Protein 2JN6 (pdb70)

Structure (mmCIF, N/CA/C/O backbone):
data_2JN6
#
_entry.id   2JN6
#
loop_
_atom_site.group_PDB
_atom_site.id
_atom_site.type_symbol
_atom_site.label_atom_id
_atom_site.label_alt_id
_atom_site.label_comp_id
_atom_site.label_asym_id
_atom_site.label_entity_id
_atom_site.label_seq_id
_atom_site.pdbx_PDB_ins_code
_atom_site.Cartn_x
_atom_site.Cartn_y
_atom_site.Cartn_z
_atom_site.occupancy
_atom_site.B_iso_or_equiv
_atom_site.auth_seq_id
_atom_site.auth_comp_id
_atom_site.auth_asym_id
_atom_site.auth_atom_id
_atom_site.pdbx_PDB_model_num
ATOM 1 N N . MET A 1 1 ? 8.479 21.056 -7.990 1.00 0.00 1 MET A N 1
ATOM 2 C CA . MET A 1 1 ? 7.772 19.763 -8.134 1.00 0.00 1 MET A CA 1
ATOM 3 C C . MET A 1 1 ? 7.710 19.036 -6.795 1.00 0.00 1 MET A C 1
ATOM 4 O O . MET A 1 1 ? 8.745 18.734 -6.197 1.00 0.00 1 MET A O 1
ATOM 20 N N . PRO A 1 2 ? 6.495 18.769 -6.292 1.00 0.00 2 PRO A N 1
ATOM 21 C CA . PRO A 1 2 ? 6.296 17.985 -5.071 1.00 0.00 2 PRO A CA 1
ATOM 22 C C . PRO A 1 2 ? 6.608 16.507 -5.298 1.00 0.00 2 PRO A C 1
ATOM 23 O O . PRO A 1 2 ? 6.467 15.999 -6.413 1.00 0.00 2 PRO A O 1
ATOM 34 N N . THR A 1 3 ? 7.025 15.823 -4.248 1.00 0.00 3 THR A N 1
ATOM 35 C CA . THR A 1 3 ? 7.408 14.428 -4.361 1.00 0.00 3 THR A CA 1
ATOM 36 C C . THR A 1 3 ? 6.214 13.502 -4.160 1.00 0.00 3 THR A C 1
ATOM 37 O O . THR A 1 3 ? 5.529 13.565 -3.136 1.00 0.00 3 THR A O 1
ATOM 48 N N . LYS A 1 4 ? 5.969 12.656 -5.145 1.00 0.00 4 LYS A N 1
ATOM 49 C CA . LYS A 1 4 ? 4.970 11.611 -5.026 1.00 0.00 4 LYS A CA 1
ATOM 50 C C . LYS A 1 4 ? 5.579 10.481 -4.204 1.00 0.00 4 LYS A C 1
ATOM 51 O O . LYS A 1 4 ? 6.155 9.538 -4.745 1.00 0.00 4 LYS A O 1
ATOM 70 N N . THR A 1 5 ? 5.495 10.624 -2.896 1.00 0.00 5 THR A N 1
ATOM 71 C CA . THR A 1 5 ? 6.155 9.711 -1.979 1.00 0.00 5 THR A CA 1
ATOM 72 C C . THR A 1 5 ? 5.440 8.377 -1.845 1.00 0.00 5 THR A C 1
ATOM 73 O O . THR A 1 5 ? 4.220 8.273 -1.982 1.00 0.00 5 THR A O 1
ATOM 84 N N . TYR A 1 6 ? 6.246 7.368 -1.577 1.00 0.00 6 TYR A N 1
ATOM 85 C CA . TYR A 1 6 ? 5.789 6.019 -1.326 1.00 0.00 6 TYR A CA 1
ATOM 86 C C . TYR A 1 6 ? 6.756 5.340 -0.362 1.00 0.00 6 TYR A C 1
ATOM 87 O O . TYR A 1 6 ? 7.934 5.165 -0.669 1.00 0.00 6 TYR A O 1
ATOM 105 N N . SER A 1 7 ? 6.265 4.998 0.818 1.00 0.00 7 SER A N 1
ATOM 106 C CA . SER A 1 7 ? 7.107 4.414 1.854 1.00 0.00 7 SER A CA 1
ATOM 107 C C . SER A 1 7 ? 7.512 2.985 1.500 1.00 0.00 7 SER A C 1
ATOM 108 O O . SER A 1 7 ? 6.866 2.325 0.678 1.00 0.00 7 SER A O 1
ATOM 116 N N . GLU A 1 8 ? 8.586 2.516 2.132 1.00 0.00 8 GLU A N 1
ATOM 117 C CA . GLU A 1 8 ? 9.069 1.151 1.943 1.00 0.00 8 GLU A CA 1
ATOM 118 C C . GLU A 1 8 ? 7.990 0.160 2.353 1.00 0.00 8 GLU A C 1
ATOM 119 O O . GLU A 1 8 ? 7.944 -0.959 1.854 1.00 0.00 8 GLU A O 1
ATOM 131 N N . GLU A 1 9 ? 7.126 0.601 3.264 1.00 0.00 9 GLU A N 1
ATOM 132 C CA . GLU A 1 9 ? 6.019 -0.208 3.757 1.00 0.00 9 GLU A CA 1
ATOM 133 C C . GLU A 1 9 ? 5.186 -0.757 2.601 1.00 0.00 9 GLU A C 1
ATOM 134 O O . GLU A 1 9 ? 4.754 -1.902 2.632 1.00 0.00 9 GLU A O 1
ATOM 146 N N . PHE A 1 10 ? 4.986 0.064 1.574 1.00 0.00 10 PHE A N 1
ATOM 147 C CA . PHE A 1 10 ? 4.170 -0.328 0.430 1.00 0.00 10 PHE A CA 1
ATOM 148 C C . PHE A 1 10 ? 4.860 -1.433 -0.369 1.00 0.00 10 PHE A C 1
ATOM 149 O O . PHE A 1 10 ? 4.243 -2.437 -0.718 1.00 0.00 10 PHE A O 1
ATOM 166 N N . LYS A 1 11 ? 6.149 -1.248 -0.638 1.00 0.00 11 LYS A N 1
ATOM 167 C CA . LYS A 1 11 ? 6.944 -2.269 -1.317 1.00 0.00 11 LYS A CA 1
ATOM 168 C C . LYS A 1 11 ? 6.963 -3.548 -0.479 1.00 0.00 11 LYS A C 1
ATOM 169 O O . LYS A 1 11 ? 6.801 -4.656 -0.991 1.00 0.00 11 LYS A O 1
ATOM 188 N N . ARG A 1 12 ? 7.161 -3.356 0.819 1.00 0.00 12 ARG A N 1
ATOM 189 C CA . ARG A 1 12 ? 7.201 -4.437 1.800 1.00 0.00 12 ARG A CA 1
ATOM 190 C C . ARG A 1 12 ? 5.901 -5.238 1.790 1.00 0.00 12 ARG A C 1
ATOM 191 O O . ARG A 1 12 ? 5.914 -6.465 1.700 1.00 0.00 12 ARG A O 1
ATOM 212 N N . ASP A 1 13 ? 4.786 -4.526 1.870 1.00 0.00 13 ASP A N 1
ATOM 213 C CA . ASP A 1 13 ? 3.469 -5.151 1.928 1.00 0.00 13 ASP A CA 1
ATOM 214 C C . ASP A 1 13 ? 3.155 -5.876 0.624 1.00 0.00 13 ASP A C 1
ATOM 215 O O . ASP A 1 13 ? 2.552 -6.949 0.628 1.00 0.00 13 ASP A O 1
ATOM 224 N N . ALA A 1 14 ? 3.599 -5.290 -0.485 1.00 0.00 14 ALA A N 1
ATOM 225 C CA . ALA A 1 14 ? 3.402 -5.877 -1.806 1.00 0.00 14 ALA A CA 1
ATOM 226 C C . ALA A 1 14 ? 4.066 -7.250 -1.900 1.00 0.00 14 ALA A C 1
ATOM 227 O O . ALA A 1 14 ? 3.465 -8.209 -2.386 1.00 0.00 14 ALA A O 1
ATOM 234 N N . VAL A 1 15 ? 5.300 -7.344 -1.418 1.00 0.00 15 VAL A N 1
ATOM 235 C CA . VAL A 1 15 ? 6.023 -8.609 -1.426 1.00 0.00 15 VAL A CA 1
ATOM 236 C C . VAL A 1 15 ? 5.418 -9.580 -0.412 1.00 0.00 15 VAL A C 1
ATOM 237 O O . VAL A 1 15 ? 5.353 -10.785 -0.654 1.00 0.00 15 VAL A O 1
ATOM 250 N N . ALA A 1 16 ? 4.956 -9.046 0.715 1.00 0.00 16 ALA A N 1
ATOM 251 C CA . ALA A 1 16 ? 4.322 -9.861 1.748 1.00 0.00 16 ALA A CA 1
ATOM 252 C C . ALA A 1 16 ? 3.028 -10.485 1.236 1.00 0.00 16 ALA A C 1
ATOM 253 O O . ALA A 1 16 ? 2.663 -11.597 1.618 1.00 0.00 16 ALA A O 1
ATOM 260 N N . LEU A 1 17 ? 2.335 -9.763 0.368 1.00 0.00 17 LEU A N 1
ATOM 261 C CA . LEU A 1 17 ? 1.122 -10.272 -0.256 1.00 0.00 17 LEU A CA 1
ATOM 262 C C . LEU A 1 17 ? 1.468 -11.426 -1.195 1.00 0.00 17 LEU A C 1
ATOM 263 O O . LEU A 1 17 ? 0.708 -12.383 -1.327 1.00 0.00 17 LEU A O 1
ATOM 279 N N . TYR A 1 18 ? 2.639 -11.342 -1.817 1.00 0.00 18 TYR A N 1
ATOM 280 C CA . TYR A 1 18 ? 3.100 -12.380 -2.734 1.00 0.00 18 TYR A CA 1
ATOM 281 C C . TYR A 1 18 ? 3.374 -13.686 -1.987 1.00 0.00 18 TYR A C 1
ATOM 282 O O . TYR A 1 18 ? 3.334 -14.772 -2.570 1.00 0.00 18 TYR A O 1
ATOM 300 N N . GLU A 1 19 ? 3.647 -13.580 -0.692 1.00 0.00 19 GLU A N 1
ATOM 301 C CA . GLU A 1 19 ? 3.825 -14.760 0.151 1.00 0.00 19 GLU A CA 1
ATOM 302 C C . GLU A 1 19 ? 2.513 -15.528 0.250 1.00 0.00 19 GLU A C 1
ATOM 303 O O . GLU A 1 19 ? 2.497 -16.731 0.493 1.00 0.00 19 GLU A O 1
ATOM 315 N N . ASN A 1 20 ? 1.414 -14.819 0.039 1.00 0.00 20 ASN A N 1
ATOM 316 C CA . ASN A 1 20 ? 0.083 -15.391 0.157 1.00 0.00 20 ASN A CA 1
ATOM 317 C C . ASN A 1 20 ? -0.488 -15.705 -1.221 1.00 0.00 20 ASN A C 1
ATOM 318 O O . ASN A 1 20 ? -1.702 -15.821 -1.392 1.00 0.00 20 ASN A O 1
ATOM 329 N N . SER A 1 21 ? 0.403 -15.874 -2.194 1.00 0.00 21 SER A N 1
ATOM 330 C CA . SER A 1 21 ? 0.012 -16.123 -3.579 1.00 0.00 21 SER A CA 1
ATOM 331 C C . SER A 1 21 ? -0.736 -17.443 -3.731 1.00 0.00 21 SER A C 1
ATOM 332 O O . SER A 1 21 ? -1.407 -17.671 -4.739 1.00 0.00 21 SER A O 1
ATOM 340 N N . ASP A 1 22 ? -0.617 -18.306 -2.730 1.00 0.00 22 ASP A N 1
ATOM 341 C CA . ASP A 1 22 ? -1.356 -19.568 -2.697 1.00 0.00 22 ASP A CA 1
ATOM 342 C C . ASP A 1 22 ? -2.835 -19.331 -2.984 1.00 0.00 22 ASP A C 1
ATOM 343 O O . ASP A 1 22 ? -3.476 -20.091 -3.713 1.00 0.00 22 ASP A O 1
ATOM 352 N N . GLY A 1 23 ? -3.358 -18.255 -2.421 1.00 0.00 23 GLY A N 1
ATOM 353 C CA . GLY A 1 23 ? -4.743 -17.894 -2.638 1.00 0.00 23 GLY A CA 1
ATOM 354 C C . GLY A 1 23 ? -4.890 -16.524 -3.269 1.00 0.00 23 GLY A C 1
ATOM 355 O O . GLY A 1 23 ? -5.974 -15.936 -3.252 1.00 0.00 23 GLY A O 1
ATOM 359 N N . ALA A 1 24 ? -3.806 -16.013 -3.834 1.00 0.00 24 ALA A N 1
ATOM 360 C CA . ALA A 1 24 ? -3.814 -14.692 -4.446 1.00 0.00 24 ALA A CA 1
ATOM 361 C C . ALA A 1 24 ? -3.019 -14.696 -5.744 1.00 0.00 24 ALA A C 1
ATOM 362 O O . ALA A 1 24 ? -1.808 -14.913 -5.743 1.00 0.00 24 ALA A O 1
ATOM 369 N N . SER A 1 25 ? -3.709 -14.474 -6.849 1.00 0.00 25 SER A N 1
ATOM 370 C CA . SER A 1 25 ? -3.068 -14.432 -8.154 1.00 0.00 25 SER A CA 1
ATOM 371 C C . SER A 1 25 ? -2.208 -13.177 -8.289 1.00 0.00 25 SER A C 1
ATOM 372 O O . SER A 1 25 ? -2.447 -12.178 -7.607 1.00 0.00 25 SER A O 1
ATOM 380 N N . LEU A 1 26 ? -1.210 -13.240 -9.167 1.00 0.00 26 LEU A N 1
ATOM 381 C CA . LEU A 1 26 ? -0.331 -12.106 -9.428 1.00 0.00 26 LEU A CA 1
ATOM 382 C C . LEU A 1 26 ? -1.160 -10.884 -9.817 1.00 0.00 26 LEU A C 1
ATOM 383 O O . LEU A 1 26 ? -0.917 -9.776 -9.338 1.00 0.00 26 LEU A O 1
ATOM 399 N N . GLN A 1 27 ? -2.156 -11.101 -10.668 1.00 0.00 27 GLN A N 1
ATOM 400 C CA . GLN A 1 27 ? -3.060 -10.032 -11.061 1.00 0.00 27 GLN A CA 1
ATOM 401 C C . GLN A 1 27 ? -3.903 -9.580 -9.876 1.00 0.00 27 GLN A C 1
ATOM 402 O O . GLN A 1 27 ? -4.032 -8.387 -9.631 1.00 0.00 27 GLN A O 1
ATOM 416 N N . GLN A 1 28 ? -4.453 -10.546 -9.141 1.00 0.00 28 GLN A N 1
ATOM 417 C CA . GLN A 1 28 ? -5.354 -10.268 -8.021 1.00 0.00 28 GLN A CA 1
ATOM 418 C C . GLN A 1 28 ? -4.711 -9.295 -7.036 1.00 0.00 28 GLN A C 1
ATOM 419 O O . GLN A 1 28 ? -5.336 -8.329 -6.612 1.00 0.00 28 GLN A O 1
ATOM 433 N N . ILE A 1 29 ? -3.451 -9.545 -6.698 1.00 0.00 29 ILE A N 1
ATOM 434 C CA . ILE A 1 29 ? -2.719 -8.685 -5.772 1.00 0.00 29 ILE A CA 1
ATOM 435 C C . ILE A 1 29 ? -2.664 -7.244 -6.278 1.00 0.00 29 ILE A C 1
ATOM 436 O O . ILE A 1 29 ? -3.110 -6.320 -5.596 1.00 0.00 29 ILE A O 1
ATOM 452 N N . ALA A 1 30 ? -2.134 -7.062 -7.480 1.00 0.00 30 ALA A N 1
ATOM 453 C CA . ALA A 1 30 ? -1.990 -5.731 -8.056 1.00 0.00 30 ALA A CA 1
ATOM 454 C C . ALA A 1 30 ? -3.354 -5.094 -8.308 1.00 0.00 30 ALA A C 1
ATOM 455 O O . ALA A 1 30 ? -3.540 -3.893 -8.110 1.00 0.00 30 ALA A O 1
ATOM 462 N N . ASN A 1 31 ? -4.301 -5.920 -8.726 1.00 0.00 31 ASN A N 1
ATOM 463 C CA . ASN A 1 31 ? -5.651 -5.474 -9.053 1.00 0.00 31 ASN A CA 1
ATOM 464 C C . ASN A 1 31 ? -6.384 -4.991 -7.803 1.00 0.00 31 ASN A C 1
ATOM 465 O O . ASN A 1 31 ? -7.148 -4.026 -7.852 1.00 0.00 31 ASN A O 1
ATOM 476 N N . ASP A 1 32 ? -6.131 -5.658 -6.680 1.00 0.00 32 ASP A N 1
ATOM 477 C CA . ASP A 1 32 ? -6.779 -5.310 -5.418 1.00 0.00 32 ASP A CA 1
ATOM 478 C C . ASP A 1 32 ? -6.247 -3.985 -4.894 1.00 0.00 32 ASP A C 1
ATOM 479 O O . ASP A 1 32 ? -7.007 -3.151 -4.396 1.00 0.00 32 ASP A O 1
ATOM 488 N N . LEU A 1 33 ? -4.939 -3.789 -5.017 1.00 0.00 33 LEU A N 1
ATOM 489 C CA . LEU A 1 33 ? -4.302 -2.553 -4.579 1.00 0.00 33 LEU A CA 1
ATOM 490 C C . LEU A 1 33 ? -4.598 -1.414 -5.551 1.00 0.00 33 LEU A C 1
ATOM 491 O O . LEU A 1 33 ? -4.849 -0.283 -5.138 1.00 0.00 33 LEU A O 1
ATOM 507 N N . GLY A 1 34 ? -4.589 -1.729 -6.837 1.00 0.00 34 GLY A N 1
ATOM 508 C CA . GLY A 1 34 ? -4.841 -0.722 -7.856 1.00 0.00 34 GLY A CA 1
ATOM 509 C C . GLY A 1 34 ? -3.578 -0.337 -8.597 1.00 0.00 34 GLY A C 1
ATOM 510 O O . GLY A 1 34 ? -3.538 0.673 -9.302 1.00 0.00 34 GLY A O 1
ATOM 514 N N . ILE A 1 35 ? -2.548 -1.154 -8.446 1.00 0.00 35 ILE A N 1
ATOM 515 C CA . ILE A 1 35 ? -1.260 -0.881 -9.064 1.00 0.00 35 ILE A CA 1
ATOM 516 C C . ILE A 1 35 ? -1.027 -1.795 -10.260 1.00 0.00 35 ILE A C 1
ATOM 517 O O . ILE A 1 35 ? -1.814 -2.709 -10.516 1.00 0.00 35 ILE A O 1
ATOM 533 N N . ASN A 1 36 ? 0.050 -1.547 -10.993 1.00 0.00 36 ASN A N 1
ATOM 534 C CA . ASN A 1 36 ? 0.394 -2.369 -12.136 1.00 0.00 36 ASN A CA 1
ATOM 535 C C . ASN A 1 36 ? 1.044 -3.668 -11.683 1.00 0.00 36 ASN A C 1
ATOM 536 O O . ASN A 1 36 ? 1.824 -3.684 -10.726 1.00 0.00 36 ASN A O 1
ATOM 547 N N . ARG A 1 37 ? 0.744 -4.748 -12.391 1.00 0.00 37 ARG A N 1
ATOM 548 C CA . ARG A 1 37 ? 1.252 -6.061 -12.047 1.00 0.00 37 ARG A CA 1
ATOM 549 C C . ARG A 1 37 ? 2.744 -6.177 -12.340 1.00 0.00 37 ARG A C 1
ATOM 550 O O . ARG A 1 37 ? 3.457 -6.925 -11.679 1.00 0.00 37 ARG A O 1
ATOM 571 N N . VAL A 1 38 ? 3.211 -5.421 -13.324 1.00 0.00 38 VAL A N 1
ATOM 572 C CA . VAL A 1 38 ? 4.628 -5.405 -13.664 1.00 0.00 38 VAL A CA 1
ATOM 573 C C . VAL A 1 38 ? 5.412 -4.631 -12.608 1.00 0.00 38 VAL A C 1
ATOM 574 O O . VAL A 1 38 ? 6.460 -5.081 -12.150 1.00 0.00 38 VAL A O 1
ATOM 587 N N . THR A 1 39 ? 4.882 -3.478 -12.206 1.00 0.00 39 THR A N 1
ATOM 588 C CA . THR A 1 39 ? 5.503 -2.677 -11.161 1.00 0.00 39 THR A CA 1
ATOM 589 C C . THR A 1 39 ? 5.557 -3.467 -9.849 1.00 0.00 39 THR A C 1
ATOM 590 O O . THR A 1 39 ? 6.528 -3.382 -9.094 1.00 0.00 39 THR A O 1
ATOM 601 N N . LEU A 1 40 ? 4.505 -4.239 -9.600 1.00 0.00 40 LEU A N 1
ATOM 602 C CA . LEU A 1 40 ? 4.459 -5.148 -8.463 1.00 0.00 40 LEU A CA 1
ATOM 603 C C . LEU A 1 40 ? 5.555 -6.206 -8.590 1.00 0.00 40 LEU A C 1
ATOM 604 O O . LEU A 1 40 ? 6.322 -6.444 -7.655 1.00 0.00 40 LEU A O 1
ATOM 620 N N . LYS A 1 41 ? 5.619 -6.816 -9.772 1.00 0.00 41 LYS A N 1
ATOM 621 C CA . LYS A 1 41 ? 6.586 -7.867 -10.076 1.00 0.00 41 LYS A CA 1
ATOM 622 C C . LYS A 1 41 ? 8.010 -7.378 -9.828 1.00 0.00 41 LYS A C 1
ATOM 623 O O . LYS A 1 41 ? 8.854 -8.121 -9.324 1.00 0.00 41 LYS A O 1
ATOM 642 N N . ASN A 1 42 ? 8.257 -6.123 -10.185 1.00 0.00 42 ASN A N 1
ATOM 643 C CA . ASN A 1 42 ? 9.556 -5.493 -9.959 1.00 0.00 42 ASN A CA 1
ATOM 644 C C . ASN A 1 42 ? 9.959 -5.546 -8.489 1.00 0.00 42 ASN A C 1
ATOM 645 O O . ASN A 1 42 ? 11.047 -6.017 -8.164 1.00 0.00 42 ASN A O 1
ATOM 656 N N . TRP A 1 43 ? 9.086 -5.066 -7.603 1.00 0.00 43 TRP A N 1
ATOM 657 C CA . TRP A 1 43 ? 9.391 -5.047 -6.172 1.00 0.00 43 TRP A CA 1
ATOM 658 C C . TRP A 1 43 ? 9.560 -6.461 -5.628 1.00 0.00 43 TRP A C 1
ATOM 659 O O . TRP A 1 43 ? 10.411 -6.704 -4.771 1.00 0.00 43 TRP A O 1
ATOM 680 N N . ILE A 1 44 ? 8.749 -7.385 -6.137 1.00 0.00 44 ILE A N 1
ATOM 681 C CA . ILE A 1 44 ? 8.814 -8.784 -5.723 1.00 0.00 44 ILE A CA 1
ATOM 682 C C . ILE A 1 44 ? 10.210 -9.360 -5.949 1.00 0.00 44 ILE A C 1
ATOM 683 O O . ILE A 1 44 ? 10.774 -9.999 -5.066 1.00 0.00 44 ILE A O 1
ATOM 699 N N . ILE A 1 45 ? 10.765 -9.111 -7.128 1.00 0.00 45 ILE A N 1
ATOM 700 C CA . ILE A 1 45 ? 12.097 -9.603 -7.463 1.00 0.00 45 ILE A CA 1
ATOM 701 C C . ILE A 1 45 ? 13.169 -8.779 -6.749 1.00 0.00 45 ILE A C 1
ATOM 702 O O . ILE A 1 45 ? 14.208 -9.299 -6.340 1.00 0.00 45 ILE A O 1
ATOM 718 N N . LYS A 1 46 ? 12.893 -7.494 -6.591 1.00 0.00 46 LYS A N 1
ATOM 719 C CA . LYS A 1 46 ? 13.848 -6.556 -6.014 1.00 0.00 46 LYS A CA 1
ATOM 720 C C . LYS A 1 46 ? 14.115 -6.837 -4.535 1.00 0.00 46 LYS A C 1
ATOM 721 O O . LYS A 1 46 ? 15.245 -6.697 -4.069 1.00 0.00 46 LYS A O 1
ATOM 740 N N . TYR A 1 47 ? 13.078 -7.197 -3.794 1.00 0.00 47 TYR A N 1
ATOM 741 C CA . TYR A 1 47 ? 13.232 -7.466 -2.369 1.00 0.00 47 TYR A CA 1
ATOM 742 C C . TYR A 1 47 ? 13.278 -8.962 -2.089 1.00 0.00 47 TYR A C 1
ATOM 743 O O . TYR A 1 47 ? 14.037 -9.417 -1.233 1.00 0.00 47 TYR A O 1
ATOM 761 N N . GLY A 1 48 ? 12.483 -9.728 -2.821 1.00 0.00 48 GLY A N 1
ATOM 762 C CA . GLY A 1 48 ? 12.527 -11.170 -2.688 1.00 0.00 48 GLY A CA 1
ATOM 763 C C . GLY A 1 48 ? 13.551 -11.784 -3.620 1.00 0.00 48 GLY A C 1
ATOM 764 O O . GLY A 1 48 ? 13.259 -12.745 -4.334 1.00 0.00 48 GLY A O 1
ATOM 768 N N . SER A 1 49 ? 14.752 -11.223 -3.613 1.00 0.00 49 SER A N 1
ATOM 769 C CA . SER A 1 49 ? 15.822 -11.675 -4.490 1.00 0.00 49 SER A CA 1
ATOM 770 C C . SER A 1 49 ? 16.320 -13.060 -4.090 1.00 0.00 49 SER A C 1
ATOM 771 O O . SER A 1 49 ? 16.634 -13.884 -4.948 1.00 0.00 49 SER A O 1
ATOM 779 N N . ASN A 1 50 ? 16.381 -13.319 -2.787 1.00 0.00 50 ASN A N 1
ATOM 780 C CA . ASN A 1 50 ? 16.865 -14.604 -2.301 1.00 0.00 50 ASN A CA 1
ATOM 781 C C . ASN A 1 50 ? 15.876 -15.700 -2.655 1.00 0.00 50 ASN A C 1
ATOM 782 O O . ASN A 1 50 ? 14.759 -15.737 -2.142 1.00 0.00 50 ASN A O 1
ATOM 793 N N . HIS A 1 51 ? 16.322 -16.588 -3.522 1.00 0.00 51 HIS A N 1
ATOM 794 C CA . HIS A 1 51 ? 15.510 -17.670 -4.081 1.00 0.00 51 HIS A CA 1
ATOM 795 C C . HIS A 1 51 ? 16.381 -18.510 -5.005 1.00 0.00 51 HIS A C 1
ATOM 796 O O . HIS A 1 51 ? 17.590 -18.301 -5.078 1.00 0.00 51 HIS A O 1
ATOM 811 N N . ASN A 1 52 ? 15.764 -19.434 -5.730 1.00 0.00 52 ASN A N 1
ATOM 812 C CA . ASN A 1 52 ? 16.479 -20.243 -6.716 1.00 0.00 52 ASN A CA 1
ATOM 813 C C . ASN A 1 52 ? 16.513 -19.488 -8.050 1.00 0.00 52 ASN A C 1
ATOM 814 O O . ASN A 1 52 ? 16.303 -20.058 -9.118 1.00 0.00 52 ASN A O 1
ATOM 825 N N . VAL A 1 53 ? 16.764 -18.188 -7.974 1.00 0.00 53 VAL A N 1
ATOM 826 C CA . VAL A 1 53 ? 16.768 -17.339 -9.158 1.00 0.00 53 VAL A CA 1
ATOM 827 C C . VAL A 1 53 ? 18.095 -17.414 -9.911 1.00 0.00 53 VAL A C 1
ATOM 828 O O . VAL A 1 53 ? 18.108 -17.533 -11.138 1.00 0.00 53 VAL A O 1
ATOM 841 N N . GLN A 1 54 ? 19.206 -17.367 -9.176 1.00 0.00 54 GLN A N 1
ATOM 842 C CA . GLN A 1 54 ? 20.531 -17.342 -9.782 1.00 0.00 54 GLN A CA 1
ATOM 843 C C . GLN A 1 54 ? 21.598 -17.407 -8.685 1.00 0.00 54 GLN A C 1
ATOM 844 O O . GLN A 1 54 ? 21.289 -17.744 -7.545 1.00 0.00 54 GLN A O 1
ATOM 858 N N . GLY A 1 55 ? 22.844 -17.091 -9.037 1.00 0.00 55 GLY A N 1
ATOM 859 C CA . GLY A 1 55 ? 23.936 -17.147 -8.082 1.00 0.00 55 GLY A CA 1
ATOM 860 C C . GLY A 1 55 ? 23.877 -16.038 -7.053 1.00 0.00 55 GLY A C 1
ATOM 861 O O . GLY A 1 55 ? 23.256 -16.188 -6.005 1.00 0.00 55 GLY A O 1
ATOM 865 N N . THR A 1 56 ? 24.544 -14.932 -7.344 1.00 0.00 56 THR A N 1
ATOM 866 C CA . THR A 1 56 ? 24.580 -13.795 -6.434 1.00 0.00 56 THR A CA 1
ATOM 867 C C . THR A 1 56 ? 24.814 -12.487 -7.179 1.00 0.00 56 THR A C 1
ATOM 868 O O . THR A 1 56 ? 25.944 -12.161 -7.548 1.00 0.00 56 THR A O 1
ATOM 879 N N . THR A 1 57 ? 23.735 -11.765 -7.425 1.00 0.00 57 THR A N 1
ATOM 880 C CA . THR A 1 57 ? 23.807 -10.445 -8.031 1.00 0.00 57 THR A CA 1
ATOM 881 C C . THR A 1 57 ? 22.992 -9.445 -7.214 1.00 0.00 57 THR A C 1
ATOM 882 O O . THR A 1 57 ? 21.788 -9.633 -7.024 1.00 0.00 57 THR A O 1
ATOM 893 N N . PRO A 1 58 ? 23.639 -8.380 -6.703 1.00 0.00 58 PRO A N 1
ATOM 894 C CA . PRO A 1 58 ? 22.968 -7.358 -5.890 1.00 0.00 58 PRO A CA 1
ATOM 895 C C . PRO A 1 58 ? 21.944 -6.563 -6.697 1.00 0.00 58 PRO A C 1
ATOM 896 O O . PRO A 1 58 ? 22.240 -5.494 -7.232 1.00 0.00 58 PRO A O 1
ATOM 907 N N . SER A 1 59 ? 20.739 -7.106 -6.784 1.00 0.00 59 SER A N 1
ATOM 908 C CA . SER A 1 59 ? 19.683 -6.526 -7.596 1.00 0.00 59 SER A CA 1
ATOM 909 C C . SER A 1 59 ? 18.858 -5.532 -6.784 1.00 0.00 59 SER A C 1
ATOM 910 O O . SER A 1 59 ? 18.262 -4.602 -7.333 1.00 0.00 59 SER A O 1
ATOM 918 N N . ALA A 1 60 ? 18.845 -5.723 -5.471 1.00 0.00 60 ALA A N 1
ATOM 919 C CA . ALA A 1 60 ? 18.063 -4.879 -4.580 1.00 0.00 60 ALA A CA 1
ATOM 920 C C . ALA A 1 60 ? 18.499 -3.422 -4.663 1.00 0.00 60 ALA A C 1
ATOM 921 O O . ALA A 1 60 ? 17.685 -2.511 -4.510 1.00 0.00 60 ALA A O 1
ATOM 928 N N . ALA A 1 61 ? 19.776 -3.211 -4.938 1.00 0.00 61 ALA A N 1
ATOM 929 C CA . ALA A 1 61 ? 20.341 -1.871 -4.949 1.00 0.00 61 ALA A CA 1
ATOM 930 C C . ALA A 1 61 ? 20.326 -1.248 -6.341 1.00 0.00 61 ALA A C 1
ATOM 931 O O . ALA A 1 61 ? 20.783 -0.122 -6.526 1.00 0.00 61 ALA A O 1
ATOM 938 N N . VAL A 1 62 ? 19.795 -1.976 -7.317 1.00 0.00 62 VAL A N 1
ATOM 939 C CA . VAL A 1 62 ? 19.751 -1.481 -8.693 1.00 0.00 62 VAL A CA 1
ATOM 940 C C . VAL A 1 62 ? 18.581 -0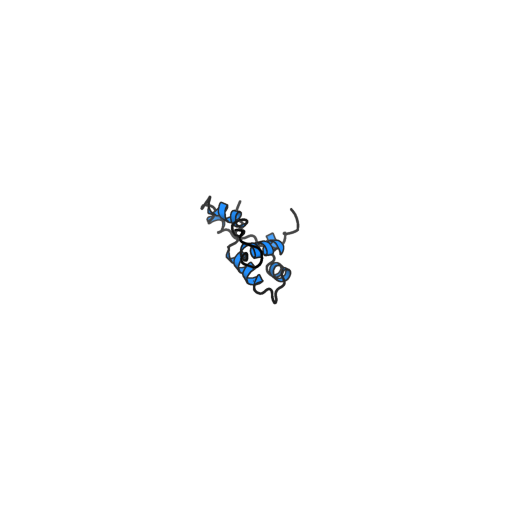.528 -8.887 1.00 0.00 62 VAL A C 1
ATOM 941 O O . VAL A 1 62 ? 18.750 0.623 -9.289 1.00 0.00 62 VAL A O 1
ATOM 954 N N . SER A 1 63 ? 17.397 -1.008 -8.571 1.00 0.00 63 SER A N 1
ATOM 955 C CA . SER A 1 63 ? 16.188 -0.213 -8.719 1.00 0.00 63 SER A CA 1
ATOM 956 C C . SER A 1 63 ? 16.020 0.771 -7.566 1.00 0.00 63 SER A C 1
ATOM 957 O O . SER A 1 63 ? 15.271 1.742 -7.663 1.00 0.00 63 SER A O 1
ATOM 965 N N . GLU A 1 64 ? 16.712 0.505 -6.471 1.00 0.00 64 GLU A N 1
ATOM 966 C CA . GLU A 1 64 ? 16.626 1.348 -5.281 1.00 0.00 64 GLU A CA 1
ATOM 967 C C . GLU A 1 64 ? 17.364 2.667 -5.494 1.00 0.00 64 GLU A C 1
ATOM 968 O O . GLU A 1 64 ? 17.170 3.621 -4.744 1.00 0.00 64 GLU A O 1
ATOM 980 N N . ALA A 1 65 ? 18.223 2.700 -6.513 1.00 0.00 65 ALA A N 1
ATOM 981 C CA . ALA A 1 65 ? 19.037 3.878 -6.824 1.00 0.00 65 ALA A CA 1
ATOM 982 C C . ALA A 1 65 ? 18.198 5.159 -6.886 1.00 0.00 65 ALA A C 1
ATOM 983 O O . ALA A 1 65 ? 18.676 6.235 -6.526 1.00 0.00 65 ALA A O 1
ATOM 990 N N . GLU A 1 66 ? 16.949 5.024 -7.324 1.00 0.00 66 GLU A N 1
ATOM 991 C CA . GLU A 1 66 ? 16.019 6.150 -7.383 1.00 0.00 66 GLU A CA 1
ATOM 992 C C . GLU A 1 66 ? 15.840 6.766 -5.997 1.00 0.00 66 GLU A C 1
ATOM 993 O O . GLU A 1 66 ? 15.897 7.983 -5.829 1.00 0.00 66 GLU A O 1
ATOM 1005 N N . GLN A 1 67 ? 15.662 5.905 -5.005 1.00 0.00 67 GLN A N 1
ATOM 1006 C CA . GLN A 1 67 ? 15.447 6.345 -3.635 1.00 0.00 67 GLN A CA 1
ATOM 1007 C C . GLN A 1 67 ? 16.771 6.799 -3.038 1.00 0.00 67 GLN A C 1
ATOM 1008 O O . GLN A 1 67 ? 16.831 7.755 -2.264 1.00 0.00 67 GLN A O 1
ATOM 1022 N N . ILE A 1 68 ? 17.835 6.095 -3.423 1.00 0.00 68 ILE A N 1
ATOM 1023 C CA . ILE A 1 68 ? 19.174 6.383 -2.939 1.00 0.00 68 ILE A CA 1
ATOM 1024 C C . ILE A 1 68 ? 19.579 7.813 -3.270 1.00 0.00 68 ILE A C 1
ATOM 1025 O O . ILE A 1 68 ? 19.916 8.579 -2.379 1.00 0.00 68 ILE A O 1
ATOM 1041 N N . ARG A 1 69 ? 19.490 8.185 -4.544 1.00 0.00 69 ARG A N 1
ATOM 1042 C CA . ARG A 1 69 ? 19.932 9.509 -4.980 1.00 0.00 69 ARG A CA 1
ATOM 1043 C C . ARG A 1 69 ? 19.086 10.618 -4.360 1.00 0.00 69 ARG A C 1
ATOM 1044 O O . ARG A 1 69 ? 19.567 11.731 -4.155 1.00 0.00 69 ARG A O 1
ATOM 1065 N N . GLN A 1 70 ? 17.834 10.310 -4.046 1.00 0.00 70 GLN A N 1
ATOM 1066 C CA . GLN A 1 70 ? 16.937 11.277 -3.444 1.00 0.00 70 GLN A CA 1
ATOM 1067 C C . GLN A 1 70 ? 17.366 11.577 -2.008 1.00 0.00 70 GLN A C 1
ATOM 1068 O O . GLN A 1 70 ? 17.570 12.733 -1.633 1.00 0.00 70 GLN A O 1
ATOM 1082 N N . LEU A 1 71 ? 17.546 10.520 -1.232 1.00 0.00 71 LEU A N 1
ATOM 1083 C CA . LEU A 1 71 ? 17.880 10.645 0.185 1.00 0.00 71 LEU A CA 1
ATOM 1084 C C . LEU A 1 71 ? 19.349 11.019 0.385 1.00 0.00 71 LEU A C 1
ATOM 1085 O O . LEU A 1 71 ? 19.711 11.689 1.353 1.00 0.00 71 LEU A O 1
ATOM 1101 N N . LYS A 1 72 ? 20.187 10.573 -0.535 1.00 0.00 72 LYS A N 1
ATOM 1102 C CA . LYS A 1 72 ? 21.625 10.798 -0.452 1.00 0.00 72 LYS A CA 1
ATOM 1103 C C . LYS A 1 72 ? 21.981 12.261 -0.699 1.00 0.00 72 LYS A C 1
ATOM 1104 O O . LYS A 1 72 ? 22.922 12.789 -0.101 1.00 0.00 72 LYS A O 1
ATOM 1123 N N . LYS A 1 73 ? 21.225 12.921 -1.565 1.00 0.00 73 LYS A N 1
ATOM 1124 C CA . LYS A 1 73 ? 21.566 14.272 -1.971 1.00 0.00 73 LYS A CA 1
ATOM 1125 C C . LYS A 1 73 ? 20.963 15.322 -1.038 1.00 0.00 73 LYS A C 1
ATOM 1126 O O . LYS A 1 73 ? 21.669 15.889 -0.201 1.00 0.00 73 LYS A O 1
ATOM 1145 N N . GLU A 1 74 ? 19.665 15.561 -1.164 1.00 0.00 74 GLU A N 1
ATOM 1146 C CA . GLU A 1 74 ? 19.037 16.687 -0.489 1.00 0.00 74 GLU A CA 1
ATOM 1147 C C . GLU A 1 74 ? 18.072 16.244 0.598 1.00 0.00 74 GLU A C 1
ATOM 1148 O O . GLU A 1 74 ? 17.066 15.591 0.324 1.00 0.00 74 GLU A O 1
ATOM 1160 N N . ASN A 1 75 ? 18.369 16.637 1.831 1.00 0.00 75 ASN A N 1
ATOM 1161 C CA . ASN A 1 75 ? 17.471 16.376 2.949 1.00 0.00 75 ASN A CA 1
ATOM 1162 C C . ASN A 1 75 ? 16.248 17.276 2.872 1.00 0.00 75 ASN A C 1
ATOM 1163 O O . ASN A 1 75 ? 15.223 16.990 3.477 1.00 0.00 75 ASN A O 1
ATOM 1174 N N . ALA A 1 76 ? 16.357 18.361 2.107 1.00 0.00 76 ALA A N 1
ATOM 1175 C CA . ALA A 1 76 ? 15.256 19.310 1.948 1.00 0.00 76 ALA A CA 1
ATOM 1176 C C . ALA A 1 76 ? 14.021 18.628 1.364 1.00 0.00 76 ALA A C 1
ATOM 1177 O O . ALA A 1 76 ? 12.896 19.071 1.572 1.00 0.00 76 ALA A O 1
ATOM 1184 N N . LEU A 1 77 ? 14.252 17.531 0.658 1.00 0.00 77 LEU A N 1
ATOM 1185 C CA . LEU A 1 77 ? 13.194 16.779 0.009 1.00 0.00 77 LEU A CA 1
ATOM 1186 C C . LEU A 1 77 ? 12.262 16.113 1.026 1.00 0.00 77 LEU A C 1
ATOM 1187 O O . LEU A 1 77 ? 11.106 15.826 0.715 1.00 0.00 77 LEU A O 1
ATOM 1203 N N . GLN A 1 78 ? 12.766 15.863 2.236 1.00 0.00 78 GLN A N 1
ATOM 1204 C CA . GLN A 1 78 ? 11.998 15.151 3.261 1.00 0.00 78 GLN A CA 1
ATOM 1205 C C . GLN A 1 78 ? 10.699 15.886 3.604 1.00 0.00 78 GLN A C 1
ATOM 1206 O O . GLN A 1 78 ? 9.700 15.260 3.952 1.00 0.00 78 GLN A O 1
ATOM 1220 N N . ARG A 1 79 ? 10.706 17.211 3.474 1.00 0.00 79 ARG A N 1
ATOM 1221 C CA . ARG A 1 79 ? 9.540 18.017 3.823 1.00 0.00 79 ARG A CA 1
ATOM 1222 C C . ARG A 1 79 ? 8.464 17.932 2.748 1.00 0.00 79 ARG A C 1
ATOM 1223 O O . ARG A 1 79 ? 7.315 18.315 2.970 1.00 0.00 79 ARG A O 1
ATOM 1244 N N . ALA A 1 80 ? 8.843 17.427 1.586 1.00 0.00 80 ALA A N 1
ATOM 1245 C CA . ALA A 1 80 ? 7.911 17.269 0.481 1.00 0.00 80 ALA A CA 1
ATOM 1246 C C . ALA A 1 80 ? 7.051 16.022 0.672 1.00 0.00 80 ALA A C 1
ATOM 1247 O O . ALA A 1 80 ? 5.982 15.897 0.074 1.00 0.00 80 ALA A O 1
ATOM 1254 N N . ARG A 1 81 ? 7.527 15.105 1.512 1.00 0.00 81 ARG A N 1
ATOM 1255 C CA . ARG A 1 81 ? 6.786 13.882 1.821 1.00 0.00 81 ARG A CA 1
ATOM 1256 C C . ARG A 1 81 ? 5.554 14.195 2.660 1.00 0.00 81 ARG A C 1
ATOM 1257 O O . ARG A 1 81 ? 4.613 13.406 2.729 1.00 0.00 81 ARG A O 1
ATOM 1278 N N . THR A 1 82 ? 5.588 15.344 3.305 1.00 0.00 82 THR A N 1
ATOM 1279 C CA . THR A 1 82 ? 4.505 15.782 4.173 1.00 0.00 82 THR A CA 1
ATOM 1280 C C . THR A 1 82 ? 3.260 16.175 3.370 1.00 0.00 82 THR A C 1
ATOM 1281 O O . THR A 1 82 ? 2.169 16.326 3.927 1.00 0.00 82 THR A O 1
ATOM 1292 N N . ARG A 1 83 ? 3.417 16.330 2.061 1.00 0.00 83 ARG A N 1
ATOM 1293 C CA . ARG A 1 83 ? 2.300 16.714 1.210 1.00 0.00 83 ARG A CA 1
ATOM 1294 C C . ARG A 1 83 ? 1.367 15.526 1.020 1.00 0.00 83 ARG A C 1
ATOM 1295 O O . ARG A 1 83 ? 1.811 14.379 0.986 1.00 0.00 83 ARG A O 1
ATOM 1316 N N . HIS A 1 84 ? 0.078 15.801 0.899 1.00 0.00 84 HIS A N 1
ATOM 1317 C CA . HIS A 1 84 ? -0.905 14.748 0.685 1.00 0.00 84 HIS A CA 1
ATOM 1318 C C . HIS A 1 84 ? -0.676 14.089 -0.671 1.00 0.00 84 HIS A C 1
ATOM 1319 O O . HIS A 1 84 ? -0.423 14.778 -1.663 1.00 0.00 84 HIS A O 1
ATOM 1334 N N . PRO A 1 85 ? -0.743 12.752 -0.734 1.00 0.00 85 PRO A N 1
ATOM 1335 C CA . PRO A 1 85 ? -0.496 12.012 -1.974 1.00 0.00 85 PRO A CA 1
ATOM 1336 C C . PRO A 1 85 ? -1.583 12.256 -3.018 1.00 0.00 85 PRO A C 1
ATOM 1337 O O . PRO A 1 85 ? -2.591 12.906 -2.747 1.00 0.00 85 PRO A O 1
ATOM 1348 N N . ALA A 1 86 ? -1.377 11.728 -4.212 1.00 0.00 86 ALA A N 1
ATOM 1349 C CA . ALA A 1 86 ? -2.325 11.921 -5.296 1.00 0.00 86 ALA A CA 1
ATOM 1350 C C . ALA A 1 86 ? -3.040 10.620 -5.629 1.00 0.00 86 ALA A C 1
ATOM 1351 O O . ALA A 1 86 ? -2.552 9.812 -6.415 1.00 0.00 86 ALA A O 1
ATOM 1358 N N . GLU A 1 87 ? -4.188 10.417 -5.004 1.00 0.00 87 GLU A N 1
ATOM 1359 C CA . GLU A 1 87 ? -4.985 9.218 -5.233 1.00 0.00 87 GLU A CA 1
ATOM 1360 C C . GLU A 1 87 ? -5.738 9.308 -6.560 1.00 0.00 87 GLU A C 1
ATOM 1361 O O . GLU A 1 87 ? -6.098 8.296 -7.151 1.00 0.00 87 GLU A O 1
ATOM 1373 N N . SER A 1 88 ? -5.952 10.531 -7.031 1.00 0.00 88 SER A N 1
ATOM 1374 C CA . SER A 1 88 ? -6.653 10.767 -8.289 1.00 0.00 88 SER A CA 1
ATOM 1375 C C . SER A 1 88 ? -5.928 10.108 -9.465 1.00 0.00 88 SER A C 1
ATOM 1376 O O . SER A 1 88 ? -6.538 9.798 -10.491 1.00 0.00 88 SER A O 1
ATOM 1384 N N . CYS A 1 89 ? -4.626 9.888 -9.303 1.00 0.00 89 CYS A N 1
ATOM 1385 C CA . CYS A 1 89 ? -3.791 9.348 -10.366 1.00 0.00 89 CYS A CA 1
ATOM 1386 C C . CYS A 1 89 ? -4.247 7.963 -10.820 1.00 0.00 89 CYS A C 1
ATOM 1387 O O . CYS A 1 89 ? -3.985 7.571 -11.951 1.00 0.00 89 CYS A O 1
ATOM 1395 N N . LEU A 1 90 ? -4.938 7.231 -9.952 1.00 0.00 90 LEU A N 1
ATOM 1396 C CA . LEU A 1 90 ? -5.376 5.879 -10.292 1.00 0.00 90 LEU A CA 1
ATOM 1397 C C . LEU A 1 90 ? -6.573 5.909 -11.242 1.00 0.00 90 LEU A C 1
ATOM 1398 O O . LEU A 1 90 ? -6.875 4.917 -11.905 1.00 0.00 90 LEU A O 1
ATOM 1414 N N . GLU A 1 91 ? -7.242 7.053 -11.313 1.00 0.00 91 GLU A N 1
ATOM 1415 C CA . GLU A 1 91 ? -8.395 7.208 -12.189 1.00 0.00 91 GLU A CA 1
ATOM 1416 C C . GLU A 1 91 ? -7.917 7.512 -13.606 1.00 0.00 91 GLU A C 1
ATOM 1417 O O . GLU A 1 91 ? -8.268 6.819 -14.559 1.00 0.00 91 GLU A O 1
ATOM 1429 N N . HIS A 1 92 ? -7.072 8.528 -13.724 1.00 0.00 92 HIS A N 1
ATOM 1430 C CA . HIS A 1 92 ? -6.589 8.988 -15.025 1.00 0.00 92 HIS A CA 1
ATOM 1431 C C . HIS A 1 92 ? -5.373 8.201 -15.496 1.00 0.00 92 HIS A C 1
ATOM 1432 O O . HIS A 1 92 ? -4.658 8.636 -16.400 1.00 0.00 92 HIS A O 1
ATOM 1447 N N . HIS A 1 93 ? -5.163 7.035 -14.913 1.00 0.00 93 HIS A N 1
ATOM 1448 C CA . HIS A 1 93 ? -3.992 6.233 -15.234 1.00 0.00 93 HIS A CA 1
ATOM 1449 C C . HIS A 1 93 ? -4.295 5.271 -16.378 1.00 0.00 93 HIS A C 1
ATOM 1450 O O . HIS A 1 93 ? -4.774 4.158 -16.160 1.00 0.00 93 HIS A O 1
ATOM 1465 N N . HIS A 1 94 ? -4.038 5.723 -17.596 1.00 0.00 94 HIS A N 1
ATOM 1466 C CA . HIS A 1 94 ? -4.229 4.894 -18.776 1.00 0.00 94 HIS A CA 1
ATOM 1467 C C . HIS A 1 94 ? -2.878 4.640 -19.434 1.00 0.00 94 HIS A C 1
ATOM 1468 O O . HIS A 1 94 ? -1.948 5.420 -19.251 1.00 0.00 94 HIS A O 1
ATOM 1483 N N . HIS A 1 95 ? -2.763 3.536 -20.167 1.00 0.00 95 HIS A N 1
ATOM 1484 C CA . HIS A 1 95 ? -1.502 3.151 -20.802 1.00 0.00 95 HIS A CA 1
ATOM 1485 C C . HIS A 1 95 ? -0.981 4.259 -21.724 1.00 0.00 95 HIS A C 1
ATOM 1486 O O . HIS A 1 95 ? -1.601 4.583 -22.735 1.00 0.00 95 HIS A O 1
ATOM 1501 N N . HIS A 1 96 ? 0.153 4.839 -21.352 1.00 0.00 96 HIS A N 1
ATOM 1502 C CA . HIS A 1 96 ? 0.811 5.851 -22.168 1.00 0.00 96 HIS A CA 1
ATOM 1503 C C . HIS A 1 96 ? 2.265 5.999 -21.741 1.00 0.00 96 HIS A C 1
ATOM 1504 O O . HIS A 1 96 ? 2.551 6.268 -20.574 1.00 0.00 96 HIS A O 1
ATOM 1519 N N . HIS A 1 97 ? 3.181 5.819 -22.679 1.00 0.00 97 HIS A N 1
ATOM 1520 C CA . HIS A 1 97 ? 4.599 5.992 -22.382 1.00 0.00 97 HIS A CA 1
ATOM 1521 C C . HIS A 1 97 ? 5.074 7.369 -22.836 1.00 0.00 97 HIS A C 1
ATOM 1522 O O . HIS A 1 97 ? 5.316 7.560 -24.043 1.00 0.00 97 HIS A O 1
ATOM 1538 N N . MET A 1 1 ? 8.647 11.946 -17.252 1.00 0.00 1 MET A N 2
ATOM 1539 C CA . MET A 1 1 ? 8.658 11.060 -16.070 1.00 0.00 1 MET A CA 2
ATOM 1540 C C . MET A 1 1 ? 7.983 11.749 -14.896 1.00 0.00 1 MET A C 2
ATOM 1541 O O . MET A 1 1 ? 8.442 12.796 -14.441 1.00 0.00 1 MET A O 2
ATOM 1557 N N . PRO A 1 2 ? 6.873 11.185 -14.404 1.00 0.00 2 PRO A N 2
ATOM 1558 C CA . PRO A 1 2 ? 6.144 11.747 -13.267 1.00 0.00 2 PRO A CA 2
ATOM 1559 C C . PRO A 1 2 ? 6.872 11.512 -11.946 1.00 0.00 2 PRO A C 2
ATOM 1560 O O . PRO A 1 2 ? 7.570 10.510 -11.779 1.00 0.00 2 PRO A O 2
ATOM 1571 N N . THR A 1 3 ? 6.719 12.442 -11.017 1.00 0.00 3 THR A N 2
ATOM 1572 C CA . THR A 1 3 ? 7.331 12.314 -9.706 1.00 0.00 3 THR A CA 2
ATOM 1573 C C . THR A 1 3 ? 6.363 11.672 -8.715 1.00 0.00 3 THR A C 2
ATOM 1574 O O . THR A 1 3 ? 5.375 12.281 -8.303 1.00 0.00 3 THR A O 2
ATOM 1585 N N . LYS A 1 4 ? 6.649 10.434 -8.347 1.00 0.00 4 LYS A N 2
ATOM 1586 C CA . LYS A 1 4 ? 5.790 9.691 -7.443 1.00 0.00 4 LYS A CA 2
ATOM 1587 C C . LYS A 1 4 ? 6.625 8.782 -6.557 1.00 0.00 4 LYS A C 2
ATOM 1588 O O . LYS A 1 4 ? 7.211 7.808 -7.028 1.00 0.00 4 LYS A O 2
ATOM 1607 N N . THR A 1 5 ? 6.689 9.113 -5.282 1.00 0.00 5 THR A N 2
ATOM 1608 C CA . THR A 1 5 ? 7.452 8.321 -4.332 1.00 0.00 5 THR A CA 2
ATOM 1609 C C . THR A 1 5 ? 6.598 7.183 -3.777 1.00 0.00 5 THR A C 2
ATOM 1610 O O . THR A 1 5 ? 5.363 7.247 -3.813 1.00 0.00 5 THR A O 2
ATOM 1621 N N . TYR A 1 6 ? 7.258 6.146 -3.284 1.00 0.00 6 TYR A N 2
ATOM 1622 C CA . TYR A 1 6 ? 6.585 5.027 -2.642 1.00 0.00 6 TYR A CA 2
ATOM 1623 C C . TYR A 1 6 ? 7.400 4.523 -1.460 1.00 0.00 6 TYR A C 2
ATOM 1624 O O . TYR A 1 6 ? 8.600 4.269 -1.582 1.00 0.00 6 TYR A O 2
ATOM 1642 N N . SER A 1 7 ? 6.743 4.396 -0.317 1.00 0.00 7 SER A N 2
ATOM 1643 C CA . SER A 1 7 ? 7.391 3.930 0.895 1.00 0.00 7 SER A CA 2
ATOM 1644 C C . SER A 1 7 ? 7.765 2.455 0.785 1.00 0.00 7 SER A C 2
ATOM 1645 O O . SER A 1 7 ? 7.035 1.661 0.186 1.00 0.00 7 SER A O 2
ATOM 1653 N N . GLU A 1 8 ? 8.904 2.098 1.370 1.00 0.00 8 GLU A N 2
ATOM 1654 C CA . GLU A 1 8 ? 9.388 0.725 1.334 1.00 0.00 8 GLU A CA 2
ATOM 1655 C C . GLU A 1 8 ? 8.372 -0.210 1.970 1.00 0.00 8 GLU A C 2
ATOM 1656 O O . GLU A 1 8 ? 8.133 -1.308 1.476 1.00 0.00 8 GLU A O 2
ATOM 1668 N N . GLU A 1 9 ? 7.765 0.254 3.054 1.00 0.00 9 GLU A N 2
ATOM 1669 C CA . GLU A 1 9 ? 6.812 -0.528 3.817 1.00 0.00 9 GLU A CA 2
ATOM 1670 C C . GLU A 1 9 ? 5.658 -1.014 2.945 1.00 0.00 9 GLU A C 2
ATOM 1671 O O . GLU A 1 9 ? 5.241 -2.169 3.041 1.00 0.00 9 GLU A O 2
ATOM 1683 N N . PHE A 1 10 ? 5.165 -0.129 2.083 1.00 0.00 10 PHE A N 2
ATOM 1684 C CA . PHE A 1 10 ? 4.058 -0.456 1.193 1.00 0.00 10 PHE A CA 2
ATOM 1685 C C . PHE A 1 10 ? 4.501 -1.479 0.151 1.00 0.00 10 PHE A C 2
ATOM 1686 O O . PHE A 1 10 ? 3.812 -2.465 -0.108 1.00 0.00 10 PHE A O 2
ATOM 1703 N N . LYS A 1 11 ? 5.675 -1.241 -0.416 1.00 0.00 11 LYS A N 2
ATOM 1704 C CA . LYS A 1 11 ? 6.226 -2.105 -1.449 1.00 0.00 11 LYS A CA 2
ATOM 1705 C C . LYS A 1 11 ? 6.561 -3.483 -0.882 1.00 0.00 11 LYS A C 2
ATOM 1706 O O . LYS A 1 11 ? 6.363 -4.497 -1.541 1.00 0.00 11 LYS A O 2
ATOM 1725 N N . ARG A 1 12 ? 7.052 -3.506 0.354 1.00 0.00 12 ARG A N 2
ATOM 1726 C CA . ARG A 1 12 ? 7.380 -4.756 1.036 1.00 0.00 12 ARG A CA 2
ATOM 1727 C C . ARG A 1 12 ? 6.127 -5.559 1.350 1.00 0.00 12 ARG A C 2
ATOM 1728 O O . ARG A 1 12 ? 6.126 -6.786 1.258 1.00 0.00 12 ARG A O 2
ATOM 1749 N N . ASP A 1 13 ? 5.057 -4.864 1.717 1.00 0.00 13 ASP A N 2
ATOM 1750 C CA . ASP A 1 13 ? 3.797 -5.521 2.053 1.00 0.00 13 ASP A CA 2
ATOM 1751 C C . ASP A 1 13 ? 3.228 -6.216 0.821 1.00 0.00 13 ASP A C 2
ATOM 1752 O O . ASP A 1 13 ? 2.683 -7.315 0.909 1.00 0.00 13 ASP A O 2
ATOM 1761 N N . ALA A 1 14 ? 3.397 -5.574 -0.331 1.00 0.00 14 ALA A N 2
ATOM 1762 C CA . ALA A 1 14 ? 2.968 -6.141 -1.602 1.00 0.00 14 ALA A CA 2
ATOM 1763 C C . ALA A 1 14 ? 3.743 -7.418 -1.925 1.00 0.00 14 ALA A C 2
ATOM 1764 O O . ALA A 1 14 ? 3.193 -8.362 -2.496 1.00 0.00 14 ALA A O 2
ATOM 1771 N N . VAL A 1 15 ? 5.018 -7.449 -1.545 1.00 0.00 15 VAL A N 2
ATOM 1772 C CA . VAL A 1 15 ? 5.844 -8.636 -1.746 1.00 0.00 15 VAL A CA 2
ATOM 1773 C C . VAL A 1 15 ? 5.333 -9.784 -0.875 1.00 0.00 15 VAL A C 2
ATOM 1774 O O . VAL A 1 15 ? 5.345 -10.947 -1.285 1.00 0.00 15 VAL A O 2
ATOM 1787 N N . ALA A 1 16 ? 4.855 -9.441 0.320 1.00 0.00 16 ALA A N 2
ATOM 1788 C CA . ALA A 1 16 ? 4.297 -10.426 1.239 1.00 0.00 16 ALA A CA 2
ATOM 1789 C C . ALA A 1 16 ? 3.016 -11.025 0.669 1.00 0.00 16 ALA A C 2
ATOM 1790 O O . ALA A 1 16 ? 2.730 -12.209 0.864 1.00 0.00 16 ALA A O 2
ATOM 1797 N N . LEU A 1 17 ? 2.249 -10.203 -0.043 1.00 0.00 17 LEU A N 2
ATOM 1798 C CA . LEU A 1 17 ? 1.046 -10.666 -0.727 1.00 0.00 17 LEU A CA 2
ATOM 1799 C C . LEU A 1 17 ? 1.400 -11.696 -1.796 1.00 0.00 17 LEU A C 2
ATOM 1800 O O . LEU A 1 17 ? 0.673 -12.668 -2.001 1.00 0.00 17 LEU A O 2
ATOM 1816 N N . TYR A 1 18 ? 2.531 -11.484 -2.461 1.00 0.00 18 TYR A N 2
ATOM 1817 C CA . TYR A 1 18 ? 3.020 -12.411 -3.477 1.00 0.00 18 TYR A CA 2
ATOM 1818 C C . TYR A 1 18 ? 3.351 -13.771 -2.867 1.00 0.00 18 TYR A C 2
ATOM 1819 O O . TYR A 1 18 ? 3.078 -14.813 -3.464 1.00 0.00 18 TYR A O 2
ATOM 1837 N N . GLU A 1 19 ? 3.938 -13.754 -1.679 1.00 0.00 19 GLU A N 2
ATOM 1838 C CA . GLU A 1 19 ? 4.250 -14.987 -0.969 1.00 0.00 19 GLU A CA 2
ATOM 1839 C C . GLU A 1 19 ? 2.967 -15.717 -0.574 1.00 0.00 19 GLU A C 2
ATOM 1840 O O . GLU A 1 19 ? 2.919 -16.944 -0.552 1.00 0.00 19 GLU A O 2
ATOM 1852 N N . ASN A 1 20 ? 1.922 -14.952 -0.289 1.00 0.00 20 ASN A N 2
ATOM 1853 C CA . ASN A 1 20 ? 0.631 -15.507 0.114 1.00 0.00 20 ASN A CA 2
ATOM 1854 C C . ASN A 1 20 ? -0.298 -15.632 -1.091 1.00 0.00 20 ASN A C 2
ATOM 1855 O O . ASN A 1 20 ? -1.508 -15.414 -0.994 1.00 0.00 20 ASN A O 2
ATOM 1866 N N . SER A 1 21 ? 0.277 -16.022 -2.216 1.00 0.00 21 SER A N 2
ATOM 1867 C CA . SER A 1 21 ? -0.451 -16.115 -3.472 1.00 0.00 21 SER A CA 2
ATOM 1868 C C . SER A 1 21 ? -1.297 -17.384 -3.547 1.00 0.00 21 SER A C 2
ATOM 1869 O O . SER A 1 21 ? -2.122 -17.536 -4.448 1.00 0.00 21 SER A O 2
ATOM 1877 N N . ASP A 1 22 ? -1.057 -18.304 -2.618 1.00 0.00 22 ASP A N 2
ATOM 1878 C CA . ASP A 1 22 ? -1.783 -19.581 -2.575 1.00 0.00 22 ASP A CA 2
ATOM 1879 C C . ASP A 1 22 ? -3.281 -19.364 -2.740 1.00 0.00 22 ASP A C 2
ATOM 1880 O O . ASP A 1 22 ? -3.944 -20.059 -3.511 1.00 0.00 22 ASP A O 2
ATOM 1889 N N . GLY A 1 23 ? -3.801 -18.382 -2.028 1.00 0.00 23 GLY A N 2
ATOM 1890 C CA . GLY A 1 23 ? -5.210 -18.067 -2.119 1.00 0.00 23 GLY A CA 2
ATOM 1891 C C . GLY A 1 23 ? -5.485 -16.778 -2.876 1.00 0.00 23 GLY A C 2
ATOM 1892 O O . GLY A 1 23 ? -6.641 -16.437 -3.122 1.00 0.00 23 GLY A O 2
ATOM 1896 N N . ALA A 1 24 ? -4.430 -16.078 -3.273 1.00 0.00 24 ALA A N 2
ATOM 1897 C CA . ALA A 1 24 ? -4.572 -14.782 -3.919 1.00 0.00 24 ALA A CA 2
ATOM 1898 C C . ALA A 1 24 ? -3.759 -14.736 -5.205 1.00 0.00 24 ALA A C 2
ATOM 1899 O O . ALA A 1 24 ? -2.535 -14.833 -5.179 1.00 0.00 24 ALA A O 2
ATOM 1906 N N . SER A 1 25 ? -4.453 -14.592 -6.323 1.00 0.00 25 SER A N 2
ATOM 1907 C CA . SER A 1 25 ? -3.818 -14.579 -7.635 1.00 0.00 25 SER A CA 2
ATOM 1908 C C . SER A 1 25 ? -2.839 -13.415 -7.764 1.00 0.00 25 SER A C 2
ATOM 1909 O O . SER A 1 25 ? -3.064 -12.344 -7.204 1.00 0.00 25 SER A O 2
ATOM 1917 N N . LEU A 1 26 ? -1.764 -13.634 -8.520 1.00 0.00 26 LEU A N 2
ATOM 1918 C CA . LEU A 1 26 ? -0.735 -12.615 -8.729 1.00 0.00 26 LEU A CA 2
ATOM 1919 C C . LEU A 1 26 ? -1.369 -11.359 -9.324 1.00 0.00 26 LEU A C 2
ATOM 1920 O O . LEU A 1 26 ? -1.041 -10.235 -8.936 1.00 0.00 26 LEU A O 2
ATOM 1936 N N . GLN A 1 27 ? -2.283 -11.563 -10.268 1.00 0.00 27 GLN A N 2
ATOM 1937 C CA . GLN A 1 27 ? -3.062 -10.469 -10.836 1.00 0.00 27 GLN A CA 2
ATOM 1938 C C . GLN A 1 27 ? -3.819 -9.731 -9.739 1.00 0.00 27 GLN A C 2
ATOM 1939 O O . GLN A 1 27 ? -3.776 -8.505 -9.667 1.00 0.00 27 GLN A O 2
ATOM 1953 N N . GLN A 1 28 ? -4.486 -10.494 -8.879 1.00 0.00 28 GLN A N 2
ATOM 1954 C CA . GLN A 1 28 ? -5.330 -9.933 -7.830 1.00 0.00 28 GLN A CA 2
ATOM 1955 C C . GLN A 1 28 ? -4.516 -9.092 -6.850 1.00 0.00 28 GLN A C 2
ATOM 1956 O O . GLN A 1 28 ? -5.018 -8.119 -6.299 1.00 0.00 28 GLN A O 2
ATOM 1970 N N . ILE A 1 29 ? -3.262 -9.468 -6.644 1.00 0.00 29 ILE A N 2
ATOM 1971 C CA . ILE A 1 29 ? -2.377 -8.719 -5.757 1.00 0.00 29 ILE A CA 2
ATOM 1972 C C . ILE A 1 29 ? -2.243 -7.273 -6.234 1.00 0.00 29 ILE A C 2
ATOM 1973 O O . ILE A 1 29 ? -2.521 -6.331 -5.492 1.00 0.00 29 ILE A O 2
ATOM 1989 N N . ALA A 1 30 ? -1.833 -7.107 -7.485 1.00 0.00 30 ALA A N 2
ATOM 1990 C CA . ALA A 1 30 ? -1.678 -5.782 -8.066 1.00 0.00 30 ALA A CA 2
ATOM 1991 C C . ALA A 1 30 ? -3.037 -5.137 -8.314 1.00 0.00 30 ALA A C 2
ATOM 1992 O O . ALA A 1 30 ? -3.195 -3.926 -8.184 1.00 0.00 30 ALA A O 2
ATOM 1999 N N . ASN A 1 31 ? -4.014 -5.966 -8.653 1.00 0.00 31 ASN A N 2
ATOM 2000 C CA . ASN A 1 31 ? -5.362 -5.506 -8.973 1.00 0.00 31 ASN A CA 2
ATOM 2001 C C . ASN A 1 31 ? -6.062 -4.950 -7.736 1.00 0.00 31 ASN A C 2
ATOM 2002 O O . ASN A 1 31 ? -6.890 -4.042 -7.829 1.00 0.00 31 ASN A O 2
ATOM 2013 N N . ASP A 1 32 ? -5.717 -5.490 -6.575 1.00 0.00 32 ASP A N 2
ATOM 2014 C CA . ASP A 1 32 ? -6.290 -5.027 -5.317 1.00 0.00 32 ASP A CA 2
ATOM 2015 C C . ASP A 1 32 ? -5.704 -3.675 -4.937 1.00 0.00 32 ASP A C 2
ATOM 2016 O O . ASP A 1 32 ? -6.422 -2.768 -4.518 1.00 0.00 32 ASP A O 2
ATOM 2025 N N . LEU A 1 33 ? -4.393 -3.544 -5.103 1.00 0.00 33 LEU A N 2
ATOM 2026 C CA . LEU A 1 33 ? -3.688 -2.319 -4.746 1.00 0.00 33 LEU A CA 2
ATOM 2027 C C . LEU A 1 33 ? -3.899 -1.229 -5.796 1.00 0.00 33 LEU A C 2
ATOM 2028 O O . LEU A 1 33 ? -3.657 -0.050 -5.534 1.00 0.00 33 LEU A O 2
ATOM 2044 N N . GLY A 1 34 ? -4.353 -1.629 -6.974 1.00 0.00 34 GLY A N 2
ATOM 2045 C CA . GLY A 1 34 ? -4.606 -0.675 -8.035 1.00 0.00 34 GLY A CA 2
ATOM 2046 C C . GLY A 1 34 ? -3.331 -0.248 -8.730 1.00 0.00 34 GLY A C 2
ATOM 2047 O O . GLY A 1 34 ? -3.157 0.925 -9.068 1.00 0.00 34 GLY A O 2
ATOM 2051 N N . ILE A 1 35 ? -2.432 -1.200 -8.935 1.00 0.00 35 ILE A N 2
ATOM 2052 C CA . ILE A 1 35 ? -1.154 -0.928 -9.566 1.00 0.00 35 ILE A CA 2
ATOM 2053 C C . ILE A 1 35 ? -0.907 -1.900 -10.711 1.00 0.00 35 ILE A C 2
ATOM 2054 O O . ILE A 1 35 ? -1.634 -2.880 -10.875 1.00 0.00 35 ILE A O 2
ATOM 2070 N N . ASN A 1 36 ? 0.119 -1.619 -11.502 1.00 0.00 36 ASN A N 2
ATOM 2071 C CA . ASN A 1 36 ? 0.513 -2.491 -12.591 1.00 0.00 36 ASN A CA 2
ATOM 2072 C C . ASN A 1 36 ? 1.129 -3.774 -12.042 1.00 0.00 36 ASN A C 2
ATOM 2073 O O . ASN A 1 36 ? 1.853 -3.745 -11.046 1.00 0.00 36 ASN A O 2
ATOM 2084 N N . ARG A 1 37 ? 0.865 -4.891 -12.706 1.00 0.00 37 ARG A N 2
ATOM 2085 C CA . ARG A 1 37 ? 1.359 -6.179 -12.245 1.00 0.00 37 ARG A CA 2
ATOM 2086 C C . ARG A 1 37 ? 2.866 -6.280 -12.447 1.00 0.00 37 ARG A C 2
ATOM 2087 O O . ARG A 1 37 ? 3.571 -6.913 -11.661 1.00 0.00 37 ARG A O 2
ATOM 2108 N N . VAL A 1 38 ? 3.358 -5.636 -13.497 1.00 0.00 38 VAL A N 2
ATOM 2109 C CA . VAL A 1 38 ? 4.790 -5.607 -13.761 1.00 0.00 38 VAL A CA 2
ATOM 2110 C C . VAL A 1 38 ? 5.489 -4.756 -12.708 1.00 0.00 38 VAL A C 2
ATOM 2111 O O . VAL A 1 38 ? 6.547 -5.123 -12.197 1.00 0.00 38 VAL A O 2
ATOM 2124 N N . THR A 1 39 ? 4.875 -3.627 -12.367 1.00 0.00 39 THR A N 2
ATOM 2125 C CA . THR A 1 39 ? 5.404 -2.758 -11.327 1.00 0.00 39 THR A CA 2
ATOM 2126 C C . THR A 1 39 ? 5.404 -3.481 -9.978 1.00 0.00 39 THR A C 2
ATOM 2127 O O . THR A 1 39 ? 6.313 -3.303 -9.165 1.00 0.00 39 THR A O 2
ATOM 2138 N N . LEU A 1 40 ? 4.386 -4.306 -9.759 1.00 0.00 40 LEU A N 2
ATOM 2139 C CA . LEU A 1 40 ? 4.316 -5.143 -8.568 1.00 0.00 40 LEU A CA 2
ATOM 2140 C C . LEU A 1 40 ? 5.502 -6.102 -8.524 1.00 0.00 40 LEU A C 2
ATOM 2141 O O . LEU A 1 40 ? 6.239 -6.154 -7.539 1.00 0.00 40 LEU A O 2
ATOM 2157 N N . LYS A 1 41 ? 5.685 -6.842 -9.614 1.00 0.00 41 LYS A N 2
ATOM 2158 C CA . LYS A 1 41 ? 6.740 -7.845 -9.711 1.00 0.00 41 LYS A CA 2
ATOM 2159 C C . LYS A 1 41 ? 8.114 -7.204 -9.560 1.00 0.00 41 LYS A C 2
ATOM 2160 O O . LYS A 1 41 ? 9.032 -7.805 -9.009 1.00 0.00 41 LYS A O 2
ATOM 2179 N N . ASN A 1 42 ? 8.225 -5.979 -10.052 1.00 0.00 42 ASN A N 2
ATOM 2180 C CA . ASN A 1 42 ? 9.449 -5.184 -9.928 1.00 0.00 42 ASN A CA 2
ATOM 2181 C C . ASN A 1 42 ? 9.885 -5.103 -8.476 1.00 0.00 42 ASN A C 2
ATOM 2182 O O . ASN A 1 42 ? 10.999 -5.488 -8.115 1.00 0.00 42 ASN A O 2
ATOM 2193 N N . TRP A 1 43 ? 8.980 -4.598 -7.655 1.00 0.00 43 TRP A N 2
ATOM 2194 C CA . TRP A 1 43 ? 9.216 -4.475 -6.218 1.00 0.00 43 TRP A CA 2
ATOM 2195 C C . TRP A 1 43 ? 9.535 -5.836 -5.596 1.00 0.00 43 TRP A C 2
ATOM 2196 O O . TRP A 1 43 ? 10.444 -5.956 -4.771 1.00 0.00 43 TRP A O 2
ATOM 2217 N N . ILE A 1 44 ? 8.787 -6.853 -6.011 1.00 0.00 44 ILE A N 2
ATOM 2218 C CA . ILE A 1 44 ? 8.963 -8.211 -5.500 1.00 0.00 44 ILE A CA 2
ATOM 2219 C C . ILE A 1 44 ? 10.381 -8.715 -5.744 1.00 0.00 44 ILE A C 2
ATOM 2220 O O . ILE A 1 44 ? 10.966 -9.375 -4.890 1.00 0.00 44 ILE A O 2
ATOM 2236 N N . ILE A 1 45 ? 10.939 -8.388 -6.900 1.00 0.00 45 ILE A N 2
ATOM 2237 C CA . ILE A 1 45 ? 12.296 -8.804 -7.234 1.00 0.00 45 ILE A CA 2
ATOM 2238 C C . ILE A 1 45 ? 13.317 -8.103 -6.338 1.00 0.00 45 ILE A C 2
ATOM 2239 O O . ILE A 1 45 ? 14.206 -8.742 -5.777 1.00 0.00 45 ILE A O 2
ATOM 2255 N N . LYS A 1 46 ? 13.171 -6.789 -6.196 1.00 0.00 46 LYS A N 2
ATOM 2256 C CA . LYS A 1 46 ? 14.131 -5.987 -5.444 1.00 0.00 46 LYS A CA 2
ATOM 2257 C C . LYS A 1 46 ? 14.114 -6.354 -3.960 1.00 0.00 46 LYS A C 2
ATOM 2258 O O . LYS A 1 46 ? 15.159 -6.628 -3.371 1.00 0.00 46 LYS A O 2
ATOM 2277 N N . TYR A 1 47 ? 12.931 -6.372 -3.357 1.00 0.00 47 TYR A N 2
ATOM 2278 C CA . TYR A 1 47 ? 12.823 -6.650 -1.927 1.00 0.00 47 TYR A CA 2
ATOM 2279 C C . TYR A 1 47 ? 12.938 -8.143 -1.644 1.00 0.00 47 TYR A C 2
ATOM 2280 O O . TYR A 1 47 ? 13.452 -8.546 -0.601 1.00 0.00 47 TYR A O 2
ATOM 2298 N N . GLY A 1 48 ? 12.488 -8.958 -2.589 1.00 0.00 48 GLY A N 2
ATOM 2299 C CA . GLY A 1 48 ? 12.605 -10.401 -2.454 1.00 0.00 48 GLY A CA 2
ATOM 2300 C C . GLY A 1 48 ? 14.024 -10.893 -2.679 1.00 0.00 48 GLY A C 2
ATOM 2301 O O . GLY A 1 48 ? 14.311 -12.083 -2.548 1.00 0.00 48 GLY A O 2
ATOM 2305 N N . SER A 1 49 ? 14.911 -9.971 -3.035 1.00 0.00 49 SER A N 2
ATOM 2306 C CA . SER A 1 49 ? 16.319 -10.285 -3.217 1.00 0.00 49 SER A CA 2
ATOM 2307 C C . SER A 1 49 ? 16.979 -10.517 -1.861 1.00 0.00 49 SER A C 2
ATOM 2308 O O . SER A 1 49 ? 18.022 -11.168 -1.778 1.00 0.00 49 SER A O 2
ATOM 2316 N N . ASN A 1 50 ? 16.366 -9.950 -0.813 1.00 0.00 50 ASN A N 2
ATOM 2317 C CA . ASN A 1 50 ? 16.816 -10.116 0.575 1.00 0.00 50 ASN A CA 2
ATOM 2318 C C . ASN A 1 50 ? 18.071 -9.298 0.867 1.00 0.00 50 ASN A C 2
ATOM 2319 O O . ASN A 1 50 ? 18.035 -8.355 1.658 1.00 0.00 50 ASN A O 2
ATOM 2330 N N . HIS A 1 51 ? 19.172 -9.647 0.220 1.00 0.00 51 HIS A N 2
ATOM 2331 C CA . HIS A 1 51 ? 20.436 -8.967 0.449 1.00 0.00 51 HIS A CA 2
ATOM 2332 C C . HIS A 1 51 ? 21.171 -8.763 -0.870 1.00 0.00 51 HIS A C 2
ATOM 2333 O O . HIS A 1 51 ? 21.703 -9.710 -1.448 1.00 0.00 51 HIS A O 2
ATOM 2348 N N . ASN A 1 52 ? 21.184 -7.520 -1.329 1.00 0.00 52 ASN A N 2
ATOM 2349 C CA . ASN A 1 52 ? 21.795 -7.152 -2.603 1.00 0.00 52 ASN A CA 2
ATOM 2350 C C . ASN A 1 52 ? 21.700 -5.644 -2.794 1.00 0.00 52 ASN A C 2
ATOM 2351 O O . ASN A 1 52 ? 20.610 -5.107 -2.993 1.00 0.00 52 ASN A O 2
ATOM 2362 N N . VAL A 1 53 ? 22.840 -4.965 -2.715 1.00 0.00 53 VAL A N 2
ATOM 2363 C CA . VAL A 1 53 ? 22.865 -3.507 -2.746 1.00 0.00 53 VAL A CA 2
ATOM 2364 C C . VAL A 1 53 ? 22.785 -2.948 -4.174 1.00 0.00 53 VAL A C 2
ATOM 2365 O O . VAL A 1 53 ? 21.804 -2.294 -4.532 1.00 0.00 53 VAL A O 2
ATOM 2378 N N . GLN A 1 54 ? 23.803 -3.208 -4.988 1.00 0.00 54 GLN A N 2
ATOM 2379 C CA . GLN A 1 54 ? 23.867 -2.651 -6.337 1.00 0.00 54 GLN A CA 2
ATOM 2380 C C . GLN A 1 54 ? 23.331 -3.626 -7.377 1.00 0.00 54 GLN A C 2
ATOM 2381 O O . GLN A 1 54 ? 23.150 -4.812 -7.102 1.00 0.00 54 GLN A O 2
ATOM 2395 N N . GLY A 1 55 ? 23.084 -3.112 -8.574 1.00 0.00 55 GLY A N 2
ATOM 2396 C CA . GLY A 1 55 ? 22.596 -3.932 -9.661 1.00 0.00 55 GLY A CA 2
ATOM 2397 C C . GLY A 1 55 ? 22.258 -3.094 -10.873 1.00 0.00 55 GLY A C 2
ATOM 2398 O O . GLY A 1 55 ? 21.314 -2.308 -10.831 1.00 0.00 55 GLY A O 2
ATOM 2402 N N . THR A 1 56 ? 23.041 -3.267 -11.943 1.00 0.00 56 THR A N 2
ATOM 2403 C CA . THR A 1 56 ? 22.903 -2.507 -13.186 1.00 0.00 56 THR A CA 2
ATOM 2404 C C . THR A 1 56 ? 22.807 -0.998 -12.944 1.00 0.00 56 THR A C 2
ATOM 2405 O O . THR A 1 56 ? 21.731 -0.450 -12.706 1.00 0.00 56 THR A O 2
ATOM 2416 N N . THR A 1 57 ? 23.945 -0.325 -13.008 1.00 0.00 57 THR A N 2
ATOM 2417 C CA . THR A 1 57 ? 23.995 1.108 -12.770 1.00 0.00 57 THR A CA 2
ATOM 2418 C C . THR A 1 57 ? 25.060 1.770 -13.649 1.00 0.00 57 THR A C 2
ATOM 2419 O O . THR A 1 57 ? 26.254 1.717 -13.344 1.00 0.00 57 THR A O 2
ATOM 2430 N N . PRO A 1 58 ? 24.642 2.376 -14.769 1.00 0.00 58 PRO A N 2
ATOM 2431 C CA . PRO A 1 58 ? 25.536 3.082 -15.680 1.00 0.00 58 PRO A CA 2
ATOM 2432 C C . PRO A 1 58 ? 25.798 4.518 -15.229 1.00 0.00 58 PRO A C 2
ATOM 2433 O O . PRO A 1 58 ? 24.921 5.381 -15.321 1.00 0.00 58 PRO A O 2
ATOM 2444 N N . SER A 1 59 ? 27.008 4.768 -14.749 1.00 0.00 59 SER A N 2
ATOM 2445 C CA . SER A 1 59 ? 27.381 6.084 -14.248 1.00 0.00 59 SER A CA 2
ATOM 2446 C C . SER A 1 59 ? 27.517 7.092 -15.386 1.00 0.00 59 SER A C 2
ATOM 2447 O O . SER A 1 59 ? 27.276 8.287 -15.211 1.00 0.00 59 SER A O 2
ATOM 2455 N N . ALA A 1 60 ? 27.885 6.599 -16.565 1.00 0.00 60 ALA A N 2
ATOM 2456 C CA . ALA A 1 60 ? 28.077 7.454 -17.732 1.00 0.00 60 ALA A CA 2
ATOM 2457 C C . ALA A 1 60 ? 26.766 8.080 -18.192 1.00 0.00 60 ALA A C 2
ATOM 2458 O O . ALA A 1 60 ? 26.762 9.100 -18.887 1.00 0.00 60 ALA A O 2
ATOM 2465 N N . ALA A 1 61 ? 25.654 7.482 -17.787 1.00 0.00 61 ALA A N 2
ATOM 2466 C CA . ALA A 1 61 ? 24.342 7.931 -18.229 1.00 0.00 61 ALA A CA 2
ATOM 2467 C C . ALA A 1 61 ? 23.919 9.215 -17.533 1.00 0.00 61 ALA A C 2
ATOM 2468 O O . ALA A 1 61 ? 22.906 9.814 -17.883 1.00 0.00 61 ALA A O 2
ATOM 2475 N N . VAL A 1 62 ? 24.712 9.651 -16.571 1.00 0.00 62 VAL A N 2
ATOM 2476 C CA . VAL A 1 62 ? 24.441 10.900 -15.872 1.00 0.00 62 VAL A CA 2
ATOM 2477 C C . VAL A 1 62 ? 24.830 12.080 -16.753 1.00 0.00 62 VAL A C 2
ATOM 2478 O O . VAL A 1 62 ? 24.106 13.073 -16.854 1.00 0.00 62 VAL A O 2
ATOM 2491 N N . SER A 1 63 ? 25.966 11.945 -17.407 1.00 0.00 63 SER A N 2
ATOM 2492 C CA . SER A 1 63 ? 26.453 12.957 -18.327 1.00 0.00 63 SER A CA 2
ATOM 2493 C C . SER A 1 63 ? 25.568 13.013 -19.569 1.00 0.00 63 SER A C 2
ATOM 2494 O O . SER A 1 63 ? 25.311 14.085 -20.123 1.00 0.00 63 SER A O 2
ATOM 2502 N N . GLU A 1 64 ? 25.084 11.846 -19.977 1.00 0.00 64 GLU A N 2
ATOM 2503 C CA . GLU A 1 64 ? 24.254 11.724 -21.166 1.00 0.00 64 GLU A CA 2
ATOM 2504 C C . GLU A 1 64 ? 22.856 12.273 -20.908 1.00 0.00 64 GLU A C 2
ATOM 2505 O O . GLU A 1 64 ? 22.254 12.902 -21.778 1.00 0.00 64 GLU A O 2
ATOM 2517 N N . ALA A 1 65 ? 22.372 12.068 -19.695 1.00 0.00 65 ALA A N 2
ATOM 2518 C CA . ALA A 1 65 ? 21.045 12.521 -19.299 1.00 0.00 65 ALA A CA 2
ATOM 2519 C C . ALA A 1 65 ? 20.911 14.031 -19.417 1.00 0.00 65 ALA A C 2
ATOM 2520 O O . ALA A 1 65 ? 19.866 14.530 -19.824 1.00 0.00 65 ALA A O 2
ATOM 2527 N N . GLU A 1 66 ? 21.969 14.755 -19.065 1.00 0.00 66 GLU A N 2
ATOM 2528 C CA . GLU A 1 66 ? 21.953 16.215 -19.141 1.00 0.00 66 GLU A CA 2
ATOM 2529 C C . GLU A 1 66 ? 21.704 16.670 -20.574 1.00 0.00 66 GLU A C 2
ATOM 2530 O O . GLU A 1 66 ? 20.855 17.521 -20.835 1.00 0.00 66 GLU A O 2
ATOM 2542 N N . GLN A 1 67 ? 22.451 16.079 -21.496 1.00 0.00 67 GLN A N 2
ATOM 2543 C CA . GLN A 1 67 ? 22.346 16.413 -22.909 1.00 0.00 67 GLN A CA 2
ATOM 2544 C C . GLN A 1 67 ? 20.979 16.004 -23.444 1.00 0.00 67 GLN A C 2
ATOM 2545 O O . GLN A 1 67 ? 20.377 16.712 -24.251 1.00 0.00 67 GLN A O 2
ATOM 2559 N N . ILE A 1 68 ? 20.488 14.871 -22.959 1.00 0.00 68 ILE A N 2
ATOM 2560 C CA . ILE A 1 68 ? 19.152 14.393 -23.297 1.00 0.00 68 ILE A CA 2
ATOM 2561 C C . ILE A 1 68 ? 18.079 15.366 -22.792 1.00 0.00 68 ILE A C 2
ATOM 2562 O O . ILE A 1 68 ? 17.097 15.642 -23.484 1.00 0.00 68 ILE A O 2
ATOM 2578 N N . ARG A 1 69 ? 18.287 15.892 -21.587 1.00 0.00 69 ARG A N 2
ATOM 2579 C CA . ARG A 1 69 ? 17.364 16.847 -20.985 1.00 0.00 69 ARG A CA 2
ATOM 2580 C C . ARG A 1 69 ? 17.283 18.130 -21.802 1.00 0.00 69 ARG A C 2
ATOM 2581 O O . ARG A 1 69 ? 16.205 18.689 -21.973 1.00 0.00 69 ARG A O 2
ATOM 2602 N N . GLN A 1 70 ? 18.419 18.581 -22.315 1.00 0.00 70 GLN A N 2
ATOM 2603 C CA . GLN A 1 70 ? 18.468 19.783 -23.127 1.00 0.00 70 GLN A CA 2
ATOM 2604 C C . GLN A 1 70 ? 17.916 19.497 -24.524 1.00 0.00 70 GLN A C 2
ATOM 2605 O O . GLN A 1 70 ? 17.273 20.344 -25.142 1.00 0.00 70 GLN A O 2
ATOM 2619 N N . LEU A 1 71 ? 18.159 18.288 -25.007 1.00 0.00 71 LEU A N 2
ATOM 2620 C CA . LEU A 1 71 ? 17.707 17.885 -26.331 1.00 0.00 71 LEU A CA 2
ATOM 2621 C C . LEU A 1 71 ? 16.182 17.913 -26.400 1.00 0.00 71 LEU A C 2
ATOM 2622 O O . LEU A 1 71 ? 15.603 18.608 -27.236 1.00 0.00 71 LEU A O 2
ATOM 2638 N N . LYS A 1 72 ? 15.533 17.174 -25.513 1.00 0.00 72 LYS A N 2
ATOM 2639 C CA . LYS A 1 72 ? 14.079 17.068 -25.539 1.00 0.00 72 LYS A CA 2
ATOM 2640 C C . LYS A 1 72 ? 13.429 18.248 -24.814 1.00 0.00 72 LYS A C 2
ATOM 2641 O O . LYS A 1 72 ? 12.340 18.691 -25.189 1.00 0.00 72 LYS A O 2
ATOM 2660 N N . LYS A 1 73 ? 14.118 18.754 -23.789 1.00 0.00 73 LYS A N 2
ATOM 2661 C CA . LYS A 1 73 ? 13.654 19.901 -23.003 1.00 0.00 73 LYS A CA 2
ATOM 2662 C C . LYS A 1 73 ? 12.397 19.581 -22.197 1.00 0.00 73 LYS A C 2
ATOM 2663 O O . LYS A 1 73 ? 11.828 18.496 -22.301 1.00 0.00 73 LYS A O 2
ATOM 2682 N N . GLU A 1 74 ? 11.993 20.532 -21.369 1.00 0.00 74 GLU A N 2
ATOM 2683 C CA . GLU A 1 74 ? 10.768 20.419 -20.599 1.00 0.00 74 GLU A CA 2
ATOM 2684 C C . GLU A 1 74 ? 9.608 21.019 -21.380 1.00 0.00 74 GLU A C 2
ATOM 2685 O O . GLU A 1 74 ? 9.574 22.229 -21.616 1.00 0.00 74 GLU A O 2
ATOM 2697 N N . ASN A 1 75 ? 8.664 20.183 -21.774 1.00 0.00 75 ASN A N 2
ATOM 2698 C CA . ASN A 1 75 ? 7.509 20.652 -22.527 1.00 0.00 75 ASN A CA 2
ATOM 2699 C C . ASN A 1 75 ? 6.226 20.109 -21.901 1.00 0.00 75 ASN A C 2
ATOM 2700 O O . ASN A 1 75 ? 6.282 19.344 -20.933 1.00 0.00 75 ASN A O 2
ATOM 2711 N N . ALA A 1 76 ? 5.082 20.490 -22.458 1.00 0.00 76 ALA A N 2
ATOM 2712 C CA . ALA A 1 76 ? 3.784 20.112 -21.909 1.00 0.00 76 ALA A CA 2
ATOM 2713 C C . ALA A 1 76 ? 3.603 18.599 -21.883 1.00 0.00 76 ALA A C 2
ATOM 2714 O O . ALA A 1 76 ? 2.944 18.069 -20.996 1.00 0.00 76 ALA A O 2
ATOM 2721 N N . LEU A 1 77 ? 4.231 17.922 -22.838 1.00 0.00 77 LEU A N 2
ATOM 2722 C CA . LEU A 1 77 ? 4.106 16.476 -23.004 1.00 0.00 77 LEU A CA 2
ATOM 2723 C C . LEU A 1 77 ? 4.263 15.724 -21.681 1.00 0.00 77 LEU A C 2
ATOM 2724 O O . LEU A 1 77 ? 3.526 14.778 -21.401 1.00 0.00 77 LEU A O 2
ATOM 2740 N N . GLN A 1 78 ? 5.215 16.153 -20.868 1.00 0.00 78 GLN A N 2
ATOM 2741 C CA . GLN A 1 78 ? 5.489 15.482 -19.607 1.00 0.00 78 GLN A CA 2
ATOM 2742 C C . GLN A 1 78 ? 4.508 15.910 -18.519 1.00 0.00 78 GLN A C 2
ATOM 2743 O O . GLN A 1 78 ? 3.900 15.069 -17.858 1.00 0.00 78 GLN A O 2
ATOM 2757 N N . ARG A 1 79 ? 4.345 17.215 -18.345 1.00 0.00 79 ARG A N 2
ATOM 2758 C CA . ARG A 1 79 ? 3.619 17.737 -17.194 1.00 0.00 79 ARG A CA 2
ATOM 2759 C C . ARG A 1 79 ? 2.106 17.685 -17.383 1.00 0.00 79 ARG A C 2
ATOM 2760 O O . ARG A 1 79 ? 1.360 17.738 -16.409 1.00 0.00 79 ARG A O 2
ATOM 2781 N N . ALA A 1 80 ? 1.661 17.568 -18.624 1.00 0.00 80 ALA A N 2
ATOM 2782 C CA . ALA A 1 80 ? 0.231 17.481 -18.923 1.00 0.00 80 ALA A CA 2
ATOM 2783 C C . ALA A 1 80 ? -0.300 16.077 -18.661 1.00 0.00 80 ALA A C 2
ATOM 2784 O O . ALA A 1 80 ? -1.502 15.869 -18.495 1.00 0.00 80 ALA A O 2
ATOM 2791 N N . ARG A 1 81 ? 0.603 15.108 -18.636 1.00 0.00 81 ARG A N 2
ATOM 2792 C CA . ARG A 1 81 ? 0.237 13.734 -18.316 1.00 0.00 81 ARG A CA 2
ATOM 2793 C C . ARG A 1 81 ? 0.076 13.575 -16.813 1.00 0.00 81 ARG A C 2
ATOM 2794 O O . ARG A 1 81 ? -0.528 12.618 -16.326 1.00 0.00 81 ARG A O 2
ATOM 2815 N N . THR A 1 82 ? 0.643 14.514 -16.090 1.00 0.00 82 THR A N 2
ATOM 2816 C CA . THR A 1 82 ? 0.503 14.578 -14.650 1.00 0.00 82 THR A CA 2
ATOM 2817 C C . THR A 1 82 ? -0.601 15.563 -14.280 1.00 0.00 82 THR A C 2
ATOM 2818 O O . THR A 1 82 ? -1.739 15.171 -14.011 1.00 0.00 82 THR A O 2
ATOM 2829 N N . ARG A 1 83 ? -0.257 16.839 -14.269 1.00 0.00 83 ARG A N 2
ATOM 2830 C CA . ARG A 1 83 ? -1.225 17.891 -14.004 1.00 0.00 83 ARG A CA 2
ATOM 2831 C C . ARG A 1 83 ? -2.177 18.033 -15.183 1.00 0.00 83 ARG A C 2
ATOM 2832 O O . ARG A 1 83 ? -1.753 18.210 -16.325 1.00 0.00 83 ARG A O 2
ATOM 2853 N N . HIS A 1 84 ? -3.463 17.961 -14.898 1.00 0.00 84 HIS A N 2
ATOM 2854 C CA . HIS A 1 84 ? -4.477 17.986 -15.942 1.00 0.00 84 HIS A CA 2
ATOM 2855 C C . HIS A 1 84 ? -4.934 19.416 -16.216 1.00 0.00 84 HIS A C 2
ATOM 2856 O O . HIS A 1 84 ? -4.847 20.279 -15.335 1.00 0.00 84 HIS A O 2
ATOM 2871 N N . PRO A 1 85 ? -5.405 19.687 -17.444 1.00 0.00 85 PRO A N 2
ATOM 2872 C CA . PRO A 1 85 ? -5.943 20.995 -17.820 1.00 0.00 85 PRO A CA 2
ATOM 2873 C C . PRO A 1 85 ? -7.115 21.423 -16.939 1.00 0.00 85 PRO A C 2
ATOM 2874 O O . PRO A 1 85 ? -7.607 20.658 -16.109 1.00 0.00 85 PRO A O 2
ATOM 2885 N N . ALA A 1 86 ? -7.584 22.634 -17.149 1.00 0.00 86 ALA A N 2
ATOM 2886 C CA . ALA A 1 86 ? -8.601 23.206 -16.280 1.00 0.00 86 ALA A CA 2
ATOM 2887 C C . ALA A 1 86 ? -9.719 23.858 -17.077 1.00 0.00 86 ALA A C 2
ATOM 2888 O O . ALA A 1 86 ? -10.419 24.735 -16.579 1.00 0.00 86 ALA A O 2
ATOM 2895 N N . GLU A 1 87 ? -9.911 23.394 -18.299 1.00 0.00 87 GLU A N 2
ATOM 2896 C CA . GLU A 1 87 ? -10.972 23.910 -19.164 1.00 0.00 87 GLU A CA 2
ATOM 2897 C C . GLU A 1 87 ? -12.354 23.673 -18.547 1.00 0.00 87 GLU A C 2
ATOM 2898 O O . GLU A 1 87 ? -13.323 24.347 -18.883 1.00 0.00 87 GLU A O 2
ATOM 2910 N N . SER A 1 88 ? -12.430 22.709 -17.642 1.00 0.00 88 SER A N 2
ATOM 2911 C CA . SER A 1 88 ? -13.674 22.369 -16.962 1.00 0.00 88 SER A CA 2
ATOM 2912 C C . SER A 1 88 ? -14.137 23.491 -16.021 1.00 0.00 88 SER A C 2
ATOM 2913 O O . SER A 1 88 ? -15.336 23.686 -15.819 1.00 0.00 88 SER A O 2
ATOM 2921 N N . CYS A 1 89 ? -13.187 24.249 -15.475 1.00 0.00 89 CYS A N 2
ATOM 2922 C CA . CYS A 1 89 ? -13.488 25.181 -14.387 1.00 0.00 89 CYS A CA 2
ATOM 2923 C C . CYS A 1 89 ? -14.357 26.350 -14.842 1.00 0.00 89 CYS A C 2
ATOM 2924 O O . CYS A 1 89 ? -15.074 26.935 -14.035 1.00 0.00 89 CYS A O 2
ATOM 2932 N N . LEU A 1 90 ? -14.316 26.670 -16.129 1.00 0.00 90 LEU A N 2
ATOM 2933 C CA . LEU A 1 90 ? -14.995 27.861 -16.639 1.00 0.00 90 LEU A CA 2
ATOM 2934 C C . LEU A 1 90 ? -16.515 27.692 -16.642 1.00 0.00 90 LEU A C 2
ATOM 2935 O O . LEU A 1 90 ? -17.257 28.672 -16.755 1.00 0.00 90 LEU A O 2
ATOM 2951 N N . GLU A 1 91 ? -16.976 26.455 -16.517 1.00 0.00 91 GLU A N 2
ATOM 2952 C CA . GLU A 1 91 ? -18.404 26.176 -16.520 1.00 0.00 91 GLU A CA 2
ATOM 2953 C C . GLU A 1 91 ? -19.043 26.479 -15.170 1.00 0.00 91 GLU A C 2
ATOM 2954 O O . GLU A 1 91 ? -20.056 27.177 -15.106 1.00 0.00 91 GLU A O 2
ATOM 2966 N N . HIS A 1 92 ? -18.432 25.972 -14.095 1.00 0.00 92 HIS A N 2
ATOM 2967 C CA . HIS A 1 92 ? -19.019 26.055 -12.752 1.00 0.00 92 HIS A CA 2
ATOM 2968 C C . HIS A 1 92 ? -20.347 25.299 -12.720 1.00 0.00 92 HIS A C 2
ATOM 2969 O O . HIS A 1 92 ? -20.699 24.603 -13.673 1.00 0.00 92 HIS A O 2
ATOM 2984 N N . HIS A 1 93 ? -21.075 25.408 -11.619 1.00 0.00 93 HIS A N 2
ATOM 2985 C CA . HIS A 1 93 ? -22.422 24.846 -11.558 1.00 0.00 93 HIS A CA 2
ATOM 2986 C C . HIS A 1 93 ? -23.454 25.927 -11.256 1.00 0.00 93 HIS A C 2
ATOM 2987 O O . HIS A 1 93 ? -24.653 25.700 -11.403 1.00 0.00 93 HIS A O 2
ATOM 3002 N N . HIS A 1 94 ? -22.961 27.096 -10.838 1.00 0.00 94 HIS A N 2
ATOM 3003 C CA . HIS A 1 94 ? -23.778 28.305 -10.676 1.00 0.00 94 HIS A CA 2
ATOM 3004 C C . HIS A 1 94 ? -25.021 28.096 -9.815 1.00 0.00 94 HIS A C 2
ATOM 3005 O O . HIS A 1 94 ? -26.077 27.706 -10.310 1.00 0.00 94 HIS A O 2
ATOM 3020 N N . HIS A 1 95 ? -24.901 28.381 -8.527 1.00 0.00 95 HIS A N 2
ATOM 3021 C CA . HIS A 1 95 ? -26.056 28.332 -7.644 1.00 0.00 95 HIS A CA 2
ATOM 3022 C C . HIS A 1 95 ? -26.879 29.601 -7.822 1.00 0.00 95 HIS A C 2
ATOM 3023 O O . HIS A 1 95 ? -26.394 30.706 -7.573 1.00 0.00 95 HIS A O 2
ATOM 3038 N N . HIS A 1 96 ? -28.114 29.441 -8.273 1.00 0.00 96 HIS A N 2
ATOM 3039 C CA . HIS A 1 96 ? -28.984 30.583 -8.546 1.00 0.00 96 HIS A CA 2
ATOM 3040 C C . HIS A 1 96 ? -29.367 31.310 -7.259 1.00 0.00 96 HIS A C 2
ATOM 3041 O O . HIS A 1 96 ? -29.782 30.683 -6.282 1.00 0.00 96 HIS A O 2
ATOM 3056 N N . HIS A 1 97 ? -29.208 32.631 -7.280 1.00 0.00 97 HIS A N 2
ATOM 3057 C CA . HIS A 1 97 ? -29.555 33.499 -6.155 1.00 0.00 97 HIS A CA 2
ATOM 3058 C C . HIS A 1 97 ? -28.714 33.157 -4.925 1.00 0.00 97 HIS A C 2
ATOM 3059 O O . HIS A 1 97 ? -29.179 32.370 -4.074 1.00 0.00 97 HIS A O 2
ATOM 3075 N N . MET A 1 1 ? 6.615 18.897 -13.551 1.00 0.00 1 MET A N 3
ATOM 3076 C CA . MET A 1 1 ? 7.045 17.704 -12.790 1.00 0.00 1 MET A CA 3
ATOM 3077 C C . MET A 1 1 ? 5.881 17.130 -11.993 1.00 0.00 1 MET A C 3
ATOM 3078 O O . MET A 1 1 ? 5.437 17.723 -11.011 1.00 0.00 1 MET A O 3
ATOM 3094 N N . PRO A 1 2 ? 5.356 15.972 -12.420 1.00 0.00 2 PRO A N 3
ATOM 3095 C CA . PRO A 1 2 ? 4.310 15.266 -11.687 1.00 0.00 2 PRO A CA 3
ATOM 3096 C C . PRO A 1 2 ? 4.885 14.443 -10.537 1.00 0.00 2 PRO A C 3
ATOM 3097 O O . PRO A 1 2 ? 6.100 14.269 -10.432 1.00 0.00 2 PRO A O 3
ATOM 3108 N N . THR A 1 3 ? 4.015 13.940 -9.675 1.00 0.00 3 THR A N 3
ATOM 3109 C CA . THR A 1 3 ? 4.452 13.122 -8.562 1.00 0.00 3 THR A CA 3
ATOM 3110 C C . THR A 1 3 ? 3.637 11.844 -8.480 1.00 0.00 3 THR A C 3
ATOM 3111 O O . THR A 1 3 ? 2.446 11.820 -8.800 1.00 0.00 3 THR A O 3
ATOM 3122 N N . LYS A 1 4 ? 4.304 10.789 -8.064 1.00 0.00 4 LYS A N 3
ATOM 3123 C CA . LYS A 1 4 ? 3.698 9.475 -7.947 1.00 0.00 4 LYS A CA 3
ATOM 3124 C C . LYS A 1 4 ? 4.447 8.696 -6.870 1.00 0.00 4 LYS A C 3
ATOM 3125 O O . LYS A 1 4 ? 5.471 8.073 -7.140 1.00 0.00 4 LYS A O 3
ATOM 3144 N N . THR A 1 5 ? 3.952 8.765 -5.642 1.00 0.00 5 THR A N 3
ATOM 3145 C CA . THR A 1 5 ? 4.660 8.188 -4.511 1.00 0.00 5 THR A CA 3
ATOM 3146 C C . THR A 1 5 ? 3.910 6.990 -3.926 1.00 0.00 5 THR A C 3
ATOM 3147 O O . THR A 1 5 ? 2.697 6.852 -4.089 1.00 0.00 5 THR A O 3
ATOM 3158 N N . TYR A 1 6 ? 4.661 6.132 -3.251 1.00 0.00 6 TYR A N 3
ATOM 3159 C CA . TYR A 1 6 ? 4.121 4.997 -2.520 1.00 0.00 6 TYR A CA 3
ATOM 3160 C C . TYR A 1 6 ? 4.946 4.785 -1.263 1.00 0.00 6 TYR A C 3
ATOM 3161 O O . TYR A 1 6 ? 6.135 5.105 -1.243 1.00 0.00 6 TYR A O 3
ATOM 3179 N N . SER A 1 7 ? 4.329 4.256 -0.222 1.00 0.00 7 SER A N 3
ATOM 3180 C CA . SER A 1 7 ? 5.039 3.986 1.013 1.00 0.00 7 SER A CA 3
ATOM 3181 C C . SER A 1 7 ? 5.880 2.720 0.883 1.00 0.00 7 SER A C 3
ATOM 3182 O O . SER A 1 7 ? 5.537 1.804 0.128 1.00 0.00 7 SER A O 3
ATOM 3190 N N . GLU A 1 8 ? 6.985 2.683 1.608 1.00 0.00 8 GLU A N 3
ATOM 3191 C CA . GLU A 1 8 ? 7.900 1.553 1.562 1.00 0.00 8 GLU A CA 3
ATOM 3192 C C . GLU A 1 8 ? 7.261 0.298 2.151 1.00 0.00 8 GLU A C 3
ATOM 3193 O O . GLU A 1 8 ? 7.387 -0.788 1.590 1.00 0.00 8 GLU A O 3
ATOM 3205 N N . GLU A 1 9 ? 6.550 0.462 3.260 1.00 0.00 9 GLU A N 3
ATOM 3206 C CA . GLU A 1 9 ? 5.901 -0.657 3.934 1.00 0.00 9 GLU A CA 3
ATOM 3207 C C . GLU A 1 9 ? 4.799 -1.243 3.056 1.00 0.00 9 GLU A C 3
ATOM 3208 O O . GLU A 1 9 ? 4.520 -2.440 3.106 1.00 0.00 9 GLU A O 3
ATOM 3220 N N . PHE A 1 10 ? 4.185 -0.388 2.248 1.00 0.00 10 PHE A N 3
ATOM 3221 C CA . PHE A 1 10 ? 3.145 -0.807 1.314 1.00 0.00 10 PHE A CA 3
ATOM 3222 C C . PHE A 1 10 ? 3.717 -1.792 0.296 1.00 0.00 10 PHE A C 3
ATOM 3223 O O . PHE A 1 10 ? 3.181 -2.884 0.096 1.00 0.00 10 PHE A O 3
ATOM 3240 N N . LYS A 1 11 ? 4.824 -1.400 -0.328 1.00 0.00 11 LYS A N 3
ATOM 3241 C CA . LYS A 1 11 ? 5.484 -2.225 -1.333 1.00 0.00 11 LYS A CA 3
ATOM 3242 C C . LYS A 1 11 ? 6.167 -3.421 -0.672 1.00 0.00 11 LYS A C 3
ATOM 3243 O O . LYS A 1 11 ? 6.290 -4.490 -1.266 1.00 0.00 11 LYS A O 3
ATOM 3262 N N . ARG A 1 12 ? 6.600 -3.222 0.565 1.00 0.00 12 ARG A N 3
ATOM 3263 C CA . ARG A 1 12 ? 7.224 -4.275 1.359 1.00 0.00 12 ARG A CA 3
ATOM 3264 C C . ARG A 1 12 ? 6.215 -5.375 1.663 1.00 0.00 12 ARG A C 3
ATOM 3265 O O . ARG A 1 12 ? 6.516 -6.563 1.535 1.00 0.00 12 ARG A O 3
ATOM 3286 N N . ASP A 1 13 ? 5.013 -4.974 2.055 1.00 0.00 13 ASP A N 3
ATOM 3287 C CA . ASP A 1 13 ? 3.944 -5.926 2.333 1.00 0.00 13 ASP A CA 3
ATOM 3288 C C . ASP A 1 13 ? 3.475 -6.580 1.041 1.00 0.00 13 ASP A C 3
ATOM 3289 O O . ASP A 1 13 ? 3.030 -7.724 1.037 1.00 0.00 13 ASP A O 3
ATOM 3298 N N . ALA A 1 14 ? 3.598 -5.847 -0.059 1.00 0.00 14 ALA A N 3
ATOM 3299 C CA . ALA A 1 14 ? 3.271 -6.381 -1.372 1.00 0.00 14 ALA A CA 3
ATOM 3300 C C . ALA A 1 14 ? 4.177 -7.558 -1.720 1.00 0.00 14 ALA A C 3
ATOM 3301 O O . ALA A 1 14 ? 3.749 -8.515 -2.367 1.00 0.00 14 ALA A O 3
ATOM 3308 N N . VAL A 1 15 ? 5.434 -7.483 -1.279 1.00 0.00 15 VAL A N 3
ATOM 3309 C CA . VAL A 1 15 ? 6.374 -8.585 -1.448 1.00 0.00 15 VAL A CA 3
ATOM 3310 C C . VAL A 1 15 ? 5.860 -9.821 -0.717 1.00 0.00 15 VAL A C 3
ATOM 3311 O O . VAL A 1 15 ? 5.947 -10.943 -1.224 1.00 0.00 15 VAL A O 3
ATOM 3324 N N . ALA A 1 16 ? 5.297 -9.601 0.468 1.00 0.00 16 ALA A N 3
ATOM 3325 C CA . ALA A 1 16 ? 4.705 -10.684 1.247 1.00 0.00 16 ALA A CA 3
ATOM 3326 C C . ALA A 1 16 ? 3.432 -11.207 0.584 1.00 0.00 16 ALA A C 3
ATOM 3327 O O . ALA A 1 16 ? 3.179 -12.409 0.565 1.00 0.00 16 ALA A O 3
ATOM 3334 N N . LEU A 1 17 ? 2.634 -10.304 0.035 1.00 0.00 17 LEU A N 3
ATOM 3335 C CA . LEU A 1 17 ? 1.416 -10.684 -0.679 1.00 0.00 17 LEU A CA 3
ATOM 3336 C C . LEU A 1 17 ? 1.740 -11.587 -1.870 1.00 0.00 17 LEU A C 3
ATOM 3337 O O . LEU A 1 17 ? 0.980 -12.492 -2.205 1.00 0.00 17 LEU A O 3
ATOM 3353 N N . TYR A 1 18 ? 2.888 -11.331 -2.483 1.00 0.00 18 TYR A N 3
ATOM 3354 C CA . TYR A 1 18 ? 3.331 -12.058 -3.669 1.00 0.00 18 TYR A CA 3
ATOM 3355 C C . TYR A 1 18 ? 3.559 -13.541 -3.372 1.00 0.00 18 TYR A C 3
ATOM 3356 O O . TYR A 1 18 ? 3.214 -14.400 -4.183 1.00 0.00 18 TYR A O 3
ATOM 3374 N N . GLU A 1 19 ? 4.133 -13.847 -2.213 1.00 0.00 19 GLU A N 3
ATOM 3375 C CA . GLU A 1 19 ? 4.391 -15.238 -1.852 1.00 0.00 19 GLU A CA 3
ATOM 3376 C C . GLU A 1 19 ? 3.096 -15.927 -1.427 1.00 0.00 19 GLU A C 3
ATOM 3377 O O . GLU A 1 19 ? 2.969 -17.146 -1.511 1.00 0.00 19 GLU A O 3
ATOM 3389 N N . ASN A 1 20 ? 2.126 -15.132 -0.993 1.00 0.00 20 ASN A N 3
ATOM 3390 C CA . ASN A 1 20 ? 0.849 -15.654 -0.526 1.00 0.00 20 ASN A CA 3
ATOM 3391 C C . ASN A 1 20 ? -0.162 -15.707 -1.662 1.00 0.00 20 ASN A C 3
ATOM 3392 O O . ASN A 1 20 ? -1.374 -15.733 -1.436 1.00 0.00 20 ASN A O 3
ATOM 3403 N N . SER A 1 21 ? 0.353 -15.779 -2.882 1.00 0.00 21 SER A N 3
ATOM 3404 C CA . SER A 1 21 ? -0.470 -15.745 -4.080 1.00 0.00 21 SER A CA 3
ATOM 3405 C C . SER A 1 21 ? -1.278 -17.020 -4.277 1.00 0.00 21 SER A C 3
ATOM 3406 O O . SER A 1 21 ? -2.201 -17.059 -5.092 1.00 0.00 21 SER A O 3
ATOM 3414 N N . ASP A 1 22 ? -0.928 -18.065 -3.553 1.00 0.00 22 ASP A N 3
ATOM 3415 C CA . ASP A 1 22 ? -1.692 -19.306 -3.611 1.00 0.00 22 ASP A CA 3
ATOM 3416 C C . ASP A 1 22 ? -3.115 -19.063 -3.123 1.00 0.00 22 ASP A C 3
ATOM 3417 O O . ASP A 1 22 ? -4.073 -19.666 -3.611 1.00 0.00 22 ASP A O 3
ATOM 3426 N N . GLY A 1 23 ? -3.236 -18.149 -2.174 1.00 0.00 23 GLY A N 3
ATOM 3427 C CA . GLY A 1 23 ? -4.531 -17.802 -1.636 1.00 0.00 23 GLY A CA 3
ATOM 3428 C C . GLY A 1 23 ? -5.023 -16.468 -2.162 1.00 0.00 23 GLY A C 3
ATOM 3429 O O . GLY A 1 23 ? -6.086 -15.995 -1.767 1.00 0.00 23 GLY A O 3
ATOM 3433 N N . ALA A 1 24 ? -4.254 -15.865 -3.063 1.00 0.00 24 ALA A N 3
ATOM 3434 C CA . ALA A 1 24 ? -4.613 -14.573 -3.630 1.00 0.00 24 ALA A CA 3
ATOM 3435 C C . ALA A 1 24 ? -4.012 -14.431 -5.017 1.00 0.00 24 ALA A C 3
ATOM 3436 O O . ALA A 1 24 ? -2.795 -14.384 -5.173 1.00 0.00 24 ALA A O 3
ATOM 3443 N N . SER A 1 25 ? -4.868 -14.352 -6.020 1.00 0.00 25 SER A N 3
ATOM 3444 C CA . SER A 1 25 ? -4.416 -14.309 -7.400 1.00 0.00 25 SER A CA 3
ATOM 3445 C C . SER A 1 25 ? -3.536 -13.084 -7.632 1.00 0.00 25 SER A C 3
ATOM 3446 O O . SER A 1 25 ? -3.839 -11.994 -7.154 1.00 0.00 25 SER A O 3
ATOM 3454 N N . LEU A 1 26 ? -2.436 -13.285 -8.350 1.00 0.00 26 LEU A N 3
ATOM 3455 C CA . LEU A 1 26 ? -1.453 -12.231 -8.598 1.00 0.00 26 LEU A CA 3
ATOM 3456 C C . LEU A 1 26 ? -2.105 -10.978 -9.174 1.00 0.00 26 LEU A C 3
ATOM 3457 O O . LEU A 1 26 ? -1.741 -9.854 -8.824 1.00 0.00 26 LEU A O 3
ATOM 3473 N N . GLN A 1 27 ? -3.079 -11.176 -10.050 1.00 0.00 27 GLN A N 3
ATOM 3474 C CA . GLN A 1 27 ? -3.789 -10.060 -10.658 1.00 0.00 27 GLN A CA 3
ATOM 3475 C C . GLN A 1 27 ? -4.704 -9.388 -9.635 1.00 0.00 27 GLN A C 3
ATOM 3476 O O . GLN A 1 27 ? -4.942 -8.187 -9.706 1.00 0.00 27 GLN A O 3
ATOM 3490 N N . GLN A 1 28 ? -5.194 -10.164 -8.674 1.00 0.00 28 GLN A N 3
ATOM 3491 C CA . GLN A 1 28 ? -6.035 -9.625 -7.608 1.00 0.00 28 GLN A CA 3
ATOM 3492 C C . GLN A 1 28 ? -5.216 -8.676 -6.742 1.00 0.00 28 GLN A C 3
ATOM 3493 O O . GLN A 1 28 ? -5.679 -7.593 -6.395 1.00 0.00 28 GLN A O 3
ATOM 3507 N N . ILE A 1 29 ? -3.993 -9.086 -6.411 1.00 0.00 29 ILE A N 3
ATOM 3508 C CA . ILE A 1 29 ? -3.071 -8.234 -5.667 1.00 0.00 29 ILE A CA 3
ATOM 3509 C C . ILE A 1 29 ? -2.845 -6.928 -6.426 1.00 0.00 29 ILE A C 3
ATOM 3510 O O . ILE A 1 29 ? -2.948 -5.839 -5.859 1.00 0.00 29 ILE A O 3
ATOM 3526 N N . ALA A 1 30 ? -2.565 -7.053 -7.719 1.00 0.00 30 ALA A N 3
ATOM 3527 C CA . ALA A 1 30 ? -2.344 -5.897 -8.576 1.00 0.00 30 ALA A CA 3
ATOM 3528 C C . ALA A 1 30 ? -3.593 -5.019 -8.656 1.00 0.00 30 ALA A C 3
ATOM 3529 O O . ALA A 1 30 ? -3.497 -3.794 -8.637 1.00 0.00 30 ALA A O 3
ATOM 3536 N N . ASN A 1 31 ? -4.760 -5.652 -8.731 1.00 0.00 31 ASN A N 3
ATOM 3537 C CA . ASN A 1 31 ? -6.030 -4.942 -8.806 1.00 0.00 31 ASN A CA 3
ATOM 3538 C C . ASN A 1 31 ? -6.340 -4.221 -7.501 1.00 0.00 31 ASN A C 3
ATOM 3539 O O . ASN A 1 31 ? -6.738 -3.055 -7.501 1.00 0.00 31 ASN A O 3
ATOM 3550 N N . ASP A 1 32 ? -6.140 -4.924 -6.393 1.00 0.00 32 ASP A N 3
ATOM 3551 C CA . ASP A 1 32 ? -6.470 -4.401 -5.072 1.00 0.00 32 ASP A CA 3
ATOM 3552 C C . ASP A 1 32 ? -5.582 -3.216 -4.715 1.00 0.00 32 ASP A C 3
ATOM 3553 O O . ASP A 1 32 ? -6.042 -2.231 -4.132 1.00 0.00 32 ASP A O 3
ATOM 3562 N N . LEU A 1 33 ? -4.307 -3.318 -5.066 1.00 0.00 33 LEU A N 3
ATOM 3563 C CA . LEU A 1 33 ? -3.344 -2.258 -4.799 1.00 0.00 33 LEU A CA 3
ATOM 3564 C C . LEU A 1 33 ? -3.409 -1.175 -5.874 1.00 0.00 33 LEU A C 3
ATOM 3565 O O . LEU A 1 33 ? -3.035 -0.024 -5.639 1.00 0.00 33 LEU A O 3
ATOM 3581 N N . GLY A 1 34 ? -3.889 -1.547 -7.053 1.00 0.00 34 GLY A N 3
ATOM 3582 C CA . GLY A 1 34 ? -4.003 -0.601 -8.146 1.00 0.00 34 GLY A CA 3
ATOM 3583 C C . GLY A 1 34 ? -2.689 -0.402 -8.871 1.00 0.00 34 GLY A C 3
ATOM 3584 O O . GLY A 1 34 ? -2.363 0.707 -9.302 1.00 0.00 34 GLY A O 3
ATOM 3588 N N . ILE A 1 35 ? -1.936 -1.482 -9.016 1.00 0.00 35 ILE A N 3
ATOM 3589 C CA . ILE A 1 35 ? -0.619 -1.430 -9.626 1.00 0.00 35 ILE A CA 3
ATOM 3590 C C . ILE A 1 35 ? -0.531 -2.410 -10.787 1.00 0.00 35 ILE A C 3
ATOM 3591 O O . ILE A 1 35 ? -1.370 -3.298 -10.923 1.00 0.00 35 ILE A O 3
ATOM 3607 N N . ASN A 1 36 ? 0.477 -2.239 -11.628 1.00 0.00 36 ASN A N 3
ATOM 3608 C CA . ASN A 1 36 ? 0.726 -3.165 -12.711 1.00 0.00 36 ASN A CA 3
ATOM 3609 C C . ASN A 1 36 ? 1.309 -4.459 -12.157 1.00 0.00 36 ASN A C 3
ATOM 3610 O O . ASN A 1 36 ? 2.089 -4.438 -11.204 1.00 0.00 36 ASN A O 3
ATOM 3621 N N . ARG A 1 37 ? 0.929 -5.571 -12.766 1.00 0.00 37 ARG A N 3
ATOM 3622 C CA . ARG A 1 37 ? 1.399 -6.888 -12.356 1.00 0.00 37 ARG A CA 3
ATOM 3623 C C . ARG A 1 37 ? 2.926 -6.969 -12.443 1.00 0.00 37 ARG A C 3
ATOM 3624 O O . ARG A 1 37 ? 3.579 -7.596 -11.607 1.00 0.00 37 ARG A O 3
ATOM 3645 N N . VAL A 1 38 ? 3.484 -6.311 -13.452 1.00 0.00 38 VAL A N 3
ATOM 3646 C CA . VAL A 1 38 ? 4.928 -6.287 -13.653 1.00 0.00 38 VAL A CA 3
ATOM 3647 C C . VAL A 1 38 ? 5.606 -5.428 -12.587 1.00 0.00 38 VAL A C 3
ATOM 3648 O O . VAL A 1 38 ? 6.645 -5.801 -12.044 1.00 0.00 38 VAL A O 3
ATOM 3661 N N . THR A 1 39 ? 5.000 -4.285 -12.281 1.00 0.00 39 THR A N 3
ATOM 3662 C CA . THR A 1 39 ? 5.524 -3.391 -11.257 1.00 0.00 39 THR A CA 3
ATOM 3663 C C . THR A 1 39 ? 5.568 -4.104 -9.909 1.00 0.00 39 THR A C 3
ATOM 3664 O O . THR A 1 39 ? 6.531 -3.969 -9.153 1.00 0.00 39 THR A O 3
ATOM 3675 N N . LEU A 1 40 ? 4.522 -4.878 -9.628 1.00 0.00 40 LEU A N 3
ATOM 3676 C CA . LEU A 1 40 ? 4.459 -5.687 -8.419 1.00 0.00 40 LEU A CA 3
ATOM 3677 C C . LEU A 1 40 ? 5.619 -6.674 -8.381 1.00 0.00 40 LEU A C 3
ATOM 3678 O O . LEU A 1 40 ? 6.351 -6.746 -7.398 1.00 0.00 40 LEU A O 3
ATOM 3694 N N . LYS A 1 41 ? 5.792 -7.407 -9.475 1.00 0.00 41 LYS A N 3
ATOM 3695 C CA . LYS A 1 41 ? 6.841 -8.405 -9.590 1.00 0.00 41 LYS A CA 3
ATOM 3696 C C . LYS A 1 41 ? 8.219 -7.784 -9.364 1.00 0.00 41 LYS A C 3
ATOM 3697 O O . LYS A 1 41 ? 9.083 -8.376 -8.714 1.00 0.00 41 LYS A O 3
ATOM 3716 N N . ASN A 1 42 ? 8.404 -6.579 -9.890 1.00 0.00 42 ASN A N 3
ATOM 3717 C CA . ASN A 1 42 ? 9.675 -5.869 -9.772 1.00 0.00 42 ASN A CA 3
ATOM 3718 C C . ASN A 1 42 ? 9.995 -5.512 -8.322 1.00 0.00 42 ASN A C 3
ATOM 3719 O O . ASN A 1 42 ? 11.160 -5.497 -7.926 1.00 0.00 42 ASN A O 3
ATOM 3730 N N . TRP A 1 43 ? 8.963 -5.233 -7.529 1.00 0.00 43 TRP A N 3
ATOM 3731 C CA . TRP A 1 43 ? 9.158 -4.868 -6.127 1.00 0.00 43 TRP A CA 3
ATOM 3732 C C . TRP A 1 43 ? 9.776 -6.022 -5.347 1.00 0.00 43 TRP A C 3
ATOM 3733 O O . TRP A 1 43 ? 10.691 -5.820 -4.550 1.00 0.00 43 TRP A O 3
ATOM 3754 N N . ILE A 1 44 ? 9.282 -7.228 -5.595 1.00 0.00 44 ILE A N 3
ATOM 3755 C CA . ILE A 1 44 ? 9.772 -8.418 -4.908 1.00 0.00 44 ILE A CA 3
ATOM 3756 C C . ILE A 1 44 ? 11.241 -8.662 -5.237 1.00 0.00 44 ILE A C 3
ATOM 3757 O O . ILE A 1 44 ? 12.058 -8.894 -4.347 1.00 0.00 44 ILE A O 3
ATOM 3773 N N . ILE A 1 45 ? 11.569 -8.570 -6.517 1.00 0.00 45 ILE A N 3
ATOM 3774 C CA . ILE A 1 45 ? 12.911 -8.873 -6.994 1.00 0.00 45 ILE A CA 3
ATOM 3775 C C . ILE A 1 45 ? 13.923 -7.822 -6.535 1.00 0.00 45 ILE A C 3
ATOM 3776 O O . ILE A 1 45 ? 15.086 -8.135 -6.294 1.00 0.00 45 ILE A O 3
ATOM 3792 N N . LYS A 1 46 ? 13.488 -6.576 -6.418 1.00 0.00 46 LYS A N 3
ATOM 3793 C CA . LYS A 1 46 ? 14.399 -5.501 -6.048 1.00 0.00 46 LYS A CA 3
ATOM 3794 C C . LYS A 1 46 ? 14.504 -5.333 -4.530 1.00 0.00 46 LYS A C 3
ATOM 3795 O O . LYS A 1 46 ? 15.602 -5.231 -3.988 1.00 0.00 46 LYS A O 3
ATOM 3814 N N . TYR A 1 47 ? 13.365 -5.307 -3.850 1.00 0.00 47 TYR A N 3
ATOM 3815 C CA . TYR A 1 47 ? 13.339 -4.951 -2.433 1.00 0.00 47 TYR A CA 3
ATOM 3816 C C . TYR A 1 47 ? 13.473 -6.154 -1.500 1.00 0.00 47 TYR A C 3
ATOM 3817 O O . TYR A 1 47 ? 14.142 -6.067 -0.469 1.00 0.00 47 TYR A O 3
ATOM 3835 N N . GLY A 1 48 ? 12.855 -7.276 -1.847 1.00 0.00 48 GLY A N 3
ATOM 3836 C CA . GLY A 1 48 ? 12.806 -8.393 -0.918 1.00 0.00 48 GLY A CA 3
ATOM 3837 C C . GLY A 1 48 ? 13.729 -9.534 -1.290 1.00 0.00 48 GLY A C 3
ATOM 3838 O O . GLY A 1 48 ? 13.548 -10.658 -0.820 1.00 0.00 48 GLY A O 3
ATOM 3842 N N . SER A 1 49 ? 14.720 -9.258 -2.122 1.00 0.00 49 SER A N 3
ATOM 3843 C CA . SER A 1 49 ? 15.606 -10.306 -2.603 1.00 0.00 49 SER A CA 3
ATOM 3844 C C . SER A 1 49 ? 16.797 -10.537 -1.671 1.00 0.00 49 SER A C 3
ATOM 3845 O O . SER A 1 49 ? 16.955 -11.636 -1.132 1.00 0.00 49 SER A O 3
ATOM 3853 N N . ASN A 1 50 ? 17.601 -9.489 -1.462 1.00 0.00 50 ASN A N 3
ATOM 3854 C CA . ASN A 1 50 ? 18.892 -9.601 -0.758 1.00 0.00 50 ASN A CA 3
ATOM 3855 C C . ASN A 1 50 ? 19.845 -10.500 -1.550 1.00 0.00 50 ASN A C 3
ATOM 3856 O O . ASN A 1 50 ? 20.801 -10.024 -2.160 1.00 0.00 50 ASN A O 3
ATOM 3867 N N . HIS A 1 51 ? 19.565 -11.797 -1.525 1.00 0.00 51 HIS A N 3
ATOM 3868 C CA . HIS A 1 51 ? 20.268 -12.791 -2.328 1.00 0.00 51 HIS A CA 3
ATOM 3869 C C . HIS A 1 51 ? 21.738 -12.912 -1.926 1.00 0.00 51 HIS A C 3
ATOM 3870 O O . HIS A 1 51 ? 22.100 -13.795 -1.151 1.00 0.00 51 HIS A O 3
ATOM 3885 N N . ASN A 1 52 ? 22.580 -12.027 -2.446 1.00 0.00 52 ASN A N 3
ATOM 3886 C CA . ASN A 1 52 ? 24.005 -12.106 -2.218 1.00 0.00 52 ASN A CA 3
ATOM 3887 C C . ASN A 1 52 ? 24.568 -10.794 -1.687 1.00 0.00 52 ASN A C 3
ATOM 3888 O O . ASN A 1 52 ? 25.784 -10.602 -1.660 1.00 0.00 52 ASN A O 3
ATOM 3899 N N . VAL A 1 53 ? 23.691 -9.894 -1.267 1.00 0.00 53 VAL A N 3
ATOM 3900 C CA . VAL A 1 53 ? 24.129 -8.610 -0.721 1.00 0.00 53 VAL A CA 3
ATOM 3901 C C . VAL A 1 53 ? 24.752 -8.806 0.659 1.00 0.00 53 VAL A C 3
ATOM 3902 O O . VAL A 1 53 ? 25.874 -8.357 0.914 1.00 0.00 53 VAL A O 3
ATOM 3915 N N . GLN A 1 54 ? 24.015 -9.494 1.530 1.00 0.00 54 GLN A N 3
ATOM 3916 C CA . GLN A 1 54 ? 24.481 -9.837 2.872 1.00 0.00 54 GLN A CA 3
ATOM 3917 C C . GLN A 1 54 ? 24.930 -8.604 3.665 1.00 0.00 54 GLN A C 3
ATOM 3918 O O . GLN A 1 54 ? 24.648 -7.461 3.292 1.00 0.00 54 GLN A O 3
ATOM 3932 N N . GLY A 1 55 ? 25.603 -8.852 4.780 1.00 0.00 55 GLY A N 3
ATOM 3933 C CA . GLY A 1 55 ? 26.154 -7.775 5.579 1.00 0.00 55 GLY A CA 3
ATOM 3934 C C . GLY A 1 55 ? 27.589 -8.049 5.972 1.00 0.00 55 GLY A C 3
ATOM 3935 O O . GLY A 1 55 ? 28.102 -7.478 6.934 1.00 0.00 55 GLY A O 3
ATOM 3939 N N . THR A 1 56 ? 28.231 -8.921 5.215 1.00 0.00 56 THR A N 3
ATOM 3940 C CA . THR A 1 56 ? 29.596 -9.334 5.487 1.00 0.00 56 THR A CA 3
ATOM 3941 C C . THR A 1 56 ? 30.349 -9.548 4.181 1.00 0.00 56 THR A C 3
ATOM 3942 O O . THR A 1 56 ? 30.262 -10.612 3.567 1.00 0.00 56 THR A O 3
ATOM 3953 N N . THR A 1 57 ? 31.050 -8.517 3.745 1.00 0.00 57 THR A N 3
ATOM 3954 C CA . THR A 1 57 ? 31.807 -8.569 2.505 1.00 0.00 57 THR A CA 3
ATOM 3955 C C . THR A 1 57 ? 33.138 -9.300 2.698 1.00 0.00 57 THR A C 3
ATOM 3956 O O . THR A 1 57 ? 33.989 -8.864 3.476 1.00 0.00 57 THR A O 3
ATOM 3967 N N . PRO A 1 58 ? 33.318 -10.439 2.011 1.00 0.00 58 PRO A N 3
ATOM 3968 C CA . PRO A 1 58 ? 34.568 -11.203 2.045 1.00 0.00 58 PRO A CA 3
ATOM 3969 C C . PRO A 1 58 ? 35.684 -10.478 1.299 1.00 0.00 58 PRO A C 3
ATOM 3970 O O . PRO A 1 58 ? 35.424 -9.735 0.354 1.00 0.00 58 PRO A O 3
ATOM 3981 N N . SER A 1 59 ? 36.925 -10.714 1.713 1.00 0.00 59 SER A N 3
ATOM 3982 C CA . SER A 1 59 ? 38.073 -10.025 1.134 1.00 0.00 59 SER A CA 3
ATOM 3983 C C . SER A 1 59 ? 38.211 -10.335 -0.354 1.00 0.00 59 SER A C 3
ATOM 3984 O O . SER A 1 59 ? 38.565 -9.469 -1.148 1.00 0.00 59 SER A O 3
ATOM 3992 N N . ALA A 1 60 ? 37.906 -11.570 -0.733 1.00 0.00 60 ALA A N 3
ATOM 3993 C CA . ALA A 1 60 ? 38.002 -11.987 -2.128 1.00 0.00 60 ALA A CA 3
ATOM 3994 C C . ALA A 1 60 ? 36.905 -11.338 -2.971 1.00 0.00 60 ALA A C 3
ATOM 3995 O O . ALA A 1 60 ? 37.024 -11.226 -4.190 1.00 0.00 60 ALA A O 3
ATOM 4002 N N . ALA A 1 61 ? 35.844 -10.898 -2.310 1.00 0.00 61 ALA A N 3
ATOM 4003 C CA . ALA A 1 61 ? 34.713 -10.301 -3.001 1.00 0.00 61 ALA A CA 3
ATOM 4004 C C . ALA A 1 61 ? 34.839 -8.784 -3.064 1.00 0.00 61 ALA A C 3
ATOM 4005 O O . ALA A 1 61 ? 33.933 -8.098 -3.530 1.00 0.00 61 ALA A O 3
ATOM 4012 N N . VAL A 1 62 ? 35.977 -8.260 -2.620 1.00 0.00 62 VAL A N 3
ATOM 4013 C CA . VAL A 1 62 ? 36.190 -6.818 -2.614 1.00 0.00 62 VAL A CA 3
ATOM 4014 C C . VAL A 1 62 ? 36.248 -6.289 -4.046 1.00 0.00 62 VAL A C 3
ATOM 4015 O O . VAL A 1 62 ? 35.783 -5.188 -4.345 1.00 0.00 62 VAL A O 3
ATOM 4028 N N . SER A 1 63 ? 36.814 -7.097 -4.926 1.00 0.00 63 SER A N 3
ATOM 4029 C CA . SER A 1 63 ? 36.863 -6.784 -6.344 1.00 0.00 63 SER A CA 3
ATOM 4030 C C . SER A 1 63 ? 35.467 -6.887 -6.948 1.00 0.00 63 SER A C 3
ATOM 4031 O O . SER A 1 63 ? 35.080 -6.075 -7.786 1.00 0.00 63 SER A O 3
ATOM 4039 N N . GLU A 1 64 ? 34.705 -7.870 -6.475 1.00 0.00 64 GLU A N 3
ATOM 4040 C CA . GLU A 1 64 ? 33.346 -8.100 -6.951 1.00 0.00 64 GLU A CA 3
ATOM 4041 C C . GLU A 1 64 ? 32.467 -6.900 -6.624 1.00 0.00 64 GLU A C 3
ATOM 4042 O O . GLU A 1 64 ? 31.619 -6.493 -7.418 1.00 0.00 64 GLU A O 3
ATOM 4054 N N . ALA A 1 65 ? 32.721 -6.313 -5.467 1.00 0.00 65 ALA A N 3
ATOM 4055 C CA . ALA A 1 65 ? 31.960 -5.165 -4.994 1.00 0.00 65 ALA A CA 3
ATOM 4056 C C . ALA A 1 65 ? 32.210 -3.937 -5.861 1.00 0.00 65 ALA A C 3
ATOM 4057 O O . ALA A 1 65 ? 31.363 -3.044 -5.946 1.00 0.00 65 ALA A O 3
ATOM 4064 N N . GLU A 1 66 ? 33.363 -3.906 -6.519 1.00 0.00 66 GLU A N 3
ATOM 4065 C CA . GLU A 1 66 ? 33.717 -2.790 -7.382 1.00 0.00 66 GLU A CA 3
ATOM 4066 C C . GLU A 1 66 ? 32.768 -2.741 -8.575 1.00 0.00 66 GLU A C 3
ATOM 4067 O O . GLU A 1 66 ? 32.336 -1.670 -8.994 1.00 0.00 66 GLU A O 3
ATOM 4079 N N . GLN A 1 67 ? 32.426 -3.907 -9.110 1.00 0.00 67 GLN A N 3
ATOM 4080 C CA . GLN A 1 67 ? 31.461 -3.974 -10.197 1.00 0.00 67 GLN A CA 3
ATOM 4081 C C . GLN A 1 67 ? 30.042 -3.855 -9.660 1.00 0.00 67 GLN A C 3
ATOM 4082 O O . GLN A 1 67 ? 29.165 -3.338 -10.339 1.00 0.00 67 GLN A O 3
ATOM 4096 N N . ILE A 1 68 ? 29.823 -4.324 -8.437 1.00 0.00 68 ILE A N 3
ATOM 4097 C CA . ILE A 1 68 ? 28.504 -4.251 -7.809 1.00 0.00 68 ILE A CA 3
ATOM 4098 C C . ILE A 1 68 ? 28.086 -2.801 -7.569 1.00 0.00 68 ILE A C 3
ATOM 4099 O O . ILE A 1 68 ? 26.914 -2.447 -7.731 1.00 0.00 68 ILE A O 3
ATOM 4115 N N . ARG A 1 69 ? 29.035 -1.955 -7.199 1.00 0.00 69 ARG A N 3
ATOM 4116 C CA . ARG A 1 69 ? 28.741 -0.544 -6.990 1.00 0.00 69 ARG A CA 3
ATOM 4117 C C . ARG A 1 69 ? 28.508 0.149 -8.334 1.00 0.00 69 ARG A C 3
ATOM 4118 O O . ARG A 1 69 ? 27.683 1.055 -8.442 1.00 0.00 69 ARG A O 3
ATOM 4139 N N . GLN A 1 70 ? 29.215 -0.313 -9.361 1.00 0.00 70 GLN A N 3
ATOM 4140 C CA . GLN A 1 70 ? 29.084 0.231 -10.705 1.00 0.00 70 GLN A CA 3
ATOM 4141 C C . GLN A 1 70 ? 27.773 -0.231 -11.339 1.00 0.00 70 GLN A C 3
ATOM 4142 O O . GLN A 1 70 ? 27.003 0.578 -11.841 1.00 0.00 70 GLN A O 3
ATOM 4156 N N . LEU A 1 71 ? 27.528 -1.536 -11.283 1.00 0.00 71 LEU A N 3
ATOM 4157 C CA . LEU A 1 71 ? 26.359 -2.154 -11.912 1.00 0.00 71 LEU A CA 3
ATOM 4158 C C . LEU A 1 71 ? 25.061 -1.493 -11.448 1.00 0.00 71 LEU A C 3
ATOM 4159 O O . LEU A 1 71 ? 24.134 -1.305 -12.241 1.00 0.00 71 LEU A O 3
ATOM 4175 N N . LYS A 1 72 ? 24.991 -1.140 -10.172 1.00 0.00 72 LYS A N 3
ATOM 4176 C CA . LYS A 1 72 ? 23.796 -0.494 -9.636 1.00 0.00 72 LYS A CA 3
ATOM 4177 C C . LYS A 1 72 ? 23.718 0.973 -10.050 1.00 0.00 72 LYS A C 3
ATOM 4178 O O . LYS A 1 72 ? 22.626 1.516 -10.195 1.00 0.00 72 LYS A O 3
ATOM 4197 N N . LYS A 1 73 ? 24.880 1.591 -10.265 1.00 0.00 73 LYS A N 3
ATOM 4198 C CA . LYS A 1 73 ? 24.979 3.042 -10.435 1.00 0.00 73 LYS A CA 3
ATOM 4199 C C . LYS A 1 73 ? 24.412 3.742 -9.200 1.00 0.00 73 LYS A C 3
ATOM 4200 O O . LYS A 1 73 ? 25.046 3.767 -8.141 1.00 0.00 73 LYS A O 3
ATOM 4219 N N . GLU A 1 74 ? 23.213 4.287 -9.346 1.00 0.00 74 GLU A N 3
ATOM 4220 C CA . GLU A 1 74 ? 22.457 4.854 -8.242 1.00 0.00 74 GLU A CA 3
ATOM 4221 C C . GLU A 1 74 ? 21.020 5.089 -8.684 1.00 0.00 74 GLU A C 3
ATOM 4222 O O . GLU A 1 74 ? 20.757 5.299 -9.870 1.00 0.00 74 GLU A O 3
ATOM 4234 N N . ASN A 1 75 ? 20.093 5.008 -7.744 1.00 0.00 75 ASN A N 3
ATOM 4235 C CA . ASN A 1 75 ? 18.683 5.170 -8.064 1.00 0.00 75 ASN A CA 3
ATOM 4236 C C . ASN A 1 75 ? 18.205 6.564 -7.692 1.00 0.00 75 ASN A C 3
ATOM 4237 O O . ASN A 1 75 ? 18.694 7.160 -6.732 1.00 0.00 75 ASN A O 3
ATOM 4248 N N . ALA A 1 76 ? 17.226 7.059 -8.437 1.00 0.00 76 ALA A N 3
ATOM 4249 C CA . ALA A 1 76 ? 16.676 8.388 -8.211 1.00 0.00 76 ALA A CA 3
ATOM 4250 C C . ALA A 1 76 ? 15.988 8.464 -6.856 1.00 0.00 76 ALA A C 3
ATOM 4251 O O . ALA A 1 76 ? 15.915 9.523 -6.239 1.00 0.00 76 ALA A O 3
ATOM 4258 N N . LEU A 1 77 ? 15.499 7.323 -6.399 1.00 0.00 77 LEU A N 3
ATOM 4259 C CA . LEU A 1 77 ? 14.869 7.218 -5.091 1.00 0.00 77 LEU A CA 3
ATOM 4260 C C . LEU A 1 77 ? 15.898 7.425 -3.985 1.00 0.00 77 LEU A C 3
ATOM 4261 O O . LEU A 1 77 ? 15.592 7.974 -2.930 1.00 0.00 77 LEU A O 3
ATOM 4277 N N . GLN A 1 78 ? 17.123 6.999 -4.248 1.00 0.00 78 GLN A N 3
ATOM 4278 C CA . GLN A 1 78 ? 18.209 7.145 -3.291 1.00 0.00 78 GLN A CA 3
ATOM 4279 C C . GLN A 1 78 ? 18.704 8.587 -3.289 1.00 0.00 78 GLN A C 3
ATOM 4280 O O . GLN A 1 78 ? 19.237 9.080 -2.294 1.00 0.00 78 GLN A O 3
ATOM 4294 N N . ARG A 1 79 ? 18.497 9.267 -4.411 1.00 0.00 79 ARG A N 3
ATOM 4295 C CA . ARG A 1 79 ? 18.930 10.649 -4.563 1.00 0.00 79 ARG A CA 3
ATOM 4296 C C . ARG A 1 79 ? 18.093 11.573 -3.686 1.00 0.00 79 ARG A C 3
ATOM 4297 O O . ARG A 1 79 ? 18.553 12.642 -3.278 1.00 0.00 79 ARG A O 3
ATOM 4318 N N . ALA A 1 80 ? 16.881 11.137 -3.378 1.00 0.00 80 ALA A N 3
ATOM 4319 C CA . ALA A 1 80 ? 15.965 11.917 -2.550 1.00 0.00 80 ALA A CA 3
ATOM 4320 C C . ALA A 1 80 ? 16.468 11.998 -1.113 1.00 0.00 80 ALA A C 3
ATOM 4321 O O . ALA A 1 80 ? 16.095 12.891 -0.353 1.00 0.00 80 ALA A O 3
ATOM 4328 N N . ARG A 1 81 ? 17.321 11.046 -0.751 1.00 0.00 81 ARG A N 3
ATOM 4329 C CA . ARG A 1 81 ? 17.969 11.031 0.554 1.00 0.00 81 ARG A CA 3
ATOM 4330 C C . ARG A 1 81 ? 19.147 11.994 0.578 1.00 0.00 81 ARG A C 3
ATOM 4331 O O . ARG A 1 81 ? 19.704 12.293 1.632 1.00 0.00 81 ARG A O 3
ATOM 4352 N N . THR A 1 82 ? 19.520 12.465 -0.598 1.00 0.00 82 THR A N 3
ATOM 4353 C CA . THR A 1 82 ? 20.649 13.361 -0.744 1.00 0.00 82 THR A CA 3
ATOM 4354 C C . THR A 1 82 ? 20.201 14.819 -0.710 1.00 0.00 82 THR A C 3
ATOM 4355 O O . THR A 1 82 ? 20.263 15.478 0.330 1.00 0.00 82 THR A O 3
ATOM 4366 N N . ARG A 1 83 ? 19.746 15.317 -1.845 1.00 0.00 83 ARG A N 3
ATOM 4367 C CA . ARG A 1 83 ? 19.390 16.715 -1.975 1.00 0.00 83 ARG A CA 3
ATOM 4368 C C . ARG A 1 83 ? 17.978 16.890 -2.509 1.00 0.00 83 ARG A C 3
ATOM 4369 O O . ARG A 1 83 ? 17.633 16.352 -3.560 1.00 0.00 83 ARG A O 3
ATOM 4390 N N . HIS A 1 84 ? 17.190 17.659 -1.767 1.00 0.00 84 HIS A N 3
ATOM 4391 C CA . HIS A 1 84 ? 15.833 18.055 -2.160 1.00 0.00 84 HIS A CA 3
ATOM 4392 C C . HIS A 1 84 ? 14.878 16.867 -2.264 1.00 0.00 84 HIS A C 3
ATOM 4393 O O . HIS A 1 84 ? 14.896 16.116 -3.241 1.00 0.00 84 HIS A O 3
ATOM 4408 N N . PRO A 1 85 ? 14.027 16.686 -1.245 1.00 0.00 85 PRO A N 3
ATOM 4409 C CA . PRO A 1 85 ? 12.986 15.665 -1.257 1.00 0.00 85 PRO A CA 3
ATOM 4410 C C . PRO A 1 85 ? 11.769 16.113 -2.068 1.00 0.00 85 PRO A C 3
ATOM 4411 O O . PRO A 1 85 ? 11.837 17.081 -2.833 1.00 0.00 85 PRO A O 3
ATOM 4422 N N . ALA A 1 86 ? 10.655 15.416 -1.896 1.00 0.00 86 ALA A N 3
ATOM 4423 C CA . ALA A 1 86 ? 9.435 15.739 -2.623 1.00 0.00 86 ALA A CA 3
ATOM 4424 C C . ALA A 1 86 ? 8.727 16.936 -1.990 1.00 0.00 86 ALA A C 3
ATOM 4425 O O . ALA A 1 86 ? 7.875 16.777 -1.116 1.00 0.00 86 ALA A O 3
ATOM 4432 N N . GLU A 1 87 ? 9.092 18.133 -2.432 1.00 0.00 87 GLU A N 3
ATOM 4433 C CA . GLU A 1 87 ? 8.551 19.365 -1.867 1.00 0.00 87 GLU A CA 3
ATOM 4434 C C . GLU A 1 87 ? 7.079 19.539 -2.243 1.00 0.00 87 GLU A C 3
ATOM 4435 O O . GLU A 1 87 ? 6.302 20.123 -1.490 1.00 0.00 87 GLU A O 3
ATOM 4447 N N . SER A 1 88 ? 6.695 18.999 -3.394 1.00 0.00 88 SER A N 3
ATOM 4448 C CA . SER A 1 88 ? 5.320 19.120 -3.870 1.00 0.00 88 SER A CA 3
ATOM 4449 C C . SER A 1 88 ? 4.366 18.317 -2.980 1.00 0.00 88 SER A C 3
ATOM 4450 O O . SER A 1 88 ? 3.176 18.626 -2.879 1.00 0.00 88 SER A O 3
ATOM 4458 N N . CYS A 1 89 ? 4.898 17.296 -2.320 1.00 0.00 89 CYS A N 3
ATOM 4459 C CA . CYS A 1 89 ? 4.112 16.507 -1.385 1.00 0.00 89 CYS A CA 3
ATOM 4460 C C . CYS A 1 89 ? 3.907 17.286 -0.089 1.00 0.00 89 CYS A C 3
ATOM 4461 O O . CYS A 1 89 ? 2.934 17.076 0.635 1.00 0.00 89 CYS A O 3
ATOM 4469 N N . LEU A 1 90 ? 4.819 18.210 0.176 1.00 0.00 90 LEU A N 3
ATOM 4470 C CA . LEU A 1 90 ? 4.705 19.089 1.331 1.00 0.00 90 LEU A CA 3
ATOM 4471 C C . LEU A 1 90 ? 3.641 20.135 1.052 1.00 0.00 90 LEU A C 3
ATOM 4472 O O . LEU A 1 90 ? 2.899 20.541 1.944 1.00 0.00 90 LEU A O 3
ATOM 4488 N N . GLU A 1 91 ? 3.580 20.566 -0.207 1.00 0.00 91 GLU A N 3
ATOM 4489 C CA . GLU A 1 91 ? 2.521 21.464 -0.665 1.00 0.00 91 GLU A CA 3
ATOM 4490 C C . GLU A 1 91 ? 1.164 20.818 -0.444 1.00 0.00 91 GLU A C 3
ATOM 4491 O O . GLU A 1 91 ? 0.180 21.496 -0.136 1.00 0.00 91 GLU A O 3
ATOM 4503 N N . HIS A 1 92 ? 1.143 19.493 -0.603 1.00 0.00 92 HIS A N 3
ATOM 4504 C CA . HIS A 1 92 ? -0.094 18.727 -0.673 1.00 0.00 92 HIS A CA 3
ATOM 4505 C C . HIS A 1 92 ? -0.847 19.164 -1.926 1.00 0.00 92 HIS A C 3
ATOM 4506 O O . HIS A 1 92 ? -2.055 19.394 -1.906 1.00 0.00 92 HIS A O 3
ATOM 4521 N N . HIS A 1 93 ? -0.081 19.275 -3.014 1.00 0.00 93 HIS A N 3
ATOM 4522 C CA . HIS A 1 93 ? -0.572 19.749 -4.307 1.00 0.00 93 HIS A CA 3
ATOM 4523 C C . HIS A 1 93 ? -1.801 18.949 -4.741 1.00 0.00 93 HIS A C 3
ATOM 4524 O O . HIS A 1 93 ? -1.705 17.750 -5.008 1.00 0.00 93 HIS A O 3
ATOM 4539 N N . HIS A 1 94 ? -2.944 19.615 -4.809 1.00 0.00 94 HIS A N 3
ATOM 4540 C CA . HIS A 1 94 ? -4.210 18.941 -5.080 1.00 0.00 94 HIS A CA 3
ATOM 4541 C C . HIS A 1 94 ? -4.457 18.791 -6.579 1.00 0.00 94 HIS A C 3
ATOM 4542 O O . HIS A 1 94 ? -4.808 17.712 -7.049 1.00 0.00 94 HIS A O 3
ATOM 4557 N N . HIS A 1 95 ? -4.279 19.873 -7.326 1.00 0.00 95 HIS A N 3
ATOM 4558 C CA . HIS A 1 95 ? -4.637 19.878 -8.740 1.00 0.00 95 HIS A CA 3
ATOM 4559 C C . HIS A 1 95 ? -3.629 19.096 -9.571 1.00 0.00 95 HIS A C 3
ATOM 4560 O O . HIS A 1 95 ? -2.431 19.384 -9.552 1.00 0.00 95 HIS A O 3
ATOM 4575 N N . HIS A 1 96 ? -4.130 18.092 -10.278 1.00 0.00 96 HIS A N 3
ATOM 4576 C CA . HIS A 1 96 ? -3.335 17.318 -11.224 1.00 0.00 96 HIS A CA 3
ATOM 4577 C C . HIS A 1 96 ? -4.206 16.906 -12.401 1.00 0.00 96 HIS A C 3
ATOM 4578 O O . HIS A 1 96 ? -5.409 16.690 -12.238 1.00 0.00 96 HIS A O 3
ATOM 4593 N N . HIS A 1 97 ? -3.607 16.813 -13.578 1.00 0.00 97 HIS A N 3
ATOM 4594 C CA . HIS A 1 97 ? -4.315 16.363 -14.769 1.00 0.00 97 HIS A CA 3
ATOM 4595 C C . HIS A 1 97 ? -3.305 16.019 -15.853 1.00 0.00 97 HIS A C 3
ATOM 4596 O O . HIS A 1 97 ? -2.719 14.925 -15.789 1.00 0.00 97 HIS A O 3
ATOM 4612 N N . MET A 1 1 ? 6.335 21.894 -2.979 1.00 0.00 1 MET A N 4
ATOM 4613 C CA . MET A 1 1 ? 5.338 21.437 -1.991 1.00 0.00 1 MET A CA 4
ATOM 4614 C C . MET A 1 1 ? 5.703 20.050 -1.475 1.00 0.00 1 MET A C 4
ATOM 4615 O O . MET A 1 1 ? 5.915 19.123 -2.262 1.00 0.00 1 MET A O 4
ATOM 4631 N N . PRO A 1 2 ? 5.805 19.893 -0.147 1.00 0.00 2 PRO A N 4
ATOM 4632 C CA . PRO A 1 2 ? 6.107 18.604 0.473 1.00 0.00 2 PRO A CA 4
ATOM 4633 C C . PRO A 1 2 ? 4.938 17.632 0.365 1.00 0.00 2 PRO A C 4
ATOM 4634 O O . PRO A 1 2 ? 3.776 18.033 0.450 1.00 0.00 2 PRO A O 4
ATOM 4645 N N . THR A 1 3 ? 5.250 16.359 0.164 1.00 0.00 3 THR A N 4
ATOM 4646 C CA . THR A 1 3 ? 4.225 15.335 0.060 1.00 0.00 3 THR A CA 4
ATOM 4647 C C . THR A 1 3 ? 4.784 13.973 0.473 1.00 0.00 3 THR A C 4
ATOM 4648 O O . THR A 1 3 ? 5.994 13.815 0.647 1.00 0.00 3 THR A O 4
ATOM 4659 N N . LYS A 1 4 ? 3.899 13.003 0.632 1.00 0.00 4 LYS A N 4
ATOM 4660 C CA . LYS A 1 4 ? 4.288 11.660 1.027 1.00 0.00 4 LYS A CA 4
ATOM 4661 C C . LYS A 1 4 ? 3.287 10.640 0.494 1.00 0.00 4 LYS A C 4
ATOM 4662 O O . LYS A 1 4 ? 2.134 10.594 0.921 1.00 0.00 4 LYS A O 4
ATOM 4681 N N . THR A 1 5 ? 3.739 9.849 -0.465 1.00 0.00 5 THR A N 4
ATOM 4682 C CA . THR A 1 5 ? 2.925 8.806 -1.060 1.00 0.00 5 THR A CA 4
ATOM 4683 C C . THR A 1 5 ? 3.248 7.455 -0.399 1.00 0.00 5 THR A C 4
ATOM 4684 O O . THR A 1 5 ? 3.408 7.390 0.820 1.00 0.00 5 THR A O 4
ATOM 4695 N N . TYR A 1 6 ? 3.335 6.396 -1.195 1.00 0.00 6 TYR A N 4
ATOM 4696 C CA . TYR A 1 6 ? 3.618 5.051 -0.696 1.00 0.00 6 TYR A CA 4
ATOM 4697 C C . TYR A 1 6 ? 4.875 5.013 0.178 1.00 0.00 6 TYR A C 4
ATOM 4698 O O . TYR A 1 6 ? 5.743 5.888 0.095 1.00 0.00 6 TYR A O 4
ATOM 4716 N N . SER A 1 7 ? 4.963 3.992 1.012 1.00 0.00 7 SER A N 4
ATOM 4717 C CA . SER A 1 7 ? 6.120 3.793 1.868 1.00 0.00 7 SER A CA 4
ATOM 4718 C C . SER A 1 7 ? 6.903 2.563 1.416 1.00 0.00 7 SER A C 4
ATOM 4719 O O . SER A 1 7 ? 6.372 1.716 0.689 1.00 0.00 7 SER A O 4
ATOM 4727 N N . GLU A 1 8 ? 8.158 2.460 1.843 1.00 0.00 8 GLU A N 4
ATOM 4728 C CA . GLU A 1 8 ? 8.960 1.276 1.560 1.00 0.00 8 GLU A CA 4
ATOM 4729 C C . GLU A 1 8 ? 8.333 0.061 2.233 1.00 0.00 8 GLU A C 4
ATOM 4730 O O . GLU A 1 8 ? 8.337 -1.041 1.684 1.00 0.00 8 GLU A O 4
ATOM 4742 N N . GLU A 1 9 ? 7.768 0.290 3.415 1.00 0.00 9 GLU A N 4
ATOM 4743 C CA . GLU A 1 9 ? 7.056 -0.741 4.157 1.00 0.00 9 GLU A CA 4
ATOM 4744 C C . GLU A 1 9 ? 5.893 -1.287 3.332 1.00 0.00 9 GLU A C 4
ATOM 4745 O O . GLU A 1 9 ? 5.625 -2.484 3.335 1.00 0.00 9 GLU A O 4
ATOM 4757 N N . PHE A 1 10 ? 5.223 -0.397 2.611 1.00 0.00 10 PHE A N 4
ATOM 4758 C CA . PHE A 1 10 ? 4.064 -0.772 1.801 1.00 0.00 10 PHE A CA 4
ATOM 4759 C C . PHE A 1 10 ? 4.483 -1.665 0.632 1.00 0.00 10 PHE A C 4
ATOM 4760 O O . PHE A 1 10 ? 3.879 -2.707 0.386 1.00 0.00 10 PHE A O 4
ATOM 4777 N N . LYS A 1 11 ? 5.524 -1.251 -0.082 1.00 0.00 11 LYS A N 4
ATOM 4778 C CA . LYS A 1 11 ? 6.061 -2.036 -1.188 1.00 0.00 11 LYS A CA 4
ATOM 4779 C C . LYS A 1 11 ? 6.587 -3.378 -0.687 1.00 0.00 11 LYS A C 4
ATOM 4780 O O . LYS A 1 11 ? 6.521 -4.388 -1.388 1.00 0.00 11 LYS A O 4
ATOM 4799 N N . ARG A 1 12 ? 7.090 -3.378 0.537 1.00 0.00 12 ARG A N 4
ATOM 4800 C CA . ARG A 1 12 ? 7.588 -4.589 1.167 1.00 0.00 12 ARG A CA 4
ATOM 4801 C C . ARG A 1 12 ? 6.419 -5.509 1.518 1.00 0.00 12 ARG A C 4
ATOM 4802 O O . ARG A 1 12 ? 6.481 -6.723 1.326 1.00 0.00 12 ARG A O 4
ATOM 4823 N N . ASP A 1 13 ? 5.349 -4.904 2.028 1.00 0.00 13 ASP A N 4
ATOM 4824 C CA . ASP A 1 13 ? 4.141 -5.630 2.416 1.00 0.00 13 ASP A CA 4
ATOM 4825 C C . ASP A 1 13 ? 3.480 -6.267 1.198 1.00 0.00 13 ASP A C 4
ATOM 4826 O O . ASP A 1 13 ? 2.960 -7.380 1.270 1.00 0.00 13 ASP A O 4
ATOM 4835 N N . ALA A 1 14 ? 3.523 -5.556 0.076 1.00 0.00 14 ALA A N 4
ATOM 4836 C CA . ALA A 1 14 ? 2.979 -6.057 -1.178 1.00 0.00 14 ALA A CA 4
ATOM 4837 C C . ALA A 1 14 ? 3.658 -7.357 -1.585 1.00 0.00 14 ALA A C 4
ATOM 4838 O O . ALA A 1 14 ? 3.023 -8.262 -2.130 1.00 0.00 14 ALA A O 4
ATOM 4845 N N . VAL A 1 15 ? 4.954 -7.449 -1.312 1.00 0.00 15 VAL A N 4
ATOM 4846 C CA . VAL A 1 15 ? 5.701 -8.669 -1.592 1.00 0.00 15 VAL A CA 4
ATOM 4847 C C . VAL A 1 15 ? 5.213 -9.813 -0.704 1.00 0.00 15 VAL A C 4
ATOM 4848 O O . VAL A 1 15 ? 5.027 -10.940 -1.168 1.00 0.00 15 VAL A O 4
ATOM 4861 N N . ALA A 1 16 ? 4.991 -9.505 0.571 1.00 0.00 16 ALA A N 4
ATOM 4862 C CA . ALA A 1 16 ? 4.508 -10.492 1.534 1.00 0.00 16 ALA A CA 4
ATOM 4863 C C . ALA A 1 16 ? 3.098 -10.953 1.174 1.00 0.00 16 ALA A C 4
ATOM 4864 O O . ALA A 1 16 ? 2.744 -12.118 1.356 1.00 0.00 16 ALA A O 4
ATOM 4871 N N . LEU A 1 17 ? 2.303 -10.035 0.654 1.00 0.00 17 LEU A N 4
ATOM 4872 C CA . LEU A 1 17 ? 0.959 -10.351 0.209 1.00 0.00 17 LEU A CA 4
ATOM 4873 C C . LEU A 1 17 ? 1.010 -11.300 -0.984 1.00 0.00 17 LEU A C 4
ATOM 4874 O O . LEU A 1 17 ? 0.269 -12.278 -1.041 1.00 0.00 17 LEU A O 4
ATOM 4890 N N . TYR A 1 18 ? 1.905 -11.010 -1.925 1.00 0.00 18 TYR A N 4
ATOM 4891 C CA . TYR A 1 18 ? 2.047 -11.826 -3.128 1.00 0.00 18 TYR A CA 4
ATOM 4892 C C . TYR A 1 18 ? 2.544 -13.238 -2.812 1.00 0.00 18 TYR A C 4
ATOM 4893 O O . TYR A 1 18 ? 2.048 -14.213 -3.377 1.00 0.00 18 TYR A O 4
ATOM 4911 N N . GLU A 1 19 ? 3.532 -13.349 -1.921 1.00 0.00 19 GLU A N 4
ATOM 4912 C CA . GLU A 1 19 ? 4.125 -14.651 -1.609 1.00 0.00 19 GLU A CA 4
ATOM 4913 C C . GLU A 1 19 ? 3.102 -15.570 -0.951 1.00 0.00 19 GLU A C 4
ATOM 4914 O O . GLU A 1 19 ? 3.288 -16.784 -0.895 1.00 0.00 19 GLU A O 4
ATOM 4926 N N . ASN A 1 20 ? 2.029 -14.978 -0.446 1.00 0.00 20 ASN A N 4
ATOM 4927 C CA . ASN A 1 20 ? 0.901 -15.737 0.089 1.00 0.00 20 ASN A CA 4
ATOM 4928 C C . ASN A 1 20 ? -0.015 -16.171 -1.054 1.00 0.00 20 ASN A C 4
ATOM 4929 O O . ASN A 1 20 ? -1.239 -16.219 -0.915 1.00 0.00 20 ASN A O 4
ATOM 4940 N N . SER A 1 21 ? 0.607 -16.532 -2.172 1.00 0.00 21 SER A N 4
ATOM 4941 C CA . SER A 1 21 ? -0.093 -16.877 -3.404 1.00 0.00 21 SER A CA 4
ATOM 4942 C C . SER A 1 21 ? -0.929 -18.141 -3.247 1.00 0.00 21 SER A C 4
ATOM 4943 O O . SER A 1 21 ? -1.761 -18.463 -4.101 1.00 0.00 21 SER A O 4
ATOM 4951 N N . ASP A 1 22 ? -0.687 -18.867 -2.162 1.00 0.00 22 ASP A N 4
ATOM 4952 C CA . ASP A 1 22 ? -1.493 -20.039 -1.818 1.00 0.00 22 ASP A CA 4
ATOM 4953 C C . ASP A 1 22 ? -2.977 -19.679 -1.804 1.00 0.00 22 ASP A C 4
ATOM 4954 O O . ASP A 1 22 ? -3.843 -20.526 -2.039 1.00 0.00 22 ASP A O 4
ATOM 4963 N N . GLY A 1 23 ? -3.259 -18.414 -1.531 1.00 0.00 23 GLY A N 4
ATOM 4964 C CA . GLY A 1 23 ? -4.616 -17.920 -1.586 1.00 0.00 23 GLY A CA 4
ATOM 4965 C C . GLY A 1 23 ? -4.687 -16.550 -2.225 1.00 0.00 23 GLY A C 4
ATOM 4966 O O . GLY A 1 23 ? -5.427 -15.681 -1.761 1.00 0.00 23 GLY A O 4
ATOM 4970 N N . ALA A 1 24 ? -3.922 -16.361 -3.297 1.00 0.00 24 ALA A N 4
ATOM 4971 C CA . ALA A 1 24 ? -3.849 -15.077 -3.969 1.00 0.00 24 ALA A CA 4
ATOM 4972 C C . ALA A 1 24 ? -3.278 -15.230 -5.374 1.00 0.00 24 ALA A C 4
ATOM 4973 O O . ALA A 1 24 ? -2.335 -15.987 -5.593 1.00 0.00 24 ALA A O 4
ATOM 4980 N N . SER A 1 25 ? -3.867 -14.518 -6.315 1.00 0.00 25 SER A N 4
ATOM 4981 C CA . SER A 1 25 ? -3.394 -14.510 -7.692 1.00 0.00 25 SER A CA 4
ATOM 4982 C C . SER A 1 25 ? -2.500 -13.291 -7.925 1.00 0.00 25 SER A C 4
ATOM 4983 O O . SER A 1 25 ? -2.665 -12.266 -7.265 1.00 0.00 25 SER A O 4
ATOM 4991 N N . LEU A 1 26 ? -1.565 -13.399 -8.867 1.00 0.00 26 LEU A N 4
ATOM 4992 C CA . LEU A 1 26 ? -0.631 -12.309 -9.155 1.00 0.00 26 LEU A CA 4
ATOM 4993 C C . LEU A 1 26 ? -1.393 -11.075 -9.643 1.00 0.00 26 LEU A C 4
ATOM 4994 O O . LEU A 1 26 ? -1.218 -9.972 -9.116 1.00 0.00 26 LEU A O 4
ATOM 5010 N N . GLN A 1 27 ? -2.247 -11.273 -10.646 1.00 0.00 27 GLN A N 4
ATOM 5011 C CA . GLN A 1 27 ? -3.079 -10.199 -11.178 1.00 0.00 27 GLN A CA 4
ATOM 5012 C C . GLN A 1 27 ? -3.957 -9.621 -10.072 1.00 0.00 27 GLN A C 4
ATOM 5013 O O . GLN A 1 27 ? -4.134 -8.410 -9.978 1.00 0.00 27 GLN A O 4
ATOM 5027 N N . GLN A 1 28 ? -4.469 -10.508 -9.222 1.00 0.00 28 GLN A N 4
ATOM 5028 C CA . GLN A 1 28 ? -5.355 -10.130 -8.126 1.00 0.00 28 GLN A CA 4
ATOM 5029 C C . GLN A 1 28 ? -4.678 -9.127 -7.192 1.00 0.00 28 GLN A C 4
ATOM 5030 O O . GLN A 1 28 ? -5.292 -8.144 -6.779 1.00 0.00 28 GLN A O 4
ATOM 5044 N N . ILE A 1 29 ? -3.406 -9.369 -6.880 1.00 0.00 29 ILE A N 4
ATOM 5045 C CA . ILE A 1 29 ? -2.651 -8.488 -5.995 1.00 0.00 29 ILE A CA 4
ATOM 5046 C C . ILE A 1 29 ? -2.484 -7.108 -6.625 1.00 0.00 29 ILE A C 4
ATOM 5047 O O . ILE A 1 29 ? -2.831 -6.095 -6.020 1.00 0.00 29 ILE A O 4
ATOM 5063 N N . ALA A 1 30 ? -1.969 -7.083 -7.851 1.00 0.00 30 ALA A N 4
ATOM 5064 C CA . ALA A 1 30 ? -1.730 -5.828 -8.557 1.00 0.00 30 ALA A CA 4
ATOM 5065 C C . ALA A 1 30 ? -3.028 -5.055 -8.756 1.00 0.00 30 ALA A C 4
ATOM 5066 O O . ALA A 1 30 ? -3.069 -3.835 -8.600 1.00 0.00 30 ALA A O 4
ATOM 5073 N N . ASN A 1 31 ? -4.081 -5.784 -9.091 1.00 0.00 31 ASN A N 4
ATOM 5074 C CA . ASN A 1 31 ? -5.397 -5.202 -9.321 1.00 0.00 31 ASN A CA 4
ATOM 5075 C C . ASN A 1 31 ? -5.937 -4.573 -8.040 1.00 0.00 31 ASN A C 4
ATOM 5076 O O . ASN A 1 31 ? -6.403 -3.433 -8.043 1.00 0.00 31 ASN A O 4
ATOM 5087 N N . ASP A 1 32 ? -5.840 -5.317 -6.944 1.00 0.00 32 ASP A N 4
ATOM 5088 C CA . ASP A 1 32 ? -6.391 -4.888 -5.662 1.00 0.00 32 ASP A CA 4
ATOM 5089 C C . ASP A 1 32 ? -5.673 -3.655 -5.128 1.00 0.00 32 ASP A C 4
ATOM 5090 O O . ASP A 1 32 ? -6.304 -2.753 -4.574 1.00 0.00 32 ASP A O 4
ATOM 5099 N N . LEU A 1 33 ? -4.356 -3.616 -5.292 1.00 0.00 33 LEU A N 4
ATOM 5100 C CA . LEU A 1 33 ? -3.570 -2.466 -4.854 1.00 0.00 33 LEU A CA 4
ATOM 5101 C C . LEU A 1 33 ? -3.825 -1.262 -5.750 1.00 0.00 33 LEU A C 4
ATOM 5102 O O . LEU A 1 33 ? -3.839 -0.119 -5.289 1.00 0.00 33 LEU A O 4
ATOM 5118 N N . GLY A 1 34 ? -4.046 -1.528 -7.029 1.00 0.00 34 GLY A N 4
ATOM 5119 C CA . GLY A 1 34 ? -4.305 -0.464 -7.980 1.00 0.00 34 GLY A CA 4
ATOM 5120 C C . GLY A 1 34 ? -3.059 -0.049 -8.733 1.00 0.00 34 GLY A C 4
ATOM 5121 O O . GLY A 1 34 ? -2.875 1.126 -9.050 1.00 0.00 34 GLY A O 4
ATOM 5125 N N . ILE A 1 35 ? -2.199 -1.017 -9.017 1.00 0.00 35 ILE A N 4
ATOM 5126 C CA . ILE A 1 35 ? -0.952 -0.757 -9.719 1.00 0.00 35 ILE A CA 4
ATOM 5127 C C . ILE A 1 35 ? -0.813 -1.686 -10.916 1.00 0.00 35 ILE A C 4
ATOM 5128 O O . ILE A 1 35 ? -1.664 -2.549 -11.143 1.00 0.00 35 ILE A O 4
ATOM 5144 N N . ASN A 1 36 ? 0.241 -1.495 -11.695 1.00 0.00 36 ASN A N 4
ATOM 5145 C CA . ASN A 1 36 ? 0.519 -2.360 -12.821 1.00 0.00 36 ASN A CA 4
ATOM 5146 C C . ASN A 1 36 ? 1.135 -3.667 -12.344 1.00 0.00 36 ASN A C 4
ATOM 5147 O O . ASN A 1 36 ? 1.908 -3.682 -11.382 1.00 0.00 36 ASN A O 4
ATOM 5158 N N . ARG A 1 37 ? 0.790 -4.751 -13.023 1.00 0.00 37 ARG A N 4
ATOM 5159 C CA . ARG A 1 37 ? 1.281 -6.081 -12.677 1.00 0.00 37 ARG A CA 4
ATOM 5160 C C . ARG A 1 37 ? 2.806 -6.134 -12.760 1.00 0.00 37 ARG A C 4
ATOM 5161 O O . ARG A 1 37 ? 3.459 -6.802 -11.958 1.00 0.00 37 ARG A O 4
ATOM 5182 N N . VAL A 1 38 ? 3.365 -5.410 -13.722 1.00 0.00 38 VAL A N 4
ATOM 5183 C CA . VAL A 1 38 ? 4.811 -5.356 -13.898 1.00 0.00 38 VAL A CA 4
ATOM 5184 C C . VAL A 1 38 ? 5.449 -4.557 -12.768 1.00 0.00 38 VAL A C 4
ATOM 5185 O O . VAL A 1 38 ? 6.466 -4.962 -12.208 1.00 0.00 38 VAL A O 4
ATOM 5198 N N . THR A 1 39 ? 4.832 -3.430 -12.418 1.00 0.00 39 THR A N 4
ATOM 5199 C CA . THR A 1 39 ? 5.317 -2.604 -11.317 1.00 0.00 39 THR A CA 4
ATOM 5200 C C . THR A 1 39 ? 5.354 -3.407 -10.018 1.00 0.00 39 THR A C 4
ATOM 5201 O O . THR A 1 39 ? 6.305 -3.309 -9.242 1.00 0.00 39 THR A O 4
ATOM 5212 N N . LEU A 1 40 ? 4.319 -4.212 -9.802 1.00 0.00 40 LEU A N 4
ATOM 5213 C CA . LEU A 1 40 ? 4.254 -5.090 -8.639 1.00 0.00 40 LEU A CA 4
ATOM 5214 C C . LEU A 1 40 ? 5.383 -6.111 -8.683 1.00 0.00 40 LEU A C 4
ATOM 5215 O O . LEU A 1 40 ? 6.102 -6.302 -7.701 1.00 0.00 40 LEU A O 4
ATOM 5231 N N . LYS A 1 41 ? 5.535 -6.750 -9.841 1.00 0.00 41 LYS A N 4
ATOM 5232 C CA . LYS A 1 41 ? 6.554 -7.775 -10.044 1.00 0.00 41 LYS A CA 4
ATOM 5233 C C . LYS A 1 41 ? 7.944 -7.220 -9.747 1.00 0.00 41 LYS A C 4
ATOM 5234 O O . LYS A 1 41 ? 8.771 -7.884 -9.118 1.00 0.00 41 LYS A O 4
ATOM 5253 N N . ASN A 1 42 ? 8.182 -5.999 -10.207 1.00 0.00 42 ASN A N 4
ATOM 5254 C CA . ASN A 1 42 ? 9.442 -5.304 -9.970 1.00 0.00 42 ASN A CA 4
ATOM 5255 C C . ASN A 1 42 ? 9.757 -5.226 -8.481 1.00 0.00 42 ASN A C 4
ATOM 5256 O O . ASN A 1 42 ? 10.882 -5.508 -8.068 1.00 0.00 42 ASN A O 4
ATOM 5267 N N . TRP A 1 43 ? 8.760 -4.857 -7.683 1.00 0.00 43 TRP A N 4
ATOM 5268 C CA . TRP A 1 43 ? 8.928 -4.776 -6.235 1.00 0.00 43 TRP A CA 4
ATOM 5269 C C . TRP A 1 43 ? 9.202 -6.157 -5.647 1.00 0.00 43 TRP A C 4
ATOM 5270 O O . TRP A 1 43 ? 10.103 -6.323 -4.824 1.00 0.00 43 TRP A O 4
ATOM 5291 N N . ILE A 1 44 ? 8.427 -7.143 -6.090 1.00 0.00 44 ILE A N 4
ATOM 5292 C CA . ILE A 1 44 ? 8.554 -8.514 -5.602 1.00 0.00 44 ILE A CA 4
ATOM 5293 C C . ILE A 1 44 ? 9.978 -9.037 -5.777 1.00 0.00 44 ILE A C 4
ATOM 5294 O O . ILE A 1 44 ? 10.571 -9.576 -4.844 1.00 0.00 44 ILE A O 4
ATOM 5310 N N . ILE A 1 45 ? 10.524 -8.857 -6.969 1.00 0.00 45 ILE A N 4
ATOM 5311 C CA . ILE A 1 45 ? 11.861 -9.350 -7.283 1.00 0.00 45 ILE A CA 4
ATOM 5312 C C . ILE A 1 45 ? 12.933 -8.527 -6.565 1.00 0.00 45 ILE A C 4
ATOM 5313 O O . ILE A 1 45 ? 13.976 -9.051 -6.170 1.00 0.00 45 ILE A O 4
ATOM 5329 N N . LYS A 1 46 ? 12.660 -7.242 -6.386 1.00 0.00 46 LYS A N 4
ATOM 5330 C CA . LYS A 1 46 ? 13.640 -6.323 -5.829 1.00 0.00 46 LYS A CA 4
ATOM 5331 C C . LYS A 1 46 ? 13.743 -6.470 -4.313 1.00 0.00 46 LYS A C 4
ATOM 5332 O O . LYS A 1 46 ? 14.833 -6.650 -3.771 1.00 0.00 46 LYS A O 4
ATOM 5351 N N . TYR A 1 47 ? 12.607 -6.397 -3.634 1.00 0.00 47 TYR A N 4
ATOM 5352 C CA . TYR A 1 47 ? 12.590 -6.389 -2.179 1.00 0.00 47 TYR A CA 4
ATOM 5353 C C . TYR A 1 47 ? 12.430 -7.798 -1.616 1.00 0.00 47 TYR A C 4
ATOM 5354 O O . TYR A 1 47 ? 12.794 -8.067 -0.471 1.00 0.00 47 TYR A O 4
ATOM 5372 N N . GLY A 1 48 ? 11.889 -8.698 -2.422 1.00 0.00 48 GLY A N 4
ATOM 5373 C CA . GLY A 1 48 ? 11.691 -10.064 -1.985 1.00 0.00 48 GLY A CA 4
ATOM 5374 C C . GLY A 1 48 ? 12.692 -11.009 -2.609 1.00 0.00 48 GLY A C 4
ATOM 5375 O O . GLY A 1 48 ? 12.327 -12.088 -3.082 1.00 0.00 48 GLY A O 4
ATOM 5379 N N . SER A 1 49 ? 13.958 -10.607 -2.585 1.00 0.00 49 SER A N 4
ATOM 5380 C CA . SER A 1 49 ? 15.036 -11.368 -3.205 1.00 0.00 49 SER A CA 4
ATOM 5381 C C . SER A 1 49 ? 15.192 -12.745 -2.565 1.00 0.00 49 SER A C 4
ATOM 5382 O O . SER A 1 49 ? 15.493 -13.726 -3.247 1.00 0.00 49 SER A O 4
ATOM 5390 N N . ASN A 1 50 ? 14.981 -12.817 -1.257 1.00 0.00 50 ASN A N 4
ATOM 5391 C CA . ASN A 1 50 ? 15.121 -14.071 -0.535 1.00 0.00 50 ASN A CA 4
ATOM 5392 C C . ASN A 1 50 ? 13.780 -14.764 -0.401 1.00 0.00 50 ASN A C 4
ATOM 5393 O O . ASN A 1 50 ? 12.862 -14.261 0.247 1.00 0.00 50 ASN A O 4
ATOM 5404 N N . HIS A 1 51 ? 13.686 -15.914 -1.031 1.00 0.00 51 HIS A N 4
ATOM 5405 C CA . HIS A 1 51 ? 12.492 -16.754 -0.985 1.00 0.00 51 HIS A CA 4
ATOM 5406 C C . HIS A 1 51 ? 12.865 -18.198 -1.294 1.00 0.00 51 HIS A C 4
ATOM 5407 O O . HIS A 1 51 ? 12.307 -19.131 -0.719 1.00 0.00 51 HIS A O 4
ATOM 5422 N N . ASN A 1 52 ? 13.811 -18.365 -2.212 1.00 0.00 52 ASN A N 4
ATOM 5423 C CA . ASN A 1 52 ? 14.349 -19.679 -2.553 1.00 0.00 52 ASN A CA 4
ATOM 5424 C C . ASN A 1 52 ? 15.744 -19.517 -3.146 1.00 0.00 52 ASN A C 4
ATOM 5425 O O . ASN A 1 52 ? 15.923 -19.517 -4.365 1.00 0.00 52 ASN A O 4
ATOM 5436 N N . VAL A 1 53 ? 16.724 -19.309 -2.282 1.00 0.00 53 VAL A N 4
ATOM 5437 C CA . VAL A 1 53 ? 18.092 -19.103 -2.733 1.00 0.00 53 VAL A CA 4
ATOM 5438 C C . VAL A 1 53 ? 18.802 -20.429 -3.015 1.00 0.00 53 VAL A C 4
ATOM 5439 O O . VAL A 1 53 ? 19.314 -20.646 -4.114 1.00 0.00 53 VAL A O 4
ATOM 5452 N N . GLN A 1 54 ? 18.820 -21.320 -2.030 1.00 0.00 54 GLN A N 4
ATOM 5453 C CA . GLN A 1 54 ? 19.547 -22.576 -2.157 1.00 0.00 54 GLN A CA 4
ATOM 5454 C C . GLN A 1 54 ? 18.648 -23.770 -1.870 1.00 0.00 54 GLN A C 4
ATOM 5455 O O . GLN A 1 54 ? 18.053 -23.872 -0.794 1.00 0.00 54 GLN A O 4
ATOM 5469 N N . GLY A 1 55 ? 18.550 -24.658 -2.842 1.00 0.00 55 GLY A N 4
ATOM 5470 C CA . GLY A 1 55 ? 17.839 -25.907 -2.663 1.00 0.00 55 GLY A CA 4
ATOM 5471 C C . GLY A 1 55 ? 18.656 -27.058 -3.202 1.00 0.00 55 GLY A C 4
ATOM 5472 O O . GLY A 1 55 ? 18.116 -28.091 -3.603 1.00 0.00 55 GLY A O 4
ATOM 5476 N N . THR A 1 56 ? 19.969 -26.849 -3.188 1.00 0.00 56 THR A N 4
ATOM 5477 C CA . THR A 1 56 ? 20.960 -27.752 -3.767 1.00 0.00 56 THR A CA 4
ATOM 5478 C C . THR A 1 56 ? 20.605 -28.147 -5.202 1.00 0.00 56 THR A C 4
ATOM 5479 O O . THR A 1 56 ? 19.880 -29.112 -5.447 1.00 0.00 56 THR A O 4
ATOM 5490 N N . THR A 1 57 ? 21.143 -27.392 -6.148 1.00 0.00 57 THR A N 4
ATOM 5491 C CA . THR A 1 57 ? 20.874 -27.610 -7.558 1.00 0.00 57 THR A CA 4
ATOM 5492 C C . THR A 1 57 ? 21.781 -28.707 -8.119 1.00 0.00 57 THR A C 4
ATOM 5493 O O . THR A 1 57 ? 23.005 -28.573 -8.106 1.00 0.00 57 THR A O 4
ATOM 5504 N N . PRO A 1 58 ? 21.190 -29.805 -8.614 1.00 0.00 58 PRO A N 4
ATOM 5505 C CA . PRO A 1 58 ? 21.946 -30.930 -9.181 1.00 0.00 58 PRO A CA 4
ATOM 5506 C C . PRO A 1 58 ? 22.838 -30.508 -10.346 1.00 0.00 58 PRO A C 4
ATOM 5507 O O . PRO A 1 58 ? 23.940 -31.027 -10.517 1.00 0.00 58 PRO A O 4
ATOM 5518 N N . SER A 1 59 ? 22.351 -29.562 -11.133 1.00 0.00 59 SER A N 4
ATOM 5519 C CA . SER A 1 59 ? 23.102 -29.036 -12.269 1.00 0.00 59 SER A CA 4
ATOM 5520 C C . SER A 1 59 ? 24.288 -28.188 -11.796 1.00 0.00 59 SER A C 4
ATOM 5521 O O . SER A 1 59 ? 25.314 -28.094 -12.474 1.00 0.00 59 SER A O 4
ATOM 5529 N N . ALA A 1 60 ? 24.160 -27.598 -10.614 1.00 0.00 60 ALA A N 4
ATOM 5530 C CA . ALA A 1 60 ? 25.197 -26.726 -10.085 1.00 0.00 60 ALA A CA 4
ATOM 5531 C C . ALA A 1 60 ? 26.325 -27.537 -9.469 1.00 0.00 60 ALA A C 4
ATOM 5532 O O . ALA A 1 60 ? 27.469 -27.082 -9.395 1.00 0.00 60 ALA A O 4
ATOM 5539 N N . ALA A 1 61 ? 26.004 -28.760 -9.060 1.00 0.00 61 ALA A N 4
ATOM 5540 C CA . ALA A 1 61 ? 26.974 -29.615 -8.390 1.00 0.00 61 ALA A CA 4
ATOM 5541 C C . ALA A 1 61 ? 27.988 -30.182 -9.374 1.00 0.00 61 ALA A C 4
ATOM 5542 O O . ALA A 1 61 ? 28.969 -30.812 -8.981 1.00 0.00 61 ALA A O 4
ATOM 5549 N N . VAL A 1 62 ? 27.761 -29.927 -10.653 1.00 0.00 62 VAL A N 4
ATOM 5550 C CA . VAL A 1 62 ? 28.678 -30.358 -11.701 1.00 0.00 62 VAL A CA 4
ATOM 5551 C C . VAL A 1 62 ? 29.957 -29.537 -11.638 1.00 0.00 62 VAL A C 4
ATOM 5552 O O . VAL A 1 62 ? 31.050 -30.036 -11.906 1.00 0.00 62 VAL A O 4
ATOM 5565 N N . SER A 1 63 ? 29.805 -28.284 -11.237 1.00 0.00 63 SER A N 4
ATOM 5566 C CA . SER A 1 63 ? 30.931 -27.376 -11.092 1.00 0.00 63 SER A CA 4
ATOM 5567 C C . SER A 1 63 ? 31.893 -27.891 -10.029 1.00 0.00 63 SER A C 4
ATOM 5568 O O . SER A 1 63 ? 33.110 -27.746 -10.143 1.00 0.00 63 SER A O 4
ATOM 5576 N N . GLU A 1 64 ? 31.334 -28.512 -8.999 1.00 0.00 64 GLU A N 4
ATOM 5577 C CA . GLU A 1 64 ? 32.134 -29.051 -7.916 1.00 0.00 64 GLU A CA 4
ATOM 5578 C C . GLU A 1 64 ? 32.766 -30.371 -8.336 1.00 0.00 64 GLU A C 4
ATOM 5579 O O . GLU A 1 64 ? 33.911 -30.657 -7.998 1.00 0.00 64 GLU A O 4
ATOM 5591 N N . ALA A 1 65 ? 32.018 -31.143 -9.115 1.00 0.00 65 ALA A N 4
ATOM 5592 C CA . ALA A 1 65 ? 32.469 -32.449 -9.582 1.00 0.00 65 ALA A CA 4
ATOM 5593 C C . ALA A 1 65 ? 33.700 -32.322 -10.473 1.00 0.00 65 ALA A C 4
ATOM 5594 O O . ALA A 1 65 ? 34.585 -33.177 -10.446 1.00 0.00 65 ALA A O 4
ATOM 5601 N N . GLU A 1 66 ? 33.746 -31.248 -11.252 1.00 0.00 66 GLU A N 4
ATOM 5602 C CA . GLU A 1 66 ? 34.897 -30.955 -12.104 1.00 0.00 66 GLU A CA 4
ATOM 5603 C C . GLU A 1 66 ? 36.166 -30.830 -11.259 1.00 0.00 66 GLU A C 4
ATOM 5604 O O . GLU A 1 66 ? 37.188 -31.463 -11.543 1.00 0.00 66 GLU A O 4
ATOM 5616 N N . GLN A 1 67 ? 36.078 -30.018 -10.215 1.00 0.00 67 GLN A N 4
ATOM 5617 C CA . GLN A 1 67 ? 37.191 -29.804 -9.299 1.00 0.00 67 GLN A CA 4
ATOM 5618 C C . GLN A 1 67 ? 37.494 -31.079 -8.522 1.00 0.00 67 GLN A C 4
ATOM 5619 O O . GLN A 1 67 ? 38.653 -31.396 -8.267 1.00 0.00 67 GLN A O 4
ATOM 5633 N N . ILE A 1 68 ? 36.445 -31.817 -8.171 1.00 0.00 68 ILE A N 4
ATOM 5634 C CA . ILE A 1 68 ? 36.594 -33.091 -7.473 1.00 0.00 68 ILE A CA 4
ATOM 5635 C C . ILE A 1 68 ? 37.445 -34.067 -8.285 1.00 0.00 68 ILE A C 4
ATOM 5636 O O . ILE A 1 68 ? 38.383 -34.669 -7.756 1.00 0.00 68 ILE A O 4
ATOM 5652 N N . ARG A 1 69 ? 37.125 -34.213 -9.571 1.00 0.00 69 ARG A N 4
ATOM 5653 C CA . ARG A 1 69 ? 37.904 -35.080 -10.455 1.00 0.00 69 ARG A CA 4
ATOM 5654 C C . ARG A 1 69 ? 39.359 -34.632 -10.490 1.00 0.00 69 ARG A C 4
ATOM 5655 O O . ARG A 1 69 ? 40.279 -35.441 -10.352 1.00 0.00 69 ARG A O 4
ATOM 5676 N N . GLN A 1 70 ? 39.547 -33.332 -10.664 1.00 0.00 70 GLN A N 4
ATOM 5677 C CA . GLN A 1 70 ? 40.865 -32.745 -10.807 1.00 0.00 70 GLN A CA 4
ATOM 5678 C C . GLN A 1 70 ? 41.694 -32.932 -9.535 1.00 0.00 70 GLN A C 4
ATOM 5679 O O . GLN A 1 70 ? 42.875 -33.267 -9.597 1.00 0.00 70 GLN A O 4
ATOM 5693 N N . LEU A 1 71 ? 41.069 -32.720 -8.386 1.00 0.00 71 LEU A N 4
ATOM 5694 C CA . LEU A 1 71 ? 41.763 -32.811 -7.109 1.00 0.00 71 LEU A CA 4
ATOM 5695 C C . LEU A 1 71 ? 42.126 -34.261 -6.794 1.00 0.00 71 LEU A C 4
ATOM 5696 O O . LEU A 1 71 ? 43.259 -34.558 -6.411 1.00 0.00 71 LEU A O 4
ATOM 5712 N N . LYS A 1 72 ? 41.169 -35.160 -6.977 1.00 0.00 72 LYS A N 4
ATOM 5713 C CA . LYS A 1 72 ? 41.349 -36.553 -6.583 1.00 0.00 72 LYS A CA 4
ATOM 5714 C C . LYS A 1 72 ? 42.243 -37.313 -7.561 1.00 0.00 72 LYS A C 4
ATOM 5715 O O . LYS A 1 72 ? 43.127 -38.064 -7.152 1.00 0.00 72 LYS A O 4
ATOM 5734 N N . LYS A 1 73 ? 42.028 -37.110 -8.851 1.00 0.00 73 LYS A N 4
ATOM 5735 C CA . LYS A 1 73 ? 42.748 -37.878 -9.859 1.00 0.00 73 LYS A CA 4
ATOM 5736 C C . LYS A 1 73 ? 43.880 -37.066 -10.481 1.00 0.00 73 LYS A C 4
ATOM 5737 O O . LYS A 1 73 ? 44.301 -37.337 -11.607 1.00 0.00 73 LYS A O 4
ATOM 5756 N N . GLU A 1 74 ? 44.385 -36.088 -9.739 1.00 0.00 74 GLU A N 4
ATOM 5757 C CA . GLU A 1 74 ? 45.513 -35.283 -10.197 1.00 0.00 74 GLU A CA 4
ATOM 5758 C C . GLU A 1 74 ? 46.757 -36.152 -10.360 1.00 0.00 74 GLU A C 4
ATOM 5759 O O . GLU A 1 74 ? 47.316 -36.258 -11.452 1.00 0.00 74 GLU A O 4
ATOM 5771 N N . ASN A 1 75 ? 47.170 -36.785 -9.270 1.00 0.00 75 ASN A N 4
ATOM 5772 C CA . ASN A 1 75 ? 48.378 -37.600 -9.265 1.00 0.00 75 ASN A CA 4
ATOM 5773 C C . ASN A 1 75 ? 48.257 -38.697 -8.203 1.00 0.00 75 ASN A C 4
ATOM 5774 O O . ASN A 1 75 ? 47.193 -38.871 -7.606 1.00 0.00 75 ASN A O 4
ATOM 5785 N N . ALA A 1 76 ? 49.342 -39.420 -7.968 1.00 0.00 76 ALA A N 4
ATOM 5786 C CA . ALA A 1 76 ? 49.352 -40.538 -7.041 1.00 0.00 76 ALA A CA 4
ATOM 5787 C C . ALA A 1 76 ? 49.496 -40.079 -5.591 1.00 0.00 76 ALA A C 4
ATOM 5788 O O . ALA A 1 76 ? 49.326 -40.873 -4.674 1.00 0.00 76 ALA A O 4
ATOM 5795 N N . LEU A 1 77 ? 49.820 -38.799 -5.405 1.00 0.00 77 LEU A N 4
ATOM 5796 C CA . LEU A 1 77 ? 50.137 -38.234 -4.093 1.00 0.00 77 LEU A CA 4
ATOM 5797 C C . LEU A 1 77 ? 49.169 -38.688 -2.993 1.00 0.00 77 LEU A C 4
ATOM 5798 O O . LEU A 1 77 ? 49.598 -39.207 -1.962 1.00 0.00 77 LEU A O 4
ATOM 5814 N N . GLN A 1 78 ? 47.874 -38.503 -3.215 1.00 0.00 78 GLN A N 4
ATOM 5815 C CA . GLN A 1 78 ? 46.872 -38.877 -2.220 1.00 0.00 78 GLN A CA 4
ATOM 5816 C C . GLN A 1 78 ? 46.661 -40.392 -2.201 1.00 0.00 78 GLN A C 4
ATOM 5817 O O . GLN A 1 78 ? 46.506 -40.996 -1.136 1.00 0.00 78 GLN A O 4
ATOM 5831 N N . ARG A 1 79 ? 46.689 -41.001 -3.381 1.00 0.00 79 ARG A N 4
ATOM 5832 C CA . ARG A 1 79 ? 46.423 -42.430 -3.530 1.00 0.00 79 ARG A CA 4
ATOM 5833 C C . ARG A 1 79 ? 47.523 -43.251 -2.860 1.00 0.00 79 ARG A C 4
ATOM 5834 O O . ARG A 1 79 ? 47.302 -44.386 -2.429 1.00 0.00 79 ARG A O 4
ATOM 5855 N N . ALA A 1 80 ? 48.700 -42.655 -2.751 1.00 0.00 80 ALA A N 4
ATOM 5856 C CA . ALA A 1 80 ? 49.854 -43.316 -2.152 1.00 0.00 80 ALA A CA 4
ATOM 5857 C C . ALA A 1 80 ? 49.604 -43.652 -0.689 1.00 0.00 80 ALA A C 4
ATOM 5858 O O . ALA A 1 80 ? 50.087 -44.665 -0.181 1.00 0.00 80 ALA A O 4
ATOM 5865 N N . ARG A 1 81 ? 48.840 -42.802 -0.021 1.00 0.00 81 ARG A N 4
ATOM 5866 C CA . ARG A 1 81 ? 48.503 -43.020 1.382 1.00 0.00 81 ARG A CA 4
ATOM 5867 C C . ARG A 1 81 ? 47.353 -44.002 1.513 1.00 0.00 81 ARG A C 4
ATOM 5868 O O . ARG A 1 81 ? 47.196 -44.663 2.539 1.00 0.00 81 ARG A O 4
ATOM 5889 N N . THR A 1 82 ? 46.563 -44.102 0.460 1.00 0.00 82 THR A N 4
ATOM 5890 C CA . THR A 1 82 ? 45.441 -45.027 0.427 1.00 0.00 82 THR A CA 4
ATOM 5891 C C . THR A 1 82 ? 45.951 -46.464 0.280 1.00 0.00 82 THR A C 4
ATOM 5892 O O . THR A 1 82 ? 45.228 -47.430 0.528 1.00 0.00 82 THR A O 4
ATOM 5903 N N . ARG A 1 83 ? 47.210 -46.586 -0.121 1.00 0.00 83 ARG A N 4
ATOM 5904 C CA . ARG A 1 83 ? 47.851 -47.882 -0.265 1.00 0.00 83 ARG A CA 4
ATOM 5905 C C . ARG A 1 83 ? 48.576 -48.233 1.028 1.00 0.00 83 ARG A C 4
ATOM 5906 O O . ARG A 1 83 ? 49.119 -47.353 1.696 1.00 0.00 83 ARG A O 4
ATOM 5927 N N . HIS A 1 84 ? 48.586 -49.509 1.380 1.00 0.00 84 HIS A N 4
ATOM 5928 C CA . HIS A 1 84 ? 49.225 -49.949 2.608 1.00 0.00 84 HIS A CA 4
ATOM 5929 C C . HIS A 1 84 ? 50.205 -51.085 2.328 1.00 0.00 84 HIS A C 4
ATOM 5930 O O . HIS A 1 84 ? 49.807 -52.249 2.252 1.00 0.00 84 HIS A O 4
ATOM 5945 N N . PRO A 1 85 ? 51.493 -50.758 2.138 1.00 0.00 85 PRO A N 4
ATOM 5946 C CA . PRO A 1 85 ? 52.537 -51.756 1.900 1.00 0.00 85 PRO A CA 4
ATOM 5947 C C . PRO A 1 85 ? 53.023 -52.401 3.199 1.00 0.00 85 PRO A C 4
ATOM 5948 O O . PRO A 1 85 ? 52.547 -52.057 4.286 1.00 0.00 85 PRO A O 4
ATOM 5959 N N . ALA A 1 86 ? 53.968 -53.328 3.083 1.00 0.00 86 ALA A N 4
ATOM 5960 C CA . ALA A 1 86 ? 54.509 -54.023 4.247 1.00 0.00 86 ALA A CA 4
ATOM 5961 C C . ALA A 1 86 ? 55.801 -54.759 3.906 1.00 0.00 86 ALA A C 4
ATOM 5962 O O . ALA A 1 86 ? 55.830 -55.616 3.024 1.00 0.00 86 ALA A O 4
ATOM 5969 N N . GLU A 1 87 ? 56.873 -54.417 4.605 1.00 0.00 87 GLU A N 4
ATOM 5970 C CA . GLU A 1 87 ? 58.139 -55.121 4.458 1.00 0.00 87 GLU A CA 4
ATOM 5971 C C . GLU A 1 87 ? 58.089 -56.437 5.234 1.00 0.00 87 GLU A C 4
ATOM 5972 O O . GLU A 1 87 ? 58.812 -57.388 4.928 1.00 0.00 87 GLU A O 4
ATOM 5984 N N . SER A 1 88 ? 57.201 -56.489 6.222 1.00 0.00 88 SER A N 4
ATOM 5985 C CA . SER A 1 88 ? 57.083 -57.641 7.105 1.00 0.00 88 SER A CA 4
ATOM 5986 C C . SER A 1 88 ? 56.553 -58.870 6.368 1.00 0.00 88 SER A C 4
ATOM 5987 O O . SER A 1 88 ? 56.945 -59.999 6.671 1.00 0.00 88 SER A O 4
ATOM 5995 N N . CYS A 1 89 ? 55.676 -58.655 5.391 1.00 0.00 89 CYS A N 4
ATOM 5996 C CA . CYS A 1 89 ? 55.113 -59.766 4.632 1.00 0.00 89 CYS A CA 4
ATOM 5997 C C . CYS A 1 89 ? 56.114 -60.290 3.610 1.00 0.00 89 CYS A C 4
ATOM 5998 O O . CYS A 1 89 ? 56.063 -61.453 3.213 1.00 0.00 89 CYS A O 4
ATOM 6006 N N . LEU A 1 90 ? 57.028 -59.426 3.199 1.00 0.00 90 LEU A N 4
ATOM 6007 C CA . LEU A 1 90 ? 58.095 -59.821 2.291 1.00 0.00 90 LEU A CA 4
ATOM 6008 C C . LEU A 1 90 ? 59.041 -60.779 3.007 1.00 0.00 90 LEU A C 4
ATOM 6009 O O . LEU A 1 90 ? 59.497 -61.770 2.434 1.00 0.00 90 LEU A O 4
ATOM 6025 N N . GLU A 1 91 ? 59.314 -60.474 4.269 1.00 0.00 91 GLU A N 4
ATOM 6026 C CA . GLU A 1 91 ? 60.128 -61.336 5.118 1.00 0.00 91 GLU A CA 4
ATOM 6027 C C . GLU A 1 91 ? 59.362 -62.625 5.417 1.00 0.00 91 GLU A C 4
ATOM 6028 O O . GLU A 1 91 ? 59.880 -63.724 5.222 1.00 0.00 91 GLU A O 4
ATOM 6040 N N . HIS A 1 92 ? 58.122 -62.458 5.890 1.00 0.00 92 HIS A N 4
ATOM 6041 C CA . HIS A 1 92 ? 57.180 -63.564 6.182 1.00 0.00 92 HIS A CA 4
ATOM 6042 C C . HIS A 1 92 ? 57.806 -64.683 7.024 1.00 0.00 92 HIS A C 4
ATOM 6043 O O . HIS A 1 92 ? 57.334 -65.820 7.011 1.00 0.00 92 HIS A O 4
ATOM 6058 N N . HIS A 1 93 ? 58.843 -64.331 7.773 1.00 0.00 93 HIS A N 4
ATOM 6059 C CA . HIS A 1 93 ? 59.505 -65.233 8.715 1.00 0.00 93 HIS A CA 4
ATOM 6060 C C . HIS A 1 93 ? 60.181 -66.406 8.025 1.00 0.00 93 HIS A C 4
ATOM 6061 O O . HIS A 1 93 ? 59.558 -67.427 7.730 1.00 0.00 93 HIS A O 4
ATOM 6076 N N . HIS A 1 94 ? 61.469 -66.237 7.762 1.00 0.00 94 HIS A N 4
ATOM 6077 C CA . HIS A 1 94 ? 62.299 -67.320 7.245 1.00 0.00 94 HIS A CA 4
ATOM 6078 C C . HIS A 1 94 ? 62.672 -68.269 8.378 1.00 0.00 94 HIS A C 4
ATOM 6079 O O . HIS A 1 94 ? 63.004 -69.432 8.154 1.00 0.00 94 HIS A O 4
ATOM 6094 N N . HIS A 1 95 ? 62.619 -67.752 9.599 1.00 0.00 95 HIS A N 4
ATOM 6095 C CA . HIS A 1 95 ? 62.799 -68.565 10.793 1.00 0.00 95 HIS A CA 4
ATOM 6096 C C . HIS A 1 95 ? 61.471 -69.242 11.134 1.00 0.00 95 HIS A C 4
ATOM 6097 O O . HIS A 1 95 ? 60.411 -68.693 10.825 1.00 0.00 95 HIS A O 4
ATOM 6112 N N . HIS A 1 96 ? 61.542 -70.420 11.761 1.00 0.00 96 HIS A N 4
ATOM 6113 C CA . HIS A 1 96 ? 60.357 -71.217 12.086 1.00 0.00 96 HIS A CA 4
ATOM 6114 C C . HIS A 1 96 ? 59.812 -71.876 10.823 1.00 0.00 96 HIS A C 4
ATOM 6115 O O . HIS A 1 96 ? 59.097 -71.262 10.029 1.00 0.00 96 HIS A O 4
ATOM 6130 N N . HIS A 1 97 ? 60.190 -73.128 10.643 1.00 0.00 97 HIS A N 4
ATOM 6131 C CA . HIS A 1 97 ? 59.802 -73.892 9.473 1.00 0.00 97 HIS A CA 4
ATOM 6132 C C . HIS A 1 97 ? 59.213 -75.227 9.897 1.00 0.00 97 HIS A C 4
ATOM 6133 O O . HIS A 1 97 ? 57.986 -75.397 9.797 1.00 0.00 97 HIS A O 4
ATOM 6149 N N . MET A 1 1 ? -9.193 10.352 -1.061 1.00 0.00 1 MET A N 5
ATOM 6150 C CA . MET A 1 1 ? -8.068 10.727 -1.948 1.00 0.00 1 MET A CA 5
ATOM 6151 C C . MET A 1 1 ? -7.562 9.503 -2.705 1.00 0.00 1 MET A C 5
ATOM 6152 O O . MET A 1 1 ? -7.500 8.407 -2.152 1.00 0.00 1 MET A O 5
ATOM 6168 N N . PRO A 1 2 ? -7.213 9.667 -3.986 1.00 0.00 2 PRO A N 5
ATOM 6169 C CA . PRO A 1 2 ? -6.692 8.575 -4.806 1.00 0.00 2 PRO A CA 5
ATOM 6170 C C . PRO A 1 2 ? -5.295 8.159 -4.367 1.00 0.00 2 PRO A C 5
ATOM 6171 O O . PRO A 1 2 ? -4.386 8.986 -4.260 1.00 0.00 2 PRO A O 5
ATOM 6182 N N . THR A 1 3 ? -5.137 6.876 -4.117 1.00 0.00 3 THR A N 5
ATOM 6183 C CA . THR A 1 3 ? -3.880 6.338 -3.627 1.00 0.00 3 THR A CA 5
ATOM 6184 C C . THR A 1 3 ? -2.821 6.280 -4.723 1.00 0.00 3 THR A C 5
ATOM 6185 O O . THR A 1 3 ? -2.946 5.530 -5.692 1.00 0.00 3 THR A O 5
ATOM 6196 N N . LYS A 1 4 ? -1.790 7.098 -4.565 1.00 0.00 4 LYS A N 5
ATOM 6197 C CA . LYS A 1 4 ? -0.653 7.110 -5.476 1.00 0.00 4 LYS A CA 5
ATOM 6198 C C . LYS A 1 4 ? 0.558 7.686 -4.757 1.00 0.00 4 LYS A C 5
ATOM 6199 O O . LYS A 1 4 ? 0.819 8.891 -4.809 1.00 0.00 4 LYS A O 5
ATOM 6218 N N . THR A 1 5 ? 1.259 6.829 -4.035 1.00 0.00 5 THR A N 5
ATOM 6219 C CA . THR A 1 5 ? 2.412 7.245 -3.253 1.00 0.00 5 THR A CA 5
ATOM 6220 C C . THR A 1 5 ? 3.370 6.065 -3.080 1.00 0.00 5 THR A C 5
ATOM 6221 O O . THR A 1 5 ? 2.985 4.908 -3.276 1.00 0.00 5 THR A O 5
ATOM 6232 N N . TYR A 1 6 ? 4.611 6.351 -2.715 1.00 0.00 6 TYR A N 5
ATOM 6233 C CA . TYR A 1 6 ? 5.612 5.318 -2.533 1.00 0.00 6 TYR A CA 5
ATOM 6234 C C . TYR A 1 6 ? 6.223 5.402 -1.149 1.00 0.00 6 TYR A C 5
ATOM 6235 O O . TYR A 1 6 ? 6.616 6.478 -0.694 1.00 0.00 6 TYR A O 5
ATOM 6253 N N . SER A 1 7 ? 6.283 4.268 -0.482 1.00 0.00 7 SER A N 5
ATOM 6254 C CA . SER A 1 7 ? 6.914 4.165 0.819 1.00 0.00 7 SER A CA 5
ATOM 6255 C C . SER A 1 7 ? 7.469 2.750 0.991 1.00 0.00 7 SER A C 5
ATOM 6256 O O . SER A 1 7 ? 7.047 1.828 0.288 1.00 0.00 7 SER A O 5
ATOM 6264 N N . GLU A 1 8 ? 8.410 2.584 1.908 1.00 0.00 8 GLU A N 5
ATOM 6265 C CA . GLU A 1 8 ? 9.165 1.338 2.015 1.00 0.00 8 GLU A CA 5
ATOM 6266 C C . GLU A 1 8 ? 8.309 0.181 2.519 1.00 0.00 8 GLU A C 5
ATOM 6267 O O . GLU A 1 8 ? 8.283 -0.885 1.906 1.00 0.00 8 GLU A O 5
ATOM 6279 N N . GLU A 1 9 ? 7.607 0.384 3.629 1.00 0.00 9 GLU A N 5
ATOM 6280 C CA . GLU A 1 9 ? 6.769 -0.655 4.195 1.00 0.00 9 GLU A CA 5
ATOM 6281 C C . GLU A 1 9 ? 5.626 -1.006 3.247 1.00 0.00 9 GLU A C 5
ATOM 6282 O O . GLU A 1 9 ? 5.160 -2.145 3.209 1.00 0.00 9 GLU A O 5
ATOM 6294 N N . PHE A 1 10 ? 5.193 -0.008 2.492 1.00 0.00 10 PHE A N 5
ATOM 6295 C CA . PHE A 1 10 ? 4.209 -0.196 1.428 1.00 0.00 10 PHE A CA 5
ATOM 6296 C C . PHE A 1 10 ? 4.653 -1.315 0.483 1.00 0.00 10 PHE A C 5
ATOM 6297 O O . PHE A 1 10 ? 3.878 -2.217 0.160 1.00 0.00 10 PHE A O 5
ATOM 6314 N N . LYS A 1 11 ? 5.911 -1.254 0.059 1.00 0.00 11 LYS A N 5
ATOM 6315 C CA . LYS A 1 11 ? 6.478 -2.251 -0.841 1.00 0.00 11 LYS A CA 5
ATOM 6316 C C . LYS A 1 11 ? 6.700 -3.577 -0.110 1.00 0.00 11 LYS A C 5
ATOM 6317 O O . LYS A 1 11 ? 6.508 -4.648 -0.688 1.00 0.00 11 LYS A O 5
ATOM 6336 N N . ARG A 1 12 ? 7.107 -3.499 1.161 1.00 0.00 12 ARG A N 5
ATOM 6337 C CA . ARG A 1 12 ? 7.332 -4.699 1.972 1.00 0.00 12 ARG A CA 5
ATOM 6338 C C . ARG A 1 12 ? 6.069 -5.552 2.017 1.00 0.00 12 ARG A C 5
ATOM 6339 O O . ARG A 1 12 ? 6.116 -6.771 1.838 1.00 0.00 12 ARG A O 5
ATOM 6360 N N . ASP A 1 13 ? 4.938 -4.893 2.250 1.00 0.00 13 ASP A N 5
ATOM 6361 C CA . ASP A 1 13 ? 3.654 -5.577 2.338 1.00 0.00 13 ASP A CA 5
ATOM 6362 C C . ASP A 1 13 ? 3.302 -6.247 1.017 1.00 0.00 13 ASP A C 5
ATOM 6363 O O . ASP A 1 13 ? 2.740 -7.339 1.001 1.00 0.00 13 ASP A O 5
ATOM 6372 N N . ALA A 1 14 ? 3.657 -5.598 -0.087 1.00 0.00 14 ALA A N 5
ATOM 6373 C CA . ALA A 1 14 ? 3.400 -6.142 -1.417 1.00 0.00 14 ALA A CA 5
ATOM 6374 C C . ALA A 1 14 ? 4.168 -7.442 -1.633 1.00 0.00 14 ALA A C 5
ATOM 6375 O O . ALA A 1 14 ? 3.654 -8.385 -2.233 1.00 0.00 14 ALA A O 5
ATOM 6382 N N . VAL A 1 15 ? 5.393 -7.495 -1.129 1.00 0.00 15 VAL A N 5
ATOM 6383 C CA . VAL A 1 15 ? 6.196 -8.704 -1.215 1.00 0.00 15 VAL A CA 5
ATOM 6384 C C . VAL A 1 15 ? 5.598 -9.796 -0.330 1.00 0.00 15 VAL A C 5
ATOM 6385 O O . VAL A 1 15 ? 5.535 -10.963 -0.716 1.00 0.00 15 VAL A O 5
ATOM 6398 N N . ALA A 1 16 ? 5.121 -9.399 0.846 1.00 0.00 16 ALA A N 5
ATOM 6399 C CA . ALA A 1 16 ? 4.469 -10.329 1.761 1.00 0.00 16 ALA A CA 5
ATOM 6400 C C . ALA A 1 16 ? 3.142 -10.811 1.181 1.00 0.00 16 ALA A C 5
ATOM 6401 O O . ALA A 1 16 ? 2.677 -11.908 1.483 1.00 0.00 16 ALA A O 5
ATOM 6408 N N . LEU A 1 17 ? 2.537 -9.979 0.342 1.00 0.00 17 LEU A N 5
ATOM 6409 C CA . LEU A 1 17 ? 1.325 -10.360 -0.371 1.00 0.00 17 LEU A CA 5
ATOM 6410 C C . LEU A 1 17 ? 1.614 -11.506 -1.327 1.00 0.00 17 LEU A C 5
ATOM 6411 O O . LEU A 1 17 ? 0.770 -12.373 -1.546 1.00 0.00 17 LEU A O 5
ATOM 6427 N N . TYR A 1 18 ? 2.824 -11.520 -1.873 1.00 0.00 18 TYR A N 5
ATOM 6428 C CA . TYR A 1 18 ? 3.236 -12.574 -2.786 1.00 0.00 18 TYR A CA 5
ATOM 6429 C C . TYR A 1 18 ? 3.403 -13.890 -2.027 1.00 0.00 18 TYR A C 5
ATOM 6430 O O . TYR A 1 18 ? 3.239 -14.972 -2.591 1.00 0.00 18 TYR A O 5
ATOM 6448 N N . GLU A 1 19 ? 3.717 -13.791 -0.739 1.00 0.00 19 GLU A N 5
ATOM 6449 C CA . GLU A 1 19 ? 3.830 -14.972 0.111 1.00 0.00 19 GLU A CA 5
ATOM 6450 C C . GLU A 1 19 ? 2.449 -15.562 0.377 1.00 0.00 19 GLU A C 5
ATOM 6451 O O . GLU A 1 19 ? 2.313 -16.737 0.707 1.00 0.00 19 GLU A O 5
ATOM 6463 N N . ASN A 1 20 ? 1.425 -14.736 0.206 1.00 0.00 20 ASN A N 5
ATOM 6464 C CA . ASN A 1 20 ? 0.044 -15.143 0.437 1.00 0.00 20 ASN A CA 5
ATOM 6465 C C . ASN A 1 20 ? -0.654 -15.448 -0.887 1.00 0.00 20 ASN A C 5
ATOM 6466 O O . ASN A 1 20 ? -1.880 -15.461 -0.968 1.00 0.00 20 ASN A O 5
ATOM 6477 N N . SER A 1 21 ? 0.143 -15.727 -1.911 1.00 0.00 21 SER A N 5
ATOM 6478 C CA . SER A 1 21 ? -0.371 -16.039 -3.243 1.00 0.00 21 SER A CA 5
ATOM 6479 C C . SER A 1 21 ? -1.152 -17.352 -3.258 1.00 0.00 21 SER A C 5
ATOM 6480 O O . SER A 1 21 ? -1.816 -17.676 -4.243 1.00 0.00 21 SER A O 5
ATOM 6488 N N . ASP A 1 22 ? -1.043 -18.102 -2.167 1.00 0.00 22 ASP A N 5
ATOM 6489 C CA . ASP A 1 22 ? -1.730 -19.389 -2.005 1.00 0.00 22 ASP A CA 5
ATOM 6490 C C . ASP A 1 22 ? -3.176 -19.328 -2.485 1.00 0.00 22 ASP A C 5
ATOM 6491 O O . ASP A 1 22 ? -3.649 -20.227 -3.178 1.00 0.00 22 ASP A O 5
ATOM 6500 N N . GLY A 1 23 ? -3.861 -18.253 -2.141 1.00 0.00 23 GLY A N 5
ATOM 6501 C CA . GLY A 1 23 ? -5.243 -18.097 -2.540 1.00 0.00 23 GLY A CA 5
ATOM 6502 C C . GLY A 1 23 ? -5.479 -16.806 -3.295 1.00 0.00 23 GLY A C 5
ATOM 6503 O O . GLY A 1 23 ? -6.551 -16.209 -3.184 1.00 0.00 23 GLY A O 5
ATOM 6507 N N . ALA A 1 24 ? -4.480 -16.368 -4.055 1.00 0.00 24 ALA A N 5
ATOM 6508 C CA . ALA A 1 24 ? -4.588 -15.126 -4.807 1.00 0.00 24 ALA A CA 5
ATOM 6509 C C . ALA A 1 24 ? -3.608 -15.106 -5.975 1.00 0.00 24 ALA A C 5
ATOM 6510 O O . ALA A 1 24 ? -2.422 -15.397 -5.815 1.00 0.00 24 ALA A O 5
ATOM 6517 N N . SER A 1 25 ? -4.118 -14.789 -7.151 1.00 0.00 25 SER A N 5
ATOM 6518 C CA . SER A 1 25 ? -3.288 -14.638 -8.337 1.00 0.00 25 SER A CA 5
ATOM 6519 C C . SER A 1 25 ? -2.446 -13.366 -8.248 1.00 0.00 25 SER A C 5
ATOM 6520 O O . SER A 1 25 ? -2.811 -12.415 -7.548 1.00 0.00 25 SER A O 5
ATOM 6528 N N . LEU A 1 26 ? -1.324 -13.347 -8.965 1.00 0.00 26 LEU A N 5
ATOM 6529 C CA . LEU A 1 26 ? -0.460 -12.172 -8.998 1.00 0.00 26 LEU A CA 5
ATOM 6530 C C . LEU A 1 26 ? -1.242 -10.981 -9.544 1.00 0.00 26 LEU A C 5
ATOM 6531 O O . LEU A 1 26 ? -1.121 -9.859 -9.047 1.00 0.00 26 LEU A O 5
ATOM 6547 N N . GLN A 1 27 ? -2.068 -11.246 -10.551 1.00 0.00 27 GLN A N 5
ATOM 6548 C CA . GLN A 1 27 ? -2.910 -10.215 -11.134 1.00 0.00 27 GLN A CA 5
ATOM 6549 C C . GLN A 1 27 ? -3.826 -9.636 -10.070 1.00 0.00 27 GLN A C 5
ATOM 6550 O O . GLN A 1 27 ? -3.980 -8.425 -9.968 1.00 0.00 27 GLN A O 5
ATOM 6564 N N . GLN A 1 28 ? -4.405 -10.517 -9.258 1.00 0.00 28 GLN A N 5
ATOM 6565 C CA . GLN A 1 28 ? -5.332 -10.111 -8.209 1.00 0.00 28 GLN A CA 5
ATOM 6566 C C . GLN A 1 28 ? -4.636 -9.235 -7.172 1.00 0.00 28 GLN A C 5
ATOM 6567 O O . GLN A 1 28 ? -5.222 -8.277 -6.670 1.00 0.00 28 GLN A O 5
ATOM 6581 N N . ILE A 1 29 ? -3.391 -9.567 -6.853 1.00 0.00 29 ILE A N 5
ATOM 6582 C CA . ILE A 1 29 ? -2.617 -8.782 -5.898 1.00 0.00 29 ILE A CA 5
ATOM 6583 C C . ILE A 1 29 ? -2.424 -7.356 -6.408 1.00 0.00 29 ILE A C 5
ATOM 6584 O O . ILE A 1 29 ? -2.722 -6.389 -5.706 1.00 0.00 29 ILE A O 5
ATOM 6600 N N . ALA A 1 30 ? -1.951 -7.235 -7.642 1.00 0.00 30 ALA A N 5
ATOM 6601 C CA . ALA A 1 30 ? -1.746 -5.929 -8.260 1.00 0.00 30 ALA A CA 5
ATOM 6602 C C . ALA A 1 30 ? -3.076 -5.219 -8.492 1.00 0.00 30 ALA A C 5
ATOM 6603 O O . ALA A 1 30 ? -3.180 -4.002 -8.359 1.00 0.00 30 ALA A O 5
ATOM 6610 N N . ASN A 1 31 ? -4.089 -6.006 -8.814 1.00 0.00 31 ASN A N 5
ATOM 6611 C CA . ASN A 1 31 ? -5.433 -5.501 -9.089 1.00 0.00 31 ASN A CA 5
ATOM 6612 C C . ASN A 1 31 ? -6.056 -4.914 -7.825 1.00 0.00 31 ASN A C 5
ATOM 6613 O O . ASN A 1 31 ? -6.781 -3.919 -7.875 1.00 0.00 31 ASN A O 5
ATOM 6624 N N . ASP A 1 32 ? -5.755 -5.535 -6.690 1.00 0.00 32 ASP A N 5
ATOM 6625 C CA . ASP A 1 32 ? -6.302 -5.104 -5.403 1.00 0.00 32 ASP A CA 5
ATOM 6626 C C . ASP A 1 32 ? -5.601 -3.843 -4.914 1.00 0.00 32 ASP A C 5
ATOM 6627 O O . ASP A 1 32 ? -6.219 -2.980 -4.285 1.00 0.00 32 ASP A O 5
ATOM 6636 N N . LEU A 1 33 ? -4.315 -3.740 -5.218 1.00 0.00 33 LEU A N 5
ATOM 6637 C CA . LEU A 1 33 ? -3.528 -2.585 -4.836 1.00 0.00 33 LEU A CA 5
ATOM 6638 C C . LEU A 1 33 ? -3.745 -1.446 -5.832 1.00 0.00 33 LEU A C 5
ATOM 6639 O O . LEU A 1 33 ? -3.555 -0.275 -5.505 1.00 0.00 33 LEU A O 5
ATOM 6655 N N . GLY A 1 34 ? -4.134 -1.805 -7.050 1.00 0.00 34 GLY A N 5
ATOM 6656 C CA . GLY A 1 34 ? -4.489 -0.811 -8.047 1.00 0.00 34 GLY A CA 5
ATOM 6657 C C . GLY A 1 34 ? -3.339 -0.461 -8.972 1.00 0.00 34 GLY A C 5
ATOM 6658 O O . GLY A 1 34 ? -3.432 0.486 -9.754 1.00 0.00 34 GLY A O 5
ATOM 6662 N N . ILE A 1 35 ? -2.258 -1.225 -8.901 1.00 0.00 35 ILE A N 5
ATOM 6663 C CA . ILE A 1 35 ? -1.079 -0.935 -9.706 1.00 0.00 35 ILE A CA 5
ATOM 6664 C C . ILE A 1 35 ? -0.892 -1.974 -10.804 1.00 0.00 35 ILE A C 5
ATOM 6665 O O . ILE A 1 35 ? -1.573 -3.000 -10.825 1.00 0.00 35 ILE A O 5
ATOM 6681 N N . ASN A 1 36 ? 0.029 -1.696 -11.715 1.00 0.00 36 ASN A N 5
ATOM 6682 C CA . ASN A 1 36 ? 0.334 -2.599 -12.807 1.00 0.00 36 ASN A CA 5
ATOM 6683 C C . ASN A 1 36 ? 0.980 -3.877 -12.283 1.00 0.00 36 ASN A C 5
ATOM 6684 O O . ASN A 1 36 ? 1.761 -3.842 -11.329 1.00 0.00 36 ASN A O 5
ATOM 6695 N N . ARG A 1 37 ? 0.657 -4.998 -12.920 1.00 0.00 37 ARG A N 5
ATOM 6696 C CA . ARG A 1 37 ? 1.186 -6.289 -12.531 1.00 0.00 37 ARG A CA 5
ATOM 6697 C C . ARG A 1 37 ? 2.707 -6.311 -12.639 1.00 0.00 37 ARG A C 5
ATOM 6698 O O . ARG A 1 37 ? 3.390 -6.924 -11.819 1.00 0.00 37 ARG A O 5
ATOM 6719 N N . VAL A 1 38 ? 3.232 -5.615 -13.640 1.00 0.00 38 VAL A N 5
ATOM 6720 C CA . VAL A 1 38 ? 4.670 -5.560 -13.861 1.00 0.00 38 VAL A CA 5
ATOM 6721 C C . VAL A 1 38 ? 5.331 -4.670 -12.812 1.00 0.00 38 VAL A C 5
ATOM 6722 O O . VAL A 1 38 ? 6.395 -4.998 -12.292 1.00 0.00 38 VAL A O 5
ATOM 6735 N N . THR A 1 39 ? 4.677 -3.563 -12.482 1.00 0.00 39 THR A N 5
ATOM 6736 C CA . THR A 1 39 ? 5.184 -2.655 -11.463 1.00 0.00 39 THR A CA 5
ATOM 6737 C C . THR A 1 39 ? 5.236 -3.352 -10.104 1.00 0.00 39 THR A C 5
ATOM 6738 O O . THR A 1 39 ? 6.193 -3.185 -9.348 1.00 0.00 39 THR A O 5
ATOM 6749 N N . LEU A 1 40 ? 4.206 -4.144 -9.810 1.00 0.00 40 LEU A N 5
ATOM 6750 C CA . LEU A 1 40 ? 4.184 -4.952 -8.597 1.00 0.00 40 LEU A CA 5
ATOM 6751 C C . LEU A 1 40 ? 5.337 -5.946 -8.616 1.00 0.00 40 LEU A C 5
ATOM 6752 O O . LEU A 1 40 ? 6.075 -6.084 -7.640 1.00 0.00 40 LEU A O 5
ATOM 6768 N N . LYS A 1 41 ? 5.483 -6.617 -9.754 1.00 0.00 41 LYS A N 5
ATOM 6769 C CA . LYS A 1 41 ? 6.520 -7.620 -9.944 1.00 0.00 41 LYS A CA 5
ATOM 6770 C C . LYS A 1 41 ? 7.901 -7.023 -9.712 1.00 0.00 41 LYS A C 5
ATOM 6771 O O . LYS A 1 41 ? 8.760 -7.645 -9.093 1.00 0.00 41 LYS A O 5
ATOM 6790 N N . ASN A 1 42 ? 8.097 -5.811 -10.214 1.00 0.00 42 ASN A N 5
ATOM 6791 C CA . ASN A 1 42 ? 9.370 -5.105 -10.076 1.00 0.00 42 ASN A CA 5
ATOM 6792 C C . ASN A 1 42 ? 9.796 -4.994 -8.612 1.00 0.00 42 ASN A C 5
ATOM 6793 O O . ASN A 1 42 ? 10.956 -5.251 -8.279 1.00 0.00 42 ASN A O 5
ATOM 6804 N N . TRP A 1 43 ? 8.862 -4.632 -7.736 1.00 0.00 43 TRP A N 5
ATOM 6805 C CA . TRP A 1 43 ? 9.160 -4.557 -6.307 1.00 0.00 43 TRP A CA 5
ATOM 6806 C C . TRP A 1 43 ? 9.474 -5.942 -5.753 1.00 0.00 43 TRP A C 5
ATOM 6807 O O . TRP A 1 43 ? 10.424 -6.118 -4.986 1.00 0.00 43 TRP A O 5
ATOM 6828 N N . ILE A 1 44 ? 8.681 -6.924 -6.165 1.00 0.00 44 ILE A N 5
ATOM 6829 C CA . ILE A 1 44 ? 8.841 -8.289 -5.693 1.00 0.00 44 ILE A CA 5
ATOM 6830 C C . ILE A 1 44 ? 10.209 -8.845 -6.088 1.00 0.00 44 ILE A C 5
ATOM 6831 O O . ILE A 1 44 ? 10.869 -9.498 -5.290 1.00 0.00 44 ILE A O 5
ATOM 6847 N N . ILE A 1 45 ? 10.641 -8.555 -7.310 1.00 0.00 45 ILE A N 5
ATOM 6848 C CA . ILE A 1 45 ? 11.913 -9.067 -7.816 1.00 0.00 45 ILE A CA 5
ATOM 6849 C C . ILE A 1 45 ? 13.110 -8.381 -7.150 1.00 0.00 45 ILE A C 5
ATOM 6850 O O . ILE A 1 45 ? 14.158 -8.997 -6.952 1.00 0.00 45 ILE A O 5
ATOM 6866 N N . LYS A 1 46 ? 12.959 -7.108 -6.807 1.00 0.00 46 LYS A N 5
ATOM 6867 C CA . LYS A 1 46 ? 14.067 -6.352 -6.233 1.00 0.00 46 LYS A CA 5
ATOM 6868 C C . LYS A 1 46 ? 14.181 -6.569 -4.723 1.00 0.00 46 LYS A C 5
ATOM 6869 O O . LYS A 1 46 ? 15.276 -6.803 -4.202 1.00 0.00 46 LYS A O 5
ATOM 6888 N N . TYR A 1 47 ? 13.060 -6.475 -4.023 1.00 0.00 47 TYR A N 5
ATOM 6889 C CA . TYR A 1 47 ? 13.056 -6.595 -2.567 1.00 0.00 47 TYR A CA 5
ATOM 6890 C C . TYR A 1 47 ? 12.959 -8.056 -2.129 1.00 0.00 47 TYR A C 5
ATOM 6891 O O . TYR A 1 47 ? 13.604 -8.467 -1.168 1.00 0.00 47 TYR A O 5
ATOM 6909 N N . GLY A 1 48 ? 12.174 -8.839 -2.853 1.00 0.00 48 GLY A N 5
ATOM 6910 C CA . GLY A 1 48 ? 12.059 -10.254 -2.557 1.00 0.00 48 GLY A CA 5
ATOM 6911 C C . GLY A 1 48 ? 12.741 -11.093 -3.616 1.00 0.00 48 GLY A C 5
ATOM 6912 O O . GLY A 1 48 ? 12.138 -12.001 -4.184 1.00 0.00 48 GLY A O 5
ATOM 6916 N N . SER A 1 49 ? 14.008 -10.777 -3.862 1.00 0.00 49 SER A N 5
ATOM 6917 C CA . SER A 1 49 ? 14.788 -11.388 -4.936 1.00 0.00 49 SER A CA 5
ATOM 6918 C C . SER A 1 49 ? 14.823 -12.913 -4.842 1.00 0.00 49 SER A C 5
ATOM 6919 O O . SER A 1 49 ? 15.078 -13.582 -5.843 1.00 0.00 49 SER A O 5
ATOM 6927 N N . ASN A 1 50 ? 14.616 -13.445 -3.632 1.00 0.00 50 ASN A N 5
ATOM 6928 C CA . ASN A 1 50 ? 14.688 -14.891 -3.369 1.00 0.00 50 ASN A CA 5
ATOM 6929 C C . ASN A 1 50 ? 16.144 -15.340 -3.298 1.00 0.00 50 ASN A C 5
ATOM 6930 O O . ASN A 1 50 ? 16.499 -16.227 -2.523 1.00 0.00 50 ASN A O 5
ATOM 6941 N N . HIS A 1 51 ? 16.983 -14.704 -4.099 1.00 0.00 51 HIS A N 5
ATOM 6942 C CA . HIS A 1 51 ? 18.413 -14.969 -4.093 1.00 0.00 51 HIS A CA 5
ATOM 6943 C C . HIS A 1 51 ? 19.058 -14.308 -2.881 1.00 0.00 51 HIS A C 5
ATOM 6944 O O . HIS A 1 51 ? 19.406 -13.129 -2.918 1.00 0.00 51 HIS A O 5
ATOM 6959 N N . ASN A 1 52 ? 19.191 -15.057 -1.799 1.00 0.00 52 ASN A N 5
ATOM 6960 C CA . ASN A 1 52 ? 19.762 -14.534 -0.576 1.00 0.00 52 ASN A CA 5
ATOM 6961 C C . ASN A 1 52 ? 21.286 -14.577 -0.625 1.00 0.00 52 ASN A C 5
ATOM 6962 O O . ASN A 1 52 ? 21.933 -15.392 0.031 1.00 0.00 52 ASN A O 5
ATOM 6973 N N . VAL A 1 53 ? 21.847 -13.702 -1.441 1.00 0.00 53 VAL A N 5
ATOM 6974 C CA . VAL A 1 53 ? 23.288 -13.612 -1.602 1.00 0.00 53 VAL A CA 5
ATOM 6975 C C . VAL A 1 53 ? 23.929 -13.000 -0.354 1.00 0.00 53 VAL A C 5
ATOM 6976 O O . VAL A 1 53 ? 24.962 -13.472 0.127 1.00 0.00 53 VAL A O 5
ATOM 6989 N N . GLN A 1 54 ? 23.300 -11.957 0.172 1.00 0.00 54 GLN A N 5
ATOM 6990 C CA . GLN A 1 54 ? 23.682 -11.401 1.466 1.00 0.00 54 GLN A CA 5
ATOM 6991 C C . GLN A 1 54 ? 22.529 -11.549 2.452 1.00 0.00 54 GLN A C 5
ATOM 6992 O O . GLN A 1 54 ? 21.552 -10.797 2.393 1.00 0.00 54 GLN A O 5
ATOM 7006 N N . GLY A 1 55 ? 22.643 -12.524 3.346 1.00 0.00 55 GLY A N 5
ATOM 7007 C CA . GLY A 1 55 ? 21.591 -12.787 4.312 1.00 0.00 55 GLY A CA 5
ATOM 7008 C C . GLY A 1 55 ? 21.586 -11.779 5.443 1.00 0.00 55 GLY A C 5
ATOM 7009 O O . GLY A 1 55 ? 20.955 -10.726 5.331 1.00 0.00 55 GLY A O 5
ATOM 7013 N N . THR A 1 56 ? 22.301 -12.111 6.516 1.00 0.00 56 THR A N 5
ATOM 7014 C CA . THR A 1 56 ? 22.438 -11.269 7.709 1.00 0.00 56 THR A CA 5
ATOM 7015 C C . THR A 1 56 ? 21.092 -10.834 8.295 1.00 0.00 56 THR A C 5
ATOM 7016 O O . THR A 1 56 ? 20.431 -9.927 7.784 1.00 0.00 56 THR A O 5
ATOM 7027 N N . THR A 1 57 ? 20.694 -11.498 9.372 1.00 0.00 57 THR A N 5
ATOM 7028 C CA . THR A 1 57 ? 19.495 -11.125 10.106 1.00 0.00 57 THR A CA 5
ATOM 7029 C C . THR A 1 57 ? 19.652 -9.715 10.682 1.00 0.00 57 THR A C 5
ATOM 7030 O O . THR A 1 57 ? 20.604 -9.446 11.419 1.00 0.00 57 THR A O 5
ATOM 7041 N N . PRO A 1 58 ? 18.737 -8.792 10.333 1.00 0.00 58 PRO A N 5
ATOM 7042 C CA . PRO A 1 58 ? 18.810 -7.395 10.773 1.00 0.00 58 PRO A CA 5
ATOM 7043 C C . PRO A 1 58 ? 18.885 -7.263 12.291 1.00 0.00 58 PRO A C 5
ATOM 7044 O O . PRO A 1 58 ? 18.054 -7.809 13.017 1.00 0.00 58 PRO A O 5
ATOM 7055 N N . SER A 1 59 ? 19.883 -6.522 12.759 1.00 0.00 59 SER A N 5
ATOM 7056 C CA . SER A 1 59 ? 20.116 -6.344 14.189 1.00 0.00 59 SER A CA 5
ATOM 7057 C C . SER A 1 59 ? 18.951 -5.612 14.862 1.00 0.00 59 SER A C 5
ATOM 7058 O O . SER A 1 59 ? 18.759 -5.708 16.072 1.00 0.00 59 SER A O 5
ATOM 7066 N N . ALA A 1 60 ? 18.167 -4.890 14.066 1.00 0.00 60 ALA A N 5
ATOM 7067 C CA . ALA A 1 60 ? 17.015 -4.162 14.582 1.00 0.00 60 ALA A CA 5
ATOM 7068 C C . ALA A 1 60 ? 15.894 -5.113 14.980 1.00 0.00 60 ALA A C 5
ATOM 7069 O O . ALA A 1 60 ? 15.036 -4.770 15.794 1.00 0.00 60 ALA A O 5
ATOM 7076 N N . ALA A 1 61 ? 15.929 -6.330 14.444 1.00 0.00 61 ALA A N 5
ATOM 7077 C CA . ALA A 1 61 ? 14.850 -7.285 14.654 1.00 0.00 61 ALA A CA 5
ATOM 7078 C C . ALA A 1 61 ? 14.866 -7.867 16.061 1.00 0.00 61 ALA A C 5
ATOM 7079 O O . ALA A 1 61 ? 13.952 -8.591 16.453 1.00 0.00 61 ALA A O 5
ATOM 7086 N N . VAL A 1 62 ? 15.888 -7.526 16.827 1.00 0.00 62 VAL A N 5
ATOM 7087 C CA . VAL A 1 62 ? 15.978 -7.968 18.212 1.00 0.00 62 VAL A CA 5
ATOM 7088 C C . VAL A 1 62 ? 14.904 -7.274 19.043 1.00 0.00 62 VAL A C 5
ATOM 7089 O O . VAL A 1 62 ? 14.190 -7.901 19.829 1.00 0.00 62 VAL A O 5
ATOM 7102 N N . SER A 1 63 ? 14.782 -5.974 18.834 1.00 0.00 63 SER A N 5
ATOM 7103 C CA . SER A 1 63 ? 13.773 -5.178 19.511 1.00 0.00 63 SER A CA 5
ATOM 7104 C C . SER A 1 63 ? 12.471 -5.191 18.717 1.00 0.00 63 SER A C 5
ATOM 7105 O O . SER A 1 63 ? 11.377 -5.181 19.285 1.00 0.00 63 SER A O 5
ATOM 7113 N N . GLU A 1 64 ? 12.609 -5.246 17.394 1.00 0.00 64 GLU A N 5
ATOM 7114 C CA . GLU A 1 64 ? 11.469 -5.217 16.484 1.00 0.00 64 GLU A CA 5
ATOM 7115 C C . GLU A 1 64 ? 10.536 -6.401 16.740 1.00 0.00 64 GLU A C 5
ATOM 7116 O O . GLU A 1 64 ? 9.321 -6.300 16.582 1.00 0.00 64 GLU A O 5
ATOM 7128 N N . ALA A 1 65 ? 11.121 -7.515 17.163 1.00 0.00 65 ALA A N 5
ATOM 7129 C CA . ALA A 1 65 ? 10.386 -8.760 17.384 1.00 0.00 65 ALA A CA 5
ATOM 7130 C C . ALA A 1 65 ? 9.231 -8.586 18.366 1.00 0.00 65 ALA A C 5
ATOM 7131 O O . ALA A 1 65 ? 8.258 -9.339 18.325 1.00 0.00 65 ALA A O 5
ATOM 7138 N N . GLU A 1 66 ? 9.335 -7.591 19.241 1.00 0.00 66 GLU A N 5
ATOM 7139 C CA . GLU A 1 66 ? 8.305 -7.353 20.241 1.00 0.00 66 GLU A CA 5
ATOM 7140 C C . GLU A 1 66 ? 7.041 -6.811 19.570 1.00 0.00 66 GLU A C 5
ATOM 7141 O O . GLU A 1 66 ? 5.953 -7.376 19.709 1.00 0.00 66 GLU A O 5
ATOM 7153 N N . GLN A 1 67 ? 7.204 -5.736 18.807 1.00 0.00 67 GLN A N 5
ATOM 7154 C CA . GLN A 1 67 ? 6.078 -5.109 18.122 1.00 0.00 67 GLN A CA 5
ATOM 7155 C C . GLN A 1 67 ? 5.595 -5.971 16.961 1.00 0.00 67 GLN A C 5
ATOM 7156 O O . GLN A 1 67 ? 4.406 -5.983 16.644 1.00 0.00 67 GLN A O 5
ATOM 7170 N N . ILE A 1 68 ? 6.512 -6.700 16.334 1.00 0.00 68 ILE A N 5
ATOM 7171 C CA . ILE A 1 68 ? 6.143 -7.629 15.273 1.00 0.00 68 ILE A CA 5
ATOM 7172 C C . ILE A 1 68 ? 5.219 -8.719 15.813 1.00 0.00 68 ILE A C 5
ATOM 7173 O O . ILE A 1 68 ? 4.220 -9.067 15.185 1.00 0.00 68 ILE A O 5
ATOM 7189 N N . ARG A 1 69 ? 5.545 -9.235 16.992 1.00 0.00 69 ARG A N 5
ATOM 7190 C CA . ARG A 1 69 ? 4.740 -10.276 17.624 1.00 0.00 69 ARG A CA 5
ATOM 7191 C C . ARG A 1 69 ? 3.351 -9.741 17.967 1.00 0.00 69 ARG A C 5
ATOM 7192 O O . ARG A 1 69 ? 2.368 -10.486 17.963 1.00 0.00 69 ARG A O 5
ATOM 7213 N N . GLN A 1 70 ? 3.278 -8.446 18.254 1.00 0.00 70 GLN A N 5
ATOM 7214 C CA . GLN A 1 70 ? 2.009 -7.783 18.521 1.00 0.00 70 GLN A CA 5
ATOM 7215 C C . GLN A 1 70 ? 1.166 -7.760 17.247 1.00 0.00 70 GLN A C 5
ATOM 7216 O O . GLN A 1 70 ? 0.001 -8.151 17.259 1.00 0.00 70 GLN A O 5
ATOM 7230 N N . LEU A 1 71 ? 1.781 -7.324 16.150 1.00 0.00 71 LEU A N 5
ATOM 7231 C CA . LEU A 1 71 ? 1.117 -7.269 14.848 1.00 0.00 71 LEU A CA 5
ATOM 7232 C C . LEU A 1 71 ? 0.701 -8.677 14.412 1.00 0.00 71 LEU A C 5
ATOM 7233 O O . LEU A 1 71 ? -0.382 -8.874 13.857 1.00 0.00 71 LEU A O 5
ATOM 7249 N N . LYS A 1 72 ? 1.564 -9.649 14.682 1.00 0.00 72 LYS A N 5
ATOM 7250 C CA . LYS A 1 72 ? 1.270 -11.049 14.394 1.00 0.00 72 LYS A CA 5
ATOM 7251 C C . LYS A 1 72 ? 0.102 -11.553 15.233 1.00 0.00 72 LYS A C 5
ATOM 7252 O O . LYS A 1 72 ? -0.589 -12.492 14.838 1.00 0.00 72 LYS A O 5
ATOM 7271 N N . LYS A 1 73 ? -0.092 -10.928 16.397 1.00 0.00 73 LYS A N 5
ATOM 7272 C CA . LYS A 1 73 ? -1.159 -11.301 17.325 1.00 0.00 73 LYS A CA 5
ATOM 7273 C C . LYS A 1 73 ? -0.897 -12.682 17.927 1.00 0.00 73 LYS A C 5
ATOM 7274 O O . LYS A 1 73 ? -1.813 -13.349 18.415 1.00 0.00 73 LYS A O 5
ATOM 7293 N N . GLU A 1 74 ? 0.373 -13.077 17.937 1.00 0.00 74 GLU A N 5
ATOM 7294 C CA . GLU A 1 74 ? 0.769 -14.374 18.469 1.00 0.00 74 GLU A CA 5
ATOM 7295 C C . GLU A 1 74 ? 0.800 -14.360 19.990 1.00 0.00 74 GLU A C 5
ATOM 7296 O O . GLU A 1 74 ? 1.601 -13.649 20.598 1.00 0.00 74 GLU A O 5
ATOM 7308 N N . ASN A 1 75 ? -0.074 -15.142 20.598 1.00 0.00 75 ASN A N 5
ATOM 7309 C CA . ASN A 1 75 ? -0.060 -15.325 22.041 1.00 0.00 75 ASN A CA 5
ATOM 7310 C C . ASN A 1 75 ? 0.299 -16.768 22.377 1.00 0.00 75 ASN A C 5
ATOM 7311 O O . ASN A 1 75 ? 0.508 -17.588 21.478 1.00 0.00 75 ASN A O 5
ATOM 7322 N N . ALA A 1 76 ? 0.380 -17.075 23.662 1.00 0.00 76 ALA A N 5
ATOM 7323 C CA . ALA A 1 76 ? 0.705 -18.421 24.101 1.00 0.00 76 ALA A CA 5
ATOM 7324 C C . ALA A 1 76 ? -0.474 -19.374 23.892 1.00 0.00 76 ALA A C 5
ATOM 7325 O O . ALA A 1 76 ? -0.289 -20.575 23.670 1.00 0.00 76 ALA A O 5
ATOM 7332 N N . LEU A 1 77 ? -1.680 -18.821 23.935 1.00 0.00 77 LEU A N 5
ATOM 7333 C CA . LEU A 1 77 ? -2.905 -19.599 23.815 1.00 0.00 77 LEU A CA 5
ATOM 7334 C C . LEU A 1 77 ? -3.031 -20.269 22.451 1.00 0.00 77 LEU A C 5
ATOM 7335 O O . LEU A 1 77 ? -3.711 -21.285 22.319 1.00 0.00 77 LEU A O 5
ATOM 7351 N N . GLN A 1 78 ? -2.390 -19.688 21.440 1.00 0.00 78 GLN A N 5
ATOM 7352 C CA . GLN A 1 78 ? -2.430 -20.222 20.080 1.00 0.00 78 GLN A CA 5
ATOM 7353 C C . GLN A 1 78 ? -2.089 -21.712 20.068 1.00 0.00 78 GLN A C 5
ATOM 7354 O O . GLN A 1 78 ? -2.880 -22.538 19.616 1.00 0.00 78 GLN A O 5
ATOM 7368 N N . ARG A 1 79 ? -0.927 -22.053 20.603 1.00 0.00 79 ARG A N 5
ATOM 7369 C CA . ARG A 1 79 ? -0.465 -23.435 20.593 1.00 0.00 79 ARG A CA 5
ATOM 7370 C C . ARG A 1 79 ? -1.016 -24.201 21.788 1.00 0.00 79 ARG A C 5
ATOM 7371 O O . ARG A 1 79 ? -0.994 -25.431 21.823 1.00 0.00 79 ARG A O 5
ATOM 7392 N N . ALA A 1 80 ? -1.527 -23.464 22.758 1.00 0.00 80 ALA A N 5
ATOM 7393 C CA . ALA A 1 80 ? -2.167 -24.066 23.921 1.00 0.00 80 ALA A CA 5
ATOM 7394 C C . ALA A 1 80 ? -3.494 -24.709 23.523 1.00 0.00 80 ALA A C 5
ATOM 7395 O O . ALA A 1 80 ? -4.021 -25.565 24.231 1.00 0.00 80 ALA A O 5
ATOM 7402 N N . ARG A 1 81 ? -4.026 -24.279 22.385 1.00 0.00 81 ARG A N 5
ATOM 7403 C CA . ARG A 1 81 ? -5.264 -24.835 21.845 1.00 0.00 81 ARG A CA 5
ATOM 7404 C C . ARG A 1 81 ? -5.043 -26.208 21.222 1.00 0.00 81 ARG A C 5
ATOM 7405 O O . ARG A 1 81 ? -5.985 -26.966 21.011 1.00 0.00 81 ARG A O 5
ATOM 7426 N N . THR A 1 82 ? -3.794 -26.513 20.929 1.00 0.00 82 THR A N 5
ATOM 7427 C CA . THR A 1 82 ? -3.447 -27.721 20.190 1.00 0.00 82 THR A CA 5
ATOM 7428 C C . THR A 1 82 ? -3.341 -28.954 21.099 1.00 0.00 82 THR A C 5
ATOM 7429 O O . THR A 1 82 ? -3.117 -30.069 20.626 1.00 0.00 82 THR A O 5
ATOM 7440 N N . ARG A 1 83 ? -3.507 -28.766 22.401 1.00 0.00 83 ARG A N 5
ATOM 7441 C CA . ARG A 1 83 ? -3.433 -29.879 23.329 1.00 0.00 83 ARG A CA 5
ATOM 7442 C C . ARG A 1 83 ? -4.831 -30.347 23.723 1.00 0.00 83 ARG A C 5
ATOM 7443 O O . ARG A 1 83 ? -5.786 -29.567 23.708 1.00 0.00 83 ARG A O 5
ATOM 7464 N N . HIS A 1 84 ? -4.950 -31.622 24.058 1.00 0.00 84 HIS A N 5
ATOM 7465 C CA . HIS A 1 84 ? -6.222 -32.182 24.495 1.00 0.00 84 HIS A CA 5
ATOM 7466 C C . HIS A 1 84 ? -6.303 -32.177 26.019 1.00 0.00 84 HIS A C 5
ATOM 7467 O O . HIS A 1 84 ? -5.276 -32.179 26.697 1.00 0.00 84 HIS A O 5
ATOM 7482 N N . PRO A 1 85 ? -7.521 -32.134 26.581 1.00 0.00 85 PRO A N 5
ATOM 7483 C CA . PRO A 1 85 ? -7.714 -32.131 28.027 1.00 0.00 85 PRO A CA 5
ATOM 7484 C C . PRO A 1 85 ? -7.618 -33.529 28.636 1.00 0.00 85 PRO A C 5
ATOM 7485 O O . PRO A 1 85 ? -7.507 -34.530 27.928 1.00 0.00 85 PRO A O 5
ATOM 7496 N N . ALA A 1 86 ? -7.669 -33.583 29.957 1.00 0.00 86 ALA A N 5
ATOM 7497 C CA . ALA A 1 86 ? -7.639 -34.845 30.677 1.00 0.00 86 ALA A CA 5
ATOM 7498 C C . ALA A 1 86 ? -8.809 -34.914 31.649 1.00 0.00 86 ALA A C 5
ATOM 7499 O O . ALA A 1 86 ? -8.633 -34.864 32.867 1.00 0.00 86 ALA A O 5
ATOM 7506 N N . GLU A 1 87 ? -10.010 -35.012 31.093 1.00 0.00 87 GLU A N 5
ATOM 7507 C CA . GLU A 1 87 ? -11.240 -34.994 31.882 1.00 0.00 87 GLU A CA 5
ATOM 7508 C C . GLU A 1 87 ? -11.290 -36.163 32.863 1.00 0.00 87 GLU A C 5
ATOM 7509 O O . GLU A 1 87 ? -11.759 -36.018 33.992 1.00 0.00 87 GLU A O 5
ATOM 7521 N N . SER A 1 88 ? -10.786 -37.310 32.434 1.00 0.00 88 SER A N 5
ATOM 7522 C CA . SER A 1 88 ? -10.794 -38.503 33.268 1.00 0.00 88 SER A CA 5
ATOM 7523 C C . SER A 1 88 ? -9.854 -38.337 34.461 1.00 0.00 88 SER A C 5
ATOM 7524 O O . SER A 1 88 ? -10.187 -38.729 35.583 1.00 0.00 88 SER A O 5
ATOM 7532 N N . CYS A 1 89 ? -8.698 -37.728 34.219 1.00 0.00 89 CYS A N 5
ATOM 7533 C CA . CYS A 1 89 ? -7.688 -37.553 35.256 1.00 0.00 89 CYS A CA 5
ATOM 7534 C C . CYS A 1 89 ? -8.110 -36.478 36.250 1.00 0.00 89 CYS A C 5
ATOM 7535 O O . CYS A 1 89 ? -7.676 -36.470 37.404 1.00 0.00 89 CYS A O 5
ATOM 7543 N N . LEU A 1 90 ? -8.955 -35.570 35.788 1.00 0.00 90 LEU A N 5
ATOM 7544 C CA . LEU A 1 90 ? -9.499 -34.521 36.637 1.00 0.00 90 LEU A CA 5
ATOM 7545 C C . LEU A 1 90 ? -10.493 -35.114 37.630 1.00 0.00 90 LEU A C 5
ATOM 7546 O O . LEU A 1 90 ? -10.583 -34.681 38.780 1.00 0.00 90 LEU A O 5
ATOM 7562 N N . GLU A 1 91 ? -11.236 -36.110 37.170 1.00 0.00 91 GLU A N 5
ATOM 7563 C CA . GLU A 1 91 ? -12.209 -36.789 38.006 1.00 0.00 91 GLU A CA 5
ATOM 7564 C C . GLU A 1 91 ? -11.495 -37.767 38.940 1.00 0.00 91 GLU A C 5
ATOM 7565 O O . GLU A 1 91 ? -11.730 -37.768 40.148 1.00 0.00 91 GLU A O 5
ATOM 7577 N N . HIS A 1 92 ? -10.607 -38.583 38.382 1.00 0.00 92 HIS A N 5
ATOM 7578 C CA . HIS A 1 92 ? -9.837 -39.533 39.178 1.00 0.00 92 HIS A CA 5
ATOM 7579 C C . HIS A 1 92 ? -8.425 -39.692 38.633 1.00 0.00 92 HIS A C 5
ATOM 7580 O O . HIS A 1 92 ? -8.226 -39.905 37.438 1.00 0.00 92 HIS A O 5
ATOM 7595 N N . HIS A 1 93 ? -7.453 -39.596 39.521 1.00 0.00 93 HIS A N 5
ATOM 7596 C CA . HIS A 1 93 ? -6.053 -39.744 39.155 1.00 0.00 93 HIS A CA 5
ATOM 7597 C C . HIS A 1 93 ? -5.382 -40.733 40.103 1.00 0.00 93 HIS A C 5
ATOM 7598 O O . HIS A 1 93 ? -5.955 -41.102 41.126 1.00 0.00 93 HIS A O 5
ATOM 7613 N N . HIS A 1 94 ? -4.171 -41.151 39.771 1.00 0.00 94 HIS A N 5
ATOM 7614 C CA . HIS A 1 94 ? -3.486 -42.181 40.540 1.00 0.00 94 HIS A CA 5
ATOM 7615 C C . HIS A 1 94 ? -2.827 -41.583 41.778 1.00 0.00 94 HIS A C 5
ATOM 7616 O O . HIS A 1 94 ? -2.024 -40.659 41.681 1.00 0.00 94 HIS A O 5
ATOM 7631 N N . HIS A 1 95 ? -3.180 -42.117 42.938 1.00 0.00 95 HIS A N 5
ATOM 7632 C CA . HIS A 1 95 ? -2.600 -41.683 44.203 1.00 0.00 95 HIS A CA 5
ATOM 7633 C C . HIS A 1 95 ? -2.107 -42.898 44.978 1.00 0.00 95 HIS A C 5
ATOM 7634 O O . HIS A 1 95 ? -2.866 -43.836 45.221 1.00 0.00 95 HIS A O 5
ATOM 7649 N N . HIS A 1 96 ? -0.842 -42.879 45.355 1.00 0.00 96 HIS A N 5
ATOM 7650 C CA . HIS A 1 96 ? -0.220 -44.025 45.997 1.00 0.00 96 HIS A CA 5
ATOM 7651 C C . HIS A 1 96 ? -0.441 -43.997 47.509 1.00 0.00 96 HIS A C 5
ATOM 7652 O O . HIS A 1 96 ? -0.265 -42.967 48.160 1.00 0.00 96 HIS A O 5
ATOM 7667 N N . HIS A 1 97 ? -0.841 -45.139 48.053 1.00 0.00 97 HIS A N 5
ATOM 7668 C CA . HIS A 1 97 ? -1.061 -45.283 49.487 1.00 0.00 97 HIS A CA 5
ATOM 7669 C C . HIS A 1 97 ? -0.580 -46.654 49.952 1.00 0.00 97 HIS A C 5
ATOM 7670 O O . HIS A 1 97 ? -1.235 -47.659 49.607 1.00 0.00 97 HIS A O 5
ATOM 7686 N N . MET A 1 1 ? 8.239 19.463 -8.098 1.00 0.00 1 MET A N 6
ATOM 7687 C CA . MET A 1 1 ? 8.538 18.016 -8.084 1.00 0.00 1 MET A CA 6
ATOM 7688 C C . MET A 1 1 ? 7.259 17.224 -7.847 1.00 0.00 1 MET A C 6
ATOM 7689 O O . MET A 1 1 ? 6.763 17.154 -6.720 1.00 0.00 1 MET A O 6
ATOM 7705 N N . PRO A 1 2 ? 6.699 16.620 -8.904 1.00 0.00 2 PRO A N 6
ATOM 7706 C CA . PRO A 1 2 ? 5.460 15.857 -8.828 1.00 0.00 2 PRO A CA 6
ATOM 7707 C C . PRO A 1 2 ? 5.712 14.396 -8.462 1.00 0.00 2 PRO A C 6
ATOM 7708 O O . PRO A 1 2 ? 5.133 13.484 -9.053 1.00 0.00 2 PRO A O 6
ATOM 7719 N N . THR A 1 3 ? 6.566 14.182 -7.473 1.00 0.00 3 THR A N 6
ATOM 7720 C CA . THR A 1 3 ? 6.957 12.839 -7.091 1.00 0.00 3 THR A CA 6
ATOM 7721 C C . THR A 1 3 ? 5.914 12.182 -6.186 1.00 0.00 3 THR A C 6
ATOM 7722 O O . THR A 1 3 ? 5.754 12.540 -5.017 1.00 0.00 3 THR A O 6
ATOM 7733 N N . LYS A 1 4 ? 5.197 11.226 -6.753 1.00 0.00 4 LYS A N 6
ATOM 7734 C CA . LYS A 1 4 ? 4.205 10.463 -6.018 1.00 0.00 4 LYS A CA 6
ATOM 7735 C C . LYS A 1 4 ? 4.712 9.041 -5.837 1.00 0.00 4 LYS A C 6
ATOM 7736 O O . LYS A 1 4 ? 4.580 8.197 -6.721 1.00 0.00 4 LYS A O 6
ATOM 7755 N N . THR A 1 5 ? 5.345 8.803 -4.709 1.00 0.00 5 THR A N 6
ATOM 7756 C CA . THR A 1 5 ? 5.976 7.524 -4.441 1.00 0.00 5 THR A CA 6
ATOM 7757 C C . THR A 1 5 ? 5.358 6.861 -3.212 1.00 0.00 5 THR A C 6
ATOM 7758 O O . THR A 1 5 ? 4.692 7.518 -2.406 1.00 0.00 5 THR A O 6
ATOM 7769 N N . TYR A 1 6 ? 5.579 5.561 -3.080 1.00 0.00 6 TYR A N 6
ATOM 7770 C CA . TYR A 1 6 ? 5.039 4.795 -1.973 1.00 0.00 6 TYR A CA 6
ATOM 7771 C C . TYR A 1 6 ? 6.156 4.437 -1.009 1.00 0.00 6 TYR A C 6
ATOM 7772 O O . TYR A 1 6 ? 7.322 4.375 -1.406 1.00 0.00 6 TYR A O 6
ATOM 7790 N N . SER A 1 7 ? 5.807 4.215 0.247 1.00 0.00 7 SER A N 6
ATOM 7791 C CA . SER A 1 7 ? 6.780 3.797 1.242 1.00 0.00 7 SER A CA 6
ATOM 7792 C C . SER A 1 7 ? 7.392 2.453 0.852 1.00 0.00 7 SER A C 6
ATOM 7793 O O . SER A 1 7 ? 6.696 1.571 0.345 1.00 0.00 7 SER A O 6
ATOM 7801 N N . GLU A 1 8 ? 8.692 2.302 1.064 1.00 0.00 8 GLU A N 6
ATOM 7802 C CA . GLU A 1 8 ? 9.371 1.047 0.745 1.00 0.00 8 GLU A CA 6
ATOM 7803 C C . GLU A 1 8 ? 8.812 -0.111 1.578 1.00 0.00 8 GLU A C 6
ATOM 7804 O O . GLU A 1 8 ? 8.731 -1.248 1.110 1.00 0.00 8 GLU A O 6
ATOM 7816 N N . GLU A 1 9 ? 8.402 0.198 2.798 1.00 0.00 9 GLU A N 6
ATOM 7817 C CA . GLU A 1 9 ? 7.710 -0.754 3.659 1.00 0.00 9 GLU A CA 6
ATOM 7818 C C . GLU A 1 9 ? 6.380 -1.166 3.034 1.00 0.00 9 GLU A C 6
ATOM 7819 O O . GLU A 1 9 ? 6.009 -2.338 3.035 1.00 0.00 9 GLU A O 6
ATOM 7831 N N . PHE A 1 10 ? 5.682 -0.190 2.480 1.00 0.00 10 PHE A N 6
ATOM 7832 C CA . PHE A 1 10 ? 4.407 -0.428 1.816 1.00 0.00 10 PHE A CA 6
ATOM 7833 C C . PHE A 1 10 ? 4.587 -1.402 0.652 1.00 0.00 10 PHE A C 6
ATOM 7834 O O . PHE A 1 10 ? 3.727 -2.244 0.390 1.00 0.00 10 PHE A O 6
ATOM 7851 N N . LYS A 1 11 ? 5.725 -1.291 -0.030 1.00 0.00 11 LYS A N 6
ATOM 7852 C CA . LYS A 1 11 ? 6.040 -2.168 -1.149 1.00 0.00 11 LYS A CA 6
ATOM 7853 C C . LYS A 1 11 ? 6.415 -3.562 -0.657 1.00 0.00 11 LYS A C 6
ATOM 7854 O O . LYS A 1 11 ? 6.045 -4.563 -1.266 1.00 0.00 11 LYS A O 6
ATOM 7873 N N . ARG A 1 12 ? 7.150 -3.631 0.454 1.00 0.00 12 ARG A N 6
ATOM 7874 C CA . ARG A 1 12 ? 7.582 -4.918 0.989 1.00 0.00 12 ARG A CA 6
ATOM 7875 C C . ARG A 1 12 ? 6.399 -5.674 1.591 1.00 0.00 12 ARG A C 6
ATOM 7876 O O . ARG A 1 12 ? 6.427 -6.900 1.704 1.00 0.00 12 ARG A O 6
ATOM 7897 N N . ASP A 1 13 ? 5.356 -4.938 1.955 1.00 0.00 13 ASP A N 6
ATOM 7898 C CA . ASP A 1 13 ? 4.094 -5.554 2.359 1.00 0.00 13 ASP A CA 6
ATOM 7899 C C . ASP A 1 13 ? 3.447 -6.259 1.175 1.00 0.00 13 ASP A C 6
ATOM 7900 O O . ASP A 1 13 ? 2.869 -7.335 1.318 1.00 0.00 13 ASP A O 6
ATOM 7909 N N . ALA A 1 14 ? 3.563 -5.651 0.000 1.00 0.00 14 ALA A N 6
ATOM 7910 C CA . ALA A 1 14 ? 3.027 -6.239 -1.225 1.00 0.00 14 ALA A CA 6
ATOM 7911 C C . ALA A 1 14 ? 3.779 -7.516 -1.590 1.00 0.00 14 ALA A C 6
ATOM 7912 O O . ALA A 1 14 ? 3.201 -8.457 -2.134 1.00 0.00 14 ALA A O 6
ATOM 7919 N N . VAL A 1 15 ? 5.067 -7.544 -1.278 1.00 0.00 15 VAL A N 6
ATOM 7920 C CA . VAL A 1 15 ? 5.873 -8.742 -1.479 1.00 0.00 15 VAL A CA 6
ATOM 7921 C C . VAL A 1 15 ? 5.380 -9.861 -0.563 1.00 0.00 15 VAL A C 6
ATOM 7922 O O . VAL A 1 15 ? 5.335 -11.030 -0.952 1.00 0.00 15 VAL A O 6
ATOM 7935 N N . ALA A 1 16 ? 4.975 -9.486 0.648 1.00 0.00 16 ALA A N 6
ATOM 7936 C CA . ALA A 1 16 ? 4.411 -10.434 1.602 1.00 0.00 16 ALA A CA 6
ATOM 7937 C C . ALA A 1 16 ? 3.049 -10.931 1.123 1.00 0.00 16 ALA A C 6
ATOM 7938 O O . ALA A 1 16 ? 2.671 -12.077 1.361 1.00 0.00 16 ALA A O 6
ATOM 7945 N N . LEU A 1 17 ? 2.316 -10.057 0.442 1.00 0.00 17 LEU A N 6
ATOM 7946 C CA . LEU A 1 17 ? 1.055 -10.438 -0.185 1.00 0.00 17 LEU A CA 6
ATOM 7947 C C . LEU A 1 17 ? 1.301 -11.494 -1.258 1.00 0.00 17 LEU A C 6
ATOM 7948 O O . LEU A 1 17 ? 0.514 -12.424 -1.421 1.00 0.00 17 LEU A O 6
ATOM 7964 N N . TYR A 1 18 ? 2.413 -11.350 -1.970 1.00 0.00 18 TYR A N 6
ATOM 7965 C CA . TYR A 1 18 ? 2.775 -12.281 -3.032 1.00 0.00 18 TYR A CA 6
ATOM 7966 C C . TYR A 1 18 ? 3.127 -13.651 -2.451 1.00 0.00 18 TYR A C 6
ATOM 7967 O O . TYR A 1 18 ? 2.957 -14.677 -3.109 1.00 0.00 18 TYR A O 6
ATOM 7985 N N . GLU A 1 19 ? 3.615 -13.658 -1.213 1.00 0.00 19 GLU A N 6
ATOM 7986 C CA . GLU A 1 19 ? 3.894 -14.905 -0.507 1.00 0.00 19 GLU A CA 6
ATOM 7987 C C . GLU A 1 19 ? 2.619 -15.721 -0.348 1.00 0.00 19 GLU A C 6
ATOM 7988 O O . GLU A 1 19 ? 2.661 -16.946 -0.259 1.00 0.00 19 GLU A O 6
ATOM 8000 N N . ASN A 1 20 ? 1.490 -15.029 -0.328 1.00 0.00 20 ASN A N 6
ATOM 8001 C CA . ASN A 1 20 ? 0.202 -15.650 -0.059 1.00 0.00 20 ASN A CA 6
ATOM 8002 C C . ASN A 1 20 ? -0.572 -15.904 -1.350 1.00 0.00 20 ASN A C 6
ATOM 8003 O O . ASN A 1 20 ? -1.802 -15.876 -1.364 1.00 0.00 20 ASN A O 6
ATOM 8014 N N . SER A 1 21 ? 0.156 -16.199 -2.422 1.00 0.00 21 SER A N 6
ATOM 8015 C CA . SER A 1 21 ? -0.448 -16.456 -3.726 1.00 0.00 21 SER A CA 6
ATOM 8016 C C . SER A 1 21 ? -1.302 -17.723 -3.711 1.00 0.00 21 SER A C 6
ATOM 8017 O O . SER A 1 21 ? -2.084 -17.969 -4.634 1.00 0.00 21 SER A O 6
ATOM 8025 N N . ASP A 1 22 ? -1.134 -18.527 -2.664 1.00 0.00 22 ASP A N 6
ATOM 8026 C CA . ASP A 1 22 ? -1.900 -19.761 -2.493 1.00 0.00 22 ASP A CA 6
ATOM 8027 C C . ASP A 1 22 ? -3.388 -19.528 -2.713 1.00 0.00 22 ASP A C 6
ATOM 8028 O O . ASP A 1 22 ? -4.067 -20.327 -3.356 1.00 0.00 22 ASP A O 6
ATOM 8037 N N . GLY A 1 23 ? -3.882 -18.415 -2.208 1.00 0.00 23 GLY A N 6
ATOM 8038 C CA . GLY A 1 23 ? -5.284 -18.101 -2.363 1.00 0.00 23 GLY A CA 6
ATOM 8039 C C . GLY A 1 23 ? -5.499 -16.760 -3.033 1.00 0.00 23 GLY A C 6
ATOM 8040 O O . GLY A 1 23 ? -6.522 -16.112 -2.814 1.00 0.00 23 GLY A O 6
ATOM 8044 N N . ALA A 1 24 ? -4.540 -16.339 -3.854 1.00 0.00 24 ALA A N 6
ATOM 8045 C CA . ALA A 1 24 ? -4.619 -15.046 -4.514 1.00 0.00 24 ALA A CA 6
ATOM 8046 C C . ALA A 1 24 ? -3.885 -15.072 -5.844 1.00 0.00 24 ALA A C 6
ATOM 8047 O O . ALA A 1 24 ? -2.737 -15.506 -5.917 1.00 0.00 24 ALA A O 6
ATOM 8054 N N . SER A 1 25 ? -4.565 -14.626 -6.887 1.00 0.00 25 SER A N 6
ATOM 8055 C CA . SER A 1 25 ? -3.960 -14.502 -8.203 1.00 0.00 25 SER A CA 6
ATOM 8056 C C . SER A 1 25 ? -2.996 -13.316 -8.229 1.00 0.00 25 SER A C 6
ATOM 8057 O O . SER A 1 25 ? -3.203 -12.325 -7.522 1.00 0.00 25 SER A O 6
ATOM 8065 N N . LEU A 1 26 ? -1.945 -13.427 -9.040 1.00 0.00 26 LEU A N 6
ATOM 8066 C CA . LEU A 1 26 ? -0.991 -12.336 -9.220 1.00 0.00 26 LEU A CA 6
ATOM 8067 C C . LEU A 1 26 ? -1.739 -11.092 -9.696 1.00 0.00 26 LEU A C 6
ATOM 8068 O O . LEU A 1 26 ? -1.425 -9.968 -9.297 1.00 0.00 26 LEU A O 6
ATOM 8084 N N . GLN A 1 27 ? -2.750 -11.317 -10.532 1.00 0.00 27 GLN A N 6
ATOM 8085 C CA . GLN A 1 27 ? -3.635 -10.253 -10.988 1.00 0.00 27 GLN A CA 6
ATOM 8086 C C . GLN A 1 27 ? -4.268 -9.546 -9.794 1.00 0.00 27 GLN A C 6
ATOM 8087 O O . GLN A 1 27 ? -4.172 -8.331 -9.663 1.00 0.00 27 GLN A O 6
ATOM 8101 N N . GLN A 1 28 ? -4.884 -10.332 -8.917 1.00 0.00 28 GLN A N 6
ATOM 8102 C CA . GLN A 1 28 ? -5.648 -9.800 -7.787 1.00 0.00 28 GLN A CA 6
ATOM 8103 C C . GLN A 1 28 ? -4.769 -8.971 -6.850 1.00 0.00 28 GLN A C 6
ATOM 8104 O O . GLN A 1 28 ? -5.192 -7.916 -6.374 1.00 0.00 28 GLN A O 6
ATOM 8118 N N . ILE A 1 29 ? -3.555 -9.444 -6.585 1.00 0.00 29 ILE A N 6
ATOM 8119 C CA . ILE A 1 29 ? -2.636 -8.734 -5.694 1.00 0.00 29 ILE A CA 6
ATOM 8120 C C . ILE A 1 29 ? -2.369 -7.316 -6.200 1.00 0.00 29 ILE A C 6
ATOM 8121 O O . ILE A 1 29 ? -2.523 -6.338 -5.467 1.00 0.00 29 ILE A O 6
ATOM 8137 N N . ALA A 1 30 ? -1.989 -7.217 -7.468 1.00 0.00 30 ALA A N 6
ATOM 8138 C CA . ALA A 1 30 ? -1.724 -5.926 -8.086 1.00 0.00 30 ALA A CA 6
ATOM 8139 C C . ALA A 1 30 ? -3.023 -5.145 -8.277 1.00 0.00 30 ALA A C 6
ATOM 8140 O O . ALA A 1 30 ? -3.059 -3.925 -8.120 1.00 0.00 30 ALA A O 6
ATOM 8147 N N . ASN A 1 31 ? -4.087 -5.877 -8.578 1.00 0.00 31 ASN A N 6
ATOM 8148 C CA . ASN A 1 31 ? -5.399 -5.294 -8.861 1.00 0.00 31 ASN A CA 6
ATOM 8149 C C . ASN A 1 31 ? -5.968 -4.590 -7.633 1.00 0.00 31 ASN A C 6
ATOM 8150 O O . ASN A 1 31 ? -6.489 -3.477 -7.732 1.00 0.00 31 ASN A O 6
ATOM 8161 N N . ASP A 1 32 ? -5.853 -5.240 -6.480 1.00 0.00 32 ASP A N 6
ATOM 8162 C CA . ASP A 1 32 ? -6.386 -4.701 -5.229 1.00 0.00 32 ASP A CA 6
ATOM 8163 C C . ASP A 1 32 ? -5.621 -3.455 -4.808 1.00 0.00 32 ASP A C 6
ATOM 8164 O O . ASP A 1 32 ? -6.174 -2.552 -4.177 1.00 0.00 32 ASP A O 6
ATOM 8173 N N . LEU A 1 33 ? -4.343 -3.404 -5.170 1.00 0.00 33 LEU A N 6
ATOM 8174 C CA . LEU A 1 33 ? -3.496 -2.282 -4.821 1.00 0.00 33 LEU A CA 6
ATOM 8175 C C . LEU A 1 33 ? -3.615 -1.165 -5.860 1.00 0.00 33 LEU A C 6
ATOM 8176 O O . LEU A 1 33 ? -3.404 0.010 -5.557 1.00 0.00 33 LEU A O 6
ATOM 8192 N N . GLY A 1 34 ? -3.953 -1.546 -7.086 1.00 0.00 34 GLY A N 6
ATOM 8193 C CA . GLY A 1 34 ? -4.148 -0.573 -8.143 1.00 0.00 34 GLY A CA 6
ATOM 8194 C C . GLY A 1 34 ? -2.919 -0.404 -9.012 1.00 0.00 34 GLY A C 6
ATOM 8195 O O . GLY A 1 34 ? -2.757 0.620 -9.674 1.00 0.00 34 GLY A O 6
ATOM 8199 N N . ILE A 1 35 ? -2.055 -1.409 -9.021 1.00 0.00 35 ILE A N 6
ATOM 8200 C CA . ILE A 1 35 ? -0.838 -1.355 -9.815 1.00 0.00 35 ILE A CA 6
ATOM 8201 C C . ILE A 1 35 ? -0.845 -2.435 -10.887 1.00 0.00 35 ILE A C 6
ATOM 8202 O O . ILE A 1 35 ? -1.717 -3.301 -10.902 1.00 0.00 35 ILE A O 6
ATOM 8218 N N . ASN A 1 36 ? 0.124 -2.374 -11.788 1.00 0.00 36 ASN A N 6
ATOM 8219 C CA . ASN A 1 36 ? 0.257 -3.358 -12.844 1.00 0.00 36 ASN A CA 6
ATOM 8220 C C . ASN A 1 36 ? 0.984 -4.596 -12.333 1.00 0.00 36 ASN A C 6
ATOM 8221 O O . ASN A 1 36 ? 1.736 -4.525 -11.360 1.00 0.00 36 ASN A O 6
ATOM 8232 N N . ARG A 1 37 ? 0.757 -5.730 -12.995 1.00 0.00 37 ARG A N 6
ATOM 8233 C CA . ARG A 1 37 ? 1.431 -6.972 -12.657 1.00 0.00 37 ARG A CA 6
ATOM 8234 C C . ARG A 1 37 ? 2.944 -6.782 -12.686 1.00 0.00 37 ARG A C 6
ATOM 8235 O O . ARG A 1 37 ? 3.671 -7.334 -11.858 1.00 0.00 37 ARG A O 6
ATOM 8256 N N . VAL A 1 38 ? 3.405 -5.985 -13.645 1.00 0.00 38 VAL A N 6
ATOM 8257 C CA . VAL A 1 38 ? 4.831 -5.728 -13.804 1.00 0.00 38 VAL A CA 6
ATOM 8258 C C . VAL A 1 38 ? 5.356 -4.870 -12.657 1.00 0.00 38 VAL A C 6
ATOM 8259 O O . VAL A 1 38 ? 6.437 -5.122 -12.129 1.00 0.00 38 VAL A O 6
ATOM 8272 N N . THR A 1 39 ? 4.569 -3.871 -12.265 1.00 0.00 39 THR A N 6
ATOM 8273 C CA . THR A 1 39 ? 4.926 -2.993 -11.158 1.00 0.00 39 THR A CA 6
ATOM 8274 C C . THR A 1 39 ? 5.147 -3.799 -9.881 1.00 0.00 39 THR A C 6
ATOM 8275 O O . THR A 1 39 ? 6.111 -3.573 -9.149 1.00 0.00 39 THR A O 6
ATOM 8286 N N . LEU A 1 40 ? 4.249 -4.748 -9.639 1.00 0.00 40 LEU A N 6
ATOM 8287 C CA . LEU A 1 40 ? 4.345 -5.627 -8.483 1.00 0.00 40 LEU A CA 6
ATOM 8288 C C . LEU A 1 40 ? 5.641 -6.428 -8.526 1.00 0.00 40 LEU A C 6
ATOM 8289 O O . LEU A 1 40 ? 6.392 -6.461 -7.551 1.00 0.00 40 LEU A O 6
ATOM 8305 N N . LYS A 1 41 ? 5.905 -7.050 -9.671 1.00 0.00 41 LYS A N 6
ATOM 8306 C CA . LYS A 1 41 ? 7.090 -7.880 -9.847 1.00 0.00 41 LYS A CA 6
ATOM 8307 C C . LYS A 1 41 ? 8.359 -7.065 -9.631 1.00 0.00 41 LYS A C 6
ATOM 8308 O O . LYS A 1 41 ? 9.310 -7.533 -9.003 1.00 0.00 41 LYS A O 6
ATOM 8327 N N . ASN A 1 42 ? 8.355 -5.850 -10.162 1.00 0.00 42 ASN A N 6
ATOM 8328 C CA . ASN A 1 42 ? 9.482 -4.930 -10.010 1.00 0.00 42 ASN A CA 6
ATOM 8329 C C . ASN A 1 42 ? 9.835 -4.719 -8.540 1.00 0.00 42 ASN A C 6
ATOM 8330 O O . ASN A 1 42 ? 11.011 -4.723 -8.169 1.00 0.00 42 ASN A O 6
ATOM 8341 N N . TRP A 1 43 ? 8.818 -4.538 -7.703 1.00 0.00 43 TRP A N 6
ATOM 8342 C CA . TRP A 1 43 ? 9.033 -4.352 -6.272 1.00 0.00 43 TRP A CA 6
ATOM 8343 C C . TRP A 1 43 ? 9.515 -5.647 -5.629 1.00 0.00 43 TRP A C 6
ATOM 8344 O O . TRP A 1 43 ? 10.402 -5.635 -4.775 1.00 0.00 43 TRP A O 6
ATOM 8365 N N . ILE A 1 44 ? 8.932 -6.762 -6.054 1.00 0.00 44 ILE A N 6
ATOM 8366 C CA . ILE A 1 44 ? 9.286 -8.074 -5.518 1.00 0.00 44 ILE A CA 6
ATOM 8367 C C . ILE A 1 44 ? 10.772 -8.364 -5.709 1.00 0.00 44 ILE A C 6
ATOM 8368 O O . ILE A 1 44 ? 11.451 -8.782 -4.777 1.00 0.00 44 ILE A O 6
ATOM 8384 N N . ILE A 1 45 ? 11.272 -8.117 -6.912 1.00 0.00 45 ILE A N 6
ATOM 8385 C CA . ILE A 1 45 ? 12.672 -8.377 -7.225 1.00 0.00 45 ILE A CA 6
ATOM 8386 C C . ILE A 1 45 ? 13.591 -7.440 -6.439 1.00 0.00 45 ILE A C 6
ATOM 8387 O O . ILE A 1 45 ? 14.622 -7.859 -5.909 1.00 0.00 45 ILE A O 6
ATOM 8403 N N . LYS A 1 46 ? 13.191 -6.180 -6.340 1.00 0.00 46 LYS A N 6
ATOM 8404 C CA . LYS A 1 46 ? 14.012 -5.161 -5.709 1.00 0.00 46 LYS A CA 6
ATOM 8405 C C . LYS A 1 46 ? 14.063 -5.300 -4.186 1.00 0.00 46 LYS A C 6
ATOM 8406 O O . LYS A 1 46 ? 15.119 -5.125 -3.574 1.00 0.00 46 LYS A O 6
ATOM 8425 N N . TYR A 1 47 ? 12.927 -5.598 -3.575 1.00 0.00 47 TYR A N 6
ATOM 8426 C CA . TYR A 1 47 ? 12.843 -5.637 -2.120 1.00 0.00 47 TYR A CA 6
ATOM 8427 C C . TYR A 1 47 ? 12.913 -7.065 -1.575 1.00 0.00 47 TYR A C 6
ATOM 8428 O O . TYR A 1 47 ? 13.373 -7.282 -0.455 1.00 0.00 47 TYR A O 6
ATOM 8446 N N . GLY A 1 48 ? 12.463 -8.030 -2.362 1.00 0.00 48 GLY A N 6
ATOM 8447 C CA . GLY A 1 48 ? 12.518 -9.419 -1.945 1.00 0.00 48 GLY A CA 6
ATOM 8448 C C . GLY A 1 48 ? 13.444 -10.234 -2.817 1.00 0.00 48 GLY A C 6
ATOM 8449 O O . GLY A 1 48 ? 13.035 -11.230 -3.414 1.00 0.00 48 GLY A O 6
ATOM 8453 N N . SER A 1 49 ? 14.701 -9.817 -2.881 1.00 0.00 49 SER A N 6
ATOM 8454 C CA . SER A 1 49 ? 15.680 -10.452 -3.751 1.00 0.00 49 SER A CA 6
ATOM 8455 C C . SER A 1 49 ? 16.058 -11.846 -3.247 1.00 0.00 49 SER A C 6
ATOM 8456 O O . SER A 1 49 ? 16.505 -12.692 -4.023 1.00 0.00 49 SER A O 6
ATOM 8464 N N . ASN A 1 50 ? 15.891 -12.071 -1.945 1.00 0.00 50 ASN A N 6
ATOM 8465 C CA . ASN A 1 50 ? 16.264 -13.340 -1.330 1.00 0.00 50 ASN A CA 6
ATOM 8466 C C . ASN A 1 50 ? 15.437 -14.487 -1.892 1.00 0.00 50 ASN A C 6
ATOM 8467 O O . ASN A 1 50 ? 15.994 -15.448 -2.426 1.00 0.00 50 ASN A O 6
ATOM 8478 N N . HIS A 1 51 ? 14.110 -14.385 -1.767 1.00 0.00 51 HIS A N 6
ATOM 8479 C CA . HIS A 1 51 ? 13.195 -15.391 -2.315 1.00 0.00 51 HIS A CA 6
ATOM 8480 C C . HIS A 1 51 ? 13.452 -16.751 -1.661 1.00 0.00 51 HIS A C 6
ATOM 8481 O O . HIS A 1 51 ? 13.151 -17.804 -2.220 1.00 0.00 51 HIS A O 6
ATOM 8496 N N . ASN A 1 52 ? 13.986 -16.697 -0.456 1.00 0.00 52 ASN A N 6
ATOM 8497 C CA . ASN A 1 52 ? 14.375 -17.881 0.284 1.00 0.00 52 ASN A CA 6
ATOM 8498 C C . ASN A 1 52 ? 13.160 -18.509 0.947 1.00 0.00 52 ASN A C 6
ATOM 8499 O O . ASN A 1 52 ? 12.841 -18.234 2.107 1.00 0.00 52 ASN A O 6
ATOM 8510 N N . VAL A 1 53 ? 12.437 -19.286 0.163 1.00 0.00 53 VAL A N 6
ATOM 8511 C CA . VAL A 1 53 ? 11.261 -19.996 0.649 1.00 0.00 53 VAL A CA 6
ATOM 8512 C C . VAL A 1 53 ? 11.646 -21.154 1.569 1.00 0.00 53 VAL A C 6
ATOM 8513 O O . VAL A 1 53 ? 10.980 -21.411 2.569 1.00 0.00 53 VAL A O 6
ATOM 8526 N N . GLN A 1 54 ? 12.733 -21.835 1.238 1.00 0.00 54 GLN A N 6
ATOM 8527 C CA . GLN A 1 54 ? 13.206 -22.951 2.043 1.00 0.00 54 GLN A CA 6
ATOM 8528 C C . GLN A 1 54 ? 14.171 -22.459 3.114 1.00 0.00 54 GLN A C 6
ATOM 8529 O O . GLN A 1 54 ? 15.126 -21.747 2.813 1.00 0.00 54 GLN A O 6
ATOM 8543 N N . GLY A 1 55 ? 13.927 -22.870 4.354 1.00 0.00 55 GLY A N 6
ATOM 8544 C CA . GLY A 1 55 ? 14.687 -22.356 5.484 1.00 0.00 55 GLY A CA 6
ATOM 8545 C C . GLY A 1 55 ? 16.104 -22.899 5.564 1.00 0.00 55 GLY A C 6
ATOM 8546 O O . GLY A 1 55 ? 16.782 -22.714 6.577 1.00 0.00 55 GLY A O 6
ATOM 8550 N N . THR A 1 56 ? 16.546 -23.568 4.500 1.00 0.00 56 THR A N 6
ATOM 8551 C CA . THR A 1 56 ? 17.904 -24.084 4.393 1.00 0.00 56 THR A CA 6
ATOM 8552 C C . THR A 1 56 ? 18.109 -25.297 5.296 1.00 0.00 56 THR A C 6
ATOM 8553 O O . THR A 1 56 ? 18.035 -25.212 6.526 1.00 0.00 56 THR A O 6
ATOM 8564 N N . THR A 1 57 ? 18.359 -26.419 4.663 1.00 0.00 57 THR A N 6
ATOM 8565 C CA . THR A 1 57 ? 18.586 -27.673 5.362 1.00 0.00 57 THR A CA 6
ATOM 8566 C C . THR A 1 57 ? 20.083 -27.941 5.491 1.00 0.00 57 THR A C 6
ATOM 8567 O O . THR A 1 57 ? 20.804 -27.937 4.494 1.00 0.00 57 THR A O 6
ATOM 8578 N N . PRO A 1 58 ? 20.571 -28.155 6.724 1.00 0.00 58 PRO A N 6
ATOM 8579 C CA . PRO A 1 58 ? 21.991 -28.428 6.977 1.00 0.00 58 PRO A CA 6
ATOM 8580 C C . PRO A 1 58 ? 22.427 -29.808 6.481 1.00 0.00 58 PRO A C 6
ATOM 8581 O O . PRO A 1 58 ? 21.609 -30.724 6.352 1.00 0.00 58 PRO A O 6
ATOM 8592 N N . SER A 1 59 ? 23.728 -29.955 6.239 1.00 0.00 59 SER A N 6
ATOM 8593 C CA . SER A 1 59 ? 24.292 -31.193 5.704 1.00 0.00 59 SER A CA 6
ATOM 8594 C C . SER A 1 59 ? 24.152 -32.352 6.692 1.00 0.00 59 SER A C 6
ATOM 8595 O O . SER A 1 59 ? 24.149 -33.518 6.299 1.00 0.00 59 SER A O 6
ATOM 8603 N N . ALA A 1 60 ? 24.023 -32.028 7.970 1.00 0.00 60 ALA A N 6
ATOM 8604 C CA . ALA A 1 60 ? 23.895 -33.040 9.012 1.00 0.00 60 ALA A CA 6
ATOM 8605 C C . ALA A 1 60 ? 22.661 -33.915 8.816 1.00 0.00 60 ALA A C 6
ATOM 8606 O O . ALA A 1 60 ? 22.606 -35.040 9.313 1.00 0.00 60 ALA A O 6
ATOM 8613 N N . ALA A 1 61 ? 21.685 -33.409 8.079 1.00 0.00 61 ALA A N 6
ATOM 8614 C CA . ALA A 1 61 ? 20.447 -34.143 7.855 1.00 0.00 61 ALA A CA 6
ATOM 8615 C C . ALA A 1 61 ? 20.587 -35.130 6.697 1.00 0.00 61 ALA A C 6
ATOM 8616 O O . ALA A 1 61 ? 19.688 -35.930 6.436 1.00 0.00 61 ALA A O 6
ATOM 8623 N N . VAL A 1 62 ? 21.728 -35.084 6.026 1.00 0.00 62 VAL A N 6
ATOM 8624 C CA . VAL A 1 62 ? 21.993 -35.969 4.896 1.00 0.00 62 VAL A CA 6
ATOM 8625 C C . VAL A 1 62 ? 22.433 -37.338 5.395 1.00 0.00 62 VAL A C 6
ATOM 8626 O O . VAL A 1 62 ? 22.006 -38.378 4.881 1.00 0.00 62 VAL A O 6
ATOM 8639 N N . SER A 1 63 ? 23.265 -37.331 6.420 1.00 0.00 63 SER A N 6
ATOM 8640 C CA . SER A 1 63 ? 23.755 -38.563 7.014 1.00 0.00 63 SER A CA 6
ATOM 8641 C C . SER A 1 63 ? 22.642 -39.267 7.789 1.00 0.00 63 SER A C 6
ATOM 8642 O O . SER A 1 63 ? 22.583 -40.498 7.830 1.00 0.00 63 SER A O 6
ATOM 8650 N N . GLU A 1 64 ? 21.756 -38.476 8.388 1.00 0.00 64 GLU A N 6
ATOM 8651 C CA . GLU A 1 64 ? 20.628 -39.015 9.131 1.00 0.00 64 GLU A CA 6
ATOM 8652 C C . GLU A 1 64 ? 19.608 -39.623 8.179 1.00 0.00 64 GLU A C 6
ATOM 8653 O O . GLU A 1 64 ? 19.003 -40.652 8.474 1.00 0.00 64 GLU A O 6
ATOM 8665 N N . ALA A 1 65 ? 19.458 -38.996 7.019 1.00 0.00 65 ALA A N 6
ATOM 8666 C CA . ALA A 1 65 ? 18.540 -39.470 5.990 1.00 0.00 65 ALA A CA 6
ATOM 8667 C C . ALA A 1 65 ? 18.880 -40.892 5.570 1.00 0.00 65 ALA A C 6
ATOM 8668 O O . ALA A 1 65 ? 17.989 -41.687 5.284 1.00 0.00 65 ALA A O 6
ATOM 8675 N N . GLU A 1 66 ? 20.172 -41.212 5.554 1.00 0.00 66 GLU A N 6
ATOM 8676 C CA . GLU A 1 66 ? 20.627 -42.563 5.235 1.00 0.00 66 GLU A CA 6
ATOM 8677 C C . GLU A 1 66 ? 20.025 -43.563 6.219 1.00 0.00 66 GLU A C 6
ATOM 8678 O O . GLU A 1 66 ? 19.470 -44.594 5.829 1.00 0.00 66 GLU A O 6
ATOM 8690 N N . GLN A 1 67 ? 20.124 -43.231 7.498 1.00 0.00 67 GLN A N 6
ATOM 8691 C CA . GLN A 1 67 ? 19.626 -44.086 8.563 1.00 0.00 67 GLN A CA 6
ATOM 8692 C C . GLN A 1 67 ? 18.102 -44.131 8.527 1.00 0.00 67 GLN A C 6
ATOM 8693 O O . GLN A 1 67 ? 17.488 -45.153 8.837 1.00 0.00 67 GLN A O 6
ATOM 8707 N N . ILE A 1 68 ? 17.503 -43.020 8.126 1.00 0.00 68 ILE A N 6
ATOM 8708 C CA . ILE A 1 68 ? 16.061 -42.941 7.943 1.00 0.00 68 ILE A CA 6
ATOM 8709 C C . ILE A 1 68 ? 15.599 -43.903 6.843 1.00 0.00 68 ILE A C 6
ATOM 8710 O O . ILE A 1 68 ? 14.566 -44.562 6.977 1.00 0.00 68 ILE A O 6
ATOM 8726 N N . ARG A 1 69 ? 16.379 -43.999 5.768 1.00 0.00 69 ARG A N 6
ATOM 8727 C CA . ARG A 1 69 ? 16.060 -44.917 4.673 1.00 0.00 69 ARG A CA 6
ATOM 8728 C C . ARG A 1 69 ? 16.096 -46.361 5.166 1.00 0.00 69 ARG A C 6
ATOM 8729 O O . ARG A 1 69 ? 15.308 -47.203 4.729 1.00 0.00 69 ARG A O 6
ATOM 8750 N N . GLN A 1 70 ? 17.016 -46.638 6.079 1.00 0.00 70 GLN A N 6
ATOM 8751 C CA . GLN A 1 70 ? 17.150 -47.958 6.666 1.00 0.00 70 GLN A CA 6
ATOM 8752 C C . GLN A 1 70 ? 15.908 -48.298 7.493 1.00 0.00 70 GLN A C 6
ATOM 8753 O O . GLN A 1 70 ? 15.297 -49.352 7.315 1.00 0.00 70 GLN A O 6
ATOM 8767 N N . LEU A 1 71 ? 15.530 -47.379 8.374 1.00 0.00 71 LEU A N 6
ATOM 8768 C CA . LEU A 1 71 ? 14.398 -47.576 9.268 1.00 0.00 71 LEU A CA 6
ATOM 8769 C C . LEU A 1 71 ? 13.069 -47.584 8.513 1.00 0.00 71 LEU A C 6
ATOM 8770 O O . LEU A 1 71 ? 12.093 -48.174 8.974 1.00 0.00 71 LEU A O 6
ATOM 8786 N N . LYS A 1 72 ? 13.042 -46.917 7.363 1.00 0.00 72 LYS A N 6
ATOM 8787 C CA . LYS A 1 72 ? 11.837 -46.844 6.533 1.00 0.00 72 LYS A CA 6
ATOM 8788 C C . LYS A 1 72 ? 11.427 -48.224 6.000 1.00 0.00 72 LYS A C 6
ATOM 8789 O O . LYS A 1 72 ? 10.295 -48.415 5.545 1.00 0.00 72 LYS A O 6
ATOM 8808 N N . LYS A 1 73 ? 12.340 -49.187 6.058 1.00 0.00 73 LYS A N 6
ATOM 8809 C CA . LYS A 1 73 ? 12.049 -50.544 5.602 1.00 0.00 73 LYS A CA 6
ATOM 8810 C C . LYS A 1 73 ? 11.168 -51.285 6.609 1.00 0.00 73 LYS A C 6
ATOM 8811 O O . LYS A 1 73 ? 10.869 -50.764 7.686 1.00 0.00 73 LYS A O 6
ATOM 8830 N N . GLU A 1 74 ? 10.757 -52.502 6.258 1.00 0.00 74 GLU A N 6
ATOM 8831 C CA . GLU A 1 74 ? 9.864 -53.282 7.109 1.00 0.00 74 GLU A CA 6
ATOM 8832 C C . GLU A 1 74 ? 10.531 -53.623 8.435 1.00 0.00 74 GLU A C 6
ATOM 8833 O O . GLU A 1 74 ? 11.601 -54.235 8.468 1.00 0.00 74 GLU A O 6
ATOM 8845 N N . ASN A 1 75 ? 9.893 -53.220 9.525 1.00 0.00 75 ASN A N 6
ATOM 8846 C CA . ASN A 1 75 ? 10.440 -53.442 10.853 1.00 0.00 75 ASN A CA 6
ATOM 8847 C C . ASN A 1 75 ? 9.498 -54.289 11.706 1.00 0.00 75 ASN A C 6
ATOM 8848 O O . ASN A 1 75 ? 8.493 -54.811 11.213 1.00 0.00 75 ASN A O 6
ATOM 8859 N N . ALA A 1 76 ? 9.825 -54.396 12.990 1.00 0.00 76 ALA A N 6
ATOM 8860 C CA . ALA A 1 76 ? 9.123 -55.282 13.918 1.00 0.00 76 ALA A CA 6
ATOM 8861 C C . ALA A 1 76 ? 7.626 -54.985 14.037 1.00 0.00 76 ALA A C 6
ATOM 8862 O O . ALA A 1 76 ? 6.846 -55.883 14.345 1.00 0.00 76 ALA A O 6
ATOM 8869 N N . LEU A 1 77 ? 7.228 -53.743 13.788 1.00 0.00 77 LEU A N 6
ATOM 8870 C CA . LEU A 1 77 ? 5.837 -53.332 13.950 1.00 0.00 77 LEU A CA 6
ATOM 8871 C C . LEU A 1 77 ? 4.886 -54.169 13.090 1.00 0.00 77 LEU A C 6
ATOM 8872 O O . LEU A 1 77 ? 3.762 -54.464 13.499 1.00 0.00 77 LEU A O 6
ATOM 8888 N N . GLN A 1 78 ? 5.341 -54.557 11.904 1.00 0.00 78 GLN A N 6
ATOM 8889 C CA . GLN A 1 78 ? 4.523 -55.348 10.989 1.00 0.00 78 GLN A CA 6
ATOM 8890 C C . GLN A 1 78 ? 4.558 -56.828 11.376 1.00 0.00 78 GLN A C 6
ATOM 8891 O O . GLN A 1 78 ? 3.606 -57.569 11.131 1.00 0.00 78 GLN A O 6
ATOM 8905 N N . ARG A 1 79 ? 5.648 -57.244 12.007 1.00 0.00 79 ARG A N 6
ATOM 8906 C CA . ARG A 1 79 ? 5.838 -58.651 12.356 1.00 0.00 79 ARG A CA 6
ATOM 8907 C C . ARG A 1 79 ? 5.083 -59.008 13.631 1.00 0.00 79 ARG A C 6
ATOM 8908 O O . ARG A 1 79 ? 4.849 -60.183 13.914 1.00 0.00 79 ARG A O 6
ATOM 8929 N N . ALA A 1 80 ? 4.687 -57.981 14.374 1.00 0.00 80 ALA A N 6
ATOM 8930 C CA . ALA A 1 80 ? 4.042 -58.151 15.673 1.00 0.00 80 ALA A CA 6
ATOM 8931 C C . ALA A 1 80 ? 2.723 -58.914 15.571 1.00 0.00 80 ALA A C 6
ATOM 8932 O O . ALA A 1 80 ? 2.232 -59.449 16.562 1.00 0.00 80 ALA A O 6
ATOM 8939 N N . ARG A 1 81 ? 2.145 -58.952 14.380 1.00 0.00 81 ARG A N 6
ATOM 8940 C CA . ARG A 1 81 ? 0.894 -59.675 14.168 1.00 0.00 81 ARG A CA 6
ATOM 8941 C C . ARG A 1 81 ? 1.099 -61.185 14.256 1.00 0.00 81 ARG A C 6
ATOM 8942 O O . ARG A 1 81 ? 0.175 -61.935 14.578 1.00 0.00 81 ARG A O 6
ATOM 8963 N N . THR A 1 82 ? 2.312 -61.613 13.977 1.00 0.00 82 THR A N 6
ATOM 8964 C CA . THR A 1 82 ? 2.639 -63.026 13.939 1.00 0.00 82 THR A CA 6
ATOM 8965 C C . THR A 1 82 ? 3.438 -63.423 15.175 1.00 0.00 82 THR A C 6
ATOM 8966 O O . THR A 1 82 ? 2.883 -63.927 16.152 1.00 0.00 82 THR A O 6
ATOM 8977 N N . ARG A 1 83 ? 4.734 -63.183 15.124 1.00 0.00 83 ARG A N 6
ATOM 8978 C CA . ARG A 1 83 ? 5.619 -63.495 16.230 1.00 0.00 83 ARG A CA 6
ATOM 8979 C C . ARG A 1 83 ? 6.066 -62.200 16.892 1.00 0.00 83 ARG A C 6
ATOM 8980 O O . ARG A 1 83 ? 6.319 -61.210 16.212 1.00 0.00 83 ARG A O 6
ATOM 9001 N N . HIS A 1 84 ? 6.144 -62.205 18.215 1.00 0.00 84 HIS A N 6
ATOM 9002 C CA . HIS A 1 84 ? 6.404 -60.980 18.967 1.00 0.00 84 HIS A CA 6
ATOM 9003 C C . HIS A 1 84 ? 7.893 -60.785 19.250 1.00 0.00 84 HIS A C 6
ATOM 9004 O O . HIS A 1 84 ? 8.478 -61.494 20.075 1.00 0.00 84 HIS A O 6
ATOM 9019 N N . PRO A 1 85 ? 8.525 -59.826 18.554 1.00 0.00 85 PRO A N 6
ATOM 9020 C CA . PRO A 1 85 ? 9.904 -59.444 18.782 1.00 0.00 85 PRO A CA 6
ATOM 9021 C C . PRO A 1 85 ? 10.005 -58.196 19.660 1.00 0.00 85 PRO A C 6
ATOM 9022 O O . PRO A 1 85 ? 8.999 -57.739 20.200 1.00 0.00 85 PRO A O 6
ATOM 9033 N N . ALA A 1 86 ? 11.219 -57.656 19.780 1.00 0.00 86 ALA A N 6
ATOM 9034 C CA . ALA A 1 86 ? 11.476 -56.453 20.574 1.00 0.00 86 ALA A CA 6
ATOM 9035 C C . ALA A 1 86 ? 10.850 -56.558 21.961 1.00 0.00 86 ALA A C 6
ATOM 9036 O O . ALA A 1 86 ? 9.905 -55.841 22.285 1.00 0.00 86 ALA A O 6
ATOM 9043 N N . GLU A 1 87 ? 11.396 -57.457 22.771 1.00 0.00 87 GLU A N 6
ATOM 9044 C CA . GLU A 1 87 ? 10.845 -57.774 24.089 1.00 0.00 87 GLU A CA 6
ATOM 9045 C C . GLU A 1 87 ? 10.730 -56.527 24.983 1.00 0.00 87 GLU A C 6
ATOM 9046 O O . GLU A 1 87 ? 9.885 -56.468 25.878 1.00 0.00 87 GLU A O 6
ATOM 9058 N N . SER A 1 88 ? 11.575 -55.535 24.731 1.00 0.00 88 SER A N 6
ATOM 9059 C CA . SER A 1 88 ? 11.557 -54.296 25.503 1.00 0.00 88 SER A CA 6
ATOM 9060 C C . SER A 1 88 ? 10.553 -53.297 24.921 1.00 0.00 88 SER A C 6
ATOM 9061 O O . SER A 1 88 ? 9.707 -52.762 25.637 1.00 0.00 88 SER A O 6
ATOM 9069 N N . CYS A 1 89 ? 10.641 -53.072 23.615 1.00 0.00 89 CYS A N 6
ATOM 9070 C CA . CYS A 1 89 ? 9.817 -52.071 22.943 1.00 0.00 89 CYS A CA 6
ATOM 9071 C C . CYS A 1 89 ? 8.344 -52.471 22.946 1.00 0.00 89 CYS A C 6
ATOM 9072 O O . CYS A 1 89 ? 7.459 -51.617 23.016 1.00 0.00 89 CYS A O 6
ATOM 9080 N N . LEU A 1 90 ? 8.095 -53.772 22.890 1.00 0.00 90 LEU A N 6
ATOM 9081 C CA . LEU A 1 90 ? 6.734 -54.302 22.850 1.00 0.00 90 LEU A CA 6
ATOM 9082 C C . LEU A 1 90 ? 5.978 -53.986 24.139 1.00 0.00 90 LEU A C 6
ATOM 9083 O O . LEU A 1 90 ? 4.784 -53.689 24.108 1.00 0.00 90 LEU A O 6
ATOM 9099 N N . GLU A 1 91 ? 6.685 -54.032 25.259 1.00 0.00 91 GLU A N 6
ATOM 9100 C CA . GLU A 1 91 ? 6.078 -53.798 26.563 1.00 0.00 91 GLU A CA 6
ATOM 9101 C C . GLU A 1 91 ? 5.592 -52.352 26.675 1.00 0.00 91 GLU A C 6
ATOM 9102 O O . GLU A 1 91 ? 4.510 -52.089 27.205 1.00 0.00 91 GLU A O 6
ATOM 9114 N N . HIS A 1 92 ? 6.404 -51.428 26.158 1.00 0.00 92 HIS A N 6
ATOM 9115 C CA . HIS A 1 92 ? 6.097 -49.991 26.179 1.00 0.00 92 HIS A CA 6
ATOM 9116 C C . HIS A 1 92 ? 6.099 -49.433 27.602 1.00 0.00 92 HIS A C 6
ATOM 9117 O O . HIS A 1 92 ? 6.174 -50.177 28.580 1.00 0.00 92 HIS A O 6
ATOM 9132 N N . HIS A 1 93 ? 6.045 -48.113 27.712 1.00 0.00 93 HIS A N 6
ATOM 9133 C CA . HIS A 1 93 ? 6.008 -47.452 29.012 1.00 0.00 93 HIS A CA 6
ATOM 9134 C C . HIS A 1 93 ? 4.717 -46.658 29.166 1.00 0.00 93 HIS A C 6
ATOM 9135 O O . HIS A 1 93 ? 4.493 -45.683 28.450 1.00 0.00 93 HIS A O 6
ATOM 9150 N N . HIS A 1 94 ? 3.866 -47.080 30.086 1.00 0.00 94 HIS A N 6
ATOM 9151 C CA . HIS A 1 94 ? 2.659 -46.329 30.399 1.00 0.00 94 HIS A CA 6
ATOM 9152 C C . HIS A 1 94 ? 2.953 -45.340 31.517 1.00 0.00 94 HIS A C 6
ATOM 9153 O O . HIS A 1 94 ? 4.004 -45.426 32.151 1.00 0.00 94 HIS A O 6
ATOM 9168 N N . HIS A 1 95 ? 2.020 -44.415 31.753 1.00 0.00 95 HIS A N 6
ATOM 9169 C CA . HIS A 1 95 ? 2.196 -43.343 32.743 1.00 0.00 95 HIS A CA 6
ATOM 9170 C C . HIS A 1 95 ? 3.164 -42.293 32.211 1.00 0.00 95 HIS A C 6
ATOM 9171 O O . HIS A 1 95 ? 4.374 -42.509 32.166 1.00 0.00 95 HIS A O 6
ATOM 9186 N N . HIS A 1 96 ? 2.623 -41.160 31.796 1.00 0.00 96 HIS A N 6
ATOM 9187 C CA . HIS A 1 96 ? 3.419 -40.105 31.195 1.00 0.00 96 HIS A CA 6
ATOM 9188 C C . HIS A 1 96 ? 2.785 -38.754 31.500 1.00 0.00 96 HIS A C 6
ATOM 9189 O O . HIS A 1 96 ? 1.566 -38.653 31.621 1.00 0.00 96 HIS A O 6
ATOM 9204 N N . HIS A 1 97 ? 3.606 -37.728 31.640 1.00 0.00 97 HIS A N 6
ATOM 9205 C CA . HIS A 1 97 ? 3.100 -36.382 31.850 1.00 0.00 97 HIS A CA 6
ATOM 9206 C C . HIS A 1 97 ? 2.970 -35.673 30.514 1.00 0.00 97 HIS A C 6
ATOM 9207 O O . HIS A 1 97 ? 1.850 -35.635 29.966 1.00 0.00 97 HIS A O 6
ATOM 9223 N N . MET A 1 1 ? -4.016 14.874 -4.605 1.00 0.00 1 MET A N 7
ATOM 9224 C CA . MET A 1 1 ? -2.847 15.502 -3.952 1.00 0.00 1 MET A CA 7
ATOM 9225 C C . MET A 1 1 ? -1.704 15.637 -4.948 1.00 0.00 1 MET A C 7
ATOM 9226 O O . MET A 1 1 ? -1.592 14.837 -5.880 1.00 0.00 1 MET A O 7
ATOM 9242 N N . PRO A 1 2 ? -0.848 16.659 -4.782 1.00 0.00 2 PRO A N 7
ATOM 9243 C CA . PRO A 1 2 ? 0.355 16.821 -5.607 1.00 0.00 2 PRO A CA 7
ATOM 9244 C C . PRO A 1 2 ? 1.327 15.670 -5.396 1.00 0.00 2 PRO A C 7
ATOM 9245 O O . PRO A 1 2 ? 2.078 15.288 -6.296 1.00 0.00 2 PRO A O 7
ATOM 9256 N N . THR A 1 3 ? 1.287 15.121 -4.198 1.00 0.00 3 THR A N 7
ATOM 9257 C CA . THR A 1 3 ? 2.114 13.988 -3.829 1.00 0.00 3 THR A CA 7
ATOM 9258 C C . THR A 1 3 ? 1.335 12.685 -3.964 1.00 0.00 3 THR A C 7
ATOM 9259 O O . THR A 1 3 ? 0.283 12.511 -3.345 1.00 0.00 3 THR A O 7
ATOM 9270 N N . LYS A 1 4 ? 1.840 11.782 -4.791 1.00 0.00 4 LYS A N 7
ATOM 9271 C CA . LYS A 1 4 ? 1.221 10.480 -4.972 1.00 0.00 4 LYS A CA 7
ATOM 9272 C C . LYS A 1 4 ? 2.194 9.365 -4.602 1.00 0.00 4 LYS A C 7
ATOM 9273 O O . LYS A 1 4 ? 1.994 8.201 -4.950 1.00 0.00 4 LYS A O 7
ATOM 9292 N N . THR A 1 5 ? 3.235 9.739 -3.877 1.00 0.00 5 THR A N 7
ATOM 9293 C CA . THR A 1 5 ? 4.274 8.812 -3.478 1.00 0.00 5 THR A CA 7
ATOM 9294 C C . THR A 1 5 ? 3.749 7.803 -2.458 1.00 0.00 5 THR A C 7
ATOM 9295 O O . THR A 1 5 ? 2.798 8.078 -1.723 1.00 0.00 5 THR A O 7
ATOM 9306 N N . TYR A 1 6 ? 4.383 6.645 -2.416 1.00 0.00 6 TYR A N 7
ATOM 9307 C CA . TYR A 1 6 ? 3.992 5.586 -1.502 1.00 0.00 6 TYR A CA 7
ATOM 9308 C C . TYR A 1 6 ? 5.099 5.323 -0.489 1.00 0.00 6 TYR A C 7
ATOM 9309 O O . TYR A 1 6 ? 6.263 5.639 -0.739 1.00 0.00 6 TYR A O 7
ATOM 9327 N N . SER A 1 7 ? 4.735 4.759 0.652 1.00 0.00 7 SER A N 7
ATOM 9328 C CA . SER A 1 7 ? 5.708 4.425 1.679 1.00 0.00 7 SER A CA 7
ATOM 9329 C C . SER A 1 7 ? 6.325 3.055 1.395 1.00 0.00 7 SER A C 7
ATOM 9330 O O . SER A 1 7 ? 5.746 2.243 0.668 1.00 0.00 7 SER A O 7
ATOM 9338 N N . GLU A 1 8 ? 7.499 2.799 1.967 1.00 0.00 8 GLU A N 7
ATOM 9339 C CA . GLU A 1 8 ? 8.222 1.561 1.690 1.00 0.00 8 GLU A CA 7
ATOM 9340 C C . GLU A 1 8 ? 7.499 0.346 2.270 1.00 0.00 8 GLU A C 7
ATOM 9341 O O . GLU A 1 8 ? 7.630 -0.763 1.746 1.00 0.00 8 GLU A O 7
ATOM 9353 N N . GLU A 1 9 ? 6.723 0.565 3.331 1.00 0.00 9 GLU A N 7
ATOM 9354 C CA . GLU A 1 9 ? 5.918 -0.494 3.936 1.00 0.00 9 GLU A CA 7
ATOM 9355 C C . GLU A 1 9 ? 4.969 -1.093 2.908 1.00 0.00 9 GLU A C 7
ATOM 9356 O O . GLU A 1 9 ? 4.768 -2.302 2.864 1.00 0.00 9 GLU A O 7
ATOM 9368 N N . PHE A 1 10 ? 4.413 -0.230 2.069 1.00 0.00 10 PHE A N 7
ATOM 9369 C CA . PHE A 1 10 ? 3.469 -0.642 1.034 1.00 0.00 10 PHE A CA 7
ATOM 9370 C C . PHE A 1 10 ? 4.098 -1.683 0.104 1.00 0.00 10 PHE A C 7
ATOM 9371 O O . PHE A 1 10 ? 3.517 -2.738 -0.147 1.00 0.00 10 PHE A O 7
ATOM 9388 N N . LYS A 1 11 ? 5.298 -1.379 -0.380 1.00 0.00 11 LYS A N 7
ATOM 9389 C CA . LYS A 1 11 ? 6.034 -2.283 -1.264 1.00 0.00 11 LYS A CA 7
ATOM 9390 C C . LYS A 1 11 ? 6.483 -3.522 -0.497 1.00 0.00 11 LYS A C 7
ATOM 9391 O O . LYS A 1 11 ? 6.369 -4.647 -0.979 1.00 0.00 11 LYS A O 7
ATOM 9410 N N . ARG A 1 12 ? 6.984 -3.284 0.709 1.00 0.00 12 ARG A N 7
ATOM 9411 C CA . ARG A 1 12 ? 7.536 -4.333 1.558 1.00 0.00 12 ARG A CA 7
ATOM 9412 C C . ARG A 1 12 ? 6.466 -5.362 1.915 1.00 0.00 12 ARG A C 7
ATOM 9413 O O . ARG A 1 12 ? 6.727 -6.565 1.951 1.00 0.00 12 ARG A O 7
ATOM 9434 N N . ASP A 1 13 ? 5.261 -4.876 2.165 1.00 0.00 13 ASP A N 7
ATOM 9435 C CA . ASP A 1 13 ? 4.129 -5.733 2.484 1.00 0.00 13 ASP A CA 7
ATOM 9436 C C . ASP A 1 13 ? 3.639 -6.470 1.245 1.00 0.00 13 ASP A C 7
ATOM 9437 O O . ASP A 1 13 ? 3.256 -7.634 1.316 1.00 0.00 13 ASP A O 7
ATOM 9446 N N . ALA A 1 14 ? 3.677 -5.790 0.105 1.00 0.00 14 ALA A N 7
ATOM 9447 C CA . ALA A 1 14 ? 3.239 -6.377 -1.154 1.00 0.00 14 ALA A CA 7
ATOM 9448 C C . ALA A 1 14 ? 4.071 -7.607 -1.509 1.00 0.00 14 ALA A C 7
ATOM 9449 O O . ALA A 1 14 ? 3.552 -8.579 -2.063 1.00 0.00 14 ALA A O 7
ATOM 9456 N N . VAL A 1 15 ? 5.361 -7.567 -1.176 1.00 0.00 15 VAL A N 7
ATOM 9457 C CA . VAL A 1 15 ? 6.236 -8.714 -1.396 1.00 0.00 15 VAL A CA 7
ATOM 9458 C C . VAL A 1 15 ? 5.790 -9.891 -0.536 1.00 0.00 15 VAL A C 7
ATOM 9459 O O . VAL A 1 15 ? 5.734 -11.032 -1.000 1.00 0.00 15 VAL A O 7
ATOM 9472 N N . ALA A 1 16 ? 5.448 -9.603 0.716 1.00 0.00 16 ALA A N 7
ATOM 9473 C CA . ALA A 1 16 ? 4.994 -10.633 1.643 1.00 0.00 16 ALA A CA 7
ATOM 9474 C C . ALA A 1 16 ? 3.630 -11.171 1.220 1.00 0.00 16 ALA A C 7
ATOM 9475 O O . ALA A 1 16 ? 3.339 -12.361 1.364 1.00 0.00 16 ALA A O 7
ATOM 9482 N N . LEU A 1 17 ? 2.799 -10.283 0.693 1.00 0.00 17 LEU A N 7
ATOM 9483 C CA . LEU A 1 17 ? 1.484 -10.657 0.186 1.00 0.00 17 LEU A CA 7
ATOM 9484 C C . LEU A 1 17 ? 1.626 -11.636 -0.981 1.00 0.00 17 LEU A C 7
ATOM 9485 O O . LEU A 1 17 ? 0.822 -12.553 -1.140 1.00 0.00 17 LEU A O 7
ATOM 9501 N N . TYR A 1 18 ? 2.676 -11.446 -1.771 1.00 0.00 18 TYR A N 7
ATOM 9502 C CA . TYR A 1 18 ? 2.950 -12.311 -2.916 1.00 0.00 18 TYR A CA 7
ATOM 9503 C C . TYR A 1 18 ? 3.318 -13.725 -2.465 1.00 0.00 18 TYR A C 7
ATOM 9504 O O . TYR A 1 18 ? 3.086 -14.695 -3.185 1.00 0.00 18 TYR A O 7
ATOM 9522 N N . GLU A 1 19 ? 3.880 -13.844 -1.268 1.00 0.00 19 GLU A N 7
ATOM 9523 C CA . GLU A 1 19 ? 4.183 -15.156 -0.696 1.00 0.00 19 GLU A CA 7
ATOM 9524 C C . GLU A 1 19 ? 2.892 -15.888 -0.339 1.00 0.00 19 GLU A C 7
ATOM 9525 O O . GLU A 1 19 ? 2.881 -17.103 -0.143 1.00 0.00 19 GLU A O 7
ATOM 9537 N N . ASN A 1 20 ? 1.806 -15.130 -0.249 1.00 0.00 20 ASN A N 7
ATOM 9538 C CA . ASN A 1 20 ? 0.491 -15.674 0.064 1.00 0.00 20 ASN A CA 7
ATOM 9539 C C . ASN A 1 20 ? -0.345 -15.811 -1.206 1.00 0.00 20 ASN A C 7
ATOM 9540 O O . ASN A 1 20 ? -1.576 -15.846 -1.158 1.00 0.00 20 ASN A O 7
ATOM 9551 N N . SER A 1 21 ? 0.341 -15.923 -2.339 1.00 0.00 21 SER A N 7
ATOM 9552 C CA . SER A 1 21 ? -0.310 -16.022 -3.643 1.00 0.00 21 SER A CA 7
ATOM 9553 C C . SER A 1 21 ? -1.059 -17.341 -3.808 1.00 0.00 21 SER A C 7
ATOM 9554 O O . SER A 1 21 ? -1.875 -17.496 -4.715 1.00 0.00 21 SER A O 7
ATOM 9562 N N . ASP A 1 22 ? -0.774 -18.284 -2.921 1.00 0.00 22 ASP A N 7
ATOM 9563 C CA . ASP A 1 22 ? -1.446 -19.586 -2.924 1.00 0.00 22 ASP A CA 7
ATOM 9564 C C . ASP A 1 22 ? -2.954 -19.431 -2.713 1.00 0.00 22 ASP A C 7
ATOM 9565 O O . ASP A 1 22 ? -3.723 -20.371 -2.914 1.00 0.00 22 ASP A O 7
ATOM 9574 N N . GLY A 1 23 ? -3.372 -18.240 -2.291 1.00 0.00 23 GLY A N 7
ATOM 9575 C CA . GLY A 1 23 ? -4.785 -17.953 -2.140 1.00 0.00 23 GLY A CA 7
ATOM 9576 C C . GLY A 1 23 ? -5.169 -16.641 -2.796 1.00 0.00 23 GLY A C 7
ATOM 9577 O O . GLY A 1 23 ? -6.210 -16.058 -2.484 1.00 0.00 23 GLY A O 7
ATOM 9581 N N . ALA A 1 24 ? -4.326 -16.178 -3.714 1.00 0.00 24 ALA A N 7
ATOM 9582 C CA . ALA A 1 24 ? -4.547 -14.910 -4.398 1.00 0.00 24 ALA A CA 7
ATOM 9583 C C . ALA A 1 24 ? -3.666 -14.806 -5.637 1.00 0.00 24 ALA A C 7
ATOM 9584 O O . ALA A 1 24 ? -2.441 -14.851 -5.541 1.00 0.00 24 ALA A O 7
ATOM 9591 N N . SER A 1 25 ? -4.295 -14.669 -6.795 1.00 0.00 25 SER A N 7
ATOM 9592 C CA . SER A 1 25 ? -3.571 -14.569 -8.053 1.00 0.00 25 SER A CA 7
ATOM 9593 C C . SER A 1 25 ? -2.739 -13.285 -8.108 1.00 0.00 25 SER A C 7
ATOM 9594 O O . SER A 1 25 ? -3.067 -12.291 -7.454 1.00 0.00 25 SER A O 7
ATOM 9602 N N . LEU A 1 26 ? -1.663 -13.320 -8.895 1.00 0.00 26 LEU A N 7
ATOM 9603 C CA . LEU A 1 26 ? -0.752 -12.184 -9.035 1.00 0.00 26 LEU A CA 7
ATOM 9604 C C . LEU A 1 26 ? -1.523 -10.934 -9.451 1.00 0.00 26 LEU A C 7
ATOM 9605 O O . LEU A 1 26 ? -1.338 -9.859 -8.870 1.00 0.00 26 LEU A O 7
ATOM 9621 N N . GLN A 1 27 ? -2.397 -11.077 -10.444 1.00 0.00 27 GLN A N 7
ATOM 9622 C CA . GLN A 1 27 ? -3.213 -9.963 -10.905 1.00 0.00 27 GLN A CA 7
ATOM 9623 C C . GLN A 1 27 ? -4.070 -9.418 -9.772 1.00 0.00 27 GLN A C 7
ATOM 9624 O O . GLN A 1 27 ? -4.175 -8.209 -9.603 1.00 0.00 27 GLN A O 7
ATOM 9638 N N . GLN A 1 28 ? -4.657 -10.317 -8.988 1.00 0.00 28 GLN A N 7
ATOM 9639 C CA . GLN A 1 28 ? -5.534 -9.924 -7.888 1.00 0.00 28 GLN A CA 7
ATOM 9640 C C . GLN A 1 28 ? -4.793 -9.027 -6.897 1.00 0.00 28 GLN A C 7
ATOM 9641 O O . GLN A 1 28 ? -5.357 -8.060 -6.380 1.00 0.00 28 GLN A O 7
ATOM 9655 N N . ILE A 1 29 ? -3.528 -9.347 -6.651 1.00 0.00 29 ILE A N 7
ATOM 9656 C CA . ILE A 1 29 ? -2.703 -8.559 -5.743 1.00 0.00 29 ILE A CA 7
ATOM 9657 C C . ILE A 1 29 ? -2.531 -7.140 -6.276 1.00 0.00 29 ILE A C 7
ATOM 9658 O O . ILE A 1 29 ? -2.885 -6.166 -5.609 1.00 0.00 29 ILE A O 7
ATOM 9674 N N . ALA A 1 30 ? -2.016 -7.032 -7.494 1.00 0.00 30 ALA A N 7
ATOM 9675 C CA . ALA A 1 30 ? -1.782 -5.731 -8.118 1.00 0.00 30 ALA A CA 7
ATOM 9676 C C . ALA A 1 30 ? -3.093 -4.994 -8.371 1.00 0.00 30 ALA A C 7
ATOM 9677 O O . ALA A 1 30 ? -3.139 -3.765 -8.368 1.00 0.00 30 ALA A O 7
ATOM 9684 N N . ASN A 1 31 ? -4.155 -5.761 -8.578 1.00 0.00 31 ASN A N 7
ATOM 9685 C CA . ASN A 1 31 ? -5.484 -5.212 -8.830 1.00 0.00 31 ASN A CA 7
ATOM 9686 C C . ASN A 1 31 ? -5.988 -4.449 -7.611 1.00 0.00 31 ASN A C 7
ATOM 9687 O O . ASN A 1 31 ? -6.564 -3.370 -7.737 1.00 0.00 31 ASN A O 7
ATOM 9698 N N . ASP A 1 32 ? -5.753 -5.015 -6.433 1.00 0.00 32 ASP A N 7
ATOM 9699 C CA . ASP A 1 32 ? -6.186 -4.396 -5.183 1.00 0.00 32 ASP A CA 7
ATOM 9700 C C . ASP A 1 32 ? -5.409 -3.106 -4.936 1.00 0.00 32 ASP A C 7
ATOM 9701 O O . ASP A 1 32 ? -5.961 -2.110 -4.470 1.00 0.00 32 ASP A O 7
ATOM 9710 N N . LEU A 1 33 ? -4.128 -3.138 -5.272 1.00 0.00 33 LEU A N 7
ATOM 9711 C CA . LEU A 1 33 ? -3.258 -1.983 -5.105 1.00 0.00 33 LEU A CA 7
ATOM 9712 C C . LEU A 1 33 ? -3.543 -0.927 -6.171 1.00 0.00 33 LEU A C 7
ATOM 9713 O O . LEU A 1 33 ? -3.285 0.259 -5.972 1.00 0.00 33 LEU A O 7
ATOM 9729 N N . GLY A 1 34 ? -4.065 -1.372 -7.305 1.00 0.00 34 GLY A N 7
ATOM 9730 C CA . GLY A 1 34 ? -4.407 -0.460 -8.378 1.00 0.00 34 GLY A CA 7
ATOM 9731 C C . GLY A 1 34 ? -3.233 -0.185 -9.301 1.00 0.00 34 GLY A C 7
ATOM 9732 O O . GLY A 1 34 ? -3.199 0.837 -9.988 1.00 0.00 34 GLY A O 7
ATOM 9736 N N . ILE A 1 35 ? -2.272 -1.100 -9.325 1.00 0.00 35 ILE A N 7
ATOM 9737 C CA . ILE A 1 35 ? -1.077 -0.938 -10.143 1.00 0.00 35 ILE A CA 7
ATOM 9738 C C . ILE A 1 35 ? -0.970 -2.053 -11.171 1.00 0.00 35 ILE A C 7
ATOM 9739 O O . ILE A 1 35 ? -1.755 -3.004 -11.153 1.00 0.00 35 ILE A O 7
ATOM 9755 N N . ASN A 1 36 ? 0.000 -1.935 -12.066 1.00 0.00 36 ASN A N 7
ATOM 9756 C CA . ASN A 1 36 ? 0.259 -2.967 -13.047 1.00 0.00 36 ASN A CA 7
ATOM 9757 C C . ASN A 1 36 ? 0.897 -4.176 -12.376 1.00 0.00 36 ASN A C 7
ATOM 9758 O O . ASN A 1 36 ? 1.593 -4.038 -11.367 1.00 0.00 36 ASN A O 7
ATOM 9769 N N . ARG A 1 37 ? 0.667 -5.356 -12.937 1.00 0.00 37 ARG A N 7
ATOM 9770 C CA . ARG A 1 37 ? 1.205 -6.581 -12.380 1.00 0.00 37 ARG A CA 7
ATOM 9771 C C . ARG A 1 37 ? 2.732 -6.582 -12.450 1.00 0.00 37 ARG A C 7
ATOM 9772 O O . ARG A 1 37 ? 3.401 -7.184 -11.612 1.00 0.00 37 ARG A O 7
ATOM 9793 N N . VAL A 1 38 ? 3.277 -5.891 -13.447 1.00 0.00 38 VAL A N 7
ATOM 9794 C CA . VAL A 1 38 ? 4.721 -5.784 -13.602 1.00 0.00 38 VAL A CA 7
ATOM 9795 C C . VAL A 1 38 ? 5.301 -4.859 -12.537 1.00 0.00 38 VAL A C 7
ATOM 9796 O O . VAL A 1 38 ? 6.362 -5.134 -11.980 1.00 0.00 38 VAL A O 7
ATOM 9809 N N . THR A 1 39 ? 4.585 -3.774 -12.241 1.00 0.00 39 THR A N 7
ATOM 9810 C CA . THR A 1 39 ? 4.988 -2.851 -11.186 1.00 0.00 39 THR A CA 7
ATOM 9811 C C . THR A 1 39 ? 5.134 -3.596 -9.860 1.00 0.00 39 THR A C 7
ATOM 9812 O O . THR A 1 39 ? 6.103 -3.399 -9.122 1.00 0.00 39 THR A O 7
ATOM 9823 N N . LEU A 1 40 ? 4.167 -4.464 -9.580 1.00 0.00 40 LEU A N 7
ATOM 9824 C CA . LEU A 1 40 ? 4.197 -5.302 -8.389 1.00 0.00 40 LEU A CA 7
ATOM 9825 C C . LEU A 1 40 ? 5.408 -6.230 -8.417 1.00 0.00 40 LEU A C 7
ATOM 9826 O O . LEU A 1 40 ? 6.197 -6.268 -7.473 1.00 0.00 40 LEU A O 7
ATOM 9842 N N . LYS A 1 41 ? 5.546 -6.959 -9.522 1.00 0.00 41 LYS A N 7
ATOM 9843 C CA . LYS A 1 41 ? 6.630 -7.922 -9.702 1.00 0.00 41 LYS A CA 7
ATOM 9844 C C . LYS A 1 41 ? 7.990 -7.253 -9.533 1.00 0.00 41 LYS A C 7
ATOM 9845 O O . LYS A 1 41 ? 8.882 -7.789 -8.876 1.00 0.00 41 LYS A O 7
ATOM 9864 N N . ASN A 1 42 ? 8.126 -6.079 -10.126 1.00 0.00 42 ASN A N 7
ATOM 9865 C CA . ASN A 1 42 ? 9.363 -5.301 -10.052 1.00 0.00 42 ASN A CA 7
ATOM 9866 C C . ASN A 1 42 ? 9.760 -4.988 -8.607 1.00 0.00 42 ASN A C 7
ATOM 9867 O O . ASN A 1 42 ? 10.949 -4.961 -8.282 1.00 0.00 42 ASN A O 7
ATOM 9878 N N . TRP A 1 43 ? 8.775 -4.740 -7.741 1.00 0.00 43 TRP A N 7
ATOM 9879 C CA . TRP A 1 43 ? 9.053 -4.539 -6.318 1.00 0.00 43 TRP A CA 7
ATOM 9880 C C . TRP A 1 43 ? 9.518 -5.849 -5.691 1.00 0.00 43 TRP A C 7
ATOM 9881 O O . TRP A 1 43 ? 10.523 -5.897 -4.980 1.00 0.00 43 TRP A O 7
ATOM 9902 N N . ILE A 1 44 ? 8.774 -6.907 -5.980 1.00 0.00 44 ILE A N 7
ATOM 9903 C CA . ILE A 1 44 ? 9.027 -8.227 -5.413 1.00 0.00 44 ILE A CA 7
ATOM 9904 C C . ILE A 1 44 ? 10.433 -8.720 -5.740 1.00 0.00 44 ILE A C 7
ATOM 9905 O O . ILE A 1 44 ? 11.169 -9.148 -4.853 1.00 0.00 44 ILE A O 7
ATOM 9921 N N . ILE A 1 45 ? 10.801 -8.647 -7.014 1.00 0.00 45 ILE A N 7
ATOM 9922 C CA . ILE A 1 45 ? 12.107 -9.119 -7.470 1.00 0.00 45 ILE A CA 7
ATOM 9923 C C . ILE A 1 45 ? 13.244 -8.364 -6.776 1.00 0.00 45 ILE A C 7
ATOM 9924 O O . ILE A 1 45 ? 14.297 -8.927 -6.494 1.00 0.00 45 ILE A O 7
ATOM 9940 N N . LYS A 1 46 ? 13.018 -7.092 -6.489 1.00 0.00 46 LYS A N 7
ATOM 9941 C CA . LYS A 1 46 ? 14.063 -6.247 -5.932 1.00 0.00 46 LYS A CA 7
ATOM 9942 C C . LYS A 1 46 ? 14.174 -6.415 -4.418 1.00 0.00 46 LYS A C 7
ATOM 9943 O O . LYS A 1 46 ? 15.275 -6.531 -3.875 1.00 0.00 46 LYS A O 7
ATOM 9962 N N . TYR A 1 47 ? 13.038 -6.428 -3.737 1.00 0.00 47 TYR A N 7
ATOM 9963 C CA . TYR A 1 47 ? 13.026 -6.495 -2.278 1.00 0.00 47 TYR A CA 7
ATOM 9964 C C . TYR A 1 47 ? 13.093 -7.931 -1.764 1.00 0.00 47 TYR A C 7
ATOM 9965 O O . TYR A 1 47 ? 13.654 -8.188 -0.699 1.00 0.00 47 TYR A O 7
ATOM 9983 N N . GLY A 1 48 ? 12.541 -8.863 -2.525 1.00 0.00 48 GLY A N 7
ATOM 9984 C CA . GLY A 1 48 ? 12.515 -10.247 -2.091 1.00 0.00 48 GLY A CA 7
ATOM 9985 C C . GLY A 1 48 ? 13.527 -11.108 -2.822 1.00 0.00 48 GLY A C 7
ATOM 9986 O O . GLY A 1 48 ? 13.320 -12.311 -2.989 1.00 0.00 48 GLY A O 7
ATOM 9990 N N . SER A 1 49 ? 14.620 -10.491 -3.255 1.00 0.00 49 SER A N 7
ATOM 9991 C CA . SER A 1 49 ? 15.674 -11.203 -3.963 1.00 0.00 49 SER A CA 7
ATOM 9992 C C . SER A 1 49 ? 16.561 -11.953 -2.971 1.00 0.00 49 SER A C 7
ATOM 9993 O O . SER A 1 49 ? 17.014 -13.066 -3.244 1.00 0.00 49 SER A O 7
ATOM 10001 N N . ASN A 1 50 ? 16.780 -11.332 -1.814 1.00 0.00 50 ASN A N 7
ATOM 10002 C CA . ASN A 1 50 ? 17.646 -11.879 -0.773 1.00 0.00 50 ASN A CA 7
ATOM 10003 C C . ASN A 1 50 ? 19.075 -12.047 -1.288 1.00 0.00 50 ASN A C 7
ATOM 10004 O O . ASN A 1 50 ? 19.832 -11.081 -1.324 1.00 0.00 50 ASN A O 7
ATOM 10015 N N . HIS A 1 51 ? 19.439 -13.258 -1.702 1.00 0.00 51 HIS A N 7
ATOM 10016 C CA . HIS A 1 51 ? 20.781 -13.532 -2.211 1.00 0.00 51 HIS A CA 7
ATOM 10017 C C . HIS A 1 51 ? 20.758 -14.718 -3.167 1.00 0.00 51 HIS A C 7
ATOM 10018 O O . HIS A 1 51 ? 21.000 -15.856 -2.767 1.00 0.00 51 HIS A O 7
ATOM 10033 N N . ASN A 1 52 ? 20.458 -14.456 -4.423 1.00 0.00 52 ASN A N 7
ATOM 10034 C CA . ASN A 1 52 ? 20.460 -15.503 -5.438 1.00 0.00 52 ASN A CA 7
ATOM 10035 C C . ASN A 1 52 ? 21.757 -15.434 -6.241 1.00 0.00 52 ASN A C 7
ATOM 10036 O O . ASN A 1 52 ? 21.748 -15.263 -7.460 1.00 0.00 52 ASN A O 7
ATOM 10047 N N . VAL A 1 53 ? 22.880 -15.514 -5.539 1.00 0.00 53 VAL A N 7
ATOM 10048 C CA . VAL A 1 53 ? 24.184 -15.482 -6.181 1.00 0.00 53 VAL A CA 7
ATOM 10049 C C . VAL A 1 53 ? 24.481 -16.824 -6.850 1.00 0.00 53 VAL A C 7
ATOM 10050 O O . VAL A 1 53 ? 24.826 -16.886 -8.028 1.00 0.00 53 VAL A O 7
ATOM 10063 N N . GLN A 1 54 ? 24.315 -17.895 -6.096 1.00 0.00 54 GLN A N 7
ATOM 10064 C CA . GLN A 1 54 ? 24.459 -19.238 -6.628 1.00 0.00 54 GLN A CA 7
ATOM 10065 C C . GLN A 1 54 ? 23.104 -19.924 -6.648 1.00 0.00 54 GLN A C 7
ATOM 10066 O O . GLN A 1 54 ? 22.594 -20.334 -5.604 1.00 0.00 54 GLN A O 7
ATOM 10080 N N . GLY A 1 55 ? 22.509 -20.012 -7.826 1.00 0.00 55 GLY A N 7
ATOM 10081 C CA . GLY A 1 55 ? 21.221 -20.656 -7.956 1.00 0.00 55 GLY A CA 7
ATOM 10082 C C . GLY A 1 55 ? 20.720 -20.639 -9.381 1.00 0.00 55 GLY A C 7
ATOM 10083 O O . GLY A 1 55 ? 20.560 -19.567 -9.962 1.00 0.00 55 GLY A O 7
ATOM 10087 N N . THR A 1 56 ? 20.476 -21.834 -9.925 1.00 0.00 56 THR A N 7
ATOM 10088 C CA . THR A 1 56 ? 20.010 -22.029 -11.298 1.00 0.00 56 THR A CA 7
ATOM 10089 C C . THR A 1 56 ? 20.878 -21.283 -12.321 1.00 0.00 56 THR A C 7
ATOM 10090 O O . THR A 1 56 ? 20.660 -20.106 -12.608 1.00 0.00 56 THR A O 7
ATOM 10101 N N . THR A 1 57 ? 21.861 -21.981 -12.868 1.00 0.00 57 THR A N 7
ATOM 10102 C CA . THR A 1 57 ? 22.762 -21.397 -13.847 1.00 0.00 57 THR A CA 7
ATOM 10103 C C . THR A 1 57 ? 22.494 -21.947 -15.251 1.00 0.00 57 THR A C 7
ATOM 10104 O O . THR A 1 57 ? 22.919 -23.053 -15.589 1.00 0.00 57 THR A O 7
ATOM 10115 N N . PRO A 1 58 ? 21.778 -21.180 -16.090 1.00 0.00 58 PRO A N 7
ATOM 10116 C CA . PRO A 1 58 ? 21.438 -21.594 -17.458 1.00 0.00 58 PRO A CA 7
ATOM 10117 C C . PRO A 1 58 ? 22.666 -21.661 -18.357 1.00 0.00 58 PRO A C 7
ATOM 10118 O O . PRO A 1 58 ? 22.662 -22.325 -19.392 1.00 0.00 58 PRO A O 7
ATOM 10129 N N . SER A 1 59 ? 23.719 -20.986 -17.933 1.00 0.00 59 SER A N 7
ATOM 10130 C CA . SER A 1 59 ? 24.952 -20.906 -18.695 1.00 0.00 59 SER A CA 7
ATOM 10131 C C . SER A 1 59 ? 25.619 -22.277 -18.834 1.00 0.00 59 SER A C 7
ATOM 10132 O O . SER A 1 59 ? 26.232 -22.578 -19.860 1.00 0.00 59 SER A O 7
ATOM 10140 N N . ALA A 1 60 ? 25.483 -23.110 -17.806 1.00 0.00 60 ALA A N 7
ATOM 10141 C CA . ALA A 1 60 ? 26.084 -24.441 -17.816 1.00 0.00 60 ALA A CA 7
ATOM 10142 C C . ALA A 1 60 ? 25.400 -25.345 -18.836 1.00 0.00 60 ALA A C 7
ATOM 10143 O O . ALA A 1 60 ? 26.029 -26.213 -19.445 1.00 0.00 60 ALA A O 7
ATOM 10150 N N . ALA A 1 61 ? 24.118 -25.094 -19.057 1.00 0.00 61 ALA A N 7
ATOM 10151 C CA . ALA A 1 61 ? 23.319 -25.921 -19.951 1.00 0.00 61 ALA A CA 7
ATOM 10152 C C . ALA A 1 61 ? 23.533 -25.525 -21.406 1.00 0.00 61 ALA A C 7
ATOM 10153 O O . ALA A 1 61 ? 22.957 -26.122 -22.312 1.00 0.00 61 ALA A O 7
ATOM 10160 N N . VAL A 1 62 ? 24.366 -24.517 -21.623 1.00 0.00 62 VAL A N 7
ATOM 10161 C CA . VAL A 1 62 ? 24.695 -24.076 -22.972 1.00 0.00 62 VAL A CA 7
ATOM 10162 C C . VAL A 1 62 ? 25.793 -24.957 -23.560 1.00 0.00 62 VAL A C 7
ATOM 10163 O O . VAL A 1 62 ? 25.676 -25.468 -24.677 1.00 0.00 62 VAL A O 7
ATOM 10176 N N . SER A 1 63 ? 26.841 -25.152 -22.780 1.00 0.00 63 SER A N 7
ATOM 10177 C CA . SER A 1 63 ? 27.978 -25.959 -23.199 1.00 0.00 63 SER A CA 7
ATOM 10178 C C . SER A 1 63 ? 27.636 -27.445 -23.137 1.00 0.00 63 SER A C 7
ATOM 10179 O O . SER A 1 63 ? 28.033 -28.223 -24.005 1.00 0.00 63 SER A O 7
ATOM 10187 N N . GLU A 1 64 ? 26.871 -27.824 -22.118 1.00 0.00 64 GLU A N 7
ATOM 10188 C CA . GLU A 1 64 ? 26.502 -29.220 -21.900 1.00 0.00 64 GLU A CA 7
ATOM 10189 C C . GLU A 1 64 ? 25.643 -29.743 -23.054 1.00 0.00 64 GLU A C 7
ATOM 10190 O O . GLU A 1 64 ? 25.580 -30.949 -23.309 1.00 0.00 64 GLU A O 7
ATOM 10202 N N . ALA A 1 65 ? 25.002 -28.818 -23.761 1.00 0.00 65 ALA A N 7
ATOM 10203 C CA . ALA A 1 65 ? 24.094 -29.155 -24.852 1.00 0.00 65 ALA A CA 7
ATOM 10204 C C . ALA A 1 65 ? 24.801 -29.904 -25.982 1.00 0.00 65 ALA A C 7
ATOM 10205 O O . ALA A 1 65 ? 24.195 -30.743 -26.639 1.00 0.00 65 ALA A O 7
ATOM 10212 N N . GLU A 1 66 ? 26.082 -29.606 -26.193 1.00 0.00 66 GLU A N 7
ATOM 10213 C CA . GLU A 1 66 ? 26.844 -30.223 -27.281 1.00 0.00 66 GLU A CA 7
ATOM 10214 C C . GLU A 1 66 ? 27.049 -31.713 -27.019 1.00 0.00 66 GLU A C 7
ATOM 10215 O O . GLU A 1 66 ? 27.000 -32.537 -27.934 1.00 0.00 66 GLU A O 7
ATOM 10227 N N . GLN A 1 67 ? 27.277 -32.048 -25.759 1.00 0.00 67 GLN A N 7
ATOM 10228 C CA . GLN A 1 67 ? 27.519 -33.427 -25.359 1.00 0.00 67 GLN A CA 7
ATOM 10229 C C . GLN A 1 67 ? 26.204 -34.194 -25.262 1.00 0.00 67 GLN A C 7
ATOM 10230 O O . GLN A 1 67 ? 26.107 -35.341 -25.700 1.00 0.00 67 GLN A O 7
ATOM 10244 N N . ILE A 1 68 ? 25.191 -33.540 -24.704 1.00 0.00 68 ILE A N 7
ATOM 10245 C CA . ILE A 1 68 ? 23.846 -34.103 -24.638 1.00 0.00 68 ILE A CA 7
ATOM 10246 C C . ILE A 1 68 ? 23.299 -34.329 -26.051 1.00 0.00 68 ILE A C 7
ATOM 10247 O O . ILE A 1 68 ? 22.558 -35.279 -26.302 1.00 0.00 68 ILE A O 7
ATOM 10263 N N . ARG A 1 69 ? 23.708 -33.455 -26.963 1.00 0.00 69 ARG A N 7
ATOM 10264 C CA . ARG A 1 69 ? 23.346 -33.535 -28.376 1.00 0.00 69 ARG A CA 7
ATOM 10265 C C . ARG A 1 69 ? 23.706 -34.903 -28.959 1.00 0.00 69 ARG A C 7
ATOM 10266 O O . ARG A 1 69 ? 22.991 -35.439 -29.798 1.00 0.00 69 ARG A O 7
ATOM 10287 N N . GLN A 1 70 ? 24.831 -35.439 -28.511 1.00 0.00 70 GLN A N 7
ATOM 10288 C CA . GLN A 1 70 ? 25.337 -36.717 -28.976 1.00 0.00 70 GLN A CA 7
ATOM 10289 C C . GLN A 1 70 ? 24.616 -37.884 -28.304 1.00 0.00 70 GLN A C 7
ATOM 10290 O O . GLN A 1 70 ? 24.161 -38.822 -28.965 1.00 0.00 70 GLN A O 7
ATOM 10304 N N . LEU A 1 71 ? 24.534 -37.809 -26.987 1.00 0.00 71 LEU A N 7
ATOM 10305 C CA . LEU A 1 71 ? 24.071 -38.927 -26.169 1.00 0.00 71 LEU A CA 7
ATOM 10306 C C . LEU A 1 71 ? 22.542 -39.033 -26.125 1.00 0.00 71 LEU A C 7
ATOM 10307 O O . LEU A 1 71 ? 21.986 -40.106 -26.366 1.00 0.00 71 LEU A O 7
ATOM 10323 N N . LYS A 1 72 ? 21.864 -37.927 -25.827 1.00 0.00 72 LYS A N 7
ATOM 10324 C CA . LYS A 1 72 ? 20.422 -37.966 -25.583 1.00 0.00 72 LYS A CA 7
ATOM 10325 C C . LYS A 1 72 ? 19.656 -38.209 -26.884 1.00 0.00 72 LYS A C 7
ATOM 10326 O O . LYS A 1 72 ? 18.585 -38.820 -26.887 1.00 0.00 72 LYS A O 7
ATOM 10345 N N . LYS A 1 73 ? 20.213 -37.740 -27.988 1.00 0.00 73 LYS A N 7
ATOM 10346 C CA . LYS A 1 73 ? 19.654 -38.014 -29.299 1.00 0.00 73 LYS A CA 7
ATOM 10347 C C . LYS A 1 73 ? 20.758 -38.564 -30.184 1.00 0.00 73 LYS A C 7
ATOM 10348 O O . LYS A 1 73 ? 21.645 -37.823 -30.602 1.00 0.00 73 LYS A O 7
ATOM 10367 N N . GLU A 1 74 ? 20.707 -39.869 -30.437 1.00 0.00 74 GLU A N 7
ATOM 10368 C CA . GLU A 1 74 ? 21.806 -40.571 -31.097 1.00 0.00 74 GLU A CA 7
ATOM 10369 C C . GLU A 1 74 ? 22.237 -39.891 -32.398 1.00 0.00 74 GLU A C 7
ATOM 10370 O O . GLU A 1 74 ? 21.503 -39.855 -33.387 1.00 0.00 74 GLU A O 7
ATOM 10382 N N . ASN A 1 75 ? 23.461 -39.371 -32.373 1.00 0.00 75 ASN A N 7
ATOM 10383 C CA . ASN A 1 75 ? 24.052 -38.662 -33.508 1.00 0.00 75 ASN A CA 7
ATOM 10384 C C . ASN A 1 75 ? 24.313 -39.610 -34.667 1.00 0.00 75 ASN A C 7
ATOM 10385 O O . ASN A 1 75 ? 24.540 -39.194 -35.803 1.00 0.00 75 ASN A O 7
ATOM 10396 N N . ALA A 1 76 ? 24.277 -40.894 -34.358 1.00 0.00 76 ALA A N 7
ATOM 10397 C CA . ALA A 1 76 ? 24.460 -41.944 -35.354 1.00 0.00 76 ALA A CA 7
ATOM 10398 C C . ALA A 1 76 ? 23.497 -41.779 -36.531 1.00 0.00 76 ALA A C 7
ATOM 10399 O O . ALA A 1 76 ? 23.855 -42.046 -37.678 1.00 0.00 76 ALA A O 7
ATOM 10406 N N . LEU A 1 77 ? 22.290 -41.308 -36.241 1.00 0.00 77 LEU A N 7
ATOM 10407 C CA . LEU A 1 77 ? 21.283 -41.079 -37.267 1.00 0.00 77 LEU A CA 7
ATOM 10408 C C . LEU A 1 77 ? 21.739 -39.997 -38.242 1.00 0.00 77 LEU A C 7
ATOM 10409 O O . LEU A 1 77 ? 21.527 -40.099 -39.449 1.00 0.00 77 LEU A O 7
ATOM 10425 N N . GLN A 1 78 ? 22.388 -38.971 -37.705 1.00 0.00 78 GLN A N 7
ATOM 10426 C CA . GLN A 1 78 ? 22.911 -37.876 -38.510 1.00 0.00 78 GLN A CA 7
ATOM 10427 C C . GLN A 1 78 ? 24.033 -38.380 -39.409 1.00 0.00 78 GLN A C 7
ATOM 10428 O O . GLN A 1 78 ? 24.123 -38.011 -40.581 1.00 0.00 78 GLN A O 7
ATOM 10442 N N . ARG A 1 79 ? 24.860 -39.259 -38.862 1.00 0.00 79 ARG A N 7
ATOM 10443 C CA . ARG A 1 79 ? 26.015 -39.784 -39.579 1.00 0.00 79 ARG A CA 7
ATOM 10444 C C . ARG A 1 79 ? 25.583 -40.750 -40.678 1.00 0.00 79 ARG A C 7
ATOM 10445 O O . ARG A 1 79 ? 26.315 -40.990 -41.637 1.00 0.00 79 ARG A O 7
ATOM 10466 N N . ALA A 1 80 ? 24.383 -41.286 -40.536 1.00 0.00 80 ALA A N 7
ATOM 10467 C CA . ALA A 1 80 ? 23.825 -42.188 -41.534 1.00 0.00 80 ALA A CA 7
ATOM 10468 C C . ALA A 1 80 ? 23.274 -41.405 -42.722 1.00 0.00 80 ALA A C 7
ATOM 10469 O O . ALA A 1 80 ? 23.246 -41.895 -43.852 1.00 0.00 80 ALA A O 7
ATOM 10476 N N . ARG A 1 81 ? 22.854 -40.177 -42.460 1.00 0.00 81 ARG A N 7
ATOM 10477 C CA . ARG A 1 81 ? 22.294 -39.325 -43.501 1.00 0.00 81 ARG A CA 7
ATOM 10478 C C . ARG A 1 81 ? 23.394 -38.595 -44.249 1.00 0.00 81 ARG A C 7
ATOM 10479 O O . ARG A 1 81 ? 23.253 -38.257 -45.424 1.00 0.00 81 ARG A O 7
ATOM 10500 N N . THR A 1 82 ? 24.496 -38.386 -43.560 1.00 0.00 82 THR A N 7
ATOM 10501 C CA . THR A 1 82 ? 25.626 -37.646 -44.107 1.00 0.00 82 THR A CA 7
ATOM 10502 C C . THR A 1 82 ? 26.603 -38.591 -44.814 1.00 0.00 82 THR A C 7
ATOM 10503 O O . THR A 1 82 ? 27.658 -38.168 -45.291 1.00 0.00 82 THR A O 7
ATOM 10514 N N . ARG A 1 83 ? 26.215 -39.868 -44.905 1.00 0.00 83 ARG A N 7
ATOM 10515 C CA . ARG A 1 83 ? 27.007 -40.901 -45.556 1.00 0.00 83 ARG A CA 7
ATOM 10516 C C . ARG A 1 83 ? 28.310 -41.209 -44.809 1.00 0.00 83 ARG A C 7
ATOM 10517 O O . ARG A 1 83 ? 28.969 -40.326 -44.263 1.00 0.00 83 ARG A O 7
ATOM 10538 N N . HIS A 1 84 ? 28.647 -42.490 -44.771 1.00 0.00 84 HIS A N 7
ATOM 10539 C CA . HIS A 1 84 ? 29.939 -42.938 -44.271 1.00 0.00 84 HIS A CA 7
ATOM 10540 C C . HIS A 1 84 ? 30.956 -42.839 -45.403 1.00 0.00 84 HIS A C 7
ATOM 10541 O O . HIS A 1 84 ? 30.860 -43.577 -46.389 1.00 0.00 84 HIS A O 7
ATOM 10556 N N . PRO A 1 85 ? 31.922 -41.915 -45.300 1.00 0.00 85 PRO A N 7
ATOM 10557 C CA . PRO A 1 85 ? 32.872 -41.650 -46.383 1.00 0.00 85 PRO A CA 7
ATOM 10558 C C . PRO A 1 85 ? 33.931 -42.738 -46.529 1.00 0.00 85 PRO A C 7
ATOM 10559 O O . PRO A 1 85 ? 34.024 -43.656 -45.710 1.00 0.00 85 PRO A O 7
ATOM 10570 N N . ALA A 1 86 ? 34.729 -42.621 -47.581 1.00 0.00 86 ALA A N 7
ATOM 10571 C CA . ALA A 1 86 ? 35.818 -43.550 -47.835 1.00 0.00 86 ALA A CA 7
ATOM 10572 C C . ALA A 1 86 ? 37.105 -43.045 -47.195 1.00 0.00 86 ALA A C 7
ATOM 10573 O O . ALA A 1 86 ? 37.167 -41.903 -46.745 1.00 0.00 86 ALA A O 7
ATOM 10580 N N . GLU A 1 87 ? 38.127 -43.894 -47.176 1.00 0.00 87 GLU A N 7
ATOM 10581 C CA . GLU A 1 87 ? 39.412 -43.569 -46.553 1.00 0.00 87 GLU A CA 7
ATOM 10582 C C . GLU A 1 87 ? 39.970 -42.246 -47.077 1.00 0.00 87 GLU A C 7
ATOM 10583 O O . GLU A 1 87 ? 40.261 -41.334 -46.301 1.00 0.00 87 GLU A O 7
ATOM 10595 N N . SER A 1 88 ? 40.099 -42.142 -48.394 1.00 0.00 88 SER A N 7
ATOM 10596 C CA . SER A 1 88 ? 40.659 -40.949 -49.023 1.00 0.00 88 SER A CA 7
ATOM 10597 C C . SER A 1 88 ? 39.786 -39.720 -48.765 1.00 0.00 88 SER A C 7
ATOM 10598 O O . SER A 1 88 ? 40.292 -38.605 -48.604 1.00 0.00 88 SER A O 7
ATOM 10606 N N . CYS A 1 89 ? 38.475 -39.927 -48.717 1.00 0.00 89 CYS A N 7
ATOM 10607 C CA . CYS A 1 89 ? 37.537 -38.833 -48.514 1.00 0.00 89 CYS A CA 7
ATOM 10608 C C . CYS A 1 89 ? 37.543 -38.383 -47.061 1.00 0.00 89 CYS A C 7
ATOM 10609 O O . CYS A 1 89 ? 37.328 -37.215 -46.759 1.00 0.00 89 CYS A O 7
ATOM 10617 N N . LEU A 1 90 ? 37.808 -39.325 -46.171 1.00 0.00 90 LEU A N 7
ATOM 10618 C CA . LEU A 1 90 ? 37.806 -39.066 -44.739 1.00 0.00 90 LEU A CA 7
ATOM 10619 C C . LEU A 1 90 ? 38.929 -38.109 -44.356 1.00 0.00 90 LEU A C 7
ATOM 10620 O O . LEU A 1 90 ? 38.753 -37.241 -43.499 1.00 0.00 90 LEU A O 7
ATOM 10636 N N . GLU A 1 91 ? 40.082 -38.272 -44.993 1.00 0.00 91 GLU A N 7
ATOM 10637 C CA . GLU A 1 91 ? 41.230 -37.419 -44.713 1.00 0.00 91 GLU A CA 7
ATOM 10638 C C . GLU A 1 91 ? 40.896 -35.957 -45.013 1.00 0.00 91 GLU A C 7
ATOM 10639 O O . GLU A 1 91 ? 41.156 -35.074 -44.193 1.00 0.00 91 GLU A O 7
ATOM 10651 N N . HIS A 1 92 ? 40.295 -35.722 -46.183 1.00 0.00 92 HIS A N 7
ATOM 10652 C CA . HIS A 1 92 ? 39.925 -34.373 -46.626 1.00 0.00 92 HIS A CA 7
ATOM 10653 C C . HIS A 1 92 ? 41.148 -33.462 -46.739 1.00 0.00 92 HIS A C 7
ATOM 10654 O O . HIS A 1 92 ? 42.282 -33.912 -46.583 1.00 0.00 92 HIS A O 7
ATOM 10669 N N . HIS A 1 93 ? 40.897 -32.189 -47.043 1.00 0.00 93 HIS A N 7
ATOM 10670 C CA . HIS A 1 93 ? 41.945 -31.166 -47.107 1.00 0.00 93 HIS A CA 7
ATOM 10671 C C . HIS A 1 93 ? 43.001 -31.524 -48.152 1.00 0.00 93 HIS A C 7
ATOM 10672 O O . HIS A 1 93 ? 43.998 -32.184 -47.854 1.00 0.00 93 HIS A O 7
ATOM 10687 N N . HIS A 1 94 ? 42.771 -31.095 -49.382 1.00 0.00 94 HIS A N 7
ATOM 10688 C CA . HIS A 1 94 ? 43.696 -31.377 -50.474 1.00 0.00 94 HIS A CA 7
ATOM 10689 C C . HIS A 1 94 ? 43.758 -30.206 -51.443 1.00 0.00 94 HIS A C 7
ATOM 10690 O O . HIS A 1 94 ? 44.761 -29.491 -51.484 1.00 0.00 94 HIS A O 7
ATOM 10705 N N . HIS A 1 95 ? 42.665 -30.001 -52.189 1.00 0.00 95 HIS A N 7
ATOM 10706 C CA . HIS A 1 95 ? 42.592 -28.968 -53.225 1.00 0.00 95 HIS A CA 7
ATOM 10707 C C . HIS A 1 95 ? 43.512 -29.317 -54.398 1.00 0.00 95 HIS A C 7
ATOM 10708 O O . HIS A 1 95 ? 44.663 -29.704 -54.206 1.00 0.00 95 HIS A O 7
ATOM 10723 N N . HIS A 1 96 ? 43.001 -29.195 -55.612 1.00 0.00 96 HIS A N 7
ATOM 10724 C CA . HIS A 1 96 ? 43.801 -29.505 -56.790 1.00 0.00 96 HIS A CA 7
ATOM 10725 C C . HIS A 1 96 ? 43.819 -28.333 -57.756 1.00 0.00 96 HIS A C 7
ATOM 10726 O O . HIS A 1 96 ? 43.037 -27.393 -57.624 1.00 0.00 96 HIS A O 7
ATOM 10741 N N . HIS A 1 97 ? 44.711 -28.409 -58.726 1.00 0.00 97 HIS A N 7
ATOM 10742 C CA . HIS A 1 97 ? 44.796 -27.418 -59.775 1.00 0.00 97 HIS A CA 7
ATOM 10743 C C . HIS A 1 97 ? 45.010 -28.144 -61.096 1.00 0.00 97 HIS A C 7
ATOM 10744 O O . HIS A 1 97 ? 46.141 -28.117 -61.628 1.00 0.00 97 HIS A O 7
ATOM 10760 N N . MET A 1 1 ? 2.603 20.788 -8.787 1.00 0.00 1 MET A N 8
ATOM 10761 C CA . MET A 1 1 ? 2.126 19.411 -9.055 1.00 0.00 1 MET A CA 8
ATOM 10762 C C . MET A 1 1 ? 1.656 18.771 -7.757 1.00 0.00 1 MET A C 8
ATOM 10763 O O . MET A 1 1 ? 2.155 19.106 -6.684 1.00 0.00 1 MET A O 8
ATOM 10779 N N . PRO A 1 2 ? 0.693 17.836 -7.833 1.00 0.00 2 PRO A N 8
ATOM 10780 C CA . PRO A 1 2 ? 0.098 17.202 -6.647 1.00 0.00 2 PRO A CA 8
ATOM 10781 C C . PRO A 1 2 ? 1.103 16.389 -5.832 1.00 0.00 2 PRO A C 8
ATOM 10782 O O . PRO A 1 2 ? 0.825 16.017 -4.693 1.00 0.00 2 PRO A O 8
ATOM 10793 N N . THR A 1 3 ? 2.270 16.144 -6.422 1.00 0.00 3 THR A N 8
ATOM 10794 C CA . THR A 1 3 ? 3.329 15.351 -5.804 1.00 0.00 3 THR A CA 8
ATOM 10795 C C . THR A 1 3 ? 2.915 13.881 -5.665 1.00 0.00 3 THR A C 8
ATOM 10796 O O . THR A 1 3 ? 1.750 13.564 -5.430 1.00 0.00 3 THR A O 8
ATOM 10807 N N . LYS A 1 4 ? 3.870 12.984 -5.828 1.00 0.00 4 LYS A N 8
ATOM 10808 C CA . LYS A 1 4 ? 3.567 11.563 -5.844 1.00 0.00 4 LYS A CA 8
ATOM 10809 C C . LYS A 1 4 ? 4.601 10.774 -5.048 1.00 0.00 4 LYS A C 8
ATOM 10810 O O . LYS A 1 4 ? 5.705 10.506 -5.526 1.00 0.00 4 LYS A O 8
ATOM 10829 N N . THR A 1 5 ? 4.241 10.428 -3.823 1.00 0.00 5 THR A N 8
ATOM 10830 C CA . THR A 1 5 ? 5.108 9.632 -2.967 1.00 0.00 5 THR A CA 8
ATOM 10831 C C . THR A 1 5 ? 4.305 8.495 -2.334 1.00 0.00 5 THR A C 8
ATOM 10832 O O . THR A 1 5 ? 3.073 8.514 -2.350 1.00 0.00 5 THR A O 8
ATOM 10843 N N . TYR A 1 6 ? 5.002 7.506 -1.797 1.00 0.00 6 TYR A N 8
ATOM 10844 C CA . TYR A 1 6 ? 4.370 6.356 -1.182 1.00 0.00 6 TYR A CA 8
ATOM 10845 C C . TYR A 1 6 ? 5.241 5.829 -0.044 1.00 0.00 6 TYR A C 8
ATOM 10846 O O . TYR A 1 6 ? 6.341 6.341 0.187 1.00 0.00 6 TYR A O 8
ATOM 10864 N N . SER A 1 7 ? 4.764 4.804 0.646 1.00 0.00 7 SER A N 8
ATOM 10865 C CA . SER A 1 7 ? 5.545 4.168 1.696 1.00 0.00 7 SER A CA 8
ATOM 10866 C C . SER A 1 7 ? 6.250 2.930 1.150 1.00 0.00 7 SER A C 8
ATOM 10867 O O . SER A 1 7 ? 5.654 2.130 0.428 1.00 0.00 7 SER A O 8
ATOM 10875 N N . GLU A 1 8 ? 7.526 2.786 1.475 1.00 0.00 8 GLU A N 8
ATOM 10876 C CA . GLU A 1 8 ? 8.293 1.618 1.057 1.00 0.00 8 GLU A CA 8
ATOM 10877 C C . GLU A 1 8 ? 7.834 0.375 1.812 1.00 0.00 8 GLU A C 8
ATOM 10878 O O . GLU A 1 8 ? 7.960 -0.748 1.321 1.00 0.00 8 GLU A O 8
ATOM 10890 N N . GLU A 1 9 ? 7.294 0.592 3.008 1.00 0.00 9 GLU A N 8
ATOM 10891 C CA . GLU A 1 9 ? 6.707 -0.479 3.811 1.00 0.00 9 GLU A CA 8
ATOM 10892 C C . GLU A 1 9 ? 5.562 -1.143 3.043 1.00 0.00 9 GLU A C 8
ATOM 10893 O O . GLU A 1 9 ? 5.297 -2.337 3.195 1.00 0.00 9 GLU A O 8
ATOM 10905 N N . PHE A 1 10 ? 4.901 -0.350 2.209 1.00 0.00 10 PHE A N 8
ATOM 10906 C CA . PHE A 1 10 ? 3.815 -0.843 1.366 1.00 0.00 10 PHE A CA 8
ATOM 10907 C C . PHE A 1 10 ? 4.333 -1.903 0.393 1.00 0.00 10 PHE A C 8
ATOM 10908 O O . PHE A 1 10 ? 3.696 -2.934 0.185 1.00 0.00 10 PHE A O 8
ATOM 10925 N N . LYS A 1 11 ? 5.504 -1.647 -0.188 1.00 0.00 11 LYS A N 8
ATOM 10926 C CA . LYS A 1 11 ? 6.136 -2.606 -1.094 1.00 0.00 11 LYS A CA 8
ATOM 10927 C C . LYS A 1 11 ? 6.505 -3.873 -0.332 1.00 0.00 11 LYS A C 8
ATOM 10928 O O . LYS A 1 11 ? 6.356 -4.985 -0.832 1.00 0.00 11 LYS A O 8
ATOM 10947 N N . ARG A 1 12 ? 6.983 -3.677 0.888 1.00 0.00 12 ARG A N 8
ATOM 10948 C CA . ARG A 1 12 ? 7.374 -4.773 1.767 1.00 0.00 12 ARG A CA 8
ATOM 10949 C C . ARG A 1 12 ? 6.187 -5.698 2.028 1.00 0.00 12 ARG A C 8
ATOM 10950 O O . ARG A 1 12 ? 6.324 -6.922 2.023 1.00 0.00 12 ARG A O 8
ATOM 10971 N N . ASP A 1 13 ? 5.016 -5.105 2.230 1.00 0.00 13 ASP A N 8
ATOM 10972 C CA . ASP A 1 13 ? 3.795 -5.877 2.438 1.00 0.00 13 ASP A CA 8
ATOM 10973 C C . ASP A 1 13 ? 3.371 -6.561 1.139 1.00 0.00 13 ASP A C 8
ATOM 10974 O O . ASP A 1 13 ? 2.891 -7.696 1.148 1.00 0.00 13 ASP A O 8
ATOM 10983 N N . ALA A 1 14 ? 3.591 -5.867 0.023 1.00 0.00 14 ALA A N 8
ATOM 10984 C CA . ALA A 1 14 ? 3.271 -6.389 -1.304 1.00 0.00 14 ALA A CA 8
ATOM 10985 C C . ALA A 1 14 ? 4.103 -7.632 -1.621 1.00 0.00 14 ALA A C 8
ATOM 10986 O O . ALA A 1 14 ? 3.610 -8.583 -2.231 1.00 0.00 14 ALA A O 8
ATOM 10993 N N . VAL A 1 15 ? 5.362 -7.627 -1.196 1.00 0.00 15 VAL A N 8
ATOM 10994 C CA . VAL A 1 15 ? 6.233 -8.779 -1.399 1.00 0.00 15 VAL A CA 8
ATOM 10995 C C . VAL A 1 15 ? 5.692 -9.992 -0.638 1.00 0.00 15 VAL A C 8
ATOM 10996 O O . VAL A 1 15 ? 5.707 -11.114 -1.147 1.00 0.00 15 VAL A O 8
ATOM 11009 N N . ALA A 1 16 ? 5.187 -9.755 0.572 1.00 0.00 16 ALA A N 8
ATOM 11010 C CA . ALA A 1 16 ? 4.592 -10.819 1.373 1.00 0.00 16 ALA A CA 8
ATOM 11011 C C . ALA A 1 16 ? 3.289 -11.306 0.740 1.00 0.00 16 ALA A C 8
ATOM 11012 O O . ALA A 1 16 ? 2.929 -12.480 0.845 1.00 0.00 16 ALA A O 8
ATOM 11019 N N . LEU A 1 17 ? 2.587 -10.396 0.071 1.00 0.00 17 LEU A N 8
ATOM 11020 C CA . LEU A 1 17 ? 1.348 -10.735 -0.624 1.00 0.00 17 LEU A CA 8
ATOM 11021 C C . LEU A 1 17 ? 1.604 -11.744 -1.738 1.00 0.00 17 LEU A C 8
ATOM 11022 O O . LEU A 1 17 ? 0.772 -12.606 -2.005 1.00 0.00 17 LEU A O 8
ATOM 11038 N N . TYR A 1 18 ? 2.773 -11.647 -2.361 1.00 0.00 18 TYR A N 8
ATOM 11039 C CA . TYR A 1 18 ? 3.137 -12.533 -3.463 1.00 0.00 18 TYR A CA 8
ATOM 11040 C C . TYR A 1 18 ? 3.303 -13.976 -2.981 1.00 0.00 18 TYR A C 8
ATOM 11041 O O . TYR A 1 18 ? 3.057 -14.923 -3.731 1.00 0.00 18 TYR A O 8
ATOM 11059 N N . GLU A 1 19 ? 3.710 -14.143 -1.730 1.00 0.00 19 GLU A N 8
ATOM 11060 C CA . GLU A 1 19 ? 3.869 -15.476 -1.157 1.00 0.00 19 GLU A CA 8
ATOM 11061 C C . GLU A 1 19 ? 2.519 -16.083 -0.804 1.00 0.00 19 GLU A C 8
ATOM 11062 O O . GLU A 1 19 ? 2.362 -17.302 -0.782 1.00 0.00 19 GLU A O 8
ATOM 11074 N N . ASN A 1 20 ? 1.536 -15.231 -0.558 1.00 0.00 20 ASN A N 8
ATOM 11075 C CA . ASN A 1 20 ? 0.202 -15.687 -0.172 1.00 0.00 20 ASN A CA 8
ATOM 11076 C C . ASN A 1 20 ? -0.673 -15.891 -1.403 1.00 0.00 20 ASN A C 8
ATOM 11077 O O . ASN A 1 20 ? -1.901 -15.844 -1.325 1.00 0.00 20 ASN A O 8
ATOM 11088 N N . SER A 1 21 ? -0.029 -16.170 -2.529 1.00 0.00 21 SER A N 8
ATOM 11089 C CA . SER A 1 21 ? -0.710 -16.267 -3.810 1.00 0.00 21 SER A CA 8
ATOM 11090 C C . SER A 1 21 ? -1.564 -17.525 -3.929 1.00 0.00 21 SER A C 8
ATOM 11091 O O . SER A 1 21 ? -2.455 -17.601 -4.777 1.00 0.00 21 SER A O 8
ATOM 11099 N N . ASP A 1 22 ? -1.293 -18.509 -3.084 1.00 0.00 22 ASP A N 8
ATOM 11100 C CA . ASP A 1 22 ? -2.086 -19.739 -3.077 1.00 0.00 22 ASP A CA 8
ATOM 11101 C C . ASP A 1 22 ? -3.524 -19.424 -2.676 1.00 0.00 22 ASP A C 8
ATOM 11102 O O . ASP A 1 22 ? -4.458 -20.148 -3.022 1.00 0.00 22 ASP A O 8
ATOM 11111 N N . GLY A 1 23 ? -3.694 -18.317 -1.969 1.00 0.00 23 GLY A N 8
ATOM 11112 C CA . GLY A 1 23 ? -5.016 -17.879 -1.581 1.00 0.00 23 GLY A CA 8
ATOM 11113 C C . GLY A 1 23 ? -5.395 -16.558 -2.221 1.00 0.00 23 GLY A C 8
ATOM 11114 O O . GLY A 1 23 ? -6.470 -16.019 -1.954 1.00 0.00 23 GLY A O 8
ATOM 11118 N N . ALA A 1 24 ? -4.521 -16.036 -3.073 1.00 0.00 24 ALA A N 8
ATOM 11119 C CA . ALA A 1 24 ? -4.761 -14.754 -3.717 1.00 0.00 24 ALA A CA 8
ATOM 11120 C C . ALA A 1 24 ? -4.031 -14.680 -5.052 1.00 0.00 24 ALA A C 8
ATOM 11121 O O . ALA A 1 24 ? -2.803 -14.692 -5.096 1.00 0.00 24 ALA A O 8
ATOM 11128 N N . SER A 1 25 ? -4.790 -14.610 -6.132 1.00 0.00 25 SER A N 8
ATOM 11129 C CA . SER A 1 25 ? -4.219 -14.586 -7.472 1.00 0.00 25 SER A CA 8
ATOM 11130 C C . SER A 1 25 ? -3.349 -13.344 -7.669 1.00 0.00 25 SER A C 8
ATOM 11131 O O . SER A 1 25 ? -3.645 -12.279 -7.122 1.00 0.00 25 SER A O 8
ATOM 11139 N N . LEU A 1 26 ? -2.284 -13.489 -8.459 1.00 0.00 26 LEU A N 8
ATOM 11140 C CA . LEU A 1 26 ? -1.360 -12.390 -8.728 1.00 0.00 26 LEU A CA 8
ATOM 11141 C C . LEU A 1 26 ? -2.121 -11.201 -9.313 1.00 0.00 26 LEU A C 8
ATOM 11142 O O . LEU A 1 26 ? -1.848 -10.048 -8.976 1.00 0.00 26 LEU A O 8
ATOM 11158 N N . GLN A 1 27 ? -3.088 -11.502 -10.176 1.00 0.00 27 GLN A N 8
ATOM 11159 C CA . GLN A 1 27 ? -3.948 -10.480 -10.763 1.00 0.00 27 GLN A CA 8
ATOM 11160 C C . GLN A 1 27 ? -4.644 -9.704 -9.647 1.00 0.00 27 GLN A C 8
ATOM 11161 O O . GLN A 1 27 ? -4.597 -8.478 -9.606 1.00 0.00 27 GLN A O 8
ATOM 11175 N N . GLN A 1 28 ? -5.255 -10.438 -8.726 1.00 0.00 28 GLN A N 8
ATOM 11176 C CA . GLN A 1 28 ? -6.004 -9.838 -7.628 1.00 0.00 28 GLN A CA 8
ATOM 11177 C C . GLN A 1 28 ? -5.114 -8.976 -6.738 1.00 0.00 28 GLN A C 8
ATOM 11178 O O . GLN A 1 28 ? -5.530 -7.907 -6.293 1.00 0.00 28 GLN A O 8
ATOM 11192 N N . ILE A 1 29 ? -3.894 -9.439 -6.489 1.00 0.00 29 ILE A N 8
ATOM 11193 C CA . ILE A 1 29 ? -2.942 -8.688 -5.679 1.00 0.00 29 ILE A CA 8
ATOM 11194 C C . ILE A 1 29 ? -2.634 -7.338 -6.326 1.00 0.00 29 ILE A C 8
ATOM 11195 O O . ILE A 1 29 ? -2.814 -6.289 -5.708 1.00 0.00 29 ILE A O 8
ATOM 11211 N N . ALA A 1 30 ? -2.199 -7.373 -7.579 1.00 0.00 30 ALA A N 8
ATOM 11212 C CA . ALA A 1 30 ? -1.834 -6.159 -8.298 1.00 0.00 30 ALA A CA 8
ATOM 11213 C C . ALA A 1 30 ? -3.044 -5.251 -8.505 1.00 0.00 30 ALA A C 8
ATOM 11214 O O . ALA A 1 30 ? -2.940 -4.025 -8.403 1.00 0.00 30 ALA A O 8
ATOM 11221 N N . ASN A 1 31 ? -4.191 -5.863 -8.779 1.00 0.00 31 ASN A N 8
ATOM 11222 C CA . ASN A 1 31 ? -5.427 -5.125 -9.034 1.00 0.00 31 ASN A CA 8
ATOM 11223 C C . ASN A 1 31 ? -5.862 -4.357 -7.790 1.00 0.00 31 ASN A C 8
ATOM 11224 O O . ASN A 1 31 ? -6.293 -3.207 -7.870 1.00 0.00 31 ASN A O 8
ATOM 11235 N N . ASP A 1 32 ? -5.728 -5.004 -6.637 1.00 0.00 32 ASP A N 8
ATOM 11236 C CA . ASP A 1 32 ? -6.134 -4.411 -5.368 1.00 0.00 32 ASP A CA 8
ATOM 11237 C C . ASP A 1 32 ? -5.253 -3.220 -5.018 1.00 0.00 32 ASP A C 8
ATOM 11238 O O . ASP A 1 32 ? -5.741 -2.179 -4.571 1.00 0.00 32 ASP A O 8
ATOM 11247 N N . LEU A 1 33 ? -3.952 -3.382 -5.229 1.00 0.00 33 LEU A N 8
ATOM 11248 C CA . LEU A 1 33 ? -2.988 -2.329 -4.943 1.00 0.00 33 LEU A CA 8
ATOM 11249 C C . LEU A 1 33 ? -3.122 -1.181 -5.938 1.00 0.00 33 LEU A C 8
ATOM 11250 O O . LEU A 1 33 ? -2.848 -0.025 -5.609 1.00 0.00 33 LEU A O 8
ATOM 11266 N N . GLY A 1 34 ? -3.548 -1.509 -7.149 1.00 0.00 34 GLY A N 8
ATOM 11267 C CA . GLY A 1 34 ? -3.761 -0.499 -8.163 1.00 0.00 34 GLY A CA 8
ATOM 11268 C C . GLY A 1 34 ? -2.535 -0.274 -9.024 1.00 0.00 34 GLY A C 8
ATOM 11269 O O . GLY A 1 34 ? -2.309 0.836 -9.512 1.00 0.00 34 GLY A O 8
ATOM 11273 N N . ILE A 1 35 ? -1.750 -1.328 -9.215 1.00 0.00 35 ILE A N 8
ATOM 11274 C CA . ILE A 1 35 ? -0.538 -1.254 -10.008 1.00 0.00 35 ILE A CA 8
ATOM 11275 C C . ILE A 1 35 ? -0.486 -2.399 -11.005 1.00 0.00 35 ILE A C 8
ATOM 11276 O O . ILE A 1 35 ? -1.184 -3.402 -10.847 1.00 0.00 35 ILE A O 8
ATOM 11292 N N . ASN A 1 36 ? 0.324 -2.236 -12.036 1.00 0.00 36 ASN A N 8
ATOM 11293 C CA . ASN A 1 36 ? 0.536 -3.282 -13.016 1.00 0.00 36 ASN A CA 8
ATOM 11294 C C . ASN A 1 36 ? 1.248 -4.463 -12.373 1.00 0.00 36 ASN A C 8
ATOM 11295 O O . ASN A 1 36 ? 2.030 -4.295 -11.433 1.00 0.00 36 ASN A O 8
ATOM 11306 N N . ARG A 1 37 ? 0.975 -5.654 -12.884 1.00 0.00 37 ARG A N 8
ATOM 11307 C CA . ARG A 1 37 ? 1.570 -6.869 -12.366 1.00 0.00 37 ARG A CA 8
ATOM 11308 C C . ARG A 1 37 ? 3.086 -6.843 -12.500 1.00 0.00 37 ARG A C 8
ATOM 11309 O O . ARG A 1 37 ? 3.797 -7.425 -11.686 1.00 0.00 37 ARG A O 8
ATOM 11330 N N . VAL A 1 38 ? 3.574 -6.162 -13.527 1.00 0.00 38 VAL A N 8
ATOM 11331 C CA . VAL A 1 38 ? 5.010 -6.031 -13.735 1.00 0.00 38 VAL A CA 8
ATOM 11332 C C . VAL A 1 38 ? 5.594 -5.033 -12.738 1.00 0.00 38 VAL A C 8
ATOM 11333 O O . VAL A 1 38 ? 6.675 -5.248 -12.196 1.00 0.00 38 VAL A O 8
ATOM 11346 N N . THR A 1 39 ? 4.860 -3.953 -12.486 1.00 0.00 39 THR A N 8
ATOM 11347 C CA . THR A 1 39 ? 5.271 -2.963 -11.500 1.00 0.00 39 THR A CA 8
ATOM 11348 C C . THR A 1 39 ? 5.374 -3.608 -10.116 1.00 0.00 39 THR A C 8
ATOM 11349 O O . THR A 1 39 ? 6.315 -3.352 -9.360 1.00 0.00 39 THR A O 8
ATOM 11360 N N . LEU A 1 40 ? 4.396 -4.456 -9.805 1.00 0.00 40 LEU A N 8
ATOM 11361 C CA . LEU A 1 40 ? 4.404 -5.232 -8.574 1.00 0.00 40 LEU A CA 8
ATOM 11362 C C . LEU A 1 40 ? 5.623 -6.150 -8.536 1.00 0.00 40 LEU A C 8
ATOM 11363 O O . LEU A 1 40 ? 6.342 -6.208 -7.540 1.00 0.00 40 LEU A O 8
ATOM 11379 N N . LYS A 1 41 ? 5.845 -6.851 -9.643 1.00 0.00 41 LYS A N 8
ATOM 11380 C CA . LYS A 1 41 ? 6.972 -7.766 -9.777 1.00 0.00 41 LYS A CA 8
ATOM 11381 C C . LYS A 1 41 ? 8.291 -7.042 -9.514 1.00 0.00 41 LYS A C 8
ATOM 11382 O O . LYS A 1 41 ? 9.143 -7.526 -8.768 1.00 0.00 41 LYS A O 8
ATOM 11401 N N . ASN A 1 42 ? 8.443 -5.888 -10.147 1.00 0.00 42 ASN A N 8
ATOM 11402 C CA . ASN A 1 42 ? 9.631 -5.048 -9.986 1.00 0.00 42 ASN A CA 8
ATOM 11403 C C . ASN A 1 42 ? 9.880 -4.700 -8.522 1.00 0.00 42 ASN A C 8
ATOM 11404 O O . ASN A 1 42 ? 11.019 -4.748 -8.051 1.00 0.00 42 ASN A O 8
ATOM 11415 N N . TRP A 1 43 ? 8.815 -4.353 -7.805 1.00 0.00 43 TRP A N 8
ATOM 11416 C CA . TRP A 1 43 ? 8.910 -4.067 -6.377 1.00 0.00 43 TRP A CA 8
ATOM 11417 C C . TRP A 1 43 ? 9.435 -5.282 -5.624 1.00 0.00 43 TRP A C 8
ATOM 11418 O O . TRP A 1 43 ? 10.308 -5.163 -4.761 1.00 0.00 43 TRP A O 8
ATOM 11439 N N . ILE A 1 44 ? 8.903 -6.444 -5.971 1.00 0.00 44 ILE A N 8
ATOM 11440 C CA . ILE A 1 44 ? 9.283 -7.691 -5.330 1.00 0.00 44 ILE A CA 8
ATOM 11441 C C . ILE A 1 44 ? 10.760 -8.002 -5.555 1.00 0.00 44 ILE A C 8
ATOM 11442 O O . ILE A 1 44 ? 11.482 -8.280 -4.611 1.00 0.00 44 ILE A O 8
ATOM 11458 N N . ILE A 1 45 ? 11.200 -7.934 -6.804 1.00 0.00 45 ILE A N 8
ATOM 11459 C CA . ILE A 1 45 ? 12.576 -8.282 -7.151 1.00 0.00 45 ILE A CA 8
ATOM 11460 C C . ILE A 1 45 ? 13.575 -7.316 -6.508 1.00 0.00 45 ILE A C 8
ATOM 11461 O O . ILE A 1 45 ? 14.644 -7.724 -6.046 1.00 0.00 45 ILE A O 8
ATOM 11477 N N . LYS A 1 46 ? 13.213 -6.041 -6.464 1.00 0.00 46 LYS A N 8
ATOM 11478 C CA . LYS A 1 46 ? 14.110 -5.010 -5.958 1.00 0.00 46 LYS A CA 8
ATOM 11479 C C . LYS A 1 46 ? 14.278 -5.109 -4.444 1.00 0.00 46 LYS A C 8
ATOM 11480 O O . LYS A 1 46 ? 15.401 -5.127 -3.941 1.00 0.00 46 LYS A O 8
ATOM 11499 N N . TYR A 1 47 ? 13.168 -5.183 -3.721 1.00 0.00 47 TYR A N 8
ATOM 11500 C CA . TYR A 1 47 ? 13.220 -5.197 -2.261 1.00 0.00 47 TYR A CA 8
ATOM 11501 C C . TYR A 1 47 ? 13.415 -6.611 -1.725 1.00 0.00 47 TYR A C 8
ATOM 11502 O O . TYR A 1 47 ? 14.155 -6.827 -0.767 1.00 0.00 47 TYR A O 8
ATOM 11520 N N . GLY A 1 48 ? 12.769 -7.574 -2.361 1.00 0.00 48 GLY A N 8
ATOM 11521 C CA . GLY A 1 48 ? 12.952 -8.960 -1.995 1.00 0.00 48 GLY A CA 8
ATOM 11522 C C . GLY A 1 48 ? 13.745 -9.698 -3.051 1.00 0.00 48 GLY A C 8
ATOM 11523 O O . GLY A 1 48 ? 13.199 -10.521 -3.788 1.00 0.00 48 GLY A O 8
ATOM 11527 N N . SER A 1 49 ? 15.039 -9.391 -3.120 1.00 0.00 49 SER A N 8
ATOM 11528 C CA . SER A 1 49 ? 15.929 -9.936 -4.143 1.00 0.00 49 SER A CA 8
ATOM 11529 C C . SER A 1 49 ? 15.930 -11.467 -4.154 1.00 0.00 49 SER A C 8
ATOM 11530 O O . SER A 1 49 ? 16.250 -12.083 -5.175 1.00 0.00 49 SER A O 8
ATOM 11538 N N . ASN A 1 50 ? 15.587 -12.063 -3.008 1.00 0.00 50 ASN A N 8
ATOM 11539 C CA . ASN A 1 50 ? 15.428 -13.515 -2.876 1.00 0.00 50 ASN A CA 8
ATOM 11540 C C . ASN A 1 50 ? 16.774 -14.236 -2.875 1.00 0.00 50 ASN A C 8
ATOM 11541 O O . ASN A 1 50 ? 17.127 -14.903 -1.904 1.00 0.00 50 ASN A O 8
ATOM 11552 N N . HIS A 1 51 ? 17.528 -14.086 -3.950 1.00 0.00 51 HIS A N 8
ATOM 11553 C CA . HIS A 1 51 ? 18.797 -14.784 -4.086 1.00 0.00 51 HIS A CA 8
ATOM 11554 C C . HIS A 1 51 ? 19.871 -14.105 -3.249 1.00 0.00 51 HIS A C 8
ATOM 11555 O O . HIS A 1 51 ? 20.675 -14.770 -2.592 1.00 0.00 51 HIS A O 8
ATOM 11570 N N . ASN A 1 52 ? 19.881 -12.779 -3.270 1.00 0.00 52 ASN A N 8
ATOM 11571 C CA . ASN A 1 52 ? 20.804 -12.011 -2.444 1.00 0.00 52 ASN A CA 8
ATOM 11572 C C . ASN A 1 52 ? 20.240 -11.874 -1.030 1.00 0.00 52 ASN A C 8
ATOM 11573 O O . ASN A 1 52 ? 19.890 -10.777 -0.585 1.00 0.00 52 ASN A O 8
ATOM 11584 N N . VAL A 1 53 ? 20.109 -13.007 -0.349 1.00 0.00 53 VAL A N 8
ATOM 11585 C CA . VAL A 1 53 ? 19.590 -13.028 1.010 1.00 0.00 53 VAL A CA 8
ATOM 11586 C C . VAL A 1 53 ? 20.685 -12.678 2.017 1.00 0.00 53 VAL A C 8
ATOM 11587 O O . VAL A 1 53 ? 20.493 -11.823 2.881 1.00 0.00 53 VAL A O 8
ATOM 11600 N N . GLN A 1 54 ? 21.828 -13.352 1.891 1.00 0.00 54 GLN A N 8
ATOM 11601 C CA . GLN A 1 54 ? 23.002 -13.088 2.730 1.00 0.00 54 GLN A CA 8
ATOM 11602 C C . GLN A 1 54 ? 22.686 -13.341 4.215 1.00 0.00 54 GLN A C 8
ATOM 11603 O O . GLN A 1 54 ? 23.354 -12.819 5.110 1.00 0.00 54 GLN A O 8
ATOM 11617 N N . GLY A 1 55 ? 21.676 -14.174 4.464 1.00 0.00 55 GLY A N 8
ATOM 11618 C CA . GLY A 1 55 ? 21.271 -14.475 5.827 1.00 0.00 55 GLY A CA 8
ATOM 11619 C C . GLY A 1 55 ? 22.011 -15.662 6.402 1.00 0.00 55 GLY A C 8
ATOM 11620 O O . GLY A 1 55 ? 23.186 -15.558 6.751 1.00 0.00 55 GLY A O 8
ATOM 11624 N N . THR A 1 56 ? 21.329 -16.794 6.490 1.00 0.00 56 THR A N 8
ATOM 11625 C CA . THR A 1 56 ? 21.914 -18.011 7.024 1.00 0.00 56 THR A CA 8
ATOM 11626 C C . THR A 1 56 ? 21.362 -19.227 6.294 1.00 0.00 56 THR A C 8
ATOM 11627 O O . THR A 1 56 ? 20.228 -19.639 6.526 1.00 0.00 56 THR A O 8
ATOM 11638 N N . THR A 1 57 ? 22.155 -19.751 5.370 1.00 0.00 57 THR A N 8
ATOM 11639 C CA . THR A 1 57 ? 21.822 -20.982 4.663 1.00 0.00 57 THR A CA 8
ATOM 11640 C C . THR A 1 57 ? 21.566 -22.121 5.664 1.00 0.00 57 THR A C 8
ATOM 11641 O O . THR A 1 57 ? 22.465 -22.549 6.388 1.00 0.00 57 THR A O 8
ATOM 11652 N N . PRO A 1 58 ? 20.312 -22.591 5.750 1.00 0.00 58 PRO A N 8
ATOM 11653 C CA . PRO A 1 58 ? 19.915 -23.619 6.714 1.00 0.00 58 PRO A CA 8
ATOM 11654 C C . PRO A 1 58 ? 20.604 -24.961 6.466 1.00 0.00 58 PRO A C 8
ATOM 11655 O O . PRO A 1 58 ? 20.278 -25.674 5.514 1.00 0.00 58 PRO A O 8
ATOM 11666 N N . SER A 1 59 ? 21.557 -25.300 7.328 1.00 0.00 59 SER A N 8
ATOM 11667 C CA . SER A 1 59 ? 22.266 -26.574 7.234 1.00 0.00 59 SER A CA 8
ATOM 11668 C C . SER A 1 59 ? 21.319 -27.738 7.543 1.00 0.00 59 SER A C 8
ATOM 11669 O O . SER A 1 59 ? 21.532 -28.867 7.102 1.00 0.00 59 SER A O 8
ATOM 11677 N N . ALA A 1 60 ? 20.258 -27.444 8.289 1.00 0.00 60 ALA A N 8
ATOM 11678 C CA . ALA A 1 60 ? 19.239 -28.435 8.616 1.00 0.00 60 ALA A CA 8
ATOM 11679 C C . ALA A 1 60 ? 18.403 -28.772 7.388 1.00 0.00 60 ALA A C 8
ATOM 11680 O O . ALA A 1 60 ? 17.778 -29.825 7.315 1.00 0.00 60 ALA A O 8
ATOM 11687 N N . ALA A 1 61 ? 18.417 -27.876 6.408 1.00 0.00 61 ALA A N 8
ATOM 11688 C CA . ALA A 1 61 ? 17.596 -28.044 5.218 1.00 0.00 61 ALA A CA 8
ATOM 11689 C C . ALA A 1 61 ? 18.315 -28.868 4.159 1.00 0.00 61 ALA A C 8
ATOM 11690 O O . ALA A 1 61 ? 17.785 -29.091 3.069 1.00 0.00 61 ALA A O 8
ATOM 11697 N N . VAL A 1 62 ? 19.514 -29.333 4.485 1.00 0.00 62 VAL A N 8
ATOM 11698 C CA . VAL A 1 62 ? 20.278 -30.165 3.561 1.00 0.00 62 VAL A CA 8
ATOM 11699 C C . VAL A 1 62 ? 19.606 -31.523 3.400 1.00 0.00 62 VAL A C 8
ATOM 11700 O O . VAL A 1 62 ? 19.678 -32.145 2.341 1.00 0.00 62 VAL A O 8
ATOM 11713 N N . SER A 1 63 ? 18.940 -31.965 4.455 1.00 0.00 63 SER A N 8
ATOM 11714 C CA . SER A 1 63 ? 18.172 -33.199 4.420 1.00 0.00 63 SER A CA 8
ATOM 11715 C C . SER A 1 63 ? 17.029 -33.077 3.410 1.00 0.00 63 SER A C 8
ATOM 11716 O O . SER A 1 63 ? 16.744 -34.004 2.655 1.00 0.00 63 SER A O 8
ATOM 11724 N N . GLU A 1 64 ? 16.404 -31.903 3.390 1.00 0.00 64 GLU A N 8
ATOM 11725 C CA . GLU A 1 64 ? 15.306 -31.629 2.473 1.00 0.00 64 GLU A CA 8
ATOM 11726 C C . GLU A 1 64 ? 15.830 -31.434 1.054 1.00 0.00 64 GLU A C 8
ATOM 11727 O O . GLU A 1 64 ? 15.104 -31.634 0.084 1.00 0.00 64 GLU A O 8
ATOM 11739 N N . ALA A 1 65 ? 17.099 -31.061 0.941 1.00 0.00 65 ALA A N 8
ATOM 11740 C CA . ALA A 1 65 ? 17.731 -30.844 -0.359 1.00 0.00 65 ALA A CA 8
ATOM 11741 C C . ALA A 1 65 ? 17.702 -32.121 -1.188 1.00 0.00 65 ALA A C 8
ATOM 11742 O O . ALA A 1 65 ? 17.615 -32.074 -2.412 1.00 0.00 65 ALA A O 8
ATOM 11749 N N . GLU A 1 66 ? 17.757 -33.260 -0.507 1.00 0.00 66 GLU A N 8
ATOM 11750 C CA . GLU A 1 66 ? 17.642 -34.558 -1.165 1.00 0.00 66 GLU A CA 8
ATOM 11751 C C . GLU A 1 66 ? 16.247 -34.721 -1.759 1.00 0.00 66 GLU A C 8
ATOM 11752 O O . GLU A 1 66 ? 16.078 -35.254 -2.856 1.00 0.00 66 GLU A O 8
ATOM 11764 N N . GLN A 1 67 ? 15.250 -34.244 -1.023 1.00 0.00 67 GLN A N 8
ATOM 11765 C CA . GLN A 1 67 ? 13.872 -34.271 -1.496 1.00 0.00 67 GLN A CA 8
ATOM 11766 C C . GLN A 1 67 ? 13.699 -33.274 -2.637 1.00 0.00 67 GLN A C 8
ATOM 11767 O O . GLN A 1 67 ? 13.144 -33.596 -3.686 1.00 0.00 67 GLN A O 8
ATOM 11781 N N . ILE A 1 68 ? 14.198 -32.062 -2.413 1.00 0.00 68 ILE A N 8
ATOM 11782 C CA . ILE A 1 68 ? 14.143 -30.982 -3.398 1.00 0.00 68 ILE A CA 8
ATOM 11783 C C . ILE A 1 68 ? 14.867 -31.373 -4.681 1.00 0.00 68 ILE A C 8
ATOM 11784 O O . ILE A 1 68 ? 14.466 -30.981 -5.775 1.00 0.00 68 ILE A O 8
ATOM 11800 N N . ARG A 1 69 ? 15.924 -32.153 -4.522 1.00 0.00 69 ARG A N 8
ATOM 11801 C CA . ARG A 1 69 ? 16.702 -32.684 -5.639 1.00 0.00 69 ARG A CA 8
ATOM 11802 C C . ARG A 1 69 ? 15.790 -33.354 -6.666 1.00 0.00 69 ARG A C 8
ATOM 11803 O O . ARG A 1 69 ? 15.903 -33.112 -7.867 1.00 0.00 69 ARG A O 8
ATOM 11824 N N . GLN A 1 70 ? 14.897 -34.193 -6.170 1.00 0.00 70 GLN A N 8
ATOM 11825 C CA . GLN A 1 70 ? 13.932 -34.886 -6.998 1.00 0.00 70 GLN A CA 8
ATOM 11826 C C . GLN A 1 70 ? 12.751 -33.979 -7.332 1.00 0.00 70 GLN A C 8
ATOM 11827 O O . GLN A 1 70 ? 12.335 -33.868 -8.482 1.00 0.00 70 GLN A O 8
ATOM 11841 N N . LEU A 1 71 ? 12.226 -33.346 -6.296 1.00 0.00 71 LEU A N 8
ATOM 11842 C CA . LEU A 1 71 ? 10.990 -32.573 -6.387 1.00 0.00 71 LEU A CA 8
ATOM 11843 C C . LEU A 1 71 ? 11.129 -31.351 -7.300 1.00 0.00 71 LEU A C 8
ATOM 11844 O O . LEU A 1 71 ? 10.349 -31.187 -8.240 1.00 0.00 71 LEU A O 8
ATOM 11860 N N . LYS A 1 72 ? 12.111 -30.498 -7.029 1.00 0.00 72 LYS A N 8
ATOM 11861 C CA . LYS A 1 72 ? 12.183 -29.194 -7.684 1.00 0.00 72 LYS A CA 8
ATOM 11862 C C . LYS A 1 72 ? 13.031 -29.251 -8.957 1.00 0.00 72 LYS A C 8
ATOM 11863 O O . LYS A 1 72 ? 13.259 -28.232 -9.611 1.00 0.00 72 LYS A O 8
ATOM 11882 N N . LYS A 1 73 ? 13.497 -30.436 -9.308 1.00 0.00 73 LYS A N 8
ATOM 11883 C CA . LYS A 1 73 ? 14.217 -30.625 -10.558 1.00 0.00 73 LYS A CA 8
ATOM 11884 C C . LYS A 1 73 ? 13.536 -31.695 -11.395 1.00 0.00 73 LYS A C 8
ATOM 11885 O O . LYS A 1 73 ? 13.529 -32.872 -11.032 1.00 0.00 73 LYS A O 8
ATOM 11904 N N . GLU A 1 74 ? 12.945 -31.270 -12.504 1.00 0.00 74 GLU A N 8
ATOM 11905 C CA . GLU A 1 74 ? 12.200 -32.168 -13.376 1.00 0.00 74 GLU A CA 8
ATOM 11906 C C . GLU A 1 74 ? 13.091 -33.295 -13.891 1.00 0.00 74 GLU A C 8
ATOM 11907 O O . GLU A 1 74 ? 14.037 -33.063 -14.646 1.00 0.00 74 GLU A O 8
ATOM 11919 N N . ASN A 1 75 ? 12.781 -34.513 -13.478 1.00 0.00 75 ASN A N 8
ATOM 11920 C CA . ASN A 1 75 ? 13.523 -35.685 -13.922 1.00 0.00 75 ASN A CA 8
ATOM 11921 C C . ASN A 1 75 ? 12.566 -36.734 -14.472 1.00 0.00 75 ASN A C 8
ATOM 11922 O O . ASN A 1 75 ? 11.354 -36.498 -14.536 1.00 0.00 75 ASN A O 8
ATOM 11933 N N . ALA A 1 76 ? 13.109 -37.888 -14.842 1.00 0.00 76 ALA A N 8
ATOM 11934 C CA . ALA A 1 76 ? 12.331 -38.943 -15.482 1.00 0.00 76 ALA A CA 8
ATOM 11935 C C . ALA A 1 76 ? 11.162 -39.401 -14.618 1.00 0.00 76 ALA A C 8
ATOM 11936 O O . ALA A 1 76 ? 10.035 -39.504 -15.094 1.00 0.00 76 ALA A O 8
ATOM 11943 N N . LEU A 1 77 ? 11.432 -39.644 -13.347 1.00 0.00 77 LEU A N 8
ATOM 11944 C CA . LEU A 1 77 ? 10.424 -40.161 -12.431 1.00 0.00 77 LEU A CA 8
ATOM 11945 C C . LEU A 1 77 ? 9.305 -39.146 -12.217 1.00 0.00 77 LEU A C 8
ATOM 11946 O O . LEU A 1 77 ? 8.135 -39.509 -12.144 1.00 0.00 77 LEU A O 8
ATOM 11962 N N . GLN A 1 78 ? 9.674 -37.875 -12.138 1.00 0.00 78 GLN A N 8
ATOM 11963 C CA . GLN A 1 78 ? 8.706 -36.807 -11.915 1.00 0.00 78 GLN A CA 8
ATOM 11964 C C . GLN A 1 78 ? 7.793 -36.630 -13.122 1.00 0.00 78 GLN A C 8
ATOM 11965 O O . GLN A 1 78 ? 6.599 -36.366 -12.978 1.00 0.00 78 GLN A O 8
ATOM 11979 N N . ARG A 1 79 ? 8.356 -36.790 -14.309 1.00 0.00 79 ARG A N 8
ATOM 11980 C CA . ARG A 1 79 ? 7.608 -36.578 -15.540 1.00 0.00 79 ARG A CA 8
ATOM 11981 C C . ARG A 1 79 ? 6.790 -37.816 -15.896 1.00 0.00 79 ARG A C 8
ATOM 11982 O O . ARG A 1 79 ? 5.829 -37.744 -16.662 1.00 0.00 79 ARG A O 8
ATOM 12003 N N . ALA A 1 80 ? 7.173 -38.944 -15.319 1.00 0.00 80 ALA A N 8
ATOM 12004 C CA . ALA A 1 80 ? 6.519 -40.216 -15.593 1.00 0.00 80 ALA A CA 8
ATOM 12005 C C . ALA A 1 80 ? 5.191 -40.333 -14.857 1.00 0.00 80 ALA A C 8
ATOM 12006 O O . ALA A 1 80 ? 4.345 -41.139 -15.232 1.00 0.00 80 ALA A O 8
ATOM 12013 N N . ARG A 1 81 ? 5.018 -39.522 -13.812 1.00 0.00 81 ARG A N 8
ATOM 12014 C CA . ARG A 1 81 ? 3.824 -39.572 -12.956 1.00 0.00 81 ARG A CA 8
ATOM 12015 C C . ARG A 1 81 ? 2.523 -39.430 -13.745 1.00 0.00 81 ARG A C 8
ATOM 12016 O O . ARG A 1 81 ? 1.459 -39.849 -13.285 1.00 0.00 81 ARG A O 8
ATOM 12037 N N . THR A 1 82 ? 2.610 -38.848 -14.928 1.00 0.00 82 THR A N 8
ATOM 12038 C CA . THR A 1 82 ? 1.443 -38.651 -15.774 1.00 0.00 82 THR A CA 8
ATOM 12039 C C . THR A 1 82 ? 0.891 -39.991 -16.272 1.00 0.00 82 THR A C 8
ATOM 12040 O O . THR A 1 82 ? -0.268 -40.092 -16.678 1.00 0.00 82 THR A O 8
ATOM 12051 N N . ARG A 1 83 ? 1.724 -41.020 -16.222 1.00 0.00 83 ARG A N 8
ATOM 12052 C CA . ARG A 1 83 ? 1.342 -42.343 -16.671 1.00 0.00 83 ARG A CA 8
ATOM 12053 C C . ARG A 1 83 ? 1.716 -43.403 -15.640 1.00 0.00 83 ARG A C 8
ATOM 12054 O O . ARG A 1 83 ? 2.574 -43.185 -14.784 1.00 0.00 83 ARG A O 8
ATOM 12075 N N . HIS A 1 84 ? 1.056 -44.545 -15.716 1.00 0.00 84 HIS A N 8
ATOM 12076 C CA . HIS A 1 84 ? 1.463 -45.712 -14.951 1.00 0.00 84 HIS A CA 8
ATOM 12077 C C . HIS A 1 84 ? 1.670 -46.887 -15.899 1.00 0.00 84 HIS A C 8
ATOM 12078 O O . HIS A 1 84 ? 0.709 -47.497 -16.360 1.00 0.00 84 HIS A O 8
ATOM 12093 N N . PRO A 1 85 ? 2.931 -47.201 -16.223 1.00 0.00 85 PRO A N 8
ATOM 12094 C CA . PRO A 1 85 ? 3.253 -48.263 -17.176 1.00 0.00 85 PRO A CA 8
ATOM 12095 C C . PRO A 1 85 ? 3.001 -49.660 -16.614 1.00 0.00 85 PRO A C 8
ATOM 12096 O O . PRO A 1 85 ? 2.700 -49.826 -15.430 1.00 0.00 85 PRO A O 8
ATOM 12107 N N . ALA A 1 86 ? 3.151 -50.666 -17.463 1.00 0.00 86 ALA A N 8
ATOM 12108 C CA . ALA A 1 86 ? 2.923 -52.043 -17.057 1.00 0.00 86 ALA A CA 8
ATOM 12109 C C . ALA A 1 86 ? 4.199 -52.668 -16.517 1.00 0.00 86 ALA A C 8
ATOM 12110 O O . ALA A 1 86 ? 4.961 -53.294 -17.254 1.00 0.00 86 ALA A O 8
ATOM 12117 N N . GLU A 1 87 ? 4.429 -52.483 -15.227 1.00 0.00 87 GLU A N 8
ATOM 12118 C CA . GLU A 1 87 ? 5.617 -53.015 -14.572 1.00 0.00 87 GLU A CA 8
ATOM 12119 C C . GLU A 1 87 ? 5.471 -54.521 -14.370 1.00 0.00 87 GLU A C 8
ATOM 12120 O O . GLU A 1 87 ? 6.449 -55.267 -14.402 1.00 0.00 87 GLU A O 8
ATOM 12132 N N . SER A 1 88 ? 4.230 -54.948 -14.184 1.00 0.00 88 SER A N 8
ATOM 12133 C CA . SER A 1 88 ? 3.910 -56.348 -13.978 1.00 0.00 88 SER A CA 8
ATOM 12134 C C . SER A 1 88 ? 4.284 -57.183 -15.202 1.00 0.00 88 SER A C 8
ATOM 12135 O O . SER A 1 88 ? 4.737 -58.321 -15.076 1.00 0.00 88 SER A O 8
ATOM 12143 N N . CYS A 1 89 ? 4.119 -56.602 -16.383 1.00 0.00 89 CYS A N 8
ATOM 12144 C CA . CYS A 1 89 ? 4.337 -57.322 -17.631 1.00 0.00 89 CYS A CA 8
ATOM 12145 C C . CYS A 1 89 ? 5.828 -57.517 -17.901 1.00 0.00 89 CYS A C 8
ATOM 12146 O O . CYS A 1 89 ? 6.223 -58.436 -18.615 1.00 0.00 89 CYS A O 8
ATOM 12154 N N . LEU A 1 90 ? 6.647 -56.648 -17.323 1.00 0.00 90 LEU A N 8
ATOM 12155 C CA . LEU A 1 90 ? 8.092 -56.711 -17.524 1.00 0.00 90 LEU A CA 8
ATOM 12156 C C . LEU A 1 90 ? 8.677 -57.957 -16.867 1.00 0.00 90 LEU A C 8
ATOM 12157 O O . LEU A 1 90 ? 9.425 -58.715 -17.492 1.00 0.00 90 LEU A O 8
ATOM 12173 N N . GLU A 1 91 ? 8.334 -58.169 -15.605 1.00 0.00 91 GLU A N 8
ATOM 12174 C CA . GLU A 1 91 ? 8.823 -59.328 -14.873 1.00 0.00 91 GLU A CA 8
ATOM 12175 C C . GLU A 1 91 ? 8.025 -60.571 -15.237 1.00 0.00 91 GLU A C 8
ATOM 12176 O O . GLU A 1 91 ? 8.588 -61.647 -15.439 1.00 0.00 91 GLU A O 8
ATOM 12188 N N . HIS A 1 92 ? 6.713 -60.417 -15.334 1.00 0.00 92 HIS A N 8
ATOM 12189 C CA . HIS A 1 92 ? 5.842 -61.538 -15.658 1.00 0.00 92 HIS A CA 8
ATOM 12190 C C . HIS A 1 92 ? 5.576 -61.569 -17.156 1.00 0.00 92 HIS A C 8
ATOM 12191 O O . HIS A 1 92 ? 4.459 -61.309 -17.611 1.00 0.00 92 HIS A O 8
ATOM 12206 N N . HIS A 1 93 ? 6.617 -61.856 -17.919 1.00 0.00 93 HIS A N 8
ATOM 12207 C CA . HIS A 1 93 ? 6.509 -61.902 -19.367 1.00 0.00 93 HIS A CA 8
ATOM 12208 C C . HIS A 1 93 ? 6.478 -63.344 -19.852 1.00 0.00 93 HIS A C 8
ATOM 12209 O O . HIS A 1 93 ? 7.054 -64.233 -19.223 1.00 0.00 93 HIS A O 8
ATOM 12224 N N . HIS A 1 94 ? 5.808 -63.572 -20.970 1.00 0.00 94 HIS A N 8
ATOM 12225 C CA . HIS A 1 94 ? 5.667 -64.914 -21.514 1.00 0.00 94 HIS A CA 8
ATOM 12226 C C . HIS A 1 94 ? 5.963 -64.910 -23.006 1.00 0.00 94 HIS A C 8
ATOM 12227 O O . HIS A 1 94 ? 6.111 -63.849 -23.616 1.00 0.00 94 HIS A O 8
ATOM 12242 N N . HIS A 1 95 ? 6.052 -66.097 -23.586 1.00 0.00 95 HIS A N 8
ATOM 12243 C CA . HIS A 1 95 ? 6.310 -66.231 -25.011 1.00 0.00 95 HIS A CA 8
ATOM 12244 C C . HIS A 1 95 ? 4.986 -66.260 -25.762 1.00 0.00 95 HIS A C 8
ATOM 12245 O O . HIS A 1 95 ? 4.336 -67.304 -25.848 1.00 0.00 95 HIS A O 8
ATOM 12260 N N . HIS A 1 96 ? 4.598 -65.100 -26.291 1.00 0.00 96 HIS A N 8
ATOM 12261 C CA . HIS A 1 96 ? 3.280 -64.909 -26.896 1.00 0.00 96 HIS A CA 8
ATOM 12262 C C . HIS A 1 96 ? 2.186 -65.232 -25.877 1.00 0.00 96 HIS A C 8
ATOM 12263 O O . HIS A 1 96 ? 1.863 -64.399 -25.033 1.00 0.00 96 HIS A O 8
ATOM 12278 N N . HIS A 1 97 ? 1.663 -66.451 -25.947 1.00 0.00 97 HIS A N 8
ATOM 12279 C CA . HIS A 1 97 ? 0.631 -66.945 -25.033 1.00 0.00 97 HIS A CA 8
ATOM 12280 C C . HIS A 1 97 ? 0.168 -68.313 -25.493 1.00 0.00 97 HIS A C 8
ATOM 12281 O O . HIS A 1 97 ? -0.618 -68.381 -26.459 1.00 0.00 97 HIS A O 8
ATOM 12297 N N . MET A 1 1 ? -1.979 13.086 3.503 1.00 0.00 1 MET A N 9
ATOM 12298 C CA . MET A 1 1 ? -0.574 12.956 3.045 1.00 0.00 1 MET A CA 9
ATOM 12299 C C . MET A 1 1 ? -0.146 14.199 2.259 1.00 0.00 1 MET A C 9
ATOM 12300 O O . MET A 1 1 ? -0.450 14.337 1.072 1.00 0.00 1 MET A O 9
ATOM 12316 N N . PRO A 1 2 ? 0.534 15.146 2.931 1.00 0.00 2 PRO A N 9
ATOM 12317 C CA . PRO A 1 2 ? 1.011 16.386 2.303 1.00 0.00 2 PRO A CA 9
ATOM 12318 C C . PRO A 1 2 ? 2.156 16.143 1.328 1.00 0.00 2 PRO A C 9
ATOM 12319 O O . PRO A 1 2 ? 2.338 16.887 0.362 1.00 0.00 2 PRO A O 9
ATOM 12330 N N . THR A 1 3 ? 2.914 15.091 1.574 1.00 0.00 3 THR A N 9
ATOM 12331 C CA . THR A 1 3 ? 4.057 14.760 0.739 1.00 0.00 3 THR A CA 9
ATOM 12332 C C . THR A 1 3 ? 4.480 13.313 0.963 1.00 0.00 3 THR A C 9
ATOM 12333 O O . THR A 1 3 ? 4.035 12.673 1.920 1.00 0.00 3 THR A O 9
ATOM 12344 N N . LYS A 1 4 ? 5.333 12.827 0.070 1.00 0.00 4 LYS A N 9
ATOM 12345 C CA . LYS A 1 4 ? 5.845 11.459 0.097 1.00 0.00 4 LYS A CA 9
ATOM 12346 C C . LYS A 1 4 ? 4.749 10.433 -0.177 1.00 0.00 4 LYS A C 9
ATOM 12347 O O . LYS A 1 4 ? 3.809 10.269 0.600 1.00 0.00 4 LYS A O 9
ATOM 12366 N N . THR A 1 5 ? 4.889 9.742 -1.293 1.00 0.00 5 THR A N 9
ATOM 12367 C CA . THR A 1 5 ? 3.980 8.687 -1.670 1.00 0.00 5 THR A CA 9
ATOM 12368 C C . THR A 1 5 ? 4.455 7.341 -1.104 1.00 0.00 5 THR A C 9
ATOM 12369 O O . THR A 1 5 ? 5.147 7.312 -0.086 1.00 0.00 5 THR A O 9
ATOM 12380 N N . TYR A 1 6 ? 4.066 6.242 -1.753 1.00 0.00 6 TYR A N 9
ATOM 12381 C CA . TYR A 1 6 ? 4.442 4.891 -1.328 1.00 0.00 6 TYR A CA 9
ATOM 12382 C C . TYR A 1 6 ? 5.933 4.773 -0.991 1.00 0.00 6 TYR A C 9
ATOM 12383 O O . TYR A 1 6 ? 6.800 5.173 -1.769 1.00 0.00 6 TYR A O 9
ATOM 12401 N N . SER A 1 7 ? 6.209 4.231 0.187 1.00 0.00 7 SER A N 9
ATOM 12402 C CA . SER A 1 7 ? 7.570 4.039 0.660 1.00 0.00 7 SER A CA 9
ATOM 12403 C C . SER A 1 7 ? 8.005 2.588 0.453 1.00 0.00 7 SER A C 9
ATOM 12404 O O . SER A 1 7 ? 7.311 1.816 -0.219 1.00 0.00 7 SER A O 9
ATOM 12412 N N . GLU A 1 8 ? 9.143 2.210 1.032 1.00 0.00 8 GLU A N 9
ATOM 12413 C CA . GLU A 1 8 ? 9.640 0.846 0.894 1.00 0.00 8 GLU A CA 9
ATOM 12414 C C . GLU A 1 8 ? 8.748 -0.134 1.651 1.00 0.00 8 GLU A C 9
ATOM 12415 O O . GLU A 1 8 ? 8.603 -1.288 1.248 1.00 0.00 8 GLU A O 9
ATOM 12427 N N . GLU A 1 9 ? 8.145 0.339 2.740 1.00 0.00 9 GLU A N 9
ATOM 12428 C CA . GLU A 1 9 ? 7.276 -0.496 3.564 1.00 0.00 9 GLU A CA 9
ATOM 12429 C C . GLU A 1 9 ? 6.068 -0.962 2.760 1.00 0.00 9 GLU A C 9
ATOM 12430 O O . GLU A 1 9 ? 5.637 -2.110 2.868 1.00 0.00 9 GLU A O 9
ATOM 12442 N N . PHE A 1 10 ? 5.539 -0.061 1.937 1.00 0.00 10 PHE A N 9
ATOM 12443 C CA . PHE A 1 10 ? 4.396 -0.369 1.091 1.00 0.00 10 PHE A CA 9
ATOM 12444 C C . PHE A 1 10 ? 4.757 -1.469 0.099 1.00 0.00 10 PHE A C 9
ATOM 12445 O O . PHE A 1 10 ? 3.978 -2.395 -0.136 1.00 0.00 10 PHE A O 9
ATOM 12462 N N . LYS A 1 11 ? 5.952 -1.370 -0.463 1.00 0.00 11 LYS A N 9
ATOM 12463 C CA . LYS A 1 11 ? 6.426 -2.354 -1.423 1.00 0.00 11 LYS A CA 9
ATOM 12464 C C . LYS A 1 11 ? 6.713 -3.684 -0.731 1.00 0.00 11 LYS A C 9
ATOM 12465 O O . LYS A 1 11 ? 6.442 -4.752 -1.278 1.00 0.00 11 LYS A O 9
ATOM 12484 N N . ARG A 1 12 ? 7.250 -3.610 0.484 1.00 0.00 12 ARG A N 9
ATOM 12485 C CA . ARG A 1 12 ? 7.539 -4.786 1.276 1.00 0.00 12 ARG A CA 9
ATOM 12486 C C . ARG A 1 12 ? 6.260 -5.553 1.610 1.00 0.00 12 ARG A C 9
ATOM 12487 O O . ARG A 1 12 ? 6.231 -6.783 1.553 1.00 0.00 12 ARG A O 9
ATOM 12508 N N . ASP A 1 13 ? 5.199 -4.818 1.932 1.00 0.00 13 ASP A N 9
ATOM 12509 C CA . ASP A 1 13 ? 3.910 -5.431 2.258 1.00 0.00 13 ASP A CA 9
ATOM 12510 C C . ASP A 1 13 ? 3.329 -6.138 1.036 1.00 0.00 13 ASP A C 9
ATOM 12511 O O . ASP A 1 13 ? 2.718 -7.202 1.149 1.00 0.00 13 ASP A O 9
ATOM 12520 N N . ALA A 1 14 ? 3.553 -5.549 -0.134 1.00 0.00 14 ALA A N 9
ATOM 12521 C CA . ALA A 1 14 ? 3.084 -6.119 -1.389 1.00 0.00 14 ALA A CA 9
ATOM 12522 C C . ALA A 1 14 ? 3.797 -7.434 -1.698 1.00 0.00 14 ALA A C 9
ATOM 12523 O O . ALA A 1 14 ? 3.206 -8.359 -2.253 1.00 0.00 14 ALA A O 9
ATOM 12530 N N . VAL A 1 15 ? 5.068 -7.517 -1.324 1.00 0.00 15 VAL A N 9
ATOM 12531 C CA . VAL A 1 15 ? 5.844 -8.735 -1.522 1.00 0.00 15 VAL A CA 9
ATOM 12532 C C . VAL A 1 15 ? 5.325 -9.848 -0.619 1.00 0.00 15 VAL A C 9
ATOM 12533 O O . VAL A 1 15 ? 5.228 -11.005 -1.032 1.00 0.00 15 VAL A O 9
ATOM 12546 N N . ALA A 1 16 ? 4.968 -9.484 0.611 1.00 0.00 16 ALA A N 9
ATOM 12547 C CA . ALA A 1 16 ? 4.410 -10.440 1.561 1.00 0.00 16 ALA A CA 9
ATOM 12548 C C . ALA A 1 16 ? 3.098 -11.017 1.036 1.00 0.00 16 ALA A C 9
ATOM 12549 O O . ALA A 1 16 ? 2.763 -12.174 1.301 1.00 0.00 16 ALA A O 9
ATOM 12556 N N . LEU A 1 17 ? 2.364 -10.202 0.284 1.00 0.00 17 LEU A N 9
ATOM 12557 C CA . LEU A 1 17 ? 1.124 -10.645 -0.346 1.00 0.00 17 LEU A CA 9
ATOM 12558 C C . LEU A 1 17 ? 1.403 -11.750 -1.364 1.00 0.00 17 LEU A C 9
ATOM 12559 O O . LEU A 1 17 ? 0.643 -12.712 -1.469 1.00 0.00 17 LEU A O 9
ATOM 12575 N N . TYR A 1 18 ? 2.509 -11.617 -2.091 1.00 0.00 18 TYR A N 9
ATOM 12576 C CA . TYR A 1 18 ? 2.838 -12.555 -3.158 1.00 0.00 18 TYR A CA 9
ATOM 12577 C C . TYR A 1 18 ? 3.285 -13.899 -2.590 1.00 0.00 18 TYR A C 9
ATOM 12578 O O . TYR A 1 18 ? 3.161 -14.929 -3.251 1.00 0.00 18 TYR A O 9
ATOM 12596 N N . GLU A 1 19 ? 3.804 -13.895 -1.365 1.00 0.00 19 GLU A N 9
ATOM 12597 C CA . GLU A 1 19 ? 4.146 -15.145 -0.687 1.00 0.00 19 GLU A CA 9
ATOM 12598 C C . GLU A 1 19 ? 2.885 -15.954 -0.405 1.00 0.00 19 GLU A C 9
ATOM 12599 O O . GLU A 1 19 ? 2.900 -17.186 -0.407 1.00 0.00 19 GLU A O 9
ATOM 12611 N N . ASN A 1 20 ? 1.792 -15.243 -0.187 1.00 0.00 20 ASN A N 9
ATOM 12612 C CA . ASN A 1 20 ? 0.504 -15.855 0.103 1.00 0.00 20 ASN A CA 9
ATOM 12613 C C . ASN A 1 20 ? -0.287 -16.038 -1.187 1.00 0.00 20 ASN A C 9
ATOM 12614 O O . ASN A 1 20 ? -1.512 -15.889 -1.212 1.00 0.00 20 ASN A O 9
ATOM 12625 N N . SER A 1 21 ? 0.425 -16.398 -2.249 1.00 0.00 21 SER A N 9
ATOM 12626 C CA . SER A 1 21 ? -0.158 -16.503 -3.579 1.00 0.00 21 SER A CA 9
ATOM 12627 C C . SER A 1 21 ? -1.195 -17.611 -3.670 1.00 0.00 21 SER A C 9
ATOM 12628 O O . SER A 1 21 ? -2.022 -17.614 -4.585 1.00 0.00 21 SER A O 9
ATOM 12636 N N . ASP A 1 22 ? -1.142 -18.551 -2.732 1.00 0.00 22 ASP A N 9
ATOM 12637 C CA . ASP A 1 22 ? -2.091 -19.661 -2.703 1.00 0.00 22 ASP A CA 9
ATOM 12638 C C . ASP A 1 22 ? -3.515 -19.143 -2.795 1.00 0.00 22 ASP A C 9
ATOM 12639 O O . ASP A 1 22 ? -4.325 -19.643 -3.574 1.00 0.00 22 ASP A O 9
ATOM 12648 N N . GLY A 1 23 ? -3.797 -18.115 -2.020 1.00 0.00 23 GLY A N 9
ATOM 12649 C CA . GLY A 1 23 ? -5.104 -17.504 -2.051 1.00 0.00 23 GLY A CA 9
ATOM 12650 C C . GLY A 1 23 ? -5.057 -16.083 -2.565 1.00 0.00 23 GLY A C 9
ATOM 12651 O O . GLY A 1 23 ? -5.988 -15.308 -2.347 1.00 0.00 23 GLY A O 9
ATOM 12655 N N . ALA A 1 24 ? -3.973 -15.733 -3.250 1.00 0.00 24 ALA A N 9
ATOM 12656 C CA . ALA A 1 24 ? -3.806 -14.385 -3.767 1.00 0.00 24 ALA A CA 9
ATOM 12657 C C . ALA A 1 24 ? -2.941 -14.392 -5.021 1.00 0.00 24 ALA A C 9
ATOM 12658 O O . ALA A 1 24 ? -1.714 -14.402 -4.946 1.00 0.00 24 ALA A O 9
ATOM 12665 N N . SER A 1 25 ? -3.593 -14.412 -6.169 1.00 0.00 25 SER A N 9
ATOM 12666 C CA . SER A 1 25 ? -2.905 -14.481 -7.446 1.00 0.00 25 SER A CA 9
ATOM 12667 C C . SER A 1 25 ? -2.291 -13.134 -7.826 1.00 0.00 25 SER A C 9
ATOM 12668 O O . SER A 1 25 ? -2.694 -12.093 -7.312 1.00 0.00 25 SER A O 9
ATOM 12676 N N . LEU A 1 26 ? -1.319 -13.170 -8.737 1.00 0.00 26 LEU A N 9
ATOM 12677 C CA . LEU A 1 26 ? -0.590 -11.972 -9.154 1.00 0.00 26 LEU A CA 9
ATOM 12678 C C . LEU A 1 26 ? -1.559 -10.900 -9.664 1.00 0.00 26 LEU A C 9
ATOM 12679 O O . LEU A 1 26 ? -1.484 -9.737 -9.255 1.00 0.00 26 LEU A O 9
ATOM 12695 N N . GLN A 1 27 ? -2.472 -11.301 -10.551 1.00 0.00 27 GLN A N 9
ATOM 12696 C CA . GLN A 1 27 ? -3.476 -10.388 -11.090 1.00 0.00 27 GLN A CA 9
ATOM 12697 C C . GLN A 1 27 ? -4.284 -9.786 -9.951 1.00 0.00 27 GLN A C 9
ATOM 12698 O O . GLN A 1 27 ? -4.498 -8.578 -9.902 1.00 0.00 27 GLN A O 9
ATOM 12712 N N . GLN A 1 28 ? -4.681 -10.637 -9.017 1.00 0.00 28 GLN A N 9
ATOM 12713 C CA . GLN A 1 28 ? -5.518 -10.233 -7.897 1.00 0.00 28 GLN A CA 9
ATOM 12714 C C . GLN A 1 28 ? -4.791 -9.257 -6.969 1.00 0.00 28 GLN A C 9
ATOM 12715 O O . GLN A 1 28 ? -5.410 -8.352 -6.411 1.00 0.00 28 GLN A O 9
ATOM 12729 N N . ILE A 1 29 ? -3.482 -9.435 -6.806 1.00 0.00 29 ILE A N 9
ATOM 12730 C CA . ILE A 1 29 ? -2.687 -8.527 -5.981 1.00 0.00 29 ILE A CA 9
ATOM 12731 C C . ILE A 1 29 ? -2.699 -7.124 -6.575 1.00 0.00 29 ILE A C 9
ATOM 12732 O O . ILE A 1 29 ? -3.014 -6.145 -5.891 1.00 0.00 29 ILE A O 9
ATOM 12748 N N . ALA A 1 30 ? -2.377 -7.037 -7.857 1.00 0.00 30 ALA A N 9
ATOM 12749 C CA . ALA A 1 30 ? -2.350 -5.758 -8.552 1.00 0.00 30 ALA A CA 9
ATOM 12750 C C . ALA A 1 30 ? -3.758 -5.190 -8.690 1.00 0.00 30 ALA A C 9
ATOM 12751 O O . ALA A 1 30 ? -3.952 -3.977 -8.728 1.00 0.00 30 ALA A O 9
ATOM 12758 N N . ASN A 1 31 ? -4.730 -6.088 -8.748 1.00 0.00 31 ASN A N 9
ATOM 12759 C CA . ASN A 1 31 ? -6.133 -5.719 -8.897 1.00 0.00 31 ASN A CA 9
ATOM 12760 C C . ASN A 1 31 ? -6.646 -5.028 -7.637 1.00 0.00 31 ASN A C 9
ATOM 12761 O O . ASN A 1 31 ? -7.336 -4.012 -7.710 1.00 0.00 31 ASN A O 9
ATOM 12772 N N . ASP A 1 32 ? -6.297 -5.591 -6.483 1.00 0.00 32 ASP A N 9
ATOM 12773 C CA . ASP A 1 32 ? -6.735 -5.056 -5.194 1.00 0.00 32 ASP A CA 9
ATOM 12774 C C . ASP A 1 32 ? -6.128 -3.679 -4.940 1.00 0.00 32 ASP A C 9
ATOM 12775 O O . ASP A 1 32 ? -6.840 -2.718 -4.634 1.00 0.00 32 ASP A O 9
ATOM 12784 N N . LEU A 1 33 ? -4.812 -3.589 -5.089 1.00 0.00 33 LEU A N 9
ATOM 12785 C CA . LEU A 1 33 ? -4.088 -2.352 -4.826 1.00 0.00 33 LEU A CA 9
ATOM 12786 C C . LEU A 1 33 ? -4.335 -1.322 -5.924 1.00 0.00 33 LEU A C 9
ATOM 12787 O O . LEU A 1 33 ? -4.313 -0.116 -5.671 1.00 0.00 33 LEU A O 9
ATOM 12803 N N . GLY A 1 34 ? -4.576 -1.800 -7.135 1.00 0.00 34 GLY A N 9
ATOM 12804 C CA . GLY A 1 34 ? -4.800 -0.911 -8.255 1.00 0.00 34 GLY A CA 9
ATOM 12805 C C . GLY A 1 34 ? -3.501 -0.433 -8.864 1.00 0.00 34 GLY A C 9
ATOM 12806 O O . GLY A 1 34 ? -3.325 0.759 -9.119 1.00 0.00 34 GLY A O 9
ATOM 12810 N N . ILE A 1 35 ? -2.592 -1.364 -9.097 1.00 0.00 35 ILE A N 9
ATOM 12811 C CA . ILE A 1 35 ? -1.282 -1.042 -9.642 1.00 0.00 35 ILE A CA 9
ATOM 12812 C C . ILE A 1 35 ? -0.962 -1.941 -10.827 1.00 0.00 35 ILE A C 9
ATOM 12813 O O . ILE A 1 35 ? -1.701 -2.884 -11.114 1.00 0.00 35 ILE A O 9
ATOM 12829 N N . ASN A 1 36 ? 0.130 -1.651 -11.519 1.00 0.00 36 ASN A N 9
ATOM 12830 C CA . ASN A 1 36 ? 0.557 -2.475 -12.631 1.00 0.00 36 ASN A CA 9
ATOM 12831 C C . ASN A 1 36 ? 1.226 -3.739 -12.121 1.00 0.00 36 ASN A C 9
ATOM 12832 O O . ASN A 1 36 ? 1.941 -3.714 -11.116 1.00 0.00 36 ASN A O 9
ATOM 12843 N N . ARG A 1 37 ? 1.012 -4.835 -12.831 1.00 0.00 37 ARG A N 9
ATOM 12844 C CA . ARG A 1 37 ? 1.534 -6.120 -12.418 1.00 0.00 37 ARG A CA 9
ATOM 12845 C C . ARG A 1 37 ? 3.054 -6.171 -12.578 1.00 0.00 37 ARG A C 9
ATOM 12846 O O . ARG A 1 37 ? 3.744 -6.863 -11.831 1.00 0.00 37 ARG A O 9
ATOM 12867 N N . VAL A 1 38 ? 3.567 -5.424 -13.548 1.00 0.00 38 VAL A N 9
ATOM 12868 C CA . VAL A 1 38 ? 5.001 -5.349 -13.780 1.00 0.00 38 VAL A CA 9
ATOM 12869 C C . VAL A 1 38 ? 5.663 -4.523 -12.687 1.00 0.00 38 VAL A C 9
ATOM 12870 O O . VAL A 1 38 ? 6.721 -4.889 -12.180 1.00 0.00 38 VAL A O 9
ATOM 12883 N N . THR A 1 39 ? 5.022 -3.419 -12.310 1.00 0.00 39 THR A N 9
ATOM 12884 C CA . THR A 1 39 ? 5.512 -2.596 -11.212 1.00 0.00 39 THR A CA 9
ATOM 12885 C C . THR A 1 39 ? 5.581 -3.417 -9.925 1.00 0.00 39 THR A C 9
ATOM 12886 O O . THR A 1 39 ? 6.571 -3.367 -9.194 1.00 0.00 39 THR A O 9
ATOM 12897 N N . LEU A 1 40 ? 4.528 -4.190 -9.676 1.00 0.00 40 LEU A N 9
ATOM 12898 C CA . LEU A 1 40 ? 4.490 -5.110 -8.545 1.00 0.00 40 LEU A CA 9
ATOM 12899 C C . LEU A 1 40 ? 5.647 -6.103 -8.627 1.00 0.00 40 LEU A C 9
ATOM 12900 O O . LEU A 1 40 ? 6.381 -6.302 -7.658 1.00 0.00 40 LEU A O 9
ATOM 12916 N N . LYS A 1 41 ? 5.802 -6.707 -9.802 1.00 0.00 41 LYS A N 9
ATOM 12917 C CA . LYS A 1 41 ? 6.869 -7.671 -10.062 1.00 0.00 41 LYS A CA 9
ATOM 12918 C C . LYS A 1 41 ? 8.236 -7.070 -9.763 1.00 0.00 41 LYS A C 9
ATOM 12919 O O . LYS A 1 41 ? 9.095 -7.711 -9.153 1.00 0.00 41 LYS A O 9
ATOM 12938 N N . ASN A 1 42 ? 8.421 -5.834 -10.201 1.00 0.00 42 ASN A N 9
ATOM 12939 C CA . ASN A 1 42 ? 9.666 -5.106 -9.977 1.00 0.00 42 ASN A CA 9
ATOM 12940 C C . ASN A 1 42 ? 9.989 -5.000 -8.492 1.00 0.00 42 ASN A C 9
ATOM 12941 O O . ASN A 1 42 ? 11.152 -5.096 -8.096 1.00 0.00 42 ASN A O 9
ATOM 12952 N N . TRP A 1 43 ? 8.962 -4.795 -7.676 1.00 0.00 43 TRP A N 9
ATOM 12953 C CA . TRP A 1 43 ? 9.145 -4.700 -6.231 1.00 0.00 43 TRP A CA 9
ATOM 12954 C C . TRP A 1 43 ? 9.471 -6.070 -5.654 1.00 0.00 43 TRP A C 9
ATOM 12955 O O . TRP A 1 43 ? 10.364 -6.204 -4.816 1.00 0.00 43 TRP A O 9
ATOM 12976 N N . ILE A 1 44 ? 8.742 -7.080 -6.121 1.00 0.00 44 ILE A N 9
ATOM 12977 C CA . ILE A 1 44 ? 8.906 -8.452 -5.648 1.00 0.00 44 ILE A CA 9
ATOM 12978 C C . ILE A 1 44 ? 10.354 -8.916 -5.787 1.00 0.00 44 ILE A C 9
ATOM 12979 O O . ILE A 1 44 ? 10.911 -9.518 -4.875 1.00 0.00 44 ILE A O 9
ATOM 12995 N N . ILE A 1 45 ? 10.965 -8.621 -6.928 1.00 0.00 45 ILE A N 9
ATOM 12996 C CA . ILE A 1 45 ? 12.348 -9.015 -7.169 1.00 0.00 45 ILE A CA 9
ATOM 12997 C C . ILE A 1 45 ? 13.303 -8.256 -6.246 1.00 0.00 45 ILE A C 9
ATOM 12998 O O . ILE A 1 45 ? 14.197 -8.846 -5.637 1.00 0.00 45 ILE A O 9
ATOM 13014 N N . LYS A 1 46 ? 13.091 -6.950 -6.130 1.00 0.00 46 LYS A N 9
ATOM 13015 C CA . LYS A 1 46 ? 13.981 -6.089 -5.374 1.00 0.00 46 LYS A CA 9
ATOM 13016 C C . LYS A 1 46 ? 13.901 -6.362 -3.874 1.00 0.00 46 LYS A C 9
ATOM 13017 O O . LYS A 1 46 ? 14.924 -6.572 -3.221 1.00 0.00 46 LYS A O 9
ATOM 13036 N N . TYR A 1 47 ? 12.692 -6.372 -3.332 1.00 0.00 47 TYR A N 9
ATOM 13037 C CA . TYR A 1 47 ? 12.505 -6.553 -1.898 1.00 0.00 47 TYR A CA 9
ATOM 13038 C C . TYR A 1 47 ? 12.522 -8.026 -1.517 1.00 0.00 47 TYR A C 9
ATOM 13039 O O . TYR A 1 47 ? 12.784 -8.372 -0.366 1.00 0.00 47 TYR A O 9
ATOM 13057 N N . GLY A 1 48 ? 12.245 -8.889 -2.488 1.00 0.00 48 GLY A N 9
ATOM 13058 C CA . GLY A 1 48 ? 12.326 -10.319 -2.254 1.00 0.00 48 GLY A CA 9
ATOM 13059 C C . GLY A 1 48 ? 13.756 -10.757 -2.040 1.00 0.00 48 GLY A C 9
ATOM 13060 O O . GLY A 1 48 ? 14.023 -11.712 -1.309 1.00 0.00 48 GLY A O 9
ATOM 13064 N N . SER A 1 49 ? 14.672 -10.055 -2.691 1.00 0.00 49 SER A N 9
ATOM 13065 C CA . SER A 1 49 ? 16.089 -10.285 -2.492 1.00 0.00 49 SER A CA 9
ATOM 13066 C C . SER A 1 49 ? 16.535 -9.661 -1.178 1.00 0.00 49 SER A C 9
ATOM 13067 O O . SER A 1 49 ? 17.070 -10.347 -0.306 1.00 0.00 49 SER A O 9
ATOM 13075 N N . ASN A 1 50 ? 16.280 -8.366 -1.033 1.00 0.00 50 ASN A N 9
ATOM 13076 C CA . ASN A 1 50 ? 16.652 -7.633 0.168 1.00 0.00 50 ASN A CA 9
ATOM 13077 C C . ASN A 1 50 ? 16.158 -6.197 0.074 1.00 0.00 50 ASN A C 9
ATOM 13078 O O . ASN A 1 50 ? 15.233 -5.795 0.775 1.00 0.00 50 ASN A O 9
ATOM 13089 N N . HIS A 1 51 ? 16.760 -5.446 -0.836 1.00 0.00 51 HIS A N 9
ATOM 13090 C CA . HIS A 1 51 ? 16.488 -4.016 -0.982 1.00 0.00 51 HIS A CA 9
ATOM 13091 C C . HIS A 1 51 ? 17.018 -3.510 -2.318 1.00 0.00 51 HIS A C 9
ATOM 13092 O O . HIS A 1 51 ? 17.886 -4.135 -2.924 1.00 0.00 51 HIS A O 9
ATOM 13107 N N . ASN A 1 52 ? 16.492 -2.382 -2.782 1.00 0.00 52 ASN A N 9
ATOM 13108 C CA . ASN A 1 52 ? 16.961 -1.775 -4.013 1.00 0.00 52 ASN A CA 9
ATOM 13109 C C . ASN A 1 52 ? 18.090 -0.793 -3.731 1.00 0.00 52 ASN A C 9
ATOM 13110 O O . ASN A 1 52 ? 17.907 0.424 -3.721 1.00 0.00 52 ASN A O 9
ATOM 13121 N N . VAL A 1 53 ? 19.258 -1.352 -3.460 1.00 0.00 53 VAL A N 9
ATOM 13122 C CA . VAL A 1 53 ? 20.459 -0.572 -3.201 1.00 0.00 53 VAL A CA 9
ATOM 13123 C C . VAL A 1 53 ? 20.993 0.020 -4.502 1.00 0.00 53 VAL A C 9
ATOM 13124 O O . VAL A 1 53 ? 21.727 1.008 -4.498 1.00 0.00 53 VAL A O 9
ATOM 13137 N N . GLN A 1 54 ? 20.598 -0.603 -5.608 1.00 0.00 54 GLN A N 9
ATOM 13138 C CA . GLN A 1 54 ? 21.071 -0.246 -6.939 1.00 0.00 54 GLN A CA 9
ATOM 13139 C C . GLN A 1 54 ? 22.580 -0.438 -7.035 1.00 0.00 54 GLN A C 9
ATOM 13140 O O . GLN A 1 54 ? 23.363 0.509 -6.928 1.00 0.00 54 GLN A O 9
ATOM 13154 N N . GLY A 1 55 ? 22.977 -1.686 -7.215 1.00 0.00 55 GLY A N 9
ATOM 13155 C CA . GLY A 1 55 ? 24.378 -2.014 -7.320 1.00 0.00 55 GLY A CA 9
ATOM 13156 C C . GLY A 1 55 ? 24.607 -3.072 -8.368 1.00 0.00 55 GLY A C 9
ATOM 13157 O O . GLY A 1 55 ? 24.345 -4.255 -8.138 1.00 0.00 55 GLY A O 9
ATOM 13161 N N . THR A 1 56 ? 25.050 -2.641 -9.534 1.00 0.00 56 THR A N 9
ATOM 13162 C CA . THR A 1 56 ? 25.280 -3.535 -10.644 1.00 0.00 56 THR A CA 9
ATOM 13163 C C . THR A 1 56 ? 26.340 -2.957 -11.563 1.00 0.00 56 THR A C 9
ATOM 13164 O O . THR A 1 56 ? 26.137 -1.940 -12.230 1.00 0.00 56 THR A O 9
ATOM 13175 N N . THR A 1 57 ? 27.469 -3.597 -11.549 1.00 0.00 57 THR A N 9
ATOM 13176 C CA . THR A 1 57 ? 28.587 -3.235 -12.396 1.00 0.00 57 THR A CA 9
ATOM 13177 C C . THR A 1 57 ? 29.024 -4.462 -13.194 1.00 0.00 57 THR A C 9
ATOM 13178 O O . THR A 1 57 ? 29.141 -5.548 -12.633 1.00 0.00 57 THR A O 9
ATOM 13189 N N . PRO A 1 58 ? 29.219 -4.320 -14.517 1.00 0.00 58 PRO A N 9
ATOM 13190 C CA . PRO A 1 58 ? 29.601 -5.439 -15.391 1.00 0.00 58 PRO A CA 9
ATOM 13191 C C . PRO A 1 58 ? 30.976 -6.031 -15.063 1.00 0.00 58 PRO A C 9
ATOM 13192 O O . PRO A 1 58 ? 31.954 -5.812 -15.780 1.00 0.00 58 PRO A O 9
ATOM 13203 N N . SER A 1 59 ? 31.039 -6.779 -13.970 1.00 0.00 59 SER A N 9
ATOM 13204 C CA . SER A 1 59 ? 32.235 -7.511 -13.600 1.00 0.00 59 SER A CA 9
ATOM 13205 C C . SER A 1 59 ? 32.391 -8.730 -14.500 1.00 0.00 59 SER A C 9
ATOM 13206 O O . SER A 1 59 ? 33.489 -9.240 -14.706 1.00 0.00 59 SER A O 9
ATOM 13214 N N . ALA A 1 60 ? 31.269 -9.184 -15.046 1.00 0.00 60 ALA A N 9
ATOM 13215 C CA . ALA A 1 60 ? 31.246 -10.333 -15.939 1.00 0.00 60 ALA A CA 9
ATOM 13216 C C . ALA A 1 60 ? 31.915 -10.028 -17.278 1.00 0.00 60 ALA A C 9
ATOM 13217 O O . ALA A 1 60 ? 32.309 -10.941 -18.006 1.00 0.00 60 ALA A O 9
ATOM 13224 N N . ALA A 1 61 ? 32.045 -8.744 -17.594 1.00 0.00 61 ALA A N 9
ATOM 13225 C CA . ALA A 1 61 ? 32.537 -8.315 -18.898 1.00 0.00 61 ALA A CA 9
ATOM 13226 C C . ALA A 1 61 ? 34.051 -8.491 -19.035 1.00 0.00 61 ALA A C 9
ATOM 13227 O O . ALA A 1 61 ? 34.628 -8.161 -20.068 1.00 0.00 61 ALA A O 9
ATOM 13234 N N . VAL A 1 62 ? 34.685 -9.023 -17.999 1.00 0.00 62 VAL A N 9
ATOM 13235 C CA . VAL A 1 62 ? 36.123 -9.263 -18.027 1.00 0.00 62 VAL A CA 9
ATOM 13236 C C . VAL A 1 62 ? 36.466 -10.361 -19.033 1.00 0.00 62 VAL A C 9
ATOM 13237 O O . VAL A 1 62 ? 37.516 -10.330 -19.677 1.00 0.00 62 VAL A O 9
ATOM 13250 N N . SER A 1 63 ? 35.546 -11.301 -19.199 1.00 0.00 63 SER A N 9
ATOM 13251 C CA . SER A 1 63 ? 35.739 -12.410 -20.124 1.00 0.00 63 SER A CA 9
ATOM 13252 C C . SER A 1 63 ? 35.855 -11.905 -21.563 1.00 0.00 63 SER A C 9
ATOM 13253 O O . SER A 1 63 ? 36.676 -12.399 -22.337 1.00 0.00 63 SER A O 9
ATOM 13261 N N . GLU A 1 64 ? 35.037 -10.918 -21.913 1.00 0.00 64 GLU A N 9
ATOM 13262 C CA . GLU A 1 64 ? 35.090 -10.322 -23.239 1.00 0.00 64 GLU A CA 9
ATOM 13263 C C . GLU A 1 64 ? 36.259 -9.354 -23.338 1.00 0.00 64 GLU A C 9
ATOM 13264 O O . GLU A 1 64 ? 36.917 -9.254 -24.373 1.00 0.00 64 GLU A O 9
ATOM 13276 N N . ALA A 1 65 ? 36.529 -8.668 -22.237 1.00 0.00 65 ALA A N 9
ATOM 13277 C CA . ALA A 1 65 ? 37.620 -7.703 -22.173 1.00 0.00 65 ALA A CA 9
ATOM 13278 C C . ALA A 1 65 ? 38.965 -8.373 -22.431 1.00 0.00 65 ALA A C 9
ATOM 13279 O O . ALA A 1 65 ? 39.917 -7.725 -22.869 1.00 0.00 65 ALA A O 9
ATOM 13286 N N . GLU A 1 66 ? 39.032 -9.673 -22.163 1.00 0.00 66 GLU A N 9
ATOM 13287 C CA . GLU A 1 66 ? 40.236 -10.448 -22.412 1.00 0.00 66 GLU A CA 9
ATOM 13288 C C . GLU A 1 66 ? 40.556 -10.477 -23.904 1.00 0.00 66 GLU A C 9
ATOM 13289 O O . GLU A 1 66 ? 41.720 -10.481 -24.302 1.00 0.00 66 GLU A O 9
ATOM 13301 N N . GLN A 1 67 ? 39.519 -10.514 -24.727 1.00 0.00 67 GLN A N 9
ATOM 13302 C CA . GLN A 1 67 ? 39.703 -10.393 -26.173 1.00 0.00 67 GLN A CA 9
ATOM 13303 C C . GLN A 1 67 ? 39.889 -8.931 -26.561 1.00 0.00 67 GLN A C 9
ATOM 13304 O O . GLN A 1 67 ? 40.738 -8.604 -27.389 1.00 0.00 67 GLN A O 9
ATOM 13318 N N . ILE A 1 68 ? 39.101 -8.062 -25.938 1.00 0.00 68 ILE A N 9
ATOM 13319 C CA . ILE A 1 68 ? 39.115 -6.632 -26.238 1.00 0.00 68 ILE A CA 9
ATOM 13320 C C . ILE A 1 68 ? 40.507 -6.022 -26.059 1.00 0.00 68 ILE A C 9
ATOM 13321 O O . ILE A 1 68 ? 40.959 -5.253 -26.903 1.00 0.00 68 ILE A O 9
ATOM 13337 N N . ARG A 1 69 ? 41.187 -6.382 -24.975 1.00 0.00 69 ARG A N 9
ATOM 13338 C CA . ARG A 1 69 ? 42.521 -5.846 -24.696 1.00 0.00 69 ARG A CA 9
ATOM 13339 C C . ARG A 1 69 ? 43.494 -6.136 -25.840 1.00 0.00 69 ARG A C 9
ATOM 13340 O O . ARG A 1 69 ? 44.244 -5.258 -26.261 1.00 0.00 69 ARG A O 9
ATOM 13361 N N . GLN A 1 70 ? 43.463 -7.358 -26.349 1.00 0.00 70 GLN A N 9
ATOM 13362 C CA . GLN A 1 70 ? 44.377 -7.779 -27.394 1.00 0.00 70 GLN A CA 9
ATOM 13363 C C . GLN A 1 70 ? 43.913 -7.289 -28.767 1.00 0.00 70 GLN A C 9
ATOM 13364 O O . GLN A 1 70 ? 44.714 -7.117 -29.683 1.00 0.00 70 GLN A O 9
ATOM 13378 N N . LEU A 1 71 ? 42.610 -7.087 -28.901 1.00 0.00 71 LEU A N 9
ATOM 13379 C CA . LEU A 1 71 ? 42.021 -6.670 -30.166 1.00 0.00 71 LEU A CA 9
ATOM 13380 C C . LEU A 1 71 ? 42.153 -5.163 -30.378 1.00 0.00 71 LEU A C 9
ATOM 13381 O O . LEU A 1 71 ? 42.530 -4.711 -31.457 1.00 0.00 71 LEU A O 9
ATOM 13397 N N . LYS A 1 72 ? 41.838 -4.391 -29.346 1.00 0.00 72 LYS A N 9
ATOM 13398 C CA . LYS A 1 72 ? 41.834 -2.937 -29.457 1.00 0.00 72 LYS A CA 9
ATOM 13399 C C . LYS A 1 72 ? 43.251 -2.385 -29.505 1.00 0.00 72 LYS A C 9
ATOM 13400 O O . LYS A 1 72 ? 43.548 -1.480 -30.284 1.00 0.00 72 LYS A O 9
ATOM 13419 N N . LYS A 1 73 ? 44.120 -2.931 -28.669 1.00 0.00 73 LYS A N 9
ATOM 13420 C CA . LYS A 1 73 ? 45.513 -2.522 -28.659 1.00 0.00 73 LYS A CA 9
ATOM 13421 C C . LYS A 1 73 ? 46.226 -3.150 -29.851 1.00 0.00 73 LYS A C 9
ATOM 13422 O O . LYS A 1 73 ? 46.693 -4.285 -29.793 1.00 0.00 73 LYS A O 9
ATOM 13441 N N . GLU A 1 74 ? 46.279 -2.399 -30.937 1.00 0.00 74 GLU A N 9
ATOM 13442 C CA . GLU A 1 74 ? 46.700 -2.931 -32.224 1.00 0.00 74 GLU A CA 9
ATOM 13443 C C . GLU A 1 74 ? 48.191 -2.734 -32.478 1.00 0.00 74 GLU A C 9
ATOM 13444 O O . GLU A 1 74 ? 48.818 -1.835 -31.918 1.00 0.00 74 GLU A O 9
ATOM 13456 N N . ASN A 1 75 ? 48.736 -3.609 -33.322 1.00 0.00 75 ASN A N 9
ATOM 13457 C CA . ASN A 1 75 ? 50.074 -3.467 -33.887 1.00 0.00 75 ASN A CA 9
ATOM 13458 C C . ASN A 1 75 ? 51.143 -3.192 -32.823 1.00 0.00 75 ASN A C 9
ATOM 13459 O O . ASN A 1 75 ? 51.011 -3.596 -31.666 1.00 0.00 75 ASN A O 9
ATOM 13470 N N . ALA A 1 76 ? 52.215 -2.523 -33.237 1.00 0.00 76 ALA A N 9
ATOM 13471 C CA . ALA A 1 76 ? 53.330 -2.222 -32.358 1.00 0.00 76 ALA A CA 9
ATOM 13472 C C . ALA A 1 76 ? 52.949 -1.222 -31.276 1.00 0.00 76 ALA A C 9
ATOM 13473 O O . ALA A 1 76 ? 53.509 -1.249 -30.179 1.00 0.00 76 ALA A O 9
ATOM 13480 N N . LEU A 1 77 ? 51.981 -0.361 -31.573 1.00 0.00 77 LEU A N 9
ATOM 13481 C CA . LEU A 1 77 ? 51.601 0.697 -30.654 1.00 0.00 77 LEU A CA 9
ATOM 13482 C C . LEU A 1 77 ? 51.072 0.129 -29.335 1.00 0.00 77 LEU A C 9
ATOM 13483 O O . LEU A 1 77 ? 51.167 0.785 -28.299 1.00 0.00 77 LEU A O 9
ATOM 13499 N N . GLN A 1 78 ? 50.528 -1.088 -29.365 1.00 0.00 78 GLN A N 9
ATOM 13500 C CA . GLN A 1 78 ? 50.108 -1.758 -28.136 1.00 0.00 78 GLN A CA 9
ATOM 13501 C C . GLN A 1 78 ? 51.268 -1.842 -27.149 1.00 0.00 78 GLN A C 9
ATOM 13502 O O . GLN A 1 78 ? 51.140 -1.463 -25.987 1.00 0.00 78 GLN A O 9
ATOM 13516 N N . ARG A 1 79 ? 52.402 -2.315 -27.637 1.00 0.00 79 ARG A N 9
ATOM 13517 C CA . ARG A 1 79 ? 53.577 -2.507 -26.801 1.00 0.00 79 ARG A CA 9
ATOM 13518 C C . ARG A 1 79 ? 54.201 -1.170 -26.427 1.00 0.00 79 ARG A C 9
ATOM 13519 O O . ARG A 1 79 ? 54.913 -1.062 -25.432 1.00 0.00 79 ARG A O 9
ATOM 13540 N N . ALA A 1 80 ? 53.907 -0.154 -27.221 1.00 0.00 80 ALA A N 9
ATOM 13541 C CA . ALA A 1 80 ? 54.419 1.186 -26.978 1.00 0.00 80 ALA A CA 9
ATOM 13542 C C . ALA A 1 80 ? 53.610 1.894 -25.892 1.00 0.00 80 ALA A C 9
ATOM 13543 O O . ALA A 1 80 ? 54.161 2.599 -25.053 1.00 0.00 80 ALA A O 9
ATOM 13550 N N . ARG A 1 81 ? 52.302 1.683 -25.910 1.00 0.00 81 ARG A N 9
ATOM 13551 C CA . ARG A 1 81 ? 51.405 2.326 -24.950 1.00 0.00 81 ARG A CA 9
ATOM 13552 C C . ARG A 1 81 ? 51.459 1.633 -23.597 1.00 0.00 81 ARG A C 9
ATOM 13553 O O . ARG A 1 81 ? 51.176 2.233 -22.563 1.00 0.00 81 ARG A O 9
ATOM 13574 N N . THR A 1 82 ? 51.819 0.364 -23.618 1.00 0.00 82 THR A N 9
ATOM 13575 C CA . THR A 1 82 ? 51.973 -0.409 -22.395 1.00 0.00 82 THR A CA 9
ATOM 13576 C C . THR A 1 82 ? 53.292 -0.044 -21.711 1.00 0.00 82 THR A C 9
ATOM 13577 O O . THR A 1 82 ? 53.486 -0.276 -20.515 1.00 0.00 82 THR A O 9
ATOM 13588 N N . ARG A 1 83 ? 54.186 0.551 -22.486 1.00 0.00 83 ARG A N 9
ATOM 13589 C CA . ARG A 1 83 ? 55.475 0.985 -21.979 1.00 0.00 83 ARG A CA 9
ATOM 13590 C C . ARG A 1 83 ? 55.346 2.375 -21.376 1.00 0.00 83 ARG A C 9
ATOM 13591 O O . ARG A 1 83 ? 54.884 3.305 -22.033 1.00 0.00 83 ARG A O 9
ATOM 13612 N N . HIS A 1 84 ? 55.740 2.513 -20.125 1.00 0.00 84 HIS A N 9
ATOM 13613 C CA . HIS A 1 84 ? 55.615 3.791 -19.443 1.00 0.00 84 HIS A CA 9
ATOM 13614 C C . HIS A 1 84 ? 56.923 4.571 -19.509 1.00 0.00 84 HIS A C 9
ATOM 13615 O O . HIS A 1 84 ? 57.971 4.097 -19.065 1.00 0.00 84 HIS A O 9
ATOM 13630 N N . PRO A 1 85 ? 56.888 5.757 -20.121 1.00 0.00 85 PRO A N 9
ATOM 13631 C CA . PRO A 1 85 ? 58.004 6.680 -20.110 1.00 0.00 85 PRO A CA 9
ATOM 13632 C C . PRO A 1 85 ? 57.901 7.647 -18.935 1.00 0.00 85 PRO A C 9
ATOM 13633 O O . PRO A 1 85 ? 57.003 7.531 -18.101 1.00 0.00 85 PRO A O 9
ATOM 13644 N N . ALA A 1 86 ? 58.811 8.594 -18.867 1.00 0.00 86 ALA A N 9
ATOM 13645 C CA . ALA A 1 86 ? 58.725 9.630 -17.859 1.00 0.00 86 ALA A CA 9
ATOM 13646 C C . ALA A 1 86 ? 57.651 10.630 -18.258 1.00 0.00 86 ALA A C 9
ATOM 13647 O O . ALA A 1 86 ? 57.811 11.354 -19.239 1.00 0.00 86 ALA A O 9
ATOM 13654 N N . GLU A 1 87 ? 56.551 10.644 -17.517 1.00 0.00 87 GLU A N 9
ATOM 13655 C CA . GLU A 1 87 ? 55.425 11.516 -17.828 1.00 0.00 87 GLU A CA 9
ATOM 13656 C C . GLU A 1 87 ? 55.884 12.974 -17.882 1.00 0.00 87 GLU A C 9
ATOM 13657 O O . GLU A 1 87 ? 55.548 13.713 -18.807 1.00 0.00 87 GLU A O 9
ATOM 13669 N N . SER A 1 88 ? 56.696 13.365 -16.909 1.00 0.00 88 SER A N 9
ATOM 13670 C CA . SER A 1 88 ? 57.183 14.736 -16.810 1.00 0.00 88 SER A CA 9
ATOM 13671 C C . SER A 1 88 ? 58.127 15.087 -17.960 1.00 0.00 88 SER A C 9
ATOM 13672 O O . SER A 1 88 ? 58.301 16.263 -18.294 1.00 0.00 88 SER A O 9
ATOM 13680 N N . CYS A 1 89 ? 58.729 14.064 -18.563 1.00 0.00 89 CYS A N 9
ATOM 13681 C CA . CYS A 1 89 ? 59.576 14.246 -19.738 1.00 0.00 89 CYS A CA 9
ATOM 13682 C C . CYS A 1 89 ? 58.743 14.775 -20.905 1.00 0.00 89 CYS A C 9
ATOM 13683 O O . CYS A 1 89 ? 59.261 15.404 -21.826 1.00 0.00 89 CYS A O 9
ATOM 13691 N N . LEU A 1 90 ? 57.451 14.501 -20.855 1.00 0.00 90 LEU A N 9
ATOM 13692 C CA . LEU A 1 90 ? 56.511 15.026 -21.836 1.00 0.00 90 LEU A CA 9
ATOM 13693 C C . LEU A 1 90 ? 55.844 16.297 -21.308 1.00 0.00 90 LEU A C 9
ATOM 13694 O O . LEU A 1 90 ? 55.576 17.233 -22.061 1.00 0.00 90 LEU A O 9
ATOM 13710 N N . GLU A 1 91 ? 55.587 16.314 -20.002 1.00 0.00 91 GLU A N 9
ATOM 13711 C CA . GLU A 1 91 ? 54.889 17.422 -19.348 1.00 0.00 91 GLU A CA 9
ATOM 13712 C C . GLU A 1 91 ? 55.619 18.760 -19.494 1.00 0.00 91 GLU A C 9
ATOM 13713 O O . GLU A 1 91 ? 54.975 19.807 -19.566 1.00 0.00 91 GLU A O 9
ATOM 13725 N N . HIS A 1 92 ? 56.950 18.737 -19.519 1.00 0.00 92 HIS A N 9
ATOM 13726 C CA . HIS A 1 92 ? 57.717 19.981 -19.605 1.00 0.00 92 HIS A CA 9
ATOM 13727 C C . HIS A 1 92 ? 57.511 20.634 -20.970 1.00 0.00 92 HIS A C 9
ATOM 13728 O O . HIS A 1 92 ? 57.482 19.953 -21.993 1.00 0.00 92 HIS A O 9
ATOM 13743 N N . HIS A 1 93 ? 57.359 21.948 -20.981 1.00 0.00 93 HIS A N 9
ATOM 13744 C CA . HIS A 1 93 ? 57.098 22.657 -22.223 1.00 0.00 93 HIS A CA 9
ATOM 13745 C C . HIS A 1 93 ? 58.400 23.156 -22.842 1.00 0.00 93 HIS A C 9
ATOM 13746 O O . HIS A 1 93 ? 59.059 22.417 -23.572 1.00 0.00 93 HIS A O 9
ATOM 13761 N N . HIS A 1 94 ? 58.778 24.394 -22.507 1.00 0.00 94 HIS A N 9
ATOM 13762 C CA . HIS A 1 94 ? 59.969 25.043 -23.063 1.00 0.00 94 HIS A CA 9
ATOM 13763 C C . HIS A 1 94 ? 59.838 25.234 -24.577 1.00 0.00 94 HIS A C 9
ATOM 13764 O O . HIS A 1 94 ? 59.771 24.266 -25.330 1.00 0.00 94 HIS A O 9
ATOM 13779 N N . HIS A 1 95 ? 59.787 26.490 -25.016 1.00 0.00 95 HIS A N 9
ATOM 13780 C CA . HIS A 1 95 ? 59.680 26.795 -26.444 1.00 0.00 95 HIS A CA 9
ATOM 13781 C C . HIS A 1 95 ? 60.777 26.091 -27.239 1.00 0.00 95 HIS A C 9
ATOM 13782 O O . HIS A 1 95 ? 61.967 26.230 -26.940 1.00 0.00 95 HIS A O 9
ATOM 13797 N N . HIS A 1 96 ? 60.377 25.311 -28.230 1.00 0.00 96 HIS A N 9
ATOM 13798 C CA . HIS A 1 96 ? 61.343 24.714 -29.133 1.00 0.00 96 HIS A CA 9
ATOM 13799 C C . HIS A 1 96 ? 61.746 25.762 -30.159 1.00 0.00 96 HIS A C 9
ATOM 13800 O O . HIS A 1 96 ? 60.880 26.371 -30.793 1.00 0.00 96 HIS A O 9
ATOM 13815 N N . HIS A 1 97 ? 63.056 25.984 -30.277 1.00 0.00 97 HIS A N 9
ATOM 13816 C CA . HIS A 1 97 ? 63.611 27.093 -31.057 1.00 0.00 97 HIS A CA 9
ATOM 13817 C C . HIS A 1 97 ? 63.455 28.400 -30.278 1.00 0.00 97 HIS A C 9
ATOM 13818 O O . HIS A 1 97 ? 62.308 28.858 -30.089 1.00 0.00 97 HIS A O 9
ATOM 13834 N N . MET A 1 1 ? -6.660 11.725 -4.277 1.00 0.00 1 MET A N 10
ATOM 13835 C CA . MET A 1 1 ? -5.232 11.964 -3.974 1.00 0.00 1 MET A CA 10
ATOM 13836 C C . MET A 1 1 ? -4.409 11.989 -5.255 1.00 0.00 1 MET A C 10
ATOM 13837 O O . MET A 1 1 ? -4.114 10.942 -5.836 1.00 0.00 1 MET A O 10
ATOM 13853 N N . PRO A 1 2 ? -4.040 13.193 -5.724 1.00 0.00 2 PRO A N 10
ATOM 13854 C CA . PRO A 1 2 ? -3.244 13.356 -6.946 1.00 0.00 2 PRO A CA 10
ATOM 13855 C C . PRO A 1 2 ? -1.824 12.846 -6.764 1.00 0.00 2 PRO A C 10
ATOM 13856 O O . PRO A 1 2 ? -1.266 12.172 -7.630 1.00 0.00 2 PRO A O 10
ATOM 13867 N N . THR A 1 3 ? -1.252 13.174 -5.626 1.00 0.00 3 THR A N 10
ATOM 13868 C CA . THR A 1 3 ? 0.081 12.720 -5.278 1.00 0.00 3 THR A CA 10
ATOM 13869 C C . THR A 1 3 ? 0.001 11.465 -4.418 1.00 0.00 3 THR A C 10
ATOM 13870 O O . THR A 1 3 ? -0.373 11.526 -3.243 1.00 0.00 3 THR A O 10
ATOM 13881 N N . LYS A 1 4 ? 0.334 10.335 -5.010 1.00 0.00 4 LYS A N 10
ATOM 13882 C CA . LYS A 1 4 ? 0.263 9.072 -4.343 1.00 0.00 4 LYS A CA 10
ATOM 13883 C C . LYS A 1 4 ? 1.662 8.511 -4.162 1.00 0.00 4 LYS A C 10
ATOM 13884 O O . LYS A 1 4 ? 2.351 8.178 -5.128 1.00 0.00 4 LYS A O 10
ATOM 13903 N N . THR A 1 5 ? 2.073 8.440 -2.924 1.00 0.00 5 THR A N 10
ATOM 13904 C CA . THR A 1 5 ? 3.396 7.952 -2.581 1.00 0.00 5 THR A CA 10
ATOM 13905 C C . THR A 1 5 ? 3.324 6.508 -2.091 1.00 0.00 5 THR A C 10
ATOM 13906 O O . THR A 1 5 ? 2.273 6.043 -1.641 1.00 0.00 5 THR A O 10
ATOM 13917 N N . TYR A 1 6 ? 4.439 5.803 -2.178 1.00 0.00 6 TYR A N 10
ATOM 13918 C CA . TYR A 1 6 ? 4.501 4.412 -1.769 1.00 0.00 6 TYR A CA 10
ATOM 13919 C C . TYR A 1 6 ? 5.736 4.157 -0.912 1.00 0.00 6 TYR A C 10
ATOM 13920 O O . TYR A 1 6 ? 6.862 4.140 -1.409 1.00 0.00 6 TYR A O 10
ATOM 13938 N N . SER A 1 7 ? 5.514 3.987 0.383 1.00 0.00 7 SER A N 10
ATOM 13939 C CA . SER A 1 7 ? 6.593 3.732 1.329 1.00 0.00 7 SER A CA 10
ATOM 13940 C C . SER A 1 7 ? 7.139 2.313 1.163 1.00 0.00 7 SER A C 10
ATOM 13941 O O . SER A 1 7 ? 6.514 1.473 0.512 1.00 0.00 7 SER A O 10
ATOM 13949 N N . GLU A 1 8 ? 8.302 2.047 1.756 1.00 0.00 8 GLU A N 10
ATOM 13950 C CA . GLU A 1 8 ? 8.922 0.722 1.678 1.00 0.00 8 GLU A CA 10
ATOM 13951 C C . GLU A 1 8 ? 7.993 -0.343 2.245 1.00 0.00 8 GLU A C 10
ATOM 13952 O O . GLU A 1 8 ? 7.946 -1.463 1.745 1.00 0.00 8 GLU A O 10
ATOM 13964 N N . GLU A 1 9 ? 7.246 0.022 3.280 1.00 0.00 9 GLU A N 10
ATOM 13965 C CA . GLU A 1 9 ? 6.307 -0.882 3.914 1.00 0.00 9 GLU A CA 10
ATOM 13966 C C . GLU A 1 9 ? 5.214 -1.322 2.947 1.00 0.00 9 GLU A C 10
ATOM 13967 O O . GLU A 1 9 ? 4.707 -2.436 3.041 1.00 0.00 9 GLU A O 10
ATOM 13979 N N . PHE A 1 10 ? 4.866 -0.456 2.008 1.00 0.00 10 PHE A N 10
ATOM 13980 C CA . PHE A 1 10 ? 3.856 -0.785 1.014 1.00 0.00 10 PHE A CA 10
ATOM 13981 C C . PHE A 1 10 ? 4.430 -1.773 0.004 1.00 0.00 10 PHE A C 10
ATOM 13982 O O . PHE A 1 10 ? 3.740 -2.672 -0.470 1.00 0.00 10 PHE A O 10
ATOM 13999 N N . LYS A 1 11 ? 5.714 -1.617 -0.286 1.00 0.00 11 LYS A N 10
ATOM 14000 C CA . LYS A 1 11 ? 6.404 -2.495 -1.220 1.00 0.00 11 LYS A CA 10
ATOM 14001 C C . LYS A 1 11 ? 6.671 -3.851 -0.574 1.00 0.00 11 LYS A C 10
ATOM 14002 O O . LYS A 1 11 ? 6.492 -4.894 -1.201 1.00 0.00 11 LYS A O 10
ATOM 14021 N N . ARG A 1 12 ? 7.088 -3.832 0.690 1.00 0.00 12 ARG A N 10
ATOM 14022 C CA . ARG A 1 12 ? 7.370 -5.066 1.418 1.00 0.00 12 ARG A CA 10
ATOM 14023 C C . ARG A 1 12 ? 6.073 -5.816 1.713 1.00 0.00 12 ARG A C 10
ATOM 14024 O O . ARG A 1 12 ? 6.075 -7.034 1.903 1.00 0.00 12 ARG A O 10
ATOM 14045 N N . ASP A 1 13 ? 4.965 -5.082 1.740 1.00 0.00 13 ASP A N 10
ATOM 14046 C CA . ASP A 1 13 ? 3.656 -5.681 1.966 1.00 0.00 13 ASP A CA 10
ATOM 14047 C C . ASP A 1 13 ? 3.263 -6.509 0.754 1.00 0.00 13 ASP A C 10
ATOM 14048 O O . ASP A 1 13 ? 2.733 -7.609 0.887 1.00 0.00 13 ASP A O 10
ATOM 14057 N N . ALA A 1 14 ? 3.556 -5.973 -0.431 1.00 0.00 14 ALA A N 10
ATOM 14058 C CA . ALA A 1 14 ? 3.326 -6.687 -1.681 1.00 0.00 14 ALA A CA 10
ATOM 14059 C C . ALA A 1 14 ? 4.137 -7.977 -1.729 1.00 0.00 14 ALA A C 10
ATOM 14060 O O . ALA A 1 14 ? 3.666 -9.001 -2.225 1.00 0.00 14 ALA A O 10
ATOM 14067 N N . VAL A 1 15 ? 5.364 -7.914 -1.216 1.00 0.00 15 VAL A N 10
ATOM 14068 C CA . VAL A 1 15 ? 6.229 -9.092 -1.137 1.00 0.00 15 VAL A CA 10
ATOM 14069 C C . VAL A 1 15 ? 5.600 -10.163 -0.246 1.00 0.00 15 VAL A C 10
ATOM 14070 O O . VAL A 1 15 ? 5.550 -11.339 -0.610 1.00 0.00 15 VAL A O 10
ATOM 14083 N N . ALA A 1 16 ? 5.102 -9.743 0.911 1.00 0.00 16 ALA A N 10
ATOM 14084 C CA . ALA A 1 16 ? 4.452 -10.655 1.847 1.00 0.00 16 ALA A CA 10
ATOM 14085 C C . ALA A 1 16 ? 3.167 -11.220 1.251 1.00 0.00 16 ALA A C 10
ATOM 14086 O O . ALA A 1 16 ? 2.779 -12.355 1.545 1.00 0.00 16 ALA A O 10
ATOM 14093 N N . LEU A 1 17 ? 2.514 -10.424 0.414 1.00 0.00 17 LEU A N 10
ATOM 14094 C CA . LEU A 1 17 ? 1.296 -10.852 -0.262 1.00 0.00 17 LEU A CA 10
ATOM 14095 C C . LEU A 1 17 ? 1.584 -11.959 -1.271 1.00 0.00 17 LEU A C 10
ATOM 14096 O O . LEU A 1 17 ? 0.769 -12.858 -1.457 1.00 0.00 17 LEU A O 10
ATOM 14112 N N . TYR A 1 18 ? 2.756 -11.903 -1.898 1.00 0.00 18 TYR A N 10
ATOM 14113 C CA . TYR A 1 18 ? 3.148 -12.913 -2.875 1.00 0.00 18 TYR A CA 10
ATOM 14114 C C . TYR A 1 18 ? 3.432 -14.246 -2.186 1.00 0.00 18 TYR A C 10
ATOM 14115 O O . TYR A 1 18 ? 3.311 -15.313 -2.792 1.00 0.00 18 TYR A O 10
ATOM 14133 N N . GLU A 1 19 ? 3.799 -14.182 -0.913 1.00 0.00 19 GLU A N 10
ATOM 14134 C CA . GLU A 1 19 ? 3.998 -15.387 -0.110 1.00 0.00 19 GLU A CA 10
ATOM 14135 C C . GLU A 1 19 ? 2.660 -16.040 0.211 1.00 0.00 19 GLU A C 10
ATOM 14136 O O . GLU A 1 19 ? 2.587 -17.221 0.551 1.00 0.00 19 GLU A O 10
ATOM 14148 N N . ASN A 1 20 ? 1.602 -15.263 0.085 1.00 0.00 20 ASN A N 10
ATOM 14149 C CA . ASN A 1 20 ? 0.262 -15.749 0.339 1.00 0.00 20 ASN A CA 10
ATOM 14150 C C . ASN A 1 20 ? -0.518 -15.810 -0.965 1.00 0.00 20 ASN A C 10
ATOM 14151 O O . ASN A 1 20 ? -1.740 -15.649 -0.986 1.00 0.00 20 ASN A O 10
ATOM 14162 N N . SER A 1 21 ? 0.207 -16.079 -2.046 1.00 0.00 21 SER A N 10
ATOM 14163 C CA . SER A 1 21 ? -0.360 -16.125 -3.389 1.00 0.00 21 SER A CA 10
ATOM 14164 C C . SER A 1 21 ? -1.336 -17.284 -3.557 1.00 0.00 21 SER A C 10
ATOM 14165 O O . SER A 1 21 ? -2.107 -17.327 -4.518 1.00 0.00 21 SER A O 10
ATOM 14173 N N . ASP A 1 22 ? -1.293 -18.213 -2.612 1.00 0.00 22 ASP A N 10
ATOM 14174 C CA . ASP A 1 22 ? -2.188 -19.372 -2.601 1.00 0.00 22 ASP A CA 10
ATOM 14175 C C . ASP A 1 22 ? -3.649 -18.937 -2.690 1.00 0.00 22 ASP A C 10
ATOM 14176 O O . ASP A 1 22 ? -4.487 -19.641 -3.253 1.00 0.00 22 ASP A O 10
ATOM 14185 N N . GLY A 1 23 ? -3.939 -17.764 -2.142 1.00 0.00 23 GLY A N 10
ATOM 14186 C CA . GLY A 1 23 ? -5.283 -17.220 -2.212 1.00 0.00 23 GLY A CA 10
ATOM 14187 C C . GLY A 1 23 ? -5.318 -15.858 -2.882 1.00 0.00 23 GLY A C 10
ATOM 14188 O O . GLY A 1 23 ? -6.322 -15.145 -2.807 1.00 0.00 23 GLY A O 10
ATOM 14192 N N . ALA A 1 24 ? -4.219 -15.497 -3.542 1.00 0.00 24 ALA A N 10
ATOM 14193 C CA . ALA A 1 24 ? -4.101 -14.195 -4.192 1.00 0.00 24 ALA A CA 10
ATOM 14194 C C . ALA A 1 24 ? -2.882 -14.151 -5.108 1.00 0.00 24 ALA A C 10
ATOM 14195 O O . ALA A 1 24 ? -1.764 -13.887 -4.665 1.00 0.00 24 ALA A O 10
ATOM 14202 N N . SER A 1 25 ? -3.104 -14.425 -6.383 1.00 0.00 25 SER A N 10
ATOM 14203 C CA . SER A 1 25 ? -2.029 -14.452 -7.365 1.00 0.00 25 SER A CA 10
ATOM 14204 C C . SER A 1 25 ? -1.527 -13.042 -7.686 1.00 0.00 25 SER A C 10
ATOM 14205 O O . SER A 1 25 ? -2.061 -12.051 -7.185 1.00 0.00 25 SER A O 10
ATOM 14213 N N . LEU A 1 26 ? -0.511 -12.963 -8.547 1.00 0.00 26 LEU A N 10
ATOM 14214 C CA . LEU A 1 26 ? 0.135 -11.693 -8.893 1.00 0.00 26 LEU A CA 10
ATOM 14215 C C . LEU A 1 26 ? -0.895 -10.655 -9.349 1.00 0.00 26 LEU A C 10
ATOM 14216 O O . LEU A 1 26 ? -0.940 -9.539 -8.828 1.00 0.00 26 LEU A O 10
ATOM 14232 N N . GLN A 1 27 ? -1.737 -11.030 -10.307 1.00 0.00 27 GLN A N 10
ATOM 14233 C CA . GLN A 1 27 ? -2.739 -10.108 -10.837 1.00 0.00 27 GLN A CA 10
ATOM 14234 C C . GLN A 1 27 ? -3.776 -9.758 -9.772 1.00 0.00 27 GLN A C 10
ATOM 14235 O O . GLN A 1 27 ? -4.299 -8.645 -9.743 1.00 0.00 27 GLN A O 10
ATOM 14249 N N . GLN A 1 28 ? -4.055 -10.714 -8.897 1.00 0.00 28 GLN A N 10
ATOM 14250 C CA . GLN A 1 28 ? -5.043 -10.531 -7.839 1.00 0.00 28 GLN A CA 10
ATOM 14251 C C . GLN A 1 28 ? -4.581 -9.430 -6.885 1.00 0.00 28 GLN A C 10
ATOM 14252 O O . GLN A 1 28 ? -5.354 -8.541 -6.520 1.00 0.00 28 GLN A O 10
ATOM 14266 N N . ILE A 1 29 ? -3.304 -9.486 -6.515 1.00 0.00 29 ILE A N 10
ATOM 14267 C CA . ILE A 1 29 ? -2.703 -8.487 -5.637 1.00 0.00 29 ILE A CA 10
ATOM 14268 C C . ILE A 1 29 ? -2.661 -7.120 -6.315 1.00 0.00 29 ILE A C 10
ATOM 14269 O O . ILE A 1 29 ? -3.127 -6.125 -5.758 1.00 0.00 29 ILE A O 10
ATOM 14285 N N . ALA A 1 30 ? -2.117 -7.081 -7.527 1.00 0.00 30 ALA A N 10
ATOM 14286 C CA . ALA A 1 30 ? -1.983 -5.834 -8.277 1.00 0.00 30 ALA A CA 10
ATOM 14287 C C . ALA A 1 30 ? -3.336 -5.166 -8.498 1.00 0.00 30 ALA A C 10
ATOM 14288 O O . ALA A 1 30 ? -3.445 -3.939 -8.505 1.00 0.00 30 ALA A O 10
ATOM 14295 N N . ASN A 1 31 ? -4.363 -5.987 -8.674 1.00 0.00 31 ASN A N 10
ATOM 14296 C CA . ASN A 1 31 ? -5.713 -5.505 -8.948 1.00 0.00 31 ASN A CA 10
ATOM 14297 C C . ASN A 1 31 ? -6.259 -4.728 -7.752 1.00 0.00 31 ASN A C 10
ATOM 14298 O O . ASN A 1 31 ? -6.922 -3.700 -7.912 1.00 0.00 31 ASN A O 10
ATOM 14309 N N . ASP A 1 32 ? -5.958 -5.213 -6.552 1.00 0.00 32 ASP A N 10
ATOM 14310 C CA . ASP A 1 32 ? -6.450 -4.589 -5.328 1.00 0.00 32 ASP A CA 10
ATOM 14311 C C . ASP A 1 32 ? -5.664 -3.324 -5.014 1.00 0.00 32 ASP A C 10
ATOM 14312 O O . ASP A 1 32 ? -6.237 -2.310 -4.613 1.00 0.00 32 ASP A O 10
ATOM 14321 N N . LEU A 1 33 ? -4.352 -3.385 -5.219 1.00 0.00 33 LEU A N 10
ATOM 14322 C CA . LEU A 1 33 ? -3.473 -2.255 -4.933 1.00 0.00 33 LEU A CA 10
ATOM 14323 C C . LEU A 1 33 ? -3.683 -1.124 -5.934 1.00 0.00 33 LEU A C 10
ATOM 14324 O O . LEU A 1 33 ? -3.436 0.042 -5.624 1.00 0.00 33 LEU A O 10
ATOM 14340 N N . GLY A 1 34 ? -4.141 -1.472 -7.129 1.00 0.00 34 GLY A N 10
ATOM 14341 C CA . GLY A 1 34 ? -4.412 -0.470 -8.138 1.00 0.00 34 GLY A CA 10
ATOM 14342 C C . GLY A 1 34 ? -3.174 -0.088 -8.909 1.00 0.00 34 GLY A C 10
ATOM 14343 O O . GLY A 1 34 ? -2.968 1.085 -9.232 1.00 0.00 34 GLY A O 10
ATOM 14347 N N . ILE A 1 35 ? -2.347 -1.078 -9.195 1.00 0.00 35 ILE A N 10
ATOM 14348 C CA . ILE A 1 35 ? -1.129 -0.875 -9.956 1.00 0.00 35 ILE A CA 10
ATOM 14349 C C . ILE A 1 35 ? -0.979 -1.976 -10.985 1.00 0.00 35 ILE A C 10
ATOM 14350 O O . ILE A 1 35 ? -1.525 -3.069 -10.822 1.00 0.00 35 ILE A O 10
ATOM 14366 N N . ASN A 1 36 ? -0.256 -1.682 -12.048 1.00 0.00 36 ASN A N 10
ATOM 14367 C CA . ASN A 1 36 ? -0.004 -2.664 -13.082 1.00 0.00 36 ASN A CA 10
ATOM 14368 C C . ASN A 1 36 ? 0.858 -3.793 -12.549 1.00 0.00 36 ASN A C 10
ATOM 14369 O O . ASN A 1 36 ? 1.755 -3.581 -11.729 1.00 0.00 36 ASN A O 10
ATOM 14380 N N . ARG A 1 37 ? 0.594 -4.991 -13.037 1.00 0.00 37 ARG A N 10
ATOM 14381 C CA . ARG A 1 37 ? 1.224 -6.185 -12.516 1.00 0.00 37 ARG A CA 10
ATOM 14382 C C . ARG A 1 37 ? 2.717 -6.202 -12.814 1.00 0.00 37 ARG A C 10
ATOM 14383 O O . ARG A 1 37 ? 3.494 -6.823 -12.093 1.00 0.00 37 ARG A O 10
ATOM 14404 N N . VAL A 1 38 ? 3.111 -5.502 -13.865 1.00 0.00 38 VAL A N 10
ATOM 14405 C CA . VAL A 1 38 ? 4.522 -5.372 -14.203 1.00 0.00 38 VAL A CA 10
ATOM 14406 C C . VAL A 1 38 ? 5.261 -4.595 -13.113 1.00 0.00 38 VAL A C 10
ATOM 14407 O O . VAL A 1 38 ? 6.341 -4.992 -12.680 1.00 0.00 38 VAL A O 10
ATOM 14420 N N . THR A 1 39 ? 4.661 -3.499 -12.664 1.00 0.00 39 THR A N 10
ATOM 14421 C CA . THR A 1 39 ? 5.258 -2.670 -11.626 1.00 0.00 39 THR A CA 10
ATOM 14422 C C . THR A 1 39 ? 5.322 -3.425 -10.297 1.00 0.00 39 THR A C 10
ATOM 14423 O O . THR A 1 39 ? 6.315 -3.344 -9.570 1.00 0.00 39 THR A O 10
ATOM 14434 N N . LEU A 1 40 ? 4.263 -4.175 -10.003 1.00 0.00 40 LEU A N 10
ATOM 14435 C CA . LEU A 1 40 ? 4.196 -4.977 -8.785 1.00 0.00 40 LEU A CA 10
ATOM 14436 C C . LEU A 1 40 ? 5.294 -6.037 -8.774 1.00 0.00 40 LEU A C 10
ATOM 14437 O O . LEU A 1 40 ? 6.000 -6.204 -7.779 1.00 0.00 40 LEU A O 10
ATOM 14453 N N . LYS A 1 41 ? 5.428 -6.746 -9.896 1.00 0.00 41 LYS A N 10
ATOM 14454 C CA . LYS A 1 41 ? 6.422 -7.805 -10.044 1.00 0.00 41 LYS A CA 10
ATOM 14455 C C . LYS A 1 41 ? 7.821 -7.265 -9.767 1.00 0.00 41 LYS A C 10
ATOM 14456 O O . LYS A 1 41 ? 8.641 -7.923 -9.128 1.00 0.00 41 LYS A O 10
ATOM 14475 N N . ASN A 1 42 ? 8.064 -6.049 -10.241 1.00 0.00 42 ASN A N 10
ATOM 14476 C CA . ASN A 1 42 ? 9.343 -5.371 -10.040 1.00 0.00 42 ASN A CA 10
ATOM 14477 C C . ASN A 1 42 ? 9.666 -5.215 -8.556 1.00 0.00 42 ASN A C 10
ATOM 14478 O O . ASN A 1 42 ? 10.769 -5.549 -8.126 1.00 0.00 42 ASN A O 10
ATOM 14489 N N . TRP A 1 43 ? 8.704 -4.716 -7.779 1.00 0.00 43 TRP A N 10
ATOM 14490 C CA . TRP A 1 43 ? 8.913 -4.502 -6.344 1.00 0.00 43 TRP A CA 10
ATOM 14491 C C . TRP A 1 43 ? 9.294 -5.799 -5.636 1.00 0.00 43 TRP A C 10
ATOM 14492 O O . TRP A 1 43 ? 10.246 -5.835 -4.849 1.00 0.00 43 TRP A O 10
ATOM 14513 N N . ILE A 1 44 ? 8.553 -6.860 -5.927 1.00 0.00 44 ILE A N 10
ATOM 14514 C CA . ILE A 1 44 ? 8.765 -8.146 -5.281 1.00 0.00 44 ILE A CA 10
ATOM 14515 C C . ILE A 1 44 ? 10.181 -8.655 -5.527 1.00 0.00 44 ILE A C 10
ATOM 14516 O O . ILE A 1 44 ? 10.866 -9.080 -4.596 1.00 0.00 44 ILE A O 10
ATOM 14532 N N . ILE A 1 45 ? 10.629 -8.575 -6.775 1.00 0.00 45 ILE A N 10
ATOM 14533 C CA . ILE A 1 45 ? 11.958 -9.050 -7.142 1.00 0.00 45 ILE A CA 10
ATOM 14534 C C . ILE A 1 45 ? 13.052 -8.149 -6.560 1.00 0.00 45 ILE A C 10
ATOM 14535 O O . ILE A 1 45 ? 14.106 -8.631 -6.140 1.00 0.00 45 ILE A O 10
ATOM 14551 N N . LYS A 1 46 ? 12.792 -6.846 -6.523 1.00 0.00 46 LYS A N 10
ATOM 14552 C CA . LYS A 1 46 ? 13.770 -5.878 -6.053 1.00 0.00 46 LYS A CA 10
ATOM 14553 C C . LYS A 1 46 ? 14.047 -6.021 -4.558 1.00 0.00 46 LYS A C 10
ATOM 14554 O O . LYS A 1 46 ? 15.203 -6.017 -4.131 1.00 0.00 46 LYS A O 10
ATOM 14573 N N . TYR A 1 47 ? 12.992 -6.130 -3.765 1.00 0.00 47 TYR A N 10
ATOM 14574 C CA . TYR A 1 47 ? 13.137 -6.110 -2.316 1.00 0.00 47 TYR A CA 10
ATOM 14575 C C . TYR A 1 47 ? 13.143 -7.516 -1.718 1.00 0.00 47 TYR A C 10
ATOM 14576 O O . TYR A 1 47 ? 13.903 -7.799 -0.790 1.00 0.00 47 TYR A O 10
ATOM 14594 N N . GLY A 1 48 ? 12.326 -8.404 -2.268 1.00 0.00 48 GLY A N 10
ATOM 14595 C CA . GLY A 1 48 ? 12.203 -9.738 -1.717 1.00 0.00 48 GLY A CA 10
ATOM 14596 C C . GLY A 1 48 ? 13.143 -10.733 -2.368 1.00 0.00 48 GLY A C 10
ATOM 14597 O O . GLY A 1 48 ? 12.799 -11.900 -2.523 1.00 0.00 48 GLY A O 10
ATOM 14601 N N . SER A 1 49 ? 14.341 -10.276 -2.720 1.00 0.00 49 SER A N 10
ATOM 14602 C CA . SER A 1 49 ? 15.327 -11.108 -3.408 1.00 0.00 49 SER A CA 10
ATOM 14603 C C . SER A 1 49 ? 15.791 -12.276 -2.534 1.00 0.00 49 SER A C 10
ATOM 14604 O O . SER A 1 49 ? 16.250 -13.298 -3.037 1.00 0.00 49 SER A O 10
ATOM 14612 N N . ASN A 1 50 ? 15.677 -12.107 -1.223 1.00 0.00 50 ASN A N 10
ATOM 14613 C CA . ASN A 1 50 ? 16.184 -13.096 -0.271 1.00 0.00 50 ASN A CA 10
ATOM 14614 C C . ASN A 1 50 ? 15.062 -13.983 0.250 1.00 0.00 50 ASN A C 10
ATOM 14615 O O . ASN A 1 50 ? 15.286 -14.883 1.059 1.00 0.00 50 ASN A O 10
ATOM 14626 N N . HIS A 1 51 ? 13.859 -13.715 -0.210 1.00 0.00 51 HIS A N 10
ATOM 14627 C CA . HIS A 1 51 ? 12.679 -14.419 0.288 1.00 0.00 51 HIS A CA 10
ATOM 14628 C C . HIS A 1 51 ? 11.962 -15.161 -0.835 1.00 0.00 51 HIS A C 10
ATOM 14629 O O . HIS A 1 51 ? 12.423 -15.166 -1.974 1.00 0.00 51 HIS A O 10
ATOM 14644 N N . ASN A 1 52 ? 10.829 -15.769 -0.483 1.00 0.00 52 ASN A N 10
ATOM 14645 C CA . ASN A 1 52 ? 10.000 -16.542 -1.405 1.00 0.00 52 ASN A CA 10
ATOM 14646 C C . ASN A 1 52 ? 10.702 -17.800 -1.901 1.00 0.00 52 ASN A C 10
ATOM 14647 O O . ASN A 1 52 ? 11.544 -17.763 -2.795 1.00 0.00 52 ASN A O 10
ATOM 14658 N N . VAL A 1 53 ? 10.342 -18.921 -1.299 1.00 0.00 53 VAL A N 10
ATOM 14659 C CA . VAL A 1 53 ? 10.877 -20.209 -1.700 1.00 0.00 53 VAL A CA 10
ATOM 14660 C C . VAL A 1 53 ? 10.117 -20.736 -2.913 1.00 0.00 53 VAL A C 10
ATOM 14661 O O . VAL A 1 53 ? 10.702 -21.366 -3.795 1.00 0.00 53 VAL A O 10
ATOM 14674 N N . GLN A 1 54 ? 8.814 -20.440 -2.950 1.00 0.00 54 GLN A N 10
ATOM 14675 C CA . GLN A 1 54 ? 7.919 -20.941 -3.992 1.00 0.00 54 GLN A CA 10
ATOM 14676 C C . GLN A 1 54 ? 7.947 -22.466 -3.985 1.00 0.00 54 GLN A C 10
ATOM 14677 O O . GLN A 1 54 ? 8.512 -23.104 -4.877 1.00 0.00 54 GLN A O 10
ATOM 14691 N N . GLY A 1 55 ? 7.354 -23.037 -2.944 1.00 0.00 55 GLY A N 10
ATOM 14692 C CA . GLY A 1 55 ? 7.438 -24.467 -2.724 1.00 0.00 55 GLY A CA 10
ATOM 14693 C C . GLY A 1 55 ? 6.474 -25.275 -3.570 1.00 0.00 55 GLY A C 10
ATOM 14694 O O . GLY A 1 55 ? 6.407 -25.098 -4.788 1.00 0.00 55 GLY A O 10
ATOM 14698 N N . THR A 1 56 ? 5.708 -26.137 -2.906 1.00 0.00 56 THR A N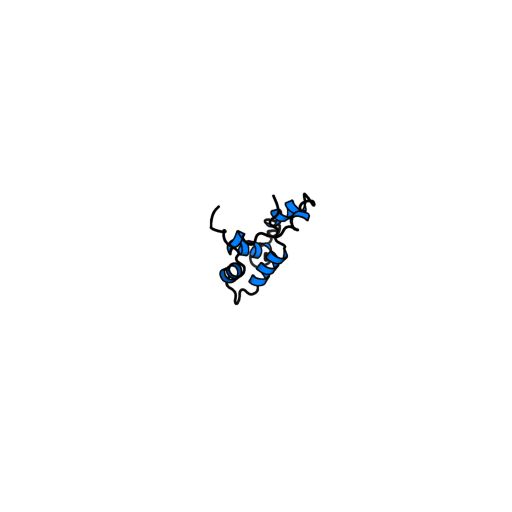 10
ATOM 14699 C CA . THR A 1 56 ? 4.854 -27.117 -3.569 1.00 0.00 56 THR A CA 10
ATOM 14700 C C . THR A 1 56 ? 5.710 -28.167 -4.270 1.00 0.00 56 THR A C 10
ATOM 14701 O O . THR A 1 56 ? 6.359 -27.901 -5.282 1.00 0.00 56 THR A O 10
ATOM 14712 N N . THR A 1 57 ? 5.724 -29.352 -3.710 1.00 0.00 57 THR A N 10
ATOM 14713 C CA . THR A 1 57 ? 6.554 -30.430 -4.221 1.00 0.00 57 THR A CA 10
ATOM 14714 C C . THR A 1 57 ? 5.756 -31.725 -4.347 1.00 0.00 57 THR A C 10
ATOM 14715 O O . THR A 1 57 ? 5.345 -32.311 -3.346 1.00 0.00 57 THR A O 10
ATOM 14726 N N . PRO A 1 58 ? 5.506 -32.166 -5.588 1.00 0.00 58 PRO A N 10
ATOM 14727 C CA . PRO A 1 58 ? 4.789 -33.414 -5.863 1.00 0.00 58 PRO A CA 10
ATOM 14728 C C . PRO A 1 58 ? 5.627 -34.648 -5.534 1.00 0.00 58 PRO A C 10
ATOM 14729 O O . PRO A 1 58 ? 6.848 -34.562 -5.392 1.00 0.00 58 PRO A O 10
ATOM 14740 N N . SER A 1 59 ? 4.970 -35.797 -5.433 1.00 0.00 59 SER A N 10
ATOM 14741 C CA . SER A 1 59 ? 5.648 -37.052 -5.126 1.00 0.00 59 SER A CA 10
ATOM 14742 C C . SER A 1 59 ? 6.618 -37.446 -6.237 1.00 0.00 59 SER A C 10
ATOM 14743 O O . SER A 1 59 ? 7.619 -38.127 -5.996 1.00 0.00 59 SER A O 10
ATOM 14751 N N . ALA A 1 60 ? 6.334 -36.997 -7.448 1.00 0.00 60 ALA A N 10
ATOM 14752 C CA . ALA A 1 60 ? 7.205 -37.267 -8.580 1.00 0.00 60 ALA A CA 10
ATOM 14753 C C . ALA A 1 60 ? 8.527 -36.515 -8.444 1.00 0.00 60 ALA A C 10
ATOM 14754 O O . ALA A 1 60 ? 9.555 -36.942 -8.965 1.00 0.00 60 ALA A O 10
ATOM 14761 N N . ALA A 1 61 ? 8.499 -35.410 -7.709 1.00 0.00 61 ALA A N 10
ATOM 14762 C CA . ALA A 1 61 ? 9.682 -34.576 -7.542 1.00 0.00 61 ALA A CA 10
ATOM 14763 C C . ALA A 1 61 ? 10.577 -35.111 -6.432 1.00 0.00 61 ALA A C 10
ATOM 14764 O O . ALA A 1 61 ? 11.684 -34.623 -6.216 1.00 0.00 61 ALA A O 10
ATOM 14771 N N . VAL A 1 62 ? 10.098 -36.139 -5.751 1.00 0.00 62 VAL A N 10
ATOM 14772 C CA . VAL A 1 62 ? 10.887 -36.806 -4.723 1.00 0.00 62 VAL A CA 10
ATOM 14773 C C . VAL A 1 62 ? 11.941 -37.682 -5.386 1.00 0.00 62 VAL A C 10
ATOM 14774 O O . VAL A 1 62 ? 13.087 -37.760 -4.941 1.00 0.00 62 VAL A O 10
ATOM 14787 N N . SER A 1 63 ? 11.545 -38.306 -6.483 1.00 0.00 63 SER A N 10
ATOM 14788 C CA . SER A 1 63 ? 12.454 -39.108 -7.288 1.00 0.00 63 SER A CA 10
ATOM 14789 C C . SER A 1 63 ? 13.455 -38.200 -7.998 1.00 0.00 63 SER A C 10
ATOM 14790 O O . SER A 1 63 ? 14.588 -38.592 -8.284 1.00 0.00 63 SER A O 10
ATOM 14798 N N . GLU A 1 64 ? 13.014 -36.978 -8.269 1.00 0.00 64 GLU A N 10
ATOM 14799 C CA . GLU A 1 64 ? 13.854 -35.969 -8.903 1.00 0.00 64 GLU A CA 10
ATOM 14800 C C . GLU A 1 64 ? 14.938 -35.501 -7.933 1.00 0.00 64 GLU A C 10
ATOM 14801 O O . GLU A 1 64 ? 16.081 -35.258 -8.322 1.00 0.00 64 GLU A O 10
ATOM 14813 N N . ALA A 1 65 ? 14.565 -35.430 -6.662 1.00 0.00 65 ALA A N 10
ATOM 14814 C CA . ALA A 1 65 ? 15.450 -34.960 -5.597 1.00 0.00 65 ALA A CA 10
ATOM 14815 C C . ALA A 1 65 ? 16.682 -35.849 -5.454 1.00 0.00 65 ALA A C 10
ATOM 14816 O O . ALA A 1 65 ? 17.717 -35.413 -4.946 1.00 0.00 65 ALA A O 10
ATOM 14823 N N . GLU A 1 66 ? 16.557 -37.093 -5.910 1.00 0.00 66 GLU A N 10
ATOM 14824 C CA . GLU A 1 66 ? 17.633 -38.071 -5.813 1.00 0.00 66 GLU A CA 10
ATOM 14825 C C . GLU A 1 66 ? 18.894 -37.547 -6.492 1.00 0.00 66 GLU A C 10
ATOM 14826 O O . GLU A 1 66 ? 19.968 -37.504 -5.892 1.00 0.00 66 GLU A O 10
ATOM 14838 N N . GLN A 1 67 ? 18.750 -37.138 -7.747 1.00 0.00 67 GLN A N 10
ATOM 14839 C CA . GLN A 1 67 ? 19.878 -36.623 -8.511 1.00 0.00 67 GLN A CA 10
ATOM 14840 C C . GLN A 1 67 ? 20.155 -35.164 -8.158 1.00 0.00 67 GLN A C 10
ATOM 14841 O O . GLN A 1 67 ? 21.306 -34.730 -8.159 1.00 0.00 67 GLN A O 10
ATOM 14855 N N . ILE A 1 68 ? 19.102 -34.416 -7.831 1.00 0.00 68 ILE A N 10
ATOM 14856 C CA . ILE A 1 68 ? 19.239 -32.992 -7.521 1.00 0.00 68 ILE A CA 10
ATOM 14857 C C . ILE A 1 68 ? 20.178 -32.764 -6.341 1.00 0.00 68 ILE A C 10
ATOM 14858 O O . ILE A 1 68 ? 21.105 -31.962 -6.434 1.00 0.00 68 ILE A O 10
ATOM 14874 N N . ARG A 1 69 ? 19.953 -33.482 -5.243 1.00 0.00 69 ARG A N 10
ATOM 14875 C CA . ARG A 1 69 ? 20.757 -33.289 -4.039 1.00 0.00 69 ARG A CA 10
ATOM 14876 C C . ARG A 1 69 ? 22.228 -33.590 -4.321 1.00 0.00 69 ARG A C 10
ATOM 14877 O O . ARG A 1 69 ? 23.113 -32.901 -3.816 1.00 0.00 69 ARG A O 10
ATOM 14898 N N . GLN A 1 70 ? 22.470 -34.596 -5.162 1.00 0.00 70 GLN A N 10
ATOM 14899 C CA . GLN A 1 70 ? 23.818 -35.045 -5.471 1.00 0.00 70 GLN A CA 10
ATOM 14900 C C . GLN A 1 70 ? 24.506 -34.074 -6.426 1.00 0.00 70 GLN A C 10
ATOM 14901 O O . GLN A 1 70 ? 25.616 -33.616 -6.165 1.00 0.00 70 GLN A O 10
ATOM 14915 N N . LEU A 1 71 ? 23.831 -33.739 -7.518 1.00 0.00 71 LEU A N 10
ATOM 14916 C CA . LEU A 1 71 ? 24.391 -32.844 -8.528 1.00 0.00 71 LEU A CA 10
ATOM 14917 C C . LEU A 1 71 ? 24.642 -31.453 -7.937 1.00 0.00 71 LEU A C 10
ATOM 14918 O O . LEU A 1 71 ? 25.507 -30.709 -8.400 1.00 0.00 71 LEU A O 10
ATOM 14934 N N . LYS A 1 72 ? 23.880 -31.111 -6.908 1.00 0.00 72 LYS A N 10
ATOM 14935 C CA . LYS A 1 72 ? 24.014 -29.820 -6.247 1.00 0.00 72 LYS A CA 10
ATOM 14936 C C . LYS A 1 72 ? 25.253 -29.798 -5.343 1.00 0.00 72 LYS A C 10
ATOM 14937 O O . LYS A 1 72 ? 25.689 -28.737 -4.894 1.00 0.00 72 LYS A O 10
ATOM 14956 N N . LYS A 1 73 ? 25.838 -30.966 -5.097 1.00 0.00 73 LYS A N 10
ATOM 14957 C CA . LYS A 1 73 ? 27.015 -31.069 -4.234 1.00 0.00 73 LYS A CA 10
ATOM 14958 C C . LYS A 1 73 ? 28.283 -30.653 -4.981 1.00 0.00 73 LYS A C 10
ATOM 14959 O O . LYS A 1 73 ? 29.259 -31.401 -5.037 1.00 0.00 73 LYS A O 10
ATOM 14978 N N . GLU A 1 74 ? 28.262 -29.454 -5.546 1.00 0.00 74 GLU A N 10
ATOM 14979 C CA . GLU A 1 74 ? 29.412 -28.931 -6.267 1.00 0.00 74 GLU A CA 10
ATOM 14980 C C . GLU A 1 74 ? 30.041 -27.753 -5.519 1.00 0.00 74 GLU A C 10
ATOM 14981 O O . GLU A 1 74 ? 31.151 -27.327 -5.847 1.00 0.00 74 GLU A O 10
ATOM 14993 N N . ASN A 1 75 ? 29.304 -27.223 -4.534 1.00 0.00 75 ASN A N 10
ATOM 14994 C CA . ASN A 1 75 ? 29.835 -26.268 -3.538 1.00 0.00 75 ASN A CA 10
ATOM 14995 C C . ASN A 1 75 ? 30.061 -24.859 -4.102 1.00 0.00 75 ASN A C 10
ATOM 14996 O O . ASN A 1 75 ? 29.974 -23.865 -3.374 1.00 0.00 75 ASN A O 10
ATOM 15007 N N . ALA A 1 76 ? 30.348 -24.785 -5.390 1.00 0.00 76 ALA A N 10
ATOM 15008 C CA . ALA A 1 76 ? 30.675 -23.531 -6.060 1.00 0.00 76 ALA A CA 10
ATOM 15009 C C . ALA A 1 76 ? 29.527 -22.524 -5.999 1.00 0.00 76 ALA A C 10
ATOM 15010 O O . ALA A 1 76 ? 29.742 -21.329 -6.176 1.00 0.00 76 ALA A O 10
ATOM 15017 N N . LEU A 1 77 ? 28.313 -23.014 -5.757 1.00 0.00 77 LEU A N 10
ATOM 15018 C CA . LEU A 1 77 ? 27.139 -22.157 -5.617 1.00 0.00 77 LEU A CA 10
ATOM 15019 C C . LEU A 1 77 ? 27.389 -21.008 -4.638 1.00 0.00 77 LEU A C 10
ATOM 15020 O O . LEU A 1 77 ? 27.075 -19.855 -4.930 1.00 0.00 77 LEU A O 10
ATOM 15036 N N . GLN A 1 78 ? 27.969 -21.321 -3.485 1.00 0.00 78 GLN A N 10
ATOM 15037 C CA . GLN A 1 78 ? 28.259 -20.306 -2.476 1.00 0.00 78 GLN A CA 10
ATOM 15038 C C . GLN A 1 78 ? 29.433 -19.437 -2.902 1.00 0.00 78 GLN A C 10
ATOM 15039 O O . GLN A 1 78 ? 29.461 -18.235 -2.633 1.00 0.00 78 GLN A O 10
ATOM 15053 N N . ARG A 1 79 ? 30.387 -20.048 -3.586 1.00 0.00 79 ARG A N 10
ATOM 15054 C CA . ARG A 1 79 ? 31.618 -19.368 -3.957 1.00 0.00 79 ARG A CA 10
ATOM 15055 C C . ARG A 1 79 ? 31.395 -18.427 -5.133 1.00 0.00 79 ARG A C 10
ATOM 15056 O O . ARG A 1 79 ? 32.234 -17.576 -5.429 1.00 0.00 79 ARG A O 10
ATOM 15077 N N . ALA A 1 80 ? 30.254 -18.581 -5.797 1.00 0.00 80 ALA A N 10
ATOM 15078 C CA . ALA A 1 80 ? 29.863 -17.682 -6.877 1.00 0.00 80 ALA A CA 10
ATOM 15079 C C . ALA A 1 80 ? 29.642 -16.270 -6.342 1.00 0.00 80 ALA A C 10
ATOM 15080 O O . ALA A 1 80 ? 29.728 -15.288 -7.080 1.00 0.00 80 ALA A O 10
ATOM 15087 N N . ARG A 1 81 ? 29.372 -16.181 -5.044 1.00 0.00 81 ARG A N 10
ATOM 15088 C CA . ARG A 1 81 ? 29.176 -14.897 -4.381 1.00 0.00 81 ARG A CA 10
ATOM 15089 C C . ARG A 1 81 ? 30.500 -14.174 -4.193 1.00 0.00 81 ARG A C 10
ATOM 15090 O O . ARG A 1 81 ? 30.539 -12.951 -4.073 1.00 0.00 81 ARG A O 10
ATOM 15111 N N . THR A 1 82 ? 31.577 -14.945 -4.166 1.00 0.00 82 THR A N 10
ATOM 15112 C CA . THR A 1 82 ? 32.919 -14.394 -4.020 1.00 0.00 82 THR A CA 10
ATOM 15113 C C . THR A 1 82 ? 33.292 -13.602 -5.271 1.00 0.00 82 THR A C 10
ATOM 15114 O O . THR A 1 82 ? 34.059 -12.641 -5.205 1.00 0.00 82 THR A O 10
ATOM 15125 N N . ARG A 1 83 ? 32.701 -14.014 -6.393 1.00 0.00 83 ARG A N 10
ATOM 15126 C CA . ARG A 1 83 ? 32.806 -13.314 -7.670 1.00 0.00 83 ARG A CA 10
ATOM 15127 C C . ARG A 1 83 ? 34.221 -13.324 -8.252 1.00 0.00 83 ARG A C 10
ATOM 15128 O O . ARG A 1 83 ? 35.202 -13.002 -7.582 1.00 0.00 83 ARG A O 10
ATOM 15149 N N . HIS A 1 84 ? 34.310 -13.698 -9.518 1.00 0.00 84 HIS A N 10
ATOM 15150 C CA . HIS A 1 84 ? 35.555 -13.608 -10.264 1.00 0.00 84 HIS A CA 10
ATOM 15151 C C . HIS A 1 84 ? 35.515 -12.376 -11.162 1.00 0.00 84 HIS A C 10
ATOM 15152 O O . HIS A 1 84 ? 34.434 -11.927 -11.540 1.00 0.00 84 HIS A O 10
ATOM 15167 N N . PRO A 1 85 ? 36.679 -11.800 -11.501 1.00 0.00 85 PRO A N 10
ATOM 15168 C CA . PRO A 1 85 ? 36.742 -10.609 -12.352 1.00 0.00 85 PRO A CA 10
ATOM 15169 C C . PRO A 1 85 ? 36.337 -10.906 -13.796 1.00 0.00 85 PRO A C 10
ATOM 15170 O O . PRO A 1 85 ? 36.121 -12.059 -14.169 1.00 0.00 85 PRO A O 10
ATOM 15181 N N . ALA A 1 86 ? 36.248 -9.863 -14.607 1.00 0.00 86 ALA A N 10
ATOM 15182 C CA . ALA A 1 86 ? 35.843 -10.010 -15.997 1.00 0.00 86 ALA A CA 10
ATOM 15183 C C . ALA A 1 86 ? 36.835 -9.313 -16.913 1.00 0.00 86 ALA A C 10
ATOM 15184 O O . ALA A 1 86 ? 36.518 -8.945 -18.044 1.00 0.00 86 ALA A O 10
ATOM 15191 N N . GLU A 1 87 ? 38.059 -9.179 -16.424 1.00 0.00 87 GLU A N 10
ATOM 15192 C CA . GLU A 1 87 ? 39.115 -8.479 -17.149 1.00 0.00 87 GLU A CA 10
ATOM 15193 C C . GLU A 1 87 ? 39.537 -9.274 -18.382 1.00 0.00 87 GLU A C 10
ATOM 15194 O O . GLU A 1 87 ? 40.058 -8.714 -19.344 1.00 0.00 87 GLU A O 10
ATOM 15206 N N . SER A 1 88 ? 39.280 -10.575 -18.349 1.00 0.00 88 SER A N 10
ATOM 15207 C CA . SER A 1 88 ? 39.599 -11.460 -19.461 1.00 0.00 88 SER A CA 10
ATOM 15208 C C . SER A 1 88 ? 38.678 -11.198 -20.660 1.00 0.00 88 SER A C 10
ATOM 15209 O O . SER A 1 88 ? 39.050 -11.431 -21.812 1.00 0.00 88 SER A O 10
ATOM 15217 N N . CYS A 1 89 ? 37.479 -10.699 -20.381 1.00 0.00 89 CYS A N 10
ATOM 15218 C CA . CYS A 1 89 ? 36.489 -10.439 -21.419 1.00 0.00 89 CYS A CA 10
ATOM 15219 C C . CYS A 1 89 ? 36.877 -9.220 -22.246 1.00 0.00 89 CYS A C 10
ATOM 15220 O O . CYS A 1 89 ? 36.458 -9.077 -23.394 1.00 0.00 89 CYS A O 10
ATOM 15228 N N . LEU A 1 90 ? 37.691 -8.353 -21.656 1.00 0.00 90 LEU A N 10
ATOM 15229 C CA . LEU A 1 90 ? 38.089 -7.099 -22.291 1.00 0.00 90 LEU A CA 10
ATOM 15230 C C . LEU A 1 90 ? 38.766 -7.345 -23.639 1.00 0.00 90 LEU A C 10
ATOM 15231 O O . LEU A 1 90 ? 38.529 -6.613 -24.599 1.00 0.00 90 LEU A O 10
ATOM 15247 N N . GLU A 1 91 ? 39.603 -8.377 -23.712 1.00 0.00 91 GLU A N 10
ATOM 15248 C CA . GLU A 1 91 ? 40.340 -8.666 -24.938 1.00 0.00 91 GLU A CA 10
ATOM 15249 C C . GLU A 1 91 ? 39.414 -9.186 -26.033 1.00 0.00 91 GLU A C 10
ATOM 15250 O O . GLU A 1 91 ? 39.606 -8.884 -27.214 1.00 0.00 91 GLU A O 10
ATOM 15262 N N . HIS A 1 92 ? 38.407 -9.959 -25.647 1.00 0.00 92 HIS A N 10
ATOM 15263 C CA . HIS A 1 92 ? 37.503 -10.563 -26.620 1.00 0.00 92 HIS A CA 10
ATOM 15264 C C . HIS A 1 92 ? 36.093 -10.018 -26.465 1.00 0.00 92 HIS A C 10
ATOM 15265 O O . HIS A 1 92 ? 35.313 -10.513 -25.652 1.00 0.00 92 HIS A O 10
ATOM 15280 N N . HIS A 1 93 ? 35.773 -8.986 -27.232 1.00 0.00 93 HIS A N 10
ATOM 15281 C CA . HIS A 1 93 ? 34.423 -8.448 -27.250 1.00 0.00 93 HIS A CA 10
ATOM 15282 C C . HIS A 1 93 ? 33.485 -9.472 -27.873 1.00 0.00 93 HIS A C 10
ATOM 15283 O O . HIS A 1 93 ? 33.741 -9.972 -28.970 1.00 0.00 93 HIS A O 10
ATOM 15298 N N . HIS A 1 94 ? 32.411 -9.786 -27.164 1.00 0.00 94 HIS A N 10
ATOM 15299 C CA . HIS A 1 94 ? 31.544 -10.894 -27.547 1.00 0.00 94 HIS A CA 10
ATOM 15300 C C . HIS A 1 94 ? 30.666 -10.534 -28.741 1.00 0.00 94 HIS A C 10
ATOM 15301 O O . HIS A 1 94 ? 29.997 -9.497 -28.757 1.00 0.00 94 HIS A O 10
ATOM 15316 N N . HIS A 1 95 ? 30.690 -11.396 -29.739 1.00 0.00 95 HIS A N 10
ATOM 15317 C CA . HIS A 1 95 ? 29.825 -11.265 -30.899 1.00 0.00 95 HIS A CA 10
ATOM 15318 C C . HIS A 1 95 ? 29.033 -12.551 -31.070 1.00 0.00 95 HIS A C 10
ATOM 15319 O O . HIS A 1 95 ? 29.550 -13.561 -31.552 1.00 0.00 95 HIS A O 10
ATOM 15334 N N . HIS A 1 96 ? 27.790 -12.507 -30.615 1.00 0.00 96 HIS A N 10
ATOM 15335 C CA . HIS A 1 96 ? 26.927 -13.684 -30.565 1.00 0.00 96 HIS A CA 10
ATOM 15336 C C . HIS A 1 96 ? 26.674 -14.276 -31.948 1.00 0.00 96 HIS A C 10
ATOM 15337 O O . HIS A 1 96 ? 26.898 -13.628 -32.970 1.00 0.00 96 HIS A O 10
ATOM 15352 N N . HIS A 1 97 ? 26.186 -15.505 -31.959 1.00 0.00 97 HIS A N 10
ATOM 15353 C CA . HIS A 1 97 ? 25.725 -16.131 -33.185 1.00 0.00 97 HIS A CA 10
ATOM 15354 C C . HIS A 1 97 ? 24.208 -16.049 -33.238 1.00 0.00 97 HIS A C 10
ATOM 15355 O O . HIS A 1 97 ? 23.689 -15.096 -33.848 1.00 0.00 97 HIS A O 10
ATOM 15371 N N . MET A 1 1 ? 7.545 13.536 -4.001 1.00 0.00 1 MET A N 11
ATOM 15372 C CA . MET A 1 1 ? 6.233 13.385 -4.666 1.00 0.00 1 MET A CA 11
ATOM 15373 C C . MET A 1 1 ? 5.112 13.617 -3.657 1.00 0.00 1 MET A C 11
ATOM 15374 O O . MET A 1 1 ? 4.767 12.725 -2.881 1.00 0.00 1 MET A O 11
ATOM 15390 N N . PRO A 1 2 ? 4.554 14.837 -3.637 1.00 0.00 2 PRO A N 11
ATOM 15391 C CA . PRO A 1 2 ? 3.519 15.232 -2.675 1.00 0.00 2 PRO A CA 11
ATOM 15392 C C . PRO A 1 2 ? 2.155 14.649 -3.013 1.00 0.00 2 PRO A C 11
ATOM 15393 O O . PRO A 1 2 ? 1.392 14.254 -2.132 1.00 0.00 2 PRO A O 11
ATOM 15404 N N . THR A 1 3 ? 1.859 14.613 -4.293 1.00 0.00 3 THR A N 11
ATOM 15405 C CA . THR A 1 3 ? 0.598 14.091 -4.779 1.00 0.00 3 THR A CA 11
ATOM 15406 C C . THR A 1 3 ? 0.731 12.618 -5.121 1.00 0.00 3 THR A C 11
ATOM 15407 O O . THR A 1 3 ? 1.526 12.253 -5.987 1.00 0.00 3 THR A O 11
ATOM 15418 N N . LYS A 1 4 ? -0.047 11.789 -4.421 1.00 0.00 4 LYS A N 11
ATOM 15419 C CA . LYS A 1 4 ? -0.025 10.342 -4.594 1.00 0.00 4 LYS A CA 11
ATOM 15420 C C . LYS A 1 4 ? 1.337 9.788 -4.168 1.00 0.00 4 LYS A C 11
ATOM 15421 O O . LYS A 1 4 ? 2.271 9.693 -4.964 1.00 0.00 4 LYS A O 11
ATOM 15440 N N . THR A 1 5 ? 1.458 9.468 -2.889 1.00 0.00 5 THR A N 11
ATOM 15441 C CA . THR A 1 5 ? 2.700 8.939 -2.350 1.00 0.00 5 THR A CA 11
ATOM 15442 C C . THR A 1 5 ? 2.473 7.548 -1.769 1.00 0.00 5 THR A C 11
ATOM 15443 O O . THR A 1 5 ? 1.347 7.185 -1.425 1.00 0.00 5 THR A O 11
ATOM 15454 N N . TYR A 1 6 ? 3.537 6.778 -1.658 1.00 0.00 6 TYR A N 11
ATOM 15455 C CA . TYR A 1 6 ? 3.468 5.461 -1.068 1.00 0.00 6 TYR A CA 11
ATOM 15456 C C . TYR A 1 6 ? 4.638 5.262 -0.117 1.00 0.00 6 TYR A C 11
ATOM 15457 O O . TYR A 1 6 ? 5.560 6.079 -0.084 1.00 0.00 6 TYR A O 11
ATOM 15475 N N . SER A 1 7 ? 4.604 4.182 0.642 1.00 0.00 7 SER A N 11
ATOM 15476 C CA . SER A 1 7 ? 5.697 3.849 1.540 1.00 0.00 7 SER A CA 11
ATOM 15477 C C . SER A 1 7 ? 6.424 2.597 1.053 1.00 0.00 7 SER A C 11
ATOM 15478 O O . SER A 1 7 ? 5.805 1.697 0.481 1.00 0.00 7 SER A O 11
ATOM 15486 N N . GLU A 1 8 ? 7.736 2.544 1.268 1.00 0.00 8 GLU A N 11
ATOM 15487 C CA . GLU A 1 8 ? 8.533 1.371 0.913 1.00 0.00 8 GLU A CA 11
ATOM 15488 C C . GLU A 1 8 ? 8.054 0.148 1.688 1.00 0.00 8 GLU A C 11
ATOM 15489 O O . GLU A 1 8 ? 8.151 -0.989 1.216 1.00 0.00 8 GLU A O 11
ATOM 15501 N N . GLU A 1 9 ? 7.530 0.400 2.881 1.00 0.00 9 GLU A N 11
ATOM 15502 C CA . GLU A 1 9 ? 6.995 -0.634 3.734 1.00 0.00 9 GLU A CA 11
ATOM 15503 C C . GLU A 1 9 ? 5.850 -1.360 3.040 1.00 0.00 9 GLU A C 11
ATOM 15504 O O . GLU A 1 9 ? 5.652 -2.559 3.227 1.00 0.00 9 GLU A O 11
ATOM 15516 N N . PHE A 1 10 ? 5.118 -0.618 2.218 1.00 0.00 10 PHE A N 11
ATOM 15517 C CA . PHE A 1 10 ? 4.004 -1.167 1.461 1.00 0.00 10 PHE A CA 11
ATOM 15518 C C . PHE A 1 10 ? 4.520 -2.068 0.341 1.00 0.00 10 PHE A C 11
ATOM 15519 O O . PHE A 1 10 ? 3.896 -3.072 0.006 1.00 0.00 10 PHE A O 11
ATOM 15536 N N . LYS A 1 11 ? 5.678 -1.717 -0.217 1.00 0.00 11 LYS A N 11
ATOM 15537 C CA . LYS A 1 11 ? 6.291 -2.526 -1.263 1.00 0.00 11 LYS A CA 11
ATOM 15538 C C . LYS A 1 11 ? 6.718 -3.880 -0.708 1.00 0.00 11 LYS A C 11
ATOM 15539 O O . LYS A 1 11 ? 6.521 -4.913 -1.348 1.00 0.00 11 LYS A O 11
ATOM 15558 N N . ARG A 1 12 ? 7.292 -3.879 0.494 1.00 0.00 12 ARG A N 11
ATOM 15559 C CA . ARG A 1 12 ? 7.699 -5.128 1.130 1.00 0.00 12 ARG A CA 11
ATOM 15560 C C . ARG A 1 12 ? 6.473 -5.923 1.568 1.00 0.00 12 ARG A C 11
ATOM 15561 O O . ARG A 1 12 ? 6.481 -7.155 1.556 1.00 0.00 12 ARG A O 11
ATOM 15582 N N . ASP A 1 13 ? 5.413 -5.214 1.938 1.00 0.00 13 ASP A N 11
ATOM 15583 C CA . ASP A 1 13 ? 4.154 -5.858 2.305 1.00 0.00 13 ASP A CA 11
ATOM 15584 C C . ASP A 1 13 ? 3.551 -6.562 1.098 1.00 0.00 13 ASP A C 11
ATOM 15585 O O . ASP A 1 13 ? 2.982 -7.646 1.218 1.00 0.00 13 ASP A O 11
ATOM 15594 N N . ALA A 1 14 ? 3.707 -5.952 -0.070 1.00 0.00 14 ALA A N 11
ATOM 15595 C CA . ALA A 1 14 ? 3.254 -6.558 -1.312 1.00 0.00 14 ALA A CA 11
ATOM 15596 C C . ALA A 1 14 ? 4.022 -7.850 -1.597 1.00 0.00 14 ALA A C 11
ATOM 15597 O O . ALA A 1 14 ? 3.472 -8.796 -2.157 1.00 0.00 14 ALA A O 11
ATOM 15604 N N . VAL A 1 15 ? 5.297 -7.886 -1.205 1.00 0.00 15 VAL A N 11
ATOM 15605 C CA . VAL A 1 15 ? 6.105 -9.095 -1.331 1.00 0.00 15 VAL A CA 11
ATOM 15606 C C . VAL A 1 15 ? 5.559 -10.185 -0.410 1.00 0.00 15 VAL A C 11
ATOM 15607 O O . VAL A 1 15 ? 5.432 -11.346 -0.802 1.00 0.00 15 VAL A O 11
ATOM 15620 N N . ALA A 1 16 ? 5.212 -9.794 0.810 1.00 0.00 16 ALA A N 11
ATOM 15621 C CA . ALA A 1 16 ? 4.625 -10.716 1.771 1.00 0.00 16 ALA A CA 11
ATOM 15622 C C . ALA A 1 16 ? 3.261 -11.195 1.283 1.00 0.00 16 ALA A C 11
ATOM 15623 O O . ALA A 1 16 ? 2.884 -12.353 1.480 1.00 0.00 16 ALA A O 11
ATOM 15630 N N . LEU A 1 17 ? 2.527 -10.299 0.633 1.00 0.00 17 LEU A N 11
ATOM 15631 C CA . LEU A 1 17 ? 1.243 -10.643 0.042 1.00 0.00 17 LEU A CA 11
ATOM 15632 C C . LEU A 1 17 ? 1.451 -11.634 -1.103 1.00 0.00 17 LEU A C 11
ATOM 15633 O O . LEU A 1 17 ? 0.663 -12.562 -1.288 1.00 0.00 17 LEU A O 11
ATOM 15649 N N . TYR A 1 18 ? 2.532 -11.437 -1.853 1.00 0.00 18 TYR A N 11
ATOM 15650 C CA . TYR A 1 18 ? 2.918 -12.347 -2.928 1.00 0.00 18 TYR A CA 11
ATOM 15651 C C . TYR A 1 18 ? 3.188 -13.753 -2.392 1.00 0.00 18 TYR A C 11
ATOM 15652 O O . TYR A 1 18 ? 2.882 -14.746 -3.049 1.00 0.00 18 TYR A O 11
ATOM 15670 N N . GLU A 1 19 ? 3.755 -13.834 -1.200 1.00 0.00 19 GLU A N 11
ATOM 15671 C CA . GLU A 1 19 ? 3.985 -15.121 -0.552 1.00 0.00 19 GLU A CA 11
ATOM 15672 C C . GLU A 1 19 ? 2.667 -15.870 -0.346 1.00 0.00 19 GLU A C 11
ATOM 15673 O O . GLU A 1 19 ? 2.634 -17.101 -0.321 1.00 0.00 19 GLU A O 11
ATOM 15685 N N . ASN A 1 20 ? 1.583 -15.118 -0.215 1.00 0.00 20 ASN A N 11
ATOM 15686 C CA . ASN A 1 20 ? 0.273 -15.695 0.025 1.00 0.00 20 ASN A CA 11
ATOM 15687 C C . ASN A 1 20 ? -0.549 -15.728 -1.261 1.00 0.00 20 ASN A C 11
ATOM 15688 O O . ASN A 1 20 ? -1.776 -15.828 -1.217 1.00 0.00 20 ASN A O 11
ATOM 15699 N N . SER A 1 21 ? 0.129 -15.676 -2.405 1.00 0.00 21 SER A N 11
ATOM 15700 C CA . SER A 1 21 ? -0.544 -15.669 -3.703 1.00 0.00 21 SER A CA 11
ATOM 15701 C C . SER A 1 21 ? -1.265 -16.987 -3.971 1.00 0.00 21 SER A C 11
ATOM 15702 O O . SER A 1 21 ? -2.075 -17.093 -4.895 1.00 0.00 21 SER A O 11
ATOM 15710 N N . ASP A 1 22 ? -0.957 -17.997 -3.177 1.00 0.00 22 ASP A N 11
ATOM 15711 C CA . ASP A 1 22 ? -1.684 -19.256 -3.244 1.00 0.00 22 ASP A CA 11
ATOM 15712 C C . ASP A 1 22 ? -3.154 -19.024 -2.905 1.00 0.00 22 ASP A C 11
ATOM 15713 O O . ASP A 1 22 ? -4.033 -19.758 -3.353 1.00 0.00 22 ASP A O 11
ATOM 15722 N N . GLY A 1 23 ? -3.411 -17.979 -2.127 1.00 0.00 23 GLY A N 11
ATOM 15723 C CA . GLY A 1 23 ? -4.771 -17.624 -1.775 1.00 0.00 23 GLY A CA 11
ATOM 15724 C C . GLY A 1 23 ? -5.313 -16.495 -2.630 1.00 0.00 23 GLY A C 11
ATOM 15725 O O . GLY A 1 23 ? -6.526 -16.334 -2.753 1.00 0.00 23 GLY A O 11
ATOM 15729 N N . ALA A 1 24 ? -4.414 -15.730 -3.242 1.00 0.00 24 ALA A N 11
ATOM 15730 C CA . ALA A 1 24 ? -4.802 -14.588 -4.054 1.00 0.00 24 ALA A CA 11
ATOM 15731 C C . ALA A 1 24 ? -3.913 -14.497 -5.288 1.00 0.00 24 ALA A C 11
ATOM 15732 O O . ALA A 1 24 ? -2.698 -14.356 -5.178 1.00 0.00 24 ALA A O 11
ATOM 15739 N N . SER A 1 25 ? -4.530 -14.574 -6.455 1.00 0.00 25 SER A N 11
ATOM 15740 C CA . SER A 1 25 ? -3.800 -14.634 -7.715 1.00 0.00 25 SER A CA 11
ATOM 15741 C C . SER A 1 25 ? -2.961 -13.375 -7.941 1.00 0.00 25 SER A C 11
ATOM 15742 O O . SER A 1 25 ? -3.294 -12.295 -7.447 1.00 0.00 25 SER A O 11
ATOM 15750 N N . LEU A 1 26 ? -1.870 -13.540 -8.691 1.00 0.00 26 LEU A N 11
ATOM 15751 C CA . LEU A 1 26 ? -0.919 -12.463 -8.963 1.00 0.00 26 LEU A CA 11
ATOM 15752 C C . LEU A 1 26 ? -1.621 -11.206 -9.480 1.00 0.00 26 LEU A C 11
ATOM 15753 O O . LEU A 1 26 ? -1.305 -10.096 -9.050 1.00 0.00 26 LEU A O 11
ATOM 15769 N N . GLN A 1 27 ? -2.569 -11.377 -10.401 1.00 0.00 27 GLN A N 11
ATOM 15770 C CA . GLN A 1 27 ? -3.325 -10.246 -10.922 1.00 0.00 27 GLN A CA 11
ATOM 15771 C C . GLN A 1 27 ? -4.099 -9.555 -9.806 1.00 0.00 27 GLN A C 11
ATOM 15772 O O . GLN A 1 27 ? -4.076 -8.334 -9.703 1.00 0.00 27 GLN A O 11
ATOM 15786 N N . GLN A 1 28 ? -4.759 -10.345 -8.965 1.00 0.00 28 GLN A N 11
ATOM 15787 C CA . GLN A 1 28 ? -5.570 -9.808 -7.875 1.00 0.00 28 GLN A CA 11
ATOM 15788 C C . GLN A 1 28 ? -4.721 -8.963 -6.929 1.00 0.00 28 GLN A C 11
ATOM 15789 O O . GLN A 1 28 ? -5.174 -7.928 -6.438 1.00 0.00 28 GLN A O 11
ATOM 15803 N N . ILE A 1 29 ? -3.493 -9.403 -6.687 1.00 0.00 29 ILE A N 11
ATOM 15804 C CA . ILE A 1 29 ? -2.564 -8.656 -5.843 1.00 0.00 29 ILE A CA 11
ATOM 15805 C C . ILE A 1 29 ? -2.364 -7.243 -6.392 1.00 0.00 29 ILE A C 11
ATOM 15806 O O . ILE A 1 29 ? -2.584 -6.258 -5.691 1.00 0.00 29 ILE A O 11
ATOM 15822 N N . ALA A 1 30 ? -1.971 -7.150 -7.657 1.00 0.00 30 ALA A N 11
ATOM 15823 C CA . ALA A 1 30 ? -1.741 -5.858 -8.296 1.00 0.00 30 ALA A CA 11
ATOM 15824 C C . ALA A 1 30 ? -3.060 -5.111 -8.511 1.00 0.00 30 ALA A C 11
ATOM 15825 O O . ALA A 1 30 ? -3.117 -3.884 -8.432 1.00 0.00 30 ALA A O 11
ATOM 15832 N N . ASN A 1 31 ? -4.119 -5.869 -8.762 1.00 0.00 31 ASN A N 11
ATOM 15833 C CA . ASN A 1 31 ? -5.449 -5.314 -8.999 1.00 0.00 31 ASN A CA 11
ATOM 15834 C C . ASN A 1 31 ? -5.958 -4.599 -7.751 1.00 0.00 31 ASN A C 11
ATOM 15835 O O . ASN A 1 31 ? -6.512 -3.503 -7.825 1.00 0.00 31 ASN A O 11
ATOM 15846 N N . ASP A 1 32 ? -5.737 -5.221 -6.602 1.00 0.00 32 ASP A N 11
ATOM 15847 C CA . ASP A 1 32 ? -6.167 -4.666 -5.326 1.00 0.00 32 ASP A CA 11
ATOM 15848 C C . ASP A 1 32 ? -5.328 -3.445 -4.967 1.00 0.00 32 ASP A C 11
ATOM 15849 O O . ASP A 1 32 ? -5.854 -2.428 -4.513 1.00 0.00 32 ASP A O 11
ATOM 15858 N N . LEU A 1 33 ? -4.024 -3.552 -5.199 1.00 0.00 33 LEU A N 11
ATOM 15859 C CA . LEU A 1 33 ? -3.090 -2.470 -4.894 1.00 0.00 33 LEU A CA 11
ATOM 15860 C C . LEU A 1 33 ? -3.281 -1.291 -5.844 1.00 0.00 33 LEU A C 11
ATOM 15861 O O . LEU A 1 33 ? -3.028 -0.142 -5.481 1.00 0.00 33 LEU A O 11
ATOM 15877 N N . GLY A 1 34 ? -3.728 -1.579 -7.060 1.00 0.00 34 GLY A N 11
ATOM 15878 C CA . GLY A 1 34 ? -3.984 -0.528 -8.029 1.00 0.00 34 GLY A CA 11
ATOM 15879 C C . GLY A 1 34 ? -2.787 -0.254 -8.913 1.00 0.00 34 GLY A C 11
ATOM 15880 O O . GLY A 1 34 ? -2.568 0.877 -9.342 1.00 0.00 34 GLY A O 11
ATOM 15884 N N . ILE A 1 35 ? -2.006 -1.291 -9.181 1.00 0.00 35 ILE A N 11
ATOM 15885 C CA . ILE A 1 35 ? -0.827 -1.164 -10.024 1.00 0.00 35 ILE A CA 11
ATOM 15886 C C . ILE A 1 35 ? -0.828 -2.237 -11.103 1.00 0.00 35 ILE A C 11
ATOM 15887 O O . ILE A 1 35 ? -1.700 -3.107 -11.121 1.00 0.00 35 ILE A O 11
ATOM 15903 N N . ASN A 1 36 ? 0.135 -2.167 -12.009 1.00 0.00 36 ASN A N 11
ATOM 15904 C CA . ASN A 1 36 ? 0.271 -3.171 -13.044 1.00 0.00 36 ASN A CA 11
ATOM 15905 C C . ASN A 1 36 ? 0.954 -4.412 -12.489 1.00 0.00 36 ASN A C 11
ATOM 15906 O O . ASN A 1 36 ? 1.722 -4.332 -11.528 1.00 0.00 36 ASN A O 11
ATOM 15917 N N . ARG A 1 37 ? 0.672 -5.554 -13.105 1.00 0.00 37 ARG A N 11
ATOM 15918 C CA . ARG A 1 37 ? 1.248 -6.826 -12.685 1.00 0.00 37 ARG A CA 11
ATOM 15919 C C . ARG A 1 37 ? 2.770 -6.772 -12.752 1.00 0.00 37 ARG A C 11
ATOM 15920 O O . ARG A 1 37 ? 3.461 -7.351 -11.913 1.00 0.00 37 ARG A O 11
ATOM 15941 N N . VAL A 1 38 ? 3.285 -6.054 -13.746 1.00 0.00 38 VAL A N 11
ATOM 15942 C CA . VAL A 1 38 ? 4.728 -5.924 -13.923 1.00 0.00 38 VAL A CA 11
ATOM 15943 C C . VAL A 1 38 ? 5.315 -4.995 -12.862 1.00 0.00 38 VAL A C 11
ATOM 15944 O O . VAL A 1 38 ? 6.376 -5.272 -12.303 1.00 0.00 38 VAL A O 11
ATOM 15957 N N . THR A 1 39 ? 4.608 -3.904 -12.581 1.00 0.00 39 THR A N 11
ATOM 15958 C CA . THR A 1 39 ? 5.012 -2.972 -11.539 1.00 0.00 39 THR A CA 11
ATOM 15959 C C . THR A 1 39 ? 5.129 -3.694 -10.199 1.00 0.00 39 THR A C 11
ATOM 15960 O O . THR A 1 39 ? 6.076 -3.479 -9.441 1.00 0.00 39 THR A O 11
ATOM 15971 N N . LEU A 1 40 ? 4.160 -4.563 -9.928 1.00 0.00 40 LEU A N 11
ATOM 15972 C CA . LEU A 1 40 ? 4.157 -5.369 -8.718 1.00 0.00 40 LEU A CA 11
ATOM 15973 C C . LEU A 1 40 ? 5.395 -6.260 -8.664 1.00 0.00 40 LEU A C 11
ATOM 15974 O O . LEU A 1 40 ? 6.073 -6.335 -7.640 1.00 0.00 40 LEU A O 11
ATOM 15990 N N . LYS A 1 41 ? 5.692 -6.918 -9.780 1.00 0.00 41 LYS A N 11
ATOM 15991 C CA . LYS A 1 41 ? 6.842 -7.810 -9.860 1.00 0.00 41 LYS A CA 11
ATOM 15992 C C . LYS A 1 41 ? 8.132 -7.048 -9.594 1.00 0.00 41 LYS A C 11
ATOM 15993 O O . LYS A 1 41 ? 9.018 -7.531 -8.890 1.00 0.00 41 LYS A O 11
ATOM 16012 N N . ASN A 1 42 ? 8.222 -5.856 -10.168 1.00 0.00 42 ASN A N 11
ATOM 16013 C CA . ASN A 1 42 ? 9.384 -4.987 -9.980 1.00 0.00 42 ASN A CA 11
ATOM 16014 C C . ASN A 1 42 ? 9.626 -4.699 -8.498 1.00 0.00 42 ASN A C 11
ATOM 16015 O O . ASN A 1 42 ? 10.771 -4.673 -8.040 1.00 0.00 42 ASN A O 11
ATOM 16026 N N . TRP A 1 43 ? 8.545 -4.496 -7.750 1.00 0.00 43 TRP A N 11
ATOM 16027 C CA . TRP A 1 43 ? 8.643 -4.276 -6.310 1.00 0.00 43 TRP A CA 11
ATOM 16028 C C . TRP A 1 43 ? 9.157 -5.534 -5.618 1.00 0.00 43 TRP A C 11
ATOM 16029 O O . TRP A 1 43 ? 9.993 -5.466 -4.711 1.00 0.00 43 TRP A O 11
ATOM 16050 N N . ILE A 1 44 ? 8.663 -6.680 -6.073 1.00 0.00 44 ILE A N 11
ATOM 16051 C CA . ILE A 1 44 ? 9.060 -7.969 -5.525 1.00 0.00 44 ILE A CA 11
ATOM 16052 C C . ILE A 1 44 ? 10.542 -8.237 -5.781 1.00 0.00 44 ILE A C 11
ATOM 16053 O O . ILE A 1 44 ? 11.240 -8.769 -4.924 1.00 0.00 44 ILE A O 11
ATOM 16069 N N . ILE A 1 45 ? 11.016 -7.852 -6.958 1.00 0.00 45 ILE A N 11
ATOM 16070 C CA . ILE A 1 45 ? 12.422 -8.023 -7.311 1.00 0.00 45 ILE A CA 11
ATOM 16071 C C . ILE A 1 45 ? 13.322 -7.239 -6.358 1.00 0.00 45 ILE A C 11
ATOM 16072 O O . ILE A 1 45 ? 14.299 -7.772 -5.825 1.00 0.00 45 ILE A O 11
ATOM 16088 N N . LYS A 1 46 ? 12.967 -5.982 -6.124 1.00 0.00 46 LYS A N 11
ATOM 16089 C CA . LYS A 1 46 ? 13.779 -5.096 -5.300 1.00 0.00 46 LYS A CA 11
ATOM 16090 C C . LYS A 1 46 ? 13.789 -5.537 -3.835 1.00 0.00 46 LYS A C 11
ATOM 16091 O O . LYS A 1 46 ? 14.851 -5.785 -3.260 1.00 0.00 46 LYS A O 11
ATOM 16110 N N . TYR A 1 47 ? 12.609 -5.654 -3.238 1.00 0.00 47 TYR A N 11
ATOM 16111 C CA . TYR A 1 47 ? 12.508 -5.913 -1.804 1.00 0.00 47 TYR A CA 11
ATOM 16112 C C . TYR A 1 47 ? 12.552 -7.404 -1.481 1.00 0.00 47 TYR A C 11
ATOM 16113 O O . TYR A 1 47 ? 12.844 -7.786 -0.349 1.00 0.00 47 TYR A O 11
ATOM 16131 N N . GLY A 1 48 ? 12.270 -8.239 -2.469 1.00 0.00 48 GLY A N 11
ATOM 16132 C CA . GLY A 1 48 ? 12.332 -9.674 -2.270 1.00 0.00 48 GLY A CA 11
ATOM 16133 C C . GLY A 1 48 ? 13.761 -10.180 -2.195 1.00 0.00 48 GLY A C 11
ATOM 16134 O O . GLY A 1 48 ? 14.042 -11.173 -1.523 1.00 0.00 48 GLY A O 11
ATOM 16138 N N . SER A 1 49 ? 14.670 -9.495 -2.886 1.00 0.00 49 SER A N 11
ATOM 16139 C CA . SER A 1 49 ? 16.076 -9.870 -2.866 1.00 0.00 49 SER A CA 11
ATOM 16140 C C . SER A 1 49 ? 16.737 -9.376 -1.576 1.00 0.00 49 SER A C 11
ATOM 16141 O O . SER A 1 49 ? 17.227 -10.180 -0.778 1.00 0.00 49 SER A O 11
ATOM 16149 N N . ASN A 1 50 ? 16.696 -8.056 -1.372 1.00 0.00 50 ASN A N 11
ATOM 16150 C CA . ASN A 1 50 ? 17.223 -7.408 -0.167 1.00 0.00 50 ASN A CA 11
ATOM 16151 C C . ASN A 1 50 ? 17.399 -5.920 -0.417 1.00 0.00 50 ASN A C 11
ATOM 16152 O O . ASN A 1 50 ? 16.670 -5.090 0.128 1.00 0.00 50 ASN A O 11
ATOM 16163 N N . HIS A 1 51 ? 18.374 -5.592 -1.255 1.00 0.00 51 HIS A N 11
ATOM 16164 C CA . HIS A 1 51 ? 18.694 -4.206 -1.560 1.00 0.00 51 HIS A CA 11
ATOM 16165 C C . HIS A 1 51 ? 19.174 -4.064 -2.995 1.00 0.00 51 HIS A C 11
ATOM 16166 O O . HIS A 1 51 ? 20.191 -4.635 -3.386 1.00 0.00 51 HIS A O 11
ATOM 16181 N N . ASN A 1 52 ? 18.426 -3.297 -3.759 1.00 0.00 52 ASN A N 11
ATOM 16182 C CA . ASN A 1 52 ? 18.732 -3.044 -5.160 1.00 0.00 52 ASN A CA 11
ATOM 16183 C C . ASN A 1 52 ? 18.030 -1.767 -5.576 1.00 0.00 52 ASN A C 11
ATOM 16184 O O . ASN A 1 52 ? 16.817 -1.764 -5.772 1.00 0.00 52 ASN A O 11
ATOM 16195 N N . VAL A 1 53 ? 18.777 -0.678 -5.662 1.00 0.00 53 VAL A N 11
ATOM 16196 C CA . VAL A 1 53 ? 18.177 0.623 -5.906 1.00 0.00 53 VAL A CA 11
ATOM 16197 C C . VAL A 1 53 ? 17.573 0.687 -7.308 1.00 0.00 53 VAL A C 11
ATOM 16198 O O . VAL A 1 53 ? 16.350 0.713 -7.456 1.00 0.00 53 VAL A O 11
ATOM 16211 N N . GLN A 1 54 ? 18.434 0.677 -8.319 1.00 0.00 54 GLN A N 11
ATOM 16212 C CA . GLN A 1 54 ? 18.010 0.636 -9.713 1.00 0.00 54 GLN A CA 11
ATOM 16213 C C . GLN A 1 54 ? 19.140 0.094 -10.582 1.00 0.00 54 GLN A C 11
ATOM 16214 O O . GLN A 1 54 ? 20.227 0.675 -10.626 1.00 0.00 54 GLN A O 11
ATOM 16228 N N . GLY A 1 55 ? 18.898 -1.020 -11.252 1.00 0.00 55 GLY A N 11
ATOM 16229 C CA . GLY A 1 55 ? 19.876 -1.534 -12.182 1.00 0.00 55 GLY A CA 11
ATOM 16230 C C . GLY A 1 55 ? 20.632 -2.726 -11.643 1.00 0.00 55 GLY A C 11
ATOM 16231 O O . GLY A 1 55 ? 20.825 -2.862 -10.435 1.00 0.00 55 GLY A O 11
ATOM 16235 N N . THR A 1 56 ? 21.034 -3.604 -12.545 1.00 0.00 56 THR A N 11
ATOM 16236 C CA . THR A 1 56 ? 21.833 -4.765 -12.208 1.00 0.00 56 THR A CA 11
ATOM 16237 C C . THR A 1 56 ? 22.600 -5.213 -13.438 1.00 0.00 56 THR A C 11
ATOM 16238 O O . THR A 1 56 ? 22.021 -5.733 -14.388 1.00 0.00 56 THR A O 11
ATOM 16249 N N . THR A 1 57 ? 23.883 -4.985 -13.422 1.00 0.00 57 THR A N 11
ATOM 16250 C CA . THR A 1 57 ? 24.728 -5.323 -14.553 1.00 0.00 57 THR A CA 11
ATOM 16251 C C . THR A 1 57 ? 26.058 -5.928 -14.089 1.00 0.00 57 THR A C 11
ATOM 16252 O O . THR A 1 57 ? 26.792 -5.328 -13.301 1.00 0.00 57 THR A O 11
ATOM 16263 N N . PRO A 1 58 ? 26.349 -7.163 -14.520 1.00 0.00 58 PRO A N 11
ATOM 16264 C CA . PRO A 1 58 ? 27.593 -7.847 -14.213 1.00 0.00 58 PRO A CA 11
ATOM 16265 C C . PRO A 1 58 ? 28.616 -7.764 -15.352 1.00 0.00 58 PRO A C 11
ATOM 16266 O O . PRO A 1 58 ? 28.488 -8.455 -16.362 1.00 0.00 58 PRO A O 11
ATOM 16277 N N . SER A 1 59 ? 29.621 -6.914 -15.190 1.00 0.00 59 SER A N 11
ATOM 16278 C CA . SER A 1 59 ? 30.660 -6.764 -16.202 1.00 0.00 59 SER A CA 11
ATOM 16279 C C . SER A 1 59 ? 31.707 -7.875 -16.092 1.00 0.00 59 SER A C 11
ATOM 16280 O O . SER A 1 59 ? 32.046 -8.519 -17.082 1.00 0.00 59 SER A O 11
ATOM 16288 N N . ALA A 1 60 ? 32.205 -8.104 -14.883 1.00 0.00 60 ALA A N 11
ATOM 16289 C CA . ALA A 1 60 ? 33.270 -9.078 -14.667 1.00 0.00 60 ALA A CA 11
ATOM 16290 C C . ALA A 1 60 ? 32.733 -10.506 -14.675 1.00 0.00 60 ALA A C 11
ATOM 16291 O O . ALA A 1 60 ? 33.471 -11.459 -14.932 1.00 0.00 60 ALA A O 11
ATOM 16298 N N . ALA A 1 61 ? 31.440 -10.648 -14.414 1.00 0.00 61 ALA A N 11
ATOM 16299 C CA . ALA A 1 61 ? 30.821 -11.967 -14.337 1.00 0.00 61 ALA A CA 11
ATOM 16300 C C . ALA A 1 61 ? 30.626 -12.583 -15.717 1.00 0.00 61 ALA A C 11
ATOM 16301 O O . ALA A 1 61 ? 30.207 -13.729 -15.838 1.00 0.00 61 ALA A O 11
ATOM 16308 N N . VAL A 1 62 ? 30.943 -11.821 -16.749 1.00 0.00 62 VAL A N 11
ATOM 16309 C CA . VAL A 1 62 ? 30.842 -12.309 -18.118 1.00 0.00 62 VAL A CA 11
ATOM 16310 C C . VAL A 1 62 ? 31.942 -13.328 -18.396 1.00 0.00 62 VAL A C 11
ATOM 16311 O O . VAL A 1 62 ? 31.679 -14.438 -18.855 1.00 0.00 62 VAL A O 11
ATOM 16324 N N . SER A 1 63 ? 33.170 -12.949 -18.093 1.00 0.00 63 SER A N 11
ATOM 16325 C CA . SER A 1 63 ? 34.307 -13.840 -18.266 1.00 0.00 63 SER A CA 11
ATOM 16326 C C . SER A 1 63 ? 34.353 -14.869 -17.143 1.00 0.00 63 SER A C 11
ATOM 16327 O O . SER A 1 63 ? 34.789 -16.000 -17.341 1.00 0.00 63 SER A O 11
ATOM 16335 N N . GLU A 1 64 ? 33.882 -14.468 -15.968 1.00 0.00 64 GLU A N 11
ATOM 16336 C CA . GLU A 1 64 ? 33.853 -15.354 -14.814 1.00 0.00 64 GLU A CA 11
ATOM 16337 C C . GLU A 1 64 ? 32.838 -16.476 -15.020 1.00 0.00 64 GLU A C 11
ATOM 16338 O O . GLU A 1 64 ? 32.975 -17.562 -14.461 1.00 0.00 64 GLU A O 11
ATOM 16350 N N . ALA A 1 65 ? 31.838 -16.208 -15.853 1.00 0.00 65 ALA A N 11
ATOM 16351 C CA . ALA A 1 65 ? 30.780 -17.179 -16.142 1.00 0.00 65 ALA A CA 11
ATOM 16352 C C . ALA A 1 65 ? 31.346 -18.461 -16.743 1.00 0.00 65 ALA A C 11
ATOM 16353 O O . ALA A 1 65 ? 30.741 -19.528 -16.638 1.00 0.00 65 ALA A O 11
ATOM 16360 N N . GLU A 1 66 ? 32.505 -18.345 -17.380 1.00 0.00 66 GLU A N 11
ATOM 16361 C CA . GLU A 1 66 ? 33.220 -19.483 -17.908 1.00 0.00 66 GLU A CA 11
ATOM 16362 C C . GLU A 1 66 ? 33.547 -20.460 -16.789 1.00 0.00 66 GLU A C 11
ATOM 16363 O O . GLU A 1 66 ? 33.211 -21.646 -16.833 1.00 0.00 66 GLU A O 11
ATOM 16375 N N . GLN A 1 67 ? 34.179 -19.910 -15.777 1.00 0.00 67 GLN A N 11
ATOM 16376 C CA . GLN A 1 67 ? 34.703 -20.667 -14.662 1.00 0.00 67 GLN A CA 11
ATOM 16377 C C . GLN A 1 67 ? 33.603 -21.007 -13.667 1.00 0.00 67 GLN A C 11
ATOM 16378 O O . GLN A 1 67 ? 33.647 -22.047 -13.009 1.00 0.00 67 GLN A O 11
ATOM 16392 N N . ILE A 1 68 ? 32.613 -20.132 -13.563 1.00 0.00 68 ILE A N 11
ATOM 16393 C CA . ILE A 1 68 ? 31.447 -20.406 -12.736 1.00 0.00 68 ILE A CA 11
ATOM 16394 C C . ILE A 1 68 ? 30.690 -21.610 -13.288 1.00 0.00 68 ILE A C 11
ATOM 16395 O O . ILE A 1 68 ? 30.230 -22.466 -12.530 1.00 0.00 68 ILE A O 11
ATOM 16411 N N . ARG A 1 69 ? 30.581 -21.677 -14.613 1.00 0.00 69 ARG A N 11
ATOM 16412 C CA . ARG A 1 69 ? 29.956 -22.817 -15.270 1.00 0.00 69 ARG A CA 11
ATOM 16413 C C . ARG A 1 69 ? 30.701 -24.098 -14.918 1.00 0.00 69 ARG A C 11
ATOM 16414 O O . ARG A 1 69 ? 30.087 -25.110 -14.603 1.00 0.00 69 ARG A O 11
ATOM 16435 N N . GLN A 1 70 ? 32.029 -24.017 -14.958 1.00 0.00 70 GLN A N 11
ATOM 16436 C CA . GLN A 1 70 ? 32.903 -25.148 -14.667 1.00 0.00 70 GLN A CA 11
ATOM 16437 C C . GLN A 1 70 ? 32.636 -25.680 -13.267 1.00 0.00 70 GLN A C 11
ATOM 16438 O O . GLN A 1 70 ? 32.466 -26.883 -13.065 1.00 0.00 70 GLN A O 11
ATOM 16452 N N . LEU A 1 71 ? 32.601 -24.766 -12.309 1.00 0.00 71 LEU A N 11
ATOM 16453 C CA . LEU A 1 71 ? 32.347 -25.115 -10.916 1.00 0.00 71 LEU A CA 11
ATOM 16454 C C . LEU A 1 71 ? 30.931 -25.664 -10.737 1.00 0.00 71 LEU A C 11
ATOM 16455 O O . LEU A 1 71 ? 30.712 -26.606 -9.972 1.00 0.00 71 LEU A O 11
ATOM 16471 N N . LYS A 1 72 ? 29.975 -25.071 -11.443 1.00 0.00 72 LYS A N 11
ATOM 16472 C CA . LYS A 1 72 ? 28.583 -25.483 -11.333 1.00 0.00 72 LYS A CA 11
ATOM 16473 C C . LYS A 1 72 ? 28.358 -26.847 -11.979 1.00 0.00 72 LYS A C 11
ATOM 16474 O O . LYS A 1 72 ? 27.896 -27.786 -11.327 1.00 0.00 72 LYS A O 11
ATOM 16493 N N . LYS A 1 73 ? 28.698 -26.950 -13.251 1.00 0.00 73 LYS A N 11
ATOM 16494 C CA . LYS A 1 73 ? 28.514 -28.179 -14.003 1.00 0.00 73 LYS A CA 11
ATOM 16495 C C . LYS A 1 73 ? 29.819 -28.549 -14.694 1.00 0.00 73 LYS A C 11
ATOM 16496 O O . LYS A 1 73 ? 30.436 -27.716 -15.358 1.00 0.00 73 LYS A O 11
ATOM 16515 N N . GLU A 1 74 ? 30.234 -29.797 -14.528 1.00 0.00 74 GLU A N 11
ATOM 16516 C CA . GLU A 1 74 ? 31.529 -30.249 -15.015 1.00 0.00 74 GLU A CA 11
ATOM 16517 C C . GLU A 1 74 ? 31.704 -29.988 -16.508 1.00 0.00 74 GLU A C 11
ATOM 16518 O O . GLU A 1 74 ? 30.909 -30.431 -17.344 1.00 0.00 74 GLU A O 11
ATOM 16530 N N . ASN A 1 75 ? 32.776 -29.263 -16.815 1.00 0.00 75 ASN A N 11
ATOM 16531 C CA . ASN A 1 75 ? 33.052 -28.753 -18.156 1.00 0.00 75 ASN A CA 11
ATOM 16532 C C . ASN A 1 75 ? 33.188 -29.878 -19.176 1.00 0.00 75 ASN A C 11
ATOM 16533 O O . ASN A 1 75 ? 32.937 -29.684 -20.368 1.00 0.00 75 ASN A O 11
ATOM 16544 N N . ALA A 1 76 ? 33.586 -31.048 -18.696 1.00 0.00 76 ALA A N 11
ATOM 16545 C CA . ALA A 1 76 ? 33.770 -32.220 -19.551 1.00 0.00 76 ALA A CA 11
ATOM 16546 C C . ALA A 1 76 ? 32.510 -32.549 -20.357 1.00 0.00 76 ALA A C 11
ATOM 16547 O O . ALA A 1 76 ? 32.590 -33.119 -21.444 1.00 0.00 76 ALA A O 11
ATOM 16554 N N . LEU A 1 77 ? 31.355 -32.162 -19.831 1.00 0.00 77 LEU A N 11
ATOM 16555 C CA . LEU A 1 77 ? 30.084 -32.440 -20.476 1.00 0.00 77 LEU A CA 11
ATOM 16556 C C . LEU A 1 77 ? 29.894 -31.594 -21.738 1.00 0.00 77 LEU A C 11
ATOM 16557 O O . LEU A 1 77 ? 29.209 -32.006 -22.673 1.00 0.00 77 LEU A O 11
ATOM 16573 N N . GLN A 1 78 ? 30.508 -30.414 -21.763 1.00 0.00 78 GLN A N 11
ATOM 16574 C CA . GLN A 1 78 ? 30.374 -29.514 -22.906 1.00 0.00 78 GLN A CA 11
ATOM 16575 C C . GLN A 1 78 ? 31.323 -29.903 -24.034 1.00 0.00 78 GLN A C 11
ATOM 16576 O O . GLN A 1 78 ? 31.062 -29.616 -25.202 1.00 0.00 78 GLN A O 11
ATOM 16590 N N . ARG A 1 79 ? 32.411 -30.579 -23.686 1.00 0.00 79 ARG A N 11
ATOM 16591 C CA . ARG A 1 79 ? 33.418 -30.970 -24.672 1.00 0.00 79 ARG A CA 11
ATOM 16592 C C . ARG A 1 79 ? 32.902 -32.055 -25.610 1.00 0.00 79 ARG A C 11
ATOM 16593 O O . ARG A 1 79 ? 33.510 -32.334 -26.645 1.00 0.00 79 ARG A O 11
ATOM 16614 N N . ALA A 1 80 ? 31.780 -32.660 -25.247 1.00 0.00 80 ALA A N 11
ATOM 16615 C CA . ALA A 1 80 ? 31.133 -33.662 -26.090 1.00 0.00 80 ALA A CA 11
ATOM 16616 C C . ALA A 1 80 ? 30.649 -33.045 -27.405 1.00 0.00 80 ALA A C 11
ATOM 16617 O O . ALA A 1 80 ? 30.432 -33.752 -28.393 1.00 0.00 80 ALA A O 11
ATOM 16624 N N . ARG A 1 81 ? 30.501 -31.718 -27.406 1.00 0.00 81 ARG A N 11
ATOM 16625 C CA . ARG A 1 81 ? 30.020 -30.978 -28.573 1.00 0.00 81 ARG A CA 11
ATOM 16626 C C . ARG A 1 81 ? 31.039 -30.965 -29.707 1.00 0.00 81 ARG A C 11
ATOM 16627 O O . ARG A 1 81 ? 30.712 -30.618 -30.842 1.00 0.00 81 ARG A O 11
ATOM 16648 N N . THR A 1 82 ? 32.273 -31.310 -29.384 1.00 0.00 82 THR A N 11
ATOM 16649 C CA . THR A 1 82 ? 33.347 -31.379 -30.370 1.00 0.00 82 THR A CA 11
ATOM 16650 C C . THR A 1 82 ? 32.966 -32.312 -31.523 1.00 0.00 82 THR A C 11
ATOM 16651 O O . THR A 1 82 ? 33.291 -32.047 -32.683 1.00 0.00 82 THR A O 11
ATOM 16662 N N . ARG A 1 83 ? 32.243 -33.373 -31.171 1.00 0.00 83 ARG A N 11
ATOM 16663 C CA . ARG A 1 83 ? 31.711 -34.348 -32.116 1.00 0.00 83 ARG A CA 11
ATOM 16664 C C . ARG A 1 83 ? 32.810 -35.031 -32.926 1.00 0.00 83 ARG A C 11
ATOM 16665 O O . ARG A 1 83 ? 33.435 -34.440 -33.808 1.00 0.00 83 ARG A O 11
ATOM 16686 N N . HIS A 1 84 ? 33.005 -36.297 -32.634 1.00 0.00 84 HIS A N 11
ATOM 16687 C CA . HIS A 1 84 ? 34.080 -37.074 -33.239 1.00 0.00 84 HIS A CA 11
ATOM 16688 C C . HIS A 1 84 ? 33.514 -38.274 -33.992 1.00 0.00 84 HIS A C 11
ATOM 16689 O O . HIS A 1 84 ? 33.149 -39.280 -33.385 1.00 0.00 84 HIS A O 11
ATOM 16704 N N . PRO A 1 85 ? 33.412 -38.172 -35.321 1.00 0.00 85 PRO A N 11
ATOM 16705 C CA . PRO A 1 85 ? 32.955 -39.271 -36.159 1.00 0.00 85 PRO A CA 11
ATOM 16706 C C . PRO A 1 85 ? 34.107 -40.180 -36.578 1.00 0.00 85 PRO A C 11
ATOM 16707 O O . PRO A 1 85 ? 35.228 -40.045 -36.080 1.00 0.00 85 PRO A O 11
ATOM 16718 N N . ALA A 1 86 ? 33.833 -41.094 -37.496 1.00 0.00 86 ALA A N 11
ATOM 16719 C CA . ALA A 1 86 ? 34.859 -41.981 -38.015 1.00 0.00 86 ALA A CA 11
ATOM 16720 C C . ALA A 1 86 ? 34.923 -41.875 -39.531 1.00 0.00 86 ALA A C 11
ATOM 16721 O O . ALA A 1 86 ? 33.902 -41.639 -40.182 1.00 0.00 86 ALA A O 11
ATOM 16728 N N . GLU A 1 87 ? 36.120 -42.055 -40.084 1.00 0.00 87 GLU A N 11
ATOM 16729 C CA . GLU A 1 87 ? 36.332 -41.987 -41.530 1.00 0.00 87 GLU A CA 11
ATOM 16730 C C . GLU A 1 87 ? 35.451 -43.000 -42.260 1.00 0.00 87 GLU A C 11
ATOM 16731 O O . GLU A 1 87 ? 35.011 -42.761 -43.386 1.00 0.00 87 GLU A O 11
ATOM 16743 N N . SER A 1 88 ? 35.186 -44.121 -41.596 1.00 0.00 88 SER A N 11
ATOM 16744 C CA . SER A 1 88 ? 34.337 -45.173 -42.140 1.00 0.00 88 SER A CA 11
ATOM 16745 C C . SER A 1 88 ? 32.923 -44.653 -42.401 1.00 0.00 88 SER A C 11
ATOM 16746 O O . SER A 1 88 ? 32.315 -44.953 -43.429 1.00 0.00 88 SER A O 11
ATOM 16754 N N . CYS A 1 89 ? 32.424 -43.842 -41.476 1.00 0.00 89 CYS A N 11
ATOM 16755 C CA . CYS A 1 89 ? 31.055 -43.347 -41.538 1.00 0.00 89 CYS A CA 11
ATOM 16756 C C . CYS A 1 89 ? 30.932 -42.212 -42.551 1.00 0.00 89 CYS A C 11
ATOM 16757 O O . CYS A 1 89 ? 29.850 -41.963 -43.085 1.00 0.00 89 CYS A O 11
ATOM 16765 N N . LEU A 1 90 ? 32.047 -41.544 -42.816 1.00 0.00 90 LEU A N 11
ATOM 16766 C CA . LEU A 1 90 ? 32.068 -40.380 -43.698 1.00 0.00 90 LEU A CA 11
ATOM 16767 C C . LEU A 1 90 ? 31.573 -40.724 -45.104 1.00 0.00 90 LEU A C 11
ATOM 16768 O O . LEU A 1 90 ? 30.842 -39.947 -45.722 1.00 0.00 90 LEU A O 11
ATOM 16784 N N . GLU A 1 91 ? 31.966 -41.894 -45.597 1.00 0.00 91 GLU A N 11
ATOM 16785 C CA . GLU A 1 91 ? 31.571 -42.334 -46.933 1.00 0.00 91 GLU A CA 11
ATOM 16786 C C . GLU A 1 91 ? 30.068 -42.564 -47.025 1.00 0.00 91 GLU A C 11
ATOM 16787 O O . GLU A 1 91 ? 29.436 -42.195 -48.015 1.00 0.00 91 GLU A O 11
ATOM 16799 N N . HIS A 1 92 ? 29.501 -43.168 -45.992 1.00 0.00 92 HIS A N 11
ATOM 16800 C CA . HIS A 1 92 ? 28.087 -43.510 -45.996 1.00 0.00 92 HIS A CA 11
ATOM 16801 C C . HIS A 1 92 ? 27.241 -42.270 -45.735 1.00 0.00 92 HIS A C 11
ATOM 16802 O O . HIS A 1 92 ? 27.186 -41.770 -44.613 1.00 0.00 92 HIS A O 11
ATOM 16817 N N . HIS A 1 93 ? 26.599 -41.769 -46.780 1.00 0.00 93 HIS A N 11
ATOM 16818 C CA . HIS A 1 93 ? 25.764 -40.586 -46.658 1.00 0.00 93 HIS A CA 11
ATOM 16819 C C . HIS A 1 93 ? 24.349 -40.880 -47.138 1.00 0.00 93 HIS A C 11
ATOM 16820 O O . HIS A 1 93 ? 24.071 -40.865 -48.337 1.00 0.00 93 HIS A O 11
ATOM 16835 N N . HIS A 1 94 ? 23.472 -41.180 -46.191 1.00 0.00 94 HIS A N 11
ATOM 16836 C CA . HIS A 1 94 ? 22.072 -41.461 -46.488 1.00 0.00 94 HIS A CA 11
ATOM 16837 C C . HIS A 1 94 ? 21.399 -40.249 -47.130 1.00 0.00 94 HIS A C 11
ATOM 16838 O O . HIS A 1 94 ? 21.434 -39.144 -46.588 1.00 0.00 94 HIS A O 11
ATOM 16853 N N . HIS A 1 95 ? 20.794 -40.467 -48.288 1.00 0.00 95 HIS A N 11
ATOM 16854 C CA . HIS A 1 95 ? 20.099 -39.406 -49.000 1.00 0.00 95 HIS A CA 11
ATOM 16855 C C . HIS A 1 95 ? 18.927 -39.985 -49.783 1.00 0.00 95 HIS A C 11
ATOM 16856 O O . HIS A 1 95 ? 18.999 -41.111 -50.274 1.00 0.00 95 HIS A O 11
ATOM 16871 N N . HIS A 1 96 ? 17.851 -39.223 -49.883 1.00 0.00 96 HIS A N 11
ATOM 16872 C CA . HIS A 1 96 ? 16.657 -39.680 -50.577 1.00 0.00 96 HIS A CA 11
ATOM 16873 C C . HIS A 1 96 ? 15.962 -38.513 -51.265 1.00 0.00 96 HIS A C 11
ATOM 16874 O O . HIS A 1 96 ? 15.540 -37.557 -50.618 1.00 0.00 96 HIS A O 11
ATOM 16889 N N . HIS A 1 97 ? 15.851 -38.596 -52.578 1.00 0.00 97 HIS A N 11
ATOM 16890 C CA . HIS A 1 97 ? 15.186 -37.563 -53.352 1.00 0.00 97 HIS A CA 11
ATOM 16891 C C . HIS A 1 97 ? 14.384 -38.199 -54.479 1.00 0.00 97 HIS A C 11
ATOM 16892 O O . HIS A 1 97 ? 13.140 -38.244 -54.374 1.00 0.00 97 HIS A O 11
ATOM 16908 N N . MET A 1 1 ? -10.096 11.950 -2.437 1.00 0.00 1 MET A N 12
ATOM 16909 C CA . MET A 1 1 ? -8.830 11.193 -2.531 1.00 0.00 1 MET A CA 12
ATOM 16910 C C . MET A 1 1 ? -7.650 12.109 -2.238 1.00 0.00 1 MET A C 12
ATOM 16911 O O . MET A 1 1 ? -7.368 13.028 -3.005 1.00 0.00 1 MET A O 12
ATOM 16927 N N . PRO A 1 2 ? -6.961 11.891 -1.108 1.00 0.00 2 PRO A N 12
ATOM 16928 C CA . PRO A 1 2 ? -5.786 12.686 -0.729 1.00 0.00 2 PRO A CA 12
ATOM 16929 C C . PRO A 1 2 ? -4.680 12.593 -1.769 1.00 0.00 2 PRO A C 12
ATOM 16930 O O . PRO A 1 2 ? -4.313 13.581 -2.406 1.00 0.00 2 PRO A O 12
ATOM 16941 N N . THR A 1 3 ? -4.168 11.392 -1.929 1.00 0.00 3 THR A N 12
ATOM 16942 C CA . THR A 1 3 ? -3.122 11.106 -2.892 1.00 0.00 3 THR A CA 12
ATOM 16943 C C . THR A 1 3 ? -2.871 9.600 -2.919 1.00 0.00 3 THR A C 12
ATOM 16944 O O . THR A 1 3 ? -3.567 8.843 -2.237 1.00 0.00 3 THR A O 12
ATOM 16955 N N . LYS A 1 4 ? -1.900 9.168 -3.704 1.00 0.00 4 LYS A N 12
ATOM 16956 C CA . LYS A 1 4 ? -1.547 7.759 -3.781 1.00 0.00 4 LYS A CA 12
ATOM 16957 C C . LYS A 1 4 ? -0.038 7.616 -3.634 1.00 0.00 4 LYS A C 12
ATOM 16958 O O . LYS A 1 4 ? 0.705 7.669 -4.616 1.00 0.00 4 LYS A O 12
ATOM 16977 N N . THR A 1 5 ? 0.409 7.478 -2.399 1.00 0.00 5 THR A N 12
ATOM 16978 C CA . THR A 1 5 ? 1.829 7.378 -2.112 1.00 0.00 5 THR A CA 12
ATOM 16979 C C . THR A 1 5 ? 2.257 5.920 -2.010 1.00 0.00 5 THR A C 12
ATOM 16980 O O . THR A 1 5 ? 1.456 5.047 -1.666 1.00 0.00 5 THR A O 12
ATOM 16991 N N . TYR A 1 6 ? 3.517 5.671 -2.307 1.00 0.00 6 TYR A N 12
ATOM 16992 C CA . TYR A 1 6 ? 4.080 4.341 -2.240 1.00 0.00 6 TYR A CA 12
ATOM 16993 C C . TYR A 1 6 ? 5.426 4.385 -1.516 1.00 0.00 6 TYR A C 12
ATOM 16994 O O . TYR A 1 6 ? 6.430 4.846 -2.056 1.00 0.00 6 TYR A O 12
ATOM 17012 N N . SER A 1 7 ? 5.428 3.950 -0.270 1.00 0.00 7 SER A N 12
ATOM 17013 C CA . SER A 1 7 ? 6.635 3.971 0.537 1.00 0.00 7 SER A CA 12
ATOM 17014 C C . SER A 1 7 ? 7.235 2.574 0.629 1.00 0.00 7 SER A C 12
ATOM 17015 O O . SER A 1 7 ? 6.704 1.624 0.042 1.00 0.00 7 SER A O 12
ATOM 17023 N N . GLU A 1 8 ? 8.341 2.454 1.361 1.00 0.00 8 GLU A N 12
ATOM 17024 C CA . GLU A 1 8 ? 8.950 1.157 1.643 1.00 0.00 8 GLU A CA 12
ATOM 17025 C C . GLU A 1 8 ? 7.919 0.200 2.236 1.00 0.00 8 GLU A C 12
ATOM 17026 O O . GLU A 1 8 ? 7.960 -1.004 1.997 1.00 0.00 8 GLU A O 12
ATOM 17038 N N . GLU A 1 9 ? 6.989 0.766 2.996 1.00 0.00 9 GLU A N 12
ATOM 17039 C CA . GLU A 1 9 ? 5.899 0.017 3.601 1.00 0.00 9 GLU A CA 12
ATOM 17040 C C . GLU A 1 9 ? 5.104 -0.753 2.549 1.00 0.00 9 GLU A C 12
ATOM 17041 O O . GLU A 1 9 ? 4.938 -1.967 2.652 1.00 0.00 9 GLU A O 12
ATOM 17053 N N . PHE A 1 10 ? 4.643 -0.042 1.527 1.00 0.00 10 PHE A N 12
ATOM 17054 C CA . PHE A 1 10 ? 3.805 -0.638 0.494 1.00 0.00 10 PHE A CA 12
ATOM 17055 C C . PHE A 1 10 ? 4.599 -1.645 -0.334 1.00 0.00 10 PHE A C 12
ATOM 17056 O O . PHE A 1 10 ? 4.110 -2.733 -0.638 1.00 0.00 10 PHE A O 12
ATOM 17073 N N . LYS A 1 11 ? 5.826 -1.276 -0.682 1.00 0.00 11 LYS A N 12
ATOM 17074 C CA . LYS A 1 11 ? 6.709 -2.154 -1.441 1.00 0.00 11 LYS A CA 12
ATOM 17075 C C . LYS A 1 11 ? 6.968 -3.454 -0.677 1.00 0.00 11 LYS A C 12
ATOM 17076 O O . LYS A 1 11 ? 6.911 -4.543 -1.244 1.00 0.00 11 LYS A O 12
ATOM 17095 N N . ARG A 1 12 ? 7.235 -3.325 0.615 1.00 0.00 12 ARG A N 12
ATOM 17096 C CA . ARG A 1 12 ? 7.513 -4.470 1.477 1.00 0.00 12 ARG A CA 12
ATOM 17097 C C . ARG A 1 12 ? 6.272 -5.346 1.617 1.00 0.00 12 ARG A C 12
ATOM 17098 O O . ARG A 1 12 ? 6.340 -6.573 1.503 1.00 0.00 12 ARG A O 12
ATOM 17119 N N . ASP A 1 13 ? 5.138 -4.699 1.852 1.00 0.00 13 ASP A N 12
ATOM 17120 C CA . ASP A 1 13 ? 3.869 -5.394 2.047 1.00 0.00 13 ASP A CA 12
ATOM 17121 C C . ASP A 1 13 ? 3.476 -6.160 0.790 1.00 0.00 13 ASP A C 12
ATOM 17122 O O . ASP A 1 13 ? 2.973 -7.279 0.864 1.00 0.00 13 ASP A O 12
ATOM 17131 N N . ALA A 1 14 ? 3.728 -5.551 -0.365 1.00 0.00 14 ALA A N 12
ATOM 17132 C CA . ALA A 1 14 ? 3.421 -6.168 -1.649 1.00 0.00 14 ALA A CA 12
ATOM 17133 C C . ALA A 1 14 ? 4.178 -7.486 -1.829 1.00 0.00 14 ALA A C 12
ATOM 17134 O O . ALA A 1 14 ? 3.612 -8.480 -2.292 1.00 0.00 14 ALA A O 12
ATOM 17141 N N . VAL A 1 15 ? 5.450 -7.493 -1.435 1.00 0.00 15 VAL A N 12
ATOM 17142 C CA . VAL A 1 15 ? 6.279 -8.689 -1.540 1.00 0.00 15 VAL A CA 12
ATOM 17143 C C . VAL A 1 15 ? 5.761 -9.773 -0.595 1.00 0.00 15 VAL A C 12
ATOM 17144 O O . VAL A 1 15 ? 5.700 -10.950 -0.954 1.00 0.00 15 VAL A O 12
ATOM 17157 N N . ALA A 1 16 ? 5.358 -9.362 0.604 1.00 0.00 16 ALA A N 12
ATOM 17158 C CA . ALA A 1 16 ? 4.830 -10.293 1.593 1.00 0.00 16 ALA A CA 12
ATOM 17159 C C . ALA A 1 16 ? 3.492 -10.873 1.134 1.00 0.00 16 ALA A C 12
ATOM 17160 O O . ALA A 1 16 ? 3.218 -12.059 1.323 1.00 0.00 16 ALA A O 12
ATOM 17167 N N . LEU A 1 17 ? 2.667 -10.030 0.517 1.00 0.00 17 LEU A N 12
ATOM 17168 C CA . LEU A 1 17 ? 1.359 -10.447 0.018 1.00 0.00 17 LEU A CA 12
ATOM 17169 C C . LEU A 1 17 ? 1.528 -11.490 -1.087 1.00 0.00 17 LEU A C 12
ATOM 17170 O O . LEU A 1 17 ? 0.742 -12.429 -1.194 1.00 0.00 17 LEU A O 12
ATOM 17186 N N . TYR A 1 18 ? 2.584 -11.342 -1.879 1.00 0.00 18 TYR A N 12
ATOM 17187 C CA . TYR A 1 18 ? 2.831 -12.232 -3.009 1.00 0.00 18 TYR A CA 12
ATOM 17188 C C . TYR A 1 18 ? 3.070 -13.671 -2.548 1.00 0.00 18 TYR A C 12
ATOM 17189 O O . TYR A 1 18 ? 2.823 -14.622 -3.294 1.00 0.00 18 TYR A O 12
ATOM 17207 N N . GLU A 1 19 ? 3.538 -13.833 -1.318 1.00 0.00 19 GLU A N 12
ATOM 17208 C CA . GLU A 1 19 ? 3.771 -15.162 -0.764 1.00 0.00 19 GLU A CA 12
ATOM 17209 C C . GLU A 1 19 ? 2.441 -15.851 -0.465 1.00 0.00 19 GLU A C 12
ATOM 17210 O O . GLU A 1 19 ? 2.369 -17.073 -0.341 1.00 0.00 19 GLU A O 12
ATOM 17222 N N . ASN A 1 20 ? 1.389 -15.052 -0.377 1.00 0.00 20 ASN A N 12
ATOM 17223 C CA . ASN A 1 20 ? 0.056 -15.545 -0.067 1.00 0.00 20 ASN A CA 12
ATOM 17224 C C . ASN A 1 20 ? -0.745 -15.751 -1.346 1.00 0.00 20 ASN A C 12
ATOM 17225 O O . ASN A 1 20 ? -1.973 -15.838 -1.322 1.00 0.00 20 ASN A O 12
ATOM 17236 N N . SER A 1 21 ? -0.030 -15.869 -2.457 1.00 0.00 21 SER A N 12
ATOM 17237 C CA . SER A 1 21 ? -0.643 -15.997 -3.772 1.00 0.00 21 SER A CA 12
ATOM 17238 C C . SER A 1 21 ? -1.469 -17.272 -3.911 1.00 0.00 21 SER A C 12
ATOM 17239 O O . SER A 1 21 ? -2.262 -17.410 -4.846 1.00 0.00 21 SER A O 12
ATOM 17247 N N . ASP A 1 22 ? -1.271 -18.199 -2.981 1.00 0.00 22 ASP A N 12
ATOM 17248 C CA . ASP A 1 22 ? -2.056 -19.435 -2.935 1.00 0.00 22 ASP A CA 12
ATOM 17249 C C . ASP A 1 22 ? -3.546 -19.121 -2.904 1.00 0.00 22 ASP A C 12
ATOM 17250 O O . ASP A 1 22 ? -4.363 -19.854 -3.465 1.00 0.00 22 ASP A O 12
ATOM 17259 N N . GLY A 1 23 ? -3.886 -18.012 -2.263 1.00 0.00 23 GLY A N 12
ATOM 17260 C CA . GLY A 1 23 ? -5.271 -17.596 -2.179 1.00 0.00 23 GLY A CA 12
ATOM 17261 C C . GLY A 1 23 ? -5.488 -16.219 -2.773 1.00 0.00 23 GLY A C 12
ATOM 17262 O O . GLY A 1 23 ? -6.494 -15.563 -2.497 1.00 0.00 23 GLY A O 12
ATOM 17266 N N . ALA A 1 24 ? -4.540 -15.781 -3.597 1.00 0.00 24 ALA A N 12
ATOM 17267 C CA . ALA A 1 24 ? -4.618 -14.477 -4.240 1.00 0.00 24 ALA A CA 12
ATOM 17268 C C . ALA A 1 24 ? -3.725 -14.441 -5.472 1.00 0.00 24 ALA A C 12
ATOM 17269 O O . ALA A 1 24 ? -2.507 -14.329 -5.362 1.00 0.00 24 ALA A O 12
ATOM 17276 N N . SER A 1 25 ? -4.331 -14.578 -6.639 1.00 0.00 25 SER A N 12
ATOM 17277 C CA . SER A 1 25 ? -3.586 -14.564 -7.886 1.00 0.00 25 SER A CA 12
ATOM 17278 C C . SER A 1 25 ? -2.950 -13.196 -8.125 1.00 0.00 25 SER A C 12
ATOM 17279 O O . SER A 1 25 ? -3.492 -12.175 -7.711 1.00 0.00 25 SER A O 12
ATOM 17287 N N . LEU A 1 26 ? -1.802 -13.196 -8.798 1.00 0.00 26 LEU A N 12
ATOM 17288 C CA . LEU A 1 26 ? -1.032 -11.974 -9.054 1.00 0.00 26 LEU A CA 12
ATOM 17289 C C . LEU A 1 26 ? -1.919 -10.896 -9.683 1.00 0.00 26 LEU A C 12
ATOM 17290 O O . LEU A 1 26 ? -1.884 -9.732 -9.286 1.00 0.00 26 LEU A O 12
ATOM 17306 N N . GLN A 1 27 ? -2.722 -11.310 -10.656 1.00 0.00 27 GLN A N 12
ATOM 17307 C CA . GLN A 1 27 ? -3.657 -10.419 -11.344 1.00 0.00 27 GLN A CA 12
ATOM 17308 C C . GLN A 1 27 ? -4.642 -9.804 -10.344 1.00 0.00 27 GLN A C 12
ATOM 17309 O O . GLN A 1 27 ? -4.990 -8.628 -10.441 1.00 0.00 27 GLN A O 12
ATOM 17323 N N . GLN A 1 28 ? -5.055 -10.600 -9.367 1.00 0.00 28 GLN A N 12
ATOM 17324 C CA . GLN A 1 28 ? -5.972 -10.141 -8.333 1.00 0.00 28 GLN A CA 12
ATOM 17325 C C . GLN A 1 28 ? -5.238 -9.246 -7.333 1.00 0.00 28 GLN A C 12
ATOM 17326 O O . GLN A 1 28 ? -5.787 -8.252 -6.870 1.00 0.00 28 GLN A O 12
ATOM 17340 N N . ILE A 1 29 ? -3.993 -9.602 -7.016 1.00 0.00 29 ILE A N 12
ATOM 17341 C CA . ILE A 1 29 ? -3.162 -8.801 -6.119 1.00 0.00 29 ILE A CA 12
ATOM 17342 C C . ILE A 1 29 ? -2.996 -7.389 -6.675 1.00 0.00 29 ILE A C 12
ATOM 17343 O O . ILE A 1 29 ? -3.216 -6.402 -5.971 1.00 0.00 29 ILE A O 12
ATOM 17359 N N . ALA A 1 30 ? -2.630 -7.304 -7.949 1.00 0.00 30 ALA A N 12
ATOM 17360 C CA . ALA A 1 30 ? -2.447 -6.018 -8.611 1.00 0.00 30 ALA A CA 12
ATOM 17361 C C . ALA A 1 30 ? -3.739 -5.209 -8.599 1.00 0.00 30 ALA A C 12
ATOM 17362 O O . ALA A 1 30 ? -3.719 -3.997 -8.386 1.00 0.00 30 ALA A O 12
ATOM 17369 N N . ASN A 1 31 ? -4.862 -5.890 -8.808 1.00 0.00 31 ASN A N 12
ATOM 17370 C CA . ASN A 1 31 ? -6.172 -5.241 -8.793 1.00 0.00 31 ASN A CA 12
ATOM 17371 C C . ASN A 1 31 ? -6.587 -4.819 -7.384 1.00 0.00 31 ASN A C 12
ATOM 17372 O O . ASN A 1 31 ? -7.232 -3.785 -7.203 1.00 0.00 31 ASN A O 12
ATOM 17383 N N . ASP A 1 32 ? -6.219 -5.620 -6.394 1.00 0.00 32 ASP A N 12
ATOM 17384 C CA . ASP A 1 32 ? -6.580 -5.343 -5.006 1.00 0.00 32 ASP A CA 12
ATOM 17385 C C . ASP A 1 32 ? -5.795 -4.152 -4.474 1.00 0.00 32 ASP A C 12
ATOM 17386 O O . ASP A 1 32 ? -6.359 -3.241 -3.860 1.00 0.00 32 ASP A O 12
ATOM 17395 N N . LEU A 1 33 ? -4.494 -4.163 -4.720 1.00 0.00 33 LEU A N 12
ATOM 17396 C CA . LEU A 1 33 ? -3.613 -3.102 -4.253 1.00 0.00 33 LEU A CA 12
ATOM 17397 C C . LEU A 1 33 ? -3.752 -1.855 -5.123 1.00 0.00 33 LEU A C 12
ATOM 17398 O O . LEU A 1 33 ? -3.593 -0.730 -4.648 1.00 0.00 33 LEU A O 12
ATOM 17414 N N . GLY A 1 34 ? -4.064 -2.060 -6.391 1.00 0.00 34 GLY A N 12
ATOM 17415 C CA . GLY A 1 34 ? -4.177 -0.949 -7.311 1.00 0.00 34 GLY A CA 12
ATOM 17416 C C . GLY A 1 34 ? -2.836 -0.583 -7.910 1.00 0.00 34 GLY A C 12
ATOM 17417 O O . GLY A 1 34 ? -2.411 0.574 -7.854 1.00 0.00 34 GLY A O 12
ATOM 17421 N N . ILE A 1 35 ? -2.158 -1.581 -8.462 1.00 0.00 35 ILE A N 12
ATOM 17422 C CA . ILE A 1 35 ? -0.847 -1.393 -9.061 1.00 0.00 35 ILE A CA 12
ATOM 17423 C C . ILE A 1 35 ? -0.731 -2.188 -10.354 1.00 0.00 35 ILE A C 12
ATOM 17424 O O . ILE A 1 35 ? -1.648 -2.921 -10.727 1.00 0.00 35 ILE A O 12
ATOM 17440 N N . ASN A 1 36 ? 0.395 -2.022 -11.038 1.00 0.00 36 ASN A N 12
ATOM 17441 C CA . ASN A 1 36 ? 0.673 -2.743 -12.265 1.00 0.00 36 ASN A CA 12
ATOM 17442 C C . ASN A 1 36 ? 1.289 -4.102 -11.948 1.00 0.00 36 ASN A C 12
ATOM 17443 O O . ASN A 1 36 ? 2.070 -4.230 -11.004 1.00 0.00 36 ASN A O 12
ATOM 17454 N N . ARG A 1 37 ? 0.938 -5.107 -12.742 1.00 0.00 37 ARG A N 12
ATOM 17455 C CA . ARG A 1 37 ? 1.452 -6.459 -12.564 1.00 0.00 37 ARG A CA 12
ATOM 17456 C C . ARG A 1 37 ? 2.975 -6.471 -12.654 1.00 0.00 37 ARG A C 12
ATOM 17457 O O . ARG A 1 37 ? 3.650 -7.185 -11.911 1.00 0.00 37 ARG A O 12
ATOM 17478 N N . VAL A 1 38 ? 3.509 -5.653 -13.551 1.00 0.00 38 VAL A N 12
ATOM 17479 C CA . VAL A 1 38 ? 4.951 -5.557 -13.730 1.00 0.00 38 VAL A CA 12
ATOM 17480 C C . VAL A 1 38 ? 5.594 -4.865 -12.531 1.00 0.00 38 VAL A C 12
ATOM 17481 O O . VAL A 1 38 ? 6.590 -5.340 -11.993 1.00 0.00 38 VAL A O 12
ATOM 17494 N N . THR A 1 39 ? 5.000 -3.751 -12.106 1.00 0.00 39 THR A N 12
ATOM 17495 C CA . THR A 1 39 ? 5.528 -2.969 -10.993 1.00 0.00 39 THR A CA 12
ATOM 17496 C C . THR A 1 39 ? 5.597 -3.799 -9.710 1.00 0.00 39 THR A C 12
ATOM 17497 O O . THR A 1 39 ? 6.539 -3.668 -8.927 1.00 0.00 39 THR A O 12
ATOM 17508 N N . LEU A 1 40 ? 4.601 -4.656 -9.509 1.00 0.00 40 LEU A N 12
ATOM 17509 C CA . LEU A 1 40 ? 4.582 -5.557 -8.364 1.00 0.00 40 LEU A CA 12
ATOM 17510 C C . LEU A 1 40 ? 5.796 -6.482 -8.394 1.00 0.00 40 LEU A C 12
ATOM 17511 O O . LEU A 1 40 ? 6.527 -6.598 -7.410 1.00 0.00 40 LEU A O 12
ATOM 17527 N N . LYS A 1 41 ? 6.010 -7.118 -9.540 1.00 0.00 41 LYS A N 12
ATOM 17528 C CA . LYS A 1 41 ? 7.105 -8.065 -9.710 1.00 0.00 41 LYS A CA 12
ATOM 17529 C C . LYS A 1 41 ? 8.449 -7.370 -9.516 1.00 0.00 41 LYS A C 12
ATOM 17530 O O . LYS A 1 41 ? 9.360 -7.920 -8.898 1.00 0.00 41 LYS A O 12
ATOM 17549 N N . ASN A 1 42 ? 8.551 -6.157 -10.047 1.00 0.00 42 ASN A N 12
ATOM 17550 C CA . ASN A 1 42 ? 9.762 -5.343 -9.915 1.00 0.00 42 ASN A CA 12
ATOM 17551 C C . ASN A 1 42 ? 10.162 -5.172 -8.453 1.00 0.00 42 ASN A C 12
ATOM 17552 O O . ASN A 1 42 ? 11.330 -5.352 -8.096 1.00 0.00 42 ASN A O 12
ATOM 17563 N N . TRP A 1 43 ? 9.195 -4.829 -7.610 1.00 0.00 43 TRP A N 12
ATOM 17564 C CA . TRP A 1 43 ? 9.456 -4.652 -6.187 1.00 0.00 43 TRP A CA 12
ATOM 17565 C C . TRP A 1 43 ? 9.907 -5.961 -5.551 1.00 0.00 43 TRP A C 12
ATOM 17566 O O . TRP A 1 43 ? 10.828 -5.980 -4.734 1.00 0.00 43 TRP A O 12
ATOM 17587 N N . ILE A 1 44 ? 9.265 -7.053 -5.946 1.00 0.00 44 ILE A N 12
ATOM 17588 C CA . ILE A 1 44 ? 9.593 -8.373 -5.422 1.00 0.00 44 ILE A CA 12
ATOM 17589 C C . ILE A 1 44 ? 11.042 -8.739 -5.743 1.00 0.00 44 ILE A C 12
ATOM 17590 O O . ILE A 1 44 ? 11.772 -9.240 -4.888 1.00 0.00 44 ILE A O 12
ATOM 17606 N N . ILE A 1 45 ? 11.457 -8.467 -6.974 1.00 0.00 45 ILE A N 12
ATOM 17607 C CA . ILE A 1 45 ? 12.810 -8.792 -7.418 1.00 0.00 45 ILE A CA 12
ATOM 17608 C C . ILE A 1 45 ? 13.861 -8.010 -6.633 1.00 0.00 45 ILE A C 12
ATOM 17609 O O . ILE A 1 45 ? 14.863 -8.573 -6.189 1.00 0.00 45 ILE A O 12
ATOM 17625 N N . LYS A 1 46 ? 13.624 -6.719 -6.455 1.00 0.00 46 LYS A N 12
ATOM 17626 C CA . LYS A 1 46 ? 14.616 -5.849 -5.839 1.00 0.00 46 LYS A CA 12
ATOM 17627 C C . LYS A 1 46 ? 14.563 -5.919 -4.313 1.00 0.00 46 LYS A C 12
ATOM 17628 O O . LYS A 1 46 ? 15.564 -6.213 -3.663 1.00 0.00 46 LYS A O 12
ATOM 17647 N N . TYR A 1 47 ? 13.388 -5.671 -3.746 1.00 0.00 47 TYR A N 12
ATOM 17648 C CA . TYR A 1 47 ? 13.254 -5.554 -2.298 1.00 0.00 47 TYR A CA 12
ATOM 17649 C C . TYR A 1 47 ? 13.189 -6.924 -1.637 1.00 0.00 47 TYR A C 12
ATOM 17650 O O . TYR A 1 47 ? 13.525 -7.069 -0.462 1.00 0.00 47 TYR A O 12
ATOM 17668 N N . GLY A 1 48 ? 12.765 -7.927 -2.395 1.00 0.00 48 GLY A N 12
ATOM 17669 C CA . GLY A 1 48 ? 12.825 -9.290 -1.910 1.00 0.00 48 GLY A CA 12
ATOM 17670 C C . GLY A 1 48 ? 14.259 -9.774 -1.813 1.00 0.00 48 GLY A C 12
ATOM 17671 O O . GLY A 1 48 ? 14.577 -10.674 -1.038 1.00 0.00 48 GLY A O 12
ATOM 17675 N N . SER A 1 49 ? 15.124 -9.158 -2.608 1.00 0.00 49 SER A N 12
ATOM 17676 C CA . SER A 1 49 ? 16.544 -9.454 -2.590 1.00 0.00 49 SER A CA 12
ATOM 17677 C C . SER A 1 49 ? 17.225 -8.678 -1.466 1.00 0.00 49 SER A C 12
ATOM 17678 O O . SER A 1 49 ? 18.326 -9.031 -1.040 1.00 0.00 49 SER A O 12
ATOM 17686 N N . ASN A 1 50 ? 16.570 -7.592 -1.037 1.00 0.00 50 ASN A N 12
ATOM 17687 C CA . ASN A 1 50 ? 17.056 -6.738 0.053 1.00 0.00 50 ASN A CA 12
ATOM 17688 C C . ASN A 1 50 ? 18.179 -5.824 -0.432 1.00 0.00 50 ASN A C 12
ATOM 17689 O O . ASN A 1 50 ? 17.963 -4.635 -0.663 1.00 0.00 50 ASN A O 12
ATOM 17700 N N . HIS A 1 51 ? 19.366 -6.384 -0.600 1.00 0.00 51 HIS A N 12
ATOM 17701 C CA . HIS A 1 51 ? 20.523 -5.631 -1.066 1.00 0.00 51 HIS A CA 12
ATOM 17702 C C . HIS A 1 51 ? 21.410 -6.539 -1.897 1.00 0.00 51 HIS A C 12
ATOM 17703 O O . HIS A 1 51 ? 21.272 -7.759 -1.820 1.00 0.00 51 HIS A O 12
ATOM 17718 N N . ASN A 1 52 ? 22.315 -5.950 -2.679 1.00 0.00 52 ASN A N 12
ATOM 17719 C CA . ASN A 1 52 ? 23.134 -6.698 -3.630 1.00 0.00 52 ASN A CA 12
ATOM 17720 C C . ASN A 1 52 ? 22.221 -7.540 -4.517 1.00 0.00 52 ASN A C 12
ATOM 17721 O O . ASN A 1 52 ? 22.369 -8.757 -4.634 1.00 0.00 52 ASN A O 12
ATOM 17732 N N . VAL A 1 53 ? 21.255 -6.859 -5.125 1.00 0.00 53 VAL A N 12
ATOM 17733 C CA . VAL A 1 53 ? 20.210 -7.506 -5.909 1.00 0.00 53 VAL A CA 12
ATOM 17734 C C . VAL A 1 53 ? 20.817 -8.291 -7.066 1.00 0.00 53 VAL A C 12
ATOM 17735 O O . VAL A 1 53 ? 20.748 -9.519 -7.107 1.00 0.00 53 VAL A O 12
ATOM 17748 N N . GLN A 1 54 ? 21.429 -7.575 -7.992 1.00 0.00 54 GLN A N 12
ATOM 17749 C CA . GLN A 1 54 ? 22.142 -8.202 -9.090 1.00 0.00 54 GLN A CA 12
ATOM 17750 C C . GLN A 1 54 ? 23.637 -7.993 -8.915 1.00 0.00 54 GLN A C 12
ATOM 17751 O O . GLN A 1 54 ? 24.309 -7.439 -9.790 1.00 0.00 54 GLN A O 12
ATOM 17765 N N . GLY A 1 55 ? 24.149 -8.419 -7.767 1.00 0.00 55 GLY A N 12
ATOM 17766 C CA . GLY A 1 55 ? 25.565 -8.288 -7.493 1.00 0.00 55 GLY A CA 12
ATOM 17767 C C . GLY A 1 55 ? 26.395 -9.188 -8.380 1.00 0.00 55 GLY A C 12
ATOM 17768 O O . GLY A 1 55 ? 27.504 -8.826 -8.774 1.00 0.00 55 GLY A O 12
ATOM 17772 N N . THR A 1 56 ? 25.818 -10.341 -8.712 1.00 0.00 56 THR A N 12
ATOM 17773 C CA . THR A 1 56 ? 26.441 -11.353 -9.564 1.00 0.00 56 THR A CA 12
ATOM 17774 C C . THR A 1 56 ? 27.861 -11.710 -9.115 1.00 0.00 56 THR A C 12
ATOM 17775 O O . THR A 1 56 ? 28.839 -11.059 -9.492 1.00 0.00 56 THR A O 12
ATOM 17786 N N . THR A 1 57 ? 27.963 -12.753 -8.312 1.00 0.00 57 THR A N 12
ATOM 17787 C CA . THR A 1 57 ? 29.246 -13.236 -7.837 1.00 0.00 57 THR A CA 12
ATOM 17788 C C . THR A 1 57 ? 29.456 -14.686 -8.265 1.00 0.00 57 THR A C 12
ATOM 17789 O O . THR A 1 57 ? 29.092 -15.615 -7.544 1.00 0.00 57 THR A O 12
ATOM 17800 N N . PRO A 1 58 ? 30.024 -14.898 -9.459 1.00 0.00 58 PRO A N 12
ATOM 17801 C CA . PRO A 1 58 ? 30.203 -16.233 -10.027 1.00 0.00 58 PRO A CA 12
ATOM 17802 C C . PRO A 1 58 ? 31.356 -16.983 -9.375 1.00 0.00 58 PRO A C 12
ATOM 17803 O O . PRO A 1 58 ? 32.520 -16.616 -9.535 1.00 0.00 58 PRO A O 12
ATOM 17814 N N . SER A 1 59 ? 31.031 -18.020 -8.622 1.00 0.00 59 SER A N 12
ATOM 17815 C CA . SER A 1 59 ? 32.046 -18.838 -7.986 1.00 0.00 59 SER A CA 12
ATOM 17816 C C . SER A 1 59 ? 32.540 -19.926 -8.934 1.00 0.00 59 SER A C 12
ATOM 17817 O O . SER A 1 59 ? 33.738 -20.074 -9.156 1.00 0.00 59 SER A O 12
ATOM 17825 N N . ALA A 1 60 ? 31.605 -20.673 -9.506 1.00 0.00 60 ALA A N 12
ATOM 17826 C CA . ALA A 1 60 ? 31.947 -21.764 -10.405 1.00 0.00 60 ALA A CA 12
ATOM 17827 C C . ALA A 1 60 ? 32.020 -21.296 -11.853 1.00 0.00 60 ALA A C 12
ATOM 17828 O O . ALA A 1 60 ? 32.821 -21.800 -12.638 1.00 0.00 60 ALA A O 12
ATOM 17835 N N . ALA A 1 61 ? 31.216 -20.297 -12.186 1.00 0.00 61 ALA A N 12
ATOM 17836 C CA . ALA A 1 61 ? 31.030 -19.893 -13.580 1.00 0.00 61 ALA A CA 12
ATOM 17837 C C . ALA A 1 61 ? 32.232 -19.147 -14.145 1.00 0.00 61 ALA A C 12
ATOM 17838 O O . ALA A 1 61 ? 32.269 -18.837 -15.331 1.00 0.00 61 ALA A O 12
ATOM 17845 N N . VAL A 1 62 ? 33.207 -18.870 -13.306 1.00 0.00 62 VAL A N 12
ATOM 17846 C CA . VAL A 1 62 ? 34.438 -18.239 -13.763 1.00 0.00 62 VAL A CA 12
ATOM 17847 C C . VAL A 1 62 ? 35.397 -19.288 -14.304 1.00 0.00 62 VAL A C 12
ATOM 17848 O O . VAL A 1 62 ? 35.824 -19.229 -15.458 1.00 0.00 62 VAL A O 12
ATOM 17861 N N . SER A 1 63 ? 35.693 -20.266 -13.467 1.00 0.00 63 SER A N 12
ATOM 17862 C CA . SER A 1 63 ? 36.671 -21.295 -13.787 1.00 0.00 63 SER A CA 12
ATOM 17863 C C . SER A 1 63 ? 36.097 -22.351 -14.728 1.00 0.00 63 SER A C 12
ATOM 17864 O O . SER A 1 63 ? 36.795 -22.849 -15.615 1.00 0.00 63 SER A O 12
ATOM 17872 N N . GLU A 1 64 ? 34.829 -22.689 -14.535 1.00 0.00 64 GLU A N 12
ATOM 17873 C CA . GLU A 1 64 ? 34.193 -23.751 -15.309 1.00 0.00 64 GLU A CA 12
ATOM 17874 C C . GLU A 1 64 ? 33.984 -23.320 -16.756 1.00 0.00 64 GLU A C 12
ATOM 17875 O O . GLU A 1 64 ? 34.092 -24.124 -17.681 1.00 0.00 64 GLU A O 12
ATOM 17887 N N . ALA A 1 65 ? 33.713 -22.036 -16.936 1.00 0.00 65 ALA A N 12
ATOM 17888 C CA . ALA A 1 65 ? 33.418 -21.476 -18.255 1.00 0.00 65 ALA A CA 12
ATOM 17889 C C . ALA A 1 65 ? 34.580 -21.659 -19.220 1.00 0.00 65 ALA A C 12
ATOM 17890 O O . ALA A 1 65 ? 34.385 -21.681 -20.435 1.00 0.00 65 ALA A O 12
ATOM 17897 N N . GLU A 1 66 ? 35.784 -21.803 -18.676 1.00 0.00 66 GLU A N 12
ATOM 17898 C CA . GLU A 1 66 ? 36.986 -21.964 -19.486 1.00 0.00 66 GLU A CA 12
ATOM 17899 C C . GLU A 1 66 ? 36.856 -23.174 -20.408 1.00 0.00 66 GLU A C 12
ATOM 17900 O O . GLU A 1 66 ? 37.011 -23.064 -21.628 1.00 0.00 66 GLU A O 12
ATOM 17912 N N . GLN A 1 67 ? 36.546 -24.318 -19.819 1.00 0.00 67 GLN A N 12
ATOM 17913 C CA . GLN A 1 67 ? 36.417 -25.554 -20.575 1.00 0.00 67 GLN A CA 12
ATOM 17914 C C . GLN A 1 67 ? 35.058 -25.644 -21.268 1.00 0.00 67 GLN A C 12
ATOM 17915 O O . GLN A 1 67 ? 34.956 -26.183 -22.370 1.00 0.00 67 GLN A O 12
ATOM 17929 N N . ILE A 1 68 ? 34.023 -25.099 -20.633 1.00 0.00 68 ILE A N 12
ATOM 17930 C CA . ILE A 1 68 ? 32.670 -25.159 -21.186 1.00 0.00 68 ILE A CA 12
ATOM 17931 C C . ILE A 1 68 ? 32.575 -24.396 -22.505 1.00 0.00 68 ILE A C 12
ATOM 17932 O O . ILE A 1 68 ? 32.018 -24.900 -23.484 1.00 0.00 68 ILE A O 12
ATOM 17948 N N . ARG A 1 69 ? 33.133 -23.190 -22.538 1.00 0.00 69 ARG A N 12
ATOM 17949 C CA . ARG A 1 69 ? 33.067 -22.355 -23.734 1.00 0.00 69 ARG A CA 12
ATOM 17950 C C . ARG A 1 69 ? 33.786 -23.000 -24.910 1.00 0.00 69 ARG A C 12
ATOM 17951 O O . ARG A 1 69 ? 33.351 -22.879 -26.049 1.00 0.00 69 ARG A O 12
ATOM 17972 N N . GLN A 1 70 ? 34.874 -23.693 -24.628 1.00 0.00 70 GLN A N 12
ATOM 17973 C CA . GLN A 1 70 ? 35.623 -24.378 -25.639 1.00 0.00 70 GLN A CA 12
ATOM 17974 C C . GLN A 1 70 ? 34.909 -25.645 -26.088 1.00 0.00 70 GLN A C 12
ATOM 17975 O O . GLN A 1 70 ? 34.953 -26.022 -27.258 1.00 0.00 70 GLN A O 12
ATOM 17989 N N . LEU A 1 71 ? 34.250 -26.290 -25.139 1.00 0.00 71 LEU A N 12
ATOM 17990 C CA . LEU A 1 71 ? 33.522 -27.521 -25.399 1.00 0.00 71 LEU A CA 12
ATOM 17991 C C . LEU A 1 71 ? 32.326 -27.258 -26.317 1.00 0.00 71 LEU A C 12
ATOM 17992 O O . LEU A 1 71 ? 32.093 -27.997 -27.272 1.00 0.00 71 LEU A O 12
ATOM 18008 N N . LYS A 1 72 ? 31.571 -26.201 -26.026 1.00 0.00 72 LYS A N 12
ATOM 18009 C CA . LYS A 1 72 ? 30.403 -25.851 -26.832 1.00 0.00 72 LYS A CA 12
ATOM 18010 C C . LYS A 1 72 ? 30.806 -24.965 -28.005 1.00 0.00 72 LYS A C 12
ATOM 18011 O O . LYS A 1 72 ? 29.985 -24.632 -28.862 1.00 0.00 72 LYS A O 12
ATOM 18030 N N . LYS A 1 73 ? 32.085 -24.600 -28.020 1.00 0.00 73 LYS A N 12
ATOM 18031 C CA . LYS A 1 73 ? 32.669 -23.735 -29.041 1.00 0.00 73 LYS A CA 12
ATOM 18032 C C . LYS A 1 73 ? 31.955 -22.385 -29.106 1.00 0.00 73 LYS A C 12
ATOM 18033 O O . LYS A 1 73 ? 32.251 -21.479 -28.325 1.00 0.00 73 LYS A O 12
ATOM 18052 N N . GLU A 1 74 ? 30.986 -22.260 -30.008 1.00 0.00 74 GLU A N 12
ATOM 18053 C CA . GLU A 1 74 ? 30.331 -20.980 -30.243 1.00 0.00 74 GLU A CA 12
ATOM 18054 C C . GLU A 1 74 ? 29.100 -21.136 -31.124 1.00 0.00 74 GLU A C 12
ATOM 18055 O O . GLU A 1 74 ? 28.809 -22.220 -31.627 1.00 0.00 74 GLU A O 12
ATOM 18067 N N . ASN A 1 75 ? 28.385 -20.034 -31.292 1.00 0.00 75 ASN A N 12
ATOM 18068 C CA . ASN A 1 75 ? 27.266 -19.960 -32.226 1.00 0.00 75 ASN A CA 12
ATOM 18069 C C . ASN A 1 75 ? 27.362 -18.672 -33.036 1.00 0.00 75 ASN A C 12
ATOM 18070 O O . ASN A 1 75 ? 26.567 -18.416 -33.945 1.00 0.00 75 ASN A O 12
ATOM 18081 N N . ALA A 1 76 ? 28.365 -17.881 -32.693 1.00 0.00 76 ALA A N 12
ATOM 18082 C CA . ALA A 1 76 ? 28.556 -16.543 -33.247 1.00 0.00 76 ALA A CA 12
ATOM 18083 C C . ALA A 1 76 ? 28.660 -16.543 -34.766 1.00 0.00 76 ALA A C 12
ATOM 18084 O O . ALA A 1 76 ? 27.991 -15.756 -35.437 1.00 0.00 76 ALA A O 12
ATOM 18091 N N . LEU A 1 77 ? 29.488 -17.433 -35.295 1.00 0.00 77 LEU A N 12
ATOM 18092 C CA . LEU A 1 77 ? 29.728 -17.526 -36.733 1.00 0.00 77 LEU A CA 12
ATOM 18093 C C . LEU A 1 77 ? 28.430 -17.703 -37.528 1.00 0.00 77 LEU A C 12
ATOM 18094 O O . LEU A 1 77 ? 28.358 -17.330 -38.698 1.00 0.00 77 LEU A O 12
ATOM 18110 N N . GLN A 1 78 ? 27.410 -18.266 -36.889 1.00 0.00 78 GLN A N 12
ATOM 18111 C CA . GLN A 1 78 ? 26.109 -18.445 -37.524 1.00 0.00 78 GLN A CA 12
ATOM 18112 C C . GLN A 1 78 ? 25.352 -17.122 -37.596 1.00 0.00 78 GLN A C 12
ATOM 18113 O O . GLN A 1 78 ? 24.873 -16.723 -38.654 1.00 0.00 78 GLN A O 12
ATOM 18127 N N . ARG A 1 79 ? 25.275 -16.428 -36.467 1.00 0.00 79 ARG A N 12
ATOM 18128 C CA . ARG A 1 79 ? 24.483 -15.202 -36.375 1.00 0.00 79 ARG A CA 12
ATOM 18129 C C . ARG A 1 79 ? 25.162 -14.034 -37.078 1.00 0.00 79 ARG A C 12
ATOM 18130 O O . ARG A 1 79 ? 24.530 -13.015 -37.353 1.00 0.00 79 ARG A O 12
ATOM 18151 N N . ALA A 1 80 ? 26.444 -14.195 -37.381 1.00 0.00 80 ALA A N 12
ATOM 18152 C CA . ALA A 1 80 ? 27.205 -13.163 -38.075 1.00 0.00 80 ALA A CA 12
ATOM 18153 C C . ALA A 1 80 ? 26.618 -12.883 -39.458 1.00 0.00 80 ALA A C 12
ATOM 18154 O O . ALA A 1 80 ? 26.782 -11.797 -40.008 1.00 0.00 80 ALA A O 12
ATOM 18161 N N . ARG A 1 81 ? 25.921 -13.868 -40.007 1.00 0.00 81 ARG A N 12
ATOM 18162 C CA . ARG A 1 81 ? 25.293 -13.726 -41.314 1.00 0.00 81 ARG A CA 12
ATOM 18163 C C . ARG A 1 81 ? 23.919 -13.082 -41.200 1.00 0.00 81 ARG A C 12
ATOM 18164 O O . ARG A 1 81 ? 23.428 -12.473 -42.148 1.00 0.00 81 ARG A O 12
ATOM 18185 N N . THR A 1 82 ? 23.313 -13.213 -40.034 1.00 0.00 82 THR A N 12
ATOM 18186 C CA . THR A 1 82 ? 21.988 -12.665 -39.790 1.00 0.00 82 THR A CA 12
ATOM 18187 C C . THR A 1 82 ? 22.077 -11.200 -39.370 1.00 0.00 82 THR A C 12
ATOM 18188 O O . THR A 1 82 ? 21.106 -10.445 -39.469 1.00 0.00 82 THR A O 12
ATOM 18199 N N . ARG A 1 83 ? 23.258 -10.806 -38.914 1.00 0.00 83 ARG A N 12
ATOM 18200 C CA . ARG A 1 83 ? 23.496 -9.443 -38.461 1.00 0.00 83 ARG A CA 12
ATOM 18201 C C . ARG A 1 83 ? 23.364 -8.455 -39.609 1.00 0.00 83 ARG A C 12
ATOM 18202 O O . ARG A 1 83 ? 24.100 -8.505 -40.593 1.00 0.00 83 ARG A O 12
ATOM 18223 N N . HIS A 1 84 ? 22.401 -7.571 -39.456 1.00 0.00 84 HIS A N 12
ATOM 18224 C CA . HIS A 1 84 ? 22.057 -6.568 -40.460 1.00 0.00 84 HIS A CA 12
ATOM 18225 C C . HIS A 1 84 ? 21.571 -5.309 -39.737 1.00 0.00 84 HIS A C 12
ATOM 18226 O O . HIS A 1 84 ? 21.522 -5.308 -38.505 1.00 0.00 84 HIS A O 12
ATOM 18241 N N . PRO A 1 85 ? 21.240 -4.215 -40.466 1.00 0.00 85 PRO A N 12
ATOM 18242 C CA . PRO A 1 85 ? 20.673 -3.001 -39.859 1.00 0.00 85 PRO A CA 12
ATOM 18243 C C . PRO A 1 85 ? 19.456 -3.283 -38.976 1.00 0.00 85 PRO A C 12
ATOM 18244 O O . PRO A 1 85 ? 18.926 -4.395 -38.946 1.00 0.00 85 PRO A O 12
ATOM 18255 N N . ALA A 1 86 ? 18.997 -2.250 -38.295 1.00 0.00 86 ALA A N 12
ATOM 18256 C CA . ALA A 1 86 ? 17.935 -2.387 -37.312 1.00 0.00 86 ALA A CA 12
ATOM 18257 C C . ALA A 1 86 ? 16.596 -1.910 -37.861 1.00 0.00 86 ALA A C 12
ATOM 18258 O O . ALA A 1 86 ? 16.513 -1.401 -38.977 1.00 0.00 86 ALA A O 12
ATOM 18265 N N . GLU A 1 87 ? 15.552 -2.065 -37.056 1.00 0.00 87 GLU A N 12
ATOM 18266 C CA . GLU A 1 87 ? 14.200 -1.677 -37.449 1.00 0.00 87 GLU A CA 12
ATOM 18267 C C . GLU A 1 87 ? 14.005 -0.166 -37.317 1.00 0.00 87 GLU A C 12
ATOM 18268 O O . GLU A 1 87 ? 13.190 0.430 -38.026 1.00 0.00 87 GLU A O 12
ATOM 18280 N N . SER A 1 88 ? 14.779 0.434 -36.417 1.00 0.00 88 SER A N 12
ATOM 18281 C CA . SER A 1 88 ? 14.637 1.846 -36.058 1.00 0.00 88 SER A CA 12
ATOM 18282 C C . SER A 1 88 ? 14.748 2.774 -37.268 1.00 0.00 88 SER A C 12
ATOM 18283 O O . SER A 1 88 ? 14.092 3.816 -37.319 1.00 0.00 88 SER A O 12
ATOM 18291 N N . CYS A 1 89 ? 15.575 2.404 -38.239 1.00 0.00 89 CYS A N 12
ATOM 18292 C CA . CYS A 1 89 ? 15.787 3.233 -39.415 1.00 0.00 89 CYS A CA 12
ATOM 18293 C C . CYS A 1 89 ? 14.686 3.020 -40.450 1.00 0.00 89 CYS A C 12
ATOM 18294 O O . CYS A 1 89 ? 14.421 3.889 -41.275 1.00 0.00 89 CYS A O 12
ATOM 18302 N N . LEU A 1 90 ? 14.042 1.863 -40.389 1.00 0.00 90 LEU A N 12
ATOM 18303 C CA . LEU A 1 90 ? 13.015 1.503 -41.361 1.00 0.00 90 LEU A CA 12
ATOM 18304 C C . LEU A 1 90 ? 11.665 2.078 -40.958 1.00 0.00 90 LEU A C 12
ATOM 18305 O O . LEU A 1 90 ? 10.932 2.612 -41.788 1.00 0.00 90 LEU A O 12
ATOM 18321 N N . GLU A 1 91 ? 11.347 1.956 -39.674 1.00 0.00 91 GLU A N 12
ATOM 18322 C CA . GLU A 1 91 ? 10.057 2.405 -39.150 1.00 0.00 91 GLU A CA 12
ATOM 18323 C C . GLU A 1 91 ? 9.858 3.907 -39.338 1.00 0.00 91 GLU A C 12
ATOM 18324 O O . GLU A 1 91 ? 8.783 4.361 -39.734 1.00 0.00 91 GLU A O 12
ATOM 18336 N N . HIS A 1 92 ? 10.896 4.672 -39.049 1.00 0.00 92 HIS A N 12
ATOM 18337 C CA . HIS A 1 92 ? 10.775 6.124 -39.003 1.00 0.00 92 HIS A CA 12
ATOM 18338 C C . HIS A 1 92 ? 10.879 6.747 -40.388 1.00 0.00 92 HIS A C 12
ATOM 18339 O O . HIS A 1 92 ? 11.720 6.359 -41.198 1.00 0.00 92 HIS A O 12
ATOM 18354 N N . HIS A 1 93 ? 9.984 7.701 -40.640 1.00 0.00 93 HIS A N 12
ATOM 18355 C CA . HIS A 1 93 ? 9.908 8.440 -41.900 1.00 0.00 93 HIS A CA 12
ATOM 18356 C C . HIS A 1 93 ? 9.320 7.564 -43.005 1.00 0.00 93 HIS A C 12
ATOM 18357 O O . HIS A 1 93 ? 9.268 7.960 -44.169 1.00 0.00 93 HIS A O 12
ATOM 18372 N N . HIS A 1 94 ? 8.848 6.382 -42.629 1.00 0.00 94 HIS A N 12
ATOM 18373 C CA . HIS A 1 94 ? 8.151 5.506 -43.559 1.00 0.00 94 HIS A CA 12
ATOM 18374 C C . HIS A 1 94 ? 6.699 5.965 -43.660 1.00 0.00 94 HIS A C 12
ATOM 18375 O O . HIS A 1 94 ? 5.768 5.256 -43.277 1.00 0.00 94 HIS A O 12
ATOM 18390 N N . HIS A 1 95 ? 6.521 7.181 -44.147 1.00 0.00 95 HIS A N 12
ATOM 18391 C CA . HIS A 1 95 ? 5.210 7.799 -44.194 1.00 0.00 95 HIS A CA 12
ATOM 18392 C C . HIS A 1 95 ? 4.631 7.723 -45.595 1.00 0.00 95 HIS A C 12
ATOM 18393 O O . HIS A 1 95 ? 5.080 8.419 -46.508 1.00 0.00 95 HIS A O 12
ATOM 18408 N N . HIS A 1 96 ? 3.637 6.870 -45.757 1.00 0.00 96 HIS A N 12
ATOM 18409 C CA . HIS A 1 96 ? 2.955 6.738 -47.031 1.00 0.00 96 HIS A CA 12
ATOM 18410 C C . HIS A 1 96 ? 1.731 7.636 -47.042 1.00 0.00 96 HIS A C 12
ATOM 18411 O O . HIS A 1 96 ? 0.896 7.569 -46.141 1.00 0.00 96 HIS A O 12
ATOM 18426 N N . HIS A 1 97 ? 1.623 8.474 -48.052 1.00 0.00 97 HIS A N 12
ATOM 18427 C CA . HIS A 1 97 ? 0.462 9.335 -48.186 1.00 0.00 97 HIS A CA 12
ATOM 18428 C C . HIS A 1 97 ? -0.417 8.820 -49.312 1.00 0.00 97 HIS A C 12
ATOM 18429 O O . HIS A 1 97 ? -0.628 9.550 -50.300 1.00 0.00 97 HIS A O 12
ATOM 18445 N N . MET A 1 1 ? 5.440 18.640 -9.665 1.00 0.00 1 MET A N 13
ATOM 18446 C CA . MET A 1 1 ? 5.843 17.424 -8.928 1.00 0.00 1 MET A CA 13
ATOM 18447 C C . MET A 1 1 ? 7.365 17.328 -8.842 1.00 0.00 1 MET A C 13
ATOM 18448 O O . MET A 1 1 ? 8.036 16.991 -9.822 1.00 0.00 1 MET A O 13
ATOM 18464 N N . PRO A 1 2 ? 7.934 17.666 -7.669 1.00 0.00 2 PRO A N 13
ATOM 18465 C CA . PRO A 1 2 ? 9.374 17.577 -7.431 1.00 0.00 2 PRO A CA 13
ATOM 18466 C C . PRO A 1 2 ? 9.836 16.136 -7.285 1.00 0.00 2 PRO A C 13
ATOM 18467 O O . PRO A 1 2 ? 10.893 15.754 -7.781 1.00 0.00 2 PRO A O 13
ATOM 18478 N N . THR A 1 3 ? 9.022 15.348 -6.616 1.00 0.00 3 THR A N 13
ATOM 18479 C CA . THR A 1 3 ? 9.316 13.946 -6.384 1.00 0.00 3 THR A CA 13
ATOM 18480 C C . THR A 1 3 ? 8.017 13.175 -6.174 1.00 0.00 3 THR A C 13
ATOM 18481 O O . THR A 1 3 ? 6.944 13.771 -6.061 1.00 0.00 3 THR A O 13
ATOM 18492 N N . LYS A 1 4 ? 8.122 11.856 -6.139 1.00 0.00 4 LYS A N 13
ATOM 18493 C CA . LYS A 1 4 ? 6.974 10.989 -5.940 1.00 0.00 4 LYS A CA 13
ATOM 18494 C C . LYS A 1 4 ? 7.348 9.895 -4.945 1.00 0.00 4 LYS A C 13
ATOM 18495 O O . LYS A 1 4 ? 7.943 8.878 -5.310 1.00 0.00 4 LYS A O 13
ATOM 18514 N N . THR A 1 5 ? 7.028 10.127 -3.684 1.00 0.00 5 THR A N 13
ATOM 18515 C CA . THR A 1 5 ? 7.422 9.224 -2.617 1.00 0.00 5 THR A CA 13
ATOM 18516 C C . THR A 1 5 ? 6.422 8.081 -2.463 1.00 0.00 5 THR A C 13
ATOM 18517 O O . THR A 1 5 ? 5.243 8.218 -2.802 1.00 0.00 5 THR A O 13
ATOM 18528 N N . TYR A 1 6 ? 6.909 6.966 -1.939 1.00 0.00 6 TYR A N 13
ATOM 18529 C CA . TYR A 1 6 ? 6.093 5.790 -1.687 1.00 0.00 6 TYR A CA 13
ATOM 18530 C C . TYR A 1 6 ? 6.788 4.939 -0.634 1.00 0.00 6 TYR A C 13
ATOM 18531 O O . TYR A 1 6 ? 7.923 4.507 -0.834 1.00 0.00 6 TYR A O 13
ATOM 18549 N N . SER A 1 7 ? 6.109 4.716 0.480 1.00 0.00 7 SER A N 13
ATOM 18550 C CA . SER A 1 7 ? 6.695 4.059 1.639 1.00 0.00 7 SER A CA 13
ATOM 18551 C C . SER A 1 7 ? 7.221 2.663 1.306 1.00 0.00 7 SER A C 13
ATOM 18552 O O . SER A 1 7 ? 6.566 1.879 0.611 1.00 0.00 7 SER A O 13
ATOM 18560 N N . GLU A 1 8 ? 8.409 2.360 1.823 1.00 0.00 8 GLU A N 13
ATOM 18561 C CA . GLU A 1 8 ? 9.037 1.060 1.622 1.00 0.00 8 GLU A CA 13
ATOM 18562 C C . GLU A 1 8 ? 8.213 -0.046 2.262 1.00 0.00 8 GLU A C 13
ATOM 18563 O O . GLU A 1 8 ? 8.268 -1.197 1.835 1.00 0.00 8 GLU A O 13
ATOM 18575 N N . GLU A 1 9 ? 7.453 0.310 3.290 1.00 0.00 9 GLU A N 13
ATOM 18576 C CA . GLU A 1 9 ? 6.621 -0.658 3.987 1.00 0.00 9 GLU A CA 13
ATOM 18577 C C . GLU A 1 9 ? 5.588 -1.263 3.039 1.00 0.00 9 GLU A C 13
ATOM 18578 O O . GLU A 1 9 ? 5.310 -2.462 3.094 1.00 0.00 9 GLU A O 13
ATOM 18590 N N . PHE A 1 10 ? 5.037 -0.430 2.161 1.00 0.00 10 PHE A N 13
ATOM 18591 C CA . PHE A 1 10 ? 4.059 -0.884 1.181 1.00 0.00 10 PHE A CA 13
ATOM 18592 C C . PHE A 1 10 ? 4.720 -1.853 0.212 1.00 0.00 10 PHE A C 13
ATOM 18593 O O . PHE A 1 10 ? 4.154 -2.884 -0.138 1.00 0.00 10 PHE A O 13
ATOM 18610 N N . LYS A 1 11 ? 5.934 -1.508 -0.198 1.00 0.00 11 LYS A N 13
ATOM 18611 C CA . LYS A 1 11 ? 6.715 -2.339 -1.103 1.00 0.00 11 LYS A CA 13
ATOM 18612 C C . LYS A 1 11 ? 7.036 -3.680 -0.444 1.00 0.00 11 LYS A C 13
ATOM 18613 O O . LYS A 1 11 ? 6.883 -4.736 -1.051 1.00 0.00 11 LYS A O 13
ATOM 18632 N N . ARG A 1 12 ? 7.471 -3.616 0.813 1.00 0.00 12 ARG A N 13
ATOM 18633 C CA . ARG A 1 12 ? 7.786 -4.806 1.599 1.00 0.00 12 ARG A CA 13
ATOM 18634 C C . ARG A 1 12 ? 6.572 -5.723 1.702 1.00 0.00 12 ARG A C 13
ATOM 18635 O O . ARG A 1 12 ? 6.669 -6.931 1.481 1.00 0.00 12 ARG A O 13
ATOM 18656 N N . ASP A 1 13 ? 5.427 -5.134 2.030 1.00 0.00 13 ASP A N 13
ATOM 18657 C CA . ASP A 1 13 ? 4.186 -5.887 2.173 1.00 0.00 13 ASP A CA 13
ATOM 18658 C C . ASP A 1 13 ? 3.760 -6.479 0.836 1.00 0.00 13 ASP A C 13
ATOM 18659 O O . ASP A 1 13 ? 3.245 -7.591 0.780 1.00 0.00 13 ASP A O 13
ATOM 18668 N N . ALA A 1 14 ? 4.002 -5.739 -0.241 1.00 0.00 14 ALA A N 13
ATOM 18669 C CA . ALA A 1 14 ? 3.677 -6.200 -1.585 1.00 0.00 14 ALA A CA 13
ATOM 18670 C C . ALA A 1 14 ? 4.476 -7.452 -1.945 1.00 0.00 14 ALA A C 13
ATOM 18671 O O . ALA A 1 14 ? 3.960 -8.356 -2.605 1.00 0.00 14 ALA A O 13
ATOM 18678 N N . VAL A 1 15 ? 5.728 -7.513 -1.499 1.00 0.00 15 VAL A N 13
ATOM 18679 C CA . VAL A 1 15 ? 6.552 -8.696 -1.718 1.00 0.00 15 VAL A CA 13
ATOM 18680 C C . VAL A 1 15 ? 6.031 -9.862 -0.877 1.00 0.00 15 VAL A C 13
ATOM 18681 O O . VAL A 1 15 ? 6.089 -11.021 -1.285 1.00 0.00 15 VAL A O 13
ATOM 18694 N N . ALA A 1 16 ? 5.502 -9.542 0.299 1.00 0.00 16 ALA A N 13
ATOM 18695 C CA . ALA A 1 16 ? 4.903 -10.547 1.173 1.00 0.00 16 ALA A CA 13
ATOM 18696 C C . ALA A 1 16 ? 3.565 -11.020 0.613 1.00 0.00 16 ALA A C 13
ATOM 18697 O O . ALA A 1 16 ? 3.154 -12.161 0.828 1.00 0.00 16 ALA A O 13
ATOM 18704 N N . LEU A 1 17 ? 2.889 -10.135 -0.113 1.00 0.00 17 LEU A N 13
ATOM 18705 C CA . LEU A 1 17 ? 1.633 -10.470 -0.775 1.00 0.00 17 LEU A CA 13
ATOM 18706 C C . LEU A 1 17 ? 1.854 -11.560 -1.817 1.00 0.00 17 LEU A C 13
ATOM 18707 O O . LEU A 1 17 ? 0.963 -12.363 -2.087 1.00 0.00 17 LEU A O 13
ATOM 18723 N N . TYR A 1 18 ? 3.059 -11.600 -2.374 1.00 0.00 18 TYR A N 13
ATOM 18724 C CA . TYR A 1 18 ? 3.429 -12.633 -3.333 1.00 0.00 18 TYR A CA 13
ATOM 18725 C C . TYR A 1 18 ? 3.392 -14.011 -2.668 1.00 0.00 18 TYR A C 13
ATOM 18726 O O . TYR A 1 18 ? 3.105 -15.018 -3.317 1.00 0.00 18 TYR A O 13
ATOM 18744 N N . GLU A 1 19 ? 3.682 -14.046 -1.369 1.00 0.00 19 GLU A N 13
ATOM 18745 C CA . GLU A 1 19 ? 3.617 -15.286 -0.600 1.00 0.00 19 GLU A CA 13
ATOM 18746 C C . GLU A 1 19 ? 2.175 -15.617 -0.212 1.00 0.00 19 GLU A C 13
ATOM 18747 O O . GLU A 1 19 ? 1.865 -16.750 0.139 1.00 0.00 19 GLU A O 13
ATOM 18759 N N . ASN A 1 20 ? 1.301 -14.617 -0.278 1.00 0.00 20 ASN A N 13
ATOM 18760 C CA . ASN A 1 20 ? -0.111 -14.792 0.074 1.00 0.00 20 ASN A CA 13
ATOM 18761 C C . ASN A 1 20 ? -0.946 -15.148 -1.152 1.00 0.00 20 ASN A C 13
ATOM 18762 O O . ASN A 1 20 ? -2.176 -15.099 -1.117 1.00 0.00 20 ASN A O 13
ATOM 18773 N N . SER A 1 21 ? -0.269 -15.536 -2.222 1.00 0.00 21 SER A N 13
ATOM 18774 C CA . SER A 1 21 ? -0.922 -15.832 -3.493 1.00 0.00 21 SER A CA 13
ATOM 18775 C C . SER A 1 21 ? -1.759 -17.103 -3.423 1.00 0.00 21 SER A C 13
ATOM 18776 O O . SER A 1 21 ? -2.567 -17.375 -4.312 1.00 0.00 21 SER A O 13
ATOM 18784 N N . ASP A 1 22 ? -1.548 -17.881 -2.371 1.00 0.00 22 ASP A N 13
ATOM 18785 C CA . ASP A 1 22 ? -2.323 -19.104 -2.139 1.00 0.00 22 ASP A CA 13
ATOM 18786 C C . ASP A 1 22 ? -3.821 -18.830 -2.175 1.00 0.00 22 ASP A C 13
ATOM 18787 O O . ASP A 1 22 ? -4.609 -19.690 -2.576 1.00 0.00 22 ASP A O 13
ATOM 18796 N N . GLY A 1 23 ? -4.202 -17.629 -1.770 1.00 0.00 23 GLY A N 13
ATOM 18797 C CA . GLY A 1 23 ? -5.604 -17.265 -1.731 1.00 0.00 23 GLY A CA 13
ATOM 18798 C C . GLY A 1 23 ? -6.009 -16.341 -2.866 1.00 0.00 23 GLY A C 13
ATOM 18799 O O . GLY A 1 23 ? -7.198 -16.137 -3.109 1.00 0.00 23 GLY A O 13
ATOM 18803 N N . ALA A 1 24 ? -5.027 -15.796 -3.575 1.00 0.00 24 ALA A N 13
ATOM 18804 C CA . ALA A 1 24 ? -5.296 -14.828 -4.627 1.00 0.00 24 ALA A CA 13
ATOM 18805 C C . ALA A 1 24 ? -4.142 -14.776 -5.615 1.00 0.00 24 ALA A C 13
ATOM 18806 O O . ALA A 1 24 ? -2.985 -14.631 -5.226 1.00 0.00 24 ALA A O 13
ATOM 18813 N N . SER A 1 25 ? -4.467 -14.902 -6.892 1.00 0.00 25 SER A N 13
ATOM 18814 C CA . SER A 1 25 ? -3.467 -14.871 -7.949 1.00 0.00 25 SER A CA 13
ATOM 18815 C C . SER A 1 25 ? -2.754 -13.517 -7.986 1.00 0.00 25 SER A C 13
ATOM 18816 O O . SER A 1 25 ? -3.276 -12.514 -7.491 1.00 0.00 25 SER A O 13
ATOM 18824 N N . LEU A 1 26 ? -1.568 -13.498 -8.587 1.00 0.00 26 LEU A N 13
ATOM 18825 C CA . LEU A 1 26 ? -0.766 -12.282 -8.703 1.00 0.00 26 LEU A CA 13
ATOM 18826 C C . LEU A 1 26 ? -1.564 -11.185 -9.408 1.00 0.00 26 LEU A C 13
ATOM 18827 O O . LEU A 1 26 ? -1.468 -10.008 -9.057 1.00 0.00 26 LEU A O 13
ATOM 18843 N N . GLN A 1 27 ? -2.375 -11.585 -10.385 1.00 0.00 27 GLN A N 13
ATOM 18844 C CA . GLN A 1 27 ? -3.216 -10.644 -11.116 1.00 0.00 27 GLN A CA 13
ATOM 18845 C C . GLN A 1 27 ? -4.225 -9.998 -10.170 1.00 0.00 27 GLN A C 13
ATOM 18846 O O . GLN A 1 27 ? -4.541 -8.813 -10.290 1.00 0.00 27 GLN A O 13
ATOM 18860 N N . GLN A 1 28 ? -4.706 -10.781 -9.214 1.00 0.00 28 GLN A N 13
ATOM 18861 C CA . GLN A 1 28 ? -5.664 -10.294 -8.235 1.00 0.00 28 GLN A CA 13
ATOM 18862 C C . GLN A 1 28 ? -4.971 -9.366 -7.242 1.00 0.00 28 GLN A C 13
ATOM 18863 O O . GLN A 1 28 ? -5.538 -8.353 -6.841 1.00 0.00 28 GLN A O 13
ATOM 18877 N N . ILE A 1 29 ? -3.743 -9.718 -6.865 1.00 0.00 29 ILE A N 13
ATOM 18878 C CA . ILE A 1 29 ? -2.936 -8.891 -5.969 1.00 0.00 29 ILE A CA 13
ATOM 18879 C C . ILE A 1 29 ? -2.770 -7.487 -6.548 1.00 0.00 29 ILE A C 13
ATOM 18880 O O . ILE A 1 29 ? -3.037 -6.489 -5.875 1.00 0.00 29 ILE A O 13
ATOM 18896 N N . ALA A 1 30 ? -2.350 -7.426 -7.810 1.00 0.00 30 ALA A N 13
ATOM 18897 C CA . ALA A 1 30 ? -2.148 -6.155 -8.495 1.00 0.00 30 ALA A CA 13
ATOM 18898 C C . ALA A 1 30 ? -3.451 -5.373 -8.613 1.00 0.00 30 ALA A C 13
ATOM 18899 O O . ALA A 1 30 ? -3.476 -4.161 -8.414 1.00 0.00 30 ALA A O 13
ATOM 18906 N N . ASN A 1 31 ? -4.537 -6.072 -8.925 1.00 0.00 31 ASN A N 13
ATOM 18907 C CA . ASN A 1 31 ? -5.842 -5.441 -9.057 1.00 0.00 31 ASN A CA 13
ATOM 18908 C C . ASN A 1 31 ? -6.351 -4.936 -7.711 1.00 0.00 31 ASN A C 13
ATOM 18909 O O . ASN A 1 31 ? -6.979 -3.882 -7.632 1.00 0.00 31 ASN A O 13
ATOM 18920 N N . ASP A 1 32 ? -6.073 -5.690 -6.657 1.00 0.00 32 ASP A N 13
ATOM 18921 C CA . ASP A 1 32 ? -6.499 -5.315 -5.313 1.00 0.00 32 ASP A CA 13
ATOM 18922 C C . ASP A 1 32 ? -5.819 -4.023 -4.880 1.00 0.00 32 ASP A C 13
ATOM 18923 O O . ASP A 1 32 ? -6.438 -3.157 -4.265 1.00 0.00 32 ASP A O 13
ATOM 18932 N N . LEU A 1 33 ? -4.545 -3.898 -5.219 1.00 0.00 33 LEU A N 13
ATOM 18933 C CA . LEU A 1 33 ? -3.786 -2.702 -4.908 1.00 0.00 33 LEU A CA 13
ATOM 18934 C C . LEU A 1 33 ? -4.157 -1.563 -5.850 1.00 0.00 33 LEU A C 13
ATOM 18935 O O . LEU A 1 33 ? -4.250 -0.404 -5.439 1.00 0.00 33 LEU A O 13
ATOM 18951 N N . GLY A 1 34 ? -4.391 -1.904 -7.107 1.00 0.00 34 GLY A N 13
ATOM 18952 C CA . GLY A 1 34 ? -4.723 -0.904 -8.104 1.00 0.00 34 GLY A CA 13
ATOM 18953 C C . GLY A 1 34 ? -3.517 -0.508 -8.931 1.00 0.00 34 GLY A C 13
ATOM 18954 O O . GLY A 1 34 ? -3.454 0.598 -9.470 1.00 0.00 34 GLY A O 13
ATOM 18958 N N . ILE A 1 35 ? -2.559 -1.416 -9.028 1.00 0.00 35 ILE A N 13
ATOM 18959 C CA . ILE A 1 35 ? -1.327 -1.158 -9.749 1.00 0.00 35 ILE A CA 13
ATOM 18960 C C . ILE A 1 35 ? -1.123 -2.186 -10.852 1.00 0.00 35 ILE A C 13
ATOM 18961 O O . ILE A 1 35 ? -1.916 -3.115 -11.006 1.00 0.00 35 ILE A O 13
ATOM 18977 N N . ASN A 1 36 ? -0.07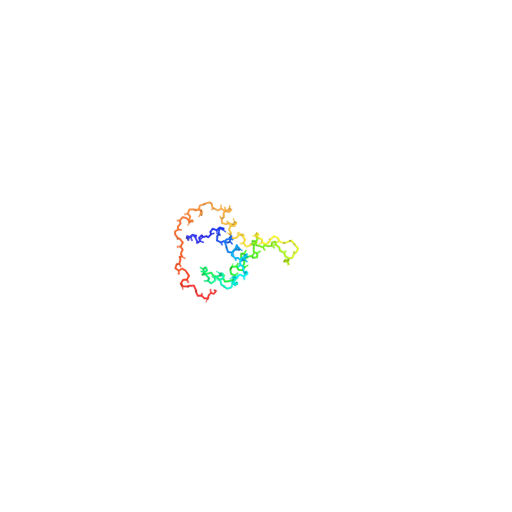0 -2.003 -11.631 1.00 0.00 36 ASN A N 13
ATOM 18978 C CA . ASN A 1 36 ? 0.300 -2.958 -12.647 1.00 0.00 36 ASN A CA 13
ATOM 18979 C C . ASN A 1 36 ? 1.051 -4.126 -12.018 1.00 0.00 36 ASN A C 13
ATOM 18980 O O . ASN A 1 36 ? 1.818 -3.938 -11.069 1.00 0.00 36 ASN A O 13
ATOM 18991 N N . ARG A 1 37 ? 0.845 -5.322 -12.549 1.00 0.00 37 ARG A N 13
ATOM 18992 C CA . ARG A 1 37 ? 1.491 -6.514 -12.031 1.00 0.00 37 ARG A CA 13
ATOM 18993 C C . ARG A 1 37 ? 2.998 -6.458 -12.241 1.00 0.00 37 ARG A C 13
ATOM 18994 O O . ARG A 1 37 ? 3.767 -6.997 -11.446 1.00 0.00 37 ARG A O 13
ATOM 19015 N N . VAL A 1 38 ? 3.410 -5.798 -13.310 1.00 0.00 38 VAL A N 13
ATOM 19016 C CA . VAL A 1 38 ? 4.825 -5.597 -13.580 1.00 0.00 38 VAL A CA 13
ATOM 19017 C C . VAL A 1 38 ? 5.434 -4.669 -12.529 1.00 0.00 38 VAL A C 13
ATOM 19018 O O . VAL A 1 38 ? 6.513 -4.933 -12.011 1.00 0.00 38 VAL A O 13
ATOM 19031 N N . THR A 1 39 ? 4.720 -3.599 -12.193 1.00 0.00 39 THR A N 13
ATOM 19032 C CA . THR A 1 39 ? 5.178 -2.678 -11.158 1.00 0.00 39 THR A CA 13
ATOM 19033 C C . THR A 1 39 ? 5.292 -3.397 -9.815 1.00 0.00 39 THR A C 13
ATOM 19034 O O . THR A 1 39 ? 6.217 -3.147 -9.042 1.00 0.00 39 THR A O 13
ATOM 19045 N N . LEU A 1 40 ? 4.352 -4.296 -9.555 1.00 0.00 40 LEU A N 13
ATOM 19046 C CA . LEU A 1 40 ? 4.395 -5.131 -8.364 1.00 0.00 40 LEU A CA 13
ATOM 19047 C C . LEU A 1 40 ? 5.639 -6.015 -8.382 1.00 0.00 40 LEU A C 13
ATOM 19048 O O . LEU A 1 40 ? 6.355 -6.129 -7.385 1.00 0.00 40 LEU A O 13
ATOM 19064 N N . LYS A 1 41 ? 5.890 -6.624 -9.534 1.00 0.00 41 LYS A N 13
ATOM 19065 C CA . LYS A 1 41 ? 7.043 -7.494 -9.726 1.00 0.00 41 LYS A CA 13
ATOM 19066 C C . LYS A 1 41 ? 8.343 -6.753 -9.443 1.00 0.00 41 LYS A C 13
ATOM 19067 O O . LYS A 1 41 ? 9.240 -7.282 -8.797 1.00 0.00 41 LYS A O 13
ATOM 19086 N N . ASN A 1 42 ? 8.418 -5.526 -9.932 1.00 0.00 42 ASN A N 13
ATOM 19087 C CA . ASN A 1 42 ? 9.612 -4.689 -9.769 1.00 0.00 42 ASN A CA 13
ATOM 19088 C C . ASN A 1 42 ? 10.037 -4.594 -8.308 1.00 0.00 42 ASN A C 13
ATOM 19089 O O . ASN A 1 42 ? 11.224 -4.717 -7.989 1.00 0.00 42 ASN A O 13
ATOM 19100 N N . TRP A 1 43 ? 9.074 -4.382 -7.420 1.00 0.00 43 TRP A N 13
ATOM 19101 C CA . TRP A 1 43 ? 9.369 -4.326 -5.990 1.00 0.00 43 TRP A CA 13
ATOM 19102 C C . TRP A 1 43 ? 9.791 -5.700 -5.475 1.00 0.00 43 TRP A C 13
ATOM 19103 O O . TRP A 1 43 ? 10.746 -5.818 -4.705 1.00 0.00 43 TRP A O 13
ATOM 19124 N N . ILE A 1 44 ? 9.084 -6.732 -5.920 1.00 0.00 44 ILE A N 13
ATOM 19125 C CA . ILE A 1 44 ? 9.365 -8.100 -5.500 1.00 0.00 44 ILE A CA 13
ATOM 19126 C C . ILE A 1 44 ? 10.781 -8.517 -5.900 1.00 0.00 44 ILE A C 13
ATOM 19127 O O . ILE A 1 44 ? 11.468 -9.216 -5.153 1.00 0.00 44 ILE A O 13
ATOM 19143 N N . ILE A 1 45 ? 11.214 -8.070 -7.072 1.00 0.00 45 ILE A N 13
ATOM 19144 C CA . ILE A 1 45 ? 12.551 -8.373 -7.563 1.00 0.00 45 ILE A CA 13
ATOM 19145 C C . ILE A 1 45 ? 13.617 -7.781 -6.644 1.00 0.00 45 ILE A C 13
ATOM 19146 O O . ILE A 1 45 ? 14.485 -8.501 -6.152 1.00 0.00 45 ILE A O 13
ATOM 19162 N N . LYS A 1 46 ? 13.525 -6.480 -6.396 1.00 0.00 46 LYS A N 13
ATOM 19163 C CA . LYS A 1 46 ? 14.566 -5.766 -5.661 1.00 0.00 46 LYS A CA 13
ATOM 19164 C C . LYS A 1 46 ? 14.521 -6.067 -4.167 1.00 0.00 46 LYS A C 13
ATOM 19165 O O . LYS A 1 46 ? 15.542 -6.399 -3.559 1.00 0.00 46 LYS A O 13
ATOM 19184 N N . TYR A 1 47 ? 13.346 -5.945 -3.574 1.00 0.00 47 TYR A N 13
ATOM 19185 C CA . TYR A 1 47 ? 13.208 -6.100 -2.134 1.00 0.00 47 TYR A CA 13
ATOM 19186 C C . TYR A 1 47 ? 13.190 -7.577 -1.749 1.00 0.00 47 TYR A C 13
ATOM 19187 O O . TYR A 1 47 ? 13.417 -7.934 -0.591 1.00 0.00 47 TYR A O 13
ATOM 19205 N N . GLY A 1 48 ? 12.926 -8.432 -2.730 1.00 0.00 48 GLY A N 13
ATOM 19206 C CA . GLY A 1 48 ? 12.980 -9.860 -2.507 1.00 0.00 48 GLY A CA 13
ATOM 19207 C C . GLY A 1 48 ? 14.168 -10.518 -3.189 1.00 0.00 48 GLY A C 13
ATOM 19208 O O . GLY A 1 48 ? 14.093 -11.683 -3.586 1.00 0.00 48 GLY A O 13
ATOM 19212 N N . SER A 1 49 ? 15.264 -9.778 -3.347 1.00 0.00 49 SER A N 13
ATOM 19213 C CA . SER A 1 49 ? 16.496 -10.356 -3.884 1.00 0.00 49 SER A CA 13
ATOM 19214 C C . SER A 1 49 ? 17.137 -11.262 -2.840 1.00 0.00 49 SER A C 13
ATOM 19215 O O . SER A 1 49 ? 17.482 -12.414 -3.111 1.00 0.00 49 SER A O 13
ATOM 19223 N N . ASN A 1 50 ? 17.281 -10.722 -1.644 1.00 0.00 50 ASN A N 13
ATOM 19224 C CA . ASN A 1 50 ? 17.838 -11.451 -0.517 1.00 0.00 50 ASN A CA 13
ATOM 19225 C C . ASN A 1 50 ? 17.140 -10.989 0.751 1.00 0.00 50 ASN A C 13
ATOM 19226 O O . ASN A 1 50 ? 16.641 -11.792 1.536 1.00 0.00 50 ASN A O 13
ATOM 19237 N N . HIS A 1 51 ? 17.097 -9.673 0.926 1.00 0.00 51 HIS A N 13
ATOM 19238 C CA . HIS A 1 51 ? 16.385 -9.060 2.043 1.00 0.00 51 HIS A CA 13
ATOM 19239 C C . HIS A 1 51 ? 16.241 -7.559 1.802 1.00 0.00 51 HIS A C 13
ATOM 19240 O O . HIS A 1 51 ? 15.303 -6.930 2.291 1.00 0.00 51 HIS A O 13
ATOM 19255 N N . ASN A 1 52 ? 17.184 -7.012 1.031 1.00 0.00 52 ASN A N 13
ATOM 19256 C CA . ASN A 1 52 ? 17.214 -5.596 0.663 1.00 0.00 52 ASN A CA 13
ATOM 19257 C C . ASN A 1 52 ? 17.380 -4.702 1.887 1.00 0.00 52 ASN A C 13
ATOM 19258 O O . ASN A 1 52 ? 16.415 -4.382 2.582 1.00 0.00 52 ASN A O 13
ATOM 19269 N N . VAL A 1 53 ? 18.618 -4.317 2.152 1.00 0.00 53 VAL A N 13
ATOM 19270 C CA . VAL A 1 53 ? 18.921 -3.404 3.241 1.00 0.00 53 VAL A CA 13
ATOM 19271 C C . VAL A 1 53 ? 18.692 -1.965 2.789 1.00 0.00 53 VAL A C 13
ATOM 19272 O O . VAL A 1 53 ? 18.154 -1.137 3.531 1.00 0.00 53 VAL A O 13
ATOM 19285 N N . GLN A 1 54 ? 19.088 -1.681 1.556 1.00 0.00 54 GLN A N 13
ATOM 19286 C CA . GLN A 1 54 ? 18.949 -0.346 0.997 1.00 0.00 54 GLN A CA 13
ATOM 19287 C C . GLN A 1 54 ? 17.553 -0.145 0.417 1.00 0.00 54 GLN A C 13
ATOM 19288 O O . GLN A 1 54 ? 17.275 -0.544 -0.715 1.00 0.00 54 GLN A O 13
ATOM 19302 N N . GLY A 1 55 ? 16.673 0.461 1.207 1.00 0.00 55 GLY A N 13
ATOM 19303 C CA . GLY A 1 55 ? 15.320 0.733 0.752 1.00 0.00 55 GLY A CA 13
ATOM 19304 C C . GLY A 1 55 ? 15.299 1.665 -0.442 1.00 0.00 55 GLY A C 13
ATOM 19305 O O . GLY A 1 55 ? 14.381 1.610 -1.262 1.00 0.00 55 GLY A O 13
ATOM 19309 N N . THR A 1 56 ? 16.344 2.484 -0.540 1.00 0.00 56 THR A N 13
ATOM 19310 C CA . THR A 1 56 ? 16.517 3.440 -1.630 1.00 0.00 56 THR A CA 13
ATOM 19311 C C . THR A 1 56 ? 15.563 4.619 -1.480 1.00 0.00 56 THR A C 13
ATOM 19312 O O . THR A 1 56 ? 14.352 4.492 -1.652 1.00 0.00 56 THR A O 13
ATOM 19323 N N . THR A 1 57 ? 16.128 5.764 -1.166 1.00 0.00 57 THR A N 13
ATOM 19324 C CA . THR A 1 57 ? 15.354 6.970 -0.911 1.00 0.00 57 THR A CA 13
ATOM 19325 C C . THR A 1 57 ? 16.187 8.217 -1.214 1.00 0.00 57 THR A C 13
ATOM 19326 O O . THR A 1 57 ? 17.097 8.560 -0.454 1.00 0.00 57 THR A O 13
ATOM 19337 N N . PRO A 1 58 ? 15.907 8.896 -2.339 1.00 0.00 58 PRO A N 13
ATOM 19338 C CA . PRO A 1 58 ? 16.609 10.121 -2.726 1.00 0.00 58 PRO A CA 13
ATOM 19339 C C . PRO A 1 58 ? 16.179 11.304 -1.865 1.00 0.00 58 PRO A C 13
ATOM 19340 O O . PRO A 1 58 ? 15.174 11.957 -2.144 1.00 0.00 58 PRO A O 13
ATOM 19351 N N . SER A 1 59 ? 16.929 11.562 -0.807 1.00 0.00 59 SER A N 13
ATOM 19352 C CA . SER A 1 59 ? 16.573 12.608 0.135 1.00 0.00 59 SER A CA 13
ATOM 19353 C C . SER A 1 59 ? 17.187 13.944 -0.272 1.00 0.00 59 SER A C 13
ATOM 19354 O O . SER A 1 59 ? 16.487 14.951 -0.392 1.00 0.00 59 SER A O 13
ATOM 19362 N N . ALA A 1 60 ? 18.493 13.939 -0.513 1.00 0.00 60 ALA A N 13
ATOM 19363 C CA . ALA A 1 60 ? 19.214 15.159 -0.854 1.00 0.00 60 ALA A CA 13
ATOM 19364 C C . ALA A 1 60 ? 18.990 15.544 -2.311 1.00 0.00 60 ALA A C 13
ATOM 19365 O O . ALA A 1 60 ? 19.148 16.703 -2.692 1.00 0.00 60 ALA A O 13
ATOM 19372 N N . ALA A 1 61 ? 18.580 14.569 -3.114 1.00 0.00 61 ALA A N 13
ATOM 19373 C CA . ALA A 1 61 ? 18.427 14.774 -4.554 1.00 0.00 61 ALA A CA 13
ATOM 19374 C C . ALA A 1 61 ? 17.190 15.599 -4.883 1.00 0.00 61 ALA A C 13
ATOM 19375 O O . ALA A 1 61 ? 16.967 15.974 -6.034 1.00 0.00 61 ALA A O 13
ATOM 19382 N N . VAL A 1 62 ? 16.408 15.906 -3.865 1.00 0.00 62 VAL A N 13
ATOM 19383 C CA . VAL A 1 62 ? 15.186 16.677 -4.048 1.00 0.00 62 VAL A CA 13
ATOM 19384 C C . VAL A 1 62 ? 15.508 18.137 -4.341 1.00 0.00 62 VAL A C 13
ATOM 19385 O O . VAL A 1 62 ? 14.947 18.738 -5.253 1.00 0.00 62 VAL A O 13
ATOM 19398 N N . SER A 1 63 ? 16.435 18.690 -3.575 1.00 0.00 63 SER A N 13
ATOM 19399 C CA . SER A 1 63 ? 16.823 20.085 -3.724 1.00 0.00 63 SER A CA 13
ATOM 19400 C C . SER A 1 63 ? 17.690 20.277 -4.964 1.00 0.00 63 SER A C 13
ATOM 19401 O O . SER A 1 63 ? 17.624 21.312 -5.629 1.00 0.00 63 SER A O 13
ATOM 19409 N N . GLU A 1 64 ? 18.482 19.263 -5.287 1.00 0.00 64 GLU A N 13
ATOM 19410 C CA . GLU A 1 64 ? 19.346 19.321 -6.458 1.00 0.00 64 GLU A CA 13
ATOM 19411 C C . GLU A 1 64 ? 18.519 19.240 -7.738 1.00 0.00 64 GLU A C 13
ATOM 19412 O O . GLU A 1 64 ? 18.871 19.834 -8.760 1.00 0.00 64 GLU A O 13
ATOM 19424 N N . ALA A 1 65 ? 17.396 18.540 -7.655 1.00 0.00 65 ALA A N 13
ATOM 19425 C CA . ALA A 1 65 ? 16.508 18.341 -8.799 1.00 0.00 65 ALA A CA 13
ATOM 19426 C C . ALA A 1 65 ? 16.023 19.670 -9.373 1.00 0.00 65 ALA A C 13
ATOM 19427 O O . ALA A 1 65 ? 15.728 19.766 -10.565 1.00 0.00 65 ALA A O 13
ATOM 19434 N N . GLU A 1 66 ? 15.953 20.692 -8.526 1.00 0.00 66 GLU A N 13
ATOM 19435 C CA . GLU A 1 66 ? 15.535 22.024 -8.957 1.00 0.00 66 GLU A CA 13
ATOM 19436 C C . GLU A 1 66 ? 16.459 22.536 -10.058 1.00 0.00 66 GLU A C 13
ATOM 19437 O O . GLU A 1 66 ? 16.009 22.987 -11.112 1.00 0.00 66 GLU A O 13
ATOM 19449 N N . GLN A 1 67 ? 17.754 22.428 -9.808 1.00 0.00 67 GLN A N 13
ATOM 19450 C CA . GLN A 1 67 ? 18.762 22.917 -10.735 1.00 0.00 67 GLN A CA 13
ATOM 19451 C C . GLN A 1 67 ? 18.951 21.942 -11.887 1.00 0.00 67 GLN A C 13
ATOM 19452 O O . GLN A 1 67 ? 19.240 22.344 -13.014 1.00 0.00 67 GLN A O 13
ATOM 19466 N N . ILE A 1 68 ? 18.773 20.659 -11.598 1.00 0.00 68 ILE A N 13
ATOM 19467 C CA . ILE A 1 68 ? 18.909 19.622 -12.607 1.00 0.00 68 ILE A CA 13
ATOM 19468 C C . ILE A 1 68 ? 17.806 19.739 -13.658 1.00 0.00 68 ILE A C 13
ATOM 19469 O O . ILE A 1 68 ? 18.068 19.594 -14.849 1.00 0.00 68 ILE A O 13
ATOM 19485 N N . ARG A 1 69 ? 16.589 20.037 -13.211 1.00 0.00 69 ARG A N 13
ATOM 19486 C CA . ARG A 1 69 ? 15.422 20.115 -14.097 1.00 0.00 69 ARG A CA 13
ATOM 19487 C C . ARG A 1 69 ? 15.638 21.097 -15.252 1.00 0.00 69 ARG A C 13
ATOM 19488 O O . ARG A 1 69 ? 15.075 20.926 -16.335 1.00 0.00 69 ARG A O 13
ATOM 19509 N N . GLN A 1 70 ? 16.462 22.110 -15.024 1.00 0.00 70 GLN A N 13
ATOM 19510 C CA . GLN A 1 70 ? 16.781 23.082 -16.053 1.00 0.00 70 GLN A CA 13
ATOM 19511 C C . GLN A 1 70 ? 17.478 22.412 -17.233 1.00 0.00 70 GLN A C 13
ATOM 19512 O O . GLN A 1 70 ? 17.080 22.567 -18.383 1.00 0.00 70 GLN A O 13
ATOM 19526 N N . LEU A 1 71 ? 18.517 21.658 -16.917 1.00 0.00 71 LEU A N 13
ATOM 19527 C CA . LEU A 1 71 ? 19.321 20.981 -17.930 1.00 0.00 71 LEU A CA 13
ATOM 19528 C C . LEU A 1 71 ? 18.656 19.672 -18.367 1.00 0.00 71 LEU A C 13
ATOM 19529 O O . LEU A 1 71 ? 18.727 19.285 -19.534 1.00 0.00 71 LEU A O 13
ATOM 19545 N N . LYS A 1 72 ? 18.002 19.006 -17.424 1.00 0.00 72 LYS A N 13
ATOM 19546 C CA . LYS A 1 72 ? 17.391 17.704 -17.668 1.00 0.00 72 LYS A CA 13
ATOM 19547 C C . LYS A 1 72 ? 16.159 17.844 -18.563 1.00 0.00 72 LYS A C 13
ATOM 19548 O O . LYS A 1 72 ? 15.747 16.881 -19.216 1.00 0.00 72 LYS A O 13
ATOM 19567 N N . LYS A 1 73 ? 15.586 19.055 -18.593 1.00 0.00 73 LYS A N 13
ATOM 19568 C CA . LYS A 1 73 ? 14.448 19.379 -19.460 1.00 0.00 73 LYS A CA 13
ATOM 19569 C C . LYS A 1 73 ? 13.163 18.692 -18.998 1.00 0.00 73 LYS A C 13
ATOM 19570 O O . LYS A 1 73 ? 12.876 17.557 -19.387 1.00 0.00 73 LYS A O 13
ATOM 19589 N N . GLU A 1 74 ? 12.397 19.376 -18.159 1.00 0.00 74 GLU A N 13
ATOM 19590 C CA . GLU A 1 74 ? 11.100 18.870 -17.729 1.00 0.00 74 GLU A CA 13
ATOM 19591 C C . GLU A 1 74 ? 10.080 20.000 -17.748 1.00 0.00 74 GLU A C 13
ATOM 19592 O O . GLU A 1 74 ? 10.162 20.943 -16.957 1.00 0.00 74 GLU A O 13
ATOM 19604 N N . ASN A 1 75 ? 9.112 19.886 -18.649 1.00 0.00 75 ASN A N 13
ATOM 19605 C CA . ASN A 1 75 ? 8.128 20.944 -18.868 1.00 0.00 75 ASN A CA 13
ATOM 19606 C C . ASN A 1 75 ? 7.056 20.473 -19.841 1.00 0.00 75 ASN A C 13
ATOM 19607 O O . ASN A 1 75 ? 5.882 20.830 -19.725 1.00 0.00 75 ASN A O 13
ATOM 19618 N N . ALA A 1 76 ? 7.480 19.643 -20.787 1.00 0.00 76 ALA A N 13
ATOM 19619 C CA . ALA A 1 76 ? 6.600 19.117 -21.828 1.00 0.00 76 ALA A CA 13
ATOM 19620 C C . ALA A 1 76 ? 5.367 18.420 -21.259 1.00 0.00 76 ALA A C 13
ATOM 19621 O O . ALA A 1 76 ? 4.353 18.305 -21.939 1.00 0.00 76 ALA A O 13
ATOM 19628 N N . LEU A 1 77 ? 5.456 17.971 -20.014 1.00 0.00 77 LEU A N 13
ATOM 19629 C CA . LEU A 1 77 ? 4.348 17.298 -19.358 1.00 0.00 77 LEU A CA 13
ATOM 19630 C C . LEU A 1 77 ? 3.112 18.193 -19.306 1.00 0.00 77 LEU A C 13
ATOM 19631 O O . LEU A 1 77 ? 2.028 17.798 -19.727 1.00 0.00 77 LEU A O 13
ATOM 19647 N N . GLN A 1 78 ? 3.285 19.404 -18.791 1.00 0.00 78 GLN A N 13
ATOM 19648 C CA . GLN A 1 78 ? 2.181 20.346 -18.677 1.00 0.00 78 GLN A CA 13
ATOM 19649 C C . GLN A 1 78 ? 1.942 21.069 -20.004 1.00 0.00 78 GLN A C 13
ATOM 19650 O O . GLN A 1 78 ? 0.813 21.421 -20.335 1.00 0.00 78 GLN A O 13
ATOM 19664 N N . ARG A 1 79 ? 3.010 21.262 -20.774 1.00 0.00 79 ARG A N 13
ATOM 19665 C CA . ARG A 1 79 ? 2.915 21.957 -22.057 1.00 0.00 79 ARG A CA 13
ATOM 19666 C C . ARG A 1 79 ? 2.131 21.123 -23.064 1.00 0.00 79 ARG A C 13
ATOM 19667 O O . ARG A 1 79 ? 1.590 21.649 -24.038 1.00 0.00 79 ARG A O 13
ATOM 19688 N N . ALA A 1 80 ? 2.067 19.826 -22.808 1.00 0.00 80 ALA A N 13
ATOM 19689 C CA . ALA A 1 80 ? 1.366 18.886 -23.681 1.00 0.00 80 ALA A CA 13
ATOM 19690 C C . ALA A 1 80 ? -0.118 19.224 -23.803 1.00 0.00 80 ALA A C 13
ATOM 19691 O O . ALA A 1 80 ? -0.780 18.814 -24.757 1.00 0.00 80 ALA A O 13
ATOM 19698 N N . ARG A 1 81 ? -0.631 19.977 -22.838 1.00 0.00 81 ARG A N 13
ATOM 19699 C CA . ARG A 1 81 ? -2.033 20.388 -22.839 1.00 0.00 81 ARG A CA 13
ATOM 19700 C C . ARG A 1 81 ? -2.314 21.455 -23.894 1.00 0.00 81 ARG A C 13
ATOM 19701 O O . ARG A 1 81 ? -3.468 21.783 -24.164 1.00 0.00 81 ARG A O 13
ATOM 19722 N N . THR A 1 82 ? -1.258 21.994 -24.480 1.00 0.00 82 THR A N 13
ATOM 19723 C CA . THR A 1 82 ? -1.394 23.033 -25.494 1.00 0.00 82 THR A CA 13
ATOM 19724 C C . THR A 1 82 ? -1.569 22.418 -26.888 1.00 0.00 82 THR A C 13
ATOM 19725 O O . THR A 1 82 ? -1.615 23.126 -27.897 1.00 0.00 82 THR A O 13
ATOM 19736 N N . ARG A 1 83 ? -1.674 21.095 -26.939 1.00 0.00 83 ARG A N 13
ATOM 19737 C CA . ARG A 1 83 ? -1.848 20.393 -28.199 1.00 0.00 83 ARG A CA 13
ATOM 19738 C C . ARG A 1 83 ? -3.321 20.250 -28.541 1.00 0.00 83 ARG A C 13
ATOM 19739 O O . ARG A 1 83 ? -4.177 20.233 -27.658 1.00 0.00 83 ARG A O 13
ATOM 19760 N N . HIS A 1 84 ? -3.606 20.158 -29.827 1.00 0.00 84 HIS A N 13
ATOM 19761 C CA . HIS A 1 84 ? -4.963 19.951 -30.301 1.00 0.00 84 HIS A CA 13
ATOM 19762 C C . HIS A 1 84 ? -5.060 18.574 -30.952 1.00 0.00 84 HIS A C 13
ATOM 19763 O O . HIS A 1 84 ? -4.033 17.995 -31.318 1.00 0.00 84 HIS A O 13
ATOM 19778 N N . PRO A 1 85 ? -6.280 18.020 -31.089 1.00 0.00 85 PRO A N 13
ATOM 19779 C CA . PRO A 1 85 ? -6.485 16.674 -31.646 1.00 0.00 85 PRO A CA 13
ATOM 19780 C C . PRO A 1 85 ? -5.901 16.499 -33.044 1.00 0.00 85 PRO A C 13
ATOM 19781 O O . PRO A 1 85 ? -5.480 17.459 -33.693 1.00 0.00 85 PRO A O 13
ATOM 19792 N N . ALA A 1 86 ? -5.941 15.268 -33.516 1.00 0.00 86 ALA A N 13
ATOM 19793 C CA . ALA A 1 86 ? -5.351 14.912 -34.801 1.00 0.00 86 ALA A CA 13
ATOM 19794 C C . ALA A 1 86 ? -6.415 14.868 -35.887 1.00 0.00 86 ALA A C 13
ATOM 19795 O O . ALA A 1 86 ? -6.248 14.223 -36.927 1.00 0.00 86 ALA A O 13
ATOM 19802 N N . GLU A 1 87 ? -7.487 15.603 -35.642 1.00 0.00 87 GLU A N 13
ATOM 19803 C CA . GLU A 1 87 ? -8.615 15.690 -36.561 1.00 0.00 87 GLU A CA 13
ATOM 19804 C C . GLU A 1 87 ? -8.183 16.271 -37.905 1.00 0.00 87 GLU A C 13
ATOM 19805 O O . GLU A 1 87 ? -8.544 15.757 -38.957 1.00 0.00 87 GLU A O 13
ATOM 19817 N N . SER A 1 88 ? -7.395 17.333 -37.860 1.00 0.00 88 SER A N 13
ATOM 19818 C CA . SER A 1 88 ? -6.911 17.975 -39.069 1.00 0.00 88 SER A CA 13
ATOM 19819 C C . SER A 1 88 ? -5.839 17.118 -39.751 1.00 0.00 88 SER A C 13
ATOM 19820 O O . SER A 1 88 ? -5.622 17.216 -40.963 1.00 0.00 88 SER A O 13
ATOM 19828 N N . CYS A 1 89 ? -5.188 16.261 -38.971 1.00 0.00 89 CYS A N 13
ATOM 19829 C CA . CYS A 1 89 ? -4.102 15.440 -39.484 1.00 0.00 89 CYS A CA 13
ATOM 19830 C C . CYS A 1 89 ? -4.641 14.300 -40.347 1.00 0.00 89 CYS A C 13
ATOM 19831 O O . CYS A 1 89 ? -4.053 13.956 -41.370 1.00 0.00 89 CYS A O 13
ATOM 19839 N N . LEU A 1 90 ? -5.787 13.752 -39.962 1.00 0.00 90 LEU A N 13
ATOM 19840 C CA . LEU A 1 90 ? -6.386 12.646 -40.704 1.00 0.00 90 LEU A CA 13
ATOM 19841 C C . LEU A 1 90 ? -7.005 13.145 -42.005 1.00 0.00 90 LEU A C 13
ATOM 19842 O O . LEU A 1 90 ? -7.217 12.375 -42.943 1.00 0.00 90 LEU A O 13
ATOM 19858 N N . GLU A 1 91 ? -7.274 14.444 -42.055 1.00 0.00 91 GLU A N 13
ATOM 19859 C CA . GLU A 1 91 ? -7.803 15.079 -43.253 1.00 0.00 91 GLU A CA 13
ATOM 19860 C C . GLU A 1 91 ? -6.759 15.094 -44.363 1.00 0.00 91 GLU A C 13
ATOM 19861 O O . GLU A 1 91 ? -7.093 15.032 -45.547 1.00 0.00 91 GLU A O 13
ATOM 19873 N N . HIS A 1 92 ? -5.489 15.163 -43.974 1.00 0.00 92 HIS A N 13
ATOM 19874 C CA . HIS A 1 92 ? -4.400 15.252 -44.937 1.00 0.00 92 HIS A CA 13
ATOM 19875 C C . HIS A 1 92 ? -4.004 13.880 -45.461 1.00 0.00 92 HIS A C 13
ATOM 19876 O O . HIS A 1 92 ? -3.028 13.283 -45.011 1.00 0.00 92 HIS A O 13
ATOM 19891 N N . HIS A 1 93 ? -4.797 13.383 -46.399 1.00 0.00 93 HIS A N 13
ATOM 19892 C CA . HIS A 1 93 ? -4.529 12.118 -47.071 1.00 0.00 93 HIS A CA 13
ATOM 19893 C C . HIS A 1 93 ? -5.064 12.188 -48.494 1.00 0.00 93 HIS A C 13
ATOM 19894 O O . HIS A 1 93 ? -6.036 12.899 -48.749 1.00 0.00 93 HIS A O 13
ATOM 19909 N N . HIS A 1 94 ? -4.417 11.470 -49.414 1.00 0.00 94 HIS A N 13
ATOM 19910 C CA . HIS A 1 94 ? -4.799 11.480 -50.828 1.00 0.00 94 HIS A CA 13
ATOM 19911 C C . HIS A 1 94 ? -4.583 12.863 -51.442 1.00 0.00 94 HIS A C 13
ATOM 19912 O O . HIS A 1 94 ? -3.942 13.729 -50.843 1.00 0.00 94 HIS A O 13
ATOM 19927 N N . HIS A 1 95 ? -5.101 13.062 -52.645 1.00 0.00 95 HIS A N 13
ATOM 19928 C CA . HIS A 1 95 ? -4.968 14.345 -53.327 1.00 0.00 95 HIS A CA 13
ATOM 19929 C C . HIS A 1 95 ? -6.344 14.877 -53.708 1.00 0.00 95 HIS A C 13
ATOM 19930 O O . HIS A 1 95 ? -7.232 14.107 -54.070 1.00 0.00 95 HIS A O 13
ATOM 19945 N N . HIS A 1 96 ? -6.523 16.185 -53.607 1.00 0.00 96 HIS A N 13
ATOM 19946 C CA . HIS A 1 96 ? -7.812 16.798 -53.892 1.00 0.00 96 HIS A CA 13
ATOM 19947 C C . HIS A 1 96 ? -7.877 17.274 -55.336 1.00 0.00 96 HIS A C 13
ATOM 19948 O O . HIS A 1 96 ? -6.956 17.918 -55.833 1.00 0.00 96 HIS A O 13
ATOM 19963 N N . HIS A 1 97 ? -8.965 16.936 -56.005 1.00 0.00 97 HIS A N 13
ATOM 19964 C CA . HIS A 1 97 ? -9.213 17.401 -57.359 1.00 0.00 97 HIS A CA 13
ATOM 19965 C C . HIS A 1 97 ? -10.202 18.560 -57.317 1.00 0.00 97 HIS A C 13
ATOM 19966 O O . HIS A 1 97 ? -9.752 19.722 -57.340 1.00 0.00 97 HIS A O 13
ATOM 19982 N N . MET A 1 1 ? -7.462 13.488 -6.468 1.00 0.00 1 MET A N 14
ATOM 19983 C CA . MET A 1 1 ? -6.077 13.744 -6.017 1.00 0.00 1 MET A CA 14
ATOM 19984 C C . MET A 1 1 ? -5.092 13.377 -7.119 1.00 0.00 1 MET A C 14
ATOM 19985 O O . MET A 1 1 ? -5.198 12.307 -7.714 1.00 0.00 1 MET A O 14
ATOM 20001 N N . PRO A 1 2 ? -4.122 14.258 -7.411 1.00 0.00 2 PRO A N 14
ATOM 20002 C CA . PRO A 1 2 ? -3.099 13.994 -8.422 1.00 0.00 2 PRO A CA 14
ATOM 20003 C C . PRO A 1 2 ? -2.009 13.063 -7.901 1.00 0.00 2 PRO A C 14
ATOM 20004 O O . PRO A 1 2 ? -1.180 12.557 -8.663 1.00 0.00 2 PRO A O 14
ATOM 20015 N N . THR A 1 3 ? -2.029 12.831 -6.599 1.00 0.00 3 THR A N 14
ATOM 20016 C CA . THR A 1 3 ? -1.031 12.005 -5.955 1.00 0.00 3 THR A CA 14
ATOM 20017 C C . THR A 1 3 ? -1.533 10.577 -5.784 1.00 0.00 3 THR A C 14
ATOM 20018 O O . THR A 1 3 ? -2.640 10.341 -5.294 1.00 0.00 3 THR A O 14
ATOM 20029 N N . LYS A 1 4 ? -0.707 9.642 -6.196 1.00 0.00 4 LYS A N 14
ATOM 20030 C CA . LYS A 1 4 ? -0.980 8.222 -6.047 1.00 0.00 4 LYS A CA 14
ATOM 20031 C C . LYS A 1 4 ? 0.351 7.533 -5.783 1.00 0.00 4 LYS A C 14
ATOM 20032 O O . LYS A 1 4 ? 1.042 7.110 -6.709 1.00 0.00 4 LYS A O 14
ATOM 20051 N N . THR A 1 5 ? 0.733 7.483 -4.517 1.00 0.00 5 THR A N 14
ATOM 20052 C CA . THR A 1 5 ? 2.071 7.057 -4.151 1.00 0.00 5 THR A CA 14
ATOM 20053 C C . THR A 1 5 ? 2.068 5.684 -3.486 1.00 0.00 5 THR A C 14
ATOM 20054 O O . THR A 1 5 ? 1.042 5.219 -2.989 1.00 0.00 5 THR A O 14
ATOM 20065 N N . TYR A 1 6 ? 3.224 5.048 -3.498 1.00 0.00 6 TYR A N 14
ATOM 20066 C CA . TYR A 1 6 ? 3.419 3.776 -2.839 1.00 0.00 6 TYR A CA 14
ATOM 20067 C C . TYR A 1 6 ? 4.775 3.768 -2.141 1.00 0.00 6 TYR A C 14
ATOM 20068 O O . TYR A 1 6 ? 5.818 3.867 -2.789 1.00 0.00 6 TYR A O 14
ATOM 20086 N N . SER A 1 7 ? 4.760 3.694 -0.820 1.00 0.00 7 SER A N 14
ATOM 20087 C CA . SER A 1 7 ? 5.997 3.689 -0.052 1.00 0.00 7 SER A CA 14
ATOM 20088 C C . SER A 1 7 ? 6.745 2.372 -0.230 1.00 0.00 7 SER A C 14
ATOM 20089 O O . SER A 1 7 ? 6.149 1.349 -0.569 1.00 0.00 7 SER A O 14
ATOM 20097 N N . GLU A 1 8 ? 8.053 2.403 -0.018 1.00 0.00 8 GLU A N 14
ATOM 20098 C CA . GLU A 1 8 ? 8.877 1.202 -0.132 1.00 0.00 8 GLU A CA 14
ATOM 20099 C C . GLU A 1 8 ? 8.461 0.139 0.884 1.00 0.00 8 GLU A C 14
ATOM 20100 O O . GLU A 1 8 ? 8.555 -1.060 0.617 1.00 0.00 8 GLU A O 14
ATOM 20112 N N . GLU A 1 9 ? 7.980 0.581 2.038 1.00 0.00 9 GLU A N 14
ATOM 20113 C CA . GLU A 1 9 ? 7.486 -0.337 3.056 1.00 0.00 9 GLU A CA 14
ATOM 20114 C C . GLU A 1 9 ? 6.207 -1.014 2.561 1.00 0.00 9 GLU A C 14
ATOM 20115 O O . GLU A 1 9 ? 5.957 -2.185 2.840 1.00 0.00 9 GLU A O 14
ATOM 20127 N N . PHE A 1 10 ? 5.412 -0.266 1.803 1.00 0.00 10 PHE A N 14
ATOM 20128 C CA . PHE A 1 10 ? 4.200 -0.801 1.197 1.00 0.00 10 PHE A CA 14
ATOM 20129 C C . PHE A 1 10 ? 4.558 -1.834 0.128 1.00 0.00 10 PHE A C 14
ATOM 20130 O O . PHE A 1 10 ? 3.913 -2.875 0.015 1.00 0.00 10 PHE A O 14
ATOM 20147 N N . LYS A 1 11 ? 5.598 -1.539 -0.645 1.00 0.00 11 LYS A N 14
ATOM 20148 C CA . LYS A 1 11 ? 6.107 -2.472 -1.647 1.00 0.00 11 LYS A CA 14
ATOM 20149 C C . LYS A 1 11 ? 6.569 -3.761 -0.973 1.00 0.00 11 LYS A C 14
ATOM 20150 O O . LYS A 1 11 ? 6.348 -4.862 -1.476 1.00 0.00 11 LYS A O 14
ATOM 20169 N N . ARG A 1 12 ? 7.211 -3.597 0.179 1.00 0.00 12 ARG A N 14
ATOM 20170 C CA . ARG A 1 12 ? 7.704 -4.716 0.970 1.00 0.00 12 ARG A CA 14
ATOM 20171 C C . ARG A 1 12 ? 6.542 -5.567 1.475 1.00 0.00 12 ARG A C 14
ATOM 20172 O O . ARG A 1 12 ? 6.638 -6.793 1.535 1.00 0.00 12 ARG A O 14
ATOM 20193 N N . ASP A 1 13 ? 5.443 -4.908 1.823 1.00 0.00 13 ASP A N 14
ATOM 20194 C CA . ASP A 1 13 ? 4.238 -5.603 2.267 1.00 0.00 13 ASP A CA 14
ATOM 20195 C C . ASP A 1 13 ? 3.580 -6.327 1.097 1.00 0.00 13 ASP A C 14
ATOM 20196 O O . ASP A 1 13 ? 3.013 -7.406 1.257 1.00 0.00 13 ASP A O 14
ATOM 20205 N N . ALA A 1 14 ? 3.680 -5.731 -0.082 1.00 0.00 14 ALA A N 14
ATOM 20206 C CA . ALA A 1 14 ? 3.160 -6.346 -1.300 1.00 0.00 14 ALA A CA 14
ATOM 20207 C C . ALA A 1 14 ? 3.889 -7.652 -1.603 1.00 0.00 14 ALA A C 14
ATOM 20208 O O . ALA A 1 14 ? 3.310 -8.583 -2.166 1.00 0.00 14 ALA A O 14
ATOM 20215 N N . VAL A 1 15 ? 5.157 -7.722 -1.213 1.00 0.00 15 VAL A N 14
ATOM 20216 C CA . VAL A 1 15 ? 5.926 -8.954 -1.334 1.00 0.00 15 VAL A CA 14
ATOM 20217 C C . VAL A 1 15 ? 5.329 -10.024 -0.423 1.00 0.00 15 VAL A C 14
ATOM 20218 O O . VAL A 1 15 ? 5.243 -11.198 -0.789 1.00 0.00 15 VAL A O 14
ATOM 20231 N N . ALA A 1 16 ? 4.884 -9.598 0.756 1.00 0.00 16 ALA A N 14
ATOM 20232 C CA . ALA A 1 16 ? 4.254 -10.498 1.716 1.00 0.00 16 ALA A CA 14
ATOM 20233 C C . ALA A 1 16 ? 2.908 -10.983 1.186 1.00 0.00 16 ALA A C 14
ATOM 20234 O O . ALA A 1 16 ? 2.477 -12.097 1.475 1.00 0.00 16 ALA A O 14
ATOM 20241 N N . LEU A 1 17 ? 2.254 -10.138 0.401 1.00 0.00 17 LEU A N 14
ATOM 20242 C CA . LEU A 1 17 ? 1.016 -10.511 -0.268 1.00 0.00 17 LEU A CA 14
ATOM 20243 C C . LEU A 1 17 ? 1.270 -11.636 -1.272 1.00 0.00 17 LEU A C 14
ATOM 20244 O O . LEU A 1 17 ? 0.442 -12.530 -1.435 1.00 0.00 17 LEU A O 14
ATOM 20260 N N . TYR A 1 18 ? 2.432 -11.603 -1.921 1.00 0.00 18 TYR A N 14
ATOM 20261 C CA . TYR A 1 18 ? 2.795 -12.641 -2.880 1.00 0.00 18 TYR A CA 14
ATOM 20262 C C . TYR A 1 18 ? 3.143 -13.941 -2.158 1.00 0.00 18 TYR A C 14
ATOM 20263 O O . TYR A 1 18 ? 3.050 -15.027 -2.734 1.00 0.00 18 TYR A O 14
ATOM 20281 N N . GLU A 1 19 ? 3.540 -13.834 -0.893 1.00 0.00 19 GLU A N 14
ATOM 20282 C CA . GLU A 1 19 ? 3.791 -15.015 -0.070 1.00 0.00 19 GLU A CA 14
ATOM 20283 C C . GLU A 1 19 ? 2.487 -15.766 0.173 1.00 0.00 19 GLU A C 14
ATOM 20284 O O . GLU A 1 19 ? 2.484 -16.947 0.520 1.00 0.00 19 GLU A O 14
ATOM 20296 N N . ASN A 1 20 ? 1.381 -15.060 -0.020 1.00 0.00 20 ASN A N 14
ATOM 20297 C CA . ASN A 1 20 ? 0.052 -15.614 0.176 1.00 0.00 20 ASN A CA 14
ATOM 20298 C C . ASN A 1 20 ? -0.642 -15.807 -1.168 1.00 0.00 20 ASN A C 14
ATOM 20299 O O . ASN A 1 20 ? -1.871 -15.869 -1.245 1.00 0.00 20 ASN A O 14
ATOM 20310 N N . SER A 1 21 ? 0.159 -15.939 -2.222 1.00 0.00 21 SER A N 14
ATOM 20311 C CA . SER A 1 21 ? -0.359 -16.056 -3.583 1.00 0.00 21 SER A CA 14
ATOM 20312 C C . SER A 1 21 ? -1.161 -17.333 -3.782 1.00 0.00 21 SER A C 14
ATOM 20313 O O . SER A 1 21 ? -1.877 -17.480 -4.777 1.00 0.00 21 SER A O 14
ATOM 20321 N N . ASP A 1 22 ? -1.028 -18.261 -2.849 1.00 0.00 22 ASP A N 14
ATOM 20322 C CA . ASP A 1 22 ? -1.835 -19.475 -2.855 1.00 0.00 22 ASP A CA 14
ATOM 20323 C C . ASP A 1 22 ? -3.319 -19.120 -2.870 1.00 0.00 22 ASP A C 14
ATOM 20324 O O . ASP A 1 22 ? -4.136 -19.832 -3.454 1.00 0.00 22 ASP A O 14
ATOM 20333 N N . GLY A 1 23 ? -3.649 -18.000 -2.242 1.00 0.00 23 GLY A N 14
ATOM 20334 C CA . GLY A 1 23 ? -5.021 -17.537 -2.208 1.00 0.00 23 GLY A CA 14
ATOM 20335 C C . GLY A 1 23 ? -5.253 -16.329 -3.100 1.00 0.00 23 GLY A C 14
ATOM 20336 O O . GLY A 1 23 ? -6.397 -16.022 -3.445 1.00 0.00 23 GLY A O 14
ATOM 20340 N N . ALA A 1 24 ? -4.176 -15.648 -3.490 1.00 0.00 24 ALA A N 14
ATOM 20341 C CA . ALA A 1 24 ? -4.290 -14.437 -4.299 1.00 0.00 24 ALA A CA 14
ATOM 20342 C C . ALA A 1 24 ? -3.121 -14.315 -5.272 1.00 0.00 24 ALA A C 14
ATOM 20343 O O . ALA A 1 24 ? -1.987 -14.074 -4.870 1.00 0.00 24 ALA A O 14
ATOM 20350 N N . SER A 1 25 ? -3.405 -14.488 -6.554 1.00 0.00 25 SER A N 14
ATOM 20351 C CA . SER A 1 25 ? -2.370 -14.476 -7.580 1.00 0.00 25 SER A CA 14
ATOM 20352 C C . SER A 1 25 ? -1.799 -13.065 -7.783 1.00 0.00 25 SER A C 14
ATOM 20353 O O . SER A 1 25 ? -2.335 -12.082 -7.264 1.00 0.00 25 SER A O 14
ATOM 20361 N N . LEU A 1 26 ? -0.713 -12.978 -8.554 1.00 0.00 26 LEU A N 14
ATOM 20362 C CA . LEU A 1 26 ? -0.005 -11.719 -8.785 1.00 0.00 26 LEU A CA 14
ATOM 20363 C C . LEU A 1 26 ? -0.935 -10.650 -9.354 1.00 0.00 26 LEU A C 14
ATOM 20364 O O . LEU A 1 26 ? -1.005 -9.537 -8.829 1.00 0.00 26 LEU A O 14
ATOM 20380 N N . GLN A 1 27 ? -1.655 -10.992 -10.421 1.00 0.00 27 GLN A N 14
ATOM 20381 C CA . GLN A 1 27 ? -2.584 -10.056 -11.044 1.00 0.00 27 GLN A CA 14
ATOM 20382 C C . GLN A 1 27 ? -3.674 -9.659 -10.059 1.00 0.00 27 GLN A C 14
ATOM 20383 O O . GLN A 1 27 ? -4.146 -8.524 -10.066 1.00 0.00 27 GLN A O 14
ATOM 20397 N N . GLN A 1 28 ? -4.048 -10.598 -9.202 1.00 0.00 28 GLN A N 14
ATOM 20398 C CA . GLN A 1 28 ? -5.127 -10.385 -8.249 1.00 0.00 28 GLN A CA 14
ATOM 20399 C C . GLN A 1 28 ? -4.727 -9.331 -7.219 1.00 0.00 28 GLN A C 14
ATOM 20400 O O . GLN A 1 28 ? -5.517 -8.447 -6.883 1.00 0.00 28 GLN A O 14
ATOM 20414 N N . ILE A 1 29 ? -3.493 -9.428 -6.732 1.00 0.00 29 ILE A N 14
ATOM 20415 C CA . ILE A 1 29 ? -2.960 -8.455 -5.786 1.00 0.00 29 ILE A CA 14
ATOM 20416 C C . ILE A 1 29 ? -2.928 -7.064 -6.407 1.00 0.00 29 ILE A C 14
ATOM 20417 O O . ILE A 1 29 ? -3.440 -6.101 -5.834 1.00 0.00 29 ILE A O 14
ATOM 20433 N N . ALA A 1 30 ? -2.343 -6.971 -7.595 1.00 0.00 30 ALA A N 14
ATOM 20434 C CA . ALA A 1 30 ? -2.244 -5.699 -8.297 1.00 0.00 30 ALA A CA 14
ATOM 20435 C C . ALA A 1 30 ? -3.629 -5.135 -8.606 1.00 0.00 30 ALA A C 14
ATOM 20436 O O . ALA A 1 30 ? -3.831 -3.919 -8.611 1.00 0.00 30 ALA A O 14
ATOM 20443 N N . ASN A 1 31 ? -4.572 -6.034 -8.852 1.00 0.00 31 ASN A N 14
ATOM 20444 C CA . ASN A 1 31 ? -5.934 -5.655 -9.206 1.00 0.00 31 ASN A CA 14
ATOM 20445 C C . ASN A 1 31 ? -6.633 -4.982 -8.030 1.00 0.00 31 ASN A C 14
ATOM 20446 O O . ASN A 1 31 ? -7.228 -3.916 -8.175 1.00 0.00 31 ASN A O 14
ATOM 20457 N N . ASP A 1 32 ? -6.541 -5.601 -6.858 1.00 0.00 32 ASP A N 14
ATOM 20458 C CA . ASP A 1 32 ? -7.232 -5.099 -5.674 1.00 0.00 32 ASP A CA 14
ATOM 20459 C C . ASP A 1 32 ? -6.600 -3.807 -5.173 1.00 0.00 32 ASP A C 14
ATOM 20460 O O . ASP A 1 32 ? -7.302 -2.879 -4.769 1.00 0.00 32 ASP A O 14
ATOM 20469 N N . LEU A 1 33 ? -5.273 -3.752 -5.207 1.00 0.00 33 LEU A N 14
ATOM 20470 C CA . LEU A 1 33 ? -4.533 -2.598 -4.705 1.00 0.00 33 LEU A CA 14
ATOM 20471 C C . LEU A 1 33 ? -4.535 -1.452 -5.712 1.00 0.00 33 LEU A C 14
ATOM 20472 O O . LEU A 1 33 ? -4.204 -0.316 -5.372 1.00 0.00 33 LEU A O 14
ATOM 20488 N N . GLY A 1 34 ? -4.916 -1.754 -6.946 1.00 0.00 34 GLY A N 14
ATOM 20489 C CA . GLY A 1 34 ? -4.953 -0.739 -7.979 1.00 0.00 34 GLY A CA 14
ATOM 20490 C C . GLY A 1 34 ? -3.564 -0.296 -8.391 1.00 0.00 34 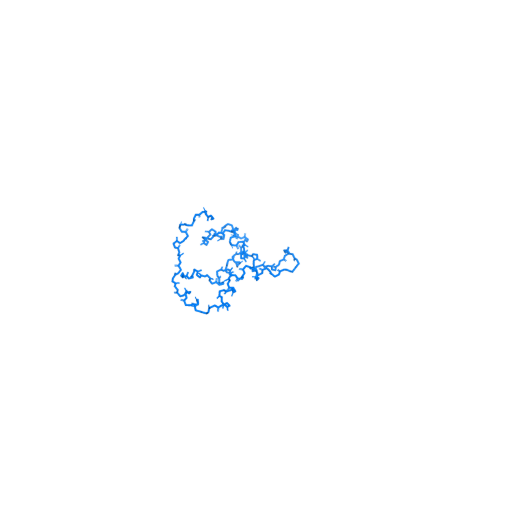GLY A C 14
ATOM 20491 O O . GLY A 1 34 ? -3.283 0.901 -8.470 1.00 0.00 34 GLY A O 14
ATOM 20495 N N . ILE A 1 35 ? -2.693 -1.267 -8.635 1.00 0.00 35 ILE A N 14
ATOM 20496 C CA . ILE A 1 35 ? -1.323 -0.998 -9.039 1.00 0.00 35 ILE A CA 14
ATOM 20497 C C . ILE A 1 35 ? -0.975 -1.800 -10.289 1.00 0.00 35 ILE A C 14
ATOM 20498 O O . ILE A 1 35 ? -1.749 -2.654 -10.720 1.00 0.00 35 ILE A O 14
ATOM 20514 N N . ASN A 1 36 ? 0.180 -1.518 -10.872 1.00 0.00 36 ASN A N 14
ATOM 20515 C CA . ASN A 1 36 ? 0.599 -2.194 -12.090 1.00 0.00 36 ASN A CA 14
ATOM 20516 C C . ASN A 1 36 ? 1.109 -3.595 -11.791 1.00 0.00 36 ASN A C 14
ATOM 20517 O O . ASN A 1 36 ? 1.764 -3.826 -10.774 1.00 0.00 36 ASN A O 14
ATOM 20528 N N . ARG A 1 37 ? 0.824 -4.517 -12.698 1.00 0.00 37 ARG A N 14
ATOM 20529 C CA . ARG A 1 37 ? 1.245 -5.901 -12.549 1.00 0.00 37 ARG A CA 14
ATOM 20530 C C . ARG A 1 37 ? 2.760 -6.017 -12.655 1.00 0.00 37 ARG A C 14
ATOM 20531 O O . ARG A 1 37 ? 3.388 -6.766 -11.908 1.00 0.00 37 ARG A O 14
ATOM 20552 N N . VAL A 1 38 ? 3.338 -5.255 -13.576 1.00 0.00 38 VAL A N 14
ATOM 20553 C CA . VAL A 1 38 ? 4.772 -5.326 -13.834 1.00 0.00 38 VAL A CA 14
ATOM 20554 C C . VAL A 1 38 ? 5.549 -4.665 -12.705 1.00 0.00 38 VAL A C 14
ATOM 20555 O O . VAL A 1 38 ? 6.567 -5.184 -12.250 1.00 0.00 38 VAL A O 14
ATOM 20568 N N . THR A 1 39 ? 5.057 -3.522 -12.254 1.00 0.00 39 THR A N 14
ATOM 20569 C CA . THR A 1 39 ? 5.687 -2.800 -11.165 1.00 0.00 39 THR A CA 14
ATOM 20570 C C . THR A 1 39 ? 5.685 -3.643 -9.885 1.00 0.00 39 THR A C 14
ATOM 20571 O O . THR A 1 39 ? 6.686 -3.703 -9.172 1.00 0.00 39 THR A O 14
ATOM 20582 N N . LEU A 1 40 ? 4.563 -4.310 -9.620 1.00 0.00 40 LEU A N 14
ATOM 20583 C CA . LEU A 1 40 ? 4.444 -5.194 -8.466 1.00 0.00 40 LEU A CA 14
ATOM 20584 C C . LEU A 1 40 ? 5.443 -6.348 -8.569 1.00 0.00 40 LEU A C 14
ATOM 20585 O O . LEU A 1 40 ? 6.136 -6.678 -7.605 1.00 0.00 40 LEU A O 14
ATOM 20601 N N . LYS A 1 41 ? 5.514 -6.941 -9.756 1.00 0.00 41 LYS A N 14
ATOM 20602 C CA . LYS A 1 41 ? 6.445 -8.029 -10.037 1.00 0.00 41 LYS A CA 14
ATOM 20603 C C . LYS A 1 41 ? 7.881 -7.586 -9.773 1.00 0.00 41 LYS A C 14
ATOM 20604 O O . LYS A 1 41 ? 8.670 -8.308 -9.159 1.00 0.00 41 LYS A O 14
ATOM 20623 N N . ASN A 1 42 ? 8.200 -6.391 -10.241 1.00 0.00 42 ASN A N 14
ATOM 20624 C CA . ASN A 1 42 ? 9.526 -5.802 -10.050 1.00 0.00 42 ASN A CA 14
ATOM 20625 C C . ASN A 1 42 ? 9.861 -5.636 -8.567 1.00 0.00 42 ASN A C 14
ATOM 20626 O O . ASN A 1 42 ? 10.993 -5.896 -8.152 1.00 0.00 42 ASN A O 14
ATOM 20637 N N . TRP A 1 43 ? 8.880 -5.207 -7.775 1.00 0.00 43 TRP A N 14
ATOM 20638 C CA . TRP A 1 43 ? 9.092 -4.991 -6.344 1.00 0.00 43 TRP A CA 14
ATOM 20639 C C . TRP A 1 43 ? 9.522 -6.277 -5.653 1.00 0.00 43 TRP A C 14
ATOM 20640 O O . TRP A 1 43 ? 10.419 -6.266 -4.807 1.00 0.00 43 TRP A O 14
ATOM 20661 N N . ILE A 1 44 ? 8.881 -7.380 -6.024 1.00 0.00 44 ILE A N 14
ATOM 20662 C CA . ILE A 1 44 ? 9.146 -8.674 -5.408 1.00 0.00 44 ILE A CA 14
ATOM 20663 C C . ILE A 1 44 ? 10.606 -9.078 -5.593 1.00 0.00 44 ILE A C 14
ATOM 20664 O O . ILE A 1 44 ? 11.238 -9.580 -4.669 1.00 0.00 44 ILE A O 14
ATOM 20680 N N . ILE A 1 45 ? 11.137 -8.832 -6.781 1.00 0.00 45 ILE A N 14
ATOM 20681 C CA . ILE A 1 45 ? 12.511 -9.211 -7.092 1.00 0.00 45 ILE A CA 14
ATOM 20682 C C . ILE A 1 45 ? 13.512 -8.256 -6.441 1.00 0.00 45 ILE A C 14
ATOM 20683 O O . ILE A 1 45 ? 14.556 -8.677 -5.940 1.00 0.00 45 ILE A O 14
ATOM 20699 N N . LYS A 1 46 ? 13.179 -6.973 -6.441 1.00 0.00 46 LYS A N 14
ATOM 20700 C CA . LYS A 1 46 ? 14.092 -5.945 -5.961 1.00 0.00 46 LYS A CA 14
ATOM 20701 C C . LYS A 1 46 ? 14.143 -5.918 -4.430 1.00 0.00 46 LYS A C 14
ATOM 20702 O O . LYS A 1 46 ? 15.219 -6.002 -3.835 1.00 0.00 46 LYS A O 14
ATOM 20721 N N . TYR A 1 47 ? 12.980 -5.823 -3.795 1.00 0.00 47 TYR A N 14
ATOM 20722 C CA . TYR A 1 47 ? 12.918 -5.702 -2.341 1.00 0.00 47 TYR A CA 14
ATOM 20723 C C . TYR A 1 47 ? 13.012 -7.073 -1.688 1.00 0.00 47 TYR A C 14
ATOM 20724 O O . TYR A 1 47 ? 13.587 -7.224 -0.606 1.00 0.00 47 TYR A O 14
ATOM 20742 N N . GLY A 1 48 ? 12.457 -8.068 -2.361 1.00 0.00 48 GLY A N 14
ATOM 20743 C CA . GLY A 1 48 ? 12.637 -9.441 -1.945 1.00 0.00 48 GLY A CA 14
ATOM 20744 C C . GLY A 1 48 ? 13.863 -10.031 -2.600 1.00 0.00 48 GLY A C 14
ATOM 20745 O O . GLY A 1 48 ? 13.769 -10.991 -3.368 1.00 0.00 48 GLY A O 14
ATOM 20749 N N . SER A 1 49 ? 15.010 -9.435 -2.278 1.00 0.00 49 SER A N 14
ATOM 20750 C CA . SER A 1 49 ? 16.282 -9.739 -2.919 1.00 0.00 49 SER A CA 14
ATOM 20751 C C . SER A 1 49 ? 16.543 -11.241 -2.998 1.00 0.00 49 SER A C 14
ATOM 20752 O O . SER A 1 49 ? 17.073 -11.720 -4.006 1.00 0.00 49 SER A O 14
ATOM 20760 N N . ASN A 1 50 ? 16.183 -11.965 -1.928 1.00 0.00 50 ASN A N 14
ATOM 20761 C CA . ASN A 1 50 ? 16.255 -13.433 -1.889 1.00 0.00 50 ASN A CA 14
ATOM 20762 C C . ASN A 1 50 ? 17.692 -13.945 -1.801 1.00 0.00 50 ASN A C 14
ATOM 20763 O O . ASN A 1 50 ? 18.013 -14.779 -0.954 1.00 0.00 50 ASN A O 14
ATOM 20774 N N . HIS A 1 51 ? 18.544 -13.439 -2.674 1.00 0.00 51 HIS A N 14
ATOM 20775 C CA . HIS A 1 51 ? 19.925 -13.885 -2.750 1.00 0.00 51 HIS A CA 14
ATOM 20776 C C . HIS A 1 51 ? 20.732 -13.328 -1.590 1.00 0.00 51 HIS A C 14
ATOM 20777 O O . HIS A 1 51 ? 20.652 -12.138 -1.276 1.00 0.00 51 HIS A O 14
ATOM 20792 N N . ASN A 1 52 ? 21.506 -14.194 -0.962 1.00 0.00 52 ASN A N 14
ATOM 20793 C CA . ASN A 1 52 ? 22.367 -13.799 0.127 1.00 0.00 52 ASN A CA 14
ATOM 20794 C C . ASN A 1 52 ? 23.684 -14.536 -0.000 1.00 0.00 52 ASN A C 14
ATOM 20795 O O . ASN A 1 52 ? 23.751 -15.750 0.170 1.00 0.00 52 ASN A O 14
ATOM 20806 N N . VAL A 1 53 ? 24.709 -13.779 -0.342 1.00 0.00 53 VAL A N 14
ATOM 20807 C CA . VAL A 1 53 ? 26.056 -14.301 -0.594 1.00 0.00 53 VAL A CA 14
ATOM 20808 C C . VAL A 1 53 ? 26.594 -15.207 0.516 1.00 0.00 53 VAL A C 14
ATOM 20809 O O . VAL A 1 53 ? 27.430 -16.071 0.251 1.00 0.00 53 VAL A O 14
ATOM 20822 N N . GLN A 1 54 ? 26.119 -15.006 1.740 1.00 0.00 54 GLN A N 14
ATOM 20823 C CA . GLN A 1 54 ? 26.624 -15.720 2.905 1.00 0.00 54 GLN A CA 14
ATOM 20824 C C . GLN A 1 54 ? 28.103 -15.413 3.114 1.00 0.00 54 GLN A C 14
ATOM 20825 O O . GLN A 1 54 ? 28.982 -16.155 2.674 1.00 0.00 54 GLN A O 14
ATOM 20839 N N . GLY A 1 55 ? 28.365 -14.293 3.761 1.00 0.00 55 GLY A N 14
ATOM 20840 C CA . GLY A 1 55 ? 29.726 -13.867 3.986 1.00 0.00 55 GLY A CA 14
ATOM 20841 C C . GLY A 1 55 ? 29.780 -12.586 4.777 1.00 0.00 55 GLY A C 14
ATOM 20842 O O . GLY A 1 55 ? 29.420 -12.575 5.950 1.00 0.00 55 GLY A O 14
ATOM 20846 N N . THR A 1 56 ? 30.181 -11.504 4.107 1.00 0.00 56 THR A N 14
ATOM 20847 C CA . THR A 1 56 ? 30.327 -10.185 4.720 1.00 0.00 56 THR A CA 14
ATOM 20848 C C . THR A 1 56 ? 31.079 -10.252 6.048 1.00 0.00 56 THR A C 14
ATOM 20849 O O . THR A 1 56 ? 30.486 -10.449 7.108 1.00 0.00 56 THR A O 14
ATOM 20860 N N . THR A 1 57 ? 32.386 -10.071 5.988 1.00 0.00 57 THR A N 14
ATOM 20861 C CA . THR A 1 57 ? 33.222 -10.195 7.168 1.00 0.00 57 THR A CA 14
ATOM 20862 C C . THR A 1 57 ? 34.278 -9.090 7.215 1.00 0.00 57 THR A C 14
ATOM 20863 O O . THR A 1 57 ? 35.209 -9.062 6.406 1.00 0.00 57 THR A O 14
ATOM 20874 N N . PRO A 1 58 ? 34.122 -8.145 8.152 1.00 0.00 58 PRO A N 14
ATOM 20875 C CA . PRO A 1 58 ? 35.063 -7.036 8.325 1.00 0.00 58 PRO A CA 14
ATOM 20876 C C . PRO A 1 58 ? 36.430 -7.520 8.784 1.00 0.00 58 PRO A C 14
ATOM 20877 O O . PRO A 1 58 ? 37.453 -6.915 8.477 1.00 0.00 58 PRO A O 14
ATOM 20888 N N . SER A 1 59 ? 36.430 -8.631 9.498 1.00 0.00 59 SER A N 14
ATOM 20889 C CA . SER A 1 59 ? 37.651 -9.198 10.048 1.00 0.00 59 SER A CA 14
ATOM 20890 C C . SER A 1 59 ? 38.585 -9.666 8.935 1.00 0.00 59 SER A C 14
ATOM 20891 O O . SER A 1 59 ? 39.807 -9.521 9.026 1.00 0.00 59 SER A O 14
ATOM 20899 N N . ALA A 1 60 ? 38.007 -10.210 7.871 1.00 0.00 60 ALA A N 14
ATOM 20900 C CA . ALA A 1 60 ? 38.793 -10.676 6.737 1.00 0.00 60 ALA A CA 14
ATOM 20901 C C . ALA A 1 60 ? 39.196 -9.513 5.846 1.00 0.00 60 ALA A C 14
ATOM 20902 O O . ALA A 1 60 ? 40.149 -9.609 5.073 1.00 0.00 60 ALA A O 14
ATOM 20909 N N . ALA A 1 61 ? 38.473 -8.406 5.967 1.00 0.00 61 ALA A N 14
ATOM 20910 C CA . ALA A 1 61 ? 38.738 -7.228 5.150 1.00 0.00 61 ALA A CA 14
ATOM 20911 C C . ALA A 1 61 ? 39.901 -6.422 5.712 1.00 0.00 61 ALA A C 14
ATOM 20912 O O . ALA A 1 61 ? 40.372 -5.471 5.092 1.00 0.00 61 ALA A O 14
ATOM 20919 N N . VAL A 1 62 ? 40.378 -6.827 6.875 1.00 0.00 62 VAL A N 14
ATOM 20920 C CA . VAL A 1 62 ? 41.530 -6.185 7.490 1.00 0.00 62 VAL A CA 14
ATOM 20921 C C . VAL A 1 62 ? 42.806 -6.663 6.810 1.00 0.00 62 VAL A C 14
ATOM 20922 O O . VAL A 1 62 ? 43.767 -5.913 6.647 1.00 0.00 62 VAL A O 14
ATOM 20935 N N . SER A 1 63 ? 42.786 -7.913 6.388 1.00 0.00 63 SER A N 14
ATOM 20936 C CA . SER A 1 63 ? 43.909 -8.515 5.692 1.00 0.00 63 SER A CA 14
ATOM 20937 C C . SER A 1 63 ? 44.099 -7.868 4.325 1.00 0.00 63 SER A C 14
ATOM 20938 O O . SER A 1 63 ? 45.213 -7.768 3.811 1.00 0.00 63 SER A O 14
ATOM 20946 N N . GLU A 1 64 ? 42.993 -7.423 3.752 1.00 0.00 64 GLU A N 14
ATOM 20947 C CA . GLU A 1 64 ? 42.997 -6.795 2.440 1.00 0.00 64 GLU A CA 14
ATOM 20948 C C . GLU A 1 64 ? 43.610 -5.396 2.507 1.00 0.00 64 GLU A C 14
ATOM 20949 O O . GLU A 1 64 ? 44.027 -4.841 1.492 1.00 0.00 64 GLU A O 14
ATOM 20961 N N . ALA A 1 65 ? 43.675 -4.839 3.713 1.00 0.00 65 ALA A N 14
ATOM 20962 C CA . ALA A 1 65 ? 44.169 -3.478 3.919 1.00 0.00 65 ALA A CA 14
ATOM 20963 C C . ALA A 1 65 ? 45.613 -3.325 3.448 1.00 0.00 65 ALA A C 14
ATOM 20964 O O . ALA A 1 65 ? 46.029 -2.232 3.058 1.00 0.00 65 ALA A O 14
ATOM 20971 N N . GLU A 1 66 ? 46.368 -4.421 3.472 1.00 0.00 66 GLU A N 14
ATOM 20972 C CA . GLU A 1 66 ? 47.749 -4.408 2.995 1.00 0.00 66 GLU A CA 14
ATOM 20973 C C . GLU A 1 66 ? 47.768 -4.063 1.504 1.00 0.00 66 GLU A C 14
ATOM 20974 O O . GLU A 1 66 ? 48.601 -3.284 1.038 1.00 0.00 66 GLU A O 14
ATOM 20986 N N . GLN A 1 67 ? 46.816 -4.627 0.773 1.00 0.00 67 GLN A N 14
ATOM 20987 C CA . GLN A 1 67 ? 46.676 -4.374 -0.656 1.00 0.00 67 GLN A CA 14
ATOM 20988 C C . GLN A 1 67 ? 46.046 -3.001 -0.880 1.00 0.00 67 GLN A C 14
ATOM 20989 O O . GLN A 1 67 ? 46.473 -2.242 -1.749 1.00 0.00 67 GLN A O 14
ATOM 21003 N N . ILE A 1 68 ? 45.032 -2.698 -0.074 1.00 0.00 68 ILE A N 14
ATOM 21004 C CA . ILE A 1 68 ? 44.304 -1.435 -0.164 1.00 0.00 68 ILE A CA 14
ATOM 21005 C C . ILE A 1 68 ? 45.244 -0.238 -0.041 1.00 0.00 68 ILE A C 14
ATOM 21006 O O . ILE A 1 68 ? 45.175 0.696 -0.840 1.00 0.00 68 ILE A O 14
ATOM 21022 N N . ARG A 1 69 ? 46.142 -0.281 0.940 1.00 0.00 69 ARG A N 14
ATOM 21023 C CA . ARG A 1 69 ? 47.037 0.843 1.185 1.00 0.00 69 ARG A CA 14
ATOM 21024 C C . ARG A 1 69 ? 47.993 1.060 0.012 1.00 0.00 69 ARG A C 14
ATOM 21025 O O . ARG A 1 69 ? 48.431 2.183 -0.230 1.00 0.00 69 ARG A O 14
ATOM 21046 N N . GLN A 1 70 ? 48.308 -0.005 -0.718 1.00 0.00 70 GLN A N 14
ATOM 21047 C CA . GLN A 1 70 ? 49.177 0.099 -1.877 1.00 0.00 70 GLN A CA 14
ATOM 21048 C C . GLN A 1 70 ? 48.476 0.846 -3.001 1.00 0.00 70 GLN A C 14
ATOM 21049 O O . GLN A 1 70 ? 49.009 1.799 -3.569 1.00 0.00 70 GLN A O 14
ATOM 21063 N N . LEU A 1 71 ? 47.270 0.396 -3.305 1.00 0.00 71 LEU A N 14
ATOM 21064 C CA . LEU A 1 71 ? 46.504 0.912 -4.425 1.00 0.00 71 LEU A CA 14
ATOM 21065 C C . LEU A 1 71 ? 45.990 2.324 -4.176 1.00 0.00 71 LEU A C 14
ATOM 21066 O O . LEU A 1 71 ? 45.917 3.134 -5.104 1.00 0.00 71 LEU A O 14
ATOM 21082 N N . LYS A 1 72 ? 45.624 2.621 -2.936 1.00 0.00 72 LYS A N 14
ATOM 21083 C CA . LYS A 1 72 ? 45.013 3.906 -2.624 1.00 0.00 72 LYS A CA 14
ATOM 21084 C C . LYS A 1 72 ? 46.058 5.012 -2.458 1.00 0.00 72 LYS A C 14
ATOM 21085 O O . LYS A 1 72 ? 45.780 6.180 -2.741 1.00 0.00 72 LYS A O 14
ATOM 21104 N N . LYS A 1 73 ? 47.247 4.649 -1.996 1.00 0.00 73 LYS A N 14
ATOM 21105 C CA . LYS A 1 73 ? 48.317 5.625 -1.816 1.00 0.00 73 LYS A CA 14
ATOM 21106 C C . LYS A 1 73 ? 48.998 5.908 -3.144 1.00 0.00 73 LYS A C 14
ATOM 21107 O O . LYS A 1 73 ? 49.810 5.108 -3.613 1.00 0.00 73 LYS A O 14
ATOM 21126 N N . GLU A 1 74 ? 48.649 7.054 -3.730 1.00 0.00 74 GLU A N 14
ATOM 21127 C CA . GLU A 1 74 ? 49.153 7.473 -5.039 1.00 0.00 74 GLU A CA 14
ATOM 21128 C C . GLU A 1 74 ? 48.642 6.544 -6.138 1.00 0.00 74 GLU A C 14
ATOM 21129 O O . GLU A 1 74 ? 48.989 5.360 -6.189 1.00 0.00 74 GLU A O 14
ATOM 21141 N N . ASN A 1 75 ? 47.816 7.089 -7.017 1.00 0.00 75 ASN A N 14
ATOM 21142 C CA . ASN A 1 75 ? 47.191 6.296 -8.066 1.00 0.00 75 ASN A CA 14
ATOM 21143 C C . ASN A 1 75 ? 47.364 6.982 -9.421 1.00 0.00 75 ASN A C 14
ATOM 21144 O O . ASN A 1 75 ? 47.888 8.098 -9.493 1.00 0.00 75 ASN A O 14
ATOM 21155 N N . ALA A 1 76 ? 46.902 6.331 -10.484 1.00 0.00 76 ALA A N 14
ATOM 21156 C CA . ALA A 1 76 ? 47.094 6.816 -11.846 1.00 0.00 76 ALA A CA 14
ATOM 21157 C C . ALA A 1 76 ? 46.507 8.209 -12.050 1.00 0.00 76 ALA A C 14
ATOM 21158 O O . ALA A 1 76 ? 46.987 8.967 -12.887 1.00 0.00 76 ALA A O 14
ATOM 21165 N N . LEU A 1 77 ? 45.487 8.545 -11.268 1.00 0.00 77 LEU A N 14
ATOM 21166 C CA . LEU A 1 77 ? 44.825 9.846 -11.358 1.00 0.00 77 LEU A CA 14
ATOM 21167 C C . LEU A 1 77 ? 45.817 10.995 -11.162 1.00 0.00 77 LEU A C 14
ATOM 21168 O O . LEU A 1 77 ? 45.609 12.104 -11.660 1.00 0.00 77 LEU A O 14
ATOM 21184 N N . GLN A 1 78 ? 46.894 10.725 -10.443 1.00 0.00 78 GLN A N 14
ATOM 21185 C CA . GLN A 1 78 ? 47.909 11.733 -10.182 1.00 0.00 78 GLN A CA 14
ATOM 21186 C C . GLN A 1 78 ? 48.836 11.890 -11.386 1.00 0.00 78 GLN A C 14
ATOM 21187 O O . GLN A 1 78 ? 49.049 12.996 -11.881 1.00 0.00 78 GLN A O 14
ATOM 21201 N N . ARG A 1 79 ? 49.359 10.769 -11.873 1.00 0.00 79 ARG A N 14
ATOM 21202 C CA . ARG A 1 79 ? 50.380 10.786 -12.921 1.00 0.00 79 ARG A CA 14
ATOM 21203 C C . ARG A 1 79 ? 49.759 10.943 -14.308 1.00 0.00 79 ARG A C 14
ATOM 21204 O O . ARG A 1 79 ? 50.451 11.243 -15.284 1.00 0.00 79 ARG A O 14
ATOM 21225 N N . ALA A 1 80 ? 48.452 10.747 -14.381 1.00 0.00 80 ALA A N 14
ATOM 21226 C CA . ALA A 1 80 ? 47.706 10.840 -15.638 1.00 0.00 80 ALA A CA 14
ATOM 21227 C C . ALA A 1 80 ? 47.868 12.200 -16.313 1.00 0.00 80 ALA A C 14
ATOM 21228 O O . ALA A 1 80 ? 47.591 12.339 -17.500 1.00 0.00 80 ALA A O 14
ATOM 21235 N N . ARG A 1 81 ? 48.298 13.200 -15.548 1.00 0.00 81 ARG A N 14
ATOM 21236 C CA . ARG A 1 81 ? 48.430 14.576 -16.042 1.00 0.00 81 ARG A CA 14
ATOM 21237 C C . ARG A 1 81 ? 49.286 14.672 -17.305 1.00 0.00 81 ARG A C 14
ATOM 21238 O O . ARG A 1 81 ? 49.124 15.594 -18.111 1.00 0.00 81 ARG A O 14
ATOM 21259 N N . THR A 1 82 ? 50.182 13.725 -17.473 1.00 0.00 82 THR A N 14
ATOM 21260 C CA . THR A 1 82 ? 51.128 13.744 -18.582 1.00 0.00 82 THR A CA 14
ATOM 21261 C C . THR A 1 82 ? 50.486 13.322 -19.906 1.00 0.00 82 THR A C 14
ATOM 21262 O O . THR A 1 82 ? 50.823 13.854 -20.966 1.00 0.00 82 THR A O 14
ATOM 21273 N N . ARG A 1 83 ? 49.549 12.394 -19.840 1.00 0.00 83 ARG A N 14
ATOM 21274 C CA . ARG A 1 83 ? 48.948 11.833 -21.039 1.00 0.00 83 ARG A CA 14
ATOM 21275 C C . ARG A 1 83 ? 47.436 12.000 -21.023 1.00 0.00 83 ARG A C 14
ATOM 21276 O O . ARG A 1 83 ? 46.893 12.702 -20.172 1.00 0.00 83 ARG A O 14
ATOM 21297 N N . HIS A 1 84 ? 46.757 11.373 -21.973 1.00 0.00 84 HIS A N 14
ATOM 21298 C CA . HIS A 1 84 ? 45.308 11.481 -22.060 1.00 0.00 84 HIS A CA 14
ATOM 21299 C C . HIS A 1 84 ? 44.691 10.170 -22.540 1.00 0.00 84 HIS A C 14
ATOM 21300 O O . HIS A 1 84 ? 44.845 9.786 -23.698 1.00 0.00 84 HIS A O 14
ATOM 21315 N N . PRO A 1 85 ? 43.993 9.459 -21.645 1.00 0.00 85 PRO A N 14
ATOM 21316 C CA . PRO A 1 85 ? 43.313 8.212 -21.992 1.00 0.00 85 PRO A CA 14
ATOM 21317 C C . PRO A 1 85 ? 41.978 8.458 -22.695 1.00 0.00 85 PRO A C 14
ATOM 21318 O O . PRO A 1 85 ? 41.542 9.604 -22.845 1.00 0.00 85 PRO A O 14
ATOM 21329 N N . ALA A 1 86 ? 41.329 7.383 -23.114 1.00 0.00 86 ALA A N 14
ATOM 21330 C CA . ALA A 1 86 ? 40.058 7.475 -23.813 1.00 0.00 86 ALA A CA 14
ATOM 21331 C C . ALA A 1 86 ? 39.108 6.383 -23.337 1.00 0.00 86 ALA A C 14
ATOM 21332 O O . ALA A 1 86 ? 38.297 5.872 -24.109 1.00 0.00 86 ALA A O 14
ATOM 21339 N N . GLU A 1 87 ? 39.195 6.061 -22.045 1.00 0.00 87 GLU A N 14
ATOM 21340 C CA . GLU A 1 87 ? 38.427 4.967 -21.452 1.00 0.00 87 GLU A CA 14
ATOM 21341 C C . GLU A 1 87 ? 36.926 5.086 -21.742 1.00 0.00 87 GLU A C 14
ATOM 21342 O O . GLU A 1 87 ? 36.296 4.120 -22.166 1.00 0.00 87 GLU A O 14
ATOM 21354 N N . SER A 1 88 ? 36.365 6.268 -21.537 1.00 0.00 88 SER A N 14
ATOM 21355 C CA . SER A 1 88 ? 34.942 6.478 -21.756 1.00 0.00 88 SER A CA 14
ATOM 21356 C C . SER A 1 88 ? 34.647 6.692 -23.237 1.00 0.00 88 SER A C 14
ATOM 21357 O O . SER A 1 88 ? 33.549 6.406 -23.715 1.00 0.00 88 SER A O 14
ATOM 21365 N N . CYS A 1 89 ? 35.644 7.172 -23.969 1.00 0.00 89 CYS A N 14
ATOM 21366 C CA . CYS A 1 89 ? 35.470 7.496 -25.377 1.00 0.00 89 CYS A CA 14
ATOM 21367 C C . CYS A 1 89 ? 35.344 6.233 -26.214 1.00 0.00 89 CYS A C 14
ATOM 21368 O O . CYS A 1 89 ? 34.607 6.198 -27.200 1.00 0.00 89 CYS A O 14
ATOM 21376 N N . LEU A 1 90 ? 36.051 5.193 -25.809 1.00 0.00 90 LEU A N 14
ATOM 21377 C CA . LEU A 1 90 ? 36.034 3.937 -26.548 1.00 0.00 90 LEU A CA 14
ATOM 21378 C C . LEU A 1 90 ? 34.685 3.239 -26.411 1.00 0.00 90 LEU A C 14
ATOM 21379 O O . LEU A 1 90 ? 34.245 2.544 -27.327 1.00 0.00 90 LEU A O 14
ATOM 21395 N N . GLU A 1 91 ? 34.019 3.443 -25.278 1.00 0.00 91 GLU A N 14
ATOM 21396 C CA . GLU A 1 91 ? 32.695 2.869 -25.068 1.00 0.00 91 GLU A CA 14
ATOM 21397 C C . GLU A 1 91 ? 31.614 3.741 -25.687 1.00 0.00 91 GLU A C 14
ATOM 21398 O O . GLU A 1 91 ? 30.698 3.237 -26.335 1.00 0.00 91 GLU A O 14
ATOM 21410 N N . HIS A 1 92 ? 31.740 5.056 -25.486 1.00 0.00 92 HIS A N 14
ATOM 21411 C CA . HIS A 1 92 ? 30.659 6.008 -25.766 1.00 0.00 92 HIS A CA 14
ATOM 21412 C C . HIS A 1 92 ? 29.525 5.764 -24.766 1.00 0.00 92 HIS A C 14
ATOM 21413 O O . HIS A 1 92 ? 29.668 4.952 -23.852 1.00 0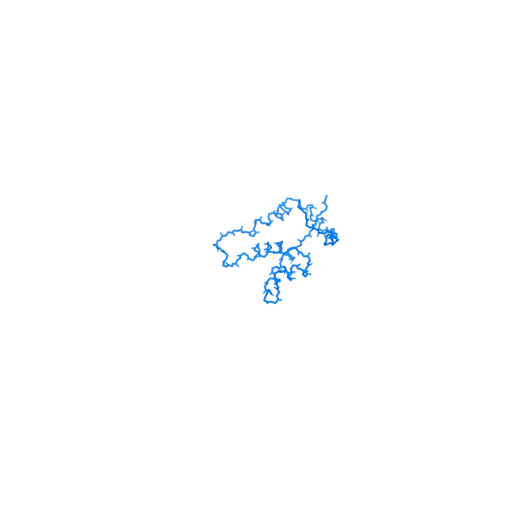.00 92 HIS A O 14
ATOM 21428 N N . HIS A 1 93 ? 28.405 6.447 -24.920 1.00 0.00 93 HIS A N 14
ATOM 21429 C CA . HIS A 1 93 ? 27.289 6.237 -24.006 1.00 0.00 93 HIS A CA 14
ATOM 21430 C C . HIS A 1 93 ? 26.206 5.411 -24.686 1.00 0.00 93 HIS A C 14
ATOM 21431 O O . HIS A 1 93 ? 25.409 4.748 -24.020 1.00 0.00 93 HIS A O 14
ATOM 21446 N N . HIS A 1 94 ? 26.212 5.457 -26.021 1.00 0.00 94 HIS A N 14
ATOM 21447 C CA . HIS A 1 94 ? 25.300 4.678 -26.865 1.00 0.00 94 HIS A CA 14
ATOM 21448 C C . HIS A 1 94 ? 23.874 5.211 -26.824 1.00 0.00 94 HIS A C 14
ATOM 21449 O O . HIS A 1 94 ? 23.364 5.612 -25.778 1.00 0.00 94 HIS A O 14
ATOM 21464 N N . HIS A 1 95 ? 23.244 5.216 -27.986 1.00 0.00 95 HIS A N 14
ATOM 21465 C CA . HIS A 1 95 ? 21.857 5.627 -28.114 1.00 0.00 95 HIS A CA 14
ATOM 21466 C C . HIS A 1 95 ? 21.230 4.925 -29.311 1.00 0.00 95 HIS A C 14
ATOM 21467 O O . HIS A 1 95 ? 21.909 4.668 -30.306 1.00 0.00 95 HIS A O 14
ATOM 21482 N N . HIS A 1 96 ? 19.950 4.599 -29.210 1.00 0.00 96 HIS A N 14
ATOM 21483 C CA . HIS A 1 96 ? 19.234 3.976 -30.316 1.00 0.00 96 HIS A CA 14
ATOM 21484 C C . HIS A 1 96 ? 17.762 4.362 -30.282 1.00 0.00 96 HIS A C 14
ATOM 21485 O O . HIS A 1 96 ? 17.256 4.833 -29.264 1.00 0.00 96 HIS A O 14
ATOM 21500 N N . HIS A 1 97 ? 17.087 4.167 -31.395 1.00 0.00 97 HIS A N 14
ATOM 21501 C CA . HIS A 1 97 ? 15.642 4.241 -31.421 1.00 0.00 97 HIS A CA 14
ATOM 21502 C C . HIS A 1 97 ? 15.108 2.909 -31.926 1.00 0.00 97 HIS A C 14
ATOM 21503 O O . HIS A 1 97 ? 15.125 1.935 -31.144 1.00 0.00 97 HIS A O 14
ATOM 21519 N N . MET A 1 1 ? 2.406 21.825 -7.716 1.00 0.00 1 MET A N 15
ATOM 21520 C CA . MET A 1 1 ? 3.018 21.158 -6.544 1.00 0.00 1 MET A CA 15
ATOM 21521 C C . MET A 1 1 ? 2.458 19.751 -6.385 1.00 0.00 1 MET A C 15
ATOM 21522 O O . MET A 1 1 ? 1.543 19.526 -5.597 1.00 0.00 1 MET A O 15
ATOM 21538 N N . PRO A 1 2 ? 2.985 18.782 -7.145 1.00 0.00 2 PRO A N 15
ATOM 21539 C CA . PRO A 1 2 ? 2.498 17.413 -7.120 1.00 0.00 2 PRO A CA 15
ATOM 21540 C C . PRO A 1 2 ? 3.201 16.566 -6.062 1.00 0.00 2 PRO A C 15
ATOM 21541 O O . PRO A 1 2 ? 4.250 16.950 -5.543 1.00 0.00 2 PRO A O 15
ATOM 21552 N N . THR A 1 3 ? 2.618 15.422 -5.743 1.00 0.00 3 THR A N 15
ATOM 21553 C CA . THR A 1 3 ? 3.237 14.489 -4.822 1.00 0.00 3 THR A CA 15
ATOM 21554 C C . THR A 1 3 ? 3.188 13.079 -5.391 1.00 0.00 3 THR A C 15
ATOM 21555 O O . THR A 1 3 ? 2.288 12.733 -6.164 1.00 0.00 3 THR A O 15
ATOM 21566 N N . LYS A 1 4 ? 4.169 12.284 -5.011 1.00 0.00 4 LYS A N 15
ATOM 21567 C CA . LYS A 1 4 ? 4.350 10.947 -5.559 1.00 0.00 4 LYS A CA 15
ATOM 21568 C C . LYS A 1 4 ? 5.413 10.222 -4.747 1.00 0.00 4 LYS A C 15
ATOM 21569 O O . LYS A 1 4 ? 6.607 10.487 -4.897 1.00 0.00 4 LYS A O 15
ATOM 21588 N N . THR A 1 5 ? 4.981 9.334 -3.869 1.00 0.00 5 THR A N 15
ATOM 21589 C CA . THR A 1 5 ? 5.900 8.616 -3.005 1.00 0.00 5 THR A CA 15
ATOM 21590 C C . THR A 1 5 ? 5.514 7.144 -2.903 1.00 0.00 5 THR A C 15
ATOM 21591 O O . THR A 1 5 ? 4.351 6.777 -3.099 1.00 0.00 5 THR A O 15
ATOM 21602 N N . TYR A 1 6 ? 6.497 6.313 -2.603 1.00 0.00 6 TYR A N 15
ATOM 21603 C CA . TYR A 1 6 ? 6.283 4.895 -2.390 1.00 0.00 6 TYR A CA 15
ATOM 21604 C C . TYR A 1 6 ? 7.117 4.421 -1.212 1.00 0.00 6 TYR A C 15
ATOM 21605 O O . TYR A 1 6 ? 8.341 4.324 -1.307 1.00 0.00 6 TYR A O 15
ATOM 21623 N N . SER A 1 7 ? 6.456 4.141 -0.104 1.00 0.00 7 SER A N 15
ATOM 21624 C CA . SER A 1 7 ? 7.142 3.692 1.092 1.00 0.00 7 SER A CA 15
ATOM 21625 C C . SER A 1 7 ? 7.496 2.215 0.980 1.00 0.00 7 SER A C 15
ATOM 21626 O O . SER A 1 7 ? 6.933 1.494 0.146 1.00 0.00 7 SER A O 15
ATOM 21634 N N . GLU A 1 8 ? 8.423 1.764 1.815 1.00 0.00 8 GLU A N 15
ATOM 21635 C CA . GLU A 1 8 ? 8.835 0.371 1.798 1.00 0.00 8 GLU A CA 15
ATOM 21636 C C . GLU A 1 8 ? 7.698 -0.531 2.251 1.00 0.00 8 GLU A C 15
ATOM 21637 O O . GLU A 1 8 ? 7.494 -1.594 1.681 1.00 0.00 8 GLU A O 15
ATOM 21649 N N . GLU A 1 9 ? 6.939 -0.086 3.249 1.00 0.00 9 GLU A N 15
ATOM 21650 C CA . GLU A 1 9 ? 5.828 -0.866 3.779 1.00 0.00 9 GLU A CA 15
ATOM 21651 C C . GLU A 1 9 ? 4.816 -1.215 2.694 1.00 0.00 9 GLU A C 15
ATOM 21652 O O . GLU A 1 9 ? 4.298 -2.331 2.658 1.00 0.00 9 GLU A O 15
ATOM 21664 N N . PHE A 1 10 ? 4.555 -0.260 1.809 1.00 0.00 10 PHE A N 15
ATOM 21665 C CA . PHE A 1 10 ? 3.601 -0.457 0.724 1.00 0.00 10 PHE A CA 15
ATOM 21666 C C . PHE A 1 10 ? 4.066 -1.590 -0.187 1.00 0.00 10 PHE A C 15
ATOM 21667 O O . PHE A 1 10 ? 3.287 -2.463 -0.560 1.00 0.00 10 PHE A O 15
ATOM 21684 N N . LYS A 1 11 ? 5.349 -1.573 -0.527 1.00 0.00 11 LYS A N 15
ATOM 21685 C CA . LYS A 1 11 ? 5.920 -2.586 -1.403 1.00 0.00 11 LYS A CA 15
ATOM 21686 C C . LYS A 1 11 ? 6.133 -3.904 -0.655 1.00 0.00 11 LYS A C 15
ATOM 21687 O O . LYS A 1 11 ? 5.886 -4.979 -1.200 1.00 0.00 11 LYS A O 15
ATOM 21706 N N . ARG A 1 12 ? 6.595 -3.808 0.591 1.00 0.00 12 ARG A N 15
ATOM 21707 C CA . ARG A 1 12 ? 6.850 -4.986 1.424 1.00 0.00 12 ARG A CA 15
ATOM 21708 C C . ARG A 1 12 ? 5.586 -5.818 1.587 1.00 0.00 12 ARG A C 15
ATOM 21709 O O . ARG A 1 12 ? 5.624 -7.044 1.478 1.00 0.00 12 ARG A O 15
ATOM 21730 N N . ASP A 1 13 ? 4.470 -5.141 1.835 1.00 0.00 13 ASP A N 15
ATOM 21731 C CA . ASP A 1 13 ? 3.185 -5.811 2.014 1.00 0.00 13 ASP A CA 15
ATOM 21732 C C . ASP A 1 13 ? 2.783 -6.534 0.739 1.00 0.00 13 ASP A C 15
ATOM 21733 O O . ASP A 1 13 ? 2.296 -7.659 0.780 1.00 0.00 13 ASP A O 15
ATOM 21742 N N . ALA A 1 14 ? 3.015 -5.884 -0.397 1.00 0.00 14 ALA A N 15
ATOM 21743 C CA . ALA A 1 14 ? 2.712 -6.479 -1.692 1.00 0.00 14 ALA A CA 15
ATOM 21744 C C . ALA A 1 14 ? 3.524 -7.754 -1.924 1.00 0.00 14 ALA A C 15
ATOM 21745 O O . ALA A 1 14 ? 2.997 -8.760 -2.397 1.00 0.00 14 ALA A O 15
ATOM 21752 N N . VAL A 1 15 ? 4.810 -7.709 -1.586 1.00 0.00 15 VAL A N 15
ATOM 21753 C CA . VAL A 1 15 ? 5.681 -8.872 -1.736 1.00 0.00 15 VAL A CA 15
ATOM 21754 C C . VAL A 1 15 ? 5.292 -9.963 -0.739 1.00 0.00 15 VAL A C 15
ATOM 21755 O O . VAL A 1 15 ? 5.253 -11.145 -1.079 1.00 0.00 15 VAL A O 15
ATOM 21768 N N . ALA A 1 16 ? 4.975 -9.557 0.487 1.00 0.00 16 ALA A N 15
ATOM 21769 C CA . ALA A 1 16 ? 4.579 -10.498 1.528 1.00 0.00 16 ALA A CA 15
ATOM 21770 C C . ALA A 1 16 ? 3.248 -11.156 1.184 1.00 0.00 16 ALA A C 15
ATOM 21771 O O . ALA A 1 16 ? 3.020 -12.328 1.491 1.00 0.00 16 ALA A O 15
ATOM 21778 N N . LEU A 1 17 ? 2.374 -10.396 0.539 1.00 0.00 17 LEU A N 15
ATOM 21779 C CA . LEU A 1 17 ? 1.080 -10.905 0.117 1.00 0.00 17 LEU A CA 15
ATOM 21780 C C . LEU A 1 17 ? 1.261 -11.916 -1.011 1.00 0.00 17 LEU A C 15
ATOM 21781 O O . LEU A 1 17 ? 0.501 -12.876 -1.123 1.00 0.00 17 LEU A O 15
ATOM 21797 N N . TYR A 1 18 ? 2.289 -11.701 -1.824 1.00 0.00 18 TYR A N 15
ATOM 21798 C CA . TYR A 1 18 ? 2.623 -12.625 -2.904 1.00 0.00 18 TYR A CA 15
ATOM 21799 C C . TYR A 1 18 ? 3.084 -13.966 -2.340 1.00 0.00 18 TYR A C 15
ATOM 21800 O O . TYR A 1 18 ? 2.917 -15.012 -2.970 1.00 0.00 18 TYR A O 15
ATOM 21818 N N . GLU A 1 19 ? 3.667 -13.934 -1.149 1.00 0.00 19 GLU A N 15
ATOM 21819 C CA . GLU A 1 19 ? 4.082 -15.160 -0.473 1.00 0.00 19 GLU A CA 15
ATOM 21820 C C . GLU A 1 19 ? 2.859 -15.993 -0.085 1.00 0.00 19 GLU A C 15
ATOM 21821 O O . GLU A 1 19 ? 2.953 -17.199 0.141 1.00 0.00 19 GLU A O 15
ATOM 21833 N N . ASN A 1 20 ? 1.710 -15.332 -0.031 1.00 0.00 20 ASN A N 15
ATOM 21834 C CA . ASN A 1 20 ? 0.449 -15.977 0.297 1.00 0.00 20 ASN A CA 15
ATOM 21835 C C . ASN A 1 20 ? -0.444 -16.024 -0.937 1.00 0.00 20 ASN A C 15
ATOM 21836 O O . ASN A 1 20 ? -1.671 -16.004 -0.836 1.00 0.00 20 ASN A O 15
ATOM 21847 N N . SER A 1 21 ? 0.190 -16.119 -2.102 1.00 0.00 21 SER A N 15
ATOM 21848 C CA . SER A 1 21 ? -0.507 -16.070 -3.386 1.00 0.00 21 SER A CA 15
ATOM 21849 C C . SER A 1 21 ? -1.506 -17.210 -3.567 1.00 0.00 21 SER A C 15
ATOM 21850 O O . SER A 1 21 ? -2.331 -17.187 -4.479 1.00 0.00 21 SER A O 15
ATOM 21858 N N . ASP A 1 22 ? -1.415 -18.216 -2.718 1.00 0.00 22 ASP A N 15
ATOM 21859 C CA . ASP A 1 22 ? -2.390 -19.302 -2.723 1.00 0.00 22 ASP A CA 15
ATOM 21860 C C . ASP A 1 22 ? -3.802 -18.765 -2.508 1.00 0.00 22 ASP A C 15
ATOM 21861 O O . ASP A 1 22 ? -4.774 -19.324 -3.016 1.00 0.00 22 ASP A O 15
ATOM 21870 N N . GLY A 1 23 ? -3.902 -17.673 -1.766 1.00 0.00 23 GLY A N 15
ATOM 21871 C CA . GLY A 1 23 ? -5.189 -17.059 -1.513 1.00 0.00 23 GLY A CA 15
ATOM 21872 C C . GLY A 1 23 ? -5.483 -15.919 -2.466 1.00 0.00 23 GLY A C 15
ATOM 21873 O O . GLY A 1 23 ? -6.623 -15.455 -2.561 1.00 0.00 23 GLY A O 15
ATOM 21877 N N . ALA A 1 24 ? -4.458 -15.472 -3.184 1.00 0.00 24 ALA A N 15
ATOM 21878 C CA . ALA A 1 24 ? -4.592 -14.352 -4.105 1.00 0.00 24 ALA A CA 15
ATOM 21879 C C . ALA A 1 24 ? -3.472 -14.376 -5.138 1.00 0.00 24 ALA A C 15
ATOM 21880 O O . ALA A 1 24 ? -2.307 -14.190 -4.804 1.00 0.00 24 ALA A O 15
ATOM 21887 N N . SER A 1 25 ? -3.837 -14.624 -6.389 1.00 0.00 25 SER A N 15
ATOM 21888 C CA . SER A 1 25 ? -2.869 -14.720 -7.476 1.00 0.00 25 SER A CA 15
ATOM 21889 C C . SER A 1 25 ? -2.135 -13.396 -7.712 1.00 0.00 25 SER A C 15
ATOM 21890 O O . SER A 1 25 ? -2.566 -12.344 -7.241 1.00 0.00 25 SER A O 15
ATOM 21898 N N . LEU A 1 26 ? -1.041 -13.470 -8.469 1.00 0.00 26 LEU A N 15
ATOM 21899 C CA . LEU A 1 26 ? -0.187 -12.316 -8.761 1.00 0.00 26 LEU A CA 15
ATOM 21900 C C . LEU A 1 26 ? -0.993 -11.115 -9.257 1.00 0.00 26 LEU A C 15
ATOM 21901 O O . LEU A 1 26 ? -0.830 -9.998 -8.760 1.00 0.00 26 LEU A O 15
ATOM 21917 N N . GLN A 1 27 ? -1.859 -11.345 -10.236 1.00 0.00 27 GLN A N 15
ATOM 21918 C CA . GLN A 1 27 ? -2.663 -10.265 -10.801 1.00 0.00 27 GLN A CA 15
ATOM 21919 C C . GLN A 1 27 ? -3.623 -9.703 -9.757 1.00 0.00 27 GLN A C 15
ATOM 21920 O O . GLN A 1 27 ? -3.897 -8.504 -9.746 1.00 0.00 27 GLN A O 15
ATOM 21934 N N . GLN A 1 28 ? -4.103 -10.567 -8.871 1.00 0.00 28 GLN A N 15
ATOM 21935 C CA . GLN A 1 28 ? -5.013 -10.157 -7.808 1.00 0.00 28 GLN A CA 15
ATOM 21936 C C . GLN A 1 28 ? -4.290 -9.249 -6.818 1.00 0.00 28 GLN A C 15
ATOM 21937 O O . GLN A 1 28 ? -4.860 -8.279 -6.322 1.00 0.00 28 GLN A O 15
ATOM 21951 N N . ILE A 1 29 ? -3.022 -9.563 -6.552 1.00 0.00 29 ILE A N 15
ATOM 21952 C CA . ILE A 1 29 ? -2.195 -8.740 -5.674 1.00 0.00 29 ILE A CA 15
ATOM 21953 C C . ILE A 1 29 ? -2.079 -7.330 -6.247 1.00 0.00 29 ILE A C 15
ATOM 21954 O O . ILE A 1 29 ? -2.400 -6.346 -5.581 1.00 0.00 29 ILE A O 15
ATOM 21970 N N . ALA A 1 30 ? -1.638 -7.246 -7.500 1.00 0.00 30 ALA A N 15
ATOM 21971 C CA . ALA A 1 30 ? -1.484 -5.964 -8.178 1.00 0.00 30 ALA A CA 15
ATOM 21972 C C . ALA A 1 30 ? -2.826 -5.250 -8.306 1.00 0.00 30 ALA A C 15
ATOM 21973 O O . ALA A 1 30 ? -2.893 -4.020 -8.309 1.00 0.00 30 ALA A O 15
ATOM 21980 N N . ASN A 1 31 ? -3.888 -6.036 -8.395 1.00 0.00 31 ASN A N 15
ATOM 21981 C CA . ASN A 1 31 ? -5.236 -5.504 -8.545 1.00 0.00 31 ASN A CA 15
ATOM 21982 C C . ASN A 1 31 ? -5.656 -4.760 -7.281 1.00 0.00 31 ASN A C 15
ATOM 21983 O O . ASN A 1 31 ? -6.166 -3.643 -7.348 1.00 0.00 31 ASN A O 15
ATOM 21994 N N . ASP A 1 32 ? -5.420 -5.378 -6.128 1.00 0.00 32 ASP A N 15
ATOM 21995 C CA . ASP A 1 32 ? -5.780 -4.774 -4.847 1.00 0.00 32 ASP A CA 15
ATOM 21996 C C . ASP A 1 32 ? -4.894 -3.573 -4.549 1.00 0.00 32 ASP A C 15
ATOM 21997 O O . ASP A 1 32 ? -5.362 -2.549 -4.053 1.00 0.00 32 ASP A O 15
ATOM 22006 N N . LEU A 1 33 ? -3.613 -3.697 -4.866 1.00 0.00 33 LEU A N 15
ATOM 22007 C CA . LEU A 1 33 ? -2.669 -2.606 -4.660 1.00 0.00 33 LEU A CA 15
ATOM 22008 C C . LEU A 1 33 ? -2.928 -1.472 -5.650 1.00 0.00 33 LEU A C 15
ATOM 22009 O O . LEU A 1 33 ? -2.481 -0.343 -5.446 1.00 0.00 33 LEU A O 15
ATOM 22025 N N . GLY A 1 34 ? -3.661 -1.782 -6.711 1.00 0.00 34 GLY A N 15
ATOM 22026 C CA . GLY A 1 34 ? -4.012 -0.781 -7.695 1.00 0.00 34 GLY A CA 15
ATOM 22027 C C . GLY A 1 34 ? -2.827 -0.367 -8.540 1.00 0.00 34 GLY A C 15
ATOM 22028 O O . GLY A 1 34 ? -2.638 0.820 -8.817 1.00 0.00 34 GLY A O 15
ATOM 22032 N N . ILE A 1 35 ? -2.024 -1.345 -8.940 1.00 0.00 35 ILE A N 15
ATOM 22033 C CA . ILE A 1 35 ? -0.822 -1.089 -9.715 1.00 0.00 35 ILE A CA 15
ATOM 22034 C C . ILE A 1 35 ? -0.707 -2.070 -10.874 1.00 0.00 35 ILE A C 15
ATOM 22035 O O . ILE A 1 35 ? -1.334 -3.131 -10.867 1.00 0.00 35 ILE A O 15
ATOM 22051 N N . ASN A 1 36 ? 0.089 -1.699 -11.865 1.00 0.00 36 ASN A N 15
ATOM 22052 C CA . ASN A 1 36 ? 0.391 -2.569 -12.988 1.00 0.00 36 ASN A CA 15
ATOM 22053 C C . ASN A 1 36 ? 1.097 -3.828 -12.496 1.00 0.00 36 ASN A C 15
ATOM 22054 O O . ASN A 1 36 ? 1.890 -3.779 -11.551 1.00 0.00 36 ASN A O 15
ATOM 22065 N N . ARG A 1 37 ? 0.810 -4.945 -13.148 1.00 0.00 37 ARG A N 15
ATOM 22066 C CA . ARG A 1 37 ? 1.430 -6.221 -12.810 1.00 0.00 37 ARG A CA 15
ATOM 22067 C C . ARG A 1 37 ? 2.949 -6.111 -12.917 1.00 0.00 37 ARG A C 15
ATOM 22068 O O . ARG A 1 37 ? 3.687 -6.668 -12.102 1.00 0.00 37 ARG A O 15
ATOM 22089 N N . VAL A 1 38 ? 3.403 -5.375 -13.927 1.00 0.00 38 VAL A N 15
ATOM 22090 C CA . VAL A 1 38 ? 4.824 -5.159 -14.153 1.00 0.00 38 VAL A CA 15
ATOM 22091 C C . VAL A 1 38 ? 5.436 -4.381 -12.990 1.00 0.00 38 VAL A C 15
ATOM 22092 O O . VAL A 1 38 ? 6.525 -4.708 -12.513 1.00 0.00 38 VAL A O 15
ATOM 22105 N N . THR A 1 39 ? 4.720 -3.365 -12.528 1.00 0.00 39 THR A N 15
ATOM 22106 C CA . THR A 1 39 ? 5.180 -2.540 -11.421 1.00 0.00 39 THR A CA 15
ATOM 22107 C C . THR A 1 39 ? 5.290 -3.369 -10.141 1.00 0.00 39 THR A C 15
ATOM 22108 O O . THR A 1 39 ? 6.277 -3.268 -9.410 1.00 0.00 39 THR A O 15
ATOM 22119 N N . LEU A 1 40 ? 4.284 -4.204 -9.896 1.00 0.00 40 LEU A N 15
ATOM 22120 C CA . LEU A 1 40 ? 4.283 -5.093 -8.743 1.00 0.00 40 LEU A CA 15
ATOM 22121 C C . LEU A 1 40 ? 5.503 -6.009 -8.769 1.00 0.00 40 LEU A C 15
ATOM 22122 O O . LEU A 1 40 ? 6.226 -6.130 -7.778 1.00 0.00 40 LEU A O 15
ATOM 22138 N N . LYS A 1 41 ? 5.725 -6.637 -9.919 1.00 0.00 41 LYS A N 15
ATOM 22139 C CA . LYS A 1 41 ? 6.826 -7.575 -10.086 1.00 0.00 41 LYS A CA 15
ATOM 22140 C C . LYS A 1 41 ? 8.162 -6.889 -9.842 1.00 0.00 41 LYS A C 15
ATOM 22141 O O . LYS A 1 41 ? 9.048 -7.449 -9.198 1.00 0.00 41 LYS A O 15
ATOM 22160 N N . ASN A 1 42 ? 8.290 -5.674 -10.357 1.00 0.00 42 ASN A N 15
ATOM 22161 C CA . ASN A 1 42 ? 9.502 -4.869 -10.166 1.00 0.00 42 ASN A CA 15
ATOM 22162 C C . ASN A 1 42 ? 9.843 -4.712 -8.688 1.00 0.00 42 ASN A C 15
ATOM 22163 O O . ASN A 1 42 ? 11.016 -4.697 -8.312 1.00 0.00 42 ASN A O 15
ATOM 22174 N N . TRP A 1 43 ? 8.823 -4.589 -7.853 1.00 0.00 43 TRP A N 15
ATOM 22175 C CA . TRP A 1 43 ? 9.036 -4.465 -6.418 1.00 0.00 43 TRP A CA 15
ATOM 22176 C C . TRP A 1 43 ? 9.393 -5.820 -5.821 1.00 0.00 43 TRP A C 15
ATOM 22177 O O . TRP A 1 43 ? 10.311 -5.928 -5.009 1.00 0.00 43 TRP A O 15
ATOM 22198 N N . ILE A 1 44 ? 8.666 -6.850 -6.238 1.00 0.00 44 ILE A N 15
ATOM 22199 C CA . ILE A 1 44 ? 8.903 -8.202 -5.751 1.00 0.00 44 ILE A CA 15
ATOM 22200 C C . ILE A 1 44 ? 10.331 -8.656 -6.065 1.00 0.00 44 ILE A C 15
ATOM 22201 O O . ILE A 1 44 ? 11.005 -9.235 -5.217 1.00 0.00 44 ILE A O 15
ATOM 22217 N N . ILE A 1 45 ? 10.784 -8.372 -7.282 1.00 0.00 45 ILE A N 15
ATOM 22218 C CA . ILE A 1 45 ? 12.135 -8.719 -7.703 1.00 0.00 45 ILE A CA 15
ATOM 22219 C C . ILE A 1 45 ? 13.176 -8.017 -6.831 1.00 0.00 45 ILE A C 15
ATOM 22220 O O . ILE A 1 45 ? 14.064 -8.665 -6.275 1.00 0.00 45 ILE A O 15
ATOM 22236 N N . LYS A 1 46 ? 13.048 -6.703 -6.692 1.00 0.00 46 LYS A N 15
ATOM 22237 C CA . LYS A 1 46 ? 14.034 -5.919 -5.956 1.00 0.00 46 LYS A CA 15
ATOM 22238 C C . LYS A 1 46 ? 14.020 -6.248 -4.465 1.00 0.00 46 LYS A C 15
ATOM 22239 O O . LYS A 1 46 ? 15.048 -6.590 -3.895 1.00 0.00 46 LYS A O 15
ATOM 22258 N N . TYR A 1 47 ? 12.854 -6.158 -3.840 1.00 0.00 47 TYR A N 15
ATOM 22259 C CA . TYR A 1 47 ? 12.761 -6.289 -2.391 1.00 0.00 47 TYR A CA 15
ATOM 22260 C C . TYR A 1 47 ? 12.843 -7.747 -1.953 1.00 0.00 47 TYR A C 15
ATOM 22261 O O . TYR A 1 47 ? 13.313 -8.042 -0.855 1.00 0.00 47 TYR A O 15
ATOM 22279 N N . GLY A 1 48 ? 12.399 -8.656 -2.809 1.00 0.00 48 GLY A N 15
ATOM 22280 C CA . GLY A 1 48 ? 12.525 -10.072 -2.511 1.00 0.00 48 GLY A CA 15
ATOM 22281 C C . GLY A 1 48 ? 13.966 -10.551 -2.577 1.00 0.00 48 GLY A C 15
ATOM 22282 O O . GLY A 1 48 ? 14.408 -11.339 -1.743 1.00 0.00 48 GLY A O 15
ATOM 22286 N N . SER A 1 49 ? 14.705 -10.069 -3.567 1.00 0.00 49 SER A N 15
ATOM 22287 C CA . SER A 1 49 ? 16.100 -10.461 -3.745 1.00 0.00 49 SER A CA 15
ATOM 22288 C C . SER A 1 49 ? 17.040 -9.564 -2.935 1.00 0.00 49 SER A C 15
ATOM 22289 O O . SER A 1 49 ? 18.162 -9.967 -2.604 1.00 0.00 49 SER A O 15
ATOM 22297 N N . ASN A 1 50 ? 16.574 -8.352 -2.638 1.00 0.00 50 ASN A N 15
ATOM 22298 C CA . ASN A 1 50 ? 17.372 -7.315 -1.974 1.00 0.00 50 ASN A CA 15
ATOM 22299 C C . ASN A 1 50 ? 18.477 -6.822 -2.907 1.00 0.00 50 ASN A C 15
ATOM 22300 O O . ASN A 1 50 ? 18.324 -5.802 -3.573 1.00 0.00 50 ASN A O 15
ATOM 22311 N N . HIS A 1 51 ? 19.576 -7.556 -2.973 1.00 0.00 51 HIS A N 15
ATOM 22312 C CA . HIS A 1 51 ? 20.656 -7.230 -3.891 1.00 0.00 51 HIS A CA 15
ATOM 22313 C C . HIS A 1 51 ? 21.267 -8.520 -4.428 1.00 0.00 51 HIS A C 15
ATOM 22314 O O . HIS A 1 51 ? 22.226 -8.506 -5.202 1.00 0.00 51 HIS A O 15
ATOM 22329 N N . ASN A 1 52 ? 20.674 -9.638 -4.037 1.00 0.00 52 ASN A N 15
ATOM 22330 C CA . ASN A 1 52 ? 21.233 -10.945 -4.345 1.00 0.00 52 ASN A CA 15
ATOM 22331 C C . ASN A 1 52 ? 20.687 -11.475 -5.667 1.00 0.00 52 ASN A C 15
ATOM 22332 O O . ASN A 1 52 ? 19.807 -12.332 -5.690 1.00 0.00 52 ASN A O 15
ATOM 22343 N N . VAL A 1 53 ? 21.163 -10.906 -6.765 1.00 0.00 53 VAL A N 15
ATOM 22344 C CA . VAL A 1 53 ? 20.860 -11.439 -8.085 1.00 0.00 53 VAL A CA 15
ATOM 22345 C C . VAL A 1 53 ? 21.821 -12.577 -8.438 1.00 0.00 53 VAL A C 15
ATOM 22346 O O . VAL A 1 53 ? 21.397 -13.670 -8.808 1.00 0.00 53 VAL A O 15
ATOM 22359 N N . GLN A 1 54 ? 23.121 -12.311 -8.318 1.00 0.00 54 GLN A N 15
ATOM 22360 C CA . GLN A 1 54 ? 24.146 -13.316 -8.571 1.00 0.00 54 GLN A CA 15
ATOM 22361 C C . GLN A 1 54 ? 25.089 -13.397 -7.375 1.00 0.00 54 GLN A C 15
ATOM 22362 O O . GLN A 1 54 ? 26.235 -13.833 -7.498 1.00 0.00 54 GLN A O 15
ATOM 22376 N N . GLY A 1 55 ? 24.596 -12.973 -6.220 1.00 0.00 55 GLY A N 15
ATOM 22377 C CA . GLY A 1 55 ? 25.419 -12.929 -5.028 1.00 0.00 55 GLY A CA 15
ATOM 22378 C C . GLY A 1 55 ? 25.585 -14.288 -4.389 1.00 0.00 55 GLY A C 15
ATOM 22379 O O . GLY A 1 55 ? 24.832 -14.660 -3.486 1.00 0.00 55 GLY A O 15
ATOM 22383 N N . THR A 1 56 ? 26.592 -15.009 -4.834 1.00 0.00 56 THR A N 15
ATOM 22384 C CA . THR A 1 56 ? 26.852 -16.351 -4.366 1.00 0.00 56 THR A CA 15
ATOM 22385 C C . THR A 1 56 ? 28.349 -16.575 -4.297 1.00 0.00 56 THR A C 15
ATOM 22386 O O . THR A 1 56 ? 29.025 -16.727 -5.316 1.00 0.00 56 THR A O 15
ATOM 22397 N N . THR A 1 57 ? 28.852 -16.548 -3.094 1.00 0.00 57 THR A N 15
ATOM 22398 C CA . THR A 1 57 ? 30.268 -16.709 -2.839 1.00 0.00 57 THR A CA 15
ATOM 22399 C C . THR A 1 57 ? 30.706 -18.167 -2.989 1.00 0.00 57 THR A C 15
ATOM 22400 O O . THR A 1 57 ? 29.896 -19.087 -2.845 1.00 0.00 57 THR A O 15
ATOM 22411 N N . PRO A 1 58 ? 32.004 -18.395 -3.266 1.00 0.00 58 PRO A N 15
ATOM 22412 C CA . PRO A 1 58 ? 32.558 -19.742 -3.464 1.00 0.00 58 PRO A CA 15
ATOM 22413 C C . PRO A 1 58 ? 32.632 -20.559 -2.169 1.00 0.00 58 PRO A C 15
ATOM 22414 O O . PRO A 1 58 ? 33.191 -21.653 -2.147 1.00 0.00 58 PRO A O 15
ATOM 22425 N N . SER A 1 59 ? 32.053 -20.034 -1.098 1.00 0.00 59 SER A N 15
ATOM 22426 C CA . SER A 1 59 ? 32.019 -20.736 0.176 1.00 0.00 59 SER A CA 15
ATOM 22427 C C . SER A 1 59 ? 31.149 -21.987 0.073 1.00 0.00 59 SER A C 15
ATOM 22428 O O . SER A 1 59 ? 31.275 -22.918 0.869 1.00 0.00 59 SER A O 15
ATOM 22436 N N . ALA A 1 60 ? 30.271 -21.998 -0.922 1.00 0.00 60 ALA A N 15
ATOM 22437 C CA . ALA A 1 60 ? 29.416 -23.150 -1.180 1.00 0.00 60 ALA A CA 15
ATOM 22438 C C . ALA A 1 60 ? 30.188 -24.237 -1.923 1.00 0.00 60 ALA A C 15
ATOM 22439 O O . ALA A 1 60 ? 29.805 -25.407 -1.919 1.00 0.00 60 ALA A O 15
ATOM 22446 N N . ALA A 1 61 ? 31.294 -23.843 -2.547 1.00 0.00 61 ALA A N 15
ATOM 22447 C CA . ALA A 1 61 ? 32.076 -24.757 -3.375 1.00 0.00 61 ALA A CA 15
ATOM 22448 C C . ALA A 1 61 ? 33.084 -25.552 -2.550 1.00 0.00 61 ALA A C 15
ATOM 22449 O O . ALA A 1 61 ? 33.851 -26.344 -3.096 1.00 0.00 61 ALA A O 15
ATOM 22456 N N . VAL A 1 62 ? 33.071 -25.348 -1.239 1.00 0.00 62 VAL A N 15
ATOM 22457 C CA . VAL A 1 62 ? 33.972 -26.071 -0.345 1.00 0.00 62 VAL A CA 15
ATOM 22458 C C . VAL A 1 62 ? 33.635 -27.558 -0.340 1.00 0.00 62 VAL A C 15
ATOM 22459 O 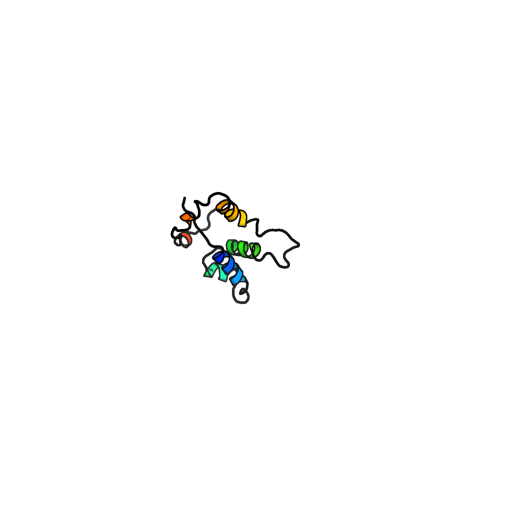O . VAL A 1 62 ? 34.519 -28.416 -0.351 1.00 0.00 62 VAL A O 15
ATOM 22472 N N . SER A 1 63 ? 32.343 -27.849 -0.358 1.00 0.00 63 SER A N 15
ATOM 22473 C CA . SER A 1 63 ? 31.864 -29.221 -0.421 1.00 0.00 63 SER A CA 15
ATOM 22474 C C . SER A 1 63 ? 32.175 -29.827 -1.786 1.00 0.00 63 SER A C 15
ATOM 22475 O O . SER A 1 63 ? 32.378 -31.038 -1.918 1.00 0.00 63 SER A O 15
ATOM 22483 N N . GLU A 1 64 ? 32.227 -28.969 -2.796 1.00 0.00 64 GLU A N 15
ATOM 22484 C CA . GLU A 1 64 ? 32.533 -29.394 -4.147 1.00 0.00 64 GLU A CA 15
ATOM 22485 C C . GLU A 1 64 ? 34.007 -29.757 -4.265 1.00 0.00 64 GLU A C 15
ATOM 22486 O O . GLU A 1 64 ? 34.376 -30.704 -4.955 1.00 0.00 64 GLU A O 15
ATOM 22498 N N . ALA A 1 65 ? 34.837 -29.013 -3.554 1.00 0.00 65 ALA A N 15
ATOM 22499 C CA . ALA A 1 65 ? 36.281 -29.198 -3.600 1.00 0.00 65 ALA A CA 15
ATOM 22500 C C . ALA A 1 65 ? 36.679 -30.599 -3.158 1.00 0.00 65 ALA A C 15
ATOM 22501 O O . ALA A 1 65 ? 37.602 -31.192 -3.714 1.00 0.00 65 ALA A O 15
ATOM 22508 N N . GLU A 1 66 ? 35.962 -31.130 -2.171 1.00 0.00 66 GLU A N 15
ATOM 22509 C CA . GLU A 1 66 ? 36.246 -32.460 -1.637 1.00 0.00 66 GLU A CA 15
ATOM 22510 C C . GLU A 1 66 ? 36.150 -33.524 -2.730 1.00 0.00 66 GLU A C 15
ATOM 22511 O O . GLU A 1 66 ? 37.045 -34.356 -2.886 1.00 0.00 66 GLU A O 15
ATOM 22523 N N . GLN A 1 67 ? 35.066 -33.483 -3.491 1.00 0.00 67 GLN A N 15
ATOM 22524 C CA . GLN A 1 67 ? 34.833 -34.472 -4.531 1.00 0.00 67 GLN A CA 15
ATOM 22525 C C . GLN A 1 67 ? 35.651 -34.158 -5.784 1.00 0.00 67 GLN A C 15
ATOM 22526 O O . GLN A 1 67 ? 36.126 -35.067 -6.463 1.00 0.00 67 GLN A O 15
ATOM 22540 N N . ILE A 1 68 ? 35.831 -32.875 -6.077 1.00 0.00 68 ILE A N 15
ATOM 22541 C CA . ILE A 1 68 ? 36.599 -32.464 -7.247 1.00 0.00 68 ILE A CA 15
ATOM 22542 C C . ILE A 1 68 ? 38.067 -32.864 -7.101 1.00 0.00 68 ILE A C 15
ATOM 22543 O O . ILE A 1 68 ? 38.691 -33.321 -8.060 1.00 0.00 68 ILE A O 15
ATOM 22559 N N . ARG A 1 69 ? 38.597 -32.710 -5.891 1.00 0.00 69 ARG A N 15
ATOM 22560 C CA . ARG A 1 69 ? 39.983 -33.073 -5.596 1.00 0.00 69 ARG A CA 15
ATOM 22561 C C . ARG A 1 69 ? 40.271 -34.520 -5.995 1.00 0.00 69 ARG A C 15
ATOM 22562 O O . ARG A 1 69 ? 41.335 -34.833 -6.524 1.00 0.00 69 ARG A O 15
ATOM 22583 N N . GLN A 1 70 ? 39.308 -35.393 -5.743 1.00 0.00 70 GLN A N 15
ATOM 22584 C CA . GLN A 1 70 ? 39.421 -36.790 -6.110 1.00 0.00 70 GLN A CA 15
ATOM 22585 C C . GLN A 1 70 ? 39.176 -36.964 -7.601 1.00 0.00 70 GLN A C 15
ATOM 22586 O O . GLN A 1 70 ? 39.950 -37.610 -8.298 1.00 0.00 70 GLN A O 15
ATOM 22600 N N . LEU A 1 71 ? 38.086 -36.368 -8.062 1.00 0.00 71 LEU A N 15
ATOM 22601 C CA . LEU A 1 71 ? 37.631 -36.486 -9.450 1.00 0.00 71 LEU A CA 15
ATOM 22602 C C . LEU A 1 71 ? 38.760 -36.224 -10.458 1.00 0.00 71 LEU A C 15
ATOM 22603 O O . LEU A 1 71 ? 38.964 -37.009 -11.381 1.00 0.00 71 LEU A O 15
ATOM 22619 N N . LYS A 1 72 ? 39.501 -35.135 -10.275 1.00 0.00 72 LYS A N 15
ATOM 22620 C CA . LYS A 1 72 ? 40.539 -34.759 -11.238 1.00 0.00 72 LYS A CA 15
ATOM 22621 C C . LYS A 1 72 ? 41.839 -35.537 -11.023 1.00 0.00 72 LYS A C 15
ATOM 22622 O O . LYS A 1 72 ? 42.839 -35.281 -11.697 1.00 0.00 72 LYS A O 15
ATOM 22641 N N . LYS A 1 73 ? 41.828 -36.465 -10.081 1.00 0.00 73 LYS A N 15
ATOM 22642 C CA . LYS A 1 73 ? 43.022 -37.229 -9.744 1.00 0.00 73 LYS A CA 15
ATOM 22643 C C . LYS A 1 73 ? 42.799 -38.723 -9.980 1.00 0.00 73 LYS A C 15
ATOM 22644 O O . LYS A 1 73 ? 43.737 -39.467 -10.274 1.00 0.00 73 LYS A O 15
ATOM 22663 N N . GLU A 1 74 ? 41.552 -39.144 -9.864 1.00 0.00 74 GLU A N 15
ATOM 22664 C CA . GLU A 1 74 ? 41.198 -40.551 -9.940 1.00 0.00 74 GLU A CA 15
ATOM 22665 C C . GLU A 1 74 ? 41.258 -41.059 -11.382 1.00 0.00 74 GLU A C 15
ATOM 22666 O O . GLU A 1 74 ? 41.134 -40.287 -12.333 1.00 0.00 74 GLU A O 15
ATOM 22678 N N . ASN A 1 75 ? 41.449 -42.364 -11.531 1.00 0.00 75 ASN A N 15
ATOM 22679 C CA . ASN A 1 75 ? 41.579 -42.982 -12.840 1.00 0.00 75 ASN A CA 15
ATOM 22680 C C . ASN A 1 75 ? 40.746 -44.260 -12.917 1.00 0.00 75 ASN A C 15
ATOM 22681 O O . ASN A 1 75 ? 40.337 -44.810 -11.892 1.00 0.00 75 ASN A O 15
ATOM 22692 N N . ALA A 1 76 ? 40.525 -44.738 -14.138 1.00 0.00 76 ALA A N 15
ATOM 22693 C CA . ALA A 1 76 ? 39.690 -45.911 -14.375 1.00 0.00 76 ALA A CA 15
ATOM 22694 C C . ALA A 1 76 ? 40.350 -47.201 -13.888 1.00 0.00 76 ALA A C 15
ATOM 22695 O O . ALA A 1 76 ? 39.665 -48.159 -13.537 1.00 0.00 76 ALA A O 15
ATOM 22702 N N . LEU A 1 77 ? 41.678 -47.212 -13.852 1.00 0.00 77 LEU A N 15
ATOM 22703 C CA . LEU A 1 77 ? 42.430 -48.404 -13.478 1.00 0.00 77 LEU A CA 15
ATOM 22704 C C . LEU A 1 77 ? 42.137 -48.820 -12.039 1.00 0.00 77 LEU A C 15
ATOM 22705 O O . LEU A 1 77 ? 42.053 -50.008 -11.728 1.00 0.00 77 LEU A O 15
ATOM 22721 N N . GLN A 1 78 ? 41.984 -47.841 -11.158 1.00 0.00 78 GLN A N 15
ATOM 22722 C CA . GLN A 1 78 ? 41.653 -48.127 -9.769 1.00 0.00 78 GLN A CA 15
ATOM 22723 C C . GLN A 1 78 ? 40.155 -48.383 -9.604 1.00 0.00 78 GLN A C 15
ATOM 22724 O O . GLN A 1 78 ? 39.741 -49.148 -8.733 1.00 0.00 78 GLN A O 15
ATOM 22738 N N . ARG A 1 79 ? 39.348 -47.764 -10.460 1.00 0.00 79 ARG A N 15
ATOM 22739 C CA . ARG A 1 79 ? 37.893 -47.899 -10.381 1.00 0.00 79 ARG A CA 15
ATOM 22740 C C . ARG A 1 79 ? 37.412 -49.259 -10.871 1.00 0.00 79 ARG A C 15
ATOM 22741 O O . ARG A 1 79 ? 36.260 -49.631 -10.643 1.00 0.00 79 ARG A O 15
ATOM 22762 N N . ALA A 1 80 ? 38.295 -49.992 -11.541 1.00 0.00 80 ALA A N 15
ATOM 22763 C CA . ALA A 1 80 ? 37.976 -51.331 -12.037 1.00 0.00 80 ALA A CA 15
ATOM 22764 C C . ALA A 1 80 ? 37.583 -52.275 -10.902 1.00 0.00 80 ALA A C 15
ATOM 22765 O O . ALA A 1 80 ? 36.949 -53.307 -11.130 1.00 0.00 80 ALA A O 15
ATOM 22772 N N . ARG A 1 81 ? 37.976 -51.920 -9.684 1.00 0.00 81 ARG A N 15
ATOM 22773 C CA . ARG A 1 81 ? 37.645 -52.707 -8.504 1.00 0.00 81 ARG A CA 15
ATOM 22774 C C . ARG A 1 81 ? 36.277 -52.333 -7.938 1.00 0.00 81 ARG A C 15
ATOM 22775 O O . ARG A 1 81 ? 35.627 -53.146 -7.281 1.00 0.00 81 ARG A O 15
ATOM 22796 N N . THR A 1 82 ? 35.846 -51.110 -8.207 1.00 0.00 82 THR A N 15
ATOM 22797 C CA . THR A 1 82 ? 34.552 -50.624 -7.734 1.00 0.00 82 THR A CA 15
ATOM 22798 C C . THR A 1 82 ? 33.417 -51.286 -8.506 1.00 0.00 82 THR A C 15
ATOM 22799 O O . THR A 1 82 ? 32.820 -52.262 -8.051 1.00 0.00 82 THR A O 15
ATOM 22810 N N . ARG A 1 83 ? 33.117 -50.748 -9.669 1.00 0.00 83 ARG A N 15
ATOM 22811 C CA . ARG A 1 83 ? 32.118 -51.331 -10.530 1.00 0.00 83 ARG A CA 15
ATOM 22812 C C . ARG A 1 83 ? 32.800 -52.087 -11.648 1.00 0.00 83 ARG A C 15
ATOM 22813 O O . ARG A 1 83 ? 33.476 -51.505 -12.492 1.00 0.00 83 ARG A O 15
ATOM 22834 N N . HIS A 1 84 ? 32.621 -53.387 -11.633 1.00 0.00 84 HIS A N 15
ATOM 22835 C CA . HIS A 1 84 ? 33.330 -54.269 -12.541 1.00 0.00 84 HIS A CA 15
ATOM 22836 C C . HIS A 1 84 ? 32.345 -55.000 -13.446 1.00 0.00 84 HIS A C 15
ATOM 22837 O O . HIS A 1 84 ? 31.792 -56.031 -13.068 1.00 0.00 84 HIS A O 15
ATOM 22852 N N . PRO A 1 85 ? 32.085 -54.454 -14.639 1.00 0.00 85 PRO A N 15
ATOM 22853 C CA . PRO A 1 85 ? 31.196 -55.065 -15.609 1.00 0.00 85 PRO A CA 15
ATOM 22854 C C . PRO A 1 85 ? 31.944 -55.965 -16.588 1.00 0.00 85 PRO A C 15
ATOM 22855 O O . PRO A 1 85 ? 33.139 -56.223 -16.425 1.00 0.00 85 PRO A O 15
ATOM 22866 N N . ALA A 1 86 ? 31.236 -56.434 -17.604 1.00 0.00 86 ALA A N 15
ATOM 22867 C CA . ALA A 1 86 ? 31.841 -57.244 -18.648 1.00 0.00 86 ALA A CA 15
ATOM 22868 C C . ALA A 1 86 ? 31.862 -56.471 -19.959 1.00 0.00 86 ALA A C 15
ATOM 22869 O O . ALA A 1 86 ? 30.832 -55.954 -20.401 1.00 0.00 86 ALA A O 15
ATOM 22876 N N . GLU A 1 87 ? 33.034 -56.395 -20.568 1.00 0.00 87 GLU A N 15
ATOM 22877 C CA . GLU A 1 87 ? 33.236 -55.590 -21.765 1.00 0.00 87 GLU A CA 15
ATOM 22878 C C . GLU A 1 87 ? 32.442 -56.130 -22.948 1.00 0.00 87 GLU A C 15
ATOM 22879 O O . GLU A 1 87 ? 31.592 -55.438 -23.503 1.00 0.00 87 GLU A O 15
ATOM 22891 N N . SER A 1 88 ? 32.708 -57.375 -23.319 1.00 0.00 88 SER A N 15
ATOM 22892 C CA . SER A 1 88 ? 32.127 -57.943 -24.527 1.00 0.00 88 SER A CA 15
ATOM 22893 C C . SER A 1 88 ? 30.658 -58.310 -24.329 1.00 0.00 88 SER A C 15
ATOM 22894 O O . SER A 1 88 ? 29.899 -58.389 -25.292 1.00 0.00 88 SER A O 15
ATOM 22902 N N . CYS A 1 89 ? 30.255 -58.535 -23.084 1.00 0.00 89 CYS A N 15
ATOM 22903 C CA . CYS A 1 89 ? 28.854 -58.819 -22.775 1.00 0.00 89 CYS A CA 15
ATOM 22904 C C . CYS A 1 89 ? 27.972 -57.609 -23.076 1.00 0.00 89 CYS A C 15
ATOM 22905 O O . CYS A 1 89 ? 26.767 -57.744 -23.290 1.00 0.00 89 CYS A O 15
ATOM 22913 N N . LEU A 1 90 ? 28.583 -56.431 -23.082 1.00 0.00 90 LEU A N 15
ATOM 22914 C CA . LEU A 1 90 ? 27.890 -55.215 -23.491 1.00 0.00 90 LEU A CA 15
ATOM 22915 C C . LEU A 1 90 ? 27.523 -55.308 -24.970 1.00 0.00 90 LEU A C 15
ATOM 22916 O O . LEU A 1 90 ? 26.458 -54.855 -25.394 1.00 0.00 90 LEU A O 15
ATOM 22932 N N . GLU A 1 91 ? 28.414 -55.912 -25.744 1.00 0.00 91 GLU A N 15
ATOM 22933 C CA . GLU A 1 91 ? 28.196 -56.103 -27.169 1.00 0.00 91 GLU A CA 15
ATOM 22934 C C . GLU A 1 91 ? 27.309 -57.319 -27.397 1.00 0.00 91 GLU A C 15
ATOM 22935 O O . GLU A 1 91 ? 26.267 -57.247 -28.050 1.00 0.00 91 GLU A O 15
ATOM 22947 N N . HIS A 1 92 ? 27.730 -58.436 -26.820 1.00 0.00 92 HIS A N 15
ATOM 22948 C CA . HIS A 1 92 ? 27.066 -59.711 -27.021 1.00 0.00 92 HIS A CA 15
ATOM 22949 C C . HIS A 1 92 ? 26.178 -60.033 -25.831 1.00 0.00 92 HIS A C 15
ATOM 22950 O O . HIS A 1 92 ? 26.474 -60.939 -25.049 1.00 0.00 92 HIS A O 15
ATOM 22965 N N . HIS A 1 93 ? 25.110 -59.262 -25.668 1.00 0.00 93 HIS A N 15
ATOM 22966 C CA . HIS A 1 93 ? 24.155 -59.523 -24.599 1.00 0.00 93 HIS A CA 15
ATOM 22967 C C . HIS A 1 93 ? 23.484 -60.874 -24.835 1.00 0.00 93 HIS A C 15
ATOM 22968 O O . HIS A 1 93 ? 22.851 -61.101 -25.868 1.00 0.00 93 HIS A O 15
ATOM 22983 N N . HIS A 1 94 ? 23.645 -61.769 -23.876 1.00 0.00 94 HIS A N 15
ATOM 22984 C CA . HIS A 1 94 ? 23.266 -63.164 -24.051 1.00 0.00 94 HIS A CA 15
ATOM 22985 C C . HIS A 1 94 ? 21.761 -63.344 -23.991 1.00 0.00 94 HIS A C 15
ATOM 22986 O O . HIS A 1 94 ? 21.043 -62.511 -23.436 1.00 0.00 94 HIS A O 15
ATOM 23001 N N . HIS A 1 95 ? 21.285 -64.426 -24.583 1.00 0.00 95 HIS A N 15
ATOM 23002 C CA . HIS A 1 95 ? 19.894 -64.814 -24.435 1.00 0.00 95 HIS A CA 15
ATOM 23003 C C . HIS A 1 95 ? 19.829 -66.155 -23.712 1.00 0.00 95 HIS A C 15
ATOM 23004 O O . HIS A 1 95 ? 20.454 -67.131 -24.130 1.00 0.00 95 HIS A O 15
ATOM 23019 N N . HIS A 1 96 ? 19.110 -66.193 -22.606 1.00 0.00 96 HIS A N 15
ATOM 23020 C CA . HIS A 1 96 ? 19.004 -67.407 -21.823 1.00 0.00 96 HIS A CA 15
ATOM 23021 C C . HIS A 1 96 ? 17.629 -68.022 -22.005 1.00 0.00 96 HIS A C 15
ATOM 23022 O O . HIS A 1 96 ? 16.623 -67.411 -21.656 1.00 0.00 96 HIS A O 15
ATOM 23037 N N . HIS A 1 97 ? 17.586 -69.217 -22.566 1.00 0.00 97 HIS A N 15
ATOM 23038 C CA . HIS A 1 97 ? 16.322 -69.899 -22.779 1.00 0.00 97 HIS A CA 15
ATOM 23039 C C . HIS A 1 97 ? 16.000 -70.762 -21.567 1.00 0.00 97 HIS A C 15
ATOM 23040 O O . HIS A 1 97 ? 15.270 -70.285 -20.680 1.00 0.00 97 HIS A O 15
ATOM 23056 N N . MET A 1 1 ? -2.589 15.530 -7.472 1.00 0.00 1 MET A N 16
ATOM 23057 C CA . MET A 1 1 ? -1.580 16.410 -6.848 1.00 0.00 1 MET A CA 16
ATOM 23058 C C . MET A 1 1 ? -0.218 16.184 -7.494 1.00 0.00 1 MET A C 16
ATOM 23059 O O . MET A 1 1 ? 0.041 15.112 -8.038 1.00 0.00 1 MET A O 16
ATOM 23075 N N . PRO A 1 2 ? 0.666 17.198 -7.472 1.00 0.00 2 PRO A N 16
ATOM 23076 C CA . PRO A 1 2 ? 2.042 17.052 -7.961 1.00 0.00 2 PRO A CA 16
ATOM 23077 C C . PRO A 1 2 ? 2.856 16.122 -7.068 1.00 0.00 2 PRO A C 16
ATOM 23078 O O . PRO A 1 2 ? 3.840 15.517 -7.491 1.00 0.00 2 PRO A O 16
ATOM 23089 N N . THR A 1 3 ? 2.419 16.014 -5.831 1.00 0.00 3 THR A N 16
ATOM 23090 C CA . THR A 1 3 ? 3.053 15.150 -4.859 1.00 0.00 3 THR A CA 16
ATOM 23091 C C . THR A 1 3 ? 2.227 13.888 -4.640 1.00 0.00 3 THR A C 16
ATOM 23092 O O . THR A 1 3 ? 1.104 13.945 -4.134 1.00 0.00 3 THR A O 16
ATOM 23103 N N . LYS A 1 4 ? 2.776 12.754 -5.047 1.00 0.00 4 LYS A N 16
ATOM 23104 C CA . LYS A 1 4 ? 2.110 11.473 -4.880 1.00 0.00 4 LYS A CA 16
ATOM 23105 C C . LYS A 1 4 ? 3.109 10.480 -4.300 1.00 0.00 4 LYS A C 16
ATOM 23106 O O . LYS A 1 4 ? 3.780 9.749 -5.032 1.00 0.00 4 LYS A O 16
ATOM 23125 N N . THR A 1 5 ? 3.223 10.487 -2.983 1.00 0.00 5 THR A N 16
ATOM 23126 C CA . THR A 1 5 ? 4.237 9.704 -2.301 1.00 0.00 5 THR A CA 16
ATOM 23127 C C . THR A 1 5 ? 3.815 8.245 -2.152 1.00 0.00 5 THR A C 16
ATOM 23128 O O . THR A 1 5 ? 2.626 7.919 -2.171 1.00 0.00 5 THR A O 16
ATOM 23139 N N . TYR A 1 6 ? 4.808 7.384 -2.015 1.00 0.00 6 TYR A N 16
ATOM 23140 C CA . TYR A 1 6 ? 4.597 5.973 -1.770 1.00 0.00 6 TYR A CA 16
ATOM 23141 C C . TYR A 1 6 ? 5.454 5.549 -0.588 1.00 0.00 6 TYR A C 16
ATOM 23142 O O . TYR A 1 6 ? 6.345 6.289 -0.174 1.00 0.00 6 TYR A O 16
ATOM 23160 N N . SER A 1 7 ? 5.194 4.375 -0.042 1.00 0.00 7 SER A N 16
ATOM 23161 C CA . SER A 1 7 ? 5.976 3.883 1.079 1.00 0.00 7 SER A CA 16
ATOM 23162 C C . SER A 1 7 ? 6.682 2.582 0.722 1.00 0.00 7 SER A C 16
ATOM 23163 O O . SER A 1 7 ? 6.130 1.734 0.016 1.00 0.00 7 SER A O 16
ATOM 23171 N N . GLU A 1 8 ? 7.907 2.444 1.202 1.00 0.00 8 GLU A N 16
ATOM 23172 C CA . GLU A 1 8 ? 8.682 1.224 1.019 1.00 0.00 8 GLU A CA 16
ATOM 23173 C C . GLU A 1 8 ? 7.988 0.050 1.709 1.00 0.00 8 GLU A C 16
ATOM 23174 O O . GLU A 1 8 ? 8.021 -1.083 1.228 1.00 0.00 8 GLU A O 16
ATOM 23186 N N . GLU A 1 9 ? 7.351 0.339 2.839 1.00 0.00 9 GLU A N 16
ATOM 23187 C CA . GLU A 1 9 ? 6.602 -0.661 3.587 1.00 0.00 9 GLU A CA 16
ATOM 23188 C C . GLU A 1 9 ? 5.446 -1.205 2.750 1.00 0.00 9 GLU A C 16
ATOM 23189 O O . GLU A 1 9 ? 5.085 -2.375 2.855 1.00 0.00 9 GLU A O 16
ATOM 23201 N N . PHE A 1 10 ? 4.882 -0.347 1.912 1.00 0.00 10 PHE A N 16
ATOM 23202 C CA . PHE A 1 10 ? 3.808 -0.744 1.005 1.00 0.00 10 PHE A CA 16
ATOM 23203 C C . PHE A 1 10 ? 4.336 -1.748 -0.021 1.00 0.00 10 PHE A C 16
ATOM 23204 O O . PHE A 1 10 ? 3.687 -2.750 -0.318 1.00 0.00 10 PHE A O 16
ATOM 23221 N N . LYS A 1 11 ? 5.527 -1.473 -0.538 1.00 0.00 11 LYS A N 16
ATOM 23222 C CA . LYS A 1 11 ? 6.180 -2.360 -1.497 1.00 0.00 11 LYS A CA 16
ATOM 23223 C C . LYS A 1 11 ? 6.619 -3.652 -0.805 1.00 0.00 11 LYS A C 16
ATOM 23224 O O . LYS A 1 11 ? 6.642 -4.720 -1.412 1.00 0.00 11 LYS A O 16
ATOM 23243 N N . ARG A 1 12 ? 6.948 -3.535 0.477 1.00 0.00 12 ARG A N 16
ATOM 23244 C CA . ARG A 1 12 ? 7.267 -4.688 1.314 1.00 0.00 12 ARG A CA 16
ATOM 23245 C C . ARG A 1 12 ? 6.022 -5.552 1.527 1.00 0.00 12 ARG A C 16
ATOM 23246 O O . ARG A 1 12 ? 6.090 -6.782 1.504 1.00 0.00 12 ARG A O 16
ATOM 23267 N N . ASP A 1 13 ? 4.885 -4.890 1.723 1.00 0.00 13 ASP A N 16
ATOM 23268 C CA . ASP A 1 13 ? 3.612 -5.571 1.953 1.00 0.00 13 ASP A CA 16
ATOM 23269 C C . ASP A 1 13 ? 3.204 -6.366 0.717 1.00 0.00 13 ASP A C 16
ATOM 23270 O O . ASP A 1 13 ? 2.649 -7.459 0.821 1.00 0.00 13 ASP A O 16
ATOM 23279 N N . ALA A 1 14 ? 3.502 -5.806 -0.453 1.00 0.00 14 ALA A N 16
ATOM 23280 C CA . ALA A 1 14 ? 3.238 -6.475 -1.722 1.00 0.00 14 ALA A CA 16
ATOM 23281 C C . ALA A 1 14 ? 4.016 -7.783 -1.822 1.00 0.00 14 ALA A C 16
ATOM 23282 O O . ALA A 1 14 ? 3.531 -8.767 -2.383 1.00 0.00 14 ALA A O 16
ATOM 23289 N N . VAL A 1 15 ? 5.221 -7.794 -1.261 1.00 0.00 15 VAL A N 16
ATOM 23290 C CA . VAL A 1 15 ? 6.037 -9.003 -1.239 1.00 0.00 15 VAL A CA 16
ATOM 23291 C C . VAL A 1 15 ? 5.424 -10.044 -0.307 1.00 0.00 15 VAL A C 16
ATOM 23292 O O . VAL A 1 15 ? 5.396 -11.233 -0.621 1.00 0.00 15 VAL A O 16
ATOM 23305 N N . ALA A 1 16 ? 4.923 -9.585 0.835 1.00 0.00 16 ALA A N 16
ATOM 23306 C CA . ALA A 1 16 ? 4.245 -10.464 1.782 1.00 0.00 16 ALA A CA 16
ATOM 23307 C C . ALA A 1 16 ? 2.990 -11.055 1.150 1.00 0.00 16 ALA A C 16
ATOM 23308 O O . ALA A 1 16 ? 2.644 -12.215 1.381 1.00 0.00 16 ALA A O 16
ATOM 23315 N N . LEU A 1 17 ? 2.315 -10.244 0.346 1.00 0.00 17 LEU A N 16
ATOM 23316 C CA . LEU A 1 17 ? 1.173 -10.702 -0.433 1.00 0.00 17 LEU A CA 16
ATOM 23317 C C . LEU A 1 17 ? 1.603 -11.771 -1.436 1.00 0.00 17 LEU A C 16
ATOM 23318 O O . LEU A 1 17 ? 0.868 -12.721 -1.696 1.00 0.00 17 LEU A O 16
ATOM 23334 N N . TYR A 1 18 ? 2.809 -11.619 -1.976 1.00 0.00 18 TYR A N 16
ATOM 23335 C CA . TYR A 1 18 ? 3.345 -12.568 -2.944 1.00 0.00 18 TYR A CA 16
ATOM 23336 C C . TYR A 1 18 ? 3.735 -13.879 -2.267 1.00 0.00 18 TYR A C 16
ATOM 23337 O O . TYR A 1 18 ? 3.730 -14.936 -2.899 1.00 0.00 18 TYR A O 16
ATOM 23355 N N . GLU A 1 19 ? 4.077 -13.816 -0.985 1.00 0.00 19 GLU A N 16
ATOM 23356 C CA . GLU A 1 19 ? 4.334 -15.031 -0.216 1.00 0.00 19 GLU A CA 16
ATOM 23357 C C . GLU A 1 19 ? 3.065 -15.873 -0.178 1.00 0.00 19 GLU A C 16
ATOM 23358 O O . GLU A 1 19 ? 3.104 -17.099 -0.276 1.00 0.00 19 GLU A O 16
ATOM 23370 N N . ASN A 1 20 ? 1.942 -15.183 -0.085 1.00 0.00 20 ASN A N 16
ATOM 23371 C CA . ASN A 1 20 ? 0.639 -15.811 0.040 1.00 0.00 20 ASN A CA 16
ATOM 23372 C C . ASN A 1 20 ? -0.085 -15.810 -1.301 1.00 0.00 20 ASN A C 16
ATOM 23373 O O . ASN A 1 20 ? -1.314 -15.887 -1.353 1.00 0.00 20 ASN A O 16
ATOM 23384 N N . SER A 1 21 ? 0.687 -15.756 -2.383 1.00 0.00 21 SER A N 16
ATOM 23385 C CA . SER A 1 21 ? 0.133 -15.658 -3.732 1.00 0.00 21 SER A CA 16
ATOM 23386 C C . SER A 1 21 ? -0.643 -16.907 -4.126 1.00 0.00 21 SER A C 16
ATOM 23387 O O . SER A 1 21 ? -1.465 -16.877 -5.041 1.00 0.00 21 SER A O 16
ATOM 23395 N N . ASP A 1 22 ? -0.386 -18.008 -3.433 1.00 0.00 22 ASP A N 16
ATOM 23396 C CA . ASP A 1 22 ? -1.109 -19.252 -3.687 1.00 0.00 22 ASP A CA 16
ATOM 23397 C C . ASP A 1 22 ? -2.595 -19.073 -3.385 1.00 0.00 22 ASP A C 16
ATOM 23398 O O . ASP A 1 22 ? -3.443 -19.802 -3.902 1.00 0.00 22 ASP A O 16
ATOM 23407 N N . GLY A 1 23 ? -2.899 -18.093 -2.545 1.00 0.00 23 GLY A N 16
ATOM 23408 C CA . GLY A 1 23 ? -4.277 -17.758 -2.260 1.00 0.00 23 GLY A CA 16
ATOM 23409 C C . GLY A 1 23 ? -4.649 -16.397 -2.815 1.00 0.00 23 GLY A C 16
ATOM 23410 O O . GLY A 1 23 ? -5.806 -15.982 -2.744 1.00 0.00 23 GLY A O 16
ATOM 23414 N N . ALA A 1 24 ? -3.670 -15.709 -3.390 1.00 0.00 24 ALA A N 16
ATOM 23415 C CA . ALA A 1 24 ? -3.879 -14.373 -3.917 1.00 0.00 24 ALA A CA 16
ATOM 23416 C C . ALA A 1 24 ? -3.068 -14.171 -5.186 1.00 0.00 24 ALA A C 16
ATOM 23417 O O . ALA A 1 24 ? -1.868 -13.897 -5.131 1.00 0.00 24 ALA A O 16
ATOM 23424 N N . SER A 1 25 ? -3.725 -14.333 -6.325 1.00 0.00 25 SER A N 16
ATOM 23425 C CA . SER A 1 25 ? -3.063 -14.241 -7.617 1.00 0.00 25 SER A CA 16
ATOM 23426 C C . SER A 1 25 ? -2.504 -12.837 -7.846 1.00 0.00 25 SER A C 16
ATOM 23427 O O . SER A 1 25 ? -3.014 -11.858 -7.294 1.00 0.00 25 SER A O 16
ATOM 23435 N N . LEU A 1 26 ? -1.462 -12.748 -8.670 1.00 0.00 26 LEU A N 16
ATOM 23436 C CA . LEU A 1 26 ? -0.815 -11.485 -8.974 1.00 0.00 26 LEU A CA 16
ATOM 23437 C C . LEU A 1 26 ? -1.805 -10.462 -9.522 1.00 0.00 26 LEU A C 16
ATOM 23438 O O . LEU A 1 26 ? -1.712 -9.273 -9.214 1.00 0.00 26 LEU A O 16
ATOM 23454 N N . GLN A 1 27 ? -2.757 -10.926 -10.325 1.00 0.00 27 GLN A N 16
ATOM 23455 C CA . GLN A 1 27 ? -3.783 -10.048 -10.870 1.00 0.00 27 GLN A CA 16
ATOM 23456 C C . GLN A 1 27 ? -4.654 -9.497 -9.747 1.00 0.00 27 GLN A C 16
ATOM 23457 O O . GLN A 1 27 ? -5.014 -8.324 -9.746 1.00 0.00 27 GLN A O 16
ATOM 23471 N N . GLN A 1 28 ? -4.965 -10.353 -8.780 1.00 0.00 28 GLN A N 16
ATOM 23472 C CA . GLN A 1 28 ? -5.802 -9.975 -7.649 1.00 0.00 28 GLN A CA 16
ATOM 23473 C C . GLN A 1 28 ? -5.073 -8.954 -6.780 1.00 0.00 28 GLN A C 16
ATOM 23474 O O . GLN A 1 28 ? -5.663 -7.968 -6.333 1.00 0.00 28 GLN A O 16
ATOM 23488 N N . ILE A 1 29 ? -3.787 -9.193 -6.555 1.00 0.00 29 ILE A N 16
ATOM 23489 C CA . ILE A 1 29 ? -2.961 -8.280 -5.772 1.00 0.00 29 ILE A CA 16
ATOM 23490 C C . ILE A 1 29 ? -2.860 -6.924 -6.464 1.00 0.00 29 ILE A C 16
ATOM 23491 O O . ILE A 1 29 ? -3.168 -5.890 -5.869 1.00 0.00 29 ILE A O 16
ATOM 23507 N N . ALA A 1 30 ? -2.455 -6.937 -7.729 1.00 0.00 30 ALA A N 16
ATOM 23508 C CA . ALA A 1 30 ? -2.298 -5.709 -8.499 1.00 0.00 30 ALA A CA 16
ATOM 23509 C C . ALA A 1 30 ? -3.619 -4.957 -8.617 1.00 0.00 30 ALA A C 16
ATOM 23510 O O . ALA A 1 30 ? -3.653 -3.730 -8.545 1.00 0.00 30 ALA A O 16
ATOM 23517 N N . ASN A 1 31 ? -4.707 -5.705 -8.776 1.00 0.00 31 ASN A N 16
ATOM 23518 C CA . ASN A 1 31 ? -6.032 -5.119 -8.937 1.00 0.00 31 ASN A CA 16
ATOM 23519 C C . ASN A 1 31 ? -6.468 -4.419 -7.651 1.00 0.00 31 ASN A C 16
ATOM 23520 O O . ASN A 1 31 ? -7.016 -3.317 -7.685 1.00 0.00 31 ASN A O 16
ATOM 23531 N N . ASP A 1 32 ? -6.203 -5.062 -6.515 1.00 0.00 32 ASP A N 16
ATOM 23532 C CA . ASP A 1 32 ? -6.604 -4.524 -5.215 1.00 0.00 32 ASP A CA 16
ATOM 23533 C C . ASP A 1 32 ? -5.784 -3.290 -4.863 1.00 0.00 32 ASP A C 16
ATOM 23534 O O . ASP A 1 32 ? -6.321 -2.288 -4.391 1.00 0.00 32 ASP A O 16
ATOM 23543 N N . LEU A 1 33 ? -4.479 -3.369 -5.107 1.00 0.00 33 LEU A N 16
ATOM 23544 C CA . LEU A 1 33 ? -3.570 -2.271 -4.800 1.00 0.00 33 LEU A CA 16
ATOM 23545 C C . LEU A 1 33 ? -3.711 -1.142 -5.820 1.00 0.00 33 LEU A C 16
ATOM 23546 O O . LEU A 1 33 ? -3.354 0.002 -5.543 1.00 0.00 33 LEU A O 16
ATOM 23562 N N . GLY A 1 34 ? -4.241 -1.471 -6.993 1.00 0.00 34 GLY A N 16
ATOM 23563 C CA . GLY A 1 34 ? -4.431 -0.475 -8.033 1.00 0.00 34 GLY A CA 16
ATOM 23564 C C . GLY A 1 34 ? -3.146 -0.175 -8.770 1.00 0.00 34 GLY A C 16
ATOM 23565 O O . GLY A 1 34 ? -2.854 0.980 -9.087 1.00 0.00 34 GLY A O 16
ATOM 23569 N N . ILE A 1 35 ? -2.377 -1.217 -9.043 1.00 0.00 35 ILE A N 16
ATOM 23570 C CA . ILE A 1 35 ? -1.091 -1.075 -9.701 1.00 0.00 35 ILE A CA 16
ATOM 23571 C C . ILE A 1 35 ? -0.954 -2.087 -10.832 1.00 0.00 35 ILE A C 16
ATOM 23572 O O . ILE A 1 35 ? -1.824 -2.934 -11.030 1.00 0.00 35 ILE A O 16
ATOM 23588 N N . ASN A 1 36 ? 0.139 -1.996 -11.573 1.00 0.00 36 ASN A N 16
ATOM 23589 C CA . ASN A 1 36 ? 0.424 -2.938 -12.631 1.00 0.00 36 ASN A CA 16
ATOM 23590 C C . ASN A 1 36 ? 1.079 -4.184 -12.052 1.00 0.00 36 ASN A C 16
ATOM 23591 O O . ASN A 1 36 ? 1.885 -4.095 -11.125 1.00 0.00 36 ASN A O 16
ATOM 23602 N N . ARG A 1 37 ? 0.751 -5.339 -12.615 1.00 0.00 37 ARG A N 16
ATOM 23603 C CA . ARG A 1 37 ? 1.293 -6.601 -12.154 1.00 0.00 37 ARG A CA 16
ATOM 23604 C C . ARG A 1 37 ? 2.786 -6.695 -12.428 1.00 0.00 37 ARG A C 16
ATOM 23605 O O . ARG A 1 37 ? 3.528 -7.293 -11.655 1.00 0.00 37 ARG A O 16
ATOM 23626 N N . VAL A 1 38 ? 3.216 -6.093 -13.524 1.00 0.00 38 VAL A N 16
ATOM 23627 C CA . VAL A 1 38 ? 4.632 -6.066 -13.862 1.00 0.00 38 VAL A CA 16
ATOM 23628 C C . VAL A 1 38 ? 5.387 -5.204 -12.858 1.00 0.00 38 VAL A C 16
ATOM 23629 O O . VAL A 1 38 ? 6.416 -5.614 -12.329 1.00 0.00 38 VAL A O 16
ATOM 23642 N N . THR A 1 39 ? 4.843 -4.023 -12.570 1.00 0.00 39 THR A N 16
ATOM 23643 C CA . THR A 1 39 ? 5.440 -3.128 -11.586 1.00 0.00 39 THR A CA 16
ATOM 23644 C C . THR A 1 39 ? 5.460 -3.796 -10.211 1.00 0.00 39 THR A C 16
ATOM 23645 O O . THR A 1 39 ? 6.444 -3.706 -9.475 1.00 0.00 39 THR A O 16
ATOM 23656 N N . LEU A 1 40 ? 4.364 -4.478 -9.893 1.00 0.00 40 LEU A N 16
ATOM 23657 C CA . LEU A 1 40 ? 4.247 -5.247 -8.659 1.00 0.00 40 LEU A CA 16
ATOM 23658 C C . LEU A 1 40 ? 5.355 -6.292 -8.562 1.00 0.00 40 LEU A C 16
ATOM 23659 O O . LEU A 1 40 ? 6.072 -6.365 -7.561 1.00 0.00 40 LEU A O 16
ATOM 23675 N N . LYS A 1 41 ? 5.492 -7.087 -9.618 1.00 0.00 41 LYS A N 16
ATOM 23676 C CA . LYS A 1 41 ? 6.462 -8.175 -9.652 1.00 0.00 41 LYS A CA 16
ATOM 23677 C C . LYS A 1 41 ? 7.887 -7.636 -9.535 1.00 0.00 41 LYS A C 16
ATOM 23678 O O . LYS A 1 41 ? 8.733 -8.226 -8.863 1.00 0.00 41 LYS A O 16
ATOM 23697 N N . ASN A 1 42 ? 8.134 -6.507 -10.185 1.00 0.00 42 ASN A N 16
ATOM 23698 C CA . ASN A 1 42 ? 9.447 -5.865 -10.156 1.00 0.00 42 ASN A CA 16
ATOM 23699 C C . ASN A 1 42 ? 9.808 -5.391 -8.751 1.00 0.00 42 ASN A C 16
ATOM 23700 O O . ASN A 1 42 ? 10.977 -5.423 -8.364 1.00 0.00 42 ASN A O 16
ATOM 23711 N N . TRP A 1 43 ? 8.807 -4.956 -7.986 1.00 0.00 43 TRP A N 16
ATOM 23712 C CA . TRP A 1 43 ? 9.026 -4.594 -6.586 1.00 0.00 43 TRP A CA 16
ATOM 23713 C C . TRP A 1 43 ? 9.505 -5.809 -5.803 1.00 0.00 43 TRP A C 16
ATOM 23714 O O . TRP A 1 43 ? 10.459 -5.737 -5.027 1.00 0.00 43 TRP A O 16
ATOM 23735 N N . ILE A 1 44 ? 8.841 -6.927 -6.044 1.00 0.00 44 ILE A N 16
ATOM 23736 C CA . ILE A 1 44 ? 9.129 -8.175 -5.355 1.00 0.00 44 ILE A CA 16
ATOM 23737 C C . ILE A 1 44 ? 10.563 -8.634 -5.628 1.00 0.00 44 ILE A C 16
ATOM 23738 O O . ILE A 1 44 ? 11.199 -9.234 -4.770 1.00 0.00 44 ILE A O 16
ATOM 23754 N N . ILE A 1 45 ? 11.068 -8.326 -6.820 1.00 0.00 45 ILE A N 16
ATOM 23755 C CA . ILE A 1 45 ? 12.424 -8.714 -7.213 1.00 0.00 45 ILE A CA 16
ATOM 23756 C C . ILE A 1 45 ? 13.478 -8.108 -6.280 1.00 0.00 45 ILE A C 16
ATOM 23757 O O . ILE A 1 45 ? 14.469 -8.757 -5.942 1.00 0.00 45 ILE A O 16
ATOM 23773 N N . LYS A 1 46 ? 13.249 -6.872 -5.853 1.00 0.00 46 LYS A N 16
ATOM 23774 C CA . LYS A 1 46 ? 14.239 -6.155 -5.057 1.00 0.00 46 LYS A CA 16
ATOM 23775 C C . LYS A 1 46 ? 14.107 -6.475 -3.570 1.00 0.00 46 LYS A C 16
ATOM 23776 O O . LYS A 1 46 ? 15.107 -6.639 -2.869 1.00 0.00 46 LYS A O 16
ATOM 23795 N N . TYR A 1 47 ? 12.874 -6.555 -3.086 1.00 0.00 47 TYR A N 16
ATOM 23796 C CA . TYR A 1 47 ? 12.628 -6.745 -1.660 1.00 0.00 47 TYR A CA 16
ATOM 23797 C C . TYR A 1 47 ? 12.587 -8.230 -1.286 1.00 0.00 47 TYR A C 16
ATOM 23798 O O . TYR A 1 47 ? 12.951 -8.609 -0.173 1.00 0.00 47 TYR A O 16
ATOM 23816 N N . GLY A 1 48 ? 12.150 -9.065 -2.218 1.00 0.00 48 GLY A N 16
ATOM 23817 C CA . GLY A 1 48 ? 12.087 -10.492 -1.965 1.00 0.00 48 GLY A CA 16
ATOM 23818 C C . GLY A 1 48 ? 13.309 -11.212 -2.494 1.00 0.00 48 GLY A C 16
ATOM 23819 O O . GLY A 1 48 ? 13.284 -11.776 -3.586 1.00 0.00 48 GLY A O 16
ATOM 23823 N N . SER A 1 49 ? 14.376 -11.191 -1.711 1.00 0.00 49 SER A N 16
ATOM 23824 C CA . SER A 1 49 ? 15.656 -11.751 -2.132 1.00 0.00 49 SER A CA 16
ATOM 23825 C C . SER A 1 49 ? 15.684 -13.281 -2.045 1.00 0.00 49 SER A C 16
ATOM 23826 O O . SER A 1 49 ? 16.472 -13.931 -2.733 1.00 0.00 49 SER A O 16
ATOM 23834 N N . ASN A 1 50 ? 14.841 -13.854 -1.195 1.00 0.00 50 ASN A N 16
ATOM 23835 C CA . ASN A 1 50 ? 14.855 -15.297 -0.984 1.00 0.00 50 ASN A CA 16
ATOM 23836 C C . ASN A 1 50 ? 14.223 -16.033 -2.153 1.00 0.00 50 ASN A C 16
ATOM 23837 O O . ASN A 1 50 ? 13.021 -15.921 -2.400 1.00 0.00 50 ASN A O 16
ATOM 23848 N N . HIS A 1 51 ? 15.057 -16.805 -2.834 1.00 0.00 51 HIS A N 16
ATOM 23849 C CA . HIS A 1 51 ? 14.664 -17.584 -4.010 1.00 0.00 51 HIS A CA 16
ATOM 23850 C C . HIS A 1 51 ? 14.124 -16.687 -5.123 1.00 0.00 51 HIS A C 16
ATOM 23851 O O . HIS A 1 51 ? 12.979 -16.236 -5.084 1.00 0.00 51 HIS A O 16
ATOM 23866 N N . ASN A 1 52 ? 14.954 -16.460 -6.125 1.00 0.00 52 ASN A N 16
ATOM 23867 C CA . ASN A 1 52 ? 14.612 -15.602 -7.243 1.00 0.00 52 ASN A CA 16
ATOM 23868 C C . ASN A 1 52 ? 13.637 -16.294 -8.190 1.00 0.00 52 ASN A C 16
ATOM 23869 O O . ASN A 1 52 ? 14.021 -16.840 -9.225 1.00 0.00 52 ASN A O 16
ATOM 23880 N N . VAL A 1 53 ? 12.375 -16.302 -7.794 1.00 0.00 53 VAL A N 16
ATOM 23881 C CA . VAL A 1 53 ? 11.304 -16.818 -8.640 1.00 0.00 53 VAL A CA 16
ATOM 23882 C C . VAL A 1 53 ? 11.262 -16.037 -9.948 1.00 0.00 53 VAL A C 16
ATOM 23883 O O . VAL A 1 53 ? 11.070 -16.604 -11.025 1.00 0.00 53 VAL A O 16
ATOM 23896 N N . GLN A 1 54 ? 11.452 -14.728 -9.841 1.00 0.00 54 GLN A N 16
ATOM 23897 C CA . GLN A 1 54 ? 11.550 -13.870 -11.007 1.00 0.00 54 GLN A CA 16
ATOM 23898 C C . GLN A 1 54 ? 12.927 -14.034 -11.640 1.00 0.00 54 GLN A C 16
ATOM 23899 O O . GLN A 1 54 ? 13.845 -13.264 -11.362 1.00 0.00 54 GLN A O 16
ATOM 23913 N N . GLY A 1 55 ? 13.076 -15.071 -12.448 1.00 0.00 55 GLY A N 16
ATOM 23914 C CA . GLY A 1 55 ? 14.353 -15.349 -13.065 1.00 0.00 55 GLY A CA 16
ATOM 23915 C C . GLY A 1 55 ? 14.274 -15.382 -14.571 1.00 0.00 55 GLY A C 16
ATOM 23916 O O . GLY A 1 55 ? 14.439 -14.355 -15.224 1.00 0.00 55 GLY A O 16
ATOM 23920 N N . THR A 1 56 ? 13.986 -16.569 -15.103 1.00 0.00 56 THR A N 16
ATOM 23921 C CA . THR A 1 56 ? 13.943 -16.828 -16.542 1.00 0.00 56 THR A CA 16
ATOM 23922 C C . THR A 1 56 ? 15.189 -16.300 -17.251 1.00 0.00 56 THR A C 16
ATOM 23923 O O . THR A 1 56 ? 15.255 -15.138 -17.645 1.00 0.00 56 THR A O 16
ATOM 23934 N N . THR A 1 57 ? 16.169 -17.175 -17.418 1.00 0.00 57 THR A N 16
ATOM 23935 C CA . THR A 1 57 ? 17.464 -16.794 -17.960 1.00 0.00 57 THR A CA 16
ATOM 23936 C C . THR A 1 57 ? 17.464 -16.784 -19.491 1.00 0.00 57 THR A C 16
ATOM 23937 O O . THR A 1 57 ? 17.335 -17.834 -20.129 1.00 0.00 57 THR A O 16
ATOM 23948 N N . PRO A 1 58 ? 17.573 -15.592 -20.100 1.00 0.00 58 PRO A N 16
ATOM 23949 C CA . PRO A 1 58 ? 17.765 -15.442 -21.532 1.00 0.00 58 PRO A CA 16
ATOM 23950 C C . PRO A 1 58 ? 19.241 -15.248 -21.883 1.00 0.00 58 PRO A C 16
ATOM 23951 O O . PRO A 1 58 ? 20.112 -15.343 -21.015 1.00 0.00 58 PRO A O 16
ATOM 23962 N N . SER A 1 59 ? 19.516 -14.949 -23.146 1.00 0.00 59 SER A N 16
ATOM 23963 C CA . SER A 1 59 ? 20.884 -14.718 -23.598 1.00 0.00 59 SER A CA 16
ATOM 23964 C C . SER A 1 59 ? 21.453 -13.443 -22.973 1.00 0.00 59 SER A C 16
ATOM 23965 O O . SER A 1 59 ? 22.662 -13.305 -22.795 1.00 0.00 59 SER A O 16
ATOM 23973 N N . ALA A 1 60 ? 20.567 -12.522 -22.611 1.00 0.00 60 ALA A N 16
ATOM 23974 C CA . ALA A 1 60 ? 20.972 -11.243 -22.040 1.00 0.00 60 ALA A CA 16
ATOM 23975 C C . ALA A 1 60 ? 21.513 -11.406 -20.620 1.00 0.00 60 ALA A C 16
ATOM 23976 O O . ALA A 1 60 ? 22.237 -10.548 -20.115 1.00 0.00 60 ALA A O 16
ATOM 23983 N N . ALA A 1 61 ? 21.174 -12.519 -19.983 1.00 0.00 61 ALA A N 16
ATOM 23984 C CA . ALA A 1 61 ? 21.547 -12.740 -18.592 1.00 0.00 61 ALA A CA 16
ATOM 23985 C C . ALA A 1 61 ? 23.008 -13.152 -18.459 1.00 0.00 61 ALA A C 16
ATOM 23986 O O . ALA A 1 61 ? 23.530 -13.264 -17.353 1.00 0.00 61 ALA A O 16
ATOM 23993 N N . VAL A 1 62 ? 23.668 -13.346 -19.588 1.00 0.00 62 VAL A N 16
ATOM 23994 C CA . VAL A 1 62 ? 25.079 -13.707 -19.592 1.00 0.00 62 VAL A CA 16
ATOM 23995 C C . VAL A 1 62 ? 25.929 -12.522 -19.141 1.00 0.00 62 VAL A C 16
ATOM 23996 O O . VAL A 1 62 ? 26.884 -12.672 -18.383 1.00 0.00 62 VAL A O 16
ATOM 24009 N N . SER A 1 63 ? 25.553 -11.339 -19.592 1.00 0.00 63 SER A N 16
ATOM 24010 C CA . SER A 1 63 ? 26.258 -10.121 -19.224 1.00 0.00 63 SER A CA 16
ATOM 24011 C C . SER A 1 63 ? 25.857 -9.672 -17.819 1.00 0.00 63 SER A C 16
ATOM 24012 O O . SER A 1 63 ? 26.672 -9.147 -17.063 1.00 0.00 63 SER A O 16
ATOM 24020 N N . GLU A 1 64 ? 24.596 -9.911 -17.473 1.00 0.00 64 GLU A N 16
ATOM 24021 C CA . GLU A 1 64 ? 24.050 -9.505 -16.179 1.00 0.00 64 GLU A CA 16
ATOM 24022 C C . GLU A 1 64 ? 24.640 -10.351 -15.051 1.00 0.00 64 GLU A C 16
ATOM 24023 O O . GLU A 1 64 ? 24.714 -9.919 -13.899 1.00 0.00 64 GLU A O 16
ATOM 24035 N N . ALA A 1 65 ? 25.078 -11.550 -15.410 1.00 0.00 65 ALA A N 16
ATOM 24036 C CA . ALA A 1 65 ? 25.610 -12.523 -14.462 1.00 0.00 65 ALA A CA 16
ATOM 24037 C C . ALA A 1 65 ? 26.810 -11.992 -13.684 1.00 0.00 65 ALA A C 16
ATOM 24038 O O . ALA A 1 65 ? 27.093 -12.475 -12.595 1.00 0.00 65 ALA A O 16
ATOM 24045 N N . GLU A 1 66 ? 27.511 -11.002 -14.236 1.00 0.00 66 GLU A N 16
ATOM 24046 C CA . GLU A 1 66 ? 28.720 -10.473 -13.601 1.00 0.00 66 GLU A CA 16
ATOM 24047 C C . GLU A 1 66 ? 28.426 -9.949 -12.193 1.00 0.00 66 GLU A C 16
ATOM 24048 O O . GLU A 1 66 ? 29.141 -10.263 -11.239 1.00 0.00 66 GLU A O 16
ATOM 24060 N N . GLN A 1 67 ? 27.365 -9.164 -12.063 1.00 0.00 67 GLN A N 16
ATOM 24061 C CA . GLN A 1 67 ? 27.004 -8.591 -10.772 1.00 0.00 67 GLN A CA 16
ATOM 24062 C C . GLN A 1 67 ? 26.291 -9.634 -9.915 1.00 0.00 67 GLN A C 16
ATOM 24063 O O . GLN A 1 67 ? 26.407 -9.637 -8.691 1.00 0.00 67 GLN A O 16
ATOM 24077 N N . ILE A 1 68 ? 25.567 -10.532 -10.576 1.00 0.00 68 ILE A N 16
ATOM 24078 C CA . ILE A 1 68 ? 24.921 -11.651 -9.903 1.00 0.00 68 ILE A CA 16
ATOM 24079 C C . ILE A 1 68 ? 25.976 -12.522 -9.227 1.00 0.00 68 ILE A C 16
ATOM 24080 O O . ILE A 1 68 ? 25.832 -12.928 -8.078 1.00 0.00 68 ILE A O 16
ATOM 24096 N N . ARG A 1 69 ? 27.051 -12.759 -9.960 1.00 0.00 69 ARG A N 16
ATOM 24097 C CA . ARG A 1 69 ? 28.201 -13.525 -9.494 1.00 0.00 69 ARG A CA 16
ATOM 24098 C C . ARG A 1 69 ? 28.772 -12.967 -8.186 1.00 0.00 69 ARG A C 16
ATOM 24099 O O . ARG A 1 69 ? 29.256 -13.720 -7.336 1.00 0.00 69 ARG A O 16
ATOM 24120 N N . GLN A 1 70 ? 28.703 -11.653 -8.027 1.00 0.00 70 GLN A N 16
ATOM 24121 C CA . GLN A 1 70 ? 29.263 -10.989 -6.861 1.00 0.00 70 GLN A CA 16
ATOM 24122 C C . GLN A 1 70 ? 28.334 -11.118 -5.656 1.00 0.00 70 GLN A C 16
ATOM 24123 O O . GLN A 1 70 ? 28.772 -11.423 -4.544 1.00 0.00 70 GLN A O 16
ATOM 24137 N N . LEU A 1 71 ? 27.053 -10.885 -5.886 1.00 0.00 71 LEU A N 16
ATOM 24138 C CA . LEU A 1 71 ? 26.072 -10.833 -4.803 1.00 0.00 71 LEU A CA 16
ATOM 24139 C C . LEU A 1 71 ? 25.603 -12.223 -4.367 1.00 0.00 71 LEU A C 16
ATOM 24140 O O . LEU A 1 71 ? 25.307 -12.439 -3.195 1.00 0.00 71 LEU A O 16
ATOM 24156 N N . LYS A 1 72 ? 25.547 -13.157 -5.307 1.00 0.00 72 LYS A N 16
ATOM 24157 C CA . LYS A 1 72 ? 24.925 -14.463 -5.068 1.00 0.00 72 LYS A CA 16
ATOM 24158 C C . LYS A 1 72 ? 25.857 -15.433 -4.321 1.00 0.00 72 LYS A C 16
ATOM 24159 O O . LYS A 1 72 ? 25.519 -16.601 -4.122 1.00 0.00 72 LYS A O 16
ATOM 24178 N N . LYS A 1 73 ? 27.027 -14.957 -3.921 1.00 0.00 73 LYS A N 16
ATOM 24179 C CA . LYS A 1 73 ? 27.972 -15.798 -3.186 1.00 0.00 73 LYS A CA 16
ATOM 24180 C C . LYS A 1 73 ? 27.735 -15.699 -1.679 1.00 0.00 73 LYS A C 16
ATOM 24181 O O . LYS A 1 73 ? 26.822 -15.004 -1.229 1.00 0.00 73 LYS A O 16
ATOM 24200 N N . GLU A 1 74 ? 28.591 -16.387 -0.911 1.00 0.00 74 GLU A N 16
ATOM 24201 C CA . GLU A 1 74 ? 28.522 -16.397 0.554 1.00 0.00 74 GLU A CA 16
ATOM 24202 C C . GLU A 1 74 ? 27.219 -17.039 1.036 1.00 0.00 74 GLU A C 16
ATOM 24203 O O . GLU A 1 74 ? 26.479 -17.625 0.246 1.00 0.00 74 GLU A O 16
ATOM 24215 N N . ASN A 1 75 ? 26.953 -16.977 2.334 1.00 0.00 75 ASN A N 16
ATOM 24216 C CA . ASN A 1 75 ? 25.774 -17.632 2.880 1.00 0.00 75 ASN A CA 16
ATOM 24217 C C . ASN A 1 75 ? 24.878 -16.671 3.640 1.00 0.00 75 ASN A C 16
ATOM 24218 O O . ASN A 1 75 ? 25.315 -15.922 4.510 1.00 0.00 75 ASN A O 16
ATOM 24229 N N . ALA A 1 76 ? 23.608 -16.719 3.296 1.00 0.00 76 ALA A N 16
ATOM 24230 C CA . ALA A 1 76 ? 22.604 -15.863 3.903 1.00 0.00 76 ALA A CA 16
ATOM 24231 C C . ALA A 1 76 ? 22.084 -16.454 5.209 1.00 0.00 76 ALA A C 16
ATOM 24232 O O . ALA A 1 76 ? 21.424 -15.771 5.988 1.00 0.00 76 ALA A O 16
ATOM 24239 N N . LEU A 1 77 ? 22.388 -17.730 5.433 1.00 0.00 77 LEU A N 16
ATOM 24240 C CA . LEU A 1 77 ? 21.870 -18.481 6.576 1.00 0.00 77 LEU A CA 16
ATOM 24241 C C . LEU A 1 77 ? 22.099 -17.758 7.903 1.00 0.00 77 LEU A C 16
ATOM 24242 O O . LEU A 1 77 ? 21.208 -17.708 8.749 1.00 0.00 77 LEU A O 16
ATOM 24258 N N . GLN A 1 78 ? 23.286 -17.184 8.065 1.00 0.00 78 GLN A N 16
ATOM 24259 C CA . GLN A 1 78 ? 23.649 -16.491 9.298 1.00 0.00 78 GLN A CA 16
ATOM 24260 C C . GLN A 1 78 ? 22.696 -15.333 9.578 1.00 0.00 78 GLN A C 16
ATOM 24261 O O . GLN A 1 78 ? 22.339 -15.067 10.727 1.00 0.00 78 GLN A O 16
ATOM 24275 N N . ARG A 1 79 ? 22.271 -14.664 8.516 1.00 0.00 79 ARG A N 16
ATOM 24276 C CA . ARG A 1 79 ? 21.424 -13.487 8.642 1.00 0.00 79 ARG A CA 16
ATOM 24277 C C . ARG A 1 79 ? 19.954 -13.881 8.657 1.00 0.00 79 ARG A C 16
ATOM 24278 O O . ARG A 1 79 ? 19.107 -13.171 9.194 1.00 0.00 79 ARG A O 16
ATOM 24299 N N . ALA A 1 80 ? 19.672 -15.028 8.070 1.00 0.00 80 ALA A N 16
ATOM 24300 C CA . ALA A 1 80 ? 18.316 -15.558 8.007 1.00 0.00 80 ALA A CA 16
ATOM 24301 C C . ALA A 1 80 ? 17.813 -15.940 9.393 1.00 0.00 80 ALA A C 16
ATOM 24302 O O . ALA A 1 80 ? 16.610 -16.036 9.619 1.00 0.00 80 ALA A O 16
ATOM 24309 N N . ARG A 1 81 ? 18.749 -16.138 10.316 1.00 0.00 81 ARG A N 16
ATOM 24310 C CA . ARG A 1 81 ? 18.429 -16.522 11.692 1.00 0.00 81 ARG A CA 16
ATOM 24311 C C . ARG A 1 81 ? 17.661 -15.426 12.422 1.00 0.00 81 ARG A C 16
ATOM 24312 O O . ARG A 1 81 ? 17.036 -15.666 13.452 1.00 0.00 81 ARG A O 16
ATOM 24333 N N . THR A 1 82 ? 17.736 -14.221 11.894 1.00 0.00 82 THR A N 16
ATOM 24334 C CA . THR A 1 82 ? 16.972 -13.097 12.428 1.00 0.00 82 THR A CA 16
ATOM 24335 C C . THR A 1 82 ? 15.478 -13.271 12.119 1.00 0.00 82 THR A C 16
ATOM 24336 O O . THR A 1 82 ? 14.615 -12.621 12.710 1.00 0.00 82 THR A O 16
ATOM 24347 N N . ARG A 1 83 ? 15.192 -14.162 11.183 1.00 0.00 83 ARG A N 16
ATOM 24348 C CA . ARG A 1 83 ? 13.836 -14.545 10.848 1.00 0.00 83 ARG A CA 16
ATOM 24349 C C . ARG A 1 83 ? 13.628 -15.999 11.255 1.00 0.00 83 ARG A C 16
ATOM 24350 O O . ARG A 1 83 ? 14.476 -16.578 11.930 1.00 0.00 83 ARG A O 16
ATOM 24371 N N . HIS A 1 84 ? 12.512 -16.592 10.864 1.00 0.00 84 HIS A N 16
ATOM 24372 C CA . HIS A 1 84 ? 12.311 -18.017 11.084 1.00 0.00 84 HIS A CA 16
ATOM 24373 C C . HIS A 1 84 ? 11.425 -18.603 9.991 1.00 0.00 84 HIS A C 16
ATOM 24374 O O . HIS A 1 84 ? 10.455 -17.972 9.570 1.00 0.00 84 HIS A O 16
ATOM 24389 N N . PRO A 1 85 ? 11.773 -19.796 9.490 1.00 0.00 85 PRO A N 16
ATOM 24390 C CA . PRO A 1 85 ? 10.982 -20.504 8.492 1.00 0.00 85 PRO A CA 16
ATOM 24391 C C . PRO A 1 85 ? 9.887 -21.348 9.136 1.00 0.00 85 PRO A C 16
ATOM 24392 O O . PRO A 1 85 ? 9.468 -21.073 10.266 1.00 0.00 85 PRO A O 16
ATOM 24403 N N . ALA A 1 86 ? 9.438 -22.373 8.408 1.00 0.00 86 ALA A N 16
ATOM 24404 C CA . ALA A 1 86 ? 8.394 -23.280 8.878 1.00 0.00 86 ALA A CA 16
ATOM 24405 C C . ALA A 1 86 ? 7.074 -22.550 9.098 1.00 0.00 86 ALA A C 16
ATOM 24406 O O . ALA A 1 86 ? 6.833 -21.972 10.161 1.00 0.00 86 ALA A O 16
ATOM 24413 N N . GLU A 1 87 ? 6.220 -22.585 8.079 1.00 0.00 87 GLU A N 16
ATOM 24414 C CA . GLU A 1 87 ? 4.905 -21.945 8.135 1.00 0.00 87 GLU A CA 16
ATOM 24415 C C . GLU A 1 87 ? 4.077 -22.467 9.307 1.00 0.00 87 GLU A C 16
ATOM 24416 O O . GLU A 1 87 ? 3.164 -21.795 9.776 1.00 0.00 87 GLU A O 16
ATOM 24428 N N . SER A 1 88 ? 4.415 -23.664 9.774 1.00 0.00 88 SER A N 16
ATOM 24429 C CA . SER A 1 88 ? 3.725 -24.313 10.884 1.00 0.00 88 SER A CA 16
ATOM 24430 C C . SER A 1 88 ? 3.616 -23.397 12.110 1.00 0.00 88 SER A C 16
ATOM 24431 O O . SER A 1 88 ? 2.722 -23.562 12.944 1.00 0.00 88 SER A O 16
ATOM 24439 N N . CYS A 1 89 ? 4.524 -22.430 12.208 1.00 0.00 89 CYS A N 16
ATOM 24440 C CA . CYS A 1 89 ? 4.560 -21.514 13.341 1.00 0.00 89 CYS A CA 16
ATOM 24441 C C . CYS A 1 89 ? 3.304 -20.653 13.424 1.00 0.00 89 CYS A C 16
ATOM 24442 O O . CYS A 1 89 ? 2.955 -20.178 14.503 1.00 0.00 89 CYS A O 16
ATOM 24450 N N . LEU A 1 90 ? 2.611 -20.468 12.299 1.00 0.00 90 LEU A N 16
ATOM 24451 C CA . LEU A 1 90 ? 1.417 -19.616 12.269 1.00 0.00 90 LEU A CA 16
ATOM 24452 C C . LEU A 1 90 ? 0.313 -20.182 13.161 1.00 0.00 90 LEU A C 16
ATOM 24453 O O . LEU A 1 90 ? -0.618 -19.466 13.545 1.00 0.00 90 LEU A O 16
ATOM 24469 N N . GLU A 1 91 ? 0.419 -21.469 13.483 1.00 0.00 91 GLU A N 16
ATOM 24470 C CA . GLU A 1 91 ? -0.485 -22.101 14.434 1.00 0.00 91 GLU A CA 16
ATOM 24471 C C . GLU A 1 91 ? -0.389 -21.386 15.775 1.00 0.00 91 GLU A C 16
ATOM 24472 O O . GLU A 1 91 ? -1.391 -21.142 16.445 1.00 0.00 91 GLU A O 16
ATOM 24484 N N . HIS A 1 92 ? 0.830 -21.022 16.138 1.00 0.00 92 HIS A N 16
ATOM 24485 C CA . HIS A 1 92 ? 1.075 -20.268 17.354 1.00 0.00 92 HIS A CA 16
ATOM 24486 C C . HIS A 1 92 ? 1.486 -18.852 16.984 1.00 0.00 92 HIS A C 16
ATOM 24487 O O . HIS A 1 92 ? 2.602 -18.424 17.269 1.00 0.00 92 HIS A O 16
ATOM 24502 N N . HIS A 1 93 ? 0.584 -18.151 16.308 1.00 0.00 93 HIS A N 16
ATOM 24503 C CA . HIS A 1 93 ? 0.832 -16.776 15.880 1.00 0.00 93 HIS A CA 16
ATOM 24504 C C . HIS A 1 93 ? 1.115 -15.870 17.074 1.00 0.00 93 HIS A C 16
ATOM 24505 O O . HIS A 1 93 ? 0.657 -16.142 18.184 1.00 0.00 93 HIS A O 16
ATOM 24520 N N . HIS A 1 94 ? 1.843 -14.777 16.806 1.00 0.00 94 HIS A N 16
ATOM 24521 C CA . HIS A 1 94 ? 2.458 -13.935 17.843 1.00 0.00 94 HIS A CA 16
ATOM 24522 C C . HIS A 1 94 ? 3.739 -14.601 18.337 1.00 0.00 94 HIS A C 16
ATOM 24523 O O . HIS A 1 94 ? 4.125 -15.653 17.829 1.00 0.00 94 HIS A O 16
ATOM 24538 N N . HIS A 1 95 ? 4.413 -13.995 19.301 1.00 0.00 95 HIS A N 16
ATOM 24539 C CA . HIS A 1 95 ? 5.679 -14.538 19.777 1.00 0.00 95 HIS A CA 16
ATOM 24540 C C . HIS A 1 95 ? 5.893 -14.250 21.255 1.00 0.00 95 HIS A C 16
ATOM 24541 O O . HIS A 1 95 ? 5.272 -13.349 21.817 1.00 0.00 95 HIS A O 16
ATOM 24556 N N . HIS A 1 96 ? 6.778 -15.031 21.867 1.00 0.00 96 HIS A N 16
ATOM 24557 C CA . HIS A 1 96 ? 7.171 -14.825 23.257 1.00 0.00 96 HIS A CA 16
ATOM 24558 C C . HIS A 1 96 ? 7.707 -13.409 23.464 1.00 0.00 96 HIS A C 16
ATOM 24559 O O . HIS A 1 96 ? 8.475 -12.909 22.643 1.00 0.00 96 HIS A O 16
ATOM 24574 N N . HIS A 1 97 ? 7.274 -12.780 24.556 1.00 0.00 97 HIS A N 16
ATOM 24575 C CA . HIS A 1 97 ? 7.646 -11.399 24.883 1.00 0.00 97 HIS A CA 16
ATOM 24576 C C . HIS A 1 97 ? 7.231 -10.448 23.767 1.00 0.00 97 HIS A C 16
ATOM 24577 O O . HIS A 1 97 ? 8.099 -10.060 22.958 1.00 0.00 97 HIS A O 16
ATOM 24593 N N . MET A 1 1 ? 5.456 11.871 -10.707 1.00 0.00 1 MET A N 17
ATOM 24594 C CA . MET A 1 1 ? 4.274 12.735 -10.482 1.00 0.00 1 MET A CA 17
ATOM 24595 C C . MET A 1 1 ? 4.283 13.257 -9.050 1.00 0.00 1 MET A C 17
ATOM 24596 O O . MET A 1 1 ? 4.494 12.493 -8.111 1.00 0.00 1 MET A O 17
ATOM 24612 N N . PRO A 1 2 ? 4.079 14.576 -8.871 1.00 0.00 2 PRO A N 17
ATOM 24613 C CA . PRO A 1 2 ? 4.095 15.211 -7.546 1.00 0.00 2 PRO A CA 17
ATOM 24614 C C . PRO A 1 2 ? 2.965 14.735 -6.641 1.00 0.00 2 PRO A C 17
ATOM 24615 O O . PRO A 1 2 ? 3.101 14.709 -5.416 1.00 0.00 2 PRO A O 17
ATOM 24626 N N . THR A 1 3 ? 1.854 14.368 -7.247 1.00 0.00 3 THR A N 17
ATOM 24627 C CA . THR A 1 3 ? 0.727 13.828 -6.513 1.00 0.00 3 THR A CA 17
ATOM 24628 C C . THR A 1 3 ? 0.668 12.319 -6.720 1.00 0.00 3 THR A C 17
ATOM 24629 O O . THR A 1 3 ? 1.408 11.776 -7.544 1.00 0.00 3 THR A O 17
ATOM 24640 N N . LYS A 1 4 ? -0.220 11.662 -5.985 1.00 0.00 4 LYS A N 17
ATOM 24641 C CA . LYS A 1 4 ? -0.300 10.210 -5.959 1.00 0.00 4 LYS A CA 17
ATOM 24642 C C . LYS A 1 4 ? 1.058 9.629 -5.541 1.00 0.00 4 LYS A C 17
ATOM 24643 O O . LYS A 1 4 ? 1.860 9.180 -6.366 1.00 0.00 4 LYS A O 17
ATOM 24662 N N . THR A 1 5 ? 1.317 9.688 -4.246 1.00 0.00 5 THR A N 17
ATOM 24663 C CA . THR A 1 5 ? 2.588 9.279 -3.690 1.00 0.00 5 THR A CA 17
ATOM 24664 C C . THR A 1 5 ? 2.614 7.786 -3.374 1.00 0.00 5 THR A C 17
ATOM 24665 O O . THR A 1 5 ? 1.604 7.088 -3.510 1.00 0.00 5 THR A O 17
ATOM 24676 N N . TYR A 1 6 ? 3.775 7.298 -2.960 1.00 0.00 6 TYR A N 17
ATOM 24677 C CA . TYR A 1 6 ? 3.932 5.909 -2.579 1.00 0.00 6 TYR A CA 17
ATOM 24678 C C . TYR A 1 6 ? 4.750 5.804 -1.295 1.00 0.00 6 TYR A C 17
ATOM 24679 O O . TYR A 1 6 ? 5.181 6.812 -0.736 1.00 0.00 6 TYR A O 17
ATOM 24697 N N . SER A 1 7 ? 4.950 4.583 -0.822 1.00 0.00 7 SER A N 17
ATOM 24698 C CA . SER A 1 7 ? 5.746 4.340 0.370 1.00 0.00 7 SER A CA 17
ATOM 24699 C C . SER A 1 7 ? 6.476 3.008 0.250 1.00 0.00 7 SER A C 17
ATOM 24700 O O . SER A 1 7 ? 6.005 2.099 -0.436 1.00 0.00 7 SER A O 17
ATOM 24708 N N . GLU A 1 8 ? 7.619 2.894 0.916 1.00 0.00 8 GLU A N 17
ATOM 24709 C CA . GLU A 1 8 ? 8.418 1.675 0.861 1.00 0.00 8 GLU A CA 17
ATOM 24710 C C . GLU A 1 8 ? 7.699 0.520 1.552 1.00 0.00 8 GLU A C 17
ATOM 24711 O O . GLU A 1 8 ? 7.802 -0.629 1.125 1.00 0.00 8 GLU A O 17
ATOM 24723 N N . GLU A 1 9 ? 6.952 0.834 2.608 1.00 0.00 9 GLU A N 17
ATOM 24724 C CA . GLU A 1 9 ? 6.190 -0.162 3.336 1.00 0.00 9 GLU A CA 17
ATOM 24725 C C . GLU A 1 9 ? 5.114 -0.782 2.453 1.00 0.00 9 GLU A C 17
ATOM 24726 O O . GLU A 1 9 ? 4.769 -1.951 2.609 1.00 0.00 9 GLU A O 17
ATOM 24738 N N . PHE A 1 10 ? 4.601 0.010 1.518 1.00 0.00 10 PHE A N 17
ATOM 24739 C CA . PHE A 1 10 ? 3.605 -0.464 0.567 1.00 0.00 10 PHE A CA 17
ATOM 24740 C C . PHE A 1 10 ? 4.222 -1.532 -0.327 1.00 0.00 10 PHE A C 17
ATOM 24741 O O . PHE A 1 10 ? 3.603 -2.556 -0.614 1.00 0.00 10 PHE A O 17
ATOM 24758 N N . LYS A 1 11 ? 5.460 -1.287 -0.738 1.00 0.00 11 LYS A N 17
ATOM 24759 C CA . LYS A 1 11 ? 6.215 -2.236 -1.543 1.00 0.00 11 LYS A CA 17
ATOM 24760 C C . LYS A 1 11 ? 6.508 -3.492 -0.729 1.00 0.00 11 LYS A C 17
ATOM 24761 O O . LYS A 1 11 ? 6.377 -4.615 -1.214 1.00 0.00 11 LYS A O 17
ATOM 24780 N N . ARG A 1 12 ? 6.893 -3.274 0.525 1.00 0.00 12 ARG A N 17
ATOM 24781 C CA . ARG A 1 12 ? 7.236 -4.345 1.439 1.00 0.00 12 ARG A CA 17
ATOM 24782 C C . ARG A 1 12 ? 6.044 -5.272 1.664 1.00 0.00 12 ARG A C 17
ATOM 24783 O O . ARG A 1 12 ? 6.189 -6.496 1.684 1.00 0.00 12 ARG A O 17
ATOM 24804 N N . ASP A 1 13 ? 4.865 -4.689 1.818 1.00 0.00 13 ASP A N 17
ATOM 24805 C CA . ASP A 1 13 ? 3.664 -5.470 2.078 1.00 0.00 13 ASP A CA 17
ATOM 24806 C C . ASP A 1 13 ? 3.224 -6.207 0.817 1.00 0.00 13 ASP A C 17
ATOM 24807 O O . ASP A 1 13 ? 2.722 -7.327 0.887 1.00 0.00 13 ASP A O 17
ATOM 24816 N N . ALA A 1 14 ? 3.441 -5.577 -0.337 1.00 0.00 14 ALA A N 17
ATOM 24817 C CA . ALA A 1 14 ? 3.098 -6.173 -1.627 1.00 0.00 14 ALA A CA 17
ATOM 24818 C C . ALA A 1 14 ? 3.842 -7.489 -1.848 1.00 0.00 14 ALA A C 17
ATOM 24819 O O . ALA A 1 14 ? 3.249 -8.482 -2.269 1.00 0.00 14 ALA A O 17
ATOM 24826 N N . VAL A 1 15 ? 5.138 -7.491 -1.551 1.00 0.00 15 VAL A N 17
ATOM 24827 C CA . VAL A 1 15 ? 5.958 -8.687 -1.715 1.00 0.00 15 VAL A CA 17
ATOM 24828 C C . VAL A 1 15 ? 5.492 -9.794 -0.769 1.00 0.00 15 VAL A C 17
ATOM 24829 O O . VAL A 1 15 ? 5.403 -10.961 -1.154 1.00 0.00 15 VAL A O 17
ATOM 24842 N N . ALA A 1 16 ? 5.162 -9.414 0.462 1.00 0.00 16 ALA A N 17
ATOM 24843 C CA . ALA A 1 16 ? 4.685 -10.368 1.457 1.00 0.00 16 ALA A CA 17
ATOM 24844 C C . ALA A 1 16 ? 3.325 -10.931 1.054 1.00 0.00 16 ALA A C 17
ATOM 24845 O O . ALA A 1 16 ? 3.036 -12.108 1.269 1.00 0.00 16 ALA A O 17
ATOM 24852 N N . LEU A 1 17 ? 2.503 -10.083 0.450 1.00 0.00 17 LEU A N 17
ATOM 24853 C CA . LEU A 1 17 ? 1.181 -10.482 -0.013 1.00 0.00 17 LEU A CA 17
ATOM 24854 C C . LEU A 1 17 ? 1.296 -11.516 -1.128 1.00 0.00 17 LEU A C 17
ATOM 24855 O O . LEU A 1 17 ? 0.476 -12.427 -1.229 1.00 0.00 17 LEU A O 17
ATOM 24871 N N . TYR A 1 18 ? 2.333 -11.373 -1.949 1.00 0.00 18 TYR A N 17
ATOM 24872 C CA . TYR A 1 18 ? 2.579 -12.290 -3.063 1.00 0.00 18 TYR A CA 17
ATOM 24873 C C . TYR A 1 18 ? 2.916 -13.694 -2.557 1.00 0.00 18 TYR A C 17
ATOM 24874 O O . TYR A 1 18 ? 2.691 -14.685 -3.248 1.00 0.00 18 TYR A O 17
ATOM 24892 N N . GLU A 1 19 ? 3.450 -13.770 -1.347 1.00 0.00 19 GLU A N 17
ATOM 24893 C CA . GLU A 1 19 ? 3.731 -15.053 -0.707 1.00 0.00 19 GLU A CA 17
ATOM 24894 C C . GLU A 1 19 ? 2.438 -15.777 -0.338 1.00 0.00 19 GLU A C 17
ATOM 24895 O O . GLU A 1 19 ? 2.442 -16.976 -0.057 1.00 0.00 19 GLU A O 17
ATOM 24907 N N . ASN A 1 20 ? 1.341 -15.034 -0.324 1.00 0.00 20 ASN A N 17
ATOM 24908 C CA . ASN A 1 20 ? 0.025 -15.583 -0.027 1.00 0.00 20 ASN A CA 17
ATOM 24909 C C . ASN A 1 20 ? -0.756 -15.813 -1.323 1.00 0.00 20 ASN A C 17
ATOM 24910 O O . ASN A 1 20 ? -1.988 -15.778 -1.338 1.00 0.00 20 ASN A O 17
ATOM 24921 N N . SER A 1 21 ? -0.024 -16.090 -2.400 1.00 0.00 21 SER A N 17
ATOM 24922 C CA . SER A 1 21 ? -0.598 -16.191 -3.740 1.00 0.00 21 SER A CA 17
ATOM 24923 C C . SER A 1 21 ? -1.450 -17.444 -3.931 1.00 0.00 21 SER A C 17
ATOM 24924 O O . SER A 1 21 ? -2.338 -17.477 -4.786 1.00 0.00 21 SER A O 17
ATOM 24932 N N . ASP A 1 22 ? -1.183 -18.476 -3.147 1.00 0.00 22 ASP A N 17
ATOM 24933 C CA . ASP A 1 22 ? -1.971 -19.706 -3.228 1.00 0.00 22 ASP A CA 17
ATOM 24934 C C . ASP A 1 22 ? -3.418 -19.445 -2.824 1.00 0.00 22 ASP A C 17
ATOM 24935 O O . ASP A 1 22 ? -4.303 -20.261 -3.079 1.00 0.00 22 ASP A O 17
ATOM 24944 N N . GLY A 1 23 ? -3.647 -18.296 -2.197 1.00 0.00 23 GLY A N 17
ATOM 24945 C CA . GLY A 1 23 ? -4.990 -17.883 -1.869 1.00 0.00 23 GLY A CA 17
ATOM 24946 C C . GLY A 1 23 ? -5.399 -16.622 -2.608 1.00 0.00 23 GLY A C 17
ATOM 24947 O O . GLY A 1 23 ? -6.494 -16.104 -2.392 1.00 0.00 23 GLY A O 17
ATOM 24951 N N . ALA A 1 24 ? -4.524 -16.126 -3.483 1.00 0.00 24 ALA A N 17
ATOM 24952 C CA . ALA A 1 24 ? -4.799 -14.907 -4.237 1.00 0.00 24 ALA A CA 17
ATOM 24953 C C . ALA A 1 24 ? -3.903 -14.827 -5.466 1.00 0.00 24 ALA A C 17
ATOM 24954 O O . ALA A 1 24 ? -2.682 -14.769 -5.349 1.00 0.00 24 ALA A O 17
ATOM 24961 N N . SER A 1 25 ? -4.516 -14.813 -6.638 1.00 0.00 25 SER A N 17
ATOM 24962 C CA . SER A 1 25 ? -3.779 -14.840 -7.893 1.00 0.00 25 SER A CA 17
ATOM 24963 C C . SER A 1 25 ? -2.886 -13.607 -8.040 1.00 0.00 25 SER A C 17
ATOM 24964 O O . SER A 1 25 ? -3.175 -12.548 -7.477 1.00 0.00 25 SER A O 17
ATOM 24972 N N . LEU A 1 26 ? -1.809 -13.754 -8.813 1.00 0.00 26 LEU A N 17
ATOM 24973 C CA . LEU A 1 26 ? -0.826 -12.687 -9.001 1.00 0.00 26 LEU A CA 17
ATOM 24974 C C . LEU A 1 26 ? -1.507 -11.399 -9.458 1.00 0.00 26 LEU A C 17
ATOM 24975 O O . LEU A 1 26 ? -1.226 -10.317 -8.936 1.00 0.00 26 LEU A O 17
ATOM 24991 N N . GLN A 1 27 ? -2.415 -11.526 -10.421 1.00 0.00 27 GLN A N 17
ATOM 24992 C CA . GLN A 1 27 ? -3.159 -10.378 -10.926 1.00 0.00 27 GLN A CA 17
ATOM 24993 C C . GLN A 1 27 ? -3.916 -9.690 -9.795 1.00 0.00 27 GLN A C 17
ATOM 24994 O O . GLN A 1 27 ? -3.900 -8.467 -9.682 1.00 0.00 27 GLN A O 17
ATOM 25008 N N . GLN A 1 28 ? -4.553 -10.493 -8.947 1.00 0.00 28 GLN A N 17
ATOM 25009 C CA . GLN A 1 28 ? -5.374 -9.980 -7.856 1.00 0.00 28 GLN A CA 17
ATOM 25010 C C . GLN A 1 28 ? -4.548 -9.194 -6.845 1.00 0.00 28 GLN A C 17
ATOM 25011 O O . GLN A 1 28 ? -5.033 -8.222 -6.275 1.00 0.00 28 GLN A O 17
ATOM 25025 N N . ILE A 1 29 ? -3.308 -9.610 -6.630 1.00 0.00 29 ILE A N 17
ATOM 25026 C CA . ILE A 1 29 ? -2.426 -8.914 -5.699 1.00 0.00 29 ILE A CA 17
ATOM 25027 C C . ILE A 1 29 ? -2.236 -7.458 -6.128 1.00 0.00 29 ILE A C 17
ATOM 25028 O O . ILE A 1 29 ? -2.478 -6.530 -5.354 1.00 0.00 29 ILE A O 17
ATOM 25044 N N . ALA A 1 30 ? -1.815 -7.269 -7.373 1.00 0.00 30 ALA A N 17
ATOM 25045 C CA . ALA A 1 30 ? -1.598 -5.934 -7.919 1.00 0.00 30 ALA A CA 17
ATOM 25046 C C . ALA A 1 30 ? -2.925 -5.215 -8.162 1.00 0.00 30 ALA A C 17
ATOM 25047 O O . ALA A 1 30 ? -3.011 -3.990 -8.045 1.00 0.00 30 ALA A O 17
ATOM 25054 N N . ASN A 1 31 ? -3.951 -5.987 -8.497 1.00 0.00 31 ASN A N 17
ATOM 25055 C CA . ASN A 1 31 ? -5.273 -5.442 -8.804 1.00 0.00 31 ASN A CA 17
ATOM 25056 C C . ASN A 1 31 ? -5.920 -4.841 -7.561 1.00 0.00 31 ASN A C 17
ATOM 25057 O O . ASN A 1 31 ? -6.524 -3.767 -7.624 1.00 0.00 31 ASN A O 17
ATOM 25068 N N . ASP A 1 32 ? -5.784 -5.538 -6.439 1.00 0.00 32 ASP A N 17
ATOM 25069 C CA . ASP A 1 32 ? -6.346 -5.084 -5.173 1.00 0.00 32 ASP A CA 17
ATOM 25070 C C . ASP A 1 32 ? -5.678 -3.800 -4.711 1.00 0.00 32 ASP A C 17
ATOM 25071 O O . ASP A 1 32 ? -6.349 -2.848 -4.311 1.00 0.00 32 ASP A O 17
ATOM 25080 N N . LEU A 1 33 ? -4.354 -3.773 -4.785 1.00 0.00 33 LEU A N 17
ATOM 25081 C CA . LEU A 1 33 ? -3.586 -2.628 -4.331 1.00 0.00 33 LEU A CA 17
ATOM 25082 C C . LEU A 1 33 ? -3.777 -1.432 -5.258 1.00 0.00 33 LEU A C 17
ATOM 25083 O O . LEU A 1 33 ? -3.888 -0.295 -4.803 1.00 0.00 33 LEU A O 17
ATOM 25099 N N . GLY A 1 34 ? -3.835 -1.702 -6.552 1.00 0.00 34 GLY A N 17
ATOM 25100 C CA . GLY A 1 34 ? -3.983 -0.638 -7.524 1.00 0.00 34 GLY A CA 17
ATOM 25101 C C . GLY A 1 34 ? -2.664 -0.275 -8.171 1.00 0.00 34 GLY A C 17
ATOM 25102 O O . GLY A 1 34 ? -2.390 0.896 -8.436 1.00 0.00 34 GLY A O 17
ATOM 25106 N N . ILE A 1 35 ? -1.840 -1.283 -8.414 1.00 0.00 35 ILE A N 17
ATOM 25107 C CA . ILE A 1 35 ? -0.543 -1.079 -9.035 1.00 0.00 35 ILE A CA 17
ATOM 25108 C C . ILE A 1 35 ? -0.405 -1.938 -10.284 1.00 0.00 35 ILE A C 17
ATOM 25109 O O . ILE A 1 35 ? -1.109 -2.941 -10.436 1.00 0.00 35 ILE A O 17
ATOM 25125 N N . ASN A 1 36 ? 0.486 -1.534 -11.182 1.00 0.00 36 ASN A N 17
ATOM 25126 C CA . ASN A 1 36 ? 0.739 -2.290 -12.394 1.00 0.00 36 ASN A CA 17
ATOM 25127 C C . ASN A 1 36 ? 1.289 -3.666 -12.049 1.00 0.00 36 ASN A C 17
ATOM 25128 O O . ASN A 1 36 ? 2.048 -3.817 -11.088 1.00 0.00 36 ASN A O 17
ATOM 25139 N N . ARG A 1 37 ? 0.914 -4.660 -12.839 1.00 0.00 37 ARG A N 17
ATOM 25140 C CA . ARG A 1 37 ? 1.293 -6.035 -12.575 1.00 0.00 37 ARG A CA 17
ATOM 25141 C C . ARG A 1 37 ? 2.811 -6.189 -12.638 1.00 0.00 37 ARG A C 17
ATOM 25142 O O . ARG A 1 37 ? 3.406 -6.958 -11.883 1.00 0.00 37 ARG A O 17
ATOM 25163 N N . VAL A 1 38 ? 3.429 -5.427 -13.533 1.00 0.00 38 VAL A N 17
ATOM 25164 C CA . VAL A 1 38 ? 4.875 -5.461 -13.702 1.00 0.00 38 VAL A CA 17
ATOM 25165 C C . VAL A 1 38 ? 5.558 -4.720 -12.558 1.00 0.00 38 VAL A C 17
ATOM 25166 O O . VAL A 1 38 ? 6.602 -5.145 -12.070 1.00 0.00 38 VAL A O 17
ATOM 25179 N N . THR A 1 39 ? 4.949 -3.619 -12.119 1.00 0.00 39 THR A N 17
ATOM 25180 C CA . THR A 1 39 ? 5.476 -2.849 -10.999 1.00 0.00 39 THR A CA 17
ATOM 25181 C C . THR A 1 39 ? 5.526 -3.708 -9.733 1.00 0.00 39 THR A C 17
ATOM 25182 O O . THR A 1 39 ? 6.471 -3.619 -8.949 1.00 0.00 39 THR A O 17
ATOM 25193 N N . LEU A 1 40 ? 4.509 -4.546 -9.556 1.00 0.00 40 LEU A N 17
ATOM 25194 C CA . LEU A 1 40 ? 4.476 -5.498 -8.451 1.00 0.00 40 LEU A CA 17
ATOM 25195 C C . LEU A 1 40 ? 5.674 -6.442 -8.530 1.00 0.00 40 LEU A C 17
ATOM 25196 O O . LEU A 1 40 ? 6.456 -6.552 -7.587 1.00 0.00 40 LEU A O 17
ATOM 25212 N N . LYS A 1 41 ? 5.806 -7.102 -9.677 1.00 0.00 41 LYS A N 17
ATOM 25213 C CA . LYS A 1 41 ? 6.901 -8.037 -9.928 1.00 0.00 41 LYS A CA 17
ATOM 25214 C C . LYS A 1 41 ? 8.249 -7.368 -9.684 1.00 0.00 41 LYS A C 17
ATOM 25215 O O . LYS A 1 41 ? 9.155 -7.952 -9.085 1.00 0.00 41 LYS A O 17
ATOM 25234 N N . ASN A 1 42 ? 8.351 -6.138 -10.161 1.00 0.00 42 ASN A N 17
ATOM 25235 C CA . ASN A 1 42 ? 9.555 -5.323 -10.019 1.00 0.00 42 ASN A CA 17
ATOM 25236 C C . ASN A 1 42 ? 9.969 -5.228 -8.562 1.00 0.00 42 ASN A C 17
ATOM 25237 O O . ASN A 1 42 ? 11.098 -5.567 -8.192 1.00 0.00 42 ASN A O 17
ATOM 25248 N N . TRP A 1 43 ? 9.039 -4.764 -7.743 1.00 0.00 43 TRP A N 17
ATOM 25249 C CA . TRP A 1 43 ? 9.269 -4.634 -6.307 1.00 0.00 43 TRP A CA 17
ATOM 25250 C C . TRP A 1 43 ? 9.616 -5.981 -5.677 1.00 0.00 43 TRP A C 17
ATOM 25251 O O . TRP A 1 43 ? 10.493 -6.058 -4.821 1.00 0.00 43 TRP A O 17
ATOM 25272 N N . ILE A 1 44 ? 8.933 -7.036 -6.106 1.00 0.00 44 ILE A N 17
ATOM 25273 C CA . ILE A 1 44 ? 9.177 -8.378 -5.574 1.00 0.00 44 ILE A CA 17
ATOM 25274 C C . ILE A 1 44 ? 10.628 -8.806 -5.797 1.00 0.00 44 ILE A C 17
ATOM 25275 O O . ILE A 1 44 ? 11.284 -9.306 -4.880 1.00 0.00 44 ILE A O 17
ATOM 25291 N N . ILE A 1 45 ? 11.127 -8.596 -7.008 1.00 0.00 45 ILE A N 17
ATOM 25292 C CA . ILE A 1 45 ? 12.489 -8.982 -7.352 1.00 0.00 45 ILE A CA 17
ATOM 25293 C C . ILE A 1 45 ? 13.509 -8.107 -6.623 1.00 0.00 45 ILE A C 17
ATOM 25294 O O . ILE A 1 45 ? 14.468 -8.610 -6.034 1.00 0.00 45 ILE A O 17
ATOM 25310 N N . LYS A 1 46 ? 13.280 -6.800 -6.643 1.00 0.00 46 LYS A N 17
ATOM 25311 C CA . LYS A 1 46 ? 14.219 -5.848 -6.057 1.00 0.00 46 LYS A CA 17
ATOM 25312 C C . LYS A 1 46 ? 14.210 -5.911 -4.530 1.00 0.00 46 LYS A C 17
ATOM 25313 O O . LYS A 1 46 ? 15.252 -6.083 -3.901 1.00 0.00 46 LYS A O 17
ATOM 25332 N N . TYR A 1 47 ? 13.038 -5.787 -3.935 1.00 0.00 47 TYR A N 17
ATOM 25333 C CA . TYR A 1 47 ? 12.940 -5.694 -2.486 1.00 0.00 47 TYR A CA 17
ATOM 25334 C C . TYR A 1 47 ? 13.031 -7.064 -1.831 1.00 0.00 47 TYR A C 17
ATOM 25335 O O . TYR A 1 47 ? 13.471 -7.176 -0.688 1.00 0.00 47 TYR A O 17
ATOM 25353 N N . GLY A 1 48 ? 12.654 -8.103 -2.570 1.00 0.00 48 GLY A N 17
ATOM 25354 C CA . GLY A 1 48 ? 12.833 -9.464 -2.093 1.00 0.00 48 GLY A CA 17
ATOM 25355 C C . GLY A 1 48 ? 14.295 -9.869 -2.078 1.00 0.00 48 GLY A C 17
ATOM 25356 O O . GLY A 1 48 ? 14.658 -10.910 -1.526 1.00 0.00 48 GLY A O 17
ATOM 25360 N N . SER A 1 49 ? 15.135 -9.046 -2.695 1.00 0.00 49 SER A N 17
ATOM 25361 C CA . SER A 1 49 ? 16.572 -9.273 -2.697 1.00 0.00 49 SER A CA 17
ATOM 25362 C C . SER A 1 49 ? 17.184 -8.836 -1.371 1.00 0.00 49 SER A C 17
ATOM 25363 O O . SER A 1 49 ? 18.240 -9.329 -0.973 1.00 0.00 49 SER A O 17
ATOM 25371 N N . ASN A 1 50 ? 16.512 -7.923 -0.680 1.00 0.00 50 ASN A N 17
ATOM 25372 C CA . ASN A 1 50 ? 17.020 -7.419 0.587 1.00 0.00 50 ASN A CA 17
ATOM 25373 C C . ASN A 1 50 ? 17.110 -8.532 1.608 1.00 0.00 50 ASN A C 17
ATOM 25374 O O . ASN A 1 50 ? 16.132 -9.221 1.898 1.00 0.00 50 ASN A O 17
ATOM 25385 N N . HIS A 1 51 ? 18.300 -8.695 2.130 1.00 0.00 51 HIS A N 17
ATOM 25386 C CA . HIS A 1 51 ? 18.581 -9.698 3.148 1.00 0.00 51 HIS A CA 17
ATOM 25387 C C . HIS A 1 51 ? 17.912 -9.329 4.472 1.00 0.00 51 HIS A C 17
ATOM 25388 O O . HIS A 1 51 ? 17.429 -10.199 5.197 1.00 0.00 51 HIS A O 17
ATOM 25403 N N . ASN A 1 52 ? 17.892 -8.040 4.777 1.00 0.00 52 ASN A N 17
ATOM 25404 C CA . ASN A 1 52 ? 17.319 -7.549 6.016 1.00 0.00 52 ASN A CA 17
ATOM 25405 C C . ASN A 1 52 ? 17.278 -6.033 5.978 1.00 0.00 52 ASN A C 17
ATOM 25406 O O . ASN A 1 52 ? 18.303 -5.380 5.777 1.00 0.00 52 ASN A O 17
ATOM 25417 N N . VAL A 1 53 ? 16.082 -5.488 6.134 1.00 0.00 53 VAL A N 17
ATOM 25418 C CA . VAL A 1 53 ? 15.870 -4.043 6.110 1.00 0.00 53 VAL A CA 17
ATOM 25419 C C . VAL A 1 53 ? 16.778 -3.314 7.103 1.00 0.00 53 VAL A C 17
ATOM 25420 O O . VAL A 1 53 ? 17.331 -2.266 6.772 1.00 0.00 53 VAL A O 17
ATOM 25433 N N . GLN A 1 54 ? 16.937 -3.891 8.302 1.00 0.00 54 GLN A N 17
ATOM 25434 C CA . GLN A 1 54 ? 17.790 -3.331 9.352 1.00 0.00 54 GLN A CA 17
ATOM 25435 C C . GLN A 1 54 ? 17.464 -1.871 9.671 1.00 0.00 54 GLN A C 17
ATOM 25436 O O . GLN A 1 54 ? 17.952 -0.946 9.014 1.00 0.00 54 GLN A O 17
ATOM 25450 N N . GLY A 1 55 ? 16.628 -1.669 10.678 1.00 0.00 55 GLY A N 17
ATOM 25451 C CA . GLY A 1 55 ? 16.310 -0.336 11.127 1.00 0.00 55 GLY A CA 17
ATOM 25452 C C . GLY A 1 55 ? 14.986 -0.289 11.848 1.00 0.00 55 GLY A C 17
ATOM 25453 O O . GLY A 1 55 ? 14.681 -1.159 12.665 1.00 0.00 55 GLY A O 17
ATOM 25457 N N . THR A 1 56 ? 14.194 0.715 11.523 1.00 0.00 56 THR A N 17
ATOM 25458 C CA . THR A 1 56 ? 12.899 0.921 12.148 1.00 0.00 56 THR A CA 17
ATOM 25459 C C . THR A 1 56 ? 11.926 1.525 11.152 1.00 0.00 56 THR A C 17
ATOM 25460 O O . THR A 1 56 ? 11.986 2.718 10.836 1.00 0.00 56 THR A O 17
ATOM 25471 N N . THR A 1 57 ? 11.069 0.674 10.626 1.00 0.00 57 THR A N 17
ATOM 25472 C CA . THR A 1 57 ? 10.053 1.082 9.675 1.00 0.00 57 THR A CA 17
ATOM 25473 C C . THR A 1 57 ? 8.990 1.956 10.346 1.00 0.00 57 THR A C 17
ATOM 25474 O O . THR A 1 57 ? 8.657 1.752 11.515 1.00 0.00 57 THR A O 17
ATOM 25485 N N . PRO A 1 58 ? 8.462 2.952 9.611 1.00 0.00 58 PRO A N 17
ATOM 25486 C CA . PRO A 1 58 ? 7.496 3.919 10.147 1.00 0.00 58 PRO A CA 17
ATOM 25487 C C . PRO A 1 58 ? 6.190 3.274 10.605 1.00 0.00 58 PRO A C 17
ATOM 25488 O O . PRO A 1 58 ? 5.389 2.801 9.792 1.00 0.00 58 PRO A O 17
ATOM 25499 N N . SER A 1 59 ? 5.979 3.276 11.914 1.00 0.00 59 SER A N 17
ATOM 25500 C CA . SER A 1 59 ? 4.771 2.728 12.507 1.00 0.00 59 SER A CA 17
ATOM 25501 C C . SER A 1 59 ? 3.588 3.671 12.294 1.00 0.00 59 SER A C 17
ATOM 25502 O O . SER A 1 59 ? 2.429 3.267 12.383 1.00 0.00 59 SER A O 17
ATOM 25510 N N . ALA A 1 60 ? 3.895 4.934 12.003 1.00 0.00 60 ALA A N 17
ATOM 25511 C CA . ALA A 1 60 ? 2.876 5.959 11.788 1.00 0.00 60 ALA A CA 17
ATOM 25512 C C . ALA A 1 60 ? 1.953 5.617 10.617 1.00 0.00 60 ALA A C 17
ATOM 25513 O O . ALA A 1 60 ? 0.838 6.129 10.522 1.00 0.00 60 ALA A O 17
ATOM 25520 N N . ALA A 1 61 ? 2.410 4.736 9.738 1.00 0.00 61 ALA A N 17
ATOM 25521 C CA . ALA A 1 61 ? 1.649 4.387 8.544 1.00 0.00 61 ALA A CA 17
ATOM 25522 C C . ALA A 1 61 ? 0.459 3.491 8.876 1.00 0.00 61 ALA A C 17
ATOM 25523 O O . ALA A 1 61 ? -0.372 3.197 8.017 1.00 0.00 61 ALA A O 17
ATOM 25530 N N . VAL A 1 62 ? 0.371 3.082 10.129 1.00 0.00 62 VAL A N 17
ATOM 25531 C CA . VAL A 1 62 ? -0.742 2.265 10.591 1.00 0.00 62 VAL A CA 17
ATOM 25532 C C . VAL A 1 62 ? -1.961 3.146 10.864 1.00 0.00 62 VAL A C 17
ATOM 25533 O O . VAL A 1 62 ? -3.105 2.727 10.679 1.00 0.00 62 VAL A O 17
ATOM 25546 N N . SER A 1 63 ? -1.704 4.381 11.271 1.00 0.00 63 SER A N 17
ATOM 25547 C CA . SER A 1 63 ? -2.773 5.326 11.564 1.00 0.00 63 SER A CA 17
ATOM 25548 C C . SER A 1 63 ? -3.428 5.806 10.271 1.00 0.00 63 SER A C 17
ATOM 25549 O O . SER A 1 63 ? -4.655 5.867 10.163 1.00 0.00 63 SER A O 17
ATOM 25557 N N . GLU A 1 64 ? -2.592 6.107 9.284 1.00 0.00 64 GLU A N 17
ATOM 25558 C CA . GLU A 1 64 ? -3.043 6.712 8.039 1.00 0.00 64 GLU A CA 17
ATOM 25559 C C . GLU A 1 64 ? -3.845 5.723 7.198 1.00 0.00 64 GLU A C 17
ATOM 25560 O O . GLU A 1 64 ? -4.633 6.123 6.339 1.00 0.00 64 GLU A O 17
ATOM 25572 N N . ALA A 1 65 ? -3.656 4.436 7.467 1.00 0.00 65 ALA A N 17
ATOM 25573 C CA . ALA A 1 65 ? -4.328 3.376 6.721 1.00 0.00 65 ALA A CA 17
ATOM 25574 C C . ALA A 1 65 ? -5.846 3.509 6.805 1.00 0.00 65 ALA A C 17
ATOM 25575 O O . ALA A 1 65 ? -6.565 3.086 5.899 1.00 0.00 65 ALA A O 17
ATOM 25582 N N . GLU A 1 66 ? -6.318 4.113 7.889 1.00 0.00 66 GLU A N 17
ATOM 25583 C CA . GLU A 1 66 ? -7.743 4.337 8.097 1.00 0.00 66 GLU A CA 17
ATOM 25584 C C . GLU A 1 66 ? -8.309 5.217 6.984 1.00 0.00 66 GLU A C 17
ATOM 25585 O O . GLU A 1 66 ? -9.348 4.915 6.396 1.00 0.00 66 GLU A O 17
ATOM 25597 N N . GLN A 1 67 ? -7.592 6.289 6.691 1.00 0.00 67 GLN A N 17
ATOM 25598 C CA . GLN A 1 67 ? -8.000 7.234 5.665 1.00 0.00 67 GLN A CA 17
ATOM 25599 C C . GLN A 1 67 ? -7.708 6.670 4.281 1.00 0.00 67 GLN A C 17
ATOM 25600 O O . GLN A 1 67 ? -8.473 6.878 3.342 1.00 0.00 67 GLN A O 17
ATOM 25614 N N . ILE A 1 68 ? -6.603 5.939 4.174 1.00 0.00 68 ILE A N 17
ATOM 25615 C CA . ILE A 1 68 ? -6.201 5.321 2.916 1.00 0.00 68 ILE A CA 17
ATOM 25616 C C . ILE A 1 68 ? -7.273 4.352 2.408 1.00 0.00 68 ILE A C 17
ATOM 25617 O O . ILE A 1 68 ? -7.631 4.371 1.228 1.00 0.00 68 ILE A O 17
ATOM 25633 N N . ARG A 1 69 ? -7.792 3.520 3.305 1.00 0.00 69 ARG A N 17
ATOM 25634 C CA . ARG A 1 69 ? -8.799 2.528 2.939 1.00 0.00 69 ARG A CA 17
ATOM 25635 C C . ARG A 1 69 ? -10.092 3.206 2.489 1.00 0.00 69 ARG A C 17
ATOM 25636 O O . ARG A 1 69 ? -10.761 2.742 1.564 1.00 0.00 69 ARG A O 17
ATOM 25657 N N . GLN A 1 70 ? -10.427 4.309 3.141 1.00 0.00 70 GLN A N 17
ATOM 25658 C CA . GLN A 1 70 ? -11.609 5.079 2.798 1.00 0.00 70 GLN A CA 17
ATOM 25659 C C . GLN A 1 70 ? -11.410 5.778 1.454 1.00 0.00 70 GLN A C 17
ATOM 25660 O O . GLN A 1 70 ? -12.332 5.881 0.650 1.00 0.00 70 GLN A O 17
ATOM 25674 N N . LEU A 1 71 ? -10.188 6.251 1.222 1.00 0.00 71 LEU A N 17
ATOM 25675 C CA . LEU A 1 71 ? -9.859 6.989 0.009 1.00 0.00 71 LEU A CA 17
ATOM 25676 C C . LEU A 1 71 ? -9.922 6.092 -1.223 1.00 0.00 71 LEU A C 17
ATOM 25677 O O . LEU A 1 71 ? -10.494 6.473 -2.246 1.00 0.00 71 LEU A O 17
ATOM 25693 N N . LYS A 1 72 ? -9.336 4.902 -1.127 1.00 0.00 72 LYS A N 17
ATOM 25694 C CA . LYS A 1 72 ? -9.335 3.974 -2.253 1.00 0.00 72 LYS A CA 17
ATOM 25695 C C . LYS A 1 72 ? -10.686 3.282 -2.389 1.00 0.00 72 LYS A C 17
ATOM 25696 O O . LYS A 1 72 ? -11.011 2.747 -3.452 1.00 0.00 72 LYS A O 17
ATOM 25715 N N . LYS A 1 73 ? -11.459 3.298 -1.301 1.00 0.00 73 LYS A N 17
ATOM 25716 C CA . LYS A 1 73 ? -12.790 2.695 -1.260 1.00 0.00 73 LYS A CA 17
ATOM 25717 C C . LYS A 1 73 ? -12.732 1.196 -1.524 1.00 0.00 73 LYS A C 17
ATOM 25718 O O . LYS A 1 73 ? -12.846 0.744 -2.667 1.00 0.00 73 LYS A O 17
ATOM 25737 N N . GLU A 1 74 ? -12.537 0.428 -0.463 1.00 0.00 74 GLU A N 17
ATOM 25738 C CA . GLU A 1 74 ? -12.523 -1.019 -0.578 1.00 0.00 74 GLU A CA 17
ATOM 25739 C C . GLU A 1 74 ? -13.923 -1.517 -0.919 1.00 0.00 74 GLU A C 17
ATOM 25740 O O . GLU A 1 74 ? -14.853 -1.390 -0.120 1.00 0.00 74 GLU A O 17
ATOM 25752 N N . ASN A 1 75 ? -14.063 -2.070 -2.109 1.00 0.00 75 ASN A N 17
ATOM 25753 C CA . ASN A 1 75 ? -15.358 -2.500 -2.605 1.00 0.00 75 ASN A CA 17
ATOM 25754 C C . ASN A 1 75 ? -15.412 -4.012 -2.744 1.00 0.00 75 ASN A C 17
ATOM 25755 O O . ASN A 1 75 ? -14.377 -4.677 -2.844 1.00 0.00 75 ASN A O 17
ATOM 25766 N N . ALA A 1 76 ? -16.625 -4.546 -2.754 1.00 0.00 76 ALA A N 17
ATOM 25767 C CA . ALA A 1 76 ? -16.833 -5.981 -2.809 1.00 0.00 76 ALA A CA 17
ATOM 25768 C C . ALA A 1 76 ? -16.530 -6.543 -4.195 1.00 0.00 76 ALA A C 17
ATOM 25769 O O . ALA A 1 76 ? -16.232 -7.728 -4.338 1.00 0.00 76 ALA A O 17
ATOM 25776 N N . LEU A 1 77 ? -16.594 -5.686 -5.208 1.00 0.00 77 LEU A N 17
ATOM 25777 C CA . LEU A 1 77 ? -16.364 -6.101 -6.582 1.00 0.00 77 LEU A CA 17
ATOM 25778 C C . LEU A 1 77 ? -14.944 -6.629 -6.759 1.00 0.00 77 LEU A C 17
ATOM 25779 O O . LEU A 1 77 ? -14.739 -7.724 -7.281 1.00 0.00 77 LEU A O 17
ATOM 25795 N N . GLN A 1 78 ? -13.971 -5.851 -6.299 1.00 0.00 78 GLN A N 17
ATOM 25796 C CA . GLN A 1 78 ? -12.567 -6.231 -6.403 1.00 0.00 78 GLN A CA 17
ATOM 25797 C C . GLN A 1 78 ? -12.257 -7.480 -5.575 1.00 0.00 78 GLN A C 17
ATOM 25798 O O . GLN A 1 78 ? -11.351 -8.249 -5.907 1.00 0.00 78 GLN A O 17
ATOM 25812 N N . ARG A 1 79 ? -13.023 -7.691 -4.510 1.00 0.00 79 ARG A N 17
ATOM 25813 C CA . ARG A 1 79 ? -12.784 -8.819 -3.615 1.00 0.00 79 ARG A CA 17
ATOM 25814 C C . ARG A 1 79 ? -13.400 -10.097 -4.183 1.00 0.00 79 ARG A C 17
ATOM 25815 O O . ARG A 1 79 ? -12.905 -11.200 -3.944 1.00 0.00 79 ARG A O 17
ATOM 25836 N N . ALA A 1 80 ? -14.452 -9.927 -4.966 1.00 0.00 80 ALA A N 17
ATOM 25837 C CA . ALA A 1 80 ? -15.164 -11.048 -5.575 1.00 0.00 80 ALA A CA 17
ATOM 25838 C C . ALA A 1 80 ? -14.453 -11.549 -6.824 1.00 0.00 80 ALA A C 17
ATOM 25839 O O . ALA A 1 80 ? -14.666 -12.677 -7.264 1.00 0.00 80 ALA A O 17
ATOM 25846 N N . ARG A 1 81 ? -13.605 -10.698 -7.392 1.00 0.00 81 ARG A N 17
ATOM 25847 C CA . ARG A 1 81 ? -12.911 -11.007 -8.644 1.00 0.00 81 ARG A CA 17
ATOM 25848 C C . ARG A 1 81 ? -11.887 -12.128 -8.489 1.00 0.00 81 ARG A C 17
ATOM 25849 O O . ARG A 1 81 ? -11.361 -12.634 -9.482 1.00 0.00 81 ARG A O 17
ATOM 25870 N N . THR A 1 82 ? -11.595 -12.478 -7.250 1.00 0.00 82 THR A N 17
ATOM 25871 C CA . THR A 1 82 ? -10.657 -13.546 -6.932 1.00 0.00 82 THR A CA 17
ATOM 25872 C C . THR A 1 82 ? -11.065 -14.869 -7.585 1.00 0.00 82 THR A C 17
ATOM 25873 O O . THR A 1 82 ? -10.546 -15.245 -8.639 1.00 0.00 82 THR A O 17
ATOM 25884 N N . ARG A 1 83 ? -11.972 -15.583 -6.948 1.00 0.00 83 ARG A N 17
ATOM 25885 C CA . ARG A 1 83 ? -12.497 -16.817 -7.495 1.00 0.00 83 ARG A CA 17
ATOM 25886 C C . ARG A 1 83 ? -14.009 -16.745 -7.588 1.00 0.00 83 ARG A C 17
ATOM 25887 O O . ARG A 1 83 ? -14.659 -16.070 -6.792 1.00 0.00 83 ARG A O 17
ATOM 25908 N N . HIS A 1 84 ? -14.562 -17.446 -8.558 1.00 0.00 84 HIS A N 17
ATOM 25909 C CA . HIS A 1 84 ? -15.998 -17.444 -8.776 1.00 0.00 84 HIS A CA 17
ATOM 25910 C C . HIS A 1 84 ? -16.517 -18.877 -8.818 1.00 0.00 84 HIS A C 17
ATOM 25911 O O . HIS A 1 84 ? -15.769 -19.796 -9.156 1.00 0.00 84 HIS A O 17
ATOM 25926 N N . PRO A 1 85 ? -17.796 -19.090 -8.469 1.00 0.00 85 PRO A N 17
ATOM 25927 C CA . PRO A 1 85 ? -18.407 -20.416 -8.539 1.00 0.00 85 PRO A CA 17
ATOM 25928 C C . PRO A 1 85 ? -18.548 -20.890 -9.984 1.00 0.00 85 PRO A C 17
ATOM 25929 O O . PRO A 1 85 ? -18.263 -20.146 -10.923 1.00 0.00 85 PRO A O 17
ATOM 25940 N N . ALA A 1 86 ? -18.988 -22.119 -10.162 1.00 0.00 86 ALA A N 17
ATOM 25941 C CA . ALA A 1 86 ? -19.112 -22.688 -11.491 1.00 0.00 86 ALA A CA 17
ATOM 25942 C C . ALA A 1 86 ? -20.560 -22.674 -11.956 1.00 0.00 86 ALA A C 17
ATOM 25943 O O . ALA A 1 86 ? -21.415 -23.337 -11.370 1.00 0.00 86 ALA A O 17
ATOM 25950 N N . GLU A 1 87 ? -20.837 -21.902 -12.997 1.00 0.00 87 GLU A N 17
ATOM 25951 C CA . GLU A 1 87 ? -22.160 -21.893 -13.607 1.00 0.00 87 GLU A CA 17
ATOM 25952 C C . GLU A 1 87 ? -22.394 -23.205 -14.348 1.00 0.00 87 GLU A C 17
ATOM 25953 O O . GLU A 1 87 ? -23.526 -23.626 -14.561 1.00 0.00 87 GLU A O 17
ATOM 25965 N N . SER A 1 88 ? -21.293 -23.850 -14.709 1.00 0.00 88 SER A N 17
ATOM 25966 C CA . SER A 1 88 ? -21.305 -25.108 -15.445 1.00 0.00 88 SER A CA 17
ATOM 25967 C C . SER A 1 88 ? -22.161 -26.183 -14.760 1.00 0.00 88 SER A C 17
ATOM 25968 O O . SER A 1 88 ? -22.634 -27.116 -15.415 1.00 0.00 88 SER A O 17
ATOM 25976 N N . CYS A 1 89 ? -22.355 -26.044 -13.451 1.00 0.00 89 CYS A N 17
ATOM 25977 C CA . CYS A 1 89 ? -23.090 -27.027 -12.659 1.00 0.00 89 CYS A CA 17
ATOM 25978 C C . CYS A 1 89 ? -24.533 -27.198 -13.138 1.00 0.00 89 CYS A C 17
ATOM 25979 O O . CYS A 1 89 ? -25.144 -28.243 -12.911 1.00 0.00 89 CYS A O 17
ATOM 25987 N N . LEU A 1 90 ? -25.071 -26.178 -13.801 1.00 0.00 90 LEU A N 17
ATOM 25988 C CA . LEU A 1 90 ? -26.470 -26.198 -14.225 1.00 0.00 90 LEU A CA 17
ATOM 25989 C C . LEU A 1 90 ? -26.697 -27.173 -15.383 1.00 0.00 90 LEU A C 17
ATOM 25990 O O . LEU A 1 90 ? -27.836 -27.553 -15.666 1.00 0.00 90 LEU A O 17
ATOM 26006 N N . GLU A 1 91 ? -25.616 -27.572 -16.053 1.00 0.00 91 GLU A N 17
ATOM 26007 C CA . GLU A 1 91 ? -25.708 -28.586 -17.097 1.00 0.00 91 GLU A CA 17
ATOM 26008 C C . GLU A 1 91 ? -26.214 -29.888 -16.501 1.00 0.00 91 GLU A C 17
ATOM 26009 O O . GLU A 1 91 ? -27.194 -30.454 -16.981 1.00 0.00 91 GLU A O 17
ATOM 26021 N N . HIS A 1 92 ? -25.536 -30.333 -15.440 1.00 0.00 92 HIS A N 17
ATOM 26022 C CA . HIS A 1 92 ? -25.908 -31.535 -14.693 1.00 0.00 92 HIS A CA 17
ATOM 26023 C C . HIS A 1 92 ? -25.667 -32.804 -15.513 1.00 0.00 92 HIS A C 17
ATOM 26024 O O . HIS A 1 92 ? -26.090 -32.914 -16.664 1.00 0.00 92 HIS A O 17
ATOM 26039 N N . HIS A 1 93 ? -24.969 -33.760 -14.914 1.00 0.00 93 HIS A N 17
ATOM 26040 C CA . HIS A 1 93 ? -24.680 -35.024 -15.581 1.00 0.00 93 HIS A CA 17
ATOM 26041 C C . HIS A 1 93 ? -25.975 -35.791 -15.843 1.00 0.00 93 HIS A C 17
ATOM 26042 O O . HIS A 1 93 ? -26.814 -35.933 -14.954 1.00 0.00 93 HIS A O 17
ATOM 26057 N N . HIS A 1 94 ? -26.144 -36.263 -17.065 1.00 0.00 94 HIS A N 17
ATOM 26058 C CA . HIS A 1 94 ? -27.341 -37.011 -17.425 1.00 0.00 94 HIS A CA 17
ATOM 26059 C C . HIS A 1 94 ? -26.955 -38.382 -17.962 1.00 0.00 94 HIS A C 17
ATOM 26060 O O . HIS A 1 94 ? -25.853 -38.562 -18.483 1.00 0.00 94 HIS A O 17
ATOM 26075 N N . HIS A 1 95 ? -27.850 -39.345 -17.818 1.00 0.00 95 HIS A N 17
ATOM 26076 C CA . HIS A 1 95 ? -27.583 -40.702 -18.268 1.00 0.00 95 HIS A CA 17
ATOM 26077 C C . HIS A 1 95 ? -28.512 -41.081 -19.415 1.00 0.00 95 HIS A C 17
ATOM 26078 O O . HIS A 1 95 ? -29.698 -40.760 -19.397 1.00 0.00 95 HIS A O 17
ATOM 26093 N N . HIS A 1 96 ? -27.968 -41.754 -20.414 1.00 0.00 96 HIS A N 17
ATOM 26094 C CA . HIS A 1 96 ? -28.762 -42.231 -21.532 1.00 0.00 96 HIS A CA 17
ATOM 26095 C C . HIS A 1 96 ? -28.813 -43.758 -21.498 1.00 0.00 96 HIS A C 17
ATOM 26096 O O . HIS A 1 96 ? -27.802 -44.401 -21.209 1.00 0.00 96 HIS A O 17
ATOM 26111 N N . HIS A 1 97 ? -29.994 -44.317 -21.775 1.00 0.00 97 HIS A N 17
ATOM 26112 C CA . HIS A 1 97 ? -30.245 -45.761 -21.651 1.00 0.00 97 HIS A CA 17
ATOM 26113 C C . HIS A 1 97 ? -30.283 -46.166 -20.184 1.00 0.00 97 HIS A C 17
ATOM 26114 O O . HIS A 1 97 ? -31.312 -45.903 -19.527 1.00 0.00 97 HIS A O 17
ATOM 26130 N N . MET A 1 1 ? 2.028 20.165 0.157 1.00 0.00 1 MET A N 18
ATOM 26131 C CA . MET A 1 1 ? 2.905 18.989 -0.043 1.00 0.00 1 MET A CA 18
ATOM 26132 C C . MET A 1 1 ? 2.651 18.350 -1.403 1.00 0.00 1 MET A C 18
ATOM 26133 O O . MET A 1 1 ? 1.705 17.579 -1.566 1.00 0.00 1 MET A O 18
ATOM 26149 N N . PRO A 1 2 ? 3.490 18.668 -2.402 1.00 0.00 2 PRO A N 18
ATOM 26150 C CA . PRO A 1 2 ? 3.370 18.104 -3.744 1.00 0.00 2 PRO A CA 18
ATOM 26151 C C . PRO A 1 2 ? 4.071 16.756 -3.865 1.00 0.00 2 PRO A C 18
ATOM 26152 O O . PRO A 1 2 ? 3.912 16.045 -4.859 1.00 0.00 2 PRO A O 18
ATOM 26163 N N . THR A 1 3 ? 4.839 16.415 -2.844 1.00 0.00 3 THR A N 18
ATOM 26164 C CA . THR A 1 3 ? 5.600 15.186 -2.825 1.00 0.00 3 THR A CA 18
ATOM 26165 C C . THR A 1 3 ? 4.874 14.104 -2.038 1.00 0.00 3 THR A C 18
ATOM 26166 O O . THR A 1 3 ? 4.361 14.343 -0.943 1.00 0.00 3 THR A O 18
ATOM 26177 N N . LYS A 1 4 ? 4.822 12.924 -2.621 1.00 0.00 4 LYS A N 18
ATOM 26178 C CA . LYS A 1 4 ? 4.214 11.776 -1.996 1.00 0.00 4 LYS A CA 18
ATOM 26179 C C . LYS A 1 4 ? 5.108 10.573 -2.197 1.00 0.00 4 LYS A C 18
ATOM 26180 O O . LYS A 1 4 ? 5.401 10.177 -3.327 1.00 0.00 4 LYS A O 18
ATOM 26199 N N . THR A 1 5 ? 5.550 10.011 -1.102 1.00 0.00 5 THR A N 18
ATOM 26200 C CA . THR A 1 5 ? 6.427 8.856 -1.138 1.00 0.00 5 THR A CA 18
ATOM 26201 C C . THR A 1 5 ? 5.724 7.645 -0.541 1.00 0.00 5 THR A C 18
ATOM 26202 O O . THR A 1 5 ? 4.824 7.779 0.293 1.00 0.00 5 THR A O 18
ATOM 26213 N N . TYR A 1 6 ? 6.139 6.466 -0.960 1.00 0.00 6 TYR A N 18
ATOM 26214 C CA . TYR A 1 6 ? 5.555 5.239 -0.460 1.00 0.00 6 TYR A CA 18
ATOM 26215 C C . TYR A 1 6 ? 6.595 4.476 0.340 1.00 0.00 6 TYR A C 18
ATOM 26216 O O . TYR A 1 6 ? 7.661 4.127 -0.177 1.00 0.00 6 TYR A O 18
ATOM 26234 N N . SER A 1 7 ? 6.285 4.246 1.602 1.00 0.00 7 SER A N 18
ATOM 26235 C CA . SER A 1 7 ? 7.222 3.652 2.540 1.00 0.00 7 SER A CA 18
ATOM 26236 C C . SER A 1 7 ? 7.621 2.234 2.136 1.00 0.00 7 SER A C 18
ATOM 26237 O O . SER A 1 7 ? 6.902 1.554 1.394 1.00 0.00 7 SER A O 18
ATOM 26245 N N . GLU A 1 8 ? 8.781 1.807 2.632 1.00 0.00 8 GLU A N 18
ATOM 26246 C CA . GLU A 1 8 ? 9.294 0.462 2.396 1.00 0.00 8 GLU A CA 18
ATOM 26247 C C . GLU A 1 8 ? 8.270 -0.586 2.802 1.00 0.00 8 GLU A C 18
ATOM 26248 O O . GLU A 1 8 ? 8.116 -1.608 2.139 1.00 0.00 8 GLU A O 18
ATOM 26260 N N . GLU A 1 9 ? 7.571 -0.297 3.888 1.00 0.00 9 GLU A N 18
ATOM 26261 C CA . GLU A 1 9 ? 6.640 -1.224 4.514 1.00 0.00 9 GLU A CA 18
ATOM 26262 C C . GLU A 1 9 ? 5.612 -1.781 3.528 1.00 0.00 9 GLU A C 18
ATOM 26263 O O . GLU A 1 9 ? 5.495 -2.992 3.391 1.00 0.00 9 GLU A O 18
ATOM 26275 N N . PHE A 1 10 ? 4.896 -0.910 2.822 1.00 0.00 10 PHE A N 18
ATOM 26276 C CA . PHE A 1 10 ? 3.873 -1.367 1.879 1.00 0.00 10 PHE A CA 18
ATOM 26277 C C . PHE A 1 10 ? 4.500 -2.136 0.724 1.00 0.00 10 PHE A C 18
ATOM 26278 O O . PHE A 1 10 ? 4.002 -3.186 0.324 1.00 0.00 10 PHE A O 18
ATOM 26295 N N . LYS A 1 11 ? 5.595 -1.610 0.194 1.00 0.00 11 LYS A N 18
ATOM 26296 C CA . LYS A 1 11 ? 6.304 -2.249 -0.906 1.00 0.00 11 LYS A CA 18
ATOM 26297 C C . LYS A 1 11 ? 6.768 -3.649 -0.507 1.00 0.00 11 LYS A C 18
ATOM 26298 O O . LYS A 1 11 ? 6.737 -4.580 -1.307 1.00 0.00 11 LYS A O 18
ATOM 26317 N N . ARG A 1 12 ? 7.180 -3.785 0.747 1.00 0.00 12 ARG A N 18
ATOM 26318 C CA . ARG A 1 12 ? 7.602 -5.070 1.291 1.00 0.00 12 ARG A CA 18
ATOM 26319 C C . ARG A 1 12 ? 6.397 -5.966 1.581 1.00 0.00 12 ARG A C 18
ATOM 26320 O O . ARG A 1 12 ? 6.447 -7.177 1.360 1.00 0.00 12 ARG A O 18
ATOM 26341 N N . ASP A 1 13 ? 5.322 -5.355 2.067 1.00 0.00 13 ASP A N 18
ATOM 26342 C CA . ASP A 1 13 ? 4.073 -6.065 2.340 1.00 0.00 13 ASP A CA 18
ATOM 26343 C C . ASP A 1 13 ? 3.488 -6.624 1.046 1.00 0.00 13 ASP A C 18
ATOM 26344 O O . ASP A 1 13 ? 2.932 -7.721 1.023 1.00 0.00 13 ASP A O 18
ATOM 26353 N N . ALA A 1 14 ? 3.645 -5.866 -0.037 1.00 0.00 14 ALA A N 18
ATOM 26354 C CA . ALA A 1 14 ? 3.228 -6.304 -1.364 1.00 0.00 14 ALA A CA 18
ATOM 26355 C C . ALA A 1 14 ? 4.009 -7.543 -1.796 1.00 0.00 14 ALA A C 18
ATOM 26356 O O . ALA A 1 14 ? 3.461 -8.449 -2.424 1.00 0.00 14 ALA A O 18
ATOM 26363 N N . VAL A 1 15 ? 5.292 -7.584 -1.447 1.00 0.00 15 VAL A N 18
ATOM 26364 C CA . VAL A 1 15 ? 6.118 -8.751 -1.732 1.00 0.00 15 VAL A CA 18
ATOM 26365 C C . VAL A 1 15 ? 5.646 -9.936 -0.890 1.00 0.00 15 VAL A C 18
ATOM 26366 O O . VAL A 1 15 ? 5.671 -11.082 -1.339 1.00 0.00 15 VAL A O 18
ATOM 26379 N N . ALA A 1 16 ? 5.190 -9.648 0.328 1.00 0.00 16 ALA A N 18
ATOM 26380 C CA . ALA A 1 16 ? 4.621 -10.676 1.196 1.00 0.00 16 ALA A CA 18
ATOM 26381 C C . ALA A 1 16 ? 3.307 -11.197 0.615 1.00 0.00 16 ALA A C 18
ATOM 26382 O O . ALA A 1 16 ? 3.021 -12.392 0.681 1.00 0.00 16 ALA A O 18
ATOM 26389 N N . LEU A 1 17 ? 2.517 -10.290 0.043 1.00 0.00 17 LEU A N 18
ATOM 26390 C CA . LEU A 1 17 ? 1.284 -10.653 -0.655 1.00 0.00 17 LEU A CA 18
ATOM 26391 C C . LEU A 1 17 ? 1.567 -11.642 -1.783 1.00 0.00 17 LEU A C 18
ATOM 26392 O O . LEU A 1 17 ? 0.777 -12.545 -2.040 1.00 0.00 17 LEU A O 18
ATOM 26408 N N . TYR A 1 18 ? 2.706 -11.466 -2.443 1.00 0.00 18 TYR A N 18
ATOM 26409 C CA . TYR A 1 18 ? 3.123 -12.364 -3.517 1.00 0.00 18 TYR A CA 18
ATOM 26410 C C . TYR A 1 18 ? 3.366 -13.778 -2.988 1.00 0.00 18 TYR A C 18
ATOM 26411 O O . TYR A 1 18 ? 2.983 -14.765 -3.620 1.00 0.00 18 TYR A O 18
ATOM 26429 N N . GLU A 1 19 ? 3.999 -13.876 -1.828 1.00 0.00 19 GLU A N 18
ATOM 26430 C CA . GLU A 1 19 ? 4.256 -15.172 -1.208 1.00 0.00 19 GLU A CA 18
ATOM 26431 C C . GLU A 1 19 ? 2.966 -15.762 -0.640 1.00 0.00 19 GLU A C 18
ATOM 26432 O O . GLU A 1 19 ? 2.853 -16.973 -0.453 1.00 0.00 19 GLU A O 18
ATOM 26444 N N . ASN A 1 20 ? 1.994 -14.893 -0.385 1.00 0.00 20 ASN A N 18
ATOM 26445 C CA . ASN A 1 20 ? 0.688 -15.311 0.120 1.00 0.00 20 ASN A CA 18
ATOM 26446 C C . ASN A 1 20 ? -0.330 -15.373 -1.015 1.00 0.00 20 ASN A C 18
ATOM 26447 O O . ASN A 1 20 ? -1.539 -15.265 -0.790 1.00 0.00 20 ASN A O 18
ATOM 26458 N N . SER A 1 21 ? 0.168 -15.585 -2.231 1.00 0.00 21 SER A N 18
ATOM 26459 C CA . SER A 1 21 ? -0.672 -15.656 -3.422 1.00 0.00 21 SER A CA 18
ATOM 26460 C C . SER A 1 21 ? -1.637 -16.836 -3.361 1.00 0.00 21 SER A C 18
ATOM 26461 O O . SER A 1 21 ? -2.572 -16.934 -4.157 1.00 0.00 21 SER A O 18
ATOM 26469 N N . ASP A 1 22 ? -1.384 -17.739 -2.426 1.00 0.00 22 ASP A N 18
ATOM 26470 C CA . ASP A 1 22 ? -2.292 -18.849 -2.152 1.00 0.00 22 ASP A CA 18
ATOM 26471 C C . ASP A 1 22 ? -3.703 -18.332 -1.871 1.00 0.00 22 ASP A C 18
ATOM 26472 O O . ASP A 1 22 ? -4.698 -18.992 -2.176 1.00 0.00 22 ASP A O 18
ATOM 26481 N N . GLY A 1 23 ? -3.777 -17.132 -1.310 1.00 0.00 23 GLY A N 18
ATOM 26482 C CA . GLY A 1 23 ? -5.059 -16.515 -1.036 1.00 0.00 23 GLY A CA 18
ATOM 26483 C C . GLY A 1 23 ? -5.593 -15.724 -2.220 1.00 0.00 23 GLY A C 18
ATOM 26484 O O . GLY A 1 23 ? -6.806 -15.656 -2.433 1.00 0.00 23 GLY A O 18
ATOM 26488 N N . ALA A 1 24 ? -4.691 -15.146 -3.009 1.00 0.00 24 ALA A N 18
ATOM 26489 C CA . ALA A 1 24 ? -5.074 -14.310 -4.138 1.00 0.00 24 ALA A CA 18
ATOM 26490 C C . ALA A 1 24 ? -3.980 -14.324 -5.195 1.00 0.00 24 ALA A C 18
ATOM 26491 O O . ALA A 1 24 ? -2.809 -14.116 -4.888 1.00 0.00 24 ALA A O 18
ATOM 26498 N N . SER A 1 25 ? -4.373 -14.578 -6.434 1.00 0.00 25 SER A N 18
ATOM 26499 C CA . SER A 1 25 ? -3.430 -14.684 -7.541 1.00 0.00 25 SER A CA 18
ATOM 26500 C C . SER A 1 25 ? -2.692 -13.362 -7.779 1.00 0.00 25 SER A C 18
ATOM 26501 O O . SER A 1 25 ? -3.157 -12.300 -7.362 1.00 0.00 25 SER A O 18
ATOM 26509 N N . LEU A 1 26 ? -1.552 -13.448 -8.466 1.00 0.00 26 LEU A N 18
ATOM 26510 C CA . LEU A 1 26 ? -0.671 -12.300 -8.687 1.00 0.00 26 LEU A CA 18
ATOM 26511 C C . LEU A 1 26 ? -1.434 -11.141 -9.324 1.00 0.00 26 LEU A C 18
ATOM 26512 O O . LEU A 1 26 ? -1.374 -10.010 -8.840 1.00 0.00 26 LEU A O 18
ATOM 26528 N N . GLN A 1 27 ? -2.158 -11.425 -10.403 1.00 0.00 27 GLN A N 18
ATOM 26529 C CA . GLN A 1 27 ? -2.938 -10.399 -11.086 1.00 0.00 27 GLN A CA 18
ATOM 26530 C C . GLN A 1 27 ? -4.001 -9.819 -10.157 1.00 0.00 27 GLN A C 18
ATOM 26531 O O . GLN A 1 27 ? -4.281 -8.623 -10.194 1.00 0.00 27 GLN A O 18
ATOM 26545 N N . GLN A 1 28 ? -4.569 -10.668 -9.309 1.00 0.00 28 GLN A N 18
ATOM 26546 C CA . GLN A 1 28 ? -5.617 -10.245 -8.388 1.00 0.00 28 GLN A CA 18
ATOM 26547 C C . GLN A 1 28 ? -5.052 -9.278 -7.355 1.00 0.00 28 GLN A C 18
ATOM 26548 O O . GLN A 1 28 ? -5.716 -8.323 -6.961 1.00 0.00 28 GLN A O 18
ATOM 26562 N N . ILE A 1 29 ? -3.818 -9.535 -6.930 1.00 0.00 29 ILE A N 18
ATOM 26563 C CA . ILE A 1 29 ? -3.118 -8.636 -6.019 1.00 0.00 29 ILE A CA 18
ATOM 26564 C C . ILE A 1 29 ? -2.965 -7.262 -6.662 1.00 0.00 29 ILE A C 18
ATOM 26565 O O . ILE A 1 29 ? -3.270 -6.237 -6.049 1.00 0.00 29 ILE A O 18
ATOM 26581 N N . ALA A 1 30 ? -2.515 -7.258 -7.914 1.00 0.00 30 ALA A N 18
ATOM 26582 C CA . ALA A 1 30 ? -2.349 -6.022 -8.671 1.00 0.00 30 ALA A CA 18
ATOM 26583 C C . ALA A 1 30 ? -3.686 -5.307 -8.838 1.00 0.00 30 ALA A C 18
ATOM 26584 O O . ALA A 1 30 ? -3.763 -4.083 -8.729 1.00 0.00 30 ALA A O 18
ATOM 26591 N N . ASN A 1 31 ? -4.737 -6.084 -9.086 1.00 0.00 31 ASN A N 18
ATOM 26592 C CA . ASN A 1 31 ? -6.077 -5.548 -9.257 1.00 0.00 31 ASN A CA 18
ATOM 26593 C C . ASN A 1 31 ? -6.568 -4.862 -7.986 1.00 0.00 31 ASN A C 18
ATOM 26594 O O . ASN A 1 31 ? -7.174 -3.791 -8.047 1.00 0.00 31 ASN A O 18
ATOM 26605 N N . ASP A 1 32 ? -6.301 -5.480 -6.841 1.00 0.00 32 ASP A N 18
ATOM 26606 C CA . ASP A 1 32 ? -6.759 -4.956 -5.557 1.00 0.00 32 ASP A CA 18
ATOM 26607 C C . ASP A 1 32 ? -5.959 -3.724 -5.156 1.00 0.00 32 ASP A C 18
ATOM 26608 O O . ASP A 1 32 ? -6.516 -2.728 -4.698 1.00 0.00 32 ASP A O 18
ATOM 26617 N N . LEU A 1 33 ? -4.645 -3.795 -5.339 1.00 0.00 33 LEU A N 18
ATOM 26618 C CA . LEU A 1 33 ? -3.762 -2.693 -4.977 1.00 0.00 33 LEU A CA 18
ATOM 26619 C C . LEU A 1 33 ? -3.933 -1.515 -5.931 1.00 0.00 33 LEU A C 18
ATOM 26620 O O . LEU A 1 33 ? -3.797 -0.357 -5.534 1.00 0.00 33 LEU A O 18
ATOM 26636 N N . GLY A 1 34 ? -4.249 -1.816 -7.182 1.00 0.00 34 GLY A N 18
ATOM 26637 C CA . GLY A 1 34 ? -4.455 -0.773 -8.169 1.00 0.00 34 GLY A CA 18
ATOM 26638 C C . GLY A 1 34 ? -3.182 -0.434 -8.916 1.00 0.00 34 GLY A C 18
ATOM 26639 O O . GLY A 1 34 ? -2.967 0.715 -9.312 1.00 0.00 34 GLY A O 18
ATOM 26643 N N . ILE A 1 35 ? -2.339 -1.438 -9.103 1.00 0.00 35 ILE A N 18
ATOM 26644 C CA . ILE A 1 35 ? -1.062 -1.257 -9.770 1.00 0.00 35 ILE A CA 18
ATOM 26645 C C . ILE A 1 35 ? -0.901 -2.268 -10.898 1.00 0.00 35 ILE A C 18
ATOM 26646 O O . ILE A 1 35 ? -1.735 -3.155 -11.071 1.00 0.00 35 ILE A O 18
ATOM 26662 N N . ASN A 1 36 ? 0.163 -2.124 -11.670 1.00 0.00 36 ASN A N 18
ATOM 26663 C CA . ASN A 1 36 ? 0.470 -3.063 -12.724 1.00 0.00 36 ASN A CA 18
ATOM 26664 C C . ASN A 1 36 ? 1.192 -4.274 -12.150 1.00 0.00 36 ASN A C 18
ATOM 26665 O O . ASN A 1 36 ? 1.955 -4.150 -11.192 1.00 0.00 36 ASN A O 18
ATOM 26676 N N . ARG A 1 37 ? 0.958 -5.438 -12.742 1.00 0.00 37 ARG A N 18
ATOM 26677 C CA . ARG A 1 37 ? 1.563 -6.670 -12.276 1.00 0.00 37 ARG A CA 18
ATOM 26678 C C . ARG A 1 37 ? 3.077 -6.638 -12.447 1.00 0.00 37 ARG A C 18
ATOM 26679 O O . ARG A 1 37 ? 3.814 -7.251 -11.675 1.00 0.00 37 ARG A O 18
ATOM 26700 N N . VAL A 1 38 ? 3.538 -5.914 -13.455 1.00 0.00 38 VAL A N 18
ATOM 26701 C CA . VAL A 1 38 ? 4.968 -5.751 -13.681 1.00 0.00 38 VAL A CA 18
ATOM 26702 C C . VAL A 1 38 ? 5.559 -4.792 -12.651 1.00 0.00 38 VAL A C 18
ATOM 26703 O O . VAL A 1 38 ? 6.688 -4.971 -12.200 1.00 0.00 38 VAL A O 18
ATOM 26716 N N . THR A 1 39 ? 4.783 -3.785 -12.267 1.00 0.00 39 THR A N 18
ATOM 26717 C CA . THR A 1 39 ? 5.200 -2.864 -11.218 1.00 0.00 39 THR A CA 18
ATOM 26718 C C . THR A 1 39 ? 5.363 -3.615 -9.896 1.00 0.00 39 THR A C 18
ATOM 26719 O O . THR A 1 39 ? 6.313 -3.382 -9.146 1.00 0.00 39 THR A O 18
ATOM 26730 N N . LEU A 1 40 ? 4.435 -4.529 -9.628 1.00 0.00 40 LEU A N 18
ATOM 26731 C CA . LEU A 1 40 ? 4.522 -5.395 -8.459 1.00 0.00 40 LEU A CA 18
ATOM 26732 C C . LEU A 1 40 ? 5.757 -6.283 -8.563 1.00 0.00 40 LEU A C 18
ATOM 26733 O O . LEU A 1 40 ? 6.503 -6.448 -7.598 1.00 0.00 40 LEU A O 18
ATOM 26749 N N . LYS A 1 41 ? 5.969 -6.828 -9.757 1.00 0.00 41 LYS A N 18
ATOM 26750 C CA . LYS A 1 41 ? 7.126 -7.675 -10.043 1.00 0.00 41 LYS A CA 18
ATOM 26751 C C . LYS A 1 41 ? 8.421 -6.943 -9.700 1.00 0.00 41 LYS A C 18
ATOM 26752 O O . LYS A 1 41 ? 9.332 -7.516 -9.099 1.00 0.00 41 LYS A O 18
ATOM 26771 N N . ASN A 1 42 ? 8.482 -5.673 -10.086 1.00 0.00 42 ASN A N 18
ATOM 26772 C CA . ASN A 1 42 ? 9.636 -4.821 -9.802 1.00 0.00 42 ASN A CA 18
ATOM 26773 C C . ASN A 1 42 ? 9.956 -4.787 -8.310 1.00 0.00 42 ASN A C 18
ATOM 26774 O O . ASN A 1 42 ? 11.104 -5.001 -7.917 1.00 0.00 42 ASN A O 18
ATOM 26785 N N . TRP A 1 43 ? 8.942 -4.529 -7.488 1.00 0.00 43 TRP A N 18
ATOM 26786 C CA . TRP A 1 43 ? 9.119 -4.496 -6.036 1.00 0.00 43 TRP A CA 18
ATOM 26787 C C . TRP A 1 43 ? 9.572 -5.853 -5.507 1.00 0.00 43 TRP A C 18
ATOM 26788 O O . TRP A 1 43 ? 10.448 -5.933 -4.645 1.00 0.00 43 TRP A O 18
ATOM 26809 N N . ILE A 1 44 ? 8.979 -6.913 -6.044 1.00 0.00 44 ILE A N 18
ATOM 26810 C CA . ILE A 1 44 ? 9.298 -8.277 -5.625 1.00 0.00 44 ILE A CA 18
ATOM 26811 C C . ILE A 1 44 ? 10.767 -8.603 -5.871 1.00 0.00 44 ILE A C 18
ATOM 26812 O O . ILE A 1 44 ? 11.463 -9.083 -4.979 1.00 0.00 44 ILE A O 18
ATOM 26828 N N . ILE A 1 45 ? 11.234 -8.334 -7.080 1.00 0.00 45 ILE A N 18
ATOM 26829 C CA . ILE A 1 45 ? 12.605 -8.651 -7.457 1.00 0.00 45 ILE A CA 18
ATOM 26830 C C . ILE A 1 45 ? 13.606 -7.736 -6.747 1.00 0.00 45 ILE A C 18
ATOM 26831 O O . ILE A 1 45 ? 14.677 -8.170 -6.326 1.00 0.00 45 ILE A O 18
ATOM 26847 N N . LYS A 1 46 ? 13.243 -6.471 -6.604 1.00 0.00 46 LYS A N 18
ATOM 26848 C CA . LYS A 1 46 ? 14.159 -5.470 -6.077 1.00 0.00 46 LYS A CA 18
ATOM 26849 C C . LYS A 1 46 ? 14.274 -5.553 -4.558 1.00 0.00 46 LYS A C 18
ATOM 26850 O O . LYS A 1 46 ? 15.380 -5.596 -4.014 1.00 0.00 46 LYS A O 18
ATOM 26869 N N . TYR A 1 47 ? 13.139 -5.585 -3.876 1.00 0.00 47 TYR A N 18
ATOM 26870 C CA . TYR A 1 47 ? 13.133 -5.565 -2.420 1.00 0.00 47 TYR A CA 18
ATOM 26871 C C . TYR A 1 47 ? 13.207 -6.972 -1.849 1.00 0.00 47 TYR A C 18
ATOM 26872 O O . TYR A 1 47 ? 13.632 -7.166 -0.708 1.00 0.00 47 TYR A O 18
ATOM 26890 N N . GLY A 1 48 ? 12.808 -7.955 -2.647 1.00 0.00 48 GLY A N 18
ATOM 26891 C CA . GLY A 1 48 ? 13.018 -9.341 -2.275 1.00 0.00 48 GLY A CA 18
ATOM 26892 C C . GLY A 1 48 ? 14.448 -9.771 -2.547 1.00 0.00 48 GLY A C 18
ATOM 26893 O O . GLY A 1 48 ? 14.696 -10.700 -3.318 1.00 0.00 48 GLY A O 18
ATOM 26897 N N . SER A 1 49 ? 15.386 -9.074 -1.914 1.00 0.00 49 SER A N 18
ATOM 26898 C CA . SER A 1 49 ? 16.809 -9.318 -2.100 1.00 0.00 49 SER A CA 18
ATOM 26899 C C . SER A 1 49 ? 17.215 -10.679 -1.543 1.00 0.00 49 SER A C 18
ATOM 26900 O O . SER A 1 49 ? 18.233 -11.248 -1.946 1.00 0.00 49 SER A O 18
ATOM 26908 N N . ASN A 1 50 ? 16.431 -11.185 -0.602 1.00 0.00 50 ASN A N 18
ATOM 26909 C CA . ASN A 1 50 ? 16.689 -12.494 -0.030 1.00 0.00 50 ASN A CA 18
ATOM 26910 C C . ASN A 1 50 ? 16.478 -13.570 -1.075 1.00 0.00 50 ASN A C 18
ATOM 26911 O O . ASN A 1 50 ? 15.397 -13.701 -1.645 1.00 0.00 50 ASN A O 18
ATOM 26922 N N . HIS A 1 51 ? 17.518 -14.335 -1.314 1.00 0.00 51 HIS A N 18
ATOM 26923 C CA . HIS A 1 51 ? 17.451 -15.439 -2.260 1.00 0.00 51 HIS A CA 18
ATOM 26924 C C . HIS A 1 51 ? 16.737 -16.606 -1.608 1.00 0.00 51 HIS A C 18
ATOM 26925 O O . HIS A 1 51 ? 16.021 -17.364 -2.257 1.00 0.00 51 HIS A O 18
ATOM 26940 N N . ASN A 1 52 ? 16.926 -16.719 -0.303 1.00 0.00 52 ASN A N 18
ATOM 26941 C CA . ASN A 1 52 ? 16.222 -17.691 0.500 1.00 0.00 52 ASN A CA 18
ATOM 26942 C C . ASN A 1 52 ? 15.248 -16.978 1.418 1.00 0.00 52 ASN A C 18
ATOM 26943 O O . ASN A 1 52 ? 15.588 -16.623 2.547 1.00 0.00 52 ASN A O 18
ATOM 26954 N N . VAL A 1 53 ? 14.058 -16.717 0.899 1.00 0.00 53 VAL A N 18
ATOM 26955 C CA . VAL A 1 53 ? 13.013 -16.056 1.666 1.00 0.00 53 VAL A CA 18
ATOM 26956 C C . VAL A 1 53 ? 12.596 -16.924 2.848 1.00 0.00 53 VAL A C 18
ATOM 26957 O O . VAL A 1 53 ? 12.638 -16.486 3.998 1.00 0.00 53 VAL A O 18
ATOM 26970 N N . GLN A 1 54 ? 12.242 -18.173 2.554 1.00 0.00 54 GLN A N 18
ATOM 26971 C CA . GLN A 1 54 ? 11.830 -19.131 3.573 1.00 0.00 54 GLN A CA 18
ATOM 26972 C C . GLN A 1 54 ? 10.587 -18.622 4.301 1.00 0.00 54 GLN A C 18
ATOM 26973 O O . GLN A 1 54 ? 9.701 -18.034 3.681 1.00 0.00 54 GLN A O 18
ATOM 26987 N N . GLY A 1 55 ? 10.513 -18.865 5.601 1.00 0.00 55 GLY A N 18
ATOM 26988 C CA . GLY A 1 55 ? 9.356 -18.441 6.368 1.00 0.00 55 GLY A CA 18
ATOM 26989 C C . GLY A 1 55 ? 9.308 -16.943 6.604 1.00 0.00 55 GLY A C 18
ATOM 26990 O O . GLY A 1 55 ? 8.232 -16.350 6.585 1.00 0.00 55 GLY A O 18
ATOM 26994 N N . THR A 1 56 ? 10.482 -16.344 6.789 1.00 0.00 56 THR A N 18
ATOM 26995 C CA . THR A 1 56 ? 10.629 -14.918 7.109 1.00 0.00 56 THR A CA 18
ATOM 26996 C C . THR A 1 56 ? 9.657 -14.435 8.190 1.00 0.00 56 THR A C 18
ATOM 26997 O O . THR A 1 56 ? 8.522 -14.056 7.906 1.00 0.00 56 THR A O 18
ATOM 27008 N N . THR A 1 57 ? 10.116 -14.437 9.432 1.00 0.00 57 THR A N 18
ATOM 27009 C CA . THR A 1 57 ? 9.305 -13.955 10.535 1.00 0.00 57 THR A CA 18
ATOM 27010 C C . THR A 1 57 ? 9.521 -12.457 10.760 1.00 0.00 57 THR A C 18
ATOM 27011 O O . THR A 1 57 ? 10.601 -12.023 11.167 1.00 0.00 57 THR A O 18
ATOM 27022 N N . PRO A 1 58 ? 8.499 -11.638 10.466 1.00 0.00 58 PRO A N 18
ATOM 27023 C CA . PRO A 1 58 ? 8.558 -10.194 10.653 1.00 0.00 58 PRO A CA 18
ATOM 27024 C C . PRO A 1 58 ? 8.260 -9.796 12.096 1.00 0.00 58 PRO A C 18
ATOM 27025 O O . PRO A 1 58 ? 7.220 -10.161 12.648 1.00 0.00 58 PRO A O 18
ATOM 27036 N N . SER A 1 59 ? 9.171 -9.037 12.692 1.00 0.00 59 SER A N 18
ATOM 27037 C CA . SER A 1 59 ? 9.046 -8.614 14.086 1.00 0.00 59 SER A CA 18
ATOM 27038 C C . SER A 1 59 ? 7.777 -7.786 14.325 1.00 0.00 59 SER A C 18
ATOM 27039 O O . SER A 1 59 ? 7.275 -7.717 15.445 1.00 0.00 59 SER A O 18
ATOM 27047 N N . ALA A 1 60 ? 7.258 -7.176 13.268 1.00 0.00 60 ALA A N 18
ATOM 27048 C CA . ALA A 1 60 ? 6.071 -6.332 13.371 1.00 0.00 60 ALA A CA 18
ATOM 27049 C C . ALA A 1 60 ? 4.793 -7.160 13.261 1.00 0.00 60 ALA A C 18
ATOM 27050 O O . ALA A 1 60 ? 3.726 -6.734 13.694 1.00 0.00 60 ALA A O 18
ATOM 27057 N N . ALA A 1 61 ? 4.911 -8.361 12.704 1.00 0.00 61 ALA A N 18
ATOM 27058 C CA . ALA A 1 61 ? 3.739 -9.175 12.390 1.00 0.00 61 ALA A CA 18
ATOM 27059 C C . ALA A 1 61 ? 3.320 -10.058 13.563 1.00 0.00 61 ALA A C 18
ATOM 27060 O O . ALA A 1 61 ? 2.478 -10.933 13.407 1.00 0.00 61 ALA A O 18
ATOM 27067 N N . VAL A 1 62 ? 3.894 -9.813 14.736 1.00 0.00 62 VAL A N 18
ATOM 27068 C CA . VAL A 1 62 ? 3.570 -10.597 15.928 1.00 0.00 62 VAL A CA 18
ATOM 27069 C C . VAL A 1 62 ? 2.085 -10.482 16.272 1.00 0.00 62 VAL A C 18
ATOM 27070 O O . VAL A 1 62 ? 1.400 -11.482 16.497 1.00 0.00 62 VAL A O 18
ATOM 27083 N N . SER A 1 63 ? 1.600 -9.258 16.295 1.00 0.00 63 SER A N 18
ATOM 27084 C CA . SER A 1 63 ? 0.198 -8.997 16.580 1.00 0.00 63 SER A CA 18
ATOM 27085 C C . SER A 1 63 ? -0.653 -9.129 15.317 1.00 0.00 63 SER A C 18
ATOM 27086 O O . SER A 1 63 ? -1.828 -9.491 15.378 1.00 0.00 63 SER A O 18
ATOM 27094 N N . GLU A 1 64 ? -0.042 -8.857 14.172 1.00 0.00 64 GLU A N 18
ATOM 27095 C CA . GLU A 1 64 ? -0.743 -8.902 12.892 1.00 0.00 64 GLU A CA 18
ATOM 27096 C C . GLU A 1 64 ? -1.082 -10.343 12.514 1.00 0.00 64 GLU A C 18
ATOM 27097 O O . GLU A 1 64 ? -2.011 -10.603 11.746 1.00 0.00 64 GLU A O 18
ATOM 27109 N N . ALA A 1 65 ? -0.328 -11.270 13.087 1.00 0.00 65 ALA A N 18
ATOM 27110 C CA . ALA A 1 65 ? -0.485 -12.696 12.830 1.00 0.00 65 ALA A CA 18
ATOM 27111 C C . ALA A 1 65 ? -1.890 -13.195 13.154 1.00 0.00 65 ALA A C 18
ATOM 27112 O O . ALA A 1 65 ? -2.315 -14.219 12.632 1.00 0.00 65 ALA A O 18
ATOM 27119 N N . GLU A 1 66 ? -2.605 -12.484 14.021 1.00 0.00 66 GLU A N 18
ATOM 27120 C CA . GLU A 1 66 ? -3.921 -12.933 14.455 1.00 0.00 66 GLU A CA 18
ATOM 27121 C C . GLU A 1 66 ? -4.896 -13.013 13.279 1.00 0.00 66 GLU A C 18
ATOM 27122 O O . GLU A 1 66 ? -5.551 -14.037 13.076 1.00 0.00 66 GLU A O 18
ATOM 27134 N N . GLN A 1 67 ? -4.986 -11.944 12.499 1.00 0.00 67 GLN A N 18
ATOM 27135 C CA . GLN A 1 67 ? -5.858 -11.939 11.331 1.00 0.00 67 GLN A CA 18
ATOM 27136 C C . GLN A 1 67 ? -5.277 -12.833 10.244 1.00 0.00 67 GLN A C 18
ATOM 27137 O O . GLN A 1 67 ? -6.004 -13.347 9.398 1.00 0.00 67 GLN A O 18
ATOM 27151 N N . ILE A 1 68 ? -3.961 -13.021 10.285 1.00 0.00 68 ILE A N 18
ATOM 27152 C CA . ILE A 1 68 ? -3.281 -13.939 9.378 1.00 0.00 68 ILE A CA 18
ATOM 27153 C C . ILE A 1 68 ? -3.713 -15.375 9.673 1.00 0.00 68 ILE A C 18
ATOM 27154 O O . ILE A 1 68 ? -3.941 -16.167 8.761 1.00 0.00 68 ILE A O 18
ATOM 27170 N N . ARG A 1 69 ? -3.843 -15.686 10.959 1.00 0.00 69 ARG A N 18
ATOM 27171 C CA . ARG A 1 69 ? -4.355 -16.979 11.408 1.00 0.00 69 ARG A CA 18
ATOM 27172 C C . ARG A 1 69 ? -5.752 -17.227 10.843 1.00 0.00 69 ARG A C 18
ATOM 27173 O O . ARG A 1 69 ? -6.077 -18.336 10.413 1.00 0.00 69 ARG A O 18
ATOM 27194 N N . GLN A 1 70 ? -6.565 -16.180 10.832 1.00 0.00 70 GLN A N 18
ATOM 27195 C CA . GLN A 1 70 ? -7.913 -16.258 10.310 1.00 0.00 70 GLN A CA 18
ATOM 27196 C C . GLN A 1 70 ? -7.878 -16.386 8.786 1.00 0.00 70 GLN A C 18
ATOM 27197 O O . GLN A 1 70 ? -8.618 -17.173 8.203 1.00 0.00 70 GLN A O 18
ATOM 27211 N N . LEU A 1 71 ? -6.990 -15.619 8.156 1.00 0.00 71 LEU A N 18
ATOM 27212 C CA . LEU A 1 71 ? -6.833 -15.638 6.703 1.00 0.00 71 LEU A CA 18
ATOM 27213 C C . LEU A 1 71 ? -6.414 -17.024 6.218 1.00 0.00 71 LEU A C 18
ATOM 27214 O O . LEU A 1 71 ? -6.971 -17.552 5.258 1.00 0.00 71 LEU A O 18
ATOM 27230 N N . LYS A 1 72 ? -5.430 -17.605 6.896 1.00 0.00 72 LYS A N 18
ATOM 27231 C CA . LYS A 1 72 ? -4.937 -18.935 6.552 1.00 0.00 72 LYS A CA 18
ATOM 27232 C C . LYS A 1 72 ? -5.992 -20.004 6.821 1.00 0.00 72 LYS A C 18
ATOM 27233 O O . LYS A 1 72 ? -6.066 -21.003 6.105 1.00 0.00 72 LYS A O 18
ATOM 27252 N N . LYS A 1 73 ? -6.793 -19.769 7.860 1.00 0.00 73 LYS A N 18
ATOM 27253 C CA . LYS A 1 73 ? -7.788 -20.726 8.345 1.00 0.00 73 LYS A CA 18
ATOM 27254 C C . LYS A 1 73 ? -7.114 -21.869 9.098 1.00 0.00 73 LYS A C 18
ATOM 27255 O O . LYS A 1 73 ? -6.194 -22.519 8.593 1.00 0.00 73 LYS A O 18
ATOM 27274 N N . GLU A 1 74 ? -7.563 -22.090 10.323 1.00 0.00 74 GLU A N 18
ATOM 27275 C CA . GLU A 1 74 ? -7.030 -23.156 11.159 1.00 0.00 74 GLU A CA 18
ATOM 27276 C C . GLU A 1 74 ? -7.926 -24.391 11.093 1.00 0.00 74 GLU A C 18
ATOM 27277 O O . GLU A 1 74 ? -7.530 -25.484 11.497 1.00 0.00 74 GLU A O 18
ATOM 27289 N N . ASN A 1 75 ? -9.133 -24.207 10.571 1.00 0.00 75 ASN A N 18
ATOM 27290 C CA . ASN A 1 75 ? -10.114 -25.282 10.507 1.00 0.00 75 ASN A CA 18
ATOM 27291 C C . ASN A 1 75 ? -9.939 -26.069 9.203 1.00 0.00 75 ASN A C 18
ATOM 27292 O O . ASN A 1 75 ? -9.176 -25.667 8.322 1.00 0.00 75 ASN A O 18
ATOM 27303 N N . ALA A 1 76 ? -10.654 -27.176 9.082 1.00 0.00 76 ALA A N 18
ATOM 27304 C CA . ALA A 1 76 ? -10.479 -28.108 7.977 1.00 0.00 76 ALA A CA 18
ATOM 27305 C C . ALA A 1 76 ? -11.019 -27.576 6.647 1.00 0.00 76 ALA A C 18
ATOM 27306 O O . ALA A 1 76 ? -10.725 -28.139 5.590 1.00 0.00 76 ALA A O 18
ATOM 27313 N N . LEU A 1 77 ? -11.800 -26.496 6.698 1.00 0.00 77 LEU A N 18
ATOM 27314 C CA . LEU A 1 77 ? -12.479 -25.963 5.515 1.00 0.00 77 LEU A CA 18
ATOM 27315 C C . LEU A 1 77 ? -11.499 -25.611 4.391 1.00 0.00 77 LEU A C 18
ATOM 27316 O O . LEU A 1 77 ? -11.867 -25.620 3.218 1.00 0.00 77 LEU A O 18
ATOM 27332 N N . GLN A 1 78 ? -10.256 -25.310 4.754 1.00 0.00 78 GLN A N 18
ATOM 27333 C CA . GLN A 1 78 ? -9.230 -24.927 3.781 1.00 0.00 78 GLN A CA 18
ATOM 27334 C C . GLN A 1 78 ? -9.035 -26.010 2.713 1.00 0.00 78 GLN A C 18
ATOM 27335 O O . GLN A 1 78 ? -8.666 -25.721 1.570 1.00 0.00 78 GLN A O 18
ATOM 27349 N N . ARG A 1 79 ? -9.310 -27.253 3.088 1.00 0.00 79 ARG A N 18
ATOM 27350 C CA . ARG A 1 79 ? -9.064 -28.399 2.216 1.00 0.00 79 ARG A CA 18
ATOM 27351 C C . ARG A 1 79 ? -10.052 -28.463 1.057 1.00 0.00 79 ARG A C 18
ATOM 27352 O O . ARG A 1 79 ? -9.837 -29.190 0.090 1.00 0.00 79 ARG A O 18
ATOM 27373 N N . ALA A 1 80 ? -11.129 -27.702 1.160 1.00 0.00 80 ALA A N 18
ATOM 27374 C CA . ALA A 1 80 ? -12.154 -27.667 0.116 1.00 0.00 80 ALA A CA 18
ATOM 27375 C C . ALA A 1 80 ? -11.596 -27.125 -1.197 1.00 0.00 80 ALA A C 18
ATOM 27376 O O . ALA A 1 80 ? -12.163 -27.353 -2.262 1.00 0.00 80 ALA A O 18
ATOM 27383 N N . ARG A 1 81 ? -10.484 -26.406 -1.104 1.00 0.00 81 ARG A N 18
ATOM 27384 C CA . ARG A 1 81 ? -9.854 -25.798 -2.273 1.00 0.00 81 ARG A CA 18
ATOM 27385 C C . ARG A 1 81 ? -9.172 -26.848 -3.139 1.00 0.00 81 ARG A C 18
ATOM 27386 O O . ARG A 1 81 ? -8.974 -26.649 -4.337 1.00 0.00 81 ARG A O 18
ATOM 27407 N N . THR A 1 82 ? -8.799 -27.944 -2.509 1.00 0.00 82 THR A N 18
ATOM 27408 C CA . THR A 1 82 ? -8.180 -29.072 -3.187 1.00 0.00 82 THR A CA 18
ATOM 27409 C C . THR A 1 82 ? -9.105 -29.611 -4.276 1.00 0.00 82 THR A C 18
ATOM 27410 O O . THR A 1 82 ? -8.905 -29.355 -5.467 1.00 0.00 82 THR A O 18
ATOM 27421 N N . ARG A 1 83 ? -10.085 -30.390 -3.854 1.00 0.00 83 ARG A N 18
ATOM 27422 C CA . ARG A 1 83 ? -11.112 -30.916 -4.748 1.00 0.00 83 ARG A CA 18
ATOM 27423 C C . ARG A 1 83 ? -11.738 -29.796 -5.582 1.00 0.00 83 ARG A C 18
ATOM 27424 O O . ARG A 1 83 ? -12.195 -28.785 -5.048 1.00 0.00 83 ARG A O 18
ATOM 27445 N N . HIS A 1 84 ? -11.750 -29.991 -6.890 1.00 0.00 84 HIS A N 18
ATOM 27446 C CA . HIS A 1 84 ? -12.260 -28.988 -7.823 1.00 0.00 84 HIS A CA 18
ATOM 27447 C C . HIS A 1 84 ? -13.466 -29.523 -8.588 1.00 0.00 84 HIS A C 18
ATOM 27448 O O . HIS A 1 84 ? -13.662 -30.737 -8.675 1.00 0.00 84 HIS A O 18
ATOM 27463 N N . PRO A 1 85 ? -14.301 -28.622 -9.142 1.00 0.00 85 PRO A N 18
ATOM 27464 C CA . PRO A 1 85 ? -15.439 -29.003 -9.983 1.00 0.00 85 PRO A CA 18
ATOM 27465 C C . PRO A 1 85 ? -15.000 -29.442 -11.383 1.00 0.00 85 PRO A C 18
ATOM 27466 O O . PRO A 1 85 ? -13.830 -29.773 -11.606 1.00 0.00 85 PRO A O 18
ATOM 27477 N N . ALA A 1 86 ? -15.938 -29.430 -12.323 1.00 0.00 86 ALA A N 18
ATOM 27478 C CA . ALA A 1 86 ? -15.667 -29.851 -13.692 1.00 0.00 86 ALA A CA 18
ATOM 27479 C C . ALA A 1 86 ? -14.768 -28.850 -14.418 1.00 0.00 86 ALA A C 18
ATOM 27480 O O . ALA A 1 86 ? -14.489 -27.756 -13.912 1.00 0.00 86 ALA A O 18
ATOM 27487 N N . GLU A 1 87 ? -14.341 -29.221 -15.622 1.00 0.00 87 GLU A N 18
ATOM 27488 C CA . GLU A 1 87 ? -13.391 -28.420 -16.387 1.00 0.00 87 GLU A CA 18
ATOM 27489 C C . GLU A 1 87 ? -14.043 -27.146 -16.921 1.00 0.00 87 GLU A C 18
ATOM 27490 O O . GLU A 1 87 ? -13.360 -26.149 -17.173 1.00 0.00 87 GLU A O 18
ATOM 27502 N N . SER A 1 88 ? -15.363 -27.174 -17.073 1.00 0.00 88 SER A N 18
ATOM 27503 C CA . SER A 1 88 ? -16.100 -26.011 -17.545 1.00 0.00 88 SER A CA 18
ATOM 27504 C C . SER A 1 88 ? -16.006 -24.864 -16.541 1.00 0.00 88 SER A C 18
ATOM 27505 O O . SER A 1 88 ? -16.092 -23.698 -16.915 1.00 0.00 88 SER A O 18
ATOM 27513 N N . CYS A 1 89 ? -15.806 -25.195 -15.268 1.00 0.00 89 CYS A N 18
ATOM 27514 C CA . CYS A 1 89 ? -15.697 -24.186 -14.224 1.00 0.00 89 CYS A CA 18
ATOM 27515 C C . CYS A 1 89 ? -14.429 -23.359 -14.413 1.00 0.00 89 CYS A C 18
ATOM 27516 O O . CYS A 1 89 ? -14.411 -22.156 -14.160 1.00 0.00 89 CYS A O 18
ATOM 27524 N N . LEU A 1 90 ? -13.389 -24.014 -14.906 1.00 0.00 90 LEU A N 18
ATOM 27525 C CA . LEU A 1 90 ? -12.089 -23.375 -15.096 1.00 0.00 90 LEU A CA 18
ATOM 27526 C C . LEU A 1 90 ? -12.098 -22.510 -16.350 1.00 0.00 90 LEU A C 18
ATOM 27527 O O . LEU A 1 90 ? -11.287 -21.596 -16.500 1.00 0.00 90 LEU A O 18
ATOM 27543 N N . GLU A 1 91 ? -13.017 -22.824 -17.251 1.00 0.00 91 GLU A N 18
ATOM 27544 C CA . GLU A 1 91 ? -13.149 -22.105 -18.514 1.00 0.00 91 GLU A CA 18
ATOM 27545 C C . GLU A 1 91 ? -13.573 -20.654 -18.292 1.00 0.00 91 GLU A C 18
ATOM 27546 O O . GLU A 1 91 ? -13.160 -19.754 -19.032 1.00 0.00 91 GLU A O 18
ATOM 27558 N N . HIS A 1 92 ? -14.382 -20.431 -17.263 1.00 0.00 92 HIS A N 18
ATOM 27559 C CA . HIS A 1 92 ? -14.983 -19.121 -17.036 1.00 0.00 92 HIS A CA 18
ATOM 27560 C C . HIS A 1 92 ? -13.931 -18.070 -16.714 1.00 0.00 92 HIS A C 18
ATOM 27561 O O . HIS A 1 92 ? -13.351 -18.049 -15.625 1.00 0.00 92 HIS A O 18
ATOM 27576 N N . HIS A 1 93 ? -13.695 -17.201 -17.683 1.00 0.00 93 HIS A N 18
ATOM 27577 C CA . HIS A 1 93 ? -12.725 -16.125 -17.545 1.00 0.00 93 HIS A CA 18
ATOM 27578 C C . HIS A 1 93 ? -13.430 -14.781 -17.647 1.00 0.00 93 HIS A C 18
ATOM 27579 O O . HIS A 1 93 ? -14.275 -14.583 -18.523 1.00 0.00 93 HIS A O 18
ATOM 27594 N N . HIS A 1 94 ? -13.101 -13.877 -16.735 1.00 0.00 94 HIS A N 18
ATOM 27595 C CA . HIS A 1 94 ? -13.754 -12.576 -16.678 1.00 0.00 94 HIS A CA 18
ATOM 27596 C C . HIS A 1 94 ? -13.434 -11.728 -17.900 1.00 0.00 94 HIS A C 18
ATOM 27597 O O . HIS A 1 94 ? -12.281 -11.617 -18.315 1.00 0.00 94 HIS A O 18
ATOM 27612 N N . HIS A 1 95 ? -14.471 -11.135 -18.473 1.00 0.00 95 HIS A N 18
ATOM 27613 C CA . HIS A 1 95 ? -14.322 -10.248 -19.618 1.00 0.00 95 HIS A CA 18
ATOM 27614 C C . HIS A 1 95 ? -14.153 -8.814 -19.125 1.00 0.00 95 HIS A C 18
ATOM 27615 O O . HIS A 1 95 ? -13.928 -7.895 -19.913 1.00 0.00 95 HIS A O 18
ATOM 27630 N N . HIS A 1 96 ? -14.230 -8.653 -17.803 1.00 0.00 96 HIS A N 18
ATOM 27631 C CA . HIS A 1 96 ? -14.264 -7.339 -17.174 1.00 0.00 96 HIS A CA 18
ATOM 27632 C C . HIS A 1 96 ? -15.477 -6.594 -17.712 1.00 0.00 96 HIS A C 18
ATOM 27633 O O . HIS A 1 96 ? -15.354 -5.662 -18.512 1.00 0.00 96 HIS A O 18
ATOM 27648 N N . HIS A 1 97 ? -16.648 -7.052 -17.261 1.00 0.00 97 HIS A N 18
ATOM 27649 C CA . HIS A 1 97 ? -17.933 -6.714 -17.869 1.00 0.00 97 HIS A CA 18
ATOM 27650 C C . HIS A 1 97 ? -18.024 -7.377 -19.241 1.00 0.00 97 HIS A C 18
ATOM 27651 O O . HIS A 1 97 ? -17.668 -6.740 -20.249 1.00 0.00 97 HIS A O 18
ATOM 27667 N N . MET A 1 1 ? -7.398 12.817 -5.705 1.00 0.00 1 MET A N 19
ATOM 27668 C CA . MET A 1 1 ? -6.127 12.072 -5.820 1.00 0.00 1 MET A CA 19
ATOM 27669 C C . MET A 1 1 ? -5.174 12.796 -6.763 1.00 0.00 1 MET A C 19
ATOM 27670 O O . MET A 1 1 ? -5.345 12.753 -7.981 1.00 0.00 1 MET A O 19
ATOM 27686 N N . PRO A 1 2 ? -4.172 13.497 -6.216 1.00 0.00 2 PRO A N 19
ATOM 27687 C CA . PRO A 1 2 ? -3.148 14.160 -7.023 1.00 0.00 2 PRO A CA 19
ATOM 27688 C C . PRO A 1 2 ? -2.256 13.144 -7.714 1.00 0.00 2 PRO A C 19
ATOM 27689 O O . PRO A 1 2 ? -2.102 13.147 -8.937 1.00 0.00 2 PRO A O 19
ATOM 27700 N N . THR A 1 3 ? -1.687 12.270 -6.911 1.00 0.00 3 THR A N 19
ATOM 27701 C CA . THR A 1 3 ? -0.837 11.200 -7.393 1.00 0.00 3 THR A CA 19
ATOM 27702 C C . THR A 1 3 ? -1.074 9.930 -6.585 1.00 0.00 3 THR A C 19
ATOM 27703 O O . THR A 1 3 ? -1.458 9.995 -5.415 1.00 0.00 3 THR A O 19
ATOM 27714 N N . LYS A 1 4 ? -0.851 8.778 -7.201 1.00 0.00 4 LYS A N 19
ATOM 27715 C CA . LYS A 1 4 ? -0.977 7.527 -6.521 1.00 0.00 4 LYS A CA 19
ATOM 27716 C C . LYS A 1 4 ? 0.277 7.281 -5.717 1.00 0.00 4 LYS A C 19
ATOM 27717 O O . LYS A 1 4 ? 1.327 6.932 -6.256 1.00 0.00 4 LYS A O 19
ATOM 27736 N N . THR A 1 5 ? 0.156 7.486 -4.439 1.00 0.00 5 THR A N 19
ATOM 27737 C CA . THR A 1 5 ? 1.293 7.426 -3.546 1.00 0.00 5 THR A CA 19
ATOM 27738 C C . THR A 1 5 ? 1.401 6.055 -2.898 1.00 0.00 5 THR A C 19
ATOM 27739 O O . THR A 1 5 ? 0.402 5.359 -2.709 1.00 0.00 5 THR A O 19
ATOM 27750 N N . TYR A 1 6 ? 2.623 5.687 -2.563 1.00 0.00 6 TYR A N 19
ATOM 27751 C CA . TYR A 1 6 ? 2.914 4.427 -1.929 1.00 0.00 6 TYR A CA 19
ATOM 27752 C C . TYR A 1 6 ? 4.210 4.553 -1.139 1.00 0.00 6 TYR A C 19
ATOM 27753 O O . TYR A 1 6 ? 4.982 5.488 -1.358 1.00 0.00 6 TYR A O 19
ATOM 27771 N N . SER A 1 7 ? 4.452 3.623 -0.237 1.00 0.00 7 SER A N 19
ATOM 27772 C CA . SER A 1 7 ? 5.664 3.644 0.560 1.00 0.00 7 SER A CA 19
ATOM 27773 C C . SER A 1 7 ? 6.509 2.414 0.257 1.00 0.00 7 SER A C 19
ATOM 27774 O O . SER A 1 7 ? 6.013 1.450 -0.325 1.00 0.00 7 SER A O 19
ATOM 27782 N N . GLU A 1 8 ? 7.785 2.448 0.629 1.00 0.00 8 GLU A N 19
ATOM 27783 C CA . GLU A 1 8 ? 8.629 1.262 0.524 1.00 0.00 8 GLU A CA 19
ATOM 27784 C C . GLU A 1 8 ? 8.094 0.184 1.457 1.00 0.00 8 GLU A C 19
ATOM 27785 O O . GLU A 1 8 ? 8.271 -1.008 1.223 1.00 0.00 8 GLU A O 19
ATOM 27797 N N . GLU A 1 9 ? 7.427 0.633 2.512 1.00 0.00 9 GLU A N 19
ATOM 27798 C CA . GLU A 1 9 ? 6.687 -0.243 3.402 1.00 0.00 9 GLU A CA 19
ATOM 27799 C C . GLU A 1 9 ? 5.597 -0.974 2.620 1.00 0.00 9 GLU A C 19
ATOM 27800 O O . GLU A 1 9 ? 5.429 -2.186 2.748 1.00 0.00 9 GLU A O 19
ATOM 27812 N N . PHE A 1 10 ? 4.876 -0.218 1.796 1.00 0.00 10 PHE A N 19
ATOM 27813 C CA . PHE A 1 10 ? 3.829 -0.774 0.945 1.00 0.00 10 PHE A CA 19
ATOM 27814 C C . PHE A 1 10 ? 4.435 -1.746 -0.067 1.00 0.00 10 PHE A C 19
ATOM 27815 O O . PHE A 1 10 ? 3.836 -2.768 -0.393 1.00 0.00 10 PHE A O 19
ATOM 27832 N N . LYS A 1 11 ? 5.631 -1.419 -0.547 1.00 0.00 11 LYS A N 19
ATOM 27833 C CA . LYS A 1 11 ? 6.376 -2.307 -1.433 1.00 0.00 11 LYS A CA 19
ATOM 27834 C C . LYS A 1 11 ? 6.680 -3.626 -0.726 1.00 0.00 11 LYS A C 19
ATOM 27835 O O . LYS A 1 11 ? 6.468 -4.705 -1.280 1.00 0.00 11 LYS A O 19
ATOM 27854 N N . ARG A 1 12 ? 7.169 -3.527 0.508 1.00 0.00 12 ARG A N 19
ATOM 27855 C CA . ARG A 1 12 ? 7.487 -4.706 1.305 1.00 0.00 12 ARG A CA 19
ATOM 27856 C C . ARG A 1 12 ? 6.233 -5.534 1.578 1.00 0.00 12 ARG A C 19
ATOM 27857 O O . ARG A 1 12 ? 6.270 -6.766 1.525 1.00 0.00 12 ARG A O 19
ATOM 27878 N N . ASP A 1 13 ? 5.126 -4.856 1.863 1.00 0.00 13 ASP A N 19
ATOM 27879 C CA . ASP A 1 13 ? 3.856 -5.531 2.114 1.00 0.00 13 ASP A CA 19
ATOM 27880 C C . ASP A 1 13 ? 3.423 -6.313 0.876 1.00 0.00 13 ASP A C 19
ATOM 27881 O O . ASP A 1 13 ? 2.958 -7.451 0.971 1.00 0.00 13 ASP A O 19
ATOM 27890 N N . ALA A 1 14 ? 3.616 -5.697 -0.285 1.00 0.00 14 ALA A N 19
ATOM 27891 C CA . ALA A 1 14 ? 3.293 -6.324 -1.560 1.00 0.00 14 ALA A CA 19
ATOM 27892 C C . ALA A 1 14 ? 4.116 -7.588 -1.785 1.00 0.00 14 ALA A C 19
ATOM 27893 O O . ALA A 1 14 ? 3.623 -8.566 -2.350 1.00 0.00 14 ALA A O 19
ATOM 27900 N N . VAL A 1 15 ? 5.369 -7.572 -1.338 1.00 0.00 15 VAL A N 19
ATOM 27901 C CA . VAL A 1 15 ? 6.227 -8.745 -1.441 1.00 0.00 15 VAL A CA 19
ATOM 27902 C C . VAL A 1 15 ? 5.661 -9.875 -0.585 1.00 0.00 15 VAL A C 19
ATOM 27903 O O . VAL A 1 15 ? 5.605 -11.028 -1.014 1.00 0.00 15 VAL A O 19
ATOM 27916 N N . ALA A 1 16 ? 5.213 -9.527 0.617 1.00 0.00 16 ALA A N 19
ATOM 27917 C CA . ALA A 1 16 ? 4.623 -10.500 1.528 1.00 0.00 16 ALA A CA 19
ATOM 27918 C C . ALA A 1 16 ? 3.303 -11.030 0.975 1.00 0.00 16 ALA A C 19
ATOM 27919 O O . ALA A 1 16 ? 2.907 -12.164 1.253 1.00 0.00 16 ALA A O 19
ATOM 27926 N N . LEU A 1 17 ? 2.624 -10.205 0.186 1.00 0.00 17 LEU A N 19
ATOM 27927 C CA . LEU A 1 17 ? 1.386 -10.611 -0.462 1.00 0.00 17 LEU A CA 19
ATOM 27928 C C . LEU A 1 17 ? 1.643 -11.730 -1.468 1.00 0.00 17 LEU A C 19
ATOM 27929 O O . LEU A 1 17 ? 0.817 -12.624 -1.637 1.00 0.00 17 LEU A O 19
ATOM 27945 N N . TYR A 1 18 ? 2.805 -11.696 -2.120 1.00 0.00 18 TYR A N 19
ATOM 27946 C CA . TYR A 1 18 ? 3.158 -12.730 -3.086 1.00 0.00 18 TYR A CA 19
ATOM 27947 C C . TYR A 1 18 ? 3.505 -14.035 -2.372 1.00 0.00 18 TYR A C 19
ATOM 27948 O O . TYR A 1 18 ? 3.317 -15.122 -2.919 1.00 0.00 18 TYR A O 19
ATOM 27966 N N . GLU A 1 19 ? 4.005 -13.929 -1.145 1.00 0.00 19 GLU A N 19
ATOM 27967 C CA . GLU A 1 19 ? 4.263 -15.117 -0.337 1.00 0.00 19 GLU A CA 19
ATOM 27968 C C . GLU A 1 19 ? 2.939 -15.752 0.087 1.00 0.00 19 GLU A C 19
ATOM 27969 O O . GLU A 1 19 ? 2.874 -16.932 0.420 1.00 0.00 19 GLU A O 19
ATOM 27981 N N . ASN A 1 20 ? 1.880 -14.948 0.054 1.00 0.00 20 ASN A N 19
ATOM 27982 C CA . ASN A 1 20 ? 0.541 -15.404 0.398 1.00 0.00 20 ASN A CA 19
ATOM 27983 C C . ASN A 1 20 ? -0.351 -15.394 -0.841 1.00 0.00 20 ASN A C 19
ATOM 27984 O O . ASN A 1 20 ? -1.546 -15.116 -0.763 1.00 0.00 20 ASN A O 19
ATOM 27995 N N . SER A 1 21 ? 0.243 -15.718 -1.981 1.00 0.00 21 SER A N 19
ATOM 27996 C CA . SER A 1 21 ? -0.460 -15.717 -3.259 1.00 0.00 21 SER A CA 19
ATOM 27997 C C . SER A 1 21 ? -1.288 -16.984 -3.443 1.00 0.00 21 SER A C 19
ATOM 27998 O O . SER A 1 21 ? -2.073 -17.096 -4.384 1.00 0.00 21 SER A O 19
ATOM 28006 N N . ASP A 1 22 ? -1.069 -17.947 -2.561 1.00 0.00 22 ASP A N 19
ATOM 28007 C CA . ASP A 1 22 ? -1.721 -19.258 -2.645 1.00 0.00 22 ASP A CA 19
ATOM 28008 C C . ASP A 1 22 ? -3.230 -19.148 -2.882 1.00 0.00 22 ASP A C 19
ATOM 28009 O O . ASP A 1 22 ? -3.804 -19.929 -3.640 1.00 0.00 22 ASP A O 19
ATOM 28018 N N . GLY A 1 23 ? -3.862 -18.175 -2.246 1.00 0.00 23 GLY A N 19
ATOM 28019 C CA . GLY A 1 23 ? -5.295 -17.995 -2.406 1.00 0.00 23 GLY A CA 19
ATOM 28020 C C . GLY A 1 23 ? -5.647 -16.773 -3.234 1.00 0.00 23 GLY A C 19
ATOM 28021 O O . GLY A 1 23 ? -6.823 -16.481 -3.449 1.00 0.00 23 GLY A O 19
ATOM 28025 N N . ALA A 1 24 ? -4.635 -16.069 -3.716 1.00 0.00 24 ALA A N 19
ATOM 28026 C CA . ALA A 1 24 ? -4.850 -14.834 -4.457 1.00 0.00 24 ALA A CA 19
ATOM 28027 C C . ALA A 1 24 ? -3.854 -14.704 -5.601 1.00 0.00 24 ALA A C 19
ATOM 28028 O O . ALA A 1 24 ? -2.651 -14.570 -5.376 1.00 0.00 24 ALA A O 19
ATOM 28035 N N . SER A 1 25 ? -4.364 -14.745 -6.829 1.00 0.00 25 SER A N 19
ATOM 28036 C CA . SER A 1 25 ? -3.516 -14.678 -8.017 1.00 0.00 25 SER A CA 19
ATOM 28037 C C . SER A 1 25 ? -2.784 -13.336 -8.109 1.00 0.00 25 SER A C 19
ATOM 28038 O O . SER A 1 25 ? -3.217 -12.344 -7.525 1.00 0.00 25 SER A O 19
ATOM 28046 N N . LEU A 1 26 ? -1.689 -13.313 -8.868 1.00 0.00 26 LEU A N 19
ATOM 28047 C CA . LEU A 1 26 ? -0.848 -12.125 -8.992 1.00 0.00 26 LEU A CA 19
ATOM 28048 C C . LEU A 1 26 ? -1.641 -10.942 -9.543 1.00 0.00 26 LEU A C 19
ATOM 28049 O O . LEU A 1 26 ? -1.488 -9.807 -9.083 1.00 0.00 26 LEU A O 19
ATOM 28065 N N . GLN A 1 27 ? -2.496 -11.215 -10.522 1.00 0.00 27 GLN A N 19
ATOM 28066 C CA . GLN A 1 27 ? -3.343 -10.178 -11.108 1.00 0.00 27 GLN A CA 19
ATOM 28067 C C . GLN A 1 27 ? -4.295 -9.614 -10.057 1.00 0.00 27 GLN A C 19
ATOM 28068 O O . GLN A 1 27 ? -4.624 -8.432 -10.085 1.00 0.00 27 GLN A O 19
ATOM 28082 N N . GLN A 1 28 ? -4.714 -10.459 -9.119 1.00 0.00 28 GLN A N 19
ATOM 28083 C CA . GLN A 1 28 ? -5.626 -10.042 -8.059 1.00 0.00 28 GLN A CA 19
ATOM 28084 C C . GLN A 1 28 ? -4.902 -9.113 -7.088 1.00 0.00 28 GLN A C 19
ATOM 28085 O O . GLN A 1 28 ? -5.451 -8.099 -6.663 1.00 0.00 28 GLN A O 19
ATOM 28099 N N . ILE A 1 29 ? -3.663 -9.460 -6.760 1.00 0.00 29 ILE A N 19
ATOM 28100 C CA . ILE A 1 29 ? -2.833 -8.629 -5.895 1.00 0.00 29 ILE A CA 19
ATOM 28101 C C . ILE A 1 29 ? -2.690 -7.229 -6.483 1.00 0.00 29 ILE A C 19
ATOM 28102 O O . ILE A 1 29 ? -2.925 -6.226 -5.808 1.00 0.00 29 ILE A O 19
ATOM 28118 N N . ALA A 1 30 ? -2.331 -7.168 -7.756 1.00 0.00 30 ALA A N 19
ATOM 28119 C CA . ALA A 1 30 ? -2.177 -5.898 -8.447 1.00 0.00 30 ALA A CA 19
ATOM 28120 C C . ALA A 1 30 ? -3.517 -5.179 -8.594 1.00 0.00 30 ALA A C 19
ATOM 28121 O O . ALA A 1 30 ? -3.582 -3.951 -8.560 1.00 0.00 30 ALA A O 19
ATOM 28128 N N . ASN A 1 31 ? -4.581 -5.958 -8.735 1.00 0.00 31 ASN A N 19
ATOM 28129 C CA . ASN A 1 31 ? -5.925 -5.418 -8.927 1.00 0.00 31 ASN A CA 19
ATOM 28130 C C . ASN A 1 31 ? -6.431 -4.766 -7.645 1.00 0.00 31 ASN A C 19
ATOM 28131 O O . ASN A 1 31 ? -6.940 -3.644 -7.664 1.00 0.00 31 ASN A O 19
ATOM 28142 N N . ASP A 1 32 ? -6.277 -5.485 -6.538 1.00 0.00 32 ASP A N 19
ATOM 28143 C CA . ASP A 1 32 ? -6.768 -5.037 -5.238 1.00 0.00 32 ASP A CA 19
ATOM 28144 C C . ASP A 1 32 ? -6.006 -3.805 -4.763 1.00 0.00 32 ASP A C 19
ATOM 28145 O O . ASP A 1 32 ? -6.592 -2.858 -4.233 1.00 0.00 32 ASP A O 19
ATOM 28154 N N . LEU A 1 33 ? -4.696 -3.822 -4.965 1.00 0.00 33 LEU A N 19
ATOM 28155 C CA . LEU A 1 33 ? -3.844 -2.702 -4.586 1.00 0.00 33 LEU A CA 19
ATOM 28156 C C . LEU A 1 33 ? -4.031 -1.534 -5.547 1.00 0.00 33 LEU A C 19
ATOM 28157 O O . LEU A 1 33 ? -4.008 -0.370 -5.144 1.00 0.00 33 LEU A O 19
ATOM 28173 N N . GLY A 1 34 ? -4.243 -1.849 -6.814 1.00 0.00 34 GLY A N 19
ATOM 28174 C CA . GLY A 1 34 ? -4.427 -0.817 -7.813 1.00 0.00 34 GLY A CA 19
ATOM 28175 C C . GLY A 1 34 ? -3.120 -0.414 -8.464 1.00 0.00 34 GLY A C 19
ATOM 28176 O O . GLY A 1 34 ? -2.881 0.767 -8.724 1.00 0.00 34 GLY A O 19
ATOM 28180 N N . ILE A 1 35 ? -2.273 -1.396 -8.730 1.00 0.00 35 ILE A N 19
ATOM 28181 C CA . ILE A 1 35 ? -0.967 -1.144 -9.318 1.00 0.00 35 ILE A CA 19
ATOM 28182 C C . ILE A 1 35 ? -0.755 -2.025 -10.540 1.00 0.00 35 ILE A C 19
ATOM 28183 O O . ILE A 1 35 ? -1.561 -2.914 -10.820 1.00 0.00 35 ILE A O 19
ATOM 28199 N N . ASN A 1 36 ? 0.313 -1.763 -11.276 1.00 0.00 36 ASN A N 19
ATOM 28200 C CA . ASN A 1 36 ? 0.653 -2.565 -12.432 1.00 0.00 36 ASN A CA 19
ATOM 28201 C C . ASN A 1 36 ? 1.286 -3.884 -12.007 1.00 0.00 36 ASN A C 19
ATOM 28202 O O . ASN A 1 36 ? 2.041 -3.936 -11.035 1.00 0.00 36 ASN A O 19
ATOM 28213 N N . ARG A 1 37 ? 0.989 -4.940 -12.753 1.00 0.00 37 ARG A N 19
ATOM 28214 C CA . ARG A 1 37 ? 1.509 -6.273 -12.459 1.00 0.00 37 ARG A CA 19
ATOM 28215 C C . ARG A 1 37 ? 3.032 -6.302 -12.557 1.00 0.00 37 ARG A C 19
ATOM 28216 O O . ARG A 1 37 ? 3.702 -6.953 -11.755 1.00 0.00 37 ARG A O 19
ATOM 28237 N N . VAL A 1 38 ? 3.570 -5.575 -13.525 1.00 0.00 38 VAL A N 19
ATOM 28238 C CA . VAL A 1 38 ? 5.010 -5.535 -13.739 1.00 0.00 38 VAL A CA 19
ATOM 28239 C C . VAL A 1 38 ? 5.679 -4.691 -12.662 1.00 0.00 38 VAL A C 19
ATOM 28240 O O . VAL A 1 38 ? 6.729 -5.057 -12.140 1.00 0.00 38 VAL A O 19
ATOM 28253 N N . THR A 1 39 ? 5.053 -3.569 -12.315 1.00 0.00 39 THR A N 19
ATOM 28254 C CA . THR A 1 39 ? 5.552 -2.721 -11.239 1.00 0.00 39 THR A CA 19
ATOM 28255 C C . THR A 1 39 ? 5.594 -3.498 -9.925 1.00 0.00 39 THR A C 19
ATOM 28256 O O . THR A 1 39 ? 6.566 -3.420 -9.170 1.00 0.00 39 THR A O 19
ATOM 28267 N N . LEU A 1 40 ? 4.539 -4.264 -9.677 1.00 0.00 40 LEU A N 19
ATOM 28268 C CA . LEU A 1 40 ? 4.471 -5.137 -8.512 1.00 0.00 40 LEU A CA 19
ATOM 28269 C C . LEU A 1 40 ? 5.616 -6.147 -8.531 1.00 0.00 40 LEU A C 19
ATOM 28270 O O . LEU A 1 40 ? 6.318 -6.327 -7.535 1.00 0.00 40 LEU A O 19
ATOM 28286 N N . LYS A 1 41 ? 5.803 -6.783 -9.681 1.00 0.00 41 LYS A N 19
ATOM 28287 C CA . LYS A 1 41 ? 6.850 -7.781 -9.860 1.00 0.00 41 LYS A CA 19
ATOM 28288 C C . LYS A 1 41 ? 8.226 -7.185 -9.575 1.00 0.00 41 LYS A C 19
ATOM 28289 O O . LYS A 1 41 ? 9.056 -7.796 -8.901 1.00 0.00 41 LYS A O 19
ATOM 28308 N N . ASN A 1 42 ? 8.449 -5.986 -10.098 1.00 0.00 42 ASN A N 19
ATOM 28309 C CA . ASN A 1 42 ? 9.711 -5.273 -9.908 1.00 0.00 42 ASN A CA 19
ATOM 28310 C C . ASN A 1 42 ? 10.019 -5.058 -8.431 1.00 0.00 42 ASN A C 19
ATOM 28311 O O . ASN A 1 42 ? 11.179 -5.124 -8.019 1.00 0.00 42 ASN A O 19
ATOM 28322 N N . TRP A 1 43 ? 8.986 -4.795 -7.638 1.00 0.00 43 TRP A N 19
ATOM 28323 C CA . TRP A 1 43 ? 9.163 -4.606 -6.204 1.00 0.00 43 TRP A CA 19
ATOM 28324 C C . TRP A 1 43 ? 9.504 -5.931 -5.538 1.00 0.00 43 TRP A C 19
ATOM 28325 O O . TRP A 1 43 ? 10.413 -6.003 -4.710 1.00 0.00 43 TRP A O 19
ATOM 28346 N N . ILE A 1 44 ? 8.779 -6.979 -5.920 1.00 0.00 44 ILE A N 19
ATOM 28347 C CA . ILE A 1 44 ? 8.970 -8.306 -5.337 1.00 0.00 44 ILE A CA 19
ATOM 28348 C C . ILE A 1 44 ? 10.394 -8.808 -5.563 1.00 0.00 44 ILE A C 19
ATOM 28349 O O . ILE A 1 44 ? 11.036 -9.315 -4.646 1.00 0.00 44 ILE A O 19
ATOM 28365 N N . ILE A 1 45 ? 10.883 -8.655 -6.787 1.00 0.00 45 ILE A N 19
ATOM 28366 C CA . ILE A 1 45 ? 12.219 -9.119 -7.140 1.00 0.00 45 ILE A CA 19
ATOM 28367 C C . ILE A 1 45 ? 13.297 -8.286 -6.446 1.00 0.00 45 ILE A C 19
ATOM 28368 O O . ILE A 1 45 ? 14.276 -8.824 -5.929 1.00 0.00 45 ILE A O 19
ATOM 28384 N N . LYS A 1 46 ? 13.099 -6.975 -6.416 1.00 0.00 46 LYS A N 19
ATOM 28385 C CA . LYS A 1 46 ? 14.108 -6.066 -5.886 1.00 0.00 46 LYS A CA 19
ATOM 28386 C C . LYS A 1 46 ? 14.195 -6.152 -4.363 1.00 0.00 46 LYS A C 19
ATOM 28387 O O . LYS A 1 46 ? 15.271 -6.364 -3.803 1.00 0.00 46 LYS A O 19
ATOM 28406 N N . TYR A 1 47 ? 13.061 -5.995 -3.696 1.00 0.00 47 TYR A N 19
ATOM 28407 C CA . TYR A 1 47 ? 13.042 -5.921 -2.241 1.00 0.00 47 TYR A CA 19
ATOM 28408 C C . TYR A 1 47 ? 13.033 -7.310 -1.614 1.00 0.00 47 TYR A C 19
ATOM 28409 O O . TYR A 1 47 ? 13.506 -7.494 -0.493 1.00 0.00 47 TYR A O 19
ATOM 28427 N N . GLY A 1 48 ? 12.503 -8.287 -2.346 1.00 0.00 48 GLY A N 19
ATOM 28428 C CA . GLY A 1 48 ? 12.470 -9.655 -1.858 1.00 0.00 48 GLY A CA 19
ATOM 28429 C C . GLY A 1 48 ? 13.848 -10.288 -1.824 1.00 0.00 48 GLY A C 19
ATOM 28430 O O . GLY A 1 48 ? 14.035 -11.354 -1.241 1.00 0.00 48 GLY A O 19
ATOM 28434 N N . SER A 1 49 ? 14.814 -9.627 -2.449 1.00 0.00 49 SER A N 19
ATOM 28435 C CA . SER A 1 49 ? 16.187 -10.110 -2.465 1.00 0.00 49 SER A CA 19
ATOM 28436 C C . SER A 1 49 ? 16.892 -9.766 -1.154 1.00 0.00 49 SER A C 19
ATOM 28437 O O . SER A 1 49 ? 17.838 -10.452 -0.754 1.00 0.00 49 SER A O 19
ATOM 28445 N N . ASN A 1 50 ? 16.409 -8.714 -0.490 1.00 0.00 50 ASN A N 19
ATOM 28446 C CA . ASN A 1 50 ? 16.995 -8.219 0.759 1.00 0.00 50 ASN A CA 19
ATOM 28447 C C . ASN A 1 50 ? 18.419 -7.704 0.535 1.00 0.00 50 ASN A C 19
ATOM 28448 O O . ASN A 1 50 ? 18.619 -6.516 0.294 1.00 0.00 50 ASN A O 19
ATOM 28459 N N . HIS A 1 51 ? 19.401 -8.599 0.603 1.00 0.00 51 HIS A N 19
ATOM 28460 C CA . HIS A 1 51 ? 20.795 -8.249 0.350 1.00 0.00 51 HIS A CA 19
ATOM 28461 C C . HIS A 1 51 ? 21.541 -9.455 -0.192 1.00 0.00 51 HIS A C 19
ATOM 28462 O O . HIS A 1 51 ? 22.090 -10.253 0.562 1.00 0.00 51 HIS A O 19
ATOM 28477 N N . ASN A 1 52 ? 21.529 -9.583 -1.498 1.00 0.00 52 ASN A N 19
ATOM 28478 C CA . ASN A 1 52 ? 22.190 -10.690 -2.175 1.00 0.00 52 ASN A CA 19
ATOM 28479 C C . ASN A 1 52 ? 23.404 -10.159 -2.929 1.00 0.00 52 ASN A C 19
ATOM 28480 O O . ASN A 1 52 ? 23.741 -10.615 -4.020 1.00 0.00 52 ASN A O 19
ATOM 28491 N N . VAL A 1 53 ? 24.051 -9.170 -2.327 1.00 0.00 53 VAL A N 19
ATOM 28492 C CA . VAL A 1 53 ? 25.243 -8.559 -2.902 1.00 0.00 53 VAL A CA 19
ATOM 28493 C C . VAL A 1 53 ? 26.471 -9.408 -2.590 1.00 0.00 53 VAL A C 19
ATOM 28494 O O . VAL A 1 53 ? 27.436 -9.453 -3.355 1.00 0.00 53 VAL A O 19
ATOM 28507 N N . GLN A 1 54 ? 26.408 -10.095 -1.464 1.00 0.00 54 GLN A N 19
ATOM 28508 C CA . GLN A 1 54 ? 27.524 -10.886 -0.975 1.00 0.00 54 GLN A CA 19
ATOM 28509 C C . GLN A 1 54 ? 27.126 -12.354 -0.860 1.00 0.00 54 GLN A C 19
ATOM 28510 O O . GLN A 1 54 ? 25.973 -12.668 -0.558 1.00 0.00 54 GLN A O 19
ATOM 28524 N N . GLY A 1 55 ? 28.068 -13.245 -1.116 1.00 0.00 55 GLY A N 19
ATOM 28525 C CA . GLY A 1 55 ? 27.821 -14.651 -0.902 1.00 0.00 55 GLY A CA 19
ATOM 28526 C C . GLY A 1 55 ? 28.399 -15.530 -1.988 1.00 0.00 55 GLY A C 19
ATOM 28527 O O . GLY A 1 55 ? 27.697 -15.905 -2.925 1.00 0.00 55 GLY A O 19
ATOM 28531 N N . THR A 1 56 ? 29.688 -15.825 -1.839 1.00 0.00 56 THR A N 19
ATOM 28532 C CA . THR A 1 56 ? 30.413 -16.804 -2.657 1.00 0.00 56 THR A CA 19
ATOM 28533 C C . THR A 1 56 ? 30.117 -16.692 -4.155 1.00 0.00 56 THR A C 19
ATOM 28534 O O . THR A 1 56 ? 29.141 -17.248 -4.663 1.00 0.00 56 THR A O 19
ATOM 28545 N N . THR A 1 57 ? 30.982 -15.997 -4.850 1.00 0.00 57 THR A N 19
ATOM 28546 C CA . THR A 1 57 ? 30.850 -15.824 -6.290 1.00 0.00 57 THR A CA 19
ATOM 28547 C C . THR A 1 57 ? 31.898 -16.667 -7.024 1.00 0.00 57 THR A C 19
ATOM 28548 O O . THR A 1 57 ? 33.097 -16.384 -6.957 1.00 0.00 57 THR A O 19
ATOM 28559 N N . PRO A 1 58 ? 31.458 -17.726 -7.725 1.00 0.00 58 PRO A N 19
ATOM 28560 C CA . PRO A 1 58 ? 32.357 -18.646 -8.438 1.00 0.00 58 PRO A CA 19
ATOM 28561 C C . PRO A 1 58 ? 33.056 -17.981 -9.617 1.00 0.00 58 PRO A C 19
ATOM 28562 O O . PRO A 1 58 ? 34.105 -18.439 -10.073 1.00 0.00 58 PRO A O 19
ATOM 28573 N N . SER A 1 59 ? 32.471 -16.891 -10.093 1.00 0.00 59 SER A N 19
ATOM 28574 C CA . SER A 1 59 ? 33.008 -16.150 -11.228 1.00 0.00 59 SER A CA 19
ATOM 28575 C C . SER A 1 59 ? 34.375 -15.547 -10.895 1.00 0.00 59 SER A C 19
ATOM 28576 O O . SER A 1 59 ? 35.202 -15.324 -11.780 1.00 0.00 59 SER A O 19
ATOM 28584 N N . ALA A 1 60 ?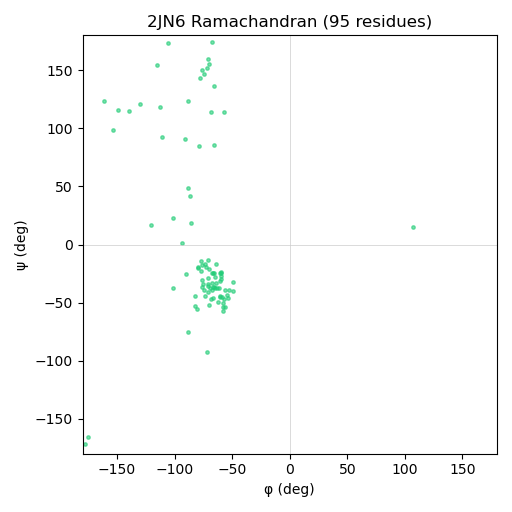 34.616 -15.318 -9.608 1.00 0.00 60 ALA A N 19
ATOM 28585 C CA . ALA A 1 60 ? 35.866 -14.718 -9.161 1.00 0.00 60 ALA A CA 19
ATOM 28586 C C . ALA A 1 60 ? 36.985 -15.750 -9.118 1.00 0.00 60 ALA A C 19
ATOM 28587 O O . ALA A 1 60 ? 38.169 -15.405 -9.181 1.00 0.00 60 ALA A O 19
ATOM 28594 N N . ALA A 1 61 ? 36.607 -17.021 -9.049 1.00 0.00 61 ALA A N 19
ATOM 28595 C CA . ALA A 1 61 ? 37.575 -18.104 -8.921 1.00 0.00 61 ALA A CA 19
ATOM 28596 C C . ALA A 1 61 ? 38.282 -18.377 -10.243 1.00 0.00 61 ALA A C 19
ATOM 28597 O O . ALA A 1 61 ? 39.208 -19.184 -10.309 1.00 0.00 61 ALA A O 19
ATOM 28604 N N . VAL A 1 62 ? 37.845 -17.691 -11.284 1.00 0.00 62 VAL A N 19
ATOM 28605 C CA . VAL A 1 62 ? 38.458 -17.822 -12.601 1.00 0.00 62 VAL A CA 19
ATOM 28606 C C . VAL A 1 62 ? 39.767 -17.045 -12.649 1.00 0.00 62 VAL A C 19
ATOM 28607 O O . VAL A 1 62 ? 40.779 -17.531 -13.153 1.00 0.00 62 VAL A O 19
ATOM 28620 N N . SER A 1 63 ? 39.737 -15.844 -12.103 1.00 0.00 63 SER A N 19
ATOM 28621 C CA . SER A 1 63 ? 40.929 -15.018 -12.016 1.00 0.00 63 SER A CA 19
ATOM 28622 C C . SER A 1 63 ? 41.805 -15.496 -10.863 1.00 0.00 63 SER A C 19
ATOM 28623 O O . SER A 1 63 ? 43.026 -15.561 -10.982 1.00 0.00 63 SER A O 19
ATOM 28631 N N . GLU A 1 64 ? 41.152 -15.873 -9.762 1.00 0.00 64 GLU A N 19
ATOM 28632 C CA . GLU A 1 64 ? 41.836 -16.338 -8.556 1.00 0.00 64 GLU A CA 19
ATOM 28633 C C . GLU A 1 64 ? 42.680 -17.583 -8.848 1.00 0.00 64 GLU A C 19
ATOM 28634 O O . GLU A 1 64 ? 43.677 -17.853 -8.175 1.00 0.00 64 GLU A O 19
ATOM 28646 N N . ALA A 1 65 ? 42.276 -18.325 -9.871 1.00 0.00 65 ALA A N 19
ATOM 28647 C CA . ALA A 1 65 ? 42.953 -19.559 -10.260 1.00 0.00 65 ALA A CA 19
ATOM 28648 C C . ALA A 1 65 ? 44.406 -19.305 -10.655 1.00 0.00 65 ALA A C 19
ATOM 28649 O O . ALA A 1 65 ? 45.237 -20.207 -10.587 1.00 0.00 65 ALA A O 19
ATOM 28656 N N . GLU A 1 66 ? 44.702 -18.079 -11.073 1.00 0.00 66 GLU A N 19
ATOM 28657 C CA . GLU A 1 66 ? 46.050 -17.715 -11.485 1.00 0.00 66 GLU A CA 19
ATOM 28658 C C . GLU A 1 66 ? 46.980 -17.666 -10.278 1.00 0.00 66 GLU A C 19
ATOM 28659 O O . GLU A 1 66 ? 48.081 -18.218 -10.302 1.00 0.00 66 GLU A O 19
ATOM 28671 N N . GLN A 1 67 ? 46.517 -17.024 -9.218 1.00 0.00 67 GLN A N 19
ATOM 28672 C CA . GLN A 1 67 ? 47.291 -16.911 -7.992 1.00 0.00 67 GLN A CA 19
ATOM 28673 C C . GLN A 1 67 ? 47.410 -18.275 -7.319 1.00 0.00 67 GLN A C 19
ATOM 28674 O O . GLN A 1 67 ? 48.452 -18.618 -6.757 1.00 0.00 67 GLN A O 19
ATOM 28688 N N . ILE A 1 68 ? 46.335 -19.052 -7.394 1.00 0.00 68 ILE A N 19
ATOM 28689 C CA . ILE A 1 68 ? 46.332 -20.412 -6.863 1.00 0.00 68 ILE A CA 19
ATOM 28690 C C . ILE A 1 68 ? 47.310 -21.289 -7.642 1.00 0.00 68 ILE A C 19
ATOM 28691 O O . ILE A 1 68 ? 47.971 -22.154 -7.066 1.00 0.00 68 ILE A O 19
ATOM 28707 N N . ARG A 1 69 ? 47.412 -21.047 -8.947 1.00 0.00 69 ARG A N 19
ATOM 28708 C CA . ARG A 1 69 ? 48.359 -21.770 -9.795 1.00 0.00 69 ARG A CA 19
ATOM 28709 C C . ARG A 1 69 ? 49.783 -21.582 -9.294 1.00 0.00 69 ARG A C 19
ATOM 28710 O O . ARG A 1 69 ? 50.550 -22.538 -9.215 1.00 0.00 69 ARG A O 19
ATOM 28731 N N . GLN A 1 70 ? 50.122 -20.347 -8.952 1.00 0.00 70 GLN A N 19
ATOM 28732 C CA . GLN A 1 70 ? 51.450 -20.020 -8.449 1.00 0.00 70 GLN A CA 19
ATOM 28733 C C . GLN A 1 70 ? 51.689 -20.713 -7.115 1.00 0.00 70 GLN A C 19
ATOM 28734 O O . GLN A 1 70 ? 52.773 -21.227 -6.857 1.00 0.00 70 GLN A O 19
ATOM 28748 N N . LEU A 1 71 ? 50.657 -20.721 -6.283 1.00 0.00 71 LEU A N 19
ATOM 28749 C CA . LEU A 1 71 ? 50.717 -21.377 -4.981 1.00 0.00 71 LEU A CA 19
ATOM 28750 C C . LEU A 1 71 ? 50.965 -22.876 -5.155 1.00 0.00 71 LEU A C 19
ATOM 28751 O O . LEU A 1 71 ? 51.732 -23.477 -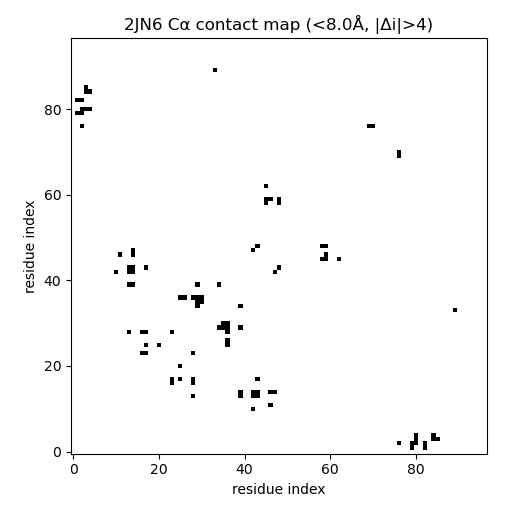4.406 1.00 0.00 71 LEU A O 19
ATOM 28767 N N . LYS A 1 72 ? 50.308 -23.472 -6.145 1.00 0.00 72 LYS A N 19
ATOM 28768 C CA . LYS A 1 72 ? 50.479 -24.893 -6.427 1.00 0.00 72 LYS A CA 19
ATOM 28769 C C . LYS A 1 72 ? 51.849 -25.167 -7.041 1.00 0.00 72 LYS A C 19
ATOM 28770 O O . LYS A 1 72 ? 52.582 -26.045 -6.583 1.00 0.00 72 LYS A O 19
ATOM 28789 N N . LYS A 1 73 ? 52.183 -24.409 -8.074 1.00 0.00 73 LYS A N 19
ATOM 28790 C CA . LYS A 1 73 ? 53.412 -24.624 -8.825 1.00 0.00 73 LYS A CA 19
ATOM 28791 C C . LYS A 1 73 ? 54.592 -23.919 -8.166 1.00 0.00 73 LYS A C 19
ATOM 28792 O O . LYS A 1 73 ? 54.879 -22.756 -8.456 1.00 0.00 73 LYS A O 19
ATOM 28811 N N . GLU A 1 74 ? 55.263 -24.619 -7.269 1.00 0.00 74 GLU A N 19
ATOM 28812 C CA . GLU A 1 74 ? 56.473 -24.097 -6.658 1.00 0.00 74 GLU A CA 19
ATOM 28813 C C . GLU A 1 74 ? 57.695 -24.483 -7.481 1.00 0.00 74 GLU A C 19
ATOM 28814 O O . GLU A 1 74 ? 58.282 -23.657 -8.181 1.00 0.00 74 GLU A O 19
ATOM 28826 N N . ASN A 1 75 ? 58.050 -25.757 -7.407 1.00 0.00 75 ASN A N 19
ATOM 28827 C CA . ASN A 1 75 ? 59.274 -26.261 -8.014 1.00 0.00 75 ASN A CA 19
ATOM 28828 C C . ASN A 1 75 ? 59.019 -27.579 -8.733 1.00 0.00 75 ASN A C 19
ATOM 28829 O O . ASN A 1 75 ? 57.970 -28.204 -8.550 1.00 0.00 75 ASN A O 19
ATOM 28840 N N . ALA A 1 76 ? 59.987 -28.002 -9.541 1.00 0.00 76 ALA A N 19
ATOM 28841 C CA . ALA A 1 76 ? 59.870 -29.226 -10.315 1.00 0.00 76 ALA A CA 19
ATOM 28842 C C . ALA A 1 76 ? 59.917 -30.459 -9.421 1.00 0.00 76 ALA A C 19
ATOM 28843 O O . ALA A 1 76 ? 59.396 -31.515 -9.783 1.00 0.00 76 ALA A O 19
ATOM 28850 N N . LEU A 1 77 ? 60.527 -30.319 -8.250 1.00 0.00 77 LEU A N 19
ATOM 28851 C CA . LEU A 1 77 ? 60.637 -31.419 -7.304 1.00 0.00 77 LEU A CA 19
ATOM 28852 C C . LEU A 1 77 ? 59.257 -31.895 -6.852 1.00 0.00 77 LEU A C 19
ATOM 28853 O O . LEU A 1 77 ? 59.052 -33.081 -6.594 1.00 0.00 77 LEU A O 19
ATOM 28869 N N . GLN A 1 78 ? 58.309 -30.968 -6.776 1.00 0.00 78 GLN A N 19
ATOM 28870 C CA . GLN A 1 78 ? 56.934 -31.302 -6.421 1.00 0.00 78 GLN A CA 19
ATOM 28871 C C . GLN A 1 78 ? 56.331 -32.238 -7.464 1.00 0.00 78 GLN A C 19
ATOM 28872 O O . GLN A 1 78 ? 55.567 -33.148 -7.137 1.00 0.00 78 GLN A O 19
ATOM 28886 N N . ARG A 1 79 ? 56.694 -32.020 -8.719 1.00 0.00 79 ARG A N 19
ATOM 28887 C CA . ARG A 1 79 ? 56.175 -32.817 -9.818 1.00 0.00 79 ARG A CA 19
ATOM 28888 C C . ARG A 1 79 ? 57.006 -34.077 -10.015 1.00 0.00 79 ARG A C 19
ATOM 28889 O O . ARG A 1 79 ? 56.590 -35.009 -10.701 1.00 0.00 79 ARG A O 19
ATOM 28910 N N . ALA A 1 80 ? 58.181 -34.098 -9.406 1.00 0.00 80 ALA A N 19
ATOM 28911 C CA . ALA A 1 80 ? 59.022 -35.287 -9.402 1.00 0.00 80 ALA A CA 19
ATOM 28912 C C . ALA A 1 80 ? 58.432 -36.343 -8.474 1.00 0.00 80 ALA A C 19
ATOM 28913 O O . ALA A 1 80 ? 58.728 -37.527 -8.596 1.00 0.00 80 ALA A O 19
ATOM 28920 N N . ARG A 1 81 ? 57.587 -35.891 -7.552 1.00 0.00 81 ARG A N 19
ATOM 28921 C CA . ARG A 1 81 ? 56.869 -36.785 -6.647 1.00 0.00 81 ARG A CA 19
ATOM 28922 C C . ARG A 1 81 ? 55.738 -37.487 -7.383 1.00 0.00 81 ARG A C 19
ATOM 28923 O O . ARG A 1 81 ? 55.301 -38.573 -7.001 1.00 0.00 81 ARG A O 19
ATOM 28944 N N . THR A 1 82 ? 55.274 -36.845 -8.442 1.00 0.00 82 THR A N 19
ATOM 28945 C CA . THR A 1 82 ? 54.221 -37.392 -9.287 1.00 0.00 82 THR A CA 19
ATOM 28946 C C . THR A 1 82 ? 54.750 -38.587 -10.074 1.00 0.00 82 THR A C 19
ATOM 28947 O O . THR A 1 82 ? 53.999 -39.466 -10.497 1.00 0.00 82 THR A O 19
ATOM 28958 N N . ARG A 1 83 ? 56.060 -38.602 -10.249 1.00 0.00 83 ARG A N 19
ATOM 28959 C CA . ARG A 1 83 ? 56.740 -39.701 -10.904 1.00 0.00 83 ARG A CA 19
ATOM 28960 C C . ARG A 1 83 ? 57.058 -40.790 -9.888 1.00 0.00 83 ARG A C 19
ATOM 28961 O O . ARG A 1 83 ? 57.310 -40.501 -8.718 1.00 0.00 83 ARG A O 19
ATOM 28982 N N . HIS A 1 84 ? 57.029 -42.038 -10.326 1.00 0.00 84 HIS A N 19
ATOM 28983 C CA . HIS A 1 84 ? 57.453 -43.146 -9.483 1.00 0.00 84 HIS A CA 19
ATOM 28984 C C . HIS A 1 84 ? 58.615 -43.874 -10.141 1.00 0.00 84 HIS A C 19
ATOM 28985 O O . HIS A 1 84 ? 58.421 -44.886 -10.815 1.00 0.00 84 HIS A O 19
ATOM 29000 N N . PRO A 1 85 ? 59.837 -43.344 -9.991 1.00 0.00 85 PRO A N 19
ATOM 29001 C CA . PRO A 1 85 ? 61.030 -43.934 -10.558 1.00 0.00 85 PRO A CA 19
ATOM 29002 C C . PRO A 1 85 ? 61.726 -44.865 -9.573 1.00 0.00 85 PRO A C 19
ATOM 29003 O O . PRO A 1 85 ? 61.225 -45.115 -8.476 1.00 0.00 85 PRO A O 19
ATOM 29014 N N . ALA A 1 86 ? 62.881 -45.367 -9.963 1.00 0.00 86 ALA A N 19
ATOM 29015 C CA . ALA A 1 86 ? 63.644 -46.261 -9.113 1.00 0.00 86 ALA A CA 19
ATOM 29016 C C . ALA A 1 86 ? 65.132 -46.001 -9.272 1.00 0.00 86 ALA A C 19
ATOM 29017 O O . ALA A 1 86 ? 65.612 -45.739 -10.378 1.00 0.00 86 ALA A O 19
ATOM 29024 N N . GLU A 1 87 ? 65.858 -46.069 -8.167 1.00 0.00 87 GLU A N 19
ATOM 29025 C CA . GLU A 1 87 ? 67.305 -45.896 -8.190 1.00 0.00 87 GLU A CA 19
ATOM 29026 C C . GLU A 1 87 ? 67.951 -47.165 -8.732 1.00 0.00 87 GLU A C 19
ATOM 29027 O O . GLU A 1 87 ? 69.063 -47.146 -9.258 1.00 0.00 87 GLU A O 19
ATOM 29039 N N . SER A 1 88 ? 67.217 -48.266 -8.616 1.00 0.00 88 SER A N 19
ATOM 29040 C CA . SER A 1 88 ? 67.647 -49.552 -9.148 1.00 0.00 88 SER A CA 19
ATOM 29041 C C . SER A 1 88 ? 67.851 -49.473 -10.663 1.00 0.00 88 SER A C 19
ATOM 29042 O O . SER A 1 88 ? 68.653 -50.214 -11.222 1.00 0.00 88 SER A O 19
ATOM 29050 N N . CYS A 1 89 ? 67.141 -48.557 -11.315 1.00 0.00 89 CYS A N 19
ATOM 29051 C CA . CYS A 1 89 ? 67.221 -48.415 -12.765 1.00 0.00 89 CYS A CA 19
ATOM 29052 C C . CYS A 1 89 ? 68.563 -47.833 -13.200 1.00 0.00 89 CYS A C 19
ATOM 29053 O O . CYS A 1 89 ? 69.000 -48.044 -14.331 1.00 0.00 89 CYS A O 19
ATOM 29061 N N . LEU A 1 90 ? 69.213 -47.107 -12.298 1.00 0.00 90 LEU A N 19
ATOM 29062 C CA . LEU A 1 90 ? 70.513 -46.506 -12.587 1.00 0.00 90 LEU A CA 19
ATOM 29063 C C . LEU A 1 90 ? 71.567 -47.593 -12.723 1.00 0.00 90 LEU A C 19
ATOM 29064 O O . LEU A 1 90 ? 72.416 -47.547 -13.613 1.00 0.00 90 LEU A O 19
ATOM 29080 N N . GLU A 1 91 ? 71.505 -48.558 -11.819 1.00 0.00 91 GLU A N 19
ATOM 29081 C CA . GLU A 1 91 ? 72.408 -49.699 -11.852 1.00 0.00 91 GLU A CA 19
ATOM 29082 C C . GLU A 1 91 ? 71.926 -50.722 -12.877 1.00 0.00 91 GLU A C 19
ATOM 29083 O O . GLU A 1 91 ? 72.703 -51.222 -13.690 1.00 0.00 91 GLU A O 19
ATOM 29095 N N . HIS A 1 92 ? 70.633 -51.023 -12.824 1.00 0.00 92 HIS A N 19
ATOM 29096 C CA . HIS A 1 92 ? 70.004 -52.008 -13.702 1.00 0.00 92 HIS A CA 19
ATOM 29097 C C . HIS A 1 92 ? 70.623 -53.389 -13.474 1.00 0.00 92 HIS A C 19
ATOM 29098 O O . HIS A 1 92 ? 70.719 -54.205 -14.383 1.00 0.00 92 HIS A O 19
ATOM 29113 N N . HIS A 1 93 ? 71.047 -53.631 -12.244 1.00 0.00 93 HIS A N 19
ATOM 29114 C CA . HIS A 1 93 ? 71.568 -54.931 -11.843 1.00 0.00 93 HIS A CA 19
ATOM 29115 C C . HIS A 1 93 ? 70.716 -55.475 -10.706 1.00 0.00 93 HIS A C 19
ATOM 29116 O O . HIS A 1 93 ? 69.658 -54.923 -10.399 1.00 0.00 93 HIS A O 19
ATOM 29131 N N . HIS A 1 94 ? 71.175 -56.542 -10.082 1.00 0.00 94 HIS A N 19
ATOM 29132 C CA . HIS A 1 94 ? 70.492 -57.102 -8.929 1.00 0.00 94 HIS A CA 19
ATOM 29133 C C . HIS A 1 94 ? 71.505 -57.304 -7.806 1.00 0.00 94 HIS A C 19
ATOM 29134 O O . HIS A 1 94 ? 71.568 -58.364 -7.188 1.00 0.00 94 HIS A O 19
ATOM 29149 N N . HIS A 1 95 ? 72.297 -56.262 -7.555 1.00 0.00 95 HIS A N 19
ATOM 29150 C CA . HIS A 1 95 ? 73.373 -56.317 -6.568 1.00 0.00 95 HIS A CA 19
ATOM 29151 C C . HIS A 1 95 ? 72.832 -56.679 -5.183 1.00 0.00 95 HIS A C 19
ATOM 29152 O O . HIS A 1 95 ? 72.965 -57.822 -4.746 1.00 0.00 95 HIS A O 19
ATOM 29167 N N . HIS A 1 96 ? 72.224 -55.695 -4.506 1.00 0.00 96 HIS A N 19
ATOM 29168 C CA . HIS A 1 96 ? 71.634 -55.896 -3.175 1.00 0.00 96 HIS A CA 19
ATOM 29169 C C . HIS A 1 96 ? 72.704 -56.344 -2.163 1.00 0.00 96 HIS A C 19
ATOM 29170 O O . HIS A 1 96 ? 73.868 -56.536 -2.514 1.00 0.00 96 HIS A O 19
ATOM 29185 N N . HIS A 1 97 ? 72.320 -56.477 -0.904 1.00 0.00 97 HIS A N 19
ATOM 29186 C CA . HIS A 1 97 ? 73.211 -57.015 0.111 1.00 0.00 97 HIS A CA 19
ATOM 29187 C C . HIS A 1 97 ? 72.477 -58.078 0.915 1.00 0.00 97 HIS A C 19
ATOM 29188 O O . HIS A 1 97 ? 72.766 -59.274 0.715 1.00 0.00 97 HIS A O 19
ATOM 29204 N N . MET A 1 1 ? -1.646 17.867 -5.174 1.00 0.00 1 MET A N 20
ATOM 29205 C CA . MET A 1 1 ? -1.216 16.452 -5.240 1.00 0.00 1 MET A CA 20
ATOM 29206 C C . MET A 1 1 ? -1.502 15.745 -3.917 1.00 0.00 1 MET A C 20
ATOM 29207 O O . MET A 1 1 ? -0.957 16.112 -2.879 1.00 0.00 1 MET A O 20
ATOM 29223 N N . PRO A 1 2 ? -2.364 14.710 -3.954 1.00 0.00 2 PRO A N 20
ATOM 29224 C CA . PRO A 1 2 ? -2.807 13.968 -2.757 1.00 0.00 2 PRO A CA 20
ATOM 29225 C C . PRO A 1 2 ? -1.734 13.042 -2.178 1.00 0.00 2 PRO A C 20
ATOM 29226 O O . PRO A 1 2 ? -2.051 12.133 -1.412 1.00 0.00 2 PRO A O 20
ATOM 29237 N N . THR A 1 3 ? -0.480 13.290 -2.558 1.00 0.00 3 THR A N 20
ATOM 29238 C CA . THR A 1 3 ? 0.662 12.462 -2.209 1.00 0.00 3 THR A CA 20
ATOM 29239 C C . THR A 1 3 ? 0.457 10.995 -2.596 1.00 0.00 3 THR A C 20
ATOM 29240 O O . THR A 1 3 ? -0.250 10.239 -1.928 1.00 0.00 3 THR A O 20
ATOM 29251 N N . LYS A 1 4 ? 1.104 10.603 -3.682 1.00 0.00 4 LYS A N 20
ATOM 29252 C CA . LYS A 1 4 ? 0.969 9.257 -4.221 1.00 0.00 4 LYS A CA 20
ATOM 29253 C C . LYS A 1 4 ? 2.159 8.406 -3.814 1.00 0.00 4 LYS A C 20
ATOM 29254 O O . LYS A 1 4 ? 2.233 7.216 -4.121 1.00 0.00 4 LYS A O 20
ATOM 29273 N N . THR A 1 5 ? 3.087 9.046 -3.128 1.00 0.00 5 THR A N 20
ATOM 29274 C CA . THR A 1 5 ? 4.274 8.393 -2.633 1.00 0.00 5 THR A CA 20
ATOM 29275 C C . THR A 1 5 ? 3.921 7.266 -1.670 1.00 0.00 5 THR A C 20
ATOM 29276 O O . THR A 1 5 ? 3.218 7.477 -0.680 1.00 0.00 5 THR A O 20
ATOM 29287 N N . TYR A 1 6 ? 4.413 6.079 -1.975 1.00 0.00 6 TYR A N 20
ATOM 29288 C CA . TYR A 1 6 ? 4.163 4.908 -1.155 1.00 0.00 6 TYR A CA 20
ATOM 29289 C C . TYR A 1 6 ? 5.374 4.603 -0.287 1.00 0.00 6 TYR A C 20
ATOM 29290 O O . TYR A 1 6 ? 6.516 4.713 -0.736 1.00 0.00 6 TYR A O 20
ATOM 29308 N N . SER A 1 7 ? 5.121 4.229 0.957 1.00 0.00 7 SER A N 20
ATOM 29309 C CA . SER A 1 7 ? 6.188 3.932 1.898 1.00 0.00 7 SER A CA 20
ATOM 29310 C C . SER A 1 7 ? 6.920 2.647 1.505 1.00 0.00 7 SER A C 20
ATOM 29311 O O . SER A 1 7 ? 6.362 1.790 0.815 1.00 0.00 7 SER A O 20
ATOM 29319 N N . GLU A 1 8 ? 8.170 2.517 1.946 1.00 0.00 8 GLU A N 20
ATOM 29320 C CA . GLU A 1 8 ? 8.962 1.323 1.669 1.00 0.00 8 GLU A CA 20
ATOM 29321 C C . GLU A 1 8 ? 8.297 0.088 2.269 1.00 0.00 8 GLU A C 20
ATOM 29322 O O . GLU A 1 8 ? 8.318 -0.993 1.678 1.00 0.00 8 GLU A O 20
ATOM 29334 N N . GLU A 1 9 ? 7.688 0.273 3.433 1.00 0.00 9 GLU A N 20
ATOM 29335 C CA . GLU A 1 9 ? 7.005 -0.808 4.133 1.00 0.00 9 GLU A CA 20
ATOM 29336 C C . GLU A 1 9 ? 5.782 -1.269 3.344 1.00 0.00 9 GLU A C 20
ATOM 29337 O O . GLU A 1 9 ? 5.413 -2.439 3.380 1.00 0.00 9 GLU A O 20
ATOM 29349 N N . PHE A 1 10 ? 5.180 -0.342 2.615 1.00 0.00 10 PHE A N 20
ATOM 29350 C CA . PHE A 1 10 ? 4.016 -0.643 1.787 1.00 0.00 10 PHE A CA 20
ATOM 29351 C C . PHE A 1 10 ? 4.393 -1.600 0.654 1.00 0.00 10 PHE A C 20
ATOM 29352 O O . PHE A 1 10 ? 3.714 -2.598 0.423 1.00 0.00 10 PHE A O 20
ATOM 29369 N N . LYS A 1 11 ? 5.488 -1.298 -0.040 1.00 0.00 11 LYS A N 20
ATOM 29370 C CA . LYS A 1 11 ? 5.982 -2.164 -1.103 1.00 0.00 11 LYS A CA 20
ATOM 29371 C C . LYS A 1 11 ? 6.482 -3.485 -0.517 1.00 0.00 11 LYS A C 20
ATOM 29372 O O . LYS A 1 11 ? 6.388 -4.539 -1.146 1.00 0.00 11 LYS A O 20
ATOM 29391 N N . ARG A 1 12 ? 7.000 -3.405 0.703 1.00 0.00 12 ARG A N 20
ATOM 29392 C CA . ARG A 1 12 ? 7.422 -4.582 1.455 1.00 0.00 12 ARG A CA 20
ATOM 29393 C C . ARG A 1 12 ? 6.225 -5.487 1.750 1.00 0.00 12 ARG A C 20
ATOM 29394 O O . ARG A 1 12 ? 6.335 -6.713 1.706 1.00 0.00 12 ARG A O 20
ATOM 29415 N N . ASP A 1 13 ? 5.084 -4.868 2.031 1.00 0.00 13 ASP A N 20
ATOM 29416 C CA . ASP A 1 13 ? 3.869 -5.597 2.382 1.00 0.00 13 ASP A CA 20
ATOM 29417 C C . ASP A 1 13 ? 3.323 -6.324 1.162 1.00 0.00 13 ASP A C 20
ATOM 29418 O O . ASP A 1 13 ? 2.799 -7.435 1.265 1.00 0.00 13 ASP A O 20
ATOM 29427 N N . ALA A 1 14 ? 3.474 -5.699 0.001 1.00 0.00 14 ALA A N 20
ATOM 29428 C CA . ALA A 1 14 ? 3.031 -6.289 -1.255 1.00 0.00 14 ALA A CA 20
ATOM 29429 C C . ALA A 1 14 ? 3.766 -7.596 -1.536 1.00 0.00 14 ALA A C 20
ATOM 29430 O O . ALA A 1 14 ? 3.177 -8.562 -2.031 1.00 0.00 14 ALA A O 20
ATOM 29437 N N . VAL A 1 15 ? 5.055 -7.626 -1.219 1.00 0.00 15 VAL A N 20
ATOM 29438 C CA . VAL A 1 15 ? 5.854 -8.835 -1.385 1.00 0.00 15 VAL A CA 20
ATOM 29439 C C . VAL A 1 15 ? 5.373 -9.927 -0.434 1.00 0.00 15 VAL A C 20
ATOM 29440 O O . VAL A 1 15 ? 5.292 -11.097 -0.808 1.00 0.00 15 VAL A O 20
ATOM 29453 N N . ALA A 1 16 ? 5.022 -9.529 0.783 1.00 0.00 16 ALA A N 20
ATOM 29454 C CA . ALA A 1 16 ? 4.518 -10.463 1.787 1.00 0.00 16 ALA A CA 20
ATOM 29455 C C . ALA A 1 16 ? 3.186 -11.069 1.349 1.00 0.00 16 ALA A C 20
ATOM 29456 O O . ALA A 1 16 ? 2.899 -12.235 1.623 1.00 0.00 16 ALA A O 20
ATOM 29463 N N . LEU A 1 17 ? 2.380 -10.275 0.655 1.00 0.00 17 LEU A N 20
ATOM 29464 C CA . LEU A 1 17 ? 1.113 -10.749 0.113 1.00 0.00 17 LEU A CA 20
ATOM 29465 C C . LEU A 1 17 ? 1.369 -11.832 -0.936 1.00 0.00 17 LEU A C 20
ATOM 29466 O O . LEU A 1 17 ? 0.646 -12.823 -1.008 1.00 0.00 17 LEU A O 20
ATOM 29482 N N . TYR A 1 18 ? 2.427 -11.648 -1.725 1.00 0.00 18 TYR A N 20
ATOM 29483 C CA . TYR A 1 18 ? 2.763 -12.583 -2.795 1.00 0.00 18 TYR A CA 20
ATOM 29484 C C . TYR A 1 18 ? 3.225 -13.923 -2.226 1.00 0.00 18 TYR A C 20
ATOM 29485 O O . TYR A 1 18 ? 3.184 -14.948 -2.905 1.00 0.00 18 TYR A O 20
ATOM 29503 N N . GLU A 1 19 ? 3.667 -13.908 -0.976 1.00 0.00 19 GLU A N 20
ATOM 29504 C CA . GLU A 1 19 ? 4.032 -15.135 -0.280 1.00 0.00 19 GLU A CA 20
ATOM 29505 C C . GLU A 1 19 ? 2.787 -15.977 -0.001 1.00 0.00 19 GLU A C 20
ATOM 29506 O O . GLU A 1 19 ? 2.871 -17.183 0.228 1.00 0.00 19 GLU A O 20
ATOM 29518 N N . ASN A 1 20 ? 1.637 -15.324 -0.056 1.00 0.00 20 ASN A N 20
ATOM 29519 C CA . ASN A 1 20 ? 0.351 -15.964 0.177 1.00 0.00 20 ASN A CA 20
ATOM 29520 C C . ASN A 1 20 ? -0.355 -16.202 -1.155 1.00 0.00 20 ASN A C 20
ATOM 29521 O O . ASN A 1 20 ? -1.583 -16.214 -1.232 1.00 0.00 20 ASN A O 20
ATOM 29532 N N . SER A 1 21 ? 0.441 -16.430 -2.195 1.00 0.00 21 SER A N 20
ATOM 29533 C CA . SER A 1 21 ? -0.050 -16.456 -3.570 1.00 0.00 21 SER A CA 20
ATOM 29534 C C . SER A 1 21 ? -1.106 -17.525 -3.821 1.00 0.00 21 SER A C 20
ATOM 29535 O O . SER A 1 21 ? -1.933 -17.380 -4.725 1.00 0.00 21 SER A O 20
ATOM 29543 N N . ASP A 1 22 ? -1.079 -18.596 -3.043 1.00 0.00 22 ASP A N 20
ATOM 29544 C CA . ASP A 1 22 ? -2.050 -19.668 -3.208 1.00 0.00 22 ASP A CA 20
ATOM 29545 C C . ASP A 1 22 ? -3.460 -19.144 -2.971 1.00 0.00 22 ASP A C 20
ATOM 29546 O O . ASP A 1 22 ? -4.430 -19.621 -3.568 1.00 0.00 22 ASP A O 20
ATOM 29555 N N . GLY A 1 23 ? -3.555 -18.133 -2.126 1.00 0.00 23 GLY A N 20
ATOM 29556 C CA . GLY A 1 23 ? -4.826 -17.496 -1.868 1.00 0.00 23 GLY A CA 20
ATOM 29557 C C . GLY A 1 23 ? -4.916 -16.120 -2.500 1.00 0.00 23 GLY A C 20
ATOM 29558 O O . GLY A 1 23 ? -5.945 -15.456 -2.397 1.00 0.00 23 GLY A O 20
ATOM 29562 N N . ALA A 1 24 ? -3.843 -15.693 -3.169 1.00 0.00 24 ALA A N 20
ATOM 29563 C CA . ALA A 1 24 ? -3.799 -14.366 -3.769 1.00 0.00 24 ALA A CA 20
ATOM 29564 C C . ALA A 1 24 ? -2.905 -14.356 -5.009 1.00 0.00 24 ALA A C 20
ATOM 29565 O O . ALA A 1 24 ? -1.680 -14.370 -4.908 1.00 0.00 24 ALA A O 20
ATOM 29572 N N . SER A 1 25 ? -3.531 -14.344 -6.173 1.00 0.00 25 SER A N 20
ATOM 29573 C CA . SER A 1 25 ? -2.806 -14.372 -7.436 1.00 0.00 25 SER A CA 20
ATOM 29574 C C . SER A 1 25 ? -2.042 -13.065 -7.652 1.00 0.00 25 SER A C 20
ATOM 29575 O O . SER A 1 25 ? -2.416 -12.023 -7.109 1.00 0.00 25 SER A O 20
ATOM 29583 N N . LEU A 1 26 ? -0.978 -13.129 -8.456 1.00 0.00 26 LEU A N 20
ATOM 29584 C CA . LEU A 1 26 ? -0.181 -11.950 -8.794 1.00 0.00 26 LEU A CA 20
ATOM 29585 C C . LEU A 1 26 ? -1.064 -10.882 -9.428 1.00 0.00 26 LEU A C 20
ATOM 29586 O O . LEU A 1 26 ? -0.917 -9.689 -9.155 1.00 0.00 26 LEU A O 20
ATOM 29602 N N . GLN A 1 27 ? -1.986 -11.330 -10.272 1.00 0.00 27 GLN A N 20
ATOM 29603 C CA . GLN A 1 27 ? -2.971 -10.443 -10.877 1.00 0.00 27 GLN A CA 20
ATOM 29604 C C . GLN A 1 27 ? -3.791 -9.748 -9.792 1.00 0.00 27 GLN A C 20
ATOM 29605 O O . GLN A 1 27 ? -4.002 -8.541 -9.844 1.00 0.00 27 GLN A O 20
ATOM 29619 N N . GLN A 1 28 ? -4.218 -10.526 -8.799 1.00 0.00 28 GLN A N 20
ATOM 29620 C CA . GLN A 1 28 ? -5.120 -10.039 -7.759 1.00 0.00 28 GLN A CA 20
ATOM 29621 C C . GLN A 1 28 ? -4.441 -8.968 -6.908 1.00 0.00 28 GLN A C 20
ATOM 29622 O O . GLN A 1 28 ? -5.055 -7.954 -6.582 1.00 0.00 28 GLN A O 20
ATOM 29636 N N . ILE A 1 29 ? -3.176 -9.190 -6.565 1.00 0.00 29 ILE A N 20
ATOM 29637 C CA . ILE A 1 29 ? -2.428 -8.239 -5.745 1.00 0.00 29 ILE A CA 20
ATOM 29638 C C . ILE A 1 29 ? -2.387 -6.868 -6.414 1.00 0.00 29 ILE A C 20
ATOM 29639 O O . ILE A 1 29 ? -2.680 -5.847 -5.790 1.00 0.00 29 ILE A O 20
ATOM 29655 N N . ALA A 1 30 ? -2.037 -6.856 -7.694 1.00 0.00 30 ALA A N 20
ATOM 29656 C CA . ALA A 1 30 ? -1.987 -5.617 -8.459 1.00 0.00 30 ALA A CA 20
ATOM 29657 C C . ALA A 1 30 ? -3.392 -5.080 -8.712 1.00 0.00 30 ALA A C 20
ATOM 29658 O O . ALA A 1 30 ? -3.604 -3.869 -8.782 1.00 0.00 30 ALA A O 20
ATOM 29665 N N . ASN A 1 31 ? -4.343 -5.996 -8.839 1.00 0.00 31 ASN A N 20
ATOM 29666 C CA . ASN A 1 31 ? -5.733 -5.648 -9.119 1.00 0.00 31 ASN A CA 20
ATOM 29667 C C . ASN A 1 31 ? -6.373 -4.927 -7.933 1.00 0.00 31 ASN A C 20
ATOM 29668 O O . ASN A 1 31 ? -7.071 -3.927 -8.111 1.00 0.00 31 ASN A O 20
ATOM 29679 N N . ASP A 1 32 ? -6.125 -5.435 -6.726 1.00 0.00 32 ASP A N 20
ATOM 29680 C CA . ASP A 1 32 ? -6.700 -4.858 -5.510 1.00 0.00 32 ASP A CA 20
ATOM 29681 C C . ASP A 1 32 ? -6.209 -3.433 -5.306 1.00 0.00 32 ASP A C 20
ATOM 29682 O O . ASP A 1 32 ? -6.992 -2.530 -5.005 1.00 0.00 32 ASP A O 20
ATOM 29691 N N . LEU A 1 33 ? -4.909 -3.241 -5.478 1.00 0.00 33 LEU A N 20
ATOM 29692 C CA . LEU A 1 33 ? -4.286 -1.939 -5.272 1.00 0.00 33 LEU A CA 20
ATOM 29693 C C . LEU A 1 33 ? -4.548 -1.004 -6.449 1.00 0.00 33 LEU A C 20
ATOM 29694 O O . LEU A 1 33 ? -4.484 0.218 -6.306 1.00 0.00 33 LEU A O 20
ATOM 29710 N N . GLY A 1 34 ? -4.835 -1.583 -7.609 1.00 0.00 34 GLY A N 20
ATOM 29711 C CA . GLY A 1 34 ? -5.077 -0.790 -8.799 1.00 0.00 34 GLY A CA 20
ATOM 29712 C C . GLY A 1 34 ? -3.786 -0.325 -9.437 1.00 0.00 34 GLY A C 20
ATOM 29713 O O . GLY A 1 34 ? -3.725 0.753 -10.033 1.00 0.00 34 GLY A O 20
ATOM 29717 N N . ILE A 1 35 ? -2.751 -1.142 -9.309 1.00 0.00 35 ILE A N 20
ATOM 29718 C CA . ILE A 1 35 ? -1.442 -0.809 -9.847 1.00 0.00 35 ILE A CA 20
ATOM 29719 C C . ILE A 1 35 ? -1.071 -1.753 -10.983 1.00 0.00 35 ILE A C 20
ATOM 29720 O O . ILE A 1 35 ? -1.747 -2.755 -11.215 1.00 0.00 35 ILE A O 20
ATOM 29736 N N . ASN A 1 36 ? 0.001 -1.426 -11.691 1.00 0.00 36 ASN A N 20
ATOM 29737 C CA . ASN A 1 36 ? 0.469 -2.238 -12.799 1.00 0.00 36 ASN A CA 20
ATOM 29738 C C . ASN A 1 36 ? 0.990 -3.582 -12.308 1.00 0.00 36 ASN A C 20
ATOM 29739 O O . ASN A 1 36 ? 1.611 -3.679 -11.245 1.00 0.00 36 ASN A O 20
ATOM 29750 N N . ARG A 1 37 ? 0.748 -4.608 -13.110 1.00 0.00 37 ARG A N 20
ATOM 29751 C CA . ARG A 1 37 ? 1.182 -5.963 -12.803 1.00 0.00 37 ARG A CA 20
ATOM 29752 C C . ARG A 1 37 ? 2.702 -6.047 -12.867 1.00 0.00 37 ARG A C 20
ATOM 29753 O O . ARG A 1 37 ? 3.338 -6.735 -12.065 1.00 0.00 37 ARG A O 20
ATOM 29774 N N . VAL A 1 38 ? 3.279 -5.326 -13.824 1.00 0.00 38 VAL A N 20
ATOM 29775 C CA . VAL A 1 38 ? 4.720 -5.332 -14.027 1.00 0.00 38 VAL A CA 20
ATOM 29776 C C . VAL A 1 38 ? 5.433 -4.647 -12.866 1.00 0.00 38 VAL A C 20
ATOM 29777 O O . VAL A 1 38 ? 6.409 -5.171 -12.326 1.00 0.00 38 VAL A O 20
ATOM 29790 N N . THR A 1 39 ? 4.920 -3.488 -12.469 1.00 0.00 39 THR A N 20
ATOM 29791 C CA . THR A 1 39 ? 5.518 -2.710 -11.395 1.00 0.00 39 THR A CA 20
ATOM 29792 C C . THR A 1 39 ? 5.507 -3.500 -10.084 1.00 0.00 39 THR A C 20
ATOM 29793 O O . THR A 1 39 ? 6.463 -3.448 -9.308 1.00 0.00 39 THR A O 20
ATOM 29804 N N . LEU A 1 40 ? 4.430 -4.246 -9.858 1.00 0.00 40 LEU A N 20
ATOM 29805 C CA . LEU A 1 40 ? 4.309 -5.089 -8.674 1.00 0.00 40 LEU A CA 20
ATOM 29806 C C . LEU A 1 40 ? 5.385 -6.171 -8.664 1.00 0.00 40 LEU A C 20
ATOM 29807 O O . LEU A 1 40 ? 6.058 -6.385 -7.655 1.00 0.00 40 LEU A O 20
ATOM 29823 N N . LYS A 1 41 ? 5.542 -6.843 -9.799 1.00 0.00 41 LYS A N 20
ATOM 29824 C CA . LYS A 1 41 ? 6.526 -7.909 -9.933 1.00 0.00 41 LYS A CA 20
ATOM 29825 C C . LYS A 1 41 ? 7.924 -7.379 -9.653 1.00 0.00 41 LYS A C 20
ATOM 29826 O O . LYS A 1 41 ? 8.728 -8.026 -8.979 1.00 0.00 41 LYS A O 20
ATOM 29845 N N . ASN A 1 42 ? 8.194 -6.191 -10.174 1.00 0.00 42 ASN A N 20
ATOM 29846 C CA . ASN A 1 42 ? 9.489 -5.536 -10.002 1.00 0.00 42 ASN A CA 20
ATOM 29847 C C . ASN A 1 42 ? 9.835 -5.346 -8.525 1.00 0.00 42 ASN A C 20
ATOM 29848 O O . ASN A 1 42 ? 10.988 -5.516 -8.131 1.00 0.00 42 ASN A O 20
ATOM 29859 N N . TRP A 1 43 ? 8.838 -5.008 -7.708 1.00 0.00 43 TRP A N 20
ATOM 29860 C CA . TRP A 1 43 ? 9.052 -4.853 -6.268 1.00 0.00 43 TRP A CA 20
ATOM 29861 C C . TRP A 1 43 ? 9.480 -6.174 -5.647 1.00 0.00 43 TRP A C 20
ATOM 29862 O O . TRP A 1 43 ? 10.435 -6.232 -4.870 1.00 0.00 43 TRP A O 20
ATOM 29883 N N . ILE A 1 44 ? 8.779 -7.234 -6.012 1.00 0.00 44 ILE A N 20
ATOM 29884 C CA . ILE A 1 44 ? 9.050 -8.562 -5.480 1.00 0.00 44 ILE A CA 20
ATOM 29885 C C . ILE A 1 44 ? 10.472 -9.007 -5.824 1.00 0.00 44 ILE A C 20
ATOM 29886 O O . ILE A 1 44 ? 11.213 -9.483 -4.965 1.00 0.00 44 ILE A O 20
ATOM 29902 N N . ILE A 1 45 ? 10.848 -8.814 -7.082 1.00 0.00 45 ILE A N 20
ATOM 29903 C CA . ILE A 1 45 ? 12.148 -9.250 -7.581 1.00 0.00 45 ILE A CA 20
ATOM 29904 C C . ILE A 1 45 ? 13.275 -8.400 -6.999 1.00 0.00 45 ILE A C 20
ATOM 29905 O O . ILE A 1 45 ? 14.383 -8.887 -6.778 1.00 0.00 45 ILE A O 20
ATOM 29921 N N . LYS A 1 46 ? 12.990 -7.134 -6.743 1.00 0.00 46 LYS A N 20
ATOM 29922 C CA . LYS A 1 46 ? 14.013 -6.210 -6.265 1.00 0.00 46 LYS A CA 20
ATOM 29923 C C . LYS A 1 46 ? 14.260 -6.372 -4.766 1.00 0.00 46 LYS A C 20
ATOM 29924 O O . LYS A 1 46 ? 15.406 -6.346 -4.309 1.00 0.00 46 LYS A O 20
ATOM 29943 N N . TYR A 1 47 ? 13.189 -6.532 -4.002 1.00 0.00 47 TYR A N 20
ATOM 29944 C CA . TYR A 1 47 ? 13.294 -6.509 -2.550 1.00 0.00 47 TYR A CA 20
ATOM 29945 C C . TYR A 1 47 ? 13.328 -7.901 -1.912 1.00 0.00 47 TYR A C 20
ATOM 29946 O O . TYR A 1 47 ? 14.061 -8.111 -0.945 1.00 0.00 47 TYR A O 20
ATOM 29964 N N . GLY A 1 48 ? 12.566 -8.860 -2.431 1.00 0.00 48 GLY A N 20
ATOM 29965 C CA . GLY A 1 48 ? 12.495 -10.152 -1.758 1.00 0.00 48 GLY A CA 20
ATOM 29966 C C . GLY A 1 48 ? 12.485 -11.335 -2.701 1.00 0.00 48 GLY A C 20
ATOM 29967 O O . GLY A 1 48 ? 11.656 -12.235 -2.566 1.00 0.00 48 GLY A O 20
ATOM 29971 N N . SER A 1 49 ? 13.397 -11.342 -3.657 1.00 0.00 49 SER A N 20
ATOM 29972 C CA . SER A 1 49 ? 13.475 -12.436 -4.609 1.00 0.00 49 SER A CA 20
ATOM 29973 C C . SER A 1 49 ? 14.397 -13.552 -4.121 1.00 0.00 49 SER A C 20
ATOM 29974 O O . SER A 1 49 ? 13.979 -14.702 -3.966 1.00 0.00 49 SER A O 20
ATOM 29982 N N . ASN A 1 50 ? 15.647 -13.196 -3.856 1.00 0.00 50 ASN A N 20
ATOM 29983 C CA . ASN A 1 50 ? 16.690 -14.176 -3.581 1.00 0.00 50 ASN A CA 20
ATOM 29984 C C . ASN A 1 50 ? 16.860 -14.386 -2.082 1.00 0.00 50 ASN A C 20
ATOM 29985 O O . ASN A 1 50 ? 17.368 -15.417 -1.641 1.00 0.00 50 ASN A O 20
ATOM 29996 N N . HIS A 1 51 ? 16.447 -13.399 -1.299 1.00 0.00 51 HIS A N 20
ATOM 29997 C CA . HIS A 1 51 ? 16.507 -13.499 0.154 1.00 0.00 51 HIS A CA 20
ATOM 29998 C C . HIS A 1 51 ? 15.185 -13.079 0.772 1.00 0.00 51 HIS A C 20
ATOM 29999 O O . HIS A 1 51 ? 14.780 -11.921 0.667 1.00 0.00 51 HIS A O 20
ATOM 30014 N N . ASN A 1 52 ? 14.514 -14.023 1.413 1.00 0.00 52 ASN A N 20
ATOM 30015 C CA . ASN A 1 52 ? 13.241 -13.760 2.053 1.00 0.00 52 ASN A CA 20
ATOM 30016 C C . ASN A 1 52 ? 13.457 -13.170 3.438 1.00 0.00 52 ASN A C 20
ATOM 30017 O O . ASN A 1 52 ? 13.282 -13.845 4.453 1.00 0.00 52 ASN A O 20
ATOM 30028 N N . VAL A 1 53 ? 13.881 -11.917 3.465 1.00 0.00 53 VAL A N 20
ATOM 30029 C CA . VAL A 1 53 ? 14.085 -11.203 4.717 1.00 0.00 53 VAL A CA 20
ATOM 30030 C C . VAL A 1 53 ? 12.748 -10.688 5.231 1.00 0.00 53 VAL A C 20
ATOM 30031 O O . VAL A 1 53 ? 12.538 -10.524 6.434 1.00 0.00 53 VAL A O 20
ATOM 30044 N N . GLN A 1 54 ? 11.841 -10.451 4.298 1.00 0.00 54 GLN A N 20
ATOM 30045 C CA . GLN A 1 54 ? 10.494 -10.029 4.623 1.00 0.00 54 GLN A CA 20
ATOM 30046 C C . GLN A 1 54 ? 9.693 -11.218 5.138 1.00 0.00 54 GLN A C 20
ATOM 30047 O O . GLN A 1 54 ? 9.536 -12.220 4.437 1.00 0.00 54 GLN A O 20
ATOM 30061 N N . GLY A 1 55 ? 9.216 -11.117 6.371 1.00 0.00 55 GLY A N 20
ATOM 30062 C CA . GLY A 1 55 ? 8.399 -12.170 6.938 1.00 0.00 55 GLY A CA 20
ATOM 30063 C C . GLY A 1 55 ? 6.962 -12.079 6.472 1.00 0.00 55 GLY A C 20
ATOM 30064 O O . GLY A 1 55 ? 6.698 -11.806 5.302 1.00 0.00 55 GLY A O 20
ATOM 30068 N N . THR A 1 56 ? 6.024 -12.266 7.386 1.00 0.00 56 THR A N 20
ATOM 30069 C CA . THR A 1 56 ? 4.616 -12.199 7.033 1.00 0.00 56 THR A CA 20
ATOM 30070 C C . THR A 1 56 ? 3.790 -11.535 8.129 1.00 0.00 56 THR A C 20
ATOM 30071 O O . THR A 1 56 ? 3.353 -12.173 9.088 1.00 0.00 56 THR A O 20
ATOM 30082 N N . THR A 1 57 ? 3.612 -10.234 7.974 1.00 0.00 57 THR A N 20
ATOM 30083 C CA . THR A 1 57 ? 2.684 -9.457 8.781 1.00 0.00 57 THR A CA 20
ATOM 30084 C C . THR A 1 57 ? 1.994 -8.444 7.876 1.00 0.00 57 THR A C 20
ATOM 30085 O O . THR A 1 57 ? 2.430 -7.295 7.760 1.00 0.00 57 THR A O 20
ATOM 30096 N N . PRO A 1 58 ? 0.941 -8.883 7.174 1.00 0.00 58 PRO A N 20
ATOM 30097 C CA . PRO A 1 58 ? 0.286 -8.077 6.140 1.00 0.00 58 PRO A CA 20
ATOM 30098 C C . PRO A 1 58 ? -0.482 -6.886 6.700 1.00 0.00 58 PRO A C 20
ATOM 30099 O O . PRO A 1 58 ? -1.482 -7.039 7.401 1.00 0.00 58 PRO A O 20
ATOM 30110 N N . SER A 1 59 ? -0.001 -5.699 6.375 1.00 0.00 59 SER A N 20
ATOM 30111 C CA . SER A 1 59 ? -0.636 -4.464 6.786 1.00 0.00 59 SER A CA 20
ATOM 30112 C C . SER A 1 59 ? -1.859 -4.202 5.917 1.00 0.00 59 SER A C 20
ATOM 30113 O O . SER A 1 59 ? -2.863 -3.654 6.373 1.00 0.00 59 SER A O 20
ATOM 30121 N N . ALA A 1 60 ? -1.773 -4.616 4.660 1.00 0.00 60 ALA A N 20
ATOM 30122 C CA . ALA A 1 60 ? -2.868 -4.436 3.721 1.00 0.00 60 ALA A CA 20
ATOM 30123 C C . ALA A 1 60 ? -4.032 -5.367 4.037 1.00 0.00 60 ALA A C 20
ATOM 30124 O O . ALA A 1 60 ? -5.163 -5.122 3.629 1.00 0.00 60 ALA A O 20
ATOM 30131 N N . ALA A 1 61 ? -3.752 -6.432 4.778 1.00 0.00 61 ALA A N 20
ATOM 30132 C CA . ALA A 1 61 ? -4.772 -7.421 5.092 1.00 0.00 61 ALA A CA 20
ATOM 30133 C C . ALA A 1 61 ? -5.486 -7.087 6.395 1.00 0.00 61 ALA A C 20
ATOM 30134 O O . ALA A 1 61 ? -6.423 -7.776 6.795 1.00 0.00 61 ALA A O 20
ATOM 30141 N N . VAL A 1 62 ? -5.053 -6.015 7.044 1.00 0.00 62 VAL A N 20
ATOM 30142 C CA . VAL A 1 62 ? -5.678 -5.569 8.286 1.00 0.00 62 VAL A CA 20
ATOM 30143 C C . VAL A 1 62 ? -7.111 -5.114 8.017 1.00 0.00 62 VAL A C 20
ATOM 30144 O O . VAL A 1 62 ? -7.989 -5.233 8.874 1.00 0.00 62 VAL A O 20
ATOM 30157 N N . SER A 1 63 ? -7.341 -4.630 6.803 1.00 0.00 63 SER A N 20
ATOM 30158 C CA . SER A 1 63 ? -8.662 -4.192 6.379 1.00 0.00 63 SER A CA 20
ATOM 30159 C C . SER A 1 63 ? -9.668 -5.340 6.454 1.00 0.00 63 SER A C 20
ATOM 30160 O O . SER A 1 63 ? -10.830 -5.138 6.802 1.00 0.00 63 SER A O 20
ATOM 30168 N N . GLU A 1 64 ? -9.205 -6.548 6.149 1.00 0.00 64 GLU A N 20
ATOM 30169 C CA . GLU A 1 64 ? -10.067 -7.723 6.152 1.00 0.00 64 GLU A CA 20
ATOM 30170 C C . GLU A 1 64 ? -10.322 -8.202 7.576 1.00 0.00 64 GLU A C 20
ATOM 30171 O O . GLU A 1 64 ? -11.367 -8.779 7.873 1.00 0.00 64 GLU A O 20
ATOM 30183 N N . ALA A 1 65 ? -9.371 -7.930 8.458 1.00 0.00 65 ALA A N 20
ATOM 30184 C CA . ALA A 1 65 ? -9.477 -8.337 9.858 1.00 0.00 65 ALA A CA 20
ATOM 30185 C C . ALA A 1 65 ? -10.687 -7.692 10.525 1.00 0.00 65 ALA A C 20
ATOM 30186 O O . ALA A 1 65 ? -11.222 -8.211 11.507 1.00 0.00 65 ALA A O 20
ATOM 30193 N N . GLU A 1 66 ? -11.117 -6.564 9.969 1.00 0.00 66 GLU A N 20
ATOM 30194 C CA . GLU A 1 66 ? -12.269 -5.828 10.475 1.00 0.00 66 GLU A CA 20
ATOM 30195 C C . GLU A 1 66 ? -13.518 -6.712 10.498 1.00 0.00 66 GLU A C 20
ATOM 30196 O O . GLU A 1 66 ? -14.204 -6.818 11.516 1.00 0.00 66 GLU A O 20
ATOM 30208 N N . GLN A 1 67 ? -13.805 -7.346 9.373 1.00 0.00 67 GLN A N 20
ATOM 30209 C CA . GLN A 1 67 ? -14.959 -8.228 9.264 1.00 0.00 67 GLN A CA 20
ATOM 30210 C C . GLN A 1 67 ? -14.659 -9.594 9.879 1.00 0.00 67 GLN A C 20
ATOM 30211 O O . GLN A 1 67 ? -15.533 -10.219 10.485 1.00 0.00 67 GLN A O 20
ATOM 30225 N N . ILE A 1 68 ? -13.410 -10.036 9.756 1.00 0.00 68 ILE A N 20
ATOM 30226 C CA . ILE A 1 68 ? -13.006 -11.352 10.243 1.00 0.00 68 ILE A CA 20
ATOM 30227 C C . ILE A 1 68 ? -13.188 -11.472 11.756 1.00 0.00 68 ILE A C 20
ATOM 30228 O O . ILE A 1 68 ? -13.608 -12.516 12.253 1.00 0.00 68 ILE A O 20
ATOM 30244 N N . ARG A 1 69 ? -12.888 -10.401 12.486 1.00 0.00 69 ARG A N 20
ATOM 30245 C CA . ARG A 1 69 ? -12.979 -10.432 13.944 1.00 0.00 69 ARG A CA 20
ATOM 30246 C C . ARG A 1 69 ? -14.408 -10.739 14.400 1.00 0.00 69 ARG A C 20
ATOM 30247 O O . ARG A 1 69 ? -14.613 -11.353 15.444 1.00 0.00 69 ARG A O 20
ATOM 30268 N N . GLN A 1 70 ? -15.390 -10.308 13.615 1.00 0.00 70 GLN A N 20
ATOM 30269 C CA . GLN A 1 70 ? -16.786 -10.565 13.924 1.00 0.00 70 GLN A CA 20
ATOM 30270 C C . GLN A 1 70 ? -17.171 -11.981 13.504 1.00 0.00 70 GLN A C 20
ATOM 30271 O O . GLN A 1 70 ? -17.697 -12.760 14.301 1.00 0.00 70 GLN A O 20
ATOM 30285 N N . LEU A 1 71 ? -16.864 -12.308 12.253 1.00 0.00 71 LEU A N 20
ATOM 30286 C CA . LEU A 1 71 ? -17.283 -13.563 11.644 1.00 0.00 71 LEU A CA 20
ATOM 30287 C C . LEU A 1 71 ? -16.645 -14.776 12.312 1.00 0.00 71 LEU A C 20
ATOM 30288 O O . LEU A 1 71 ? -17.279 -15.824 12.440 1.00 0.00 71 LEU A O 20
ATOM 30304 N N . LYS A 1 72 ? -15.399 -14.635 12.744 1.00 0.00 72 LYS A N 20
ATOM 30305 C CA . LYS A 1 72 ? -14.668 -15.758 13.319 1.00 0.00 72 LYS A CA 20
ATOM 30306 C C . LYS A 1 72 ? -15.148 -16.067 14.735 1.00 0.00 72 LYS A C 20
ATOM 30307 O O . LYS A 1 72 ? -14.912 -17.164 15.242 1.00 0.00 72 LYS A O 20
ATOM 30326 N N . LYS A 1 73 ? -15.826 -15.096 15.354 1.00 0.00 73 LYS A N 20
ATOM 30327 C CA . LYS A 1 73 ? -16.409 -15.255 16.692 1.00 0.00 73 LYS A CA 20
ATOM 30328 C C . LYS A 1 73 ? -15.323 -15.281 17.777 1.00 0.00 73 LYS A C 20
ATOM 30329 O O . LYS A 1 73 ? -14.337 -16.017 17.675 1.00 0.00 73 LYS A O 20
ATOM 30348 N N . GLU A 1 74 ? -15.526 -14.454 18.810 1.00 0.00 74 GLU A N 20
ATOM 30349 C CA . GLU A 1 74 ? -14.538 -14.229 19.875 1.00 0.00 74 GLU A CA 20
ATOM 30350 C C . GLU A 1 74 ? -13.284 -13.554 19.324 1.00 0.00 74 GLU A C 20
ATOM 30351 O O . GLU A 1 74 ? -13.107 -12.340 19.459 1.00 0.00 74 GLU A O 20
ATOM 30363 N N . ASN A 1 75 ? -12.422 -14.356 18.705 1.00 0.00 75 ASN A N 20
ATOM 30364 C CA . ASN A 1 75 ? -11.171 -13.881 18.123 1.00 0.00 75 ASN A CA 20
ATOM 30365 C C . ASN A 1 75 ? -10.290 -13.225 19.200 1.00 0.00 75 ASN A C 20
ATOM 30366 O O . ASN A 1 75 ? -10.438 -13.504 20.392 1.00 0.00 75 ASN A O 20
ATOM 30377 N N . ALA A 1 76 ? -9.369 -12.368 18.778 1.00 0.00 76 ALA A N 20
ATOM 30378 C CA . ALA A 1 76 ? -8.439 -11.712 19.688 1.00 0.00 76 ALA A CA 20
ATOM 30379 C C . ALA A 1 76 ? -9.149 -10.785 20.674 1.00 0.00 76 ALA A C 20
ATOM 30380 O O . ALA A 1 76 ? -8.579 -10.413 21.698 1.00 0.00 76 ALA A O 20
ATOM 30387 N N . LEU A 1 77 ? -10.400 -10.435 20.375 1.00 0.00 77 LEU A N 20
ATOM 30388 C CA . LEU A 1 77 ? -11.175 -9.528 21.211 1.00 0.00 77 LEU A CA 20
ATOM 30389 C C . LEU A 1 77 ? -11.285 -10.055 22.639 1.00 0.00 77 LEU A C 20
ATOM 30390 O O . LEU A 1 77 ? -11.192 -9.295 23.606 1.00 0.00 77 LEU A O 20
ATOM 30406 N N . GLN A 1 78 ? -11.455 -11.364 22.760 1.00 0.00 78 GLN A N 20
ATOM 30407 C CA . GLN A 1 78 ? -11.625 -12.003 24.058 1.00 0.00 78 GLN A CA 20
ATOM 30408 C C . GLN A 1 78 ? -10.357 -11.862 24.901 1.00 0.00 78 GLN A C 20
ATOM 30409 O O . GLN A 1 78 ? -10.423 -11.709 26.120 1.00 0.00 78 GLN A O 20
ATOM 30423 N N . ARG A 1 79 ? -9.205 -11.893 24.242 1.00 0.00 79 ARG A N 20
ATOM 30424 C CA . ARG A 1 79 ? -7.924 -11.868 24.940 1.00 0.00 79 ARG A CA 20
ATOM 30425 C C . ARG A 1 79 ? -7.458 -10.435 25.176 1.00 0.00 79 ARG A C 20
ATOM 30426 O O . ARG A 1 79 ? -6.725 -10.152 26.125 1.00 0.00 79 ARG A O 20
ATOM 30447 N N . ALA A 1 80 ? -7.912 -9.531 24.324 1.00 0.00 80 ALA A N 20
ATOM 30448 C CA . ALA A 1 80 ? -7.539 -8.123 24.427 1.00 0.00 80 ALA A CA 20
ATOM 30449 C C . ALA A 1 80 ? -8.280 -7.447 25.574 1.00 0.00 80 ALA A C 20
ATOM 30450 O O . ALA A 1 80 ? -7.809 -6.464 26.146 1.00 0.00 80 ALA A O 20
ATOM 30457 N N . ARG A 1 81 ? -9.438 -7.996 25.905 1.00 0.00 81 ARG A N 20
ATOM 30458 C CA . ARG A 1 81 ? -10.269 -7.509 26.968 1.00 0.00 81 ARG A CA 20
ATOM 30459 C C . ARG A 1 81 ? -9.623 -7.741 28.331 1.00 0.00 81 ARG A C 20
ATOM 30460 O O . ARG A 1 81 ? -9.906 -7.041 29.301 1.00 0.00 81 ARG A O 20
ATOM 30481 N N . THR A 1 82 ? -8.752 -8.730 28.379 1.00 0.00 82 THR A N 20
ATOM 30482 C CA . THR A 1 82 ? -8.158 -9.183 29.629 1.00 0.00 82 THR A CA 20
ATOM 30483 C C . THR A 1 82 ? -6.950 -8.329 30.038 1.00 0.00 82 THR A C 20
ATOM 30484 O O . THR A 1 82 ? -6.526 -8.344 31.197 1.00 0.00 82 THR A O 20
ATOM 30495 N N . ARG A 1 83 ? -6.401 -7.579 29.095 1.00 0.00 83 ARG A N 20
ATOM 30496 C CA . ARG A 1 83 ? -5.230 -6.760 29.370 1.00 0.00 83 ARG A CA 20
ATOM 30497 C C . ARG A 1 83 ? -5.493 -5.287 29.082 1.00 0.00 83 ARG A C 20
ATOM 30498 O O . ARG A 1 83 ? -6.480 -4.930 28.440 1.00 0.00 83 ARG A O 20
ATOM 30519 N N . HIS A 1 84 ? -4.605 -4.441 29.584 1.00 0.00 84 HIS A N 20
ATOM 30520 C CA . HIS A 1 84 ? -4.650 -3.012 29.318 1.00 0.00 84 HIS A CA 20
ATOM 30521 C C . HIS A 1 84 ? -3.413 -2.606 28.517 1.00 0.00 84 HIS A C 20
ATOM 30522 O O . HIS A 1 84 ? -2.286 -2.830 28.958 1.00 0.00 84 HIS A O 20
ATOM 30537 N N . PRO A 1 85 ? -3.605 -2.031 27.322 1.00 0.00 85 PRO A N 20
ATOM 30538 C CA . PRO A 1 85 ? -2.498 -1.598 26.465 1.00 0.00 85 PRO A CA 20
ATOM 30539 C C . PRO A 1 85 ? -1.812 -0.339 26.990 1.00 0.00 85 PRO A C 20
ATOM 30540 O O . PRO A 1 85 ? -2.270 0.271 27.957 1.00 0.00 85 PRO A O 20
ATOM 30551 N N . ALA A 1 86 ? -0.725 0.051 26.342 1.00 0.00 86 ALA A N 20
ATOM 30552 C CA . ALA A 1 86 ? 0.027 1.229 26.753 1.00 0.00 86 ALA A CA 20
ATOM 30553 C C . ALA A 1 86 ? 0.067 2.263 25.636 1.00 0.00 86 ALA A C 20
ATOM 30554 O O . ALA A 1 86 ? 0.749 2.075 24.624 1.00 0.00 86 ALA A O 20
ATOM 30561 N N . GLU A 1 87 ? -0.664 3.352 25.822 1.00 0.00 87 GLU A N 20
ATOM 30562 C CA . GLU A 1 87 ? -0.740 4.406 24.817 1.00 0.00 87 GLU A CA 20
ATOM 30563 C C . GLU A 1 87 ? 0.584 5.153 24.717 1.00 0.00 87 GLU A C 20
ATOM 30564 O O . GLU A 1 87 ? 0.920 5.706 23.669 1.00 0.00 87 GLU A O 20
ATOM 30576 N N . SER A 1 88 ? 1.343 5.135 25.804 1.00 0.00 88 SER A N 20
ATOM 30577 C CA . SER A 1 88 ? 2.640 5.788 25.851 1.00 0.00 88 SER A CA 20
ATOM 30578 C C . SER A 1 88 ? 3.616 5.136 24.871 1.00 0.00 88 SER A C 20
ATOM 30579 O O . SER A 1 88 ? 4.443 5.808 24.251 1.00 0.00 88 SER A O 20
ATOM 30587 N N . CYS A 1 89 ? 3.501 3.822 24.730 1.00 0.00 89 CYS A N 20
ATOM 30588 C CA . CYS A 1 89 ? 4.352 3.070 23.819 1.00 0.00 89 CYS A CA 20
ATOM 30589 C C . CYS A 1 89 ? 3.746 3.056 22.419 1.00 0.00 89 CYS A C 20
ATOM 30590 O O . CYS A 1 89 ? 4.452 2.901 21.422 1.00 0.00 89 CYS A O 20
ATOM 30598 N N . LEU A 1 90 ? 2.433 3.229 22.358 1.00 0.00 90 LEU A N 20
ATOM 30599 C CA . LEU A 1 90 ? 1.715 3.244 21.086 1.00 0.00 90 LEU A CA 20
ATOM 30600 C C . LEU A 1 90 ? 2.055 4.501 20.292 1.00 0.00 90 LEU A C 20
ATOM 30601 O O . LEU A 1 90 ? 2.300 4.438 19.087 1.00 0.00 90 LEU A O 20
ATOM 30617 N N . GLU A 1 91 ? 2.077 5.635 20.988 1.00 0.00 91 GLU A N 20
ATOM 30618 C CA . GLU A 1 91 ? 2.403 6.918 20.373 1.00 0.00 91 GLU A CA 20
ATOM 30619 C C . GLU A 1 91 ? 3.868 6.955 19.938 1.00 0.00 91 GLU A C 20
ATOM 30620 O O . GLU A 1 91 ? 4.214 7.631 18.968 1.00 0.00 91 GLU A O 20
ATOM 30632 N N . HIS A 1 92 ? 4.712 6.216 20.667 1.00 0.00 92 HIS A N 20
ATOM 30633 C CA . HIS A 1 92 ? 6.146 6.127 20.377 1.00 0.00 92 HIS A CA 20
ATOM 30634 C C . HIS A 1 92 ? 6.862 7.429 20.729 1.00 0.00 92 HIS A C 20
ATOM 30635 O O . HIS A 1 92 ? 6.874 8.384 19.956 1.00 0.00 92 HIS A O 20
ATOM 30650 N N . HIS A 1 93 ? 7.456 7.458 21.913 1.00 0.00 93 HIS A N 20
ATOM 30651 C CA . HIS A 1 93 ? 8.225 8.613 22.351 1.00 0.00 93 HIS A CA 20
ATOM 30652 C C . HIS A 1 93 ? 9.715 8.318 22.260 1.00 0.00 93 HIS A C 20
ATOM 30653 O O . HIS A 1 93 ? 10.115 7.183 21.995 1.00 0.00 93 HIS A O 20
ATOM 30668 N N . HIS A 1 94 ? 10.530 9.334 22.498 1.00 0.00 94 HIS A N 20
ATOM 30669 C CA . HIS A 1 94 ? 11.978 9.196 22.382 1.00 0.00 94 HIS A CA 20
ATOM 30670 C C . HIS A 1 94 ? 12.583 8.565 23.630 1.00 0.00 94 HIS A C 20
ATOM 30671 O O . HIS A 1 94 ? 12.913 9.255 24.596 1.00 0.00 94 HIS A O 20
ATOM 30686 N N . HIS A 1 95 ? 12.678 7.245 23.607 1.00 0.00 95 HIS A N 20
ATOM 30687 C CA . HIS A 1 95 ? 13.357 6.485 24.646 1.00 0.00 95 HIS A CA 20
ATOM 30688 C C . HIS A 1 95 ? 13.584 5.067 24.149 1.00 0.00 95 HIS A C 20
ATOM 30689 O O . HIS A 1 95 ? 12.819 4.573 23.315 1.00 0.00 95 HIS A O 20
ATOM 30704 N N . HIS A 1 96 ? 14.625 4.419 24.647 1.00 0.00 96 HIS A N 20
ATOM 30705 C CA . HIS A 1 96 ? 14.958 3.074 24.204 1.00 0.00 96 HIS A CA 20
ATOM 30706 C C . HIS A 1 96 ? 13.930 2.079 24.737 1.00 0.00 96 HIS A C 20
ATOM 30707 O O . HIS A 1 96 ? 13.498 2.170 25.888 1.00 0.00 96 HIS A O 20
ATOM 30722 N N . HIS A 1 97 ? 13.508 1.165 23.885 1.00 0.00 97 HIS A N 20
ATOM 30723 C CA . HIS A 1 97 ? 12.537 0.157 24.270 1.00 0.00 97 HIS A CA 20
ATOM 30724 C C . HIS A 1 97 ? 13.117 -1.233 24.059 1.00 0.00 97 HIS A C 20
ATOM 30725 O O . HIS A 1 97 ? 13.524 -1.863 25.054 1.00 0.00 97 HIS A O 20
#

Secondary structure (DSSP, 8-state):
-------HHHHHHHHHHHTTGGGS-HHHHHHHHTS-HHHHHHHHHHH---STT-S----HHHHTHHHHHHHHH-GGGGGGTTSPP-GGGGTS--S--

Foldseek 3Di:
DPDPDDDLVRLLLLLLVVVVCVVPPLCRSCVVVVHDSVVNVVSNCVPPDPHNPRHHDHPVCVVVVVVVCVVVPVPCVVVPVVDDDDVPVVVPDPDDD

Organism: Corynebacterium glutamicum (strain ATCC 13032 / DSM 20300 / JCM 1318 / BCRC 11384 / CCUG 27702 / LMG 3730 / NBRC 12168 / NCIMB 10025 / NRRL B-2784 / 534) (NCBI:txid196627)

Solvent-accessible surface area: 8555 Å² total; per-residue (Å²): 227,87,34,131,33,89,48,118,100,76,8,166,68,0,26,37,55,85,139,92,50,154,70,8,72,54,82,81,1,0,101,109,58,48,47,73,135,89,63,0,104,79,36,15,88,13,86,24,28,141,132,160,89,147,62,136,98,117,41,47,61,102,61,36,41,82,55,78,146,59,129,170,151,84,99,77,59,108,197,27,110,112,121,149,99,36,140,84,68,126,128,166,139,160,167,162,212

Nearest PDB structures (foldseek):
  2jn6-assembly1_A  TM=4.630E-01  e=1.099E-11  Corynebacterium glutamicum
  4l5e-assembly1_A-2  TM=6.683E-01  e=5.130E-01  Aquifex aeolicus VF5
  8q90-assembly1_B  TM=5.888E-01  e=5.787E-01  Haloferax mediterranei
  1hlv-assembly1_A  TM=5.434E-01  e=6.528E-01  Homo sapiens
  7bhy-assembly2_C-2  TM=5.492E-01  e=4.548E-01  Bacillus subtilis subsp. subtilis str. 168

InterPro domains:
  IPR002514 Transposase IS3/IS911family [PF01527] (4-76)
  IPR009057 Homedomain-like superfamily [SSF46689] (1-81)

Radius of gyration: 15.27 Å; Cα contacts (8 Å, |Δi|>4): 51; chains: 1; bounding box: 33×40×27 Å

Sequence (97 aa):
MPTKTYSEEFKRDAVALYENSDGASLQQIANDLGINRVTLKNWIIKYGSNHNVQGTTPSAAVSEAEQIRQLKKENALQRARTRHPAESCLEHHHHHHMPTKTYSEEFKRDAVALYENSDGASLQQIANDLGINRVTLKNWIIKYGSNHNVQGTTPSAAVSEAEQIRQLKKENALQRARTRHPAESCLEHHHHHHMPTKTYSEEFKRDAVALYENSDGASLQQIANDLGINRVTLKNWIIKYGSNHNVQGTTPSAAVSEAEQIRQLKKENALQRARTRHPAESCLEHHHHHHMPTKTYSEEFKRDAVALYENSDGASLQQIANDLGINRVTLKNWIIKYGSNHNVQGTTPSAAVSEAEQIRQLKKENALQRARTRHPAESCLEHHHHHHMPTKTYSEEFKRDAVALYENSDGASLQQIANDLGINRVTLKNWIIKYGSNHNVQGTTPSAAVSEAEQIRQLKKENALQRARTRHPAESCLEHHHHHHMPTKTYSEEFKRDAVALYENSDGASLQQIANDLGINRVTLKNWIIKYGSNHNVQGTTPSAAVSEAEQIRQLKKENALQRARTRHPAESCLEHHHHHHMPTKTYSEEFKRDAVALYENSDGASLQQIANDLGINRVTLKNWIIKYGSNHNVQGTTPSAAVSEAEQIRQLKKENALQRARTRHPAESCLEHHHHHHMPTKTYSEEFKRDAVALYENSDGASLQQIANDLGINRVTLKNWIIKYGSNHNVQGTTPSAAVSEAEQIRQLKKENALQRARTRHPAESCLEHHHHHHMPTKTYSEEFKRDAVALYENSDGASLQQIANDLGINRVTLKNWIIKYGSNHNVQGTTPSAAVSEAEQIRQLKKENALQRARTRHPAESCLEHHHHHHMPTKTYSEEFKRDAVALYENSDGASLQQIANDLGINRVTLKNWIIKYGSNHNVQGTTPSAAVSEAEQIRQLKKENALQRARTRHPAESCLEHHHHHHMPTKTYSEEFKRDAVALYENSDGASLQQIANDLGINRVTLKNWIIKYGSNHNVQGTTPSAAVSEAEQIRQLKKENALQRARTRHPAESCLEHHHHHHMPTKTYSEEFKRDAVALYENSDGASLQQIANDLGINRVTLKNWIIKYGSNHNVQGTTPSAAVSEAEQIRQLKKENALQRARTRHPAESCLEHHHHHHMPTKTYSEEFKRDAVALYENSDGASLQQIANDLGINRVTLKNWIIKYGSNHNVQGTTPSAAVSEAEQIRQLKKENALQRARTRHPAESCLEHHHHHHMPTKTYSEEFKRDAVALYENSDGASLQQIANDLGINRVTLKNWIIKYGSNHNVQGTTPSAAVSEAEQIRQLKKENALQRARTRHPAESCLEHHHHHHMPTKTYSEEFKRDAVALYENSDGASLQQIANDLGINRVTLKNWIIKYGSNHNVQGTTPSAAVSEAEQIRQLKKENALQRARTRHPAESCLEHHHHHHMPTKTYSEEFKRDAVALYENSDGASLQQIANDLGINRVTLKNWIIKYGSNHNVQGTTPSAAVSEAEQIRQLKKENALQRARTRHPAESCLEHHHHHHMPTKTYSEEFKRDAVALYENSDGASLQQIANDLGINRVTLKNWIIKYGSNHNVQGTTPSAAVSEAEQIRQLKKENALQRARTRHPAESCLEHHHHHHMPTKTYSEEFKRDAVALYENSDGASLQQIANDLGINRVTLKNWIIKYGSNHNVQGTTPSAAVSEAEQIRQLKKENALQRARTRHPAESCLEHHHHHHMPTKTYSEEFKRDAVALYENSDGASLQQIANDLGINRVTLKNWIIKYGSNHNVQGTTPSAAVSEAEQIRQLKKENALQRARTRHPAESCLEHHHHHHMPTKTYSEEFKRDAVALYENSDGASLQQIANDLGINRVTLKNWIIKYGSNHNVQGTTPSAAVSEAEQIRQLKKENALQRARTRHPAESCLEHHHHHH

CATH classification: 1.10.10.60